Protein 2DMY (pdb70)

Secondary structure (DSSP, 8-state):
--SS----------SSS-THHHHHHHHHS-S---EEEEEES-SSS-EEEEEEEETTEEEEEEESSHHHHHHHHHHHHHHHHT---S--S----S---

Radius of gyration: 14.25 Å; Cα contacts (8 Å, |Δi|>4): 109; chains: 1; bounding box: 46×30×34 Å

Foldseek 3Di:
DPLDDDDDDDAVVDVVPQLVLVVVLCVVPPPWDKDFPDWDDDSQQIWGWIWGQDPNDIFIAIGSDVSVRSSVSSLVVCVVVPHDNDDDDPDPDDDDD

Solvent-accessible surface area: 7558 Å² total; per-residue (Å²): 130,107,116,82,93,122,67,213,198,122,140,91,79,186,48,151,113,74,42,54,5,38,76,123,0,60,132,67,113,107,83,42,150,50,141,38,103,74,72,79,52,66,143,157,47,23,60,46,32,8,14,5,93,3,103,82,58,78,27,81,12,60,7,85,27,96,140,26,0,63,15,71,0,0,20,86,1,3,99,69,82,62,115,118,33,58,125,126,104,101,169,112,43,155,86,104,125

Nearest PDB structures (foldseek):
  2dmy-assembly1_A  TM=7.663E-01  e=1.100E-16  Homo sapiens
  6vff-assembly1_B  TM=9.595E-01  e=3.795E-06  Homo sapiens
  8e0f-assembly1_B  TM=8.858E-01  e=4.873E-06  Homo sapiens
  2ljh-assembly1_A  TM=6.860E-01  e=1.311E-06  Drosophila melanogaster
  2l33-assembly1_A  TM=6.505E-01  e=1.581E-06  Homo sapiens

Sequence (97 aa):
GSSGSSGRKILDSKAIDLMNALMRLNQIRPGLQYKLLSQSGPVHAPVFTMSVDVDGTTYEASGPSKKTAKLHVAVKVLQAMGYPTGFDADISGPSSGGSSGSSGRKILDSKAIDLMNALMRLNQIRPGLQYKLLSQSGPVHAPVFTMSVDVDGTTYEASGPSKKTAKLHVAVKVLQAMGYPTGFDADISGPSSGGSSGSSGRKILDSKAIDLMNALMRLNQIRPGLQYKLLSQSGPVHAPVFTMSVDVDGTTYEASGPSKKTAKLHVAVKVLQAMGYPTGFDADISGPSSGGSSGSSGRKILDSKAIDLMNALMRLNQIRPGLQYKLLSQSGPVHAPVFTMSVDVDGTTYEASGPSKKTAKLHVAVKVLQAMGYPTGFDADISGPSSGGSSGSSGRKILDSKAIDLMNALMRLNQIRPGLQYKLLSQSGPVHAPVFTMSVDVDGTTYEASGPSKKTAKLHVAVKVLQAMGYPTGFDADISGPSSGGSSGSSGRKILDSKAIDLMNALMRLNQIRPGLQYKLLSQSGPVHAPVFTMSVDVDGTTYEASGPSKKTAKLHVAVKVLQAMGYPTGFDADISGPSSGGSSGSSGRKILDSKAIDLMNALMRLNQIRPGLQYKLLSQSGPVHAPVFTMSVDVDGTTYEASGPSKKTAKLHVAVKVLQAMGYPTGFDADISGPSSGGSSGSSGRKILDSKAIDLMNALMRLNQIRPGLQYKLLSQSGPVHAPVFTMSVDVDGTTYEASGPSKKTAKLHVAVKVLQAMGYPTGFDADISGPSSGGSSGSSGRKILDSKAIDLMNALMRLNQIRPGLQYKLLSQSGPVHAPVFTMSVDVDGTTYEASGPSKKTAKLHVAVKVLQAMGYPTGFDADISGPSSGGSSGSSGRKILDSKAIDLMNALMRLNQIRPGLQYKLLSQSGPVHAPVFTMSVDVDGTTYEASGPSKKTAKLHVAVKVLQAMGYPTGFDADISGPSSGGSSGSSGRKILDSKAIDLMNALMRLNQIRPGLQYKLLSQSGPVHAPVFTMSVDVDGTTYEASGPSKKTAKLHVAVKVLQAMGYPTGFDADISGPSSGGSSGSSGRKILDSKAIDLMNALMRLNQIRPGLQYKLLSQSGPVHAPVFTMSVDVDGTTYEASGPSKKTAKLHVAVKVLQAMGYPTGFDADISGPSSGGSSGSSGRKILDSKAIDLMNALMRLNQIRPGLQYKLLSQSGPVHAPVFTMSVDVDGTTYEASGPSKKTAKLHVAVKVLQAMGYPTGFDADISGPSSGGSSGSSGRKILDSKAIDLMNALMRLNQIRPGLQYKLLSQSGPVHAPVFTMSVDVDGTTYEASGPSKKTAKLHVAVKVLQAMGYPTGFDADISGPSSGGSSGSSGRKILDSKAIDLMNALMRLNQIRPGLQYKLLSQSGPVHAPVFTMSVDVDGTTYEASGPSKKTAKLHVAVKVLQAMGYPTGFDADISGPSSGGSSGSSGRKILDSKAIDLMNALMRLNQIRPGLQYKLLSQSGPVHAPVFTMSVDVDGTTYEASGPSKKTAKLHVAVKVLQAMGYPTGFDADISGPSSGGSSGSSGRKILDSKAIDLMNALMRLNQIRPGLQYKLLSQSGPVHAPVFTMSVDVDGTTYEASGPSKKTAKLHVAVKVLQAMGYPTGFDADISGPSSGGSSGSSGRKILDSKAIDLMNALMRLNQIRPGLQYKLLSQSGPVHAPVFTMSVDVDGTTYEASGPSKKTAKLHVAVKVLQAMGYPTGFDADISGPSSGGSSGSSGRKILDSKAIDLMNALMRLNQIRPGLQYKLLSQSGPVHAPVFTMSVDVDGTTYEASGPSKKTAKLHVAVKVLQAMGYPTGFDADISGPSSGGSSGSSGRKILDSKAIDLMNALMRLNQIRPGLQYKLLSQSGPVHAPVFTMSVDVDGTTYEASGPSKKTAKLHVAVKVLQAMGYPTGFDADISGPSSG

Organism: Homo sapiens (NCBI:txid9606)

CATH classification: 3.30.160.20

Structure (mmCIF, N/CA/C/O backbone):
data_2DMY
#
_entry.id   2DMY
#
loop_
_atom_site.group_PDB
_atom_site.id
_atom_site.type_symbol
_atom_site.label_atom_id
_atom_site.label_alt_id
_atom_site.label_comp_id
_atom_site.label_asym_id
_atom_site.label_entity_id
_atom_site.label_seq_id
_atom_site.pdbx_PDB_ins_code
_atom_site.Cartn_x
_atom_site.Cartn_y
_atom_site.Cartn_z
_atom_site.occupancy
_atom_site.B_iso_or_equiv
_atom_site.auth_seq_id
_atom_site.auth_comp_id
_atom_site.auth_asym_id
_atom_site.auth_atom_id
_atom_site.pdbx_PDB_model_num
ATOM 1 N N . GLY A 1 1 ? 16.391 6.185 3.477 1.00 0.00 1 GLY A N 1
ATOM 2 C CA . GLY A 1 1 ? 16.152 6.751 2.162 1.00 0.00 1 GLY A CA 1
ATOM 3 C C . GLY A 1 1 ? 15.637 5.725 1.174 1.00 0.00 1 GLY A C 1
ATOM 4 O O . GLY A 1 1 ? 14.908 4.805 1.546 1.00 0.00 1 GLY A O 1
ATOM 8 N N . SER A 1 2 ? 16.015 5.882 -0.091 1.00 0.00 2 SER A N 1
ATOM 9 C CA . SER A 1 2 ? 15.581 4.964 -1.138 1.00 0.00 2 SER A CA 1
ATOM 10 C C . SER A 1 2 ? 16.732 4.066 -1.584 1.00 0.00 2 SER A C 1
ATOM 11 O O . SER A 1 2 ? 16.568 2.855 -1.731 1.00 0.00 2 SER A O 1
ATOM 19 N N . SER A 1 3 ? 17.897 4.670 -1.798 1.00 0.00 3 SER A N 1
ATOM 20 C CA . SER A 1 3 ? 19.074 3.928 -2.231 1.00 0.00 3 SER A CA 1
ATOM 21 C C . SER A 1 3 ? 19.620 3.065 -1.097 1.00 0.00 3 SER A C 1
ATOM 22 O O . SER A 1 3 ? 19.737 3.517 0.041 1.00 0.00 3 SER A O 1
ATOM 30 N N . GLY A 1 4 ? 19.952 1.818 -1.417 1.00 0.00 4 GLY A N 1
ATOM 31 C CA . GLY A 1 4 ? 20.482 0.911 -0.416 1.00 0.00 4 GLY A CA 1
ATOM 32 C C . GLY A 1 4 ? 19.389 0.215 0.371 1.00 0.00 4 GLY A C 1
ATOM 33 O O . GLY A 1 4 ? 19.237 0.445 1.571 1.00 0.00 4 GLY A O 1
ATOM 37 N N . SER A 1 5 ? 18.624 -0.636 -0.305 1.00 0.00 5 SER A N 1
ATOM 38 C CA . SER A 1 5 ? 17.536 -1.363 0.338 1.00 0.00 5 SER A CA 1
ATOM 39 C C . SER A 1 5 ? 17.725 -2.869 0.187 1.00 0.00 5 SER A C 1
ATOM 40 O O . SER A 1 5 ? 18.286 -3.339 -0.802 1.00 0.00 5 SER A O 1
ATOM 48 N N . SER A 1 6 ? 17.253 -3.620 1.177 1.00 0.00 6 SER A N 1
ATOM 49 C CA . SER A 1 6 ? 17.373 -5.073 1.158 1.00 0.00 6 SER A CA 1
ATOM 50 C C . SER A 1 6 ? 16.322 -5.693 0.241 1.00 0.00 6 SER A C 1
ATOM 51 O O . SER A 1 6 ? 16.650 -6.432 -0.687 1.00 0.00 6 SER A O 1
ATOM 59 N N . GLY A 1 7 ? 15.057 -5.386 0.509 1.00 0.00 7 GLY A N 1
ATOM 60 C CA . GLY A 1 7 ? 13.977 -5.921 -0.300 1.00 0.00 7 GLY A CA 1
ATOM 61 C C . GLY A 1 7 ? 13.377 -7.181 0.293 1.00 0.00 7 GLY A C 1
ATOM 62 O O . GLY A 1 7 ? 13.900 -8.277 0.094 1.00 0.00 7 GLY A O 1
ATOM 66 N N . ARG A 1 8 ? 12.279 -7.024 1.025 1.00 0.00 8 ARG A N 1
ATOM 67 C CA . ARG A 1 8 ? 11.610 -8.158 1.651 1.00 0.00 8 ARG A CA 1
ATOM 68 C C . ARG A 1 8 ? 10.526 -8.722 0.737 1.00 0.00 8 ARG A C 1
ATOM 69 O O . ARG A 1 8 ? 9.541 -8.048 0.434 1.00 0.00 8 ARG A O 1
ATOM 90 N N . LYS A 1 9 ? 10.714 -9.962 0.300 1.00 0.00 9 LYS A N 1
ATOM 91 C CA . LYS A 1 9 ? 9.753 -10.619 -0.579 1.00 0.00 9 LYS A CA 1
ATOM 92 C C . LYS A 1 9 ? 8.921 -11.640 0.191 1.00 0.00 9 LYS A C 1
ATOM 93 O O . LYS A 1 9 ? 9.329 -12.790 0.353 1.00 0.00 9 LYS A O 1
ATOM 112 N N . ILE A 1 10 ? 7.754 -11.212 0.660 1.00 0.00 10 ILE A N 1
ATOM 113 C CA . ILE A 1 10 ? 6.865 -12.090 1.410 1.00 0.00 10 ILE A CA 1
ATOM 114 C C . ILE A 1 10 ? 5.509 -12.215 0.724 1.00 0.00 10 ILE A C 1
ATOM 115 O O . ILE A 1 10 ? 4.898 -11.215 0.344 1.00 0.00 10 ILE A O 1
ATOM 131 N N . LEU A 1 11 ? 5.042 -13.449 0.568 1.00 0.00 11 LEU A N 1
ATOM 132 C CA . LEU A 1 11 ? 3.756 -13.706 -0.071 1.00 0.00 11 LEU A CA 1
ATOM 133 C C . LEU A 1 11 ? 3.111 -14.968 0.492 1.00 0.00 11 LEU A C 1
ATOM 134 O O . LEU A 1 11 ? 3.783 -15.976 0.713 1.00 0.00 11 LEU A O 1
ATOM 150 N N . ASP A 1 12 ? 1.804 -14.906 0.721 1.00 0.00 12 ASP A N 1
ATOM 151 C CA . ASP A 1 12 ? 1.066 -16.045 1.255 1.00 0.00 12 ASP A CA 1
ATOM 152 C C . ASP A 1 12 ? -0.429 -15.898 0.989 1.00 0.00 12 ASP A C 1
ATOM 153 O O . ASP A 1 12 ? -1.021 -14.858 1.277 1.00 0.00 12 ASP A O 1
ATOM 162 N N . SER A 1 13 ? -1.032 -16.945 0.435 1.00 0.00 13 SER A N 1
ATOM 163 C CA . SER A 1 13 ? -2.457 -16.931 0.125 1.00 0.00 13 SER A CA 1
ATOM 164 C C . SER A 1 13 ? -3.236 -17.797 1.110 1.00 0.00 13 SER A C 1
ATOM 165 O O . SER A 1 13 ? -4.090 -18.592 0.716 1.00 0.00 13 SER A O 1
ATOM 173 N N . LYS A 1 14 ? -2.936 -17.638 2.394 1.00 0.00 14 LYS A N 1
ATOM 174 C CA . LYS A 1 14 ? -3.608 -18.403 3.438 1.00 0.00 14 LYS A CA 1
ATOM 175 C C . LYS A 1 14 ? -5.105 -18.110 3.450 1.00 0.00 14 LYS A C 1
ATOM 176 O O . LYS A 1 14 ? -5.914 -18.980 3.768 1.00 0.00 14 LYS A O 1
ATOM 195 N N . ALA A 1 15 ? -5.465 -16.879 3.100 1.00 0.00 15 ALA A N 1
ATOM 196 C CA . ALA A 1 15 ? -6.864 -16.473 3.068 1.00 0.00 15 ALA A CA 1
ATOM 197 C C . ALA A 1 15 ? -7.576 -17.053 1.850 1.00 0.00 15 ALA A C 1
ATOM 198 O O . ALA A 1 15 ? -6.990 -17.819 1.084 1.00 0.00 15 ALA A O 1
ATOM 205 N N . ILE A 1 16 ? -8.840 -16.683 1.677 1.00 0.00 16 ILE A N 1
ATOM 206 C CA . ILE A 1 16 ? -9.630 -17.166 0.552 1.00 0.00 16 ILE A CA 1
ATOM 207 C C . ILE A 1 16 ? -10.279 -16.009 -0.201 1.00 0.00 16 ILE A C 1
ATOM 208 O O . ILE A 1 16 ? -11.219 -15.384 0.291 1.00 0.00 16 ILE A O 1
ATOM 224 N N . ASP A 1 17 ? -9.773 -15.731 -1.397 1.00 0.00 17 ASP A N 1
ATOM 225 C CA . ASP A 1 17 ? -10.305 -14.652 -2.221 1.00 0.00 17 ASP A CA 1
ATOM 226 C C . ASP A 1 17 ? -10.216 -13.316 -1.489 1.00 0.00 17 ASP A C 1
ATOM 227 O O . ASP A 1 17 ? -11.058 -12.436 -1.676 1.00 0.00 17 ASP A O 1
ATOM 236 N N . LEU A 1 18 ? -9.192 -13.171 -0.655 1.00 0.00 18 LEU A N 1
ATOM 237 C CA . LEU A 1 18 ? -8.994 -11.943 0.106 1.00 0.00 18 LEU A CA 1
ATOM 238 C C . LEU A 1 18 ? -7.729 -11.219 -0.347 1.00 0.00 18 LEU A C 1
ATOM 239 O O . LEU A 1 18 ? -7.777 -10.056 -0.746 1.00 0.00 18 LEU A O 1
ATOM 255 N N . MET A 1 19 ? -6.600 -11.917 -0.284 1.00 0.00 19 MET A N 1
ATOM 256 C CA . MET A 1 19 ? -5.323 -11.342 -0.691 1.00 0.00 19 MET A CA 1
ATOM 257 C C . MET A 1 19 ? -5.449 -10.640 -2.040 1.00 0.00 19 MET A C 1
ATOM 258 O O . MET A 1 19 ? -4.637 -9.781 -2.381 1.00 0.00 19 MET A O 1
ATOM 272 N N . ASN A 1 20 ? -6.471 -11.013 -2.803 1.00 0.00 20 ASN A N 1
ATOM 273 C CA . ASN A 1 20 ? -6.702 -10.420 -4.115 1.00 0.00 20 ASN A CA 1
ATOM 274 C C . ASN A 1 20 ? -6.433 -8.918 -4.088 1.00 0.00 20 ASN A C 1
ATOM 275 O O . ASN A 1 20 ? -5.756 -8.383 -4.966 1.00 0.00 20 ASN A O 1
ATOM 286 N N . ALA A 1 21 ? -6.967 -8.245 -3.075 1.00 0.00 21 ALA A N 1
ATOM 287 C CA . ALA A 1 21 ? -6.783 -6.806 -2.931 1.00 0.00 21 ALA A CA 1
ATOM 288 C C . ALA A 1 21 ? -5.306 -6.453 -2.794 1.00 0.00 21 ALA A C 1
ATOM 289 O O . ALA A 1 21 ? -4.789 -5.606 -3.524 1.00 0.00 21 ALA A O 1
ATOM 296 N N . LEU A 1 22 ? -4.631 -7.106 -1.854 1.00 0.00 22 LEU A N 1
ATOM 297 C CA . LEU A 1 22 ? -3.212 -6.860 -1.621 1.00 0.00 22 LEU A CA 1
ATOM 298 C C . LEU A 1 22 ? -2.438 -6.847 -2.935 1.00 0.00 22 LEU A C 1
ATOM 299 O O . LEU A 1 22 ? -1.677 -5.920 -3.210 1.00 0.00 22 LEU A O 1
ATOM 315 N N . MET A 1 23 ? -2.640 -7.882 -3.744 1.00 0.00 23 MET A N 1
ATOM 316 C CA . MET A 1 23 ? -1.963 -7.988 -5.032 1.00 0.00 23 MET A CA 1
ATOM 317 C C . MET A 1 23 ? -2.352 -6.831 -5.947 1.00 0.00 23 MET A C 1
ATOM 318 O O . MET A 1 23 ? -1.516 -6.297 -6.677 1.00 0.00 23 MET A O 1
ATOM 332 N N . ARG A 1 24 ? -3.624 -6.449 -5.903 1.00 0.00 24 ARG A N 1
ATOM 333 C CA . ARG A 1 24 ? -4.123 -5.357 -6.730 1.00 0.00 24 ARG A CA 1
ATOM 334 C C . ARG A 1 24 ? -3.383 -4.058 -6.419 1.00 0.00 24 ARG A C 1
ATOM 335 O O . ARG A 1 24 ? -2.779 -3.449 -7.302 1.00 0.00 24 ARG A O 1
ATOM 356 N N . LEU A 1 25 ? -3.436 -3.641 -5.159 1.00 0.00 25 LEU A N 1
ATOM 357 C CA . LEU A 1 25 ? -2.772 -2.415 -4.730 1.00 0.00 25 LEU A CA 1
ATOM 358 C C . LEU A 1 25 ? -1.360 -2.332 -5.302 1.00 0.00 25 LEU A C 1
ATOM 359 O O . LEU A 1 25 ? -0.913 -1.268 -5.728 1.00 0.00 25 LEU A O 1
ATOM 375 N N . ASN A 1 26 ? -0.663 -3.464 -5.309 1.00 0.00 26 ASN A N 1
ATOM 376 C CA . ASN A 1 26 ? 0.698 -3.520 -5.829 1.00 0.00 26 ASN A CA 1
ATOM 377 C C . ASN A 1 26 ? 0.701 -3.449 -7.353 1.00 0.00 26 ASN A C 1
ATOM 378 O O . ASN A 1 26 ? 1.612 -2.880 -7.956 1.00 0.00 26 ASN A O 1
ATOM 389 N N . GLN A 1 27 ? -0.324 -4.029 -7.970 1.00 0.00 27 GLN A N 1
ATOM 390 C CA . GLN A 1 27 ? -0.439 -4.031 -9.423 1.00 0.00 27 GLN A CA 1
ATOM 391 C C . GLN A 1 27 ? -0.544 -2.608 -9.963 1.00 0.00 27 GLN A C 1
ATOM 392 O O . GLN A 1 27 ? 0.165 -2.234 -10.897 1.00 0.00 27 GLN A O 1
ATOM 406 N N . ILE A 1 28 ? -1.434 -1.820 -9.369 1.00 0.00 28 ILE A N 1
ATOM 407 C CA . ILE A 1 28 ? -1.632 -0.439 -9.790 1.00 0.00 28 ILE A CA 1
ATOM 408 C C . ILE A 1 28 ? -0.504 0.456 -9.286 1.00 0.00 28 ILE A C 1
ATOM 409 O O . ILE A 1 28 ? -0.044 1.350 -9.996 1.00 0.00 28 ILE A O 1
ATOM 425 N N . ARG A 1 29 ? -0.063 0.208 -8.057 1.00 0.00 29 ARG A N 1
ATOM 426 C CA . ARG A 1 29 ? 1.011 0.990 -7.458 1.00 0.00 29 ARG A CA 1
ATOM 427 C C . ARG A 1 29 ? 2.105 0.080 -6.908 1.00 0.00 29 ARG A C 1
ATOM 428 O O . ARG A 1 29 ? 2.096 -0.305 -5.738 1.00 0.00 29 ARG A O 1
ATOM 449 N N . PRO A 1 30 ? 3.070 -0.274 -7.769 1.00 0.00 30 PRO A N 1
ATOM 450 C CA . PRO A 1 30 ? 4.189 -1.143 -7.392 1.00 0.00 30 PRO A CA 1
ATOM 451 C C . PRO A 1 30 ? 5.158 -0.457 -6.435 1.00 0.00 30 PRO A C 1
ATOM 452 O O . PRO A 1 30 ? 5.336 0.759 -6.482 1.00 0.00 30 PRO A O 1
ATOM 463 N N . GLY A 1 31 ? 5.784 -1.247 -5.567 1.00 0.00 31 GLY A N 1
ATOM 464 C CA . GLY A 1 31 ? 6.728 -0.697 -4.612 1.00 0.00 31 GLY A CA 1
ATOM 465 C C . GLY A 1 31 ? 6.050 0.123 -3.533 1.00 0.00 31 GLY A C 1
ATOM 466 O O . GLY A 1 31 ? 6.296 1.324 -3.409 1.00 0.00 31 GLY A O 1
ATOM 470 N N . LEU A 1 32 ? 5.193 -0.524 -2.750 1.00 0.00 32 LEU A N 1
ATOM 471 C CA . LEU A 1 32 ? 4.475 0.154 -1.677 1.00 0.00 32 LEU A CA 1
ATOM 472 C C . LEU A 1 32 ? 5.112 -0.144 -0.323 1.00 0.00 32 LEU A C 1
ATOM 473 O O . LEU A 1 32 ? 5.914 -1.068 -0.194 1.00 0.00 32 LEU A O 1
ATOM 489 N N . GLN A 1 33 ? 4.747 0.644 0.683 1.00 0.00 33 GLN A N 1
ATOM 490 C CA . GLN A 1 33 ? 5.282 0.463 2.027 1.00 0.00 33 GLN A CA 1
ATOM 491 C C . GLN A 1 33 ? 4.174 0.553 3.071 1.00 0.00 33 GLN A C 1
ATOM 492 O O . GLN A 1 33 ? 3.399 1.510 3.087 1.00 0.00 33 GLN A O 1
ATOM 506 N N . TYR A 1 34 ? 4.105 -0.448 3.941 1.00 0.00 34 TYR A N 1
ATOM 507 C CA . TYR A 1 34 ? 3.089 -0.483 4.987 1.00 0.00 34 TYR A CA 1
ATOM 508 C C . TYR A 1 34 ? 3.725 -0.354 6.368 1.00 0.00 34 TYR A C 1
ATOM 509 O O . TYR A 1 34 ? 4.755 -0.966 6.650 1.00 0.00 34 TYR A O 1
ATOM 527 N N . LYS A 1 35 ? 3.101 0.447 7.225 1.00 0.00 35 LYS A N 1
ATOM 528 C CA . LYS A 1 35 ? 3.602 0.657 8.579 1.00 0.00 35 LYS A CA 1
ATOM 529 C C . LYS A 1 35 ? 2.492 0.463 9.606 1.00 0.00 35 LYS A C 1
ATOM 530 O O . LYS A 1 35 ? 1.318 0.702 9.319 1.00 0.00 35 LYS A O 1
ATOM 549 N N . LEU A 1 36 ? 2.869 0.030 10.804 1.00 0.00 36 LEU A N 1
ATOM 550 C CA . LEU A 1 36 ? 1.905 -0.195 11.875 1.00 0.00 36 LEU A CA 1
ATOM 551 C C . LEU A 1 36 ? 1.882 0.984 12.843 1.00 0.00 36 LEU A C 1
ATOM 552 O O . LEU A 1 36 ? 2.745 1.103 13.714 1.00 0.00 36 LEU A O 1
ATOM 568 N N . LEU A 1 37 ? 0.888 1.852 12.686 1.00 0.00 37 LEU A N 1
ATOM 569 C CA . LEU A 1 37 ? 0.751 3.021 13.548 1.00 0.00 37 LEU A CA 1
ATOM 570 C C . LEU A 1 37 ? 0.885 2.634 15.017 1.00 0.00 37 LEU A C 1
ATOM 571 O O . LEU A 1 37 ? 1.664 3.233 15.759 1.00 0.00 37 LEU A O 1
ATOM 587 N N . SER A 1 38 ? 0.122 1.627 15.430 1.00 0.00 38 SER A N 1
ATOM 588 C CA . SER A 1 38 ? 0.154 1.160 16.811 1.00 0.00 38 SER A CA 1
ATOM 589 C C . SER A 1 38 ? -0.703 -0.091 16.982 1.00 0.00 38 SER A C 1
ATOM 590 O O . SER A 1 38 ? -1.579 -0.371 16.165 1.00 0.00 38 SER A O 1
ATOM 598 N N . GLN A 1 39 ? -0.441 -0.838 18.049 1.00 0.00 39 GLN A N 1
ATOM 599 C CA . GLN A 1 39 ? -1.188 -2.060 18.328 1.00 0.00 39 GLN A CA 1
ATOM 600 C C . GLN A 1 39 ? -1.742 -2.047 19.748 1.00 0.00 39 GLN A C 1
ATOM 601 O O . GLN A 1 39 ? -1.021 -1.764 20.704 1.00 0.00 39 GLN A O 1
ATOM 615 N N . SER A 1 40 ? -3.029 -2.355 19.878 1.00 0.00 40 SER A N 1
ATOM 616 C CA . SER A 1 40 ? -3.682 -2.375 21.182 1.00 0.00 40 SER A CA 1
ATOM 617 C C . SER A 1 40 ? -4.561 -3.613 21.330 1.00 0.00 40 SER A C 1
ATOM 618 O O . SER A 1 40 ? -4.866 -4.293 20.351 1.00 0.00 40 SER A O 1
ATOM 626 N N . GLY A 1 41 ? -4.967 -3.899 22.564 1.00 0.00 41 GLY A N 1
ATOM 627 C CA . GLY A 1 41 ? -5.807 -5.054 22.819 1.00 0.00 41 GLY A CA 1
ATOM 628 C C . GLY A 1 41 ? -5.036 -6.209 23.429 1.00 0.00 41 GLY A C 1
ATOM 629 O O . GLY A 1 41 ? -3.853 -6.093 23.749 1.00 0.00 41 GLY A O 1
ATOM 633 N N . PRO A 1 42 ? -5.714 -7.354 23.599 1.00 0.00 42 PRO A N 1
ATOM 634 C CA . PRO A 1 42 ? -5.105 -8.555 24.177 1.00 0.00 42 PRO A CA 1
ATOM 635 C C . PRO A 1 42 ? -4.076 -9.188 23.247 1.00 0.00 42 PRO A C 1
ATOM 636 O O . PRO A 1 42 ? -3.773 -8.650 22.182 1.00 0.00 42 PRO A O 1
ATOM 647 N N . VAL A 1 43 ? -3.542 -10.335 23.655 1.00 0.00 43 VAL A N 1
ATOM 648 C CA . VAL A 1 43 ? -2.547 -11.042 22.857 1.00 0.00 43 VAL A CA 1
ATOM 649 C C . VAL A 1 43 ? -3.213 -11.956 21.834 1.00 0.00 43 VAL A C 1
ATOM 650 O O . VAL A 1 43 ? -2.643 -12.247 20.782 1.00 0.00 43 VAL A O 1
ATOM 663 N N . HIS A 1 44 ? -4.423 -12.407 22.150 1.00 0.00 44 HIS A N 1
ATOM 664 C CA . HIS A 1 44 ? -5.167 -13.287 21.257 1.00 0.00 44 HIS A CA 1
ATOM 665 C C . HIS A 1 44 ? -6.075 -12.482 20.332 1.00 0.00 44 HIS A C 1
ATOM 666 O O . HIS A 1 44 ? -6.424 -12.934 19.242 1.00 0.00 44 HIS A O 1
ATOM 681 N N . ALA A 1 45 ? -6.454 -11.288 20.775 1.00 0.00 45 ALA A N 1
ATOM 682 C CA . ALA A 1 45 ? -7.319 -10.420 19.986 1.00 0.00 45 ALA A CA 1
ATOM 683 C C . ALA A 1 45 ? -6.687 -9.046 19.790 1.00 0.00 45 ALA A C 1
ATOM 684 O O . ALA A 1 45 ? -7.307 -8.010 20.030 1.00 0.00 45 ALA A O 1
ATOM 691 N N . PRO A 1 46 ? -5.422 -9.034 19.343 1.00 0.00 46 PRO A N 1
ATOM 692 C CA . PRO A 1 46 ? -4.678 -7.794 19.105 1.00 0.00 46 PRO A CA 1
ATOM 693 C C . PRO A 1 46 ? -5.213 -7.019 17.905 1.00 0.00 46 PRO A C 1
ATOM 694 O O . PRO A 1 46 ? -5.817 -7.595 17.000 1.00 0.00 46 PRO A O 1
ATOM 705 N N . VAL A 1 47 ? -4.986 -5.709 17.904 1.00 0.00 47 VAL A N 1
ATOM 706 C CA . VAL A 1 47 ? -5.443 -4.855 16.814 1.00 0.00 47 VAL A CA 1
ATOM 707 C C . VAL A 1 47 ? -4.265 -4.247 16.061 1.00 0.00 47 VAL A C 1
ATOM 708 O O . VAL A 1 47 ? -3.645 -3.290 16.524 1.00 0.00 47 VAL A O 1
ATOM 721 N N . PHE A 1 48 ? -3.962 -4.809 14.895 1.00 0.00 48 PHE A N 1
ATOM 722 C CA . PHE A 1 48 ? -2.857 -4.323 14.077 1.00 0.00 48 PHE A CA 1
ATOM 723 C C . PHE A 1 48 ? -3.318 -3.198 13.155 1.00 0.00 48 PHE A C 1
ATOM 724 O O . PHE A 1 48 ? -3.943 -3.442 12.122 1.00 0.00 48 PHE A O 1
ATOM 741 N N . THR A 1 49 ? -3.005 -1.963 13.536 1.00 0.00 49 THR A N 1
ATOM 742 C CA . THR A 1 49 ? -3.388 -0.800 12.746 1.00 0.00 49 THR A CA 1
ATOM 743 C C . THR A 1 49 ? -2.319 -0.461 11.713 1.00 0.00 49 THR A C 1
ATOM 744 O O . THR A 1 49 ? -1.250 0.043 12.055 1.00 0.00 49 THR A O 1
ATOM 755 N N . MET A 1 50 ? -2.616 -0.741 10.448 1.00 0.00 50 MET A N 1
ATOM 756 C CA . MET A 1 50 ? -1.680 -0.463 9.364 1.00 0.00 50 MET A CA 1
ATOM 757 C C . MET A 1 50 ? -2.005 0.867 8.693 1.00 0.00 50 MET A C 1
ATOM 758 O O . MET A 1 50 ? -3.071 1.441 8.914 1.00 0.00 50 MET A O 1
ATOM 772 N N . SER A 1 51 ? -1.078 1.353 7.873 1.00 0.00 51 SER A N 1
ATOM 773 C CA . SER A 1 51 ? -1.264 2.618 7.173 1.00 0.00 51 SER A CA 1
ATOM 774 C C . SER A 1 51 ? -0.454 2.649 5.880 1.00 0.00 51 SER A C 1
ATOM 775 O O . SER A 1 51 ? 0.662 2.133 5.822 1.00 0.00 51 SER A O 1
ATOM 783 N N . VAL A 1 52 ? -1.025 3.257 4.845 1.00 0.00 52 VAL A N 1
ATOM 784 C CA . VAL A 1 52 ? -0.357 3.356 3.553 1.00 0.00 52 VAL A CA 1
ATOM 785 C C . VAL A 1 52 ? -0.676 4.681 2.870 1.00 0.00 52 VAL A C 1
ATOM 786 O O . VAL A 1 52 ? -1.731 5.272 3.101 1.00 0.00 52 VAL A O 1
ATOM 799 N N . ASP A 1 53 ? 0.242 5.142 2.027 1.00 0.00 53 ASP A N 1
ATOM 800 C CA . ASP A 1 53 ? 0.058 6.397 1.308 1.00 0.00 53 ASP A CA 1
ATOM 801 C C . ASP A 1 53 ? -0.097 6.148 -0.189 1.00 0.00 53 ASP A C 1
ATOM 802 O O . ASP A 1 53 ? 0.818 5.648 -0.844 1.00 0.00 53 ASP A O 1
ATOM 811 N N . VAL A 1 54 ? -1.262 6.498 -0.725 1.00 0.00 54 VAL A N 1
ATOM 812 C CA . VAL A 1 54 ? -1.537 6.313 -2.144 1.00 0.00 54 VAL A CA 1
ATOM 813 C C . VAL A 1 54 ? -2.258 7.523 -2.727 1.00 0.00 54 VAL A C 1
ATOM 814 O O . VAL A 1 54 ? -3.234 8.011 -2.156 1.00 0.00 54 VAL A O 1
ATOM 827 N N . ASP A 1 55 ? -1.772 8.003 -3.866 1.00 0.00 55 ASP A N 1
ATOM 828 C CA . ASP A 1 55 ? -2.372 9.155 -4.528 1.00 0.00 55 ASP A CA 1
ATOM 829 C C . ASP A 1 55 ? -2.561 10.308 -3.547 1.00 0.00 55 ASP A C 1
ATOM 830 O O . ASP A 1 55 ? -3.635 10.903 -3.473 1.00 0.00 55 ASP A O 1
ATOM 839 N N . GLY A 1 56 ? -1.510 10.616 -2.793 1.00 0.00 56 GLY A N 1
ATOM 840 C CA . GLY A 1 56 ? -1.582 11.694 -1.825 1.00 0.00 56 GLY A CA 1
ATOM 841 C C . GLY A 1 56 ? -2.656 11.464 -0.779 1.00 0.00 56 GLY A C 1
ATOM 842 O O . GLY A 1 56 ? -3.060 12.393 -0.078 1.00 0.00 56 GLY A O 1
ATOM 846 N N . THR A 1 57 ? -3.121 10.223 -0.673 1.00 0.00 57 THR A N 1
ATOM 847 C CA . THR A 1 57 ? -4.156 9.875 0.292 1.00 0.00 57 THR A CA 1
ATOM 848 C C . THR A 1 57 ? -3.688 8.760 1.220 1.00 0.00 57 THR A C 1
ATOM 849 O O . THR A 1 57 ? -3.367 7.658 0.772 1.00 0.00 57 THR A O 1
ATOM 860 N N . THR A 1 58 ? -3.653 9.051 2.517 1.00 0.00 58 THR A N 1
ATOM 861 C CA . THR A 1 58 ? -3.225 8.073 3.508 1.00 0.00 58 THR A CA 1
ATOM 862 C C . THR A 1 58 ? -4.407 7.263 4.029 1.00 0.00 58 THR A C 1
ATOM 863 O O . THR A 1 58 ? -5.389 7.823 4.516 1.00 0.00 58 THR A O 1
ATOM 874 N N . TYR A 1 59 ? -4.307 5.943 3.922 1.00 0.00 59 TYR A N 1
ATOM 875 C CA . TYR A 1 59 ? -5.369 5.056 4.380 1.00 0.00 59 TYR A CA 1
ATOM 876 C C . TYR A 1 59 ? -4.921 4.252 5.597 1.00 0.00 59 TYR A C 1
ATOM 877 O O . TYR A 1 59 ? -3.790 3.770 5.652 1.00 0.00 59 TYR A O 1
ATOM 895 N N . GLU A 1 60 ? -5.817 4.112 6.568 1.00 0.00 60 GLU A N 1
ATOM 896 C CA . GLU A 1 60 ? -5.514 3.366 7.784 1.00 0.00 60 GLU A CA 1
ATOM 897 C C . GLU A 1 60 ? -6.649 2.407 8.132 1.00 0.00 60 GLU A C 1
ATOM 898 O O . GLU A 1 60 ? -7.791 2.824 8.325 1.00 0.00 60 GLU A O 1
ATOM 910 N N . ALA A 1 61 ? -6.326 1.120 8.209 1.00 0.00 61 ALA A N 1
ATOM 911 C CA . ALA A 1 61 ? -7.317 0.102 8.534 1.00 0.00 61 ALA A CA 1
ATOM 912 C C . ALA A 1 61 ? -6.766 -0.896 9.547 1.00 0.00 61 ALA A C 1
ATOM 913 O O . ALA A 1 61 ? -5.691 -1.463 9.353 1.00 0.00 61 ALA A O 1
ATOM 920 N N . SER A 1 62 ? -7.510 -1.106 10.628 1.00 0.00 62 SER A N 1
ATOM 921 C CA . SER A 1 62 ? -7.093 -2.033 11.675 1.00 0.00 62 SER A CA 1
ATOM 922 C C . SER A 1 62 ? -7.758 -3.394 11.490 1.00 0.00 62 SER A C 1
ATOM 923 O O . SER A 1 62 ? -8.880 -3.487 10.997 1.00 0.00 62 SER A O 1
ATOM 931 N N . GLY A 1 63 ? -7.054 -4.448 11.892 1.00 0.00 63 GLY A N 1
ATOM 932 C CA . GLY A 1 63 ? -7.590 -5.791 11.763 1.00 0.00 63 GLY A CA 1
ATOM 933 C C . GLY A 1 63 ? -7.130 -6.708 12.879 1.00 0.00 63 GLY A C 1
ATOM 934 O O . GLY A 1 63 ? -6.368 -6.313 13.762 1.00 0.00 63 GLY A O 1
ATOM 938 N N . PRO A 1 64 ? -7.599 -7.964 12.849 1.00 0.00 64 PRO A N 1
ATOM 939 C CA . PRO A 1 64 ? -7.245 -8.966 13.859 1.00 0.00 64 PRO A CA 1
ATOM 940 C C . PRO A 1 64 ? -5.788 -9.403 13.755 1.00 0.00 64 PRO A C 1
ATOM 941 O O . PRO A 1 64 ? -5.229 -9.962 14.699 1.00 0.00 64 PRO A O 1
ATOM 952 N N . SER A 1 65 ? -5.178 -9.145 12.603 1.00 0.00 65 SER A N 1
ATOM 953 C CA . SER A 1 65 ? -3.786 -9.516 12.375 1.00 0.00 65 SER A CA 1
ATOM 954 C C . SER A 1 65 ? -3.153 -8.623 11.312 1.00 0.00 65 SER A C 1
ATOM 955 O O . SER A 1 65 ? -3.814 -8.206 10.361 1.00 0.00 65 SER A O 1
ATOM 963 N N . LYS A 1 66 ? -1.867 -8.333 11.481 1.00 0.00 66 LYS A N 1
ATOM 964 C CA . LYS A 1 66 ? -1.142 -7.491 10.537 1.00 0.00 66 LYS A CA 1
ATOM 965 C C . LYS A 1 66 ? -1.487 -7.864 9.099 1.00 0.00 66 LYS A C 1
ATOM 966 O O . LYS A 1 66 ? -1.729 -6.994 8.262 1.00 0.00 66 LYS A O 1
ATOM 985 N N . LYS A 1 67 ? -1.509 -9.163 8.818 1.00 0.00 67 LYS A N 1
ATOM 986 C CA . LYS A 1 67 ? -1.827 -9.652 7.482 1.00 0.00 67 LYS A CA 1
ATOM 987 C C . LYS A 1 67 ? -3.146 -9.066 6.988 1.00 0.00 67 LYS A C 1
ATOM 988 O O . LYS A 1 67 ? -3.221 -8.523 5.885 1.00 0.00 67 LYS A O 1
ATOM 1007 N N . THR A 1 68 ? -4.184 -9.178 7.811 1.00 0.00 68 THR A N 1
ATOM 1008 C CA . THR A 1 68 ? -5.499 -8.660 7.457 1.00 0.00 68 THR A CA 1
ATOM 1009 C C . THR A 1 68 ? -5.501 -7.135 7.436 1.00 0.00 68 THR A C 1
ATOM 1010 O O . THR A 1 68 ? -6.197 -6.518 6.631 1.00 0.00 68 THR A O 1
ATOM 1021 N N . ALA A 1 69 ? -4.719 -6.535 8.327 1.00 0.00 69 ALA A N 1
ATOM 1022 C CA . ALA A 1 69 ? -4.629 -5.082 8.408 1.00 0.00 69 ALA A CA 1
ATOM 1023 C C . ALA A 1 69 ? -4.248 -4.480 7.060 1.00 0.00 69 ALA A C 1
ATOM 1024 O O . ALA A 1 69 ? -4.976 -3.653 6.510 1.00 0.00 69 ALA A O 1
ATOM 1031 N N . LYS A 1 70 ? -3.103 -4.898 6.532 1.00 0.00 70 LYS A N 1
ATOM 1032 C CA . LYS A 1 70 ? -2.625 -4.401 5.248 1.00 0.00 70 LYS A CA 1
ATOM 1033 C C . LYS A 1 70 ? -3.665 -4.627 4.155 1.00 0.00 70 LYS A C 1
ATOM 1034 O O . LYS A 1 70 ? -3.872 -3.772 3.293 1.00 0.00 70 LYS A O 1
ATOM 1053 N N . LEU A 1 71 ? -4.318 -5.784 4.197 1.00 0.00 71 LEU A N 1
ATOM 1054 C CA . LEU A 1 71 ? -5.338 -6.122 3.211 1.00 0.00 71 LEU A CA 1
ATOM 1055 C C . LEU A 1 71 ? -6.512 -5.151 3.286 1.00 0.00 71 LEU A C 1
ATOM 1056 O O . LEU A 1 71 ? -6.944 -4.603 2.272 1.00 0.00 71 LEU A O 1
ATOM 1072 N N . HIS A 1 72 ? -7.023 -4.941 4.496 1.00 0.00 72 HIS A N 1
ATOM 1073 C CA . HIS A 1 72 ? -8.145 -4.034 4.704 1.00 0.00 72 HIS A CA 1
ATOM 1074 C C . HIS A 1 72 ? -7.823 -2.641 4.172 1.00 0.00 72 HIS A C 1
ATOM 1075 O O . HIS A 1 72 ? -8.655 -2.005 3.524 1.00 0.00 72 HIS A O 1
ATOM 1090 N N . VAL A 1 73 ? -6.611 -2.171 4.450 1.00 0.00 73 VAL A N 1
ATOM 1091 C CA . VAL A 1 73 ? -6.180 -0.853 3.999 1.00 0.00 73 VAL A CA 1
ATOM 1092 C C . VAL A 1 73 ? -6.317 -0.718 2.487 1.00 0.00 73 VAL A C 1
ATOM 1093 O O . VAL A 1 73 ? -6.871 0.261 1.989 1.00 0.00 73 VAL A O 1
ATOM 1106 N N . ALA A 1 74 ? -5.809 -1.709 1.761 1.00 0.00 74 ALA A N 1
ATOM 1107 C CA . ALA A 1 74 ? -5.877 -1.702 0.305 1.00 0.00 74 ALA A CA 1
ATOM 1108 C C . ALA A 1 74 ? -7.317 -1.565 -0.177 1.00 0.00 74 ALA A C 1
ATOM 1109 O O . ALA A 1 74 ? -7.635 -0.682 -0.974 1.00 0.00 74 ALA A O 1
ATOM 1116 N N . VAL A 1 75 ? -8.186 -2.444 0.312 1.00 0.00 75 VAL A N 1
ATOM 1117 C CA . VAL A 1 75 ? -9.593 -2.421 -0.069 1.00 0.00 75 VAL A CA 1
ATOM 1118 C C . VAL A 1 75 ? -10.126 -0.993 -0.117 1.00 0.00 75 VAL A C 1
ATOM 1119 O O . VAL A 1 75 ? -10.829 -0.612 -1.054 1.00 0.00 75 VAL A O 1
ATOM 1132 N N . LYS A 1 76 ? -9.786 -0.206 0.898 1.00 0.00 76 LYS A N 1
ATOM 1133 C CA . LYS A 1 76 ? -10.228 1.182 0.972 1.00 0.00 76 LYS A CA 1
ATOM 1134 C C . LYS A 1 76 ? -9.683 1.989 -0.201 1.00 0.00 76 LYS A C 1
ATOM 1135 O O . LYS A 1 76 ? -10.443 2.590 -0.960 1.00 0.00 76 LYS A O 1
ATOM 1154 N N . VAL A 1 77 ? -8.361 1.998 -0.345 1.00 0.00 77 VAL A N 1
ATOM 1155 C CA . VAL A 1 77 ? -7.715 2.730 -1.428 1.00 0.00 77 VAL A CA 1
ATOM 1156 C C . VAL A 1 77 ? -8.461 2.538 -2.744 1.00 0.00 77 VAL A C 1
ATOM 1157 O O . VAL A 1 77 ? -8.832 3.507 -3.407 1.00 0.00 77 VAL A O 1
ATOM 1170 N N . LEU A 1 78 ? -8.680 1.281 -3.115 1.00 0.00 78 LEU A N 1
ATOM 1171 C CA . LEU A 1 78 ? -9.384 0.961 -4.352 1.00 0.00 78 LEU A CA 1
ATOM 1172 C C . LEU A 1 78 ? -10.788 1.555 -4.349 1.00 0.00 78 LEU A C 1
ATOM 1173 O O . LEU A 1 78 ? -11.190 2.226 -5.300 1.00 0.00 78 LEU A O 1
ATOM 1189 N N . GLN A 1 79 ? -11.529 1.306 -3.274 1.00 0.00 79 GLN A N 1
ATOM 1190 C CA . GLN A 1 79 ? -12.888 1.819 -3.147 1.00 0.00 79 GLN A CA 1
ATOM 1191 C C . GLN A 1 79 ? -12.926 3.326 -3.382 1.00 0.00 79 GLN A C 1
ATOM 1192 O O . GLN A 1 79 ? -13.880 3.851 -3.953 1.00 0.00 79 GLN A O 1
ATOM 1206 N N . ALA A 1 80 ? -11.881 4.015 -2.935 1.00 0.00 80 ALA A N 1
ATOM 1207 C CA . ALA A 1 80 ? -11.794 5.461 -3.098 1.00 0.00 80 ALA A CA 1
ATOM 1208 C C . ALA A 1 80 ? -11.699 5.843 -4.571 1.00 0.00 80 ALA A C 1
ATOM 1209 O O . ALA A 1 80 ? -12.340 6.794 -5.018 1.00 0.00 80 ALA A O 1
ATOM 1216 N N . MET A 1 81 ? -10.894 5.097 -5.320 1.00 0.00 81 MET A N 1
ATOM 1217 C CA . MET A 1 81 ? -10.716 5.358 -6.744 1.00 0.00 81 MET A CA 1
ATOM 1218 C C . MET A 1 81 ? -11.910 4.848 -7.544 1.00 0.00 81 MET A C 1
ATOM 1219 O O . MET A 1 81 ? -12.166 5.305 -8.657 1.00 0.00 81 MET A O 1
ATOM 1233 N N . GLY A 1 82 ? -12.639 3.896 -6.969 1.00 0.00 82 GLY A N 1
ATOM 1234 C CA . GLY A 1 82 ? -13.798 3.339 -7.643 1.00 0.00 82 GLY A CA 1
ATOM 1235 C C . GLY A 1 82 ? -13.501 2.006 -8.300 1.00 0.00 82 GLY A C 1
ATOM 1236 O O . GLY A 1 82 ? -14.103 1.659 -9.316 1.00 0.00 82 GLY A O 1
ATOM 1240 N N . TYR A 1 83 ? -12.570 1.257 -7.720 1.00 0.00 83 TYR A N 1
ATOM 1241 C CA . TYR A 1 83 ? -12.191 -0.044 -8.258 1.00 0.00 83 TYR A CA 1
ATOM 1242 C C . TYR A 1 83 ? -12.880 -1.171 -7.494 1.00 0.00 83 TYR A C 1
ATOM 1243 O O . TYR A 1 83 ? -13.208 -1.046 -6.314 1.00 0.00 83 TYR A O 1
ATOM 1261 N N . PRO A 1 84 ? -13.104 -2.300 -8.182 1.00 0.00 84 PRO A N 1
ATOM 1262 C CA . PRO A 1 84 ? -13.755 -3.473 -7.590 1.00 0.00 84 PRO A CA 1
ATOM 1263 C C . PRO A 1 84 ? -12.874 -4.163 -6.554 1.00 0.00 84 PRO A C 1
ATOM 1264 O O . PRO A 1 84 ? -11.774 -4.622 -6.865 1.00 0.00 84 PRO A O 1
ATOM 1275 N N . THR A 1 85 ? -13.364 -4.234 -5.320 1.00 0.00 85 THR A N 1
ATOM 1276 C CA . THR A 1 85 ? -12.621 -4.868 -4.238 1.00 0.00 85 THR A CA 1
ATOM 1277 C C . THR A 1 85 ? -13.265 -6.188 -3.829 1.00 0.00 85 THR A C 1
ATOM 1278 O O . THR A 1 85 ? -12.575 -7.177 -3.586 1.00 0.00 85 THR A O 1
ATOM 1289 N N . GLY A 1 86 ? -14.592 -6.196 -3.755 1.00 0.00 86 GLY A N 1
ATOM 1290 C CA . GLY A 1 86 ? -15.307 -7.401 -3.375 1.00 0.00 86 GLY A CA 1
ATOM 1291 C C . GLY A 1 86 ? -16.049 -7.245 -2.063 1.00 0.00 86 GLY A C 1
ATOM 1292 O O . GLY A 1 86 ? -15.897 -8.062 -1.154 1.00 0.00 86 GLY A O 1
ATOM 1296 N N . PHE A 1 87 ? -16.854 -6.192 -1.962 1.00 0.00 87 PHE A N 1
ATOM 1297 C CA . PHE A 1 87 ? -17.621 -5.930 -0.749 1.00 0.00 87 PHE A CA 1
ATOM 1298 C C . PHE A 1 87 ? -18.681 -4.861 -0.997 1.00 0.00 87 PHE A C 1
ATOM 1299 O O . PHE A 1 87 ? -18.436 -3.879 -1.698 1.00 0.00 87 PHE A O 1
ATOM 1316 N N . ASP A 1 88 ? -19.860 -5.061 -0.418 1.00 0.00 88 ASP A N 1
ATOM 1317 C CA . ASP A 1 88 ? -20.959 -4.115 -0.575 1.00 0.00 88 ASP A CA 1
ATOM 1318 C C . ASP A 1 88 ? -22.063 -4.391 0.440 1.00 0.00 88 ASP A C 1
ATOM 1319 O O . ASP A 1 88 ? -21.999 -5.363 1.192 1.00 0.00 88 ASP A O 1
ATOM 1328 N N . ALA A 1 89 ? -23.075 -3.530 0.456 1.00 0.00 89 ALA A N 1
ATOM 1329 C CA . ALA A 1 89 ? -24.194 -3.682 1.378 1.00 0.00 89 ALA A CA 1
ATOM 1330 C C . ALA A 1 89 ? -23.707 -3.776 2.820 1.00 0.00 89 ALA A C 1
ATOM 1331 O O . ALA A 1 89 ? -24.228 -4.563 3.611 1.00 0.00 89 ALA A O 1
ATOM 1338 N N . ASP A 1 90 ? -22.706 -2.970 3.156 1.00 0.00 90 ASP A N 1
ATOM 1339 C CA . ASP A 1 90 ? -22.150 -2.962 4.504 1.00 0.00 90 ASP A CA 1
ATOM 1340 C C . ASP A 1 90 ? -22.199 -1.560 5.104 1.00 0.00 90 ASP A C 1
ATOM 1341 O O . ASP A 1 90 ? -21.208 -1.072 5.647 1.00 0.00 90 ASP A O 1
ATOM 1350 N N . ILE A 1 91 ? -23.358 -0.919 5.001 1.00 0.00 91 ILE A N 1
ATOM 1351 C CA . ILE A 1 91 ? -23.536 0.426 5.534 1.00 0.00 91 ILE A CA 1
ATOM 1352 C C . ILE A 1 91 ? -22.753 0.613 6.829 1.00 0.00 91 ILE A C 1
ATOM 1353 O O . ILE A 1 91 ? -22.668 -0.299 7.652 1.00 0.00 91 ILE A O 1
ATOM 1369 N N . SER A 1 92 ? -22.184 1.801 7.004 1.00 0.00 92 SER A N 1
ATOM 1370 C CA . SER A 1 92 ? -21.406 2.107 8.199 1.00 0.00 92 SER A CA 1
ATOM 1371 C C . SER A 1 92 ? -22.288 2.727 9.278 1.00 0.00 92 SER A C 1
ATOM 1372 O O . SER A 1 92 ? -22.093 2.489 10.469 1.00 0.00 92 SER A O 1
ATOM 1380 N N . GLY A 1 93 ? -23.262 3.526 8.851 1.00 0.00 93 GLY A N 1
ATOM 1381 C CA . GLY A 1 93 ? -24.161 4.169 9.791 1.00 0.00 93 GLY A CA 1
ATOM 1382 C C . GLY A 1 93 ? -24.430 5.618 9.438 1.00 0.00 93 GLY A C 1
ATOM 1383 O O . GLY A 1 93 ? -24.255 6.043 8.296 1.00 0.00 93 GLY A O 1
ATOM 1387 N N . PRO A 1 94 ? -24.870 6.402 10.433 1.00 0.00 94 PRO A N 1
ATOM 1388 C CA . PRO A 1 94 ? -25.175 7.823 10.245 1.00 0.00 94 PRO A CA 1
ATOM 1389 C C . PRO A 1 94 ? -23.922 8.659 10.008 1.00 0.00 94 PRO A C 1
ATOM 1390 O O . PRO A 1 94 ? -24.006 9.841 9.675 1.00 0.00 94 PRO A O 1
ATOM 1401 N N . SER A 1 95 ? -22.760 8.037 10.182 1.00 0.00 95 SER A N 1
ATOM 1402 C CA . SER A 1 95 ? -21.488 8.725 9.990 1.00 0.00 95 SER A CA 1
ATOM 1403 C C . SER A 1 95 ? -20.741 8.160 8.786 1.00 0.00 95 SER A C 1
ATOM 1404 O O . SER A 1 95 ? -20.639 6.945 8.619 1.00 0.00 95 SER A O 1
ATOM 1412 N N . SER A 1 96 ? -20.220 9.051 7.949 1.00 0.00 96 SER A N 1
ATOM 1413 C CA . SER A 1 96 ? -19.485 8.643 6.757 1.00 0.00 96 SER A CA 1
ATOM 1414 C C . SER A 1 96 ? -18.072 9.217 6.767 1.00 0.00 96 SER A C 1
ATOM 1415 O O . SER A 1 96 ? -17.782 10.170 7.490 1.00 0.00 96 SER A O 1
ATOM 1423 N N . GLY A 1 97 ? -17.195 8.629 5.959 1.00 0.00 97 GLY A N 1
ATOM 1424 C CA . GLY A 1 97 ? -15.822 9.094 5.889 1.00 0.00 97 GLY A CA 1
ATOM 1425 C C . GLY A 1 97 ? -15.715 10.507 5.349 1.00 0.00 97 GLY A C 1
ATOM 1426 O 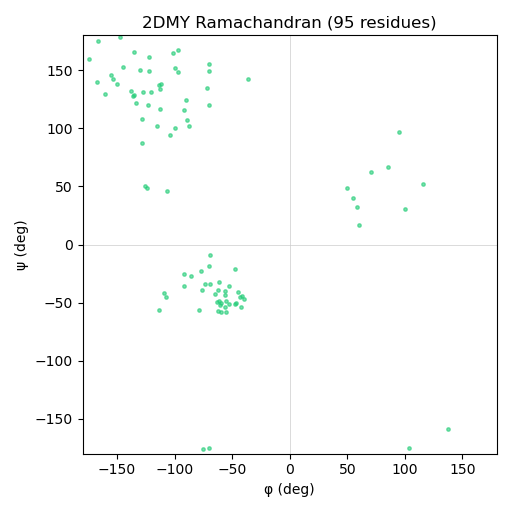O . GLY A 1 97 ? -16.584 11.342 5.602 1.00 0.00 97 GLY A O 1
ATOM 1430 N N . GLY A 1 1 ? 3.058 -5.140 20.605 1.00 0.00 1 GLY A N 2
ATOM 1431 C CA . GLY A 1 1 ? 4.368 -5.660 20.949 1.00 0.00 1 GLY A CA 2
ATOM 1432 C C . GLY A 1 1 ? 5.452 -5.174 20.007 1.00 0.00 1 GLY A C 2
ATOM 1433 O O . GLY A 1 1 ? 5.514 -5.596 18.852 1.00 0.00 1 GLY A O 2
ATOM 1437 N N . SER A 1 2 ? 6.306 -4.283 20.500 1.00 0.00 2 SER A N 2
ATOM 1438 C CA . SER A 1 2 ? 7.389 -3.735 19.692 1.00 0.00 2 SER A CA 2
ATOM 1439 C C . SER A 1 2 ? 8.184 -4.850 19.019 1.00 0.00 2 SER A C 2
ATOM 1440 O O . SER A 1 2 ? 8.511 -4.767 17.835 1.00 0.00 2 SER A O 2
ATOM 1448 N N . SER A 1 3 ? 8.491 -5.893 19.783 1.00 0.00 3 SER A N 2
ATOM 1449 C CA . SER A 1 3 ? 9.250 -7.024 19.264 1.00 0.00 3 SER A CA 2
ATOM 1450 C C . SER A 1 3 ? 8.897 -8.306 20.013 1.00 0.00 3 SER A C 2
ATOM 1451 O O . SER A 1 3 ? 8.398 -8.264 21.136 1.00 0.00 3 SER A O 2
ATOM 1459 N N . GLY A 1 4 ? 9.160 -9.445 19.380 1.00 0.00 4 GLY A N 2
ATOM 1460 C CA . GLY A 1 4 ? 8.864 -10.724 20.000 1.00 0.00 4 GLY A CA 2
ATOM 1461 C C . GLY A 1 4 ? 7.457 -11.201 19.699 1.00 0.00 4 GLY A C 2
ATOM 1462 O O . GLY A 1 4 ? 6.595 -11.208 20.579 1.00 0.00 4 GLY A O 2
ATOM 1466 N N . SER A 1 5 ? 7.223 -11.601 18.454 1.00 0.00 5 SER A N 2
ATOM 1467 C CA . SER A 1 5 ? 5.909 -12.078 18.038 1.00 0.00 5 SER A CA 2
ATOM 1468 C C . SER A 1 5 ? 6.024 -13.007 16.833 1.00 0.00 5 SER A C 2
ATOM 1469 O O . SER A 1 5 ? 6.741 -12.714 15.876 1.00 0.00 5 SER A O 2
ATOM 1477 N N . SER A 1 6 ? 5.312 -14.128 16.888 1.00 0.00 6 SER A N 2
ATOM 1478 C CA . SER A 1 6 ? 5.336 -15.103 15.804 1.00 0.00 6 SER A CA 2
ATOM 1479 C C . SER A 1 6 ? 4.137 -14.917 14.880 1.00 0.00 6 SER A C 2
ATOM 1480 O O . SER A 1 6 ? 3.074 -14.469 15.307 1.00 0.00 6 SER A O 2
ATOM 1488 N N . GLY A 1 7 ? 4.316 -15.266 13.609 1.00 0.00 7 GLY A N 2
ATOM 1489 C CA . GLY A 1 7 ? 3.241 -15.131 12.644 1.00 0.00 7 GLY A CA 2
ATOM 1490 C C . GLY A 1 7 ? 2.676 -16.471 12.214 1.00 0.00 7 GLY A C 2
ATOM 1491 O O . GLY A 1 7 ? 3.143 -17.066 11.243 1.00 0.00 7 GLY A O 2
ATOM 1495 N N . ARG A 1 8 ? 1.670 -16.947 12.940 1.00 0.00 8 ARG A N 2
ATOM 1496 C CA . ARG A 1 8 ? 1.043 -18.226 12.630 1.00 0.00 8 ARG A CA 2
ATOM 1497 C C . ARG A 1 8 ? -0.127 -18.039 11.668 1.00 0.00 8 ARG A C 2
ATOM 1498 O O . ARG A 1 8 ? -1.252 -17.766 12.086 1.00 0.00 8 ARG A O 2
ATOM 1519 N N . LYS A 1 9 ? 0.147 -18.188 10.376 1.00 0.00 9 LYS A N 2
ATOM 1520 C CA . LYS A 1 9 ? -0.881 -18.037 9.353 1.00 0.00 9 LYS A CA 2
ATOM 1521 C C . LYS A 1 9 ? -1.983 -19.076 9.531 1.00 0.00 9 LYS A C 2
ATOM 1522 O O . LYS A 1 9 ? -1.706 -20.263 9.708 1.00 0.00 9 LYS A O 2
ATOM 1541 N N . ILE A 1 10 ? -3.231 -18.623 9.482 1.00 0.00 10 ILE A N 2
ATOM 1542 C CA . ILE A 1 10 ? -4.373 -19.516 9.636 1.00 0.00 10 ILE A CA 2
ATOM 1543 C C . ILE A 1 10 ? -5.535 -19.079 8.749 1.00 0.00 10 ILE A C 2
ATOM 1544 O O . ILE A 1 10 ? -5.951 -17.920 8.779 1.00 0.00 10 ILE A O 2
ATOM 1560 N N . LEU A 1 11 ? -6.056 -20.014 7.963 1.00 0.00 11 LEU A N 2
ATOM 1561 C CA . LEU A 1 11 ? -7.172 -19.727 7.069 1.00 0.00 11 LEU A CA 2
ATOM 1562 C C . LEU A 1 11 ? -8.020 -20.974 6.838 1.00 0.00 11 LEU A C 2
ATOM 1563 O O . LEU A 1 11 ? -7.493 -22.078 6.697 1.00 0.00 11 LEU A O 2
ATOM 1579 N N . ASP A 1 12 ? -9.335 -20.790 6.800 1.00 0.00 12 ASP A N 2
ATOM 1580 C CA . ASP A 1 12 ? -10.256 -21.899 6.583 1.00 0.00 12 ASP A CA 2
ATOM 1581 C C . ASP A 1 12 ? -10.476 -22.140 5.093 1.00 0.00 12 ASP A C 2
ATOM 1582 O O . ASP A 1 12 ? -10.314 -23.258 4.604 1.00 0.00 12 ASP A O 2
ATOM 1591 N N . SER A 1 13 ? -10.847 -21.084 4.376 1.00 0.00 13 SER A N 2
ATOM 1592 C CA . SER A 1 13 ? -11.094 -21.181 2.943 1.00 0.00 13 SER A CA 2
ATOM 1593 C C . SER A 1 13 ? -10.980 -19.813 2.277 1.00 0.00 13 SER A C 2
ATOM 1594 O O . SER A 1 13 ? -11.085 -18.778 2.936 1.00 0.00 13 SER A O 2
ATOM 1602 N N . LYS A 1 14 ? -10.765 -19.816 0.966 1.00 0.00 14 LYS A N 2
ATOM 1603 C CA . LYS A 1 14 ? -10.638 -18.576 0.209 1.00 0.00 14 LYS A CA 2
ATOM 1604 C C . LYS A 1 14 ? -12.010 -17.999 -0.124 1.00 0.00 14 LYS A C 2
ATOM 1605 O O . LYS A 1 14 ? -12.716 -18.512 -0.992 1.00 0.00 14 LYS A O 2
ATOM 1624 N N . ALA A 1 15 ? -12.381 -16.928 0.571 1.00 0.00 15 ALA A N 2
ATOM 1625 C CA . ALA A 1 15 ? -13.667 -16.279 0.346 1.00 0.00 15 ALA A CA 2
ATOM 1626 C C . ALA A 1 15 ? -13.764 -15.730 -1.073 1.00 0.00 15 ALA A C 2
ATOM 1627 O O . ALA A 1 15 ? -12.863 -15.928 -1.888 1.00 0.00 15 ALA A O 2
ATOM 1634 N N . ILE A 1 16 ? -14.861 -15.039 -1.361 1.00 0.00 16 ILE A N 2
ATOM 1635 C CA . ILE A 1 16 ? -15.075 -14.461 -2.682 1.00 0.00 16 ILE A CA 2
ATOM 1636 C C . ILE A 1 16 ? -13.784 -13.868 -3.238 1.00 0.00 16 ILE A C 2
ATOM 1637 O O . ILE A 1 16 ? -13.322 -14.258 -4.310 1.00 0.00 16 ILE A O 2
ATOM 1653 N N . ASP A 1 17 ? -13.207 -12.926 -2.500 1.00 0.00 17 ASP A N 2
ATOM 1654 C CA . ASP A 1 17 ? -11.968 -12.281 -2.918 1.00 0.00 17 ASP A CA 2
ATOM 1655 C C . ASP A 1 17 ? -11.432 -11.371 -1.817 1.00 0.00 17 ASP A C 2
ATOM 1656 O O . ASP A 1 17 ? -12.047 -10.359 -1.479 1.00 0.00 17 ASP A O 2
ATOM 1665 N N . LEU A 1 18 ? -10.282 -11.737 -1.261 1.00 0.00 18 LEU A N 2
ATOM 1666 C CA . LEU A 1 18 ? -9.663 -10.954 -0.197 1.00 0.00 18 LEU A CA 2
ATOM 1667 C C . LEU A 1 18 ? -8.195 -10.680 -0.506 1.00 0.00 18 LEU A C 2
ATOM 1668 O O . LEU A 1 18 ? -7.810 -9.545 -0.785 1.00 0.00 18 LEU A O 2
ATOM 1684 N N . MET A 1 19 ? -7.380 -11.729 -0.456 1.00 0.00 19 MET A N 2
ATOM 1685 C CA . MET A 1 19 ? -5.954 -11.602 -0.734 1.00 0.00 19 MET A CA 2
ATOM 1686 C C . MET A 1 19 ? -5.713 -10.691 -1.934 1.00 0.00 19 MET A C 2
ATOM 1687 O O . MET A 1 19 ? -4.687 -10.017 -2.016 1.00 0.00 19 MET A O 2
ATOM 1701 N N . ASN A 1 20 ? -6.664 -10.677 -2.862 1.00 0.00 20 ASN A N 2
ATOM 1702 C CA . ASN A 1 20 ? -6.554 -9.849 -4.057 1.00 0.00 20 ASN A CA 2
ATOM 1703 C C . ASN A 1 20 ? -6.301 -8.391 -3.687 1.00 0.00 20 ASN A C 2
ATOM 1704 O O . ASN A 1 20 ? -5.354 -7.773 -4.172 1.00 0.00 20 ASN A O 2
ATOM 1715 N N . ALA A 1 21 ? -7.154 -7.848 -2.824 1.00 0.00 21 ALA A N 2
ATOM 1716 C CA . ALA A 1 21 ? -7.021 -6.464 -2.387 1.00 0.00 21 ALA A CA 2
ATOM 1717 C C . ALA A 1 21 ? -5.555 -6.055 -2.297 1.00 0.00 21 ALA A C 2
ATOM 1718 O O . ALA A 1 21 ? -5.200 -4.911 -2.583 1.00 0.00 21 ALA A O 2
ATOM 1725 N N . LEU A 1 22 ? -4.706 -6.996 -1.897 1.00 0.00 22 LEU A N 2
ATOM 1726 C CA . LEU A 1 22 ? -3.277 -6.733 -1.769 1.00 0.00 22 LEU A CA 2
ATOM 1727 C C . LEU A 1 22 ? -2.613 -6.651 -3.139 1.00 0.00 22 LEU A C 2
ATOM 1728 O O . LEU A 1 22 ? -2.069 -5.613 -3.515 1.00 0.00 22 LEU A O 2
ATOM 1744 N N . MET A 1 23 ? -2.664 -7.752 -3.882 1.00 0.00 23 MET A N 2
ATOM 1745 C CA . MET A 1 23 ? -2.070 -7.803 -5.213 1.00 0.00 23 MET A CA 2
ATOM 1746 C C . MET A 1 23 ? -2.481 -6.588 -6.039 1.00 0.00 23 MET A C 2
ATOM 1747 O O . MET A 1 23 ? -1.660 -5.994 -6.737 1.00 0.00 23 MET A O 2
ATOM 1761 N N . ARG A 1 24 ? -3.757 -6.226 -5.956 1.00 0.00 24 ARG A N 2
ATOM 1762 C CA . ARG A 1 24 ? -4.277 -5.083 -6.697 1.00 0.00 24 ARG A CA 2
ATOM 1763 C C . ARG A 1 24 ? -3.497 -3.816 -6.359 1.00 0.00 24 ARG A C 2
ATOM 1764 O O . ARG A 1 24 ? -2.877 -3.205 -7.231 1.00 0.00 24 ARG A O 2
ATOM 1785 N N . LEU A 1 25 ? -3.533 -3.426 -5.090 1.00 0.00 25 LEU A N 2
ATOM 1786 C CA . LEU A 1 25 ? -2.830 -2.231 -4.636 1.00 0.00 25 LEU A CA 2
ATOM 1787 C C . LEU A 1 25 ? -1.424 -2.171 -5.223 1.00 0.00 25 LEU A C 2
ATOM 1788 O O . LEU A 1 25 ? -0.916 -1.095 -5.536 1.00 0.00 25 LEU A O 2
ATOM 1804 N N . ASN A 1 26 ? -0.800 -3.335 -5.372 1.00 0.00 26 ASN A N 2
ATOM 1805 C CA . ASN A 1 26 ? 0.548 -3.415 -5.923 1.00 0.00 26 ASN A CA 2
ATOM 1806 C C . ASN A 1 26 ? 0.534 -3.179 -7.430 1.00 0.00 26 ASN A C 2
ATOM 1807 O O . ASN A 1 26 ? 1.359 -2.433 -7.958 1.00 0.00 26 ASN A O 2
ATOM 1818 N N . GLN A 1 27 ? -0.408 -3.818 -8.115 1.00 0.00 27 GLN A N 2
ATOM 1819 C CA . GLN A 1 27 ? -0.529 -3.677 -9.562 1.00 0.00 27 GLN A CA 2
ATOM 1820 C C . GLN A 1 27 ? -0.662 -2.210 -9.956 1.00 0.00 27 GLN A C 2
ATOM 1821 O O . GLN A 1 27 ? -0.007 -1.747 -10.890 1.00 0.00 27 GLN A O 2
ATOM 1835 N N . ILE A 1 28 ? -1.514 -1.485 -9.240 1.00 0.00 28 ILE A N 2
ATOM 1836 C CA . ILE A 1 28 ? -1.733 -0.070 -9.515 1.00 0.00 28 ILE A CA 2
ATOM 1837 C C . ILE A 1 28 ? -0.643 0.788 -8.881 1.00 0.00 28 ILE A C 2
ATOM 1838 O O . ILE A 1 28 ? -0.241 1.810 -9.438 1.00 0.00 28 ILE A O 2
ATOM 1854 N N . ARG A 1 29 ? -0.168 0.364 -7.715 1.00 0.00 29 ARG A N 2
ATOM 1855 C CA . ARG A 1 29 ? 0.876 1.093 -7.005 1.00 0.00 29 ARG A CA 2
ATOM 1856 C C . ARG A 1 29 ? 2.005 0.156 -6.586 1.00 0.00 29 ARG A C 2
ATOM 1857 O O . ARG A 1 29 ? 2.002 -0.410 -5.493 1.00 0.00 29 ARG A O 2
ATOM 1878 N N . PRO A 1 30 ? 2.995 -0.013 -7.475 1.00 0.00 30 PRO A N 2
ATOM 1879 C CA . PRO A 1 30 ? 4.149 -0.881 -7.220 1.00 0.00 30 PRO A CA 2
ATOM 1880 C C . PRO A 1 30 ? 5.075 -0.314 -6.150 1.00 0.00 30 PRO A C 2
ATOM 1881 O O . PRO A 1 30 ? 5.182 0.901 -5.988 1.00 0.00 30 PRO A O 2
ATOM 1892 N N . GLY A 1 31 ? 5.744 -1.203 -5.421 1.00 0.00 31 GLY A N 2
ATOM 1893 C CA . GLY A 1 31 ? 6.652 -0.772 -4.375 1.00 0.00 31 GLY A CA 2
ATOM 1894 C C . GLY A 1 31 ? 5.956 0.039 -3.300 1.00 0.00 31 GLY A C 2
ATOM 1895 O O . GLY A 1 31 ? 6.114 1.259 -3.231 1.00 0.00 31 GLY A O 2
ATOM 1899 N N . LEU A 1 32 ? 5.183 -0.638 -2.458 1.00 0.00 32 LEU A N 2
ATOM 1900 C CA . LEU A 1 32 ? 4.458 0.027 -1.381 1.00 0.00 32 LEU A CA 2
ATOM 1901 C C . LEU A 1 32 ? 5.114 -0.248 -0.032 1.00 0.00 32 LEU A C 2
ATOM 1902 O O . LEU A 1 32 ? 5.834 -1.233 0.129 1.00 0.00 32 LEU A O 2
ATOM 1918 N N . GLN A 1 33 ? 4.859 0.628 0.934 1.00 0.00 33 GLN A N 2
ATOM 1919 C CA . GLN A 1 33 ? 5.424 0.478 2.270 1.00 0.00 33 GLN A CA 2
ATOM 1920 C C . GLN A 1 33 ? 4.340 0.600 3.336 1.00 0.00 33 GLN A C 2
ATOM 1921 O O . GLN A 1 33 ? 3.864 1.697 3.630 1.00 0.00 33 GLN A O 2
ATOM 1935 N N . TYR A 1 34 ? 3.954 -0.534 3.912 1.00 0.00 34 TYR A N 2
ATOM 1936 C CA . TYR A 1 34 ? 2.924 -0.555 4.944 1.00 0.00 34 TYR A CA 2
ATOM 1937 C C . TYR A 1 34 ? 3.529 -0.309 6.322 1.00 0.00 34 TYR A C 2
ATOM 1938 O O . TYR A 1 34 ? 4.573 -0.866 6.664 1.00 0.00 34 TYR A O 2
ATOM 1956 N N . LYS A 1 35 ? 2.866 0.530 7.111 1.00 0.00 35 LYS A N 2
ATOM 1957 C CA . LYS A 1 35 ? 3.335 0.850 8.454 1.00 0.00 35 LYS A CA 2
ATOM 1958 C C . LYS A 1 35 ? 2.237 0.610 9.485 1.00 0.00 35 LYS A C 2
ATOM 1959 O O . LYS A 1 35 ? 1.059 0.851 9.220 1.00 0.00 35 LYS A O 2
ATOM 1978 N N . LEU A 1 36 ? 2.631 0.136 10.662 1.00 0.00 36 LEU A N 2
ATOM 1979 C CA . LEU A 1 36 ? 1.679 -0.136 11.735 1.00 0.00 36 LEU A CA 2
ATOM 1980 C C . LEU A 1 36 ? 1.652 1.010 12.741 1.00 0.00 36 LEU A C 2
ATOM 1981 O O . LEU A 1 36 ? 2.451 1.047 13.678 1.00 0.00 36 LEU A O 2
ATOM 1997 N N . LEU A 1 37 ? 0.727 1.943 12.543 1.00 0.00 37 LEU A N 2
ATOM 1998 C CA . LEU A 1 37 ? 0.594 3.090 13.434 1.00 0.00 37 LEU A CA 2
ATOM 1999 C C . LEU A 1 37 ? 0.758 2.669 14.891 1.00 0.00 37 LEU A C 2
ATOM 2000 O O . LEU A 1 37 ? 1.547 3.255 15.632 1.00 0.00 37 LEU A O 2
ATOM 2016 N N . SER A 1 38 ? 0.008 1.648 15.295 1.00 0.00 38 SER A N 2
ATOM 2017 C CA . SER A 1 38 ? 0.070 1.149 16.664 1.00 0.00 38 SER A CA 2
ATOM 2018 C C . SER A 1 38 ? -0.767 -0.117 16.819 1.00 0.00 38 SER A C 2
ATOM 2019 O O . SER A 1 38 ? -1.668 -0.379 16.022 1.00 0.00 38 SER A O 2
ATOM 2027 N N . GLN A 1 39 ? -0.461 -0.899 17.849 1.00 0.00 39 GLN A N 2
ATOM 2028 C CA . GLN A 1 39 ? -1.184 -2.138 18.108 1.00 0.00 39 GLN A CA 2
ATOM 2029 C C . GLN A 1 39 ? -1.720 -2.167 19.536 1.00 0.00 39 GLN A C 2
ATOM 2030 O O . GLN A 1 39 ? -0.970 -1.989 20.495 1.00 0.00 39 GLN A O 2
ATOM 2044 N N . SER A 1 40 ? -3.023 -2.393 19.668 1.00 0.00 40 SER A N 2
ATOM 2045 C CA . SER A 1 40 ? -3.661 -2.441 20.979 1.00 0.00 40 SER A CA 2
ATOM 2046 C C . SER A 1 40 ? -4.616 -3.627 21.075 1.00 0.00 40 SER A C 2
ATOM 2047 O O . SER A 1 40 ? -5.010 -4.205 20.062 1.00 0.00 40 SER A O 2
ATOM 2055 N N . GLY A 1 41 ? -4.985 -3.984 22.301 1.00 0.00 41 GLY A N 2
ATOM 2056 C CA . GLY A 1 41 ? -5.891 -5.099 22.508 1.00 0.00 41 GLY A CA 2
ATOM 2057 C C . GLY A 1 41 ? -5.193 -6.311 23.093 1.00 0.00 41 GLY A C 2
ATOM 2058 O O . GLY A 1 41 ? -4.022 -6.259 23.468 1.00 0.00 41 GLY A O 2
ATOM 2062 N N . PRO A 1 42 ? -5.922 -7.434 23.179 1.00 0.00 42 PRO A N 2
ATOM 2063 C CA . PRO A 1 42 ? -5.387 -8.685 23.723 1.00 0.00 42 PRO A CA 2
ATOM 2064 C C . PRO A 1 42 ? -4.344 -9.316 22.806 1.00 0.00 42 PRO A C 2
ATOM 2065 O O . PRO A 1 42 ? -4.054 -8.797 21.729 1.00 0.00 42 PRO A O 2
ATOM 2076 N N . VAL A 1 43 ? -3.783 -10.440 23.242 1.00 0.00 43 VAL A N 2
ATOM 2077 C CA . VAL A 1 43 ? -2.773 -11.143 22.460 1.00 0.00 43 VAL A CA 2
ATOM 2078 C C . VAL A 1 43 ? -3.417 -12.025 21.396 1.00 0.00 43 VAL A C 2
ATOM 2079 O O . VAL A 1 43 ? -2.829 -12.276 20.343 1.00 0.00 43 VAL A O 2
ATOM 2092 N N . HIS A 1 44 ? -4.628 -12.493 21.677 1.00 0.00 44 HIS A N 2
ATOM 2093 C CA . HIS A 1 44 ? -5.354 -13.347 20.744 1.00 0.00 44 HIS A CA 2
ATOM 2094 C C . HIS A 1 44 ? -6.218 -12.512 19.803 1.00 0.00 44 HIS A C 2
ATOM 2095 O O . HIS A 1 44 ? -6.443 -12.889 18.653 1.00 0.00 44 HIS A O 2
ATOM 2110 N N . ALA A 1 45 ? -6.699 -11.378 20.300 1.00 0.00 45 ALA A N 2
ATOM 2111 C CA . ALA A 1 45 ? -7.537 -10.490 19.503 1.00 0.00 45 ALA A CA 2
ATOM 2112 C C . ALA A 1 45 ? -6.934 -9.091 19.423 1.00 0.00 45 ALA A C 2
ATOM 2113 O O . ALA A 1 45 ? -7.587 -8.090 19.717 1.00 0.00 45 ALA A O 2
ATOM 2120 N N . PRO A 1 46 ? -5.658 -9.019 19.016 1.00 0.00 46 PRO A N 2
ATOM 2121 C CA . PRO A 1 46 ? -4.939 -7.748 18.887 1.00 0.00 46 PRO A CA 2
ATOM 2122 C C . PRO A 1 46 ? -5.458 -6.902 17.730 1.00 0.00 46 PRO A C 2
ATOM 2123 O O . PRO A 1 46 ? -6.112 -7.412 16.820 1.00 0.00 46 PRO A O 2
ATOM 2134 N N . VAL A 1 47 ? -5.164 -5.607 17.771 1.00 0.00 47 VAL A N 2
ATOM 2135 C CA . VAL A 1 47 ? -5.600 -4.690 16.725 1.00 0.00 47 VAL A CA 2
ATOM 2136 C C . VAL A 1 47 ? -4.409 -4.113 15.968 1.00 0.00 47 VAL A C 2
ATOM 2137 O O . VAL A 1 47 ? -3.718 -3.222 16.463 1.00 0.00 47 VAL A O 2
ATOM 2150 N N . PHE A 1 48 ? -4.175 -4.626 14.765 1.00 0.00 48 PHE A N 2
ATOM 2151 C CA . PHE A 1 48 ? -3.066 -4.162 13.939 1.00 0.00 48 PHE A CA 2
ATOM 2152 C C . PHE A 1 48 ? -3.515 -3.040 13.007 1.00 0.00 48 PHE A C 2
ATOM 2153 O O . PHE A 1 48 ? -4.191 -3.281 12.006 1.00 0.00 48 PHE A O 2
ATOM 2170 N N . THR A 1 49 ? -3.133 -1.812 13.343 1.00 0.00 49 THR A N 2
ATOM 2171 C CA . THR A 1 49 ? -3.497 -0.652 12.539 1.00 0.00 49 THR A CA 2
ATOM 2172 C C . THR A 1 49 ? -2.413 -0.330 11.516 1.00 0.00 49 THR A C 2
ATOM 2173 O O . THR A 1 49 ? -1.374 0.234 11.856 1.00 0.00 49 THR A O 2
ATOM 2184 N N . MET A 1 50 ? -2.663 -0.692 10.262 1.00 0.00 50 MET A N 2
ATOM 2185 C CA . MET A 1 50 ? -1.708 -0.440 9.190 1.00 0.00 50 MET A CA 2
ATOM 2186 C C . MET A 1 50 ? -2.022 0.874 8.481 1.00 0.00 50 MET A C 2
ATOM 2187 O O . MET A 1 50 ? -3.156 1.351 8.510 1.00 0.00 50 MET A O 2
ATOM 2201 N N . SER A 1 51 ? -1.009 1.455 7.845 1.00 0.00 51 SER A N 2
ATOM 2202 C CA . SER A 1 51 ? -1.176 2.716 7.132 1.00 0.00 51 SER A CA 2
ATOM 2203 C C . SER A 1 51 ? -0.277 2.767 5.901 1.00 0.00 51 SER A C 2
ATOM 2204 O O . SER A 1 51 ? 0.909 2.444 5.970 1.00 0.00 51 SER A O 2
ATOM 2212 N N . VAL A 1 52 ? -0.850 3.176 4.773 1.00 0.00 52 VAL A N 2
ATOM 2213 C CA . VAL A 1 52 ? -0.102 3.272 3.526 1.00 0.00 52 VAL A CA 2
ATOM 2214 C C . VAL A 1 52 ? -0.338 4.615 2.844 1.00 0.00 52 VAL A C 2
ATOM 2215 O O . VAL A 1 52 ? -1.349 5.276 3.086 1.00 0.00 52 VAL A O 2
ATOM 2228 N N . ASP A 1 53 ? 0.600 5.013 1.992 1.00 0.00 53 ASP A N 2
ATOM 2229 C CA . ASP A 1 53 ? 0.493 6.277 1.273 1.00 0.00 53 ASP A CA 2
ATOM 2230 C C . ASP A 1 53 ? 0.270 6.038 -0.217 1.00 0.00 53 ASP A C 2
ATOM 2231 O O . ASP A 1 53 ? 1.148 5.527 -0.912 1.00 0.00 53 ASP A O 2
ATOM 2240 N N . VAL A 1 54 ? -0.910 6.410 -0.701 1.00 0.00 54 VAL A N 2
ATOM 2241 C CA . VAL A 1 54 ? -1.249 6.236 -2.109 1.00 0.00 54 VAL A CA 2
ATOM 2242 C C . VAL A 1 54 ? -1.814 7.522 -2.701 1.00 0.00 54 VAL A C 2
ATOM 2243 O O . VAL A 1 54 ? -2.743 8.115 -2.152 1.00 0.00 54 VAL A O 2
ATOM 2256 N N . ASP A 1 55 ? -1.246 7.949 -3.824 1.00 0.00 55 ASP A N 2
ATOM 2257 C CA . ASP A 1 55 ? -1.694 9.165 -4.493 1.00 0.00 55 ASP A CA 2
ATOM 2258 C C . ASP A 1 55 ? -1.899 10.294 -3.488 1.00 0.00 55 ASP A C 2
ATOM 2259 O O . ASP A 1 55 ? -2.906 11.000 -3.529 1.00 0.00 55 ASP A O 2
ATOM 2268 N N . GLY A 1 56 ? -0.937 10.457 -2.584 1.00 0.00 56 GLY A N 2
ATOM 2269 C CA . GLY A 1 56 ? -1.032 11.501 -1.581 1.00 0.00 56 GLY A CA 2
ATOM 2270 C C . GLY A 1 56 ? -2.209 11.302 -0.646 1.00 0.00 56 GLY A C 2
ATOM 2271 O O . GLY A 1 56 ? -2.768 12.267 -0.124 1.00 0.00 56 GLY A O 2
ATOM 2275 N N . THR A 1 57 ? -2.589 10.045 -0.435 1.00 0.00 57 THR A N 2
ATOM 2276 C CA . THR A 1 57 ? -3.709 9.723 0.440 1.00 0.00 57 THR A CA 2
ATOM 2277 C C . THR A 1 57 ? -3.332 8.632 1.436 1.00 0.00 57 THR A C 2
ATOM 2278 O O . THR A 1 57 ? -3.223 7.459 1.076 1.00 0.00 57 THR A O 2
ATOM 2289 N N . THR A 1 58 ? -3.134 9.024 2.690 1.00 0.00 58 THR A N 2
ATOM 2290 C CA . THR A 1 58 ? -2.769 8.080 3.738 1.00 0.00 58 THR A CA 2
ATOM 2291 C C . THR A 1 58 ? -3.990 7.322 4.245 1.00 0.00 58 THR A C 2
ATOM 2292 O O . THR A 1 58 ? -4.883 7.905 4.860 1.00 0.00 58 THR A O 2
ATOM 2303 N N . TYR A 1 59 ? -4.023 6.020 3.985 1.00 0.00 59 TYR A N 2
ATOM 2304 C CA . TYR A 1 59 ? -5.136 5.182 4.415 1.00 0.00 59 TYR A CA 2
ATOM 2305 C C . TYR A 1 59 ? -4.833 4.517 5.754 1.00 0.00 59 TYR A C 2
ATOM 2306 O O . TYR A 1 59 ? -3.674 4.383 6.143 1.00 0.00 59 TYR A O 2
ATOM 2324 N N . GLU A 1 60 ? -5.885 4.102 6.453 1.00 0.00 60 GLU A N 2
ATOM 2325 C CA . GLU A 1 60 ? -5.732 3.451 7.748 1.00 0.00 60 GLU A CA 2
ATOM 2326 C C . GLU A 1 60 ? -6.811 2.392 7.956 1.00 0.00 60 GLU A C 2
ATOM 2327 O O . GLU A 1 60 ? -8.004 2.688 7.901 1.00 0.00 60 GLU A O 2
ATOM 2339 N N . ALA A 1 61 ? -6.382 1.157 8.194 1.00 0.00 61 ALA A N 2
ATOM 2340 C CA . ALA A 1 61 ? -7.310 0.055 8.411 1.00 0.00 61 ALA A CA 2
ATOM 2341 C C . ALA A 1 61 ? -6.813 -0.872 9.516 1.00 0.00 61 ALA A C 2
ATOM 2342 O O . ALA A 1 61 ? -5.695 -1.384 9.454 1.00 0.00 61 ALA A O 2
ATOM 2349 N N . SER A 1 62 ? -7.650 -1.083 10.527 1.00 0.00 62 SER A N 2
ATOM 2350 C CA . SER A 1 62 ? -7.293 -1.944 11.648 1.00 0.00 62 SER A CA 2
ATOM 2351 C C . SER A 1 62 ? -7.967 -3.307 11.521 1.00 0.00 62 SER A C 2
ATOM 2352 O O . SER A 1 62 ? -9.132 -3.403 11.137 1.00 0.00 62 SER A O 2
ATOM 2360 N N . GLY A 1 63 ? -7.224 -4.360 11.848 1.00 0.00 63 GLY A N 2
ATOM 2361 C CA . GLY A 1 63 ? -7.765 -5.704 11.764 1.00 0.00 63 GLY A CA 2
ATOM 2362 C C . GLY A 1 63 ? -7.353 -6.569 12.939 1.00 0.00 63 GLY A C 2
ATOM 2363 O O . GLY A 1 63 ? -6.685 -6.114 13.868 1.00 0.00 63 GLY A O 2
ATOM 2367 N N . PRO A 1 64 ? -7.758 -7.848 12.908 1.00 0.00 64 PRO A N 2
ATOM 2368 C CA . PRO A 1 64 ? -7.439 -8.805 13.972 1.00 0.00 64 PRO A CA 2
ATOM 2369 C C . PRO A 1 64 ? -5.959 -9.171 13.997 1.00 0.00 64 PRO A C 2
ATOM 2370 O O . PRO A 1 64 ? -5.424 -9.560 15.036 1.00 0.00 64 PRO A O 2
ATOM 2381 N N . SER A 1 65 ? -5.302 -9.044 12.849 1.00 0.00 65 SER A N 2
ATOM 2382 C CA . SER A 1 65 ? -3.884 -9.365 12.739 1.00 0.00 65 SER A CA 2
ATOM 2383 C C . SER A 1 65 ? -3.214 -8.506 11.671 1.00 0.00 65 SER A C 2
ATOM 2384 O O . SER A 1 65 ? -3.868 -8.016 10.750 1.00 0.00 65 SER A O 2
ATOM 2392 N N . LYS A 1 66 ? -1.904 -8.327 11.802 1.00 0.00 66 LYS A N 2
ATOM 2393 C CA . LYS A 1 66 ? -1.141 -7.528 10.849 1.00 0.00 66 LYS A CA 2
ATOM 2394 C C . LYS A 1 66 ? -1.486 -7.917 9.415 1.00 0.00 66 LYS A C 2
ATOM 2395 O O . LYS A 1 66 ? -1.749 -7.057 8.574 1.00 0.00 66 LYS A O 2
ATOM 2414 N N . LYS A 1 67 ? -1.485 -9.217 9.142 1.00 0.00 67 LYS A N 2
ATOM 2415 C CA . LYS A 1 67 ? -1.801 -9.720 7.811 1.00 0.00 67 LYS A CA 2
ATOM 2416 C C . LYS A 1 67 ? -3.081 -9.085 7.278 1.00 0.00 67 LYS A C 2
ATOM 2417 O O . LYS A 1 67 ? -3.060 -8.358 6.284 1.00 0.00 67 LYS A O 2
ATOM 2436 N N . THR A 1 68 ? -4.197 -9.363 7.947 1.00 0.00 68 THR A N 2
ATOM 2437 C CA . THR A 1 68 ? -5.486 -8.819 7.541 1.00 0.00 68 THR A CA 2
ATOM 2438 C C . THR A 1 68 ? -5.421 -7.303 7.389 1.00 0.00 68 THR A C 2
ATOM 2439 O O . THR A 1 68 ? -5.955 -6.742 6.433 1.00 0.00 68 THR A O 2
ATOM 2450 N N . ALA A 1 69 ? -4.761 -6.646 8.338 1.00 0.00 69 ALA A N 2
ATOM 2451 C CA . ALA A 1 69 ? -4.623 -5.196 8.307 1.00 0.00 69 ALA A CA 2
ATOM 2452 C C . ALA A 1 69 ? -4.233 -4.710 6.915 1.00 0.00 69 ALA A C 2
ATOM 2453 O O . ALA A 1 69 ? -5.010 -4.033 6.242 1.00 0.00 69 ALA A O 2
ATOM 2460 N N . LYS A 1 70 ? -3.024 -5.060 6.489 1.00 0.00 70 LYS A N 2
ATOM 2461 C CA . LYS A 1 70 ? -2.529 -4.661 5.177 1.00 0.00 70 LYS A CA 2
ATOM 2462 C C . LYS A 1 70 ? -3.583 -4.904 4.101 1.00 0.00 70 LYS A C 2
ATOM 2463 O O . LYS A 1 70 ? -3.781 -4.075 3.213 1.00 0.00 70 LYS A O 2
ATOM 2482 N N . LEU A 1 71 ? -4.257 -6.045 4.188 1.00 0.00 71 LEU A N 2
ATOM 2483 C CA . LEU A 1 71 ? -5.293 -6.397 3.223 1.00 0.00 71 LEU A CA 2
ATOM 2484 C C . LEU A 1 71 ? -6.444 -5.398 3.271 1.00 0.00 71 LEU A C 2
ATOM 2485 O O . LEU A 1 71 ? -6.936 -4.951 2.234 1.00 0.00 71 LEU A O 2
ATOM 2501 N N . HIS A 1 72 ? -6.869 -5.050 4.482 1.00 0.00 72 HIS A N 2
ATOM 2502 C CA . HIS A 1 72 ? -7.961 -4.100 4.665 1.00 0.00 72 HIS A CA 2
ATOM 2503 C C . HIS A 1 72 ? -7.615 -2.748 4.049 1.00 0.00 72 HIS A C 2
ATOM 2504 O O . HIS A 1 72 ? -8.338 -2.243 3.190 1.00 0.00 72 HIS A O 2
ATOM 2519 N N . VAL A 1 73 ? -6.505 -2.167 4.494 1.00 0.00 73 VAL A N 2
ATOM 2520 C CA . VAL A 1 73 ? -6.063 -0.874 3.986 1.00 0.00 73 VAL A CA 2
ATOM 2521 C C . VAL A 1 73 ? -6.216 -0.797 2.471 1.00 0.00 73 VAL A C 2
ATOM 2522 O O . VAL A 1 73 ? -6.785 0.158 1.942 1.00 0.00 73 VAL A O 2
ATOM 2535 N N . ALA A 1 74 ? -5.705 -1.809 1.778 1.00 0.00 74 ALA A N 2
ATOM 2536 C CA . ALA A 1 74 ? -5.787 -1.858 0.323 1.00 0.00 74 ALA A CA 2
ATOM 2537 C C . ALA A 1 74 ? -7.226 -1.688 -0.151 1.00 0.00 74 ALA A C 2
ATOM 2538 O O . ALA A 1 74 ? -7.505 -0.894 -1.049 1.00 0.00 74 ALA A O 2
ATOM 2545 N N . VAL A 1 75 ? -8.137 -2.441 0.457 1.00 0.00 75 VAL A N 2
ATOM 2546 C CA . VAL A 1 75 ? -9.549 -2.374 0.097 1.00 0.00 75 VAL A CA 2
ATOM 2547 C C . VAL A 1 75 ? -10.027 -0.929 0.015 1.00 0.00 75 VAL A C 2
ATOM 2548 O O . VAL A 1 75 ? -10.694 -0.537 -0.943 1.00 0.00 75 VAL A O 2
ATOM 2561 N N . LYS A 1 76 ? -9.681 -0.139 1.025 1.00 0.00 76 LYS A N 2
ATOM 2562 C CA . LYS A 1 76 ? -10.072 1.265 1.068 1.00 0.00 76 LYS A CA 2
ATOM 2563 C C . LYS A 1 76 ? -9.551 2.013 -0.155 1.00 0.00 76 LYS A C 2
ATOM 2564 O O . LYS A 1 76 ? -10.294 2.741 -0.813 1.00 0.00 76 LYS A O 2
ATOM 2583 N N . VAL A 1 77 ? -8.269 1.828 -0.454 1.00 0.00 77 VAL A N 2
ATOM 2584 C CA . VAL A 1 77 ? -7.649 2.483 -1.600 1.00 0.00 77 VAL A CA 2
ATOM 2585 C C . VAL A 1 77 ? -8.408 2.176 -2.885 1.00 0.00 77 VAL A C 2
ATOM 2586 O O . VAL A 1 77 ? -8.735 3.079 -3.657 1.00 0.00 77 VAL A O 2
ATOM 2599 N N . LEU A 1 78 ? -8.686 0.897 -3.110 1.00 0.00 78 LEU A N 2
ATOM 2600 C CA . LEU A 1 78 ? -9.408 0.469 -4.303 1.00 0.00 78 LEU A CA 2
ATOM 2601 C C . LEU A 1 78 ? -10.829 1.022 -4.308 1.00 0.00 78 LEU A C 2
ATOM 2602 O O . LEU A 1 78 ? -11.264 1.632 -5.284 1.00 0.00 78 LEU A O 2
ATOM 2618 N N . GLN A 1 79 ? -11.546 0.806 -3.209 1.00 0.00 79 GLN A N 2
ATOM 2619 C CA . GLN A 1 79 ? -12.918 1.285 -3.087 1.00 0.00 79 GLN A CA 2
ATOM 2620 C C . GLN A 1 79 ? -12.995 2.787 -3.340 1.00 0.00 79 GLN A C 2
ATOM 2621 O O . GLN A 1 79 ? -13.917 3.269 -3.997 1.00 0.00 79 GLN A O 2
ATOM 2635 N N . ALA A 1 80 ? -12.020 3.521 -2.814 1.00 0.00 80 ALA A N 2
ATOM 2636 C CA . ALA A 1 80 ? -11.977 4.968 -2.984 1.00 0.00 80 ALA A CA 2
ATOM 2637 C C . ALA A 1 80 ? -11.934 5.346 -4.461 1.00 0.00 80 ALA A C 2
ATOM 2638 O O . ALA A 1 80 ? -12.688 6.208 -4.913 1.00 0.00 80 ALA A O 2
ATOM 2645 N N . MET A 1 81 ? -11.047 4.697 -5.208 1.00 0.00 81 MET A N 2
ATOM 2646 C CA . MET A 1 81 ? -10.907 4.965 -6.634 1.00 0.00 81 MET A CA 2
ATOM 2647 C C . MET A 1 81 ? -12.097 4.411 -7.411 1.00 0.00 81 MET A C 2
ATOM 2648 O O . MET A 1 81 ? -12.514 4.984 -8.417 1.00 0.00 81 MET A O 2
ATOM 2662 N N . GLY A 1 82 ? -12.639 3.293 -6.937 1.00 0.00 82 GLY A N 2
ATOM 2663 C CA . GLY A 1 82 ? -13.776 2.681 -7.601 1.00 0.00 82 GLY A CA 2
ATOM 2664 C C . GLY A 1 82 ? -13.420 1.367 -8.266 1.00 0.00 82 GLY A C 2
ATOM 2665 O O . GLY A 1 82 ? -13.917 1.056 -9.348 1.00 0.00 82 GLY A O 2
ATOM 2669 N N . TYR A 1 83 ? -12.556 0.593 -7.618 1.00 0.00 83 TYR A N 2
ATOM 2670 C CA . TYR A 1 83 ? -12.130 -0.694 -8.156 1.00 0.00 83 TYR A CA 2
ATOM 2671 C C . TYR A 1 83 ? -12.823 -1.843 -7.430 1.00 0.00 83 TYR A C 2
ATOM 2672 O O . TYR A 1 83 ? -13.132 -1.764 -6.241 1.00 0.00 83 TYR A O 2
ATOM 2690 N N . PRO A 1 84 ? -13.072 -2.939 -8.162 1.00 0.00 84 PRO A N 2
ATOM 2691 C CA . PRO A 1 84 ? -13.730 -4.127 -7.610 1.00 0.00 84 PRO A CA 2
ATOM 2692 C C . PRO A 1 84 ? -12.843 -4.872 -6.618 1.00 0.00 84 PRO A C 2
ATOM 2693 O O . PRO A 1 84 ? -11.830 -5.462 -6.996 1.00 0.00 84 PRO A O 2
ATOM 2704 N N . THR A 1 85 ? -13.231 -4.843 -5.347 1.00 0.00 85 THR A N 2
ATOM 2705 C CA . THR A 1 85 ? -12.471 -5.515 -4.301 1.00 0.00 85 THR A CA 2
ATOM 2706 C C . THR A 1 85 ? -13.158 -6.804 -3.864 1.00 0.00 85 THR A C 2
ATOM 2707 O O . THR A 1 85 ? -12.516 -7.845 -3.726 1.00 0.00 85 THR A O 2
ATOM 2718 N N . GLY A 1 86 ? -14.468 -6.728 -3.648 1.00 0.00 86 GLY A N 2
ATOM 2719 C CA . GLY A 1 86 ? -15.220 -7.896 -3.229 1.00 0.00 86 GLY A CA 2
ATOM 2720 C C . GLY A 1 86 ? -15.215 -8.080 -1.725 1.00 0.00 86 GLY A C 2
ATOM 2721 O O . GLY A 1 86 ? -14.998 -9.186 -1.228 1.00 0.00 86 GLY A O 2
ATOM 2725 N N . PHE A 1 87 ? -15.453 -6.994 -0.996 1.00 0.00 87 PHE A N 2
ATOM 2726 C CA . PHE A 1 87 ? -15.472 -7.040 0.461 1.00 0.00 87 PHE A CA 2
ATOM 2727 C C . PHE A 1 87 ? -16.382 -5.954 1.028 1.00 0.00 87 PHE A C 2
ATOM 2728 O O . PHE A 1 87 ? -16.300 -4.792 0.631 1.00 0.00 87 PHE A O 2
ATOM 2745 N N . ASP A 1 88 ? -17.249 -6.342 1.957 1.00 0.00 88 ASP A N 2
ATOM 2746 C CA . ASP A 1 88 ? -18.174 -5.403 2.579 1.00 0.00 88 ASP A CA 2
ATOM 2747 C C . ASP A 1 88 ? -18.142 -5.535 4.099 1.00 0.00 88 ASP A C 2
ATOM 2748 O O . ASP A 1 88 ? -17.914 -6.620 4.632 1.00 0.00 88 ASP A O 2
ATOM 2757 N N . ALA A 1 89 ? -18.372 -4.423 4.789 1.00 0.00 89 ALA A N 2
ATOM 2758 C CA . ALA A 1 89 ? -18.371 -4.414 6.246 1.00 0.00 89 ALA A CA 2
ATOM 2759 C C . ALA A 1 89 ? -19.720 -3.959 6.794 1.00 0.00 89 ALA A C 2
ATOM 2760 O O . ALA A 1 89 ? -19.870 -2.818 7.231 1.00 0.00 89 ALA A O 2
ATOM 2767 N N . ASP A 1 90 ? -20.698 -4.857 6.766 1.00 0.00 90 ASP A N 2
ATOM 2768 C CA . ASP A 1 90 ? -22.035 -4.548 7.260 1.00 0.00 90 ASP A CA 2
ATOM 2769 C C . ASP A 1 90 ? -22.505 -5.606 8.253 1.00 0.00 90 ASP A C 2
ATOM 2770 O O . ASP A 1 90 ? -23.627 -6.105 8.158 1.00 0.00 90 ASP A O 2
ATOM 2779 N N . ILE A 1 91 ? -21.641 -5.943 9.205 1.00 0.00 91 ILE A N 2
ATOM 2780 C CA . ILE A 1 91 ? -21.969 -6.941 10.215 1.00 0.00 91 ILE A CA 2
ATOM 2781 C C . ILE A 1 91 ? -23.280 -6.603 10.917 1.00 0.00 91 ILE A C 2
ATOM 2782 O O . ILE A 1 91 ? -23.527 -5.451 11.272 1.00 0.00 91 ILE A O 2
ATOM 2798 N N . SER A 1 92 ? -24.117 -7.616 11.116 1.00 0.00 92 SER A N 2
ATOM 2799 C CA . SER A 1 92 ? -25.404 -7.427 11.775 1.00 0.00 92 SER A CA 2
ATOM 2800 C C . SER A 1 92 ? -25.225 -7.269 13.281 1.00 0.00 92 SER A C 2
ATOM 2801 O O . SER A 1 92 ? -25.872 -7.956 14.070 1.00 0.00 92 SER A O 2
ATOM 2809 N N . GLY A 1 93 ? -24.341 -6.357 13.674 1.00 0.00 93 GLY A N 2
ATOM 2810 C CA . GLY A 1 93 ? -24.092 -6.124 15.085 1.00 0.00 93 GLY A CA 2
ATOM 2811 C C . GLY A 1 93 ? -23.498 -4.755 15.350 1.00 0.00 93 GLY A C 2
ATOM 2812 O O . GLY A 1 93 ? -23.677 -3.816 14.575 1.00 0.00 93 GLY A O 2
ATOM 2816 N N . PRO A 1 94 ? -22.773 -4.627 16.472 1.00 0.00 94 PRO A N 2
ATOM 2817 C CA . PRO A 1 94 ? -22.138 -3.366 16.865 1.00 0.00 94 PRO A CA 2
ATOM 2818 C C . PRO A 1 94 ? -20.973 -2.996 15.953 1.00 0.00 94 PRO A C 2
ATOM 2819 O O . PRO A 1 94 ? -19.993 -3.734 15.851 1.00 0.00 94 PRO A O 2
ATOM 2830 N N . SER A 1 95 ? -21.086 -1.847 15.293 1.00 0.00 95 SER A N 2
ATOM 2831 C CA . SER A 1 95 ? -20.043 -1.381 14.387 1.00 0.00 95 SER A CA 2
ATOM 2832 C C . SER A 1 95 ? -18.988 -0.576 15.142 1.00 0.00 95 SER A C 2
ATOM 2833 O O . SER A 1 95 ? -19.308 0.383 15.844 1.00 0.00 95 SER A O 2
ATOM 2841 N N . SER A 1 96 ? -17.729 -0.974 14.990 1.00 0.00 96 SER A N 2
ATOM 2842 C CA . SER A 1 96 ? -16.626 -0.294 15.660 1.00 0.00 96 SER A CA 2
ATOM 2843 C C . SER A 1 96 ? -16.517 1.154 15.191 1.00 0.00 96 SER A C 2
ATOM 2844 O O . SER A 1 96 ? -16.670 1.448 14.006 1.00 0.00 96 SER A O 2
ATOM 2852 N N . GLY A 1 97 ? -16.251 2.055 16.132 1.00 0.00 97 GLY A N 2
ATOM 2853 C CA . GLY A 1 97 ? -16.125 3.462 15.797 1.00 0.00 97 GLY A CA 2
ATOM 2854 C C . GLY A 1 97 ? -15.801 4.318 17.005 1.00 0.00 97 GLY A C 2
ATOM 2855 O O . GLY A 1 97 ? -15.740 5.544 16.906 1.00 0.00 97 GLY A O 2
ATOM 2859 N N . GLY A 1 1 ? 8.055 5.534 20.898 1.00 0.00 1 GLY A N 3
ATOM 2860 C CA . GLY A 1 1 ? 7.296 4.315 20.689 1.00 0.00 1 GLY A CA 3
ATOM 2861 C C . GLY A 1 1 ? 8.186 3.103 20.495 1.00 0.00 1 GLY A C 3
ATOM 2862 O O . GLY A 1 1 ? 9.303 3.220 19.991 1.00 0.00 1 GLY A O 3
ATOM 2866 N N . SER A 1 2 ? 7.692 1.937 20.898 1.00 0.00 2 SER A N 3
ATOM 2867 C CA . SER A 1 2 ? 8.453 0.700 20.771 1.00 0.00 2 SER A CA 3
ATOM 2868 C C . SER A 1 2 ? 8.048 -0.060 19.511 1.00 0.00 2 SER A C 3
ATOM 2869 O O . SER A 1 2 ? 6.864 -0.175 19.196 1.00 0.00 2 SER A O 3
ATOM 2877 N N . SER A 1 3 ? 9.041 -0.577 18.795 1.00 0.00 3 SER A N 3
ATOM 2878 C CA . SER A 1 3 ? 8.790 -1.323 17.567 1.00 0.00 3 SER A CA 3
ATOM 2879 C C . SER A 1 3 ? 10.015 -2.138 17.166 1.00 0.00 3 SER A C 3
ATOM 2880 O O . SER A 1 3 ? 11.065 -1.584 16.842 1.00 0.00 3 SER A O 3
ATOM 2888 N N . GLY A 1 4 ? 9.873 -3.460 17.191 1.00 0.00 4 GLY A N 3
ATOM 2889 C CA . GLY A 1 4 ? 10.976 -4.332 16.829 1.00 0.00 4 GLY A CA 3
ATOM 2890 C C . GLY A 1 4 ? 10.570 -5.394 15.827 1.00 0.00 4 GLY A C 3
ATOM 2891 O O . GLY A 1 4 ? 9.613 -5.214 15.074 1.00 0.00 4 GLY A O 3
ATOM 2895 N N . SER A 1 5 ? 11.299 -6.505 15.817 1.00 0.00 5 SER A N 3
ATOM 2896 C CA . SER A 1 5 ? 11.013 -7.599 14.896 1.00 0.00 5 SER A CA 3
ATOM 2897 C C . SER A 1 5 ? 11.868 -8.821 15.222 1.00 0.00 5 SER A C 3
ATOM 2898 O O . SER A 1 5 ? 13.093 -8.781 15.114 1.00 0.00 5 SER A O 3
ATOM 2906 N N . SER A 1 6 ? 11.211 -9.905 15.620 1.00 0.00 6 SER A N 3
ATOM 2907 C CA . SER A 1 6 ? 11.910 -11.138 15.966 1.00 0.00 6 SER A CA 3
ATOM 2908 C C . SER A 1 6 ? 10.925 -12.291 16.136 1.00 0.00 6 SER A C 3
ATOM 2909 O O . SER A 1 6 ? 10.087 -12.278 17.036 1.00 0.00 6 SER A O 3
ATOM 2917 N N . GLY A 1 7 ? 11.034 -13.288 15.263 1.00 0.00 7 GLY A N 3
ATOM 2918 C CA . GLY A 1 7 ? 10.148 -14.435 15.332 1.00 0.00 7 GLY A CA 3
ATOM 2919 C C . GLY A 1 7 ? 9.503 -14.751 13.998 1.00 0.00 7 GLY A C 3
ATOM 2920 O O . GLY A 1 7 ? 9.354 -13.872 13.149 1.00 0.00 7 GLY A O 3
ATOM 2924 N N . ARG A 1 8 ? 9.120 -16.010 13.811 1.00 0.00 8 ARG A N 3
ATOM 2925 C CA . ARG A 1 8 ? 8.490 -16.440 12.568 1.00 0.00 8 ARG A CA 3
ATOM 2926 C C . ARG A 1 8 ? 7.074 -16.949 1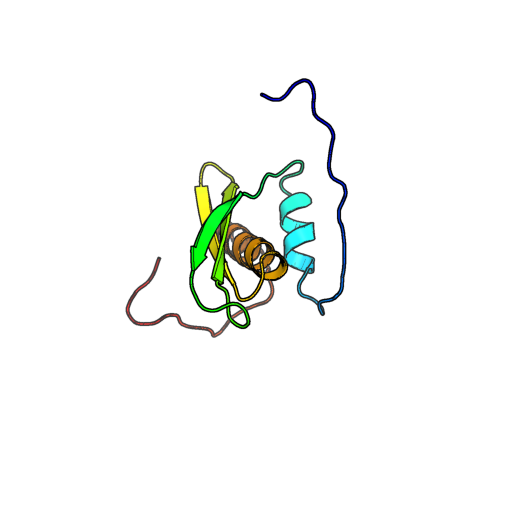2.825 1.00 0.00 8 ARG A C 3
ATOM 2927 O O . ARG A 1 8 ? 6.848 -18.152 12.950 1.00 0.00 8 ARG A O 3
ATOM 2948 N N . LYS A 1 9 ? 6.124 -16.023 12.902 1.00 0.00 9 LYS A N 3
ATOM 2949 C CA . LYS A 1 9 ? 4.729 -16.376 13.142 1.00 0.00 9 LYS A CA 3
ATOM 2950 C C . LYS A 1 9 ? 4.163 -17.181 11.977 1.00 0.00 9 LYS A C 3
ATOM 2951 O O . LYS A 1 9 ? 4.741 -17.208 10.890 1.00 0.00 9 LYS A O 3
ATOM 2970 N N . ILE A 1 10 ? 3.030 -17.833 12.210 1.00 0.00 10 ILE A N 3
ATOM 2971 C CA . ILE A 1 10 ? 2.385 -18.636 11.179 1.00 0.00 10 ILE A CA 3
ATOM 2972 C C . ILE A 1 10 ? 0.958 -18.162 10.925 1.00 0.00 10 ILE A C 3
ATOM 2973 O O . ILE A 1 10 ? 0.260 -17.738 11.846 1.00 0.00 10 ILE A O 3
ATOM 2989 N N . LEU A 1 11 ? 0.530 -18.238 9.669 1.00 0.00 11 LEU A N 3
ATOM 2990 C CA . LEU A 1 11 ? -0.815 -17.818 9.293 1.00 0.00 11 LEU A CA 3
ATOM 2991 C C . LEU A 1 11 ? -1.757 -19.016 9.212 1.00 0.00 11 LEU A C 3
ATOM 2992 O O . LEU A 1 11 ? -2.781 -19.060 9.895 1.00 0.00 11 LEU A O 3
ATOM 3008 N N . ASP A 1 12 ? -1.403 -19.985 8.376 1.00 0.00 12 ASP A N 3
ATOM 3009 C CA . ASP A 1 12 ? -2.214 -21.185 8.208 1.00 0.00 12 ASP A CA 3
ATOM 3010 C C . ASP A 1 12 ? -3.692 -20.828 8.084 1.00 0.00 12 ASP A C 3
ATOM 3011 O O . ASP A 1 12 ? -4.552 -21.490 8.666 1.00 0.00 12 ASP A O 3
ATOM 3020 N N . SER A 1 13 ? -3.980 -19.778 7.322 1.00 0.00 13 SER A N 3
ATOM 3021 C CA . SER A 1 13 ? -5.354 -19.330 7.125 1.00 0.00 13 SER A CA 3
ATOM 3022 C C . SER A 1 13 ? -5.611 -18.997 5.659 1.00 0.00 13 SER A C 3
ATOM 3023 O O . SER A 1 13 ? -4.919 -18.168 5.067 1.00 0.00 13 SER A O 3
ATOM 3031 N N . LYS A 1 14 ? -6.613 -19.649 5.078 1.00 0.00 14 LYS A N 3
ATOM 3032 C CA . LYS A 1 14 ? -6.966 -19.423 3.681 1.00 0.00 14 LYS A CA 3
ATOM 3033 C C . LYS A 1 14 ? -8.097 -18.407 3.563 1.00 0.00 14 LYS A C 3
ATOM 3034 O O . LYS A 1 14 ? -8.987 -18.353 4.411 1.00 0.00 14 LYS A O 3
ATOM 3053 N N . ALA A 1 15 ? -8.057 -17.603 2.505 1.00 0.00 15 ALA A N 3
ATOM 3054 C CA . ALA A 1 15 ? -9.081 -16.592 2.275 1.00 0.00 15 ALA A CA 3
ATOM 3055 C C . ALA A 1 15 ? -9.880 -16.897 1.013 1.00 0.00 15 ALA A C 3
ATOM 3056 O O . ALA A 1 15 ? -9.405 -17.601 0.121 1.00 0.00 15 ALA A O 3
ATOM 3063 N N . ILE A 1 16 ? -11.095 -16.364 0.944 1.00 0.00 16 ILE A N 3
ATOM 3064 C CA . ILE A 1 16 ? -11.959 -16.580 -0.210 1.00 0.00 16 ILE A CA 3
ATOM 3065 C C . ILE A 1 16 ? -12.060 -15.321 -1.065 1.00 0.00 16 ILE A C 3
ATOM 3066 O O . ILE A 1 16 ? -12.883 -14.444 -0.802 1.00 0.00 16 ILE A O 3
ATOM 3082 N N . ASP A 1 17 ? -11.218 -15.240 -2.089 1.00 0.00 17 ASP A N 3
ATOM 3083 C CA . ASP A 1 17 ? -11.213 -14.090 -2.985 1.00 0.00 17 ASP A CA 3
ATOM 3084 C C . ASP A 1 17 ? -11.092 -12.788 -2.199 1.00 0.00 17 ASP A C 3
ATOM 3085 O O . ASP A 1 17 ? -11.848 -11.842 -2.423 1.00 0.00 17 ASP A O 3
ATOM 3094 N N . LEU A 1 18 ? -10.137 -12.748 -1.276 1.00 0.00 18 LEU A N 3
ATOM 3095 C CA . LEU A 1 18 ? -9.917 -11.562 -0.455 1.00 0.00 18 LEU A CA 3
ATOM 3096 C C . LEU A 1 18 ? -8.487 -11.052 -0.607 1.00 0.00 18 LEU A C 3
ATOM 3097 O O . LEU A 1 18 ? -8.265 -9.876 -0.889 1.00 0.00 18 LEU A O 3
ATOM 3113 N N . MET A 1 19 ? -7.522 -11.947 -0.420 1.00 0.00 19 MET A N 3
ATOM 3114 C CA . MET A 1 19 ? -6.114 -11.588 -0.541 1.00 0.00 19 MET A CA 3
ATOM 3115 C C . MET A 1 19 ? -5.866 -10.780 -1.810 1.00 0.00 19 MET A C 3
ATOM 3116 O O . MET A 1 19 ? -4.900 -10.022 -1.896 1.00 0.00 19 MET A O 3
ATOM 3130 N N . ASN A 1 20 ? -6.743 -10.947 -2.794 1.00 0.00 20 ASN A N 3
ATOM 3131 C CA . ASN A 1 20 ? -6.618 -10.234 -4.060 1.00 0.00 20 ASN A CA 3
ATOM 3132 C C . ASN A 1 20 ? -6.356 -8.749 -3.824 1.00 0.00 20 ASN A C 3
ATOM 3133 O O . ASN A 1 20 ? -5.422 -8.176 -4.384 1.00 0.00 20 ASN A O 3
ATOM 3144 N N . ALA A 1 21 ? -7.188 -8.133 -2.990 1.00 0.00 21 ALA A N 3
ATOM 3145 C CA . ALA A 1 21 ? -7.045 -6.716 -2.677 1.00 0.00 21 ALA A CA 3
ATOM 3146 C C . ALA A 1 21 ? -5.576 -6.308 -2.639 1.00 0.00 21 ALA A C 3
ATOM 3147 O O . ALA A 1 21 ? -5.149 -5.418 -3.377 1.00 0.00 21 ALA A O 3
ATOM 3154 N N . LEU A 1 22 ? -4.807 -6.962 -1.776 1.00 0.00 22 LEU A N 3
ATOM 3155 C CA . LEU A 1 22 ? -3.385 -6.666 -1.641 1.00 0.00 22 LEU A CA 3
ATOM 3156 C C . LEU A 1 22 ? -2.709 -6.611 -3.007 1.00 0.00 22 LEU A C 3
ATOM 3157 O O . LEU A 1 22 ? -2.296 -5.545 -3.463 1.00 0.00 22 LEU A O 3
ATOM 3173 N N . MET A 1 23 ? -2.600 -7.766 -3.655 1.00 0.00 23 MET A N 3
ATOM 3174 C CA . MET A 1 23 ? -1.977 -7.848 -4.971 1.00 0.00 23 MET A CA 3
ATOM 3175 C C . MET A 1 23 ? -2.388 -6.665 -5.842 1.00 0.00 23 MET A C 3
ATOM 3176 O O . MET A 1 23 ? -1.540 -5.974 -6.407 1.00 0.00 23 MET A O 3
ATOM 3190 N N . ARG A 1 24 ? -3.693 -6.438 -5.946 1.00 0.00 24 ARG A N 3
ATOM 3191 C CA . ARG A 1 24 ? -4.216 -5.340 -6.750 1.00 0.00 24 ARG A CA 3
ATOM 3192 C C . ARG A 1 24 ? -3.470 -4.044 -6.450 1.00 0.00 24 ARG A C 3
ATOM 3193 O O . ARG A 1 24 ? -2.847 -3.455 -7.335 1.00 0.00 24 ARG A O 3
ATOM 3214 N N . LEU A 1 25 ? -3.536 -3.604 -5.199 1.00 0.00 25 LEU A N 3
ATOM 3215 C CA . LEU A 1 25 ? -2.867 -2.377 -4.782 1.00 0.00 25 LEU A CA 3
ATOM 3216 C C . LEU A 1 25 ? -1.460 -2.298 -5.366 1.00 0.00 25 LEU A C 3
ATOM 3217 O O . LEU A 1 25 ? -1.002 -1.229 -5.764 1.00 0.00 25 LEU A O 3
ATOM 3233 N N . ASN A 1 26 ? -0.781 -3.440 -5.416 1.00 0.00 26 ASN A N 3
ATOM 3234 C CA . ASN A 1 26 ? 0.573 -3.501 -5.954 1.00 0.00 26 ASN A CA 3
ATOM 3235 C C . ASN A 1 26 ? 0.560 -3.386 -7.475 1.00 0.00 26 ASN A C 3
ATOM 3236 O O . ASN A 1 26 ? 1.358 -2.654 -8.059 1.00 0.00 26 ASN A O 3
ATOM 3247 N N . GLN A 1 27 ? -0.352 -4.115 -8.110 1.00 0.00 27 GLN A N 3
ATOM 3248 C CA . GLN A 1 27 ? -0.469 -4.096 -9.564 1.00 0.00 27 GLN A CA 3
ATOM 3249 C C . GLN A 1 27 ? -0.519 -2.664 -10.086 1.00 0.00 27 GLN A C 3
ATOM 3250 O O . GLN A 1 27 ? 0.126 -2.333 -11.081 1.00 0.00 27 GLN A O 3
ATOM 3264 N N . ILE A 1 28 ? -1.289 -1.819 -9.409 1.00 0.00 28 ILE A N 3
ATOM 3265 C CA . ILE A 1 28 ? -1.422 -0.422 -9.805 1.00 0.00 28 ILE A CA 3
ATOM 3266 C C . ILE A 1 28 ? -0.215 0.394 -9.356 1.00 0.00 28 ILE A C 3
ATOM 3267 O O . ILE A 1 28 ? 0.314 1.208 -10.114 1.00 0.00 28 ILE A O 3
ATOM 3283 N N . ARG A 1 29 ? 0.217 0.170 -8.119 1.00 0.00 29 ARG A N 3
ATOM 3284 C CA . ARG A 1 29 ? 1.363 0.884 -7.569 1.00 0.00 29 ARG A CA 3
ATOM 3285 C C . ARG A 1 29 ? 2.344 -0.084 -6.915 1.00 0.00 29 ARG A C 3
ATOM 3286 O O . ARG A 1 29 ? 2.262 -0.379 -5.723 1.00 0.00 29 ARG A O 3
ATOM 3307 N N . PRO A 1 30 ? 3.295 -0.592 -7.713 1.00 0.00 30 PRO A N 3
ATOM 3308 C CA . PRO A 1 30 ? 4.311 -1.534 -7.233 1.00 0.00 30 PRO A CA 3
ATOM 3309 C C . PRO A 1 30 ? 5.314 -0.876 -6.292 1.00 0.00 30 PRO A C 3
ATOM 3310 O O . PRO A 1 30 ? 5.620 0.308 -6.424 1.00 0.00 30 PRO A O 3
ATOM 3321 N N . GLY A 1 31 ? 5.823 -1.652 -5.340 1.00 0.00 31 GLY A N 3
ATOM 3322 C CA . GLY A 1 31 ? 6.786 -1.127 -4.390 1.00 0.00 31 GLY A CA 3
ATOM 3323 C C . GLY A 1 31 ? 6.138 -0.271 -3.321 1.00 0.00 31 GLY A C 3
ATOM 3324 O O . GLY A 1 31 ? 6.512 0.888 -3.131 1.00 0.00 31 GLY A O 3
ATOM 3328 N N . LEU A 1 32 ? 5.163 -0.839 -2.620 1.00 0.00 32 LEU A N 3
ATOM 3329 C CA . LEU A 1 32 ? 4.460 -0.120 -1.564 1.00 0.00 32 LEU A CA 3
ATOM 3330 C C . LEU A 1 32 ? 4.997 -0.508 -0.190 1.00 0.00 32 LEU A C 3
ATOM 3331 O O . LEU A 1 32 ? 5.516 -1.608 -0.005 1.00 0.00 32 LEU A O 3
ATOM 3347 N N . GLN A 1 33 ? 4.865 0.402 0.770 1.00 0.00 33 GLN A N 3
ATOM 3348 C CA . GLN A 1 33 ? 5.336 0.154 2.127 1.00 0.00 33 GLN A CA 3
ATOM 3349 C C . GLN A 1 33 ? 4.200 0.307 3.134 1.00 0.00 33 GLN A C 3
ATOM 3350 O O . GLN A 1 33 ? 3.511 1.327 3.156 1.00 0.00 33 GLN A O 3
ATOM 3364 N N . TYR A 1 34 ? 4.010 -0.712 3.964 1.00 0.00 34 TYR A N 3
ATOM 3365 C CA . TYR A 1 34 ? 2.956 -0.691 4.971 1.00 0.00 34 TYR A CA 3
ATOM 3366 C C . TYR A 1 34 ? 3.546 -0.601 6.375 1.00 0.00 34 TYR A C 3
ATOM 3367 O O . TYR A 1 34 ? 4.439 -1.367 6.738 1.00 0.00 34 TYR A O 3
ATOM 3385 N N . LYS A 1 35 ? 3.039 0.342 7.163 1.00 0.00 35 LYS A N 3
ATOM 3386 C CA . LYS A 1 35 ? 3.512 0.534 8.529 1.00 0.00 35 LYS A CA 3
ATOM 3387 C C . LYS A 1 35 ? 2.389 0.293 9.532 1.00 0.00 35 LYS A C 3
ATOM 3388 O O . LYS A 1 35 ? 1.209 0.379 9.191 1.00 0.00 35 LYS A O 3
ATOM 3407 N N . LEU A 1 36 ? 2.764 -0.006 10.771 1.00 0.00 36 LEU A N 3
ATOM 3408 C CA . LEU A 1 36 ? 1.787 -0.258 11.826 1.00 0.00 36 LEU A CA 3
ATOM 3409 C C . LEU A 1 36 ? 1.668 0.945 12.756 1.00 0.00 36 LEU A C 3
ATOM 3410 O O . LEU A 1 36 ? 2.476 1.119 13.670 1.00 0.00 36 LEU A O 3
ATOM 3426 N N . LEU A 1 37 ? 0.656 1.771 12.519 1.00 0.00 37 LEU A N 3
ATOM 3427 C CA . LEU A 1 37 ? 0.429 2.958 13.338 1.00 0.00 37 LEU A CA 3
ATOM 3428 C C . LEU A 1 37 ? 0.644 2.649 14.816 1.00 0.00 37 LEU A C 3
ATOM 3429 O O . LEU A 1 37 ? 1.463 3.283 15.480 1.00 0.00 37 LEU A O 3
ATOM 3445 N N . SER A 1 38 ? -0.097 1.669 15.324 1.00 0.00 38 SER A N 3
ATOM 3446 C CA . SER A 1 38 ? 0.011 1.276 16.724 1.00 0.00 38 SER A CA 3
ATOM 3447 C C . SER A 1 38 ? -0.749 -0.021 16.985 1.00 0.00 38 SER A C 3
ATOM 3448 O O . SER A 1 38 ? -1.656 -0.382 16.235 1.00 0.00 38 SER A O 3
ATOM 3456 N N . GLN A 1 39 ? -0.372 -0.716 18.053 1.00 0.00 39 GLN A N 3
ATOM 3457 C CA . GLN A 1 39 ? -1.017 -1.973 18.413 1.00 0.00 39 GLN A CA 3
ATOM 3458 C C . GLN A 1 39 ? -1.663 -1.878 19.791 1.00 0.00 39 GLN A C 3
ATOM 3459 O O . GLN A 1 39 ? -0.997 -1.573 20.780 1.00 0.00 39 GLN A O 3
ATOM 3473 N N . SER A 1 40 ? -2.965 -2.140 19.848 1.00 0.00 40 SER A N 3
ATOM 3474 C CA . SER A 1 40 ? -3.703 -2.080 21.104 1.00 0.00 40 SER A CA 3
ATOM 3475 C C . SER A 1 40 ? -4.613 -3.295 21.259 1.00 0.00 40 SER A C 3
ATOM 3476 O O . SER A 1 40 ? -5.071 -3.871 20.273 1.00 0.00 40 SER A O 3
ATOM 3484 N N . GLY A 1 41 ? -4.869 -3.680 22.505 1.00 0.00 41 GLY A N 3
ATOM 3485 C CA . GLY A 1 41 ? -5.723 -4.824 22.768 1.00 0.00 41 GLY A CA 3
ATOM 3486 C C . GLY A 1 41 ? -4.988 -5.945 23.476 1.00 0.00 41 GLY A C 3
ATOM 3487 O O . GLY A 1 41 ? -3.832 -5.803 23.876 1.00 0.00 41 GLY A O 3
ATOM 3491 N N . PRO A 1 42 ? -5.666 -7.090 23.642 1.00 0.00 42 PRO A N 3
ATOM 3492 C CA . PRO A 1 42 ? -5.090 -8.261 24.309 1.00 0.00 42 PRO A CA 3
ATOM 3493 C C . PRO A 1 42 ? -3.991 -8.918 23.481 1.00 0.00 42 PRO A C 3
ATOM 3494 O O . PRO A 1 42 ? -3.601 -8.406 22.431 1.00 0.00 42 PRO A O 3
ATOM 3505 N N . VAL A 1 43 ? -3.494 -10.054 23.959 1.00 0.00 43 VAL A N 3
ATOM 3506 C CA . VAL A 1 43 ? -2.440 -10.782 23.262 1.00 0.00 43 VAL A CA 3
ATOM 3507 C C . VAL A 1 43 ? -3.026 -11.778 22.268 1.00 0.00 43 VAL A C 3
ATOM 3508 O O . VAL A 1 43 ? -2.373 -12.159 21.296 1.00 0.00 43 VAL A O 3
ATOM 3521 N N . HIS A 1 44 ? -4.262 -12.198 22.518 1.00 0.00 44 HIS A N 3
ATOM 3522 C CA . HIS A 1 44 ? -4.938 -13.151 21.644 1.00 0.00 44 HIS A CA 3
ATOM 3523 C C . HIS A 1 44 ? -5.794 -12.426 20.609 1.00 0.00 44 HIS A C 3
ATOM 3524 O O . HIS A 1 44 ? -6.064 -12.956 19.532 1.00 0.00 44 HIS A O 3
ATOM 3539 N N . ALA A 1 45 ? -6.219 -11.213 20.945 1.00 0.00 45 ALA A N 3
ATOM 3540 C CA . ALA A 1 45 ? -7.043 -10.416 20.045 1.00 0.00 45 ALA A CA 3
ATOM 3541 C C . ALA A 1 45 ? -6.452 -9.024 19.847 1.00 0.00 45 ALA A C 3
ATOM 3542 O O . ALA A 1 45 ? -7.122 -8.007 20.024 1.00 0.00 45 ALA A O 3
ATOM 3549 N N . PRO A 1 46 ? -5.165 -8.975 19.470 1.00 0.00 46 PRO A N 3
ATOM 3550 C CA . PRO A 1 46 ? -4.455 -7.714 19.240 1.00 0.00 46 PRO A CA 3
ATOM 3551 C C . PRO A 1 46 ? -4.949 -6.990 17.992 1.00 0.00 46 PRO A C 3
ATOM 3552 O O . PRO A 1 46 ? -5.277 -7.620 16.986 1.00 0.00 46 PRO A O 3
ATOM 3563 N N . VAL A 1 47 ? -5.000 -5.664 18.063 1.00 0.00 47 VAL A N 3
ATOM 3564 C CA . VAL A 1 47 ? -5.452 -4.855 16.938 1.00 0.00 47 VAL A CA 3
ATOM 3565 C C . VAL A 1 47 ? -4.274 -4.216 16.211 1.00 0.00 47 VAL A C 3
ATOM 3566 O O . VAL A 1 47 ? -3.660 -3.273 16.711 1.00 0.00 47 VAL A O 3
ATOM 3579 N N . PHE A 1 48 ? -3.963 -4.735 15.028 1.00 0.00 48 PHE A N 3
ATOM 3580 C CA . PHE A 1 48 ? -2.858 -4.216 14.232 1.00 0.00 48 PHE A CA 3
ATOM 3581 C C . PHE A 1 48 ? -3.332 -3.102 13.303 1.00 0.00 48 PHE A C 3
ATOM 3582 O O . PHE A 1 48 ? -4.012 -3.355 12.307 1.00 0.00 48 PHE A O 3
ATOM 3599 N N . THR A 1 49 ? -2.970 -1.867 13.637 1.00 0.00 49 THR A N 3
ATOM 3600 C CA . THR A 1 49 ? -3.360 -0.714 12.835 1.00 0.00 49 THR A CA 3
ATOM 3601 C C . THR A 1 49 ? -2.338 -0.436 11.739 1.00 0.00 49 THR A C 3
ATOM 3602 O O . THR A 1 49 ? -1.239 0.048 12.011 1.00 0.00 49 THR A O 3
ATOM 3613 N N . MET A 1 50 ? -2.707 -0.744 10.500 1.00 0.00 50 MET A N 3
ATOM 3614 C CA . MET A 1 50 ? -1.821 -0.525 9.363 1.00 0.00 50 MET A CA 3
ATOM 3615 C C . MET A 1 50 ? -2.132 0.803 8.680 1.00 0.00 50 MET A C 3
ATOM 3616 O O . MET A 1 50 ? -3.127 1.456 8.995 1.00 0.00 50 MET A O 3
ATOM 3630 N N . SER A 1 51 ? -1.274 1.198 7.745 1.00 0.00 51 SER A N 3
ATOM 3631 C CA . SER A 1 51 ? -1.455 2.450 7.021 1.00 0.00 51 SER A CA 3
ATOM 3632 C C . SER A 1 51 ? -0.589 2.482 5.765 1.00 0.00 51 SER A C 3
ATOM 3633 O O . SER A 1 51 ? 0.495 1.901 5.729 1.00 0.00 51 SER A O 3
ATOM 3641 N N . VAL A 1 52 ? -1.077 3.166 4.735 1.00 0.00 52 VAL A N 3
ATOM 3642 C CA . VAL A 1 52 ? -0.349 3.276 3.476 1.00 0.00 52 VAL A CA 3
ATOM 3643 C C . VAL A 1 52 ? -0.632 4.608 2.792 1.00 0.00 52 VAL A C 3
ATOM 3644 O O . VAL A 1 52 ? -1.730 5.154 2.903 1.00 0.00 52 VAL A O 3
ATOM 3657 N N . ASP A 1 53 ? 0.365 5.126 2.083 1.00 0.00 53 ASP A N 3
ATOM 3658 C CA . ASP A 1 53 ? 0.223 6.395 1.378 1.00 0.00 53 ASP A CA 3
ATOM 3659 C C . ASP A 1 53 ? 0.018 6.167 -0.116 1.00 0.00 53 ASP A C 3
ATOM 3660 O O . ASP A 1 53 ? 0.898 5.646 -0.802 1.00 0.00 53 ASP A O 3
ATOM 3669 N N . VAL A 1 54 ? -1.150 6.559 -0.615 1.00 0.00 54 VAL A N 3
ATOM 3670 C CA . VAL A 1 54 ? -1.471 6.397 -2.027 1.00 0.00 54 VAL A CA 3
ATOM 3671 C C . VAL A 1 54 ? -2.209 7.617 -2.567 1.00 0.00 54 VAL A C 3
ATOM 3672 O O . VAL A 1 54 ? -3.157 8.105 -1.950 1.00 0.00 54 VAL A O 3
ATOM 3685 N N . ASP A 1 55 ? -1.769 8.106 -3.721 1.00 0.00 55 ASP A N 3
ATOM 3686 C CA . ASP A 1 55 ? -2.388 9.269 -4.345 1.00 0.00 55 ASP A CA 3
ATOM 3687 C C . ASP A 1 55 ? -2.526 10.413 -3.345 1.00 0.00 55 ASP A C 3
ATOM 3688 O O . ASP A 1 55 ? -3.580 11.040 -3.244 1.00 0.00 55 ASP A O 3
ATOM 3697 N N . GLY A 1 56 ? -1.453 10.680 -2.607 1.00 0.00 56 GLY A N 3
ATOM 3698 C CA . GLY A 1 56 ? -1.475 11.747 -1.624 1.00 0.00 56 GLY A CA 3
ATOM 3699 C C . GLY A 1 56 ? -2.559 11.553 -0.581 1.00 0.00 56 GLY A C 3
ATOM 3700 O O . GLY A 1 56 ? -2.945 12.497 0.108 1.00 0.00 56 GLY A O 3
ATOM 3704 N N . THR A 1 57 ? -3.053 10.324 -0.465 1.00 0.00 57 THR A N 3
ATOM 3705 C CA . THR A 1 57 ? -4.100 10.009 0.498 1.00 0.00 57 THR A CA 3
ATOM 3706 C C . THR A 1 57 ? -3.686 8.853 1.402 1.00 0.00 57 THR A C 3
ATOM 3707 O O . THR A 1 57 ? -3.519 7.722 0.944 1.00 0.00 57 THR A O 3
ATOM 3718 N N . THR A 1 58 ? -3.523 9.144 2.689 1.00 0.00 58 THR A N 3
ATOM 3719 C CA . THR A 1 58 ? -3.128 8.129 3.657 1.00 0.00 58 THR A CA 3
ATOM 3720 C C . THR A 1 58 ? -4.335 7.336 4.146 1.00 0.00 58 THR A C 3
ATOM 3721 O O . THR A 1 58 ? -5.334 7.911 4.579 1.00 0.00 58 THR A O 3
ATOM 3732 N N . TYR A 1 59 ? -4.236 6.013 4.075 1.00 0.00 59 TYR A N 3
ATOM 3733 C CA . TYR A 1 59 ? -5.321 5.141 4.509 1.00 0.00 59 TYR A CA 3
ATOM 3734 C C . TYR A 1 59 ? -4.967 4.441 5.817 1.00 0.00 59 TYR A C 3
ATOM 3735 O O . TYR A 1 59 ? -3.795 4.204 6.109 1.00 0.00 59 TYR A O 3
ATOM 3753 N N . GLU A 1 60 ? -5.990 4.111 6.599 1.00 0.00 60 GLU A N 3
ATOM 3754 C CA . GLU A 1 60 ? -5.787 3.437 7.877 1.00 0.00 60 GLU A CA 3
ATOM 3755 C C . GLU A 1 60 ? -6.867 2.385 8.114 1.00 0.00 60 GLU A C 3
ATOM 3756 O O . GLU A 1 60 ? -8.060 2.682 8.061 1.00 0.00 60 GLU A O 3
ATOM 3768 N N . ALA A 1 61 ? -6.439 1.155 8.377 1.00 0.00 61 ALA A N 3
ATOM 3769 C CA . ALA A 1 61 ? -7.368 0.059 8.624 1.00 0.00 61 ALA A CA 3
ATOM 3770 C C . ALA A 1 61 ? -6.773 -0.957 9.593 1.00 0.00 61 ALA A C 3
ATOM 3771 O O . ALA A 1 61 ? -5.724 -1.543 9.327 1.00 0.00 61 ALA A O 3
ATOM 3778 N N . SER A 1 62 ? -7.449 -1.160 10.719 1.00 0.00 62 SER A N 3
ATOM 3779 C CA . SER A 1 62 ? -6.984 -2.102 11.731 1.00 0.00 62 SER A CA 3
ATOM 3780 C C . SER A 1 62 ? -7.687 -3.449 11.583 1.00 0.00 62 SER A C 3
ATOM 3781 O O . SER A 1 62 ? -8.848 -3.515 11.181 1.00 0.00 62 SER A O 3
ATOM 3789 N N . GLY A 1 63 ? -6.973 -4.521 11.911 1.00 0.00 63 GLY A N 3
ATOM 3790 C CA . GLY A 1 63 ? -7.543 -5.852 11.808 1.00 0.00 63 GLY A CA 3
ATOM 3791 C C . GLY A 1 63 ? -7.063 -6.775 12.910 1.00 0.00 63 GLY A C 3
ATOM 3792 O O . GLY A 1 63 ? -6.379 -6.358 13.845 1.00 0.00 63 GLY A O 3
ATOM 3796 N N . PRO A 1 64 ? -7.425 -8.063 12.808 1.00 0.00 64 PRO A N 3
ATOM 3797 C CA . PRO A 1 64 ? -7.038 -9.074 13.796 1.00 0.00 64 PRO A CA 3
ATOM 3798 C C . PRO A 1 64 ? -5.546 -9.388 13.750 1.00 0.00 64 PRO A C 3
ATOM 3799 O O . PRO A 1 64 ? -4.928 -9.662 14.779 1.00 0.00 64 PRO A O 3
ATOM 3810 N N . SER A 1 65 ? -4.974 -9.347 12.551 1.00 0.00 65 SER A N 3
ATOM 3811 C CA . SER A 1 65 ? -3.555 -9.631 12.371 1.00 0.00 65 SER A CA 3
ATOM 3812 C C . SER A 1 65 ? -2.945 -8.706 11.322 1.00 0.00 65 SER A C 3
ATOM 3813 O O . SER A 1 65 ? -3.648 -8.169 10.467 1.00 0.00 65 SER A O 3
ATOM 3821 N N . LYS A 1 66 ? -1.631 -8.526 11.395 1.00 0.00 66 LYS A N 3
ATOM 3822 C CA . LYS A 1 66 ? -0.923 -7.668 10.452 1.00 0.00 66 LYS A CA 3
ATOM 3823 C C . LYS A 1 66 ? -1.331 -7.983 9.016 1.00 0.00 66 LYS A C 3
ATOM 3824 O O . LYS A 1 66 ? -1.761 -7.101 8.274 1.00 0.00 66 LYS A O 3
ATOM 3843 N N . LYS A 1 67 ? -1.195 -9.248 8.632 1.00 0.00 67 LYS A N 3
ATOM 3844 C CA . LYS A 1 67 ? -1.552 -9.682 7.287 1.00 0.00 67 LYS A CA 3
ATOM 3845 C C . LYS A 1 67 ? -2.890 -9.086 6.860 1.00 0.00 67 LYS A C 3
ATOM 3846 O O . LYS A 1 67 ? -2.957 -8.289 5.924 1.00 0.00 67 LYS A O 3
ATOM 3865 N N . THR A 1 68 ? -3.955 -9.477 7.554 1.00 0.00 68 THR A N 3
ATOM 3866 C CA . THR A 1 68 ? -5.291 -8.982 7.247 1.00 0.00 68 THR A CA 3
ATOM 3867 C C . THR A 1 68 ? -5.337 -7.459 7.296 1.00 0.00 68 THR A C 3
ATOM 3868 O O . THR A 1 68 ? -6.034 -6.824 6.505 1.00 0.00 68 THR A O 3
ATOM 3879 N N . ALA A 1 69 ? -4.591 -6.879 8.229 1.00 0.00 69 ALA A N 3
ATOM 3880 C CA . ALA A 1 69 ? -4.545 -5.429 8.379 1.00 0.00 69 ALA A CA 3
ATOM 3881 C C . ALA A 1 69 ? -4.098 -4.758 7.085 1.00 0.00 69 ALA A C 3
ATOM 3882 O O . ALA A 1 69 ? -4.765 -3.854 6.581 1.00 0.00 69 ALA A O 3
ATOM 3889 N N . LYS A 1 70 ? -2.966 -5.204 6.553 1.00 0.00 70 LYS A N 3
ATOM 3890 C CA . LYS A 1 70 ? -2.429 -4.647 5.317 1.00 0.00 70 LYS A CA 3
ATOM 3891 C C . LYS A 1 70 ? -3.434 -4.782 4.177 1.00 0.00 70 LYS A C 3
ATOM 3892 O O . LYS A 1 70 ? -3.441 -3.980 3.243 1.00 0.00 70 LYS A O 3
ATOM 3911 N N . LEU A 1 71 ? -4.283 -5.800 4.262 1.00 0.00 71 LEU A N 3
ATOM 3912 C CA . LEU A 1 71 ? -5.295 -6.040 3.238 1.00 0.00 71 LEU A CA 3
ATOM 3913 C C . LEU A 1 71 ? -6.421 -5.016 3.335 1.00 0.00 71 LEU A C 3
ATOM 3914 O O . LEU A 1 71 ? -6.775 -4.371 2.347 1.00 0.00 71 LEU A O 3
ATOM 3930 N N . HIS A 1 72 ? -6.979 -4.869 4.533 1.00 0.00 72 HIS A N 3
ATOM 3931 C CA . HIS A 1 72 ? -8.064 -3.921 4.760 1.00 0.00 72 HIS A CA 3
ATOM 3932 C C . HIS A 1 72 ? -7.737 -2.564 4.143 1.00 0.00 72 HIS A C 3
ATOM 3933 O O . HIS A 1 72 ? -8.499 -2.041 3.329 1.00 0.00 72 HIS A O 3
ATOM 3948 N N . VAL A 1 73 ? -6.600 -1.999 4.536 1.00 0.00 73 VAL A N 3
ATOM 3949 C CA . VAL A 1 73 ? -6.172 -0.703 4.021 1.00 0.00 73 VAL A CA 3
ATOM 3950 C C . VAL A 1 73 ? -6.384 -0.614 2.514 1.00 0.00 73 VAL A C 3
ATOM 3951 O O . VAL A 1 73 ? -7.001 0.329 2.019 1.00 0.00 73 VAL A O 3
ATOM 3964 N N . ALA A 1 74 ? -5.868 -1.601 1.790 1.00 0.00 74 ALA A N 3
ATOM 3965 C CA . ALA A 1 74 ? -6.003 -1.635 0.339 1.00 0.00 74 ALA A CA 3
ATOM 3966 C C . ALA A 1 74 ? -7.461 -1.485 -0.081 1.00 0.00 74 ALA A C 3
ATOM 3967 O O . ALA A 1 74 ? -7.804 -0.602 -0.867 1.00 0.00 74 ALA A O 3
ATOM 3974 N N . VAL A 1 75 ? -8.317 -2.355 0.448 1.00 0.00 75 VAL A N 3
ATOM 3975 C CA . VAL A 1 75 ? -9.739 -2.318 0.128 1.00 0.00 75 VAL A CA 3
ATOM 3976 C C . VAL A 1 75 ? -10.255 -0.885 0.077 1.00 0.00 75 VAL A C 3
ATOM 3977 O O . VAL A 1 75 ? -10.985 -0.508 -0.839 1.00 0.00 75 VAL A O 3
ATOM 3990 N N . LYS A 1 76 ? -9.869 -0.088 1.068 1.00 0.00 76 LYS A N 3
ATOM 3991 C CA . LYS A 1 76 ? -10.289 1.307 1.137 1.00 0.00 76 LYS A CA 3
ATOM 3992 C C . LYS A 1 76 ? -9.730 2.103 -0.037 1.00 0.00 76 LYS A C 3
ATOM 3993 O O . LYS A 1 76 ? -10.425 2.931 -0.626 1.00 0.00 76 LYS A O 3
ATOM 4012 N N . VAL A 1 77 ? -8.470 1.845 -0.374 1.00 0.00 77 VAL A N 3
ATOM 4013 C CA . VAL A 1 77 ? -7.818 2.536 -1.481 1.00 0.00 77 VAL A CA 3
ATOM 4014 C C . VAL A 1 77 ? -8.545 2.276 -2.795 1.00 0.00 77 VAL A C 3
ATOM 4015 O O . VAL A 1 77 ? -8.836 3.205 -3.551 1.00 0.00 77 VAL A O 3
ATOM 4028 N N . LEU A 1 78 ? -8.836 1.008 -3.063 1.00 0.00 78 LEU A N 3
ATOM 4029 C CA . LEU A 1 78 ? -9.531 0.625 -4.287 1.00 0.00 78 LEU A CA 3
ATOM 4030 C C . LEU A 1 78 ? -10.891 1.308 -4.379 1.00 0.00 78 LEU A C 3
ATOM 4031 O O . LEU A 1 78 ? -11.291 1.775 -5.445 1.00 0.00 78 LEU A O 3
ATOM 4047 N N . GLN A 1 79 ? -11.596 1.365 -3.254 1.00 0.00 79 GLN A N 3
ATOM 4048 C CA . GLN A 1 79 ? -12.911 1.993 -3.207 1.00 0.00 79 GLN A CA 3
ATOM 4049 C C . GLN A 1 79 ? -12.825 3.465 -3.596 1.00 0.00 79 GLN A C 3
ATOM 4050 O O . GLN A 1 79 ? -13.711 3.993 -4.267 1.00 0.00 79 GLN A O 3
ATOM 4064 N N . ALA A 1 80 ? -11.752 4.123 -3.169 1.00 0.00 80 ALA A N 3
ATOM 4065 C CA . ALA A 1 80 ? -11.549 5.534 -3.473 1.00 0.00 80 ALA A CA 3
ATOM 4066 C C . ALA A 1 80 ? -11.446 5.761 -4.978 1.00 0.00 80 ALA A C 3
ATOM 4067 O O . ALA A 1 80 ? -12.126 6.625 -5.532 1.00 0.00 80 ALA A O 3
ATOM 4074 N N . MET A 1 81 ? -10.592 4.982 -5.632 1.00 0.00 81 MET A N 3
ATOM 4075 C CA . MET A 1 81 ? -10.401 5.099 -7.073 1.00 0.00 81 MET A CA 3
ATOM 4076 C C . MET A 1 81 ? -11.673 4.715 -7.823 1.00 0.00 81 MET A C 3
ATOM 4077 O O . MET A 1 81 ? -11.873 5.114 -8.970 1.00 0.00 81 MET A O 3
ATOM 4091 N N . GLY A 1 82 ? -12.530 3.938 -7.168 1.00 0.00 82 GLY A N 3
ATOM 4092 C CA . GLY A 1 82 ? -13.771 3.513 -7.789 1.00 0.00 82 GLY A CA 3
ATOM 4093 C C . GLY A 1 82 ? -13.690 2.104 -8.340 1.00 0.00 82 GLY A C 3
ATOM 4094 O O . GLY A 1 82 ? -14.380 1.766 -9.303 1.00 0.00 82 GLY A O 3
ATOM 4098 N N . TYR A 1 83 ? -12.846 1.279 -7.731 1.00 0.00 83 TYR A N 3
ATOM 4099 C CA . TYR A 1 83 ? -12.674 -0.101 -8.170 1.00 0.00 83 TYR A CA 3
ATOM 4100 C C . TYR A 1 83 ? -13.535 -1.047 -7.339 1.00 0.00 83 TYR A C 3
ATOM 4101 O O . TYR A 1 83 ? -13.860 -0.778 -6.182 1.00 0.00 83 TYR A O 3
ATOM 4119 N N . PRO A 1 84 ? -13.913 -2.184 -7.942 1.00 0.00 84 PRO A N 3
ATOM 4120 C CA . PRO A 1 84 ? -14.740 -3.196 -7.277 1.00 0.00 84 PRO A CA 3
ATOM 4121 C C . PRO A 1 84 ? -13.988 -3.920 -6.166 1.00 0.00 84 PRO A C 3
ATOM 4122 O O . PRO A 1 84 ? -12.877 -4.410 -6.371 1.00 0.00 84 PRO A O 3
ATOM 4133 N N . THR A 1 85 ? -14.600 -3.985 -4.987 1.00 0.00 85 THR A N 3
ATOM 4134 C CA . THR A 1 85 ? -13.988 -4.649 -3.843 1.00 0.00 85 THR A CA 3
ATOM 4135 C C . THR A 1 85 ? -14.935 -5.676 -3.232 1.00 0.00 85 THR A C 3
ATOM 4136 O O . THR A 1 85 ? -16.063 -5.844 -3.691 1.00 0.00 85 THR A O 3
ATOM 4147 N N . GLY A 1 86 ? -14.467 -6.360 -2.193 1.00 0.00 86 GLY A N 3
ATOM 4148 C CA . GLY A 1 86 ? -15.286 -7.362 -1.535 1.00 0.00 86 GLY A CA 3
ATOM 4149 C C . GLY A 1 86 ? -14.596 -7.976 -0.333 1.00 0.00 86 GLY A C 3
ATOM 4150 O O . GLY A 1 86 ? -13.851 -8.947 -0.465 1.00 0.00 86 GLY A O 3
ATOM 4154 N N . PHE A 1 87 ? -14.844 -7.409 0.843 1.00 0.00 87 PHE A N 3
ATOM 4155 C CA . PHE A 1 87 ? -14.239 -7.905 2.073 1.00 0.00 87 PHE A CA 3
ATOM 4156 C C . PHE A 1 87 ? -15.280 -8.593 2.952 1.00 0.00 87 PHE A C 3
ATOM 4157 O O . PHE A 1 87 ? -15.092 -9.733 3.379 1.00 0.00 87 PHE A O 3
ATOM 4174 N N . ASP A 1 88 ? -16.376 -7.892 3.218 1.00 0.00 88 ASP A N 3
ATOM 4175 C CA . ASP A 1 88 ? -17.448 -8.434 4.046 1.00 0.00 88 ASP A CA 3
ATOM 4176 C C . ASP A 1 88 ? -18.127 -9.611 3.352 1.00 0.00 88 ASP A C 3
ATOM 4177 O O . ASP A 1 88 ? -18.286 -9.618 2.132 1.00 0.00 88 ASP A O 3
ATOM 4186 N N . ALA A 1 89 ? -18.525 -10.606 4.139 1.00 0.00 89 ALA A N 3
ATOM 4187 C CA . ALA A 1 89 ? -19.188 -11.787 3.602 1.00 0.00 89 ALA A CA 3
ATOM 4188 C C . ALA A 1 89 ? -20.703 -11.671 3.724 1.00 0.00 89 ALA A C 3
ATOM 4189 O O . ALA A 1 89 ? -21.377 -12.616 4.134 1.00 0.00 89 ALA A O 3
ATOM 4196 N N . ASP A 1 90 ? -21.233 -10.506 3.368 1.00 0.00 90 ASP A N 3
ATOM 4197 C CA . ASP A 1 90 ? -22.670 -10.266 3.438 1.00 0.00 90 ASP A CA 3
ATOM 4198 C C . ASP A 1 90 ? -23.199 -9.744 2.105 1.00 0.00 90 ASP A C 3
ATOM 4199 O O . ASP A 1 90 ? -23.865 -8.710 2.053 1.00 0.00 90 ASP A O 3
ATOM 4208 N N . ILE A 1 91 ? -22.897 -10.466 1.031 1.00 0.00 91 ILE A N 3
ATOM 4209 C CA . ILE A 1 91 ? -23.342 -10.076 -0.301 1.00 0.00 91 ILE A CA 3
ATOM 4210 C C . ILE A 1 91 ? -24.773 -10.537 -0.559 1.00 0.00 91 ILE A C 3
ATOM 4211 O O . ILE A 1 91 ? -25.533 -9.871 -1.262 1.00 0.00 91 ILE A O 3
ATOM 4227 N N . SER A 1 92 ? -25.134 -11.679 0.017 1.00 0.00 92 SER A N 3
ATOM 4228 C CA . SER A 1 92 ? -26.473 -12.230 -0.152 1.00 0.00 92 SER A CA 3
ATOM 4229 C C . SER A 1 92 ? -27.424 -11.682 0.908 1.00 0.00 92 SER A C 3
ATOM 4230 O O . SER A 1 92 ? -27.135 -11.733 2.103 1.00 0.00 92 SER A O 3
ATOM 4238 N N . GLY A 1 93 ? -28.561 -11.159 0.461 1.00 0.00 93 GLY A N 3
ATOM 4239 C CA . GLY A 1 93 ? -29.538 -10.609 1.382 1.00 0.00 93 GLY A CA 3
ATOM 4240 C C . GLY A 1 93 ? -30.377 -11.682 2.047 1.00 0.00 93 GLY A C 3
ATOM 4241 O O . GLY A 1 93 ? -30.418 -12.830 1.605 1.00 0.00 93 GLY A O 3
ATOM 4245 N N . PRO A 1 94 ? -31.066 -11.310 3.136 1.00 0.00 94 PRO A N 3
ATOM 4246 C CA . PRO A 1 94 ? -31.920 -12.236 3.886 1.00 0.00 94 PRO A CA 3
ATOM 4247 C C . PRO A 1 94 ? -33.172 -12.630 3.109 1.00 0.00 94 PRO A C 3
ATOM 4248 O O . PRO A 1 94 ? -33.855 -11.777 2.541 1.00 0.00 94 PRO A O 3
ATOM 4259 N N . SER A 1 95 ? -33.466 -13.926 3.087 1.00 0.00 95 SER A N 3
ATOM 4260 C CA . SER A 1 95 ? -34.634 -14.432 2.376 1.00 0.00 95 SER A CA 3
ATOM 4261 C C . SER A 1 95 ? -35.835 -13.514 2.579 1.00 0.00 95 SER A C 3
ATOM 4262 O O . SER A 1 95 ? -36.022 -12.948 3.656 1.00 0.00 95 SER A O 3
ATOM 4270 N N . SER A 1 96 ? -36.645 -13.370 1.536 1.00 0.00 96 SER A N 3
ATOM 4271 C CA . SER A 1 96 ? -37.826 -12.517 1.597 1.00 0.00 96 SER A CA 3
ATOM 4272 C C . SER A 1 96 ? -39.094 -13.354 1.739 1.00 0.00 96 SER A C 3
ATOM 4273 O O . SER A 1 96 ? -39.749 -13.683 0.751 1.00 0.00 96 SER A O 3
ATOM 4281 N N . GLY A 1 97 ? -39.434 -13.696 2.979 1.00 0.00 97 GLY A N 3
ATOM 4282 C CA . GLY A 1 97 ? -40.621 -14.492 3.229 1.00 0.00 97 GLY A CA 3
ATOM 4283 C C . GLY A 1 97 ? -41.826 -13.641 3.581 1.00 0.00 97 GLY A C 3
ATOM 4284 O O . GLY A 1 97 ? -41.881 -12.460 3.239 1.00 0.00 97 GLY A O 3
ATOM 4288 N N . GLY A 1 1 ? 8.196 -15.506 23.089 1.00 0.00 1 GLY A N 4
ATOM 4289 C CA . GLY A 1 1 ? 7.787 -14.993 21.795 1.00 0.00 1 GLY A CA 4
ATOM 4290 C C . GLY A 1 1 ? 6.369 -14.458 21.805 1.00 0.00 1 GLY A C 4
ATOM 4291 O O . GLY A 1 1 ? 5.416 -15.203 21.573 1.00 0.00 1 GLY A O 4
ATOM 4295 N N . SER A 1 2 ? 6.227 -13.165 22.074 1.00 0.00 2 SER A N 4
ATOM 4296 C CA . SER A 1 2 ? 4.914 -12.532 22.119 1.00 0.00 2 SER A CA 4
ATOM 4297 C C . SER A 1 2 ? 4.773 -11.493 21.011 1.00 0.00 2 SER A C 4
ATOM 4298 O O . SER A 1 2 ? 3.750 -11.430 20.331 1.00 0.00 2 SER A O 4
ATOM 4306 N N . SER A 1 3 ? 5.810 -10.680 20.836 1.00 0.00 3 SER A N 4
ATOM 4307 C CA . SER A 1 3 ? 5.802 -9.640 19.814 1.00 0.00 3 SER A CA 4
ATOM 4308 C C . SER A 1 3 ? 6.717 -10.015 18.651 1.00 0.00 3 SER A C 4
ATOM 4309 O O . SER A 1 3 ? 7.864 -10.412 18.852 1.00 0.00 3 SER A O 4
ATOM 4317 N N . GLY A 1 4 ? 6.199 -9.884 17.433 1.00 0.00 4 GLY A N 4
ATOM 4318 C CA . GLY A 1 4 ? 6.982 -10.213 16.256 1.00 0.00 4 GLY A CA 4
ATOM 4319 C C . GLY A 1 4 ? 6.204 -11.048 15.258 1.00 0.00 4 GLY A C 4
ATOM 4320 O O . GLY A 1 4 ? 5.651 -10.519 14.294 1.00 0.00 4 GLY A O 4
ATOM 4324 N N . SER A 1 5 ? 6.164 -12.356 15.488 1.00 0.00 5 SER A N 4
ATOM 4325 C CA . SER A 1 5 ? 5.453 -13.267 14.598 1.00 0.00 5 SER A CA 4
ATOM 4326 C C . SER A 1 5 ? 4.276 -13.920 15.316 1.00 0.00 5 SER A C 4
ATOM 4327 O O . SER A 1 5 ? 4.322 -14.149 16.524 1.00 0.00 5 SER A O 4
ATOM 4335 N N . SER A 1 6 ? 3.223 -14.218 14.562 1.00 0.00 6 SER A N 4
ATOM 4336 C CA . SER A 1 6 ? 2.031 -14.841 15.126 1.00 0.00 6 SER A CA 4
ATOM 4337 C C . SER A 1 6 ? 1.925 -16.300 14.694 1.00 0.00 6 SER A C 4
ATOM 4338 O O . SER A 1 6 ? 1.839 -17.201 15.527 1.00 0.00 6 SER A O 4
ATOM 4346 N N . GLY A 1 7 ? 1.931 -16.524 13.383 1.00 0.00 7 GLY A N 4
ATOM 4347 C CA . GLY A 1 7 ? 1.835 -17.875 12.861 1.00 0.00 7 GLY A CA 4
ATOM 4348 C C . GLY A 1 7 ? 0.600 -18.080 12.007 1.00 0.00 7 GLY A C 4
ATOM 4349 O O . GLY A 1 7 ? 0.468 -17.478 10.941 1.00 0.00 7 GLY A O 4
ATOM 4353 N N . ARG A 1 8 ? -0.306 -18.933 12.473 1.00 0.00 8 ARG A N 4
ATOM 4354 C CA . ARG A 1 8 ? -1.535 -19.218 11.742 1.00 0.00 8 ARG A CA 4
ATOM 4355 C C . ARG A 1 8 ? -1.226 -19.768 10.353 1.00 0.00 8 ARG A C 4
ATOM 4356 O O . ARG A 1 8 ? -1.868 -19.397 9.370 1.00 0.00 8 ARG A O 4
ATOM 4377 N N . LYS A 1 9 ? -0.239 -20.654 10.279 1.00 0.00 9 LYS A N 4
ATOM 4378 C CA . LYS A 1 9 ? 0.156 -21.257 9.011 1.00 0.00 9 LYS A CA 4
ATOM 4379 C C . LYS A 1 9 ? -0.737 -22.446 8.673 1.00 0.00 9 LYS A C 4
ATOM 4380 O O . LYS A 1 9 ? -1.486 -22.933 9.521 1.00 0.00 9 LYS A O 4
ATOM 4399 N N . ILE A 1 10 ? -0.651 -22.911 7.431 1.00 0.00 10 ILE A N 4
ATOM 4400 C CA . ILE A 1 10 ? -1.449 -24.045 6.983 1.00 0.00 10 ILE A CA 4
ATOM 4401 C C . ILE A 1 10 ? -0.702 -24.863 5.935 1.00 0.00 10 ILE A C 4
ATOM 4402 O O . ILE A 1 10 ? 0.407 -24.510 5.531 1.00 0.00 10 ILE A O 4
ATOM 4418 N N . LEU A 1 11 ? -1.316 -25.957 5.498 1.00 0.00 11 LEU A N 4
ATOM 4419 C CA . LEU A 1 11 ? -0.711 -26.826 4.495 1.00 0.00 11 LEU A CA 4
ATOM 4420 C C . LEU A 1 11 ? -1.495 -26.777 3.188 1.00 0.00 11 LEU A C 4
ATOM 4421 O O . LEU A 1 11 ? -0.965 -26.386 2.148 1.00 0.00 11 LEU A O 4
ATOM 4437 N N . ASP A 1 12 ? -2.761 -27.175 3.248 1.00 0.00 12 ASP A N 4
ATOM 4438 C CA . ASP A 1 12 ? -3.620 -27.174 2.070 1.00 0.00 12 ASP A CA 4
ATOM 4439 C C . ASP A 1 12 ? -5.087 -27.308 2.467 1.00 0.00 12 ASP A C 4
ATOM 4440 O O . ASP A 1 12 ? -5.483 -28.289 3.097 1.00 0.00 12 ASP A O 4
ATOM 4449 N N . SER A 1 13 ? -5.889 -26.315 2.095 1.00 0.00 13 SER A N 4
ATOM 4450 C CA . SER A 1 13 ? -7.311 -26.320 2.417 1.00 0.00 13 SER A CA 4
ATOM 4451 C C . SER A 1 13 ? -8.040 -25.204 1.674 1.00 0.00 13 SER A C 4
ATOM 4452 O O . SER A 1 13 ? -7.445 -24.185 1.320 1.00 0.00 13 SER A O 4
ATOM 4460 N N . LYS A 1 14 ? -9.332 -25.404 1.439 1.00 0.00 14 LYS A N 4
ATOM 4461 C CA . LYS A 1 14 ? -10.145 -24.416 0.739 1.00 0.00 14 LYS A CA 4
ATOM 4462 C C . LYS A 1 14 ? -9.778 -23.002 1.176 1.00 0.00 14 LYS A C 4
ATOM 4463 O O . LYS A 1 14 ? -9.396 -22.776 2.324 1.00 0.00 14 LYS A O 4
ATOM 4482 N N . ALA A 1 15 ? -9.898 -22.052 0.254 1.00 0.00 15 ALA A N 4
ATOM 4483 C CA . ALA A 1 15 ? -9.583 -20.659 0.546 1.00 0.00 15 ALA A CA 4
ATOM 4484 C C . ALA A 1 15 ? -10.474 -19.715 -0.254 1.00 0.00 15 ALA A C 4
ATOM 4485 O O . ALA A 1 15 ? -11.090 -20.116 -1.242 1.00 0.00 15 ALA A O 4
ATOM 4492 N N . ILE A 1 16 ? -10.538 -18.461 0.180 1.00 0.00 16 ILE A N 4
ATOM 4493 C CA . ILE A 1 16 ? -11.355 -17.461 -0.497 1.00 0.00 16 ILE A CA 4
ATOM 4494 C C . ILE A 1 16 ? -10.484 -16.447 -1.233 1.00 0.00 16 ILE A C 4
ATOM 4495 O O . ILE A 1 16 ? -9.310 -16.271 -0.909 1.00 0.00 16 ILE A O 4
ATOM 4511 N N . ASP A 1 17 ? -11.069 -15.782 -2.223 1.00 0.00 17 ASP A N 4
ATOM 4512 C CA . ASP A 1 17 ? -10.348 -14.784 -3.004 1.00 0.00 17 ASP A CA 4
ATOM 4513 C C . ASP A 1 17 ? -10.476 -13.402 -2.369 1.00 0.00 17 ASP A C 4
ATOM 4514 O O . ASP A 1 17 ? -11.248 -12.563 -2.833 1.00 0.00 17 ASP A O 4
ATOM 4523 N N . LEU A 1 18 ? -9.714 -13.173 -1.305 1.00 0.00 18 LEU A N 4
ATOM 4524 C CA . LEU A 1 18 ? -9.742 -11.894 -0.606 1.00 0.00 18 LEU A CA 4
ATOM 4525 C C . LEU A 1 18 ? -8.370 -11.226 -0.636 1.00 0.00 18 LEU A C 4
ATOM 4526 O O . LEU A 1 18 ? -8.266 -10.001 -0.678 1.00 0.00 18 LEU A O 4
ATOM 4542 N N . MET A 1 19 ? -7.321 -12.041 -0.617 1.00 0.00 19 MET A N 4
ATOM 4543 C CA . MET A 1 19 ? -5.956 -11.530 -0.646 1.00 0.00 19 MET A CA 4
ATOM 4544 C C . MET A 1 19 ? -5.709 -10.710 -1.909 1.00 0.00 19 MET A C 4
ATOM 4545 O O . MET A 1 19 ? -4.761 -9.929 -1.977 1.00 0.00 19 MET A O 4
ATOM 4559 N N . ASN A 1 20 ? -6.568 -10.895 -2.906 1.00 0.00 20 ASN A N 4
ATOM 4560 C CA . ASN A 1 20 ? -6.442 -10.173 -4.167 1.00 0.00 20 ASN A CA 4
ATOM 4561 C C . ASN A 1 20 ? -6.234 -8.682 -3.921 1.00 0.00 20 ASN A C 4
ATOM 4562 O O . ASN A 1 20 ? -5.305 -8.078 -4.457 1.00 0.00 20 ASN A O 4
ATOM 4573 N N . ALA A 1 21 ? -7.105 -8.095 -3.108 1.00 0.00 21 ALA A N 4
ATOM 4574 C CA . ALA A 1 21 ? -7.017 -6.675 -2.789 1.00 0.00 21 ALA A CA 4
ATOM 4575 C C . ALA A 1 21 ? -5.563 -6.225 -2.688 1.00 0.00 21 ALA A C 4
ATOM 4576 O O . ALA A 1 21 ? -5.170 -5.222 -3.284 1.00 0.00 21 ALA A O 4
ATOM 4583 N N . LEU A 1 22 ? -4.769 -6.972 -1.929 1.00 0.00 22 LEU A N 4
ATOM 4584 C CA . LEU A 1 22 ? -3.358 -6.650 -1.749 1.00 0.00 22 LEU A CA 4
ATOM 4585 C C . LEU A 1 22 ? -2.627 -6.639 -3.088 1.00 0.00 22 LEU A C 4
ATOM 4586 O O . LEU A 1 22 ? -2.156 -5.596 -3.540 1.00 0.00 22 LEU A O 4
ATOM 4602 N N . MET A 1 23 ? -2.538 -7.806 -3.717 1.00 0.00 23 MET A N 4
ATOM 4603 C CA . MET A 1 23 ? -1.867 -7.929 -5.006 1.00 0.00 23 MET A CA 4
ATOM 4604 C C . MET A 1 23 ? -2.275 -6.795 -5.942 1.00 0.00 23 MET A C 4
ATOM 4605 O O . MET A 1 23 ? -1.435 -6.213 -6.629 1.00 0.00 23 MET A O 4
ATOM 4619 N N . ARG A 1 24 ? -3.567 -6.488 -5.964 1.00 0.00 24 ARG A N 4
ATOM 4620 C CA . ARG A 1 24 ? -4.085 -5.424 -6.816 1.00 0.00 24 ARG A CA 4
ATOM 4621 C C . ARG A 1 24 ? -3.338 -4.117 -6.570 1.00 0.00 24 ARG A C 4
ATOM 4622 O O . ARG A 1 24 ? -2.727 -3.557 -7.481 1.00 0.00 24 ARG A O 4
ATOM 4643 N N . LEU A 1 25 ? -3.392 -3.636 -5.333 1.00 0.00 25 LEU A N 4
ATOM 4644 C CA . LEU A 1 25 ? -2.720 -2.393 -4.966 1.00 0.00 25 LEU A CA 4
ATOM 4645 C C . LEU A 1 25 ? -1.326 -2.326 -5.580 1.00 0.00 25 LEU A C 4
ATOM 4646 O O . LEU A 1 25 ? -0.938 -1.309 -6.154 1.00 0.00 25 LEU A O 4
ATOM 4662 N N . ASN A 1 26 ? -0.578 -3.417 -5.459 1.00 0.00 26 ASN A N 4
ATOM 4663 C CA . ASN A 1 26 ? 0.774 -3.482 -6.004 1.00 0.00 26 ASN A CA 4
ATOM 4664 C C . ASN A 1 26 ? 0.752 -3.368 -7.525 1.00 0.00 26 ASN A C 4
ATOM 4665 O O . ASN A 1 26 ? 1.520 -2.605 -8.110 1.00 0.00 26 ASN A O 4
ATOM 4676 N N . GLN A 1 27 ? -0.132 -4.132 -8.158 1.00 0.00 27 GLN A N 4
ATOM 4677 C CA . GLN A 1 27 ? -0.253 -4.116 -9.611 1.00 0.00 27 GLN A CA 4
ATOM 4678 C C . GLN A 1 27 ? -0.442 -2.693 -10.126 1.00 0.00 27 GLN A C 4
ATOM 4679 O O . GLN A 1 27 ? 0.309 -2.229 -10.985 1.00 0.00 27 GLN A O 4
ATOM 4693 N N . ILE A 1 28 ? -1.448 -2.005 -9.596 1.00 0.00 28 ILE A N 4
ATOM 4694 C CA . ILE A 1 28 ? -1.734 -0.635 -10.002 1.00 0.00 28 ILE A CA 4
ATOM 4695 C C . ILE A 1 28 ? -0.601 0.304 -9.603 1.00 0.00 28 ILE A C 4
ATOM 4696 O O . ILE A 1 28 ? -0.184 1.158 -10.385 1.00 0.00 28 ILE A O 4
ATOM 4712 N N . ARG A 1 29 ? -0.106 0.140 -8.380 1.00 0.00 29 ARG A N 4
ATOM 4713 C CA . ARG A 1 29 ? 0.979 0.973 -7.876 1.00 0.00 29 ARG A CA 4
ATOM 4714 C C . ARG A 1 29 ? 2.070 0.117 -7.239 1.00 0.00 29 ARG A C 4
ATOM 4715 O O . ARG A 1 29 ? 2.056 -0.157 -6.039 1.00 0.00 29 ARG A O 4
ATOM 4736 N N . PRO A 1 30 ? 3.038 -0.315 -8.060 1.00 0.00 30 PRO A N 4
ATOM 4737 C CA . PRO A 1 30 ? 4.155 -1.146 -7.599 1.00 0.00 30 PRO A CA 4
ATOM 4738 C C . PRO A 1 30 ? 5.121 -0.375 -6.706 1.00 0.00 30 PRO A C 4
ATOM 4739 O O . PRO A 1 30 ? 5.358 0.815 -6.913 1.00 0.00 30 PRO A O 4
ATOM 4750 N N . GLY A 1 31 ? 5.678 -1.060 -5.712 1.00 0.00 31 GLY A N 4
ATOM 4751 C CA . GLY A 1 31 ? 6.612 -0.423 -4.803 1.00 0.00 31 GLY A CA 4
ATOM 4752 C C . GLY A 1 31 ? 5.914 0.344 -3.697 1.00 0.00 31 GLY A C 4
ATOM 4753 O O . GLY A 1 31 ? 6.134 1.544 -3.529 1.00 0.00 31 GLY A O 4
ATOM 4757 N N . LEU A 1 32 ? 5.070 -0.349 -2.942 1.00 0.00 32 LEU A N 4
ATOM 4758 C CA . LEU A 1 32 ? 4.335 0.274 -1.846 1.00 0.00 32 LEU A CA 4
ATOM 4759 C C . LEU A 1 32 ? 4.896 -0.163 -0.496 1.00 0.00 32 LEU A C 4
ATOM 4760 O O . LEU A 1 32 ? 5.563 -1.192 -0.395 1.00 0.00 32 LEU A O 4
ATOM 4776 N N . GLN A 1 33 ? 4.617 0.624 0.537 1.00 0.00 33 GLN A N 4
ATOM 4777 C CA . GLN A 1 33 ? 5.093 0.317 1.881 1.00 0.00 33 GLN A CA 4
ATOM 4778 C C . GLN A 1 33 ? 3.962 0.429 2.898 1.00 0.00 33 GLN A C 4
ATOM 4779 O O . GLN A 1 33 ? 3.094 1.296 2.783 1.00 0.00 33 GLN A O 4
ATOM 4793 N N . TYR A 1 34 ? 3.976 -0.452 3.891 1.00 0.00 34 TYR A N 4
ATOM 4794 C CA . TYR A 1 34 ? 2.950 -0.454 4.927 1.00 0.00 34 TYR A CA 4
ATOM 4795 C C . TYR A 1 34 ? 3.575 -0.345 6.314 1.00 0.00 34 TYR A C 4
ATOM 4796 O O . TYR A 1 34 ? 4.549 -1.031 6.625 1.00 0.00 34 TYR A O 4
ATOM 4814 N N . LYS A 1 35 ? 3.008 0.523 7.145 1.00 0.00 35 LYS A N 4
ATOM 4815 C CA . LYS A 1 35 ? 3.506 0.723 8.500 1.00 0.00 35 LYS A CA 4
ATOM 4816 C C . LYS A 1 35 ? 2.401 0.493 9.526 1.00 0.00 35 LYS A C 4
ATOM 4817 O O . LYS A 1 35 ? 1.216 0.631 9.218 1.00 0.00 35 LYS A O 4
ATOM 4836 N N . LEU A 1 36 ? 2.795 0.144 10.745 1.00 0.00 36 LEU A N 4
ATOM 4837 C CA . LEU A 1 36 ? 1.837 -0.104 11.817 1.00 0.00 36 LEU A CA 4
ATOM 4838 C C . LEU A 1 36 ? 1.746 1.097 12.754 1.00 0.00 36 LEU A C 4
ATOM 4839 O O . LEU A 1 36 ? 2.576 1.264 13.649 1.00 0.00 36 LEU A O 4
ATOM 4855 N N . LEU A 1 37 ? 0.732 1.929 12.544 1.00 0.00 37 LEU A N 4
ATOM 4856 C CA . LEU A 1 37 ? 0.530 3.114 13.371 1.00 0.00 37 LEU A CA 4
ATOM 4857 C C . LEU A 1 37 ? 0.696 2.780 14.850 1.00 0.00 37 LEU A C 4
ATOM 4858 O O . LEU A 1 37 ? 1.472 3.421 15.559 1.00 0.00 37 LEU A O 4
ATOM 4874 N N . SER A 1 38 ? -0.037 1.770 15.310 1.00 0.00 38 SER A N 4
ATOM 4875 C CA . SER A 1 38 ? 0.028 1.352 16.705 1.00 0.00 38 SER A CA 4
ATOM 4876 C C . SER A 1 38 ? -0.783 0.079 16.928 1.00 0.00 38 SER A C 4
ATOM 4877 O O . SER A 1 38 ? -1.661 -0.258 16.134 1.00 0.00 38 SER A O 4
ATOM 4885 N N . GLN A 1 39 ? -0.480 -0.625 18.015 1.00 0.00 39 GLN A N 4
ATOM 4886 C CA . GLN A 1 39 ? -1.179 -1.862 18.343 1.00 0.00 39 GLN A CA 4
ATOM 4887 C C . GLN A 1 39 ? -1.800 -1.784 19.734 1.00 0.00 39 GLN A C 4
ATOM 4888 O O . GLN A 1 39 ? -1.127 -1.440 20.706 1.00 0.00 39 GLN A O 4
ATOM 4902 N N . SER A 1 40 ? -3.087 -2.105 19.821 1.00 0.00 40 SER A N 4
ATOM 4903 C CA . SER A 1 40 ? -3.799 -2.067 21.093 1.00 0.00 40 SER A CA 4
ATOM 4904 C C . SER A 1 40 ? -4.643 -3.324 21.280 1.00 0.00 40 SER A C 4
ATOM 4905 O O . SER A 1 40 ? -4.999 -3.997 20.313 1.00 0.00 40 SER A O 4
ATOM 4913 N N . GLY A 1 41 ? -4.960 -3.635 22.533 1.00 0.00 41 GLY A N 4
ATOM 4914 C CA . GLY A 1 41 ? -5.760 -4.810 22.826 1.00 0.00 41 GLY A CA 4
ATOM 4915 C C . GLY A 1 41 ? -4.956 -5.905 23.501 1.00 0.00 41 GLY A C 4
ATOM 4916 O O . GLY A 1 41 ? -3.788 -5.724 23.846 1.00 0.00 41 GLY A O 4
ATOM 4920 N N . PRO A 1 42 ? -5.588 -7.071 23.699 1.00 0.00 42 PRO A N 4
ATOM 4921 C CA . PRO A 1 42 ? -4.943 -8.222 24.339 1.00 0.00 42 PRO A CA 4
ATOM 4922 C C . PRO A 1 42 ? -3.863 -8.844 23.461 1.00 0.00 42 PRO A C 4
ATOM 4923 O O . PRO A 1 42 ? -3.541 -8.323 22.392 1.00 0.00 42 PRO A O 4
ATOM 4934 N N . VAL A 1 43 ? -3.305 -9.961 23.917 1.00 0.00 43 VAL A N 4
ATOM 4935 C CA . VAL A 1 43 ? -2.262 -10.654 23.172 1.00 0.00 43 VAL A CA 4
ATOM 4936 C C . VAL A 1 43 ? -2.861 -11.632 22.168 1.00 0.00 43 VAL A C 4
ATOM 4937 O O . VAL A 1 43 ? -2.254 -11.934 21.140 1.00 0.00 43 VAL A O 4
ATOM 4950 N N . HIS A 1 44 ? -4.059 -12.124 22.471 1.00 0.00 44 HIS A N 4
ATOM 4951 C CA . HIS A 1 44 ? -4.742 -13.068 21.594 1.00 0.00 44 HIS A CA 4
ATOM 4952 C C . HIS A 1 44 ? -5.696 -12.340 20.651 1.00 0.00 44 HIS A C 4
ATOM 4953 O O . HIS A 1 44 ? -6.085 -12.874 19.613 1.00 0.00 44 HIS A O 4
ATOM 4968 N N . ALA A 1 45 ? -6.069 -11.119 21.021 1.00 0.00 45 ALA A N 4
ATOM 4969 C CA . ALA A 1 45 ? -6.976 -10.319 20.208 1.00 0.00 45 ALA A CA 4
ATOM 4970 C C . ALA A 1 45 ? -6.417 -8.918 19.980 1.00 0.00 45 ALA A C 4
ATOM 4971 O O . ALA A 1 45 ? -7.102 -7.912 20.171 1.00 0.00 45 ALA A O 4
ATOM 4978 N N . PRO A 1 46 ? -5.144 -8.848 19.564 1.00 0.00 46 PRO A N 4
ATOM 4979 C CA . PRO A 1 46 ? -4.466 -7.575 19.302 1.00 0.00 46 PRO A CA 4
ATOM 4980 C C . PRO A 1 46 ? -5.013 -6.870 18.065 1.00 0.00 46 PRO A C 4
ATOM 4981 O O . PRO A 1 46 ? -5.598 -7.503 17.186 1.00 0.00 46 PRO A O 4
ATOM 4992 N N . VAL A 1 47 ? -4.817 -5.557 18.003 1.00 0.00 47 VAL A N 4
ATOM 4993 C CA . VAL A 1 47 ? -5.290 -4.767 16.872 1.00 0.00 47 VAL A CA 4
ATOM 4994 C C . VAL A 1 47 ? -4.125 -4.127 16.124 1.00 0.00 47 VAL A C 4
ATOM 4995 O O . VAL A 1 47 ? -3.539 -3.148 16.586 1.00 0.00 47 VAL A O 4
ATOM 5008 N N . PHE A 1 48 ? -3.794 -4.688 14.965 1.00 0.00 48 PHE A N 4
ATOM 5009 C CA . PHE A 1 48 ? -2.699 -4.172 14.152 1.00 0.00 48 PHE A CA 4
ATOM 5010 C C . PHE A 1 48 ? -3.188 -3.074 13.213 1.00 0.00 48 PHE A C 4
ATOM 5011 O O . PHE A 1 48 ? -3.798 -3.351 12.179 1.00 0.00 48 PHE A O 4
ATOM 5028 N N . THR A 1 49 ? -2.918 -1.825 13.580 1.00 0.00 49 THR A N 4
ATOM 5029 C CA . THR A 1 49 ? -3.331 -0.685 12.772 1.00 0.00 49 TH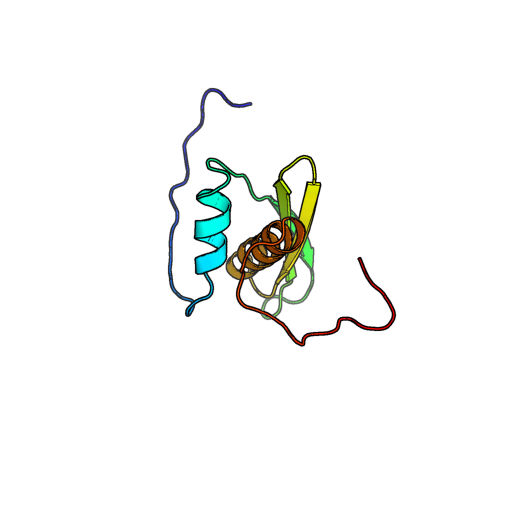R A CA 4
ATOM 5030 C C . THR A 1 49 ? -2.301 -0.373 11.693 1.00 0.00 49 THR A C 4
ATOM 5031 O O . THR A 1 49 ? -1.211 0.119 11.986 1.00 0.00 49 THR A O 4
ATOM 5042 N N . MET A 1 50 ? -2.653 -0.661 10.444 1.00 0.00 50 MET A N 4
ATOM 5043 C CA . MET A 1 50 ? -1.759 -0.409 9.321 1.00 0.00 50 MET A CA 4
ATOM 5044 C C . MET A 1 50 ? -2.091 0.919 8.648 1.00 0.00 50 MET A C 4
ATOM 5045 O O . MET A 1 50 ? -3.099 1.551 8.965 1.00 0.00 50 MET A O 4
ATOM 5059 N N . SER A 1 51 ? -1.238 1.337 7.719 1.00 0.00 51 SER A N 4
ATOM 5060 C CA . SER A 1 51 ? -1.439 2.593 7.005 1.00 0.00 51 SER A CA 4
ATOM 5061 C C . SER A 1 51 ? -0.567 2.653 5.755 1.00 0.00 51 SER A C 4
ATOM 5062 O O . SER A 1 51 ? 0.614 2.307 5.790 1.00 0.00 51 SER A O 4
ATOM 5070 N N . VAL A 1 52 ? -1.159 3.094 4.649 1.00 0.00 52 VAL A N 4
ATOM 5071 C CA . VAL A 1 52 ? -0.437 3.201 3.387 1.00 0.00 52 VAL A CA 4
ATOM 5072 C C . VAL A 1 52 ? -0.720 4.534 2.703 1.00 0.00 52 VAL A C 4
ATOM 5073 O O . VAL A 1 52 ? -1.843 5.038 2.744 1.00 0.00 52 VAL A O 4
ATOM 5086 N N . ASP A 1 53 ? 0.304 5.100 2.075 1.00 0.00 53 ASP A N 4
ATOM 5087 C CA . ASP A 1 53 ? 0.166 6.374 1.380 1.00 0.00 53 ASP A CA 4
ATOM 5088 C C . ASP A 1 53 ? -0.026 6.159 -0.118 1.00 0.00 53 ASP A C 4
ATOM 5089 O O . ASP A 1 53 ? 0.861 5.647 -0.801 1.00 0.00 53 ASP A O 4
ATOM 5098 N N . VAL A 1 54 ? -1.191 6.552 -0.623 1.00 0.00 54 VAL A N 4
ATOM 5099 C CA . VAL A 1 54 ? -1.500 6.402 -2.040 1.00 0.00 54 VAL A CA 4
ATOM 5100 C C . VAL A 1 54 ? -2.284 7.601 -2.561 1.00 0.00 54 VAL A C 4
ATOM 5101 O O . VAL A 1 54 ? -3.215 8.077 -1.912 1.00 0.00 54 VAL A O 4
ATOM 5114 N N . ASP A 1 55 ? -1.902 8.084 -3.738 1.00 0.00 55 ASP A N 4
ATOM 5115 C CA . ASP A 1 55 ? -2.570 9.228 -4.349 1.00 0.00 55 ASP A CA 4
ATOM 5116 C C . ASP A 1 55 ? -2.797 10.335 -3.324 1.00 0.00 55 ASP A C 4
ATOM 5117 O O . ASP A 1 55 ? -3.904 10.855 -3.193 1.00 0.00 55 ASP A O 4
ATOM 5126 N N . GLY A 1 56 ? -1.740 10.690 -2.599 1.00 0.00 56 GLY A N 4
ATOM 5127 C CA . GLY A 1 56 ? -1.846 11.733 -1.595 1.00 0.00 56 GLY A CA 4
ATOM 5128 C C . GLY A 1 56 ? -2.956 11.466 -0.598 1.00 0.00 56 GLY A C 4
ATOM 5129 O O . GLY A 1 56 ? -3.533 12.397 -0.035 1.00 0.00 56 GLY A O 4
ATOM 5133 N N . THR A 1 57 ? -3.258 10.190 -0.377 1.00 0.00 57 THR A N 4
ATOM 5134 C CA . THR A 1 57 ? -4.307 9.804 0.557 1.00 0.00 57 THR A CA 4
ATOM 5135 C C . THR A 1 57 ? -3.816 8.733 1.524 1.00 0.00 57 THR A C 4
ATOM 5136 O O . THR A 1 57 ? -3.642 7.574 1.148 1.00 0.00 57 THR A O 4
ATOM 5147 N N . THR A 1 58 ? -3.593 9.129 2.774 1.00 0.00 58 THR A N 4
ATOM 5148 C CA . THR A 1 58 ? -3.121 8.203 3.796 1.00 0.00 58 THR A CA 4
ATOM 5149 C C . THR A 1 58 ? -4.264 7.356 4.341 1.00 0.00 58 THR A C 4
ATOM 5150 O O . THR A 1 58 ? -5.127 7.852 5.066 1.00 0.00 58 THR A O 4
ATOM 5161 N N . TYR A 1 59 ? -4.266 6.075 3.988 1.00 0.00 59 TYR A N 4
ATOM 5162 C CA . TYR A 1 59 ? -5.306 5.159 4.441 1.00 0.00 59 TYR A CA 4
ATOM 5163 C C . TYR A 1 59 ? -4.898 4.472 5.741 1.00 0.00 59 TYR A C 4
ATOM 5164 O O . TYR A 1 59 ? -3.712 4.351 6.046 1.00 0.00 59 TYR A O 4
ATOM 5182 N N . GLU A 1 60 ? -5.891 4.024 6.503 1.00 0.00 60 GLU A N 4
ATOM 5183 C CA . GLU A 1 60 ? -5.637 3.350 7.771 1.00 0.00 60 GLU A CA 4
ATOM 5184 C C . GLU A 1 60 ? -6.719 2.315 8.063 1.00 0.00 60 GLU A C 4
ATOM 5185 O O . GLU A 1 60 ? -7.904 2.642 8.130 1.00 0.00 60 GLU A O 4
ATOM 5197 N N . ALA A 1 61 ? -6.303 1.065 8.236 1.00 0.00 61 ALA A N 4
ATOM 5198 C CA . ALA A 1 61 ? -7.236 -0.018 8.523 1.00 0.00 61 ALA A CA 4
ATOM 5199 C C . ALA A 1 61 ? -6.693 -0.935 9.614 1.00 0.00 61 ALA A C 4
ATOM 5200 O O . ALA A 1 61 ? -5.560 -1.409 9.533 1.00 0.00 61 ALA A O 4
ATOM 5207 N N . SER A 1 62 ? -7.509 -1.181 10.634 1.00 0.00 62 SER A N 4
ATOM 5208 C CA . SER A 1 62 ? -7.109 -2.039 11.743 1.00 0.00 62 SER A CA 4
ATOM 5209 C C . SER A 1 62 ? -7.731 -3.425 11.610 1.00 0.00 62 SER A C 4
ATOM 5210 O O . SER A 1 62 ? -8.876 -3.566 11.182 1.00 0.00 62 SER A O 4
ATOM 5218 N N . GLY A 1 63 ? -6.967 -4.448 11.982 1.00 0.00 63 GLY A N 4
ATOM 5219 C CA . GLY A 1 63 ? -7.459 -5.811 11.897 1.00 0.00 63 GLY A CA 4
ATOM 5220 C C . GLY A 1 63 ? -6.949 -6.683 13.026 1.00 0.00 63 GLY A C 4
ATOM 5221 O O . GLY A 1 63 ? -6.095 -6.278 13.815 1.00 0.00 63 GLY A O 4
ATOM 5225 N N . PRO A 1 64 ? -7.478 -7.912 13.116 1.00 0.00 64 PRO A N 4
ATOM 5226 C CA . PRO A 1 64 ? -7.087 -8.869 14.155 1.00 0.00 64 PRO A CA 4
ATOM 5227 C C . PRO A 1 64 ? -5.667 -9.389 13.958 1.00 0.00 64 PRO A C 4
ATOM 5228 O O . PRO A 1 64 ? -5.119 -10.070 14.825 1.00 0.00 64 PRO A O 4
ATOM 5239 N N . SER A 1 65 ? -5.076 -9.064 12.813 1.00 0.00 65 SER A N 4
ATOM 5240 C CA . SER A 1 65 ? -3.720 -9.502 12.501 1.00 0.00 65 SER A CA 4
ATOM 5241 C C . SER A 1 65 ? -3.072 -8.574 11.478 1.00 0.00 65 SER A C 4
ATOM 5242 O O . SER A 1 65 ? -3.739 -7.736 10.871 1.00 0.00 65 SER A O 4
ATOM 5250 N N . LYS A 1 66 ? -1.765 -8.730 11.292 1.00 0.00 66 LYS A N 4
ATOM 5251 C CA . LYS A 1 66 ? -1.024 -7.908 10.342 1.00 0.00 66 LYS A CA 4
ATOM 5252 C C . LYS A 1 66 ? -1.438 -8.225 8.909 1.00 0.00 66 LYS A C 4
ATOM 5253 O O . LYS A 1 66 ? -1.776 -7.328 8.137 1.00 0.00 66 LYS A O 4
ATOM 5272 N N . LYS A 1 67 ? -1.412 -9.507 8.560 1.00 0.00 67 LYS A N 4
ATOM 5273 C CA . LYS A 1 67 ? -1.788 -9.943 7.220 1.00 0.00 67 LYS A CA 4
ATOM 5274 C C . LYS A 1 67 ? -3.138 -9.359 6.816 1.00 0.00 67 LYS A C 4
ATOM 5275 O O . LYS A 1 67 ? -3.322 -8.921 5.680 1.00 0.00 67 LYS A O 4
ATOM 5294 N N . THR A 1 68 ? -4.080 -9.354 7.754 1.00 0.00 68 THR A N 4
ATOM 5295 C CA . THR A 1 68 ? -5.413 -8.823 7.496 1.00 0.00 68 THR A CA 4
ATOM 5296 C C . THR A 1 68 ? -5.382 -7.306 7.354 1.00 0.00 68 THR A C 4
ATOM 5297 O O . THR A 1 68 ? -5.739 -6.763 6.309 1.00 0.00 68 THR A O 4
ATOM 5308 N N . ALA A 1 69 ? -4.953 -6.626 8.413 1.00 0.00 69 ALA A N 4
ATOM 5309 C CA . ALA A 1 69 ? -4.873 -5.170 8.405 1.00 0.00 69 ALA A CA 4
ATOM 5310 C C . ALA A 1 69 ? -4.411 -4.653 7.046 1.00 0.00 69 ALA A C 4
ATOM 5311 O O . ALA A 1 69 ? -5.131 -3.914 6.374 1.00 0.00 69 ALA A O 4
ATOM 5318 N N . LYS A 1 70 ? -3.206 -5.046 6.648 1.00 0.00 70 LYS A N 4
ATOM 5319 C CA . LYS A 1 70 ? -2.647 -4.623 5.369 1.00 0.00 70 LYS A CA 4
ATOM 5320 C C . LYS A 1 70 ? -3.658 -4.817 4.243 1.00 0.00 70 LYS A C 4
ATOM 5321 O O . LYS A 1 70 ? -3.695 -4.040 3.288 1.00 0.00 70 LYS A O 4
ATOM 5340 N N . LEU A 1 71 ? -4.476 -5.856 4.361 1.00 0.00 71 LEU A N 4
ATOM 5341 C CA . LEU A 1 71 ? -5.489 -6.151 3.354 1.00 0.00 71 LEU A CA 4
ATOM 5342 C C . LEU A 1 71 ? -6.662 -5.183 3.461 1.00 0.00 71 LEU A C 4
ATOM 5343 O O . LEU A 1 71 ? -7.107 -4.616 2.462 1.00 0.00 71 LEU A O 4
ATOM 5359 N N . HIS A 1 72 ? -7.160 -4.996 4.679 1.00 0.00 72 HIS A N 4
ATOM 5360 C CA . HIS A 1 72 ? -8.280 -4.094 4.918 1.00 0.00 72 HIS A CA 4
ATOM 5361 C C . HIS A 1 72 ? -7.982 -2.701 4.370 1.00 0.00 72 HIS A C 4
ATOM 5362 O O . HIS A 1 72 ? -8.884 -1.994 3.921 1.00 0.00 72 HIS A O 4
ATOM 5377 N N . VAL A 1 73 ? -6.712 -2.314 4.411 1.00 0.00 73 VAL A N 4
ATOM 5378 C CA . VAL A 1 73 ? -6.295 -1.006 3.919 1.00 0.00 73 VAL A CA 4
ATOM 5379 C C . VAL A 1 73 ? -6.507 -0.893 2.414 1.00 0.00 73 VAL A C 4
ATOM 5380 O O . VAL A 1 73 ? -7.196 0.011 1.940 1.00 0.00 73 VAL A O 4
ATOM 5393 N N . ALA A 1 74 ? -5.911 -1.816 1.666 1.00 0.00 74 ALA A N 4
ATOM 5394 C CA . ALA A 1 74 ? -6.037 -1.821 0.214 1.00 0.00 74 ALA A CA 4
ATOM 5395 C C . ALA A 1 74 ? -7.490 -1.641 -0.212 1.00 0.00 74 ALA A C 4
ATOM 5396 O O . ALA A 1 74 ? -7.804 -0.776 -1.030 1.00 0.00 74 ALA A O 4
ATOM 5403 N N . VAL A 1 75 ? -8.372 -2.462 0.348 1.00 0.00 75 VAL A N 4
ATOM 5404 C CA . VAL A 1 75 ? -9.793 -2.393 0.026 1.00 0.00 75 VAL A CA 4
ATOM 5405 C C . VAL A 1 75 ? -10.295 -0.954 0.067 1.00 0.00 75 VAL A C 4
ATOM 5406 O O . VAL A 1 75 ? -11.143 -0.557 -0.733 1.00 0.00 75 VAL A O 4
ATOM 5419 N N . LYS A 1 76 ? -9.767 -0.175 1.005 1.00 0.00 76 LYS A N 4
ATOM 5420 C CA . LYS A 1 76 ? -10.160 1.222 1.151 1.00 0.00 76 LYS A CA 4
ATOM 5421 C C . LYS A 1 76 ? -9.602 2.066 0.010 1.00 0.00 76 LYS A C 4
ATOM 5422 O O . LYS A 1 76 ? -10.295 2.921 -0.540 1.00 0.00 76 LYS A O 4
ATOM 5441 N N . VAL A 1 77 ? -8.344 1.819 -0.342 1.00 0.00 77 VAL A N 4
ATOM 5442 C CA . VAL A 1 77 ? -7.693 2.555 -1.420 1.00 0.00 77 VAL A CA 4
ATOM 5443 C C . VAL A 1 77 ? -8.450 2.390 -2.733 1.00 0.00 77 VAL A C 4
ATOM 5444 O O . VAL A 1 77 ? -8.823 3.372 -3.375 1.00 0.00 77 VAL A O 4
ATOM 5457 N N . LEU A 1 78 ? -8.673 1.141 -3.127 1.00 0.00 78 LEU A N 4
ATOM 5458 C CA . LEU A 1 78 ? -9.387 0.846 -4.365 1.00 0.00 78 LEU A CA 4
ATOM 5459 C C . LEU A 1 78 ? -10.776 1.475 -4.356 1.00 0.00 78 LEU A C 4
ATOM 5460 O O . LEU A 1 78 ? -11.187 2.109 -5.328 1.00 0.00 78 LEU A O 4
ATOM 5476 N N . GLN A 1 79 ? -11.494 1.297 -3.252 1.00 0.00 79 GLN A N 4
ATOM 5477 C CA . GLN A 1 79 ? -12.837 1.849 -3.116 1.00 0.00 79 GLN A CA 4
ATOM 5478 C C . GLN A 1 79 ? -12.827 3.360 -3.317 1.00 0.00 79 GLN A C 4
ATOM 5479 O O . GLN A 1 79 ? -13.750 3.924 -3.904 1.00 0.00 79 GLN A O 4
ATOM 5493 N N . ALA A 1 80 ? -11.777 4.011 -2.826 1.00 0.00 80 ALA A N 4
ATOM 5494 C CA . ALA A 1 80 ? -11.646 5.457 -2.954 1.00 0.00 80 ALA A CA 4
ATOM 5495 C C . ALA A 1 80 ? -11.396 5.860 -4.403 1.00 0.00 80 ALA A C 4
ATOM 5496 O O . ALA A 1 80 ? -12.066 6.744 -4.935 1.00 0.00 80 ALA A O 4
ATOM 5503 N N . MET A 1 81 ? -10.426 5.206 -5.035 1.00 0.00 81 MET A N 4
ATOM 5504 C CA . MET A 1 81 ? -10.088 5.497 -6.423 1.00 0.00 81 MET A CA 4
ATOM 5505 C C . MET A 1 81 ? -11.279 5.233 -7.340 1.00 0.00 81 MET A C 4
ATOM 5506 O O . MET A 1 81 ? -11.418 5.859 -8.389 1.00 0.00 81 MET A O 4
ATOM 5520 N N . GLY A 1 82 ? -12.135 4.299 -6.935 1.00 0.00 82 GLY A N 4
ATOM 5521 C CA . GLY A 1 82 ? -13.302 3.968 -7.732 1.00 0.00 82 GLY A CA 4
ATOM 5522 C C . GLY A 1 82 ? -13.181 2.613 -8.402 1.00 0.00 82 GLY A C 4
ATOM 5523 O O . GLY A 1 82 ? -13.686 2.412 -9.507 1.00 0.00 82 GLY A O 4
ATOM 5527 N N . TYR A 1 83 ? -12.509 1.683 -7.734 1.00 0.00 83 TYR A N 4
ATOM 5528 C CA . TYR A 1 83 ? -12.319 0.342 -8.274 1.00 0.00 83 TYR A CA 4
ATOM 5529 C C . TYR A 1 83 ? -13.237 -0.660 -7.580 1.00 0.00 83 TYR A C 4
ATOM 5530 O O . TYR A 1 83 ? -13.652 -0.472 -6.436 1.00 0.00 83 TYR A O 4
ATOM 5548 N N . PRO A 1 84 ? -13.563 -1.752 -8.287 1.00 0.00 84 PRO A N 4
ATOM 5549 C CA . PRO A 1 84 ? -14.434 -2.806 -7.760 1.00 0.00 84 PRO A CA 4
ATOM 5550 C C . PRO A 1 84 ? -13.767 -3.607 -6.647 1.00 0.00 84 PRO A C 4
ATOM 5551 O O . PRO A 1 84 ? -12.703 -4.196 -6.843 1.00 0.00 84 PRO A O 4
ATOM 5562 N N . THR A 1 85 ? -14.398 -3.624 -5.477 1.00 0.00 85 THR A N 4
ATOM 5563 C CA . THR A 1 85 ? -13.865 -4.352 -4.332 1.00 0.00 85 THR A CA 4
ATOM 5564 C C . THR A 1 85 ? -14.935 -5.227 -3.690 1.00 0.00 85 THR A C 4
ATOM 5565 O O . THR A 1 85 ? -15.640 -4.794 -2.779 1.00 0.00 85 THR A O 4
ATOM 5576 N N . GLY A 1 86 ? -15.050 -6.461 -4.170 1.00 0.00 86 GLY A N 4
ATOM 5577 C CA . GLY A 1 86 ? -16.037 -7.378 -3.630 1.00 0.00 86 GLY A CA 4
ATOM 5578 C C . GLY A 1 86 ? -15.718 -7.803 -2.211 1.00 0.00 86 GLY A C 4
ATOM 5579 O O . GLY A 1 86 ? -15.276 -8.929 -1.977 1.00 0.00 86 GLY A O 4
ATOM 5583 N N . PHE A 1 87 ? -15.941 -6.902 -1.260 1.00 0.00 87 PHE A N 4
ATOM 5584 C CA . PHE A 1 87 ? -15.671 -7.189 0.144 1.00 0.00 87 PHE A CA 4
ATOM 5585 C C . PHE A 1 87 ? -16.853 -6.781 1.019 1.00 0.00 87 PHE A C 4
ATOM 5586 O O . PHE A 1 87 ? -16.674 -6.217 2.099 1.00 0.00 87 PHE A O 4
ATOM 5603 N N . ASP A 1 88 ? -18.060 -7.070 0.545 1.00 0.00 88 ASP A N 4
ATOM 5604 C CA . ASP A 1 88 ? -19.272 -6.734 1.283 1.00 0.00 88 ASP A CA 4
ATOM 5605 C C . ASP A 1 88 ? -20.246 -7.908 1.291 1.00 0.00 88 ASP A C 4
ATOM 5606 O O . ASP A 1 88 ? -20.078 -8.872 0.544 1.00 0.00 88 ASP A O 4
ATOM 5615 N N . ALA A 1 89 ? -21.264 -7.819 2.140 1.00 0.00 89 ALA A N 4
ATOM 5616 C CA . ALA A 1 89 ? -22.266 -8.873 2.244 1.00 0.00 89 ALA A CA 4
ATOM 5617 C C . ALA A 1 89 ? -23.454 -8.594 1.330 1.00 0.00 89 ALA A C 4
ATOM 5618 O O . ALA A 1 89 ? -24.604 -8.832 1.700 1.00 0.00 89 ALA A O 4
ATOM 5625 N N . ASP A 1 90 ? -23.169 -8.088 0.135 1.00 0.00 90 ASP A N 4
ATOM 5626 C CA . ASP A 1 90 ? -24.215 -7.777 -0.833 1.00 0.00 90 ASP A CA 4
ATOM 5627 C C . ASP A 1 90 ? -24.114 -8.687 -2.053 1.00 0.00 90 ASP A C 4
ATOM 5628 O O . ASP A 1 90 ? -24.195 -8.225 -3.192 1.00 0.00 90 ASP A O 4
ATOM 5637 N N . ILE A 1 91 ? -23.937 -9.980 -1.807 1.00 0.00 91 ILE A N 4
ATOM 5638 C CA . ILE A 1 91 ? -23.825 -10.954 -2.886 1.00 0.00 91 ILE A CA 4
ATOM 5639 C C . ILE A 1 91 ? -24.955 -10.787 -3.896 1.00 0.00 91 ILE A C 4
ATOM 5640 O O . ILE A 1 91 ? -25.853 -9.966 -3.709 1.00 0.00 91 ILE A O 4
ATOM 5656 N N . SER A 1 92 ? -24.905 -11.573 -4.967 1.00 0.00 92 SER A N 4
ATOM 5657 C CA . SER A 1 92 ? -25.923 -11.511 -6.009 1.00 0.00 92 SER A CA 4
ATOM 5658 C C . SER A 1 92 ? -27.316 -11.711 -5.420 1.00 0.00 92 SER A C 4
ATOM 5659 O O . SER A 1 92 ? -27.679 -12.815 -5.015 1.00 0.00 92 SER A O 4
ATOM 5667 N N . GLY A 1 93 ? -28.093 -10.633 -5.374 1.00 0.00 93 GLY A N 4
ATOM 5668 C CA . GLY A 1 93 ? -29.437 -10.710 -4.833 1.00 0.00 93 GLY A CA 4
ATOM 5669 C C . GLY A 1 93 ? -30.468 -10.077 -5.747 1.00 0.00 93 GLY A C 4
ATOM 5670 O O . GLY A 1 93 ? -30.257 -9.935 -6.952 1.00 0.00 93 GLY A O 4
ATOM 5674 N N . PRO A 1 94 ? -31.614 -9.685 -5.171 1.00 0.00 94 PRO A N 4
ATOM 5675 C CA . PRO A 1 94 ? -32.704 -9.058 -5.924 1.00 0.00 94 PRO A CA 4
ATOM 5676 C C . PRO A 1 94 ? -32.348 -7.653 -6.399 1.00 0.00 94 PRO A C 4
ATOM 5677 O O . PRO A 1 94 ? -31.213 -7.204 -6.242 1.00 0.00 94 PRO A O 4
ATOM 5688 N N . SER A 1 95 ? -33.325 -6.965 -6.980 1.00 0.00 95 SER A N 4
ATOM 5689 C CA . SER A 1 95 ? -33.113 -5.611 -7.481 1.00 0.00 95 SER A CA 4
ATOM 5690 C C . SER A 1 95 ? -32.132 -4.851 -6.593 1.00 0.00 95 SER A C 4
ATOM 5691 O O . SER A 1 95 ? -32.350 -4.706 -5.391 1.00 0.00 95 SER A O 4
ATOM 5699 N N . SER A 1 96 ? -31.051 -4.368 -7.197 1.00 0.00 96 SER A N 4
ATOM 5700 C CA . SER A 1 96 ? -30.033 -3.626 -6.462 1.00 0.00 96 SER A CA 4
ATOM 5701 C C . SER A 1 96 ? -29.695 -4.323 -5.148 1.00 0.00 96 SER A C 4
ATOM 5702 O O . SER A 1 96 ? -29.577 -3.682 -4.104 1.00 0.00 96 SER A O 4
ATOM 5710 N N . GLY A 1 97 ? -29.540 -5.642 -5.207 1.00 0.00 97 GLY A N 4
ATOM 5711 C CA . GLY A 1 97 ? -29.217 -6.406 -4.017 1.00 0.00 97 GLY A CA 4
ATOM 5712 C C . GLY A 1 97 ? -30.404 -6.558 -3.086 1.00 0.00 97 GLY A C 4
ATOM 5713 O O . GLY A 1 97 ? -30.376 -6.082 -1.951 1.00 0.00 97 GLY A O 4
ATOM 5717 N N . GLY A 1 1 ? 14.431 2.264 -5.866 1.00 0.00 1 GLY A N 5
ATOM 5718 C CA . GLY A 1 1 ? 15.233 2.782 -4.773 1.00 0.00 1 GLY A CA 5
ATOM 5719 C C . GLY A 1 1 ? 15.004 2.027 -3.478 1.00 0.00 1 GLY A C 5
ATOM 5720 O O . GLY A 1 1 ? 14.402 2.554 -2.543 1.00 0.00 1 GLY A O 5
ATOM 5724 N N . SER A 1 2 ? 15.485 0.789 -3.423 1.00 0.00 2 SER A N 5
ATOM 5725 C CA . SER A 1 2 ? 15.325 -0.041 -2.236 1.00 0.00 2 SER A CA 5
ATOM 5726 C C . SER A 1 2 ? 16.683 -0.441 -1.666 1.00 0.00 2 SER A C 5
ATOM 5727 O O . SER A 1 2 ? 17.650 -0.620 -2.405 1.00 0.00 2 SER A O 5
ATOM 5735 N N . SER A 1 3 ? 16.746 -0.579 -0.345 1.00 0.00 3 SER A N 5
ATOM 5736 C CA . SER A 1 3 ? 17.985 -0.954 0.326 1.00 0.00 3 SER A CA 5
ATOM 5737 C C . SER A 1 3 ? 18.386 -2.381 -0.032 1.00 0.00 3 SER A C 5
ATOM 5738 O O . SER A 1 3 ? 19.526 -2.640 -0.415 1.00 0.00 3 SER A O 5
ATOM 5746 N N . GLY A 1 4 ? 17.439 -3.306 0.097 1.00 0.00 4 GLY A N 5
ATOM 5747 C CA . GLY A 1 4 ? 17.713 -4.696 -0.216 1.00 0.00 4 GLY A CA 5
ATOM 5748 C C . GLY A 1 4 ? 17.371 -5.627 0.930 1.00 0.00 4 GLY A C 5
ATOM 5749 O O . GLY A 1 4 ? 18.219 -6.389 1.394 1.00 0.00 4 GLY A O 5
ATOM 5753 N N . SER A 1 5 ? 16.125 -5.564 1.390 1.00 0.00 5 SER A N 5
ATOM 5754 C CA . SER A 1 5 ? 15.675 -6.404 2.494 1.00 0.00 5 SER A CA 5
ATOM 5755 C C . SER A 1 5 ? 15.388 -7.824 2.014 1.00 0.00 5 SER A C 5
ATOM 5756 O O . SER A 1 5 ? 15.110 -8.048 0.836 1.00 0.00 5 SER A O 5
ATOM 5764 N N . SER A 1 6 ? 15.459 -8.779 2.936 1.00 0.00 6 SER A N 5
ATOM 5765 C CA . SER A 1 6 ? 15.212 -10.178 2.608 1.00 0.00 6 SER A CA 5
ATOM 5766 C C . SER A 1 6 ? 14.419 -10.863 3.716 1.00 0.00 6 SER A C 5
ATOM 5767 O O . SER A 1 6 ? 14.485 -10.467 4.879 1.00 0.00 6 SER A O 5
ATOM 5775 N N . GLY A 1 7 ? 13.667 -11.896 3.345 1.00 0.00 7 GLY A N 5
ATOM 5776 C CA . GLY A 1 7 ? 12.871 -12.621 4.318 1.00 0.00 7 GLY A CA 5
ATOM 5777 C C . GLY A 1 7 ? 11.773 -11.767 4.921 1.00 0.00 7 GLY A C 5
ATOM 5778 O O . GLY A 1 7 ? 11.785 -11.483 6.119 1.00 0.00 7 GLY A O 5
ATOM 5782 N N . ARG A 1 8 ? 10.822 -11.355 4.089 1.00 0.00 8 ARG A N 5
ATOM 5783 C CA . ARG A 1 8 ? 9.713 -10.526 4.547 1.00 0.00 8 ARG A CA 5
ATOM 5784 C C . ARG A 1 8 ? 8.889 -11.255 5.603 1.00 0.00 8 ARG A C 5
ATOM 5785 O O . ARG A 1 8 ? 8.711 -10.763 6.718 1.00 0.00 8 ARG A O 5
ATOM 5806 N N . LYS A 1 9 ? 8.385 -12.432 5.244 1.00 0.00 9 LYS A N 5
ATOM 5807 C CA . LYS A 1 9 ? 7.579 -13.231 6.160 1.00 0.00 9 LYS A CA 5
ATOM 5808 C C . LYS A 1 9 ? 7.256 -14.592 5.553 1.00 0.00 9 LYS A C 5
ATOM 5809 O O . LYS A 1 9 ? 7.058 -14.712 4.344 1.00 0.00 9 LYS A O 5
ATOM 5828 N N . ILE A 1 10 ? 7.204 -15.615 6.400 1.00 0.00 10 ILE A N 5
ATOM 5829 C CA . ILE A 1 10 ? 6.902 -16.967 5.947 1.00 0.00 10 ILE A CA 5
ATOM 5830 C C . ILE A 1 10 ? 5.552 -17.436 6.478 1.00 0.00 10 ILE A C 5
ATOM 5831 O O . ILE A 1 10 ? 5.355 -17.554 7.688 1.00 0.00 10 ILE A O 5
ATOM 5847 N N . LEU A 1 11 ? 4.625 -17.705 5.566 1.00 0.00 11 LEU A N 5
ATOM 5848 C CA . LEU A 1 11 ? 3.292 -18.164 5.941 1.00 0.00 11 LEU A CA 5
ATOM 5849 C C . LEU A 1 11 ? 2.507 -18.620 4.715 1.00 0.00 11 LEU A C 5
ATOM 5850 O O . LEU A 1 11 ? 2.774 -18.181 3.596 1.00 0.00 11 LEU A O 5
ATOM 5866 N N . ASP A 1 12 ? 1.538 -19.502 4.934 1.00 0.00 12 ASP A N 5
ATOM 5867 C CA . ASP A 1 12 ? 0.712 -20.015 3.848 1.00 0.00 12 ASP A CA 5
ATOM 5868 C C . ASP A 1 12 ? -0.384 -19.019 3.480 1.00 0.00 12 ASP A C 5
ATOM 5869 O O . ASP A 1 12 ? -0.692 -18.109 4.250 1.00 0.00 12 ASP A O 5
ATOM 5878 N N . SER A 1 13 ? -0.967 -19.197 2.299 1.00 0.00 13 SER A N 5
ATOM 5879 C CA . SER A 1 13 ? -2.024 -18.310 1.827 1.00 0.00 13 SER A CA 5
ATOM 5880 C C . SER A 1 13 ? -3.351 -19.056 1.722 1.00 0.00 13 SER A C 5
ATOM 5881 O O . SER A 1 13 ? -3.763 -19.466 0.637 1.00 0.00 13 SER A O 5
ATOM 5889 N N . LYS A 1 14 ? -4.017 -19.227 2.859 1.00 0.00 14 LYS A N 5
ATOM 5890 C CA . LYS A 1 14 ? -5.299 -19.922 2.898 1.00 0.00 14 LYS A CA 5
ATOM 5891 C C . LYS A 1 14 ? -6.457 -18.932 2.814 1.00 0.00 14 LYS A C 5
ATOM 5892 O O . LYS A 1 14 ? -7.449 -19.062 3.530 1.00 0.00 14 LYS A O 5
ATOM 5911 N N . ALA A 1 15 ? -6.323 -17.945 1.935 1.00 0.00 15 ALA A N 5
ATOM 5912 C CA . ALA A 1 15 ? -7.359 -16.936 1.756 1.00 0.00 15 ALA A CA 5
ATOM 5913 C C . ALA A 1 15 ? -8.251 -17.271 0.565 1.00 0.00 15 ALA A C 5
ATOM 5914 O O . ALA A 1 15 ? -7.771 -17.730 -0.472 1.00 0.00 15 ALA A O 5
ATOM 5921 N N . ILE A 1 16 ? -9.550 -17.038 0.720 1.00 0.00 16 ILE A N 5
ATOM 5922 C CA . ILE A 1 16 ? -10.507 -17.314 -0.344 1.00 0.00 16 ILE A CA 5
ATOM 5923 C C . ILE A 1 16 ? -10.940 -16.030 -1.041 1.00 0.00 16 ILE A C 5
ATOM 5924 O O . ILE A 1 16 ? -11.876 -15.359 -0.605 1.00 0.00 16 ILE A O 5
ATOM 5940 N N . ASP A 1 17 ? -10.254 -15.693 -2.128 1.00 0.00 17 ASP A N 5
ATOM 5941 C CA . ASP A 1 17 ? -10.569 -14.490 -2.889 1.00 0.00 17 ASP A CA 5
ATOM 5942 C C . ASP A 1 17 ? -10.508 -13.253 -1.999 1.00 0.00 17 ASP A C 5
ATOM 5943 O O . ASP A 1 17 ? -11.389 -12.393 -2.051 1.00 0.00 17 ASP A O 5
ATOM 5952 N N . LEU A 1 18 ? -9.464 -13.169 -1.183 1.00 0.00 18 LEU A N 5
ATOM 5953 C CA . LEU A 1 18 ? -9.288 -12.036 -0.280 1.00 0.00 18 LEU A CA 5
ATOM 5954 C C . LEU A 1 18 ? -7.988 -11.297 -0.580 1.00 0.00 18 LEU A C 5
ATOM 5955 O O . LEU A 1 18 ? -7.995 -10.099 -0.862 1.00 0.00 18 LEU A O 5
ATOM 5971 N N . MET A 1 19 ? -6.875 -12.021 -0.521 1.00 0.00 19 MET A N 5
ATOM 5972 C CA . MET A 1 19 ? -5.567 -11.434 -0.790 1.00 0.00 19 MET A CA 5
ATOM 5973 C C . MET A 1 19 ? -5.597 -10.604 -2.069 1.00 0.00 19 MET A C 5
ATOM 5974 O O . MET A 1 19 ? -4.819 -9.664 -2.229 1.00 0.00 19 MET A O 5
ATOM 5988 N N . ASN A 1 20 ? -6.499 -10.958 -2.979 1.00 0.00 20 ASN A N 5
ATOM 5989 C CA . ASN A 1 20 ? -6.629 -10.246 -4.245 1.00 0.00 20 ASN A CA 5
ATOM 5990 C C . ASN A 1 20 ? -6.346 -8.758 -4.063 1.00 0.00 20 ASN A C 5
ATOM 5991 O O . ASN A 1 20 ? -5.512 -8.184 -4.763 1.00 0.00 20 ASN A O 5
ATOM 6002 N N . ALA A 1 21 ? -7.047 -8.139 -3.119 1.00 0.00 21 ALA A N 5
ATOM 6003 C CA . ALA A 1 21 ? -6.870 -6.719 -2.843 1.00 0.00 21 ALA A CA 5
ATOM 6004 C C . ALA A 1 21 ? -5.393 -6.341 -2.835 1.00 0.00 21 ALA A C 5
ATOM 6005 O O . ALA A 1 21 ? -4.951 -5.506 -3.626 1.00 0.00 21 ALA A O 5
ATOM 6012 N N . LEU A 1 22 ? -4.633 -6.960 -1.938 1.00 0.00 22 LEU A N 5
ATOM 6013 C CA . LEU A 1 22 ? -3.204 -6.688 -1.827 1.00 0.00 22 LEU A CA 5
ATOM 6014 C C . LEU A 1 22 ? -2.547 -6.658 -3.204 1.00 0.00 22 LEU A C 5
ATOM 6015 O O . LEU A 1 22 ? -1.882 -5.687 -3.563 1.00 0.00 22 LEU A O 5
ATOM 6031 N N . MET A 1 23 ? -2.741 -7.727 -3.969 1.00 0.00 23 MET A N 5
ATOM 6032 C CA . MET A 1 23 ? -2.169 -7.821 -5.307 1.00 0.00 23 MET A CA 5
ATOM 6033 C C . MET A 1 23 ? -2.595 -6.634 -6.165 1.00 0.00 23 MET A C 5
ATOM 6034 O O . MET A 1 23 ? -1.792 -6.077 -6.914 1.00 0.00 23 MET A O 5
ATOM 6048 N N . ARG A 1 24 ? -3.864 -6.253 -6.052 1.00 0.00 24 ARG A N 5
ATOM 6049 C CA . ARG A 1 24 ? -4.396 -5.133 -6.819 1.00 0.00 24 ARG A CA 5
ATOM 6050 C C . ARG A 1 24 ? -3.623 -3.852 -6.518 1.00 0.00 24 ARG A C 5
ATOM 6051 O O . ARG A 1 24 ? -3.063 -3.227 -7.419 1.00 0.00 24 ARG A O 5
ATOM 6072 N N . LEU A 1 25 ? -3.599 -3.467 -5.247 1.00 0.00 25 LEU A N 5
ATOM 6073 C CA . LEU A 1 25 ? -2.895 -2.260 -4.827 1.00 0.00 25 LEU A CA 5
ATOM 6074 C C . LEU A 1 25 ? -1.519 -2.177 -5.479 1.00 0.00 25 LEU A C 5
ATOM 6075 O O . LEU A 1 25 ? -1.139 -1.139 -6.020 1.00 0.00 25 LEU A O 5
ATOM 6091 N N . ASN A 1 26 ? -0.777 -3.278 -5.425 1.00 0.00 26 ASN A N 5
ATOM 6092 C CA . ASN A 1 26 ? 0.557 -3.331 -6.013 1.00 0.00 26 ASN A CA 5
ATOM 6093 C C . ASN A 1 26 ? 0.491 -3.168 -7.528 1.00 0.00 26 ASN A C 5
ATOM 6094 O O . ASN A 1 26 ? 1.265 -2.412 -8.114 1.00 0.00 26 ASN A O 5
ATOM 6105 N N . GLN A 1 27 ? -0.439 -3.881 -8.155 1.00 0.00 27 GLN A N 5
ATOM 6106 C CA . GLN A 1 27 ? -0.605 -3.815 -9.602 1.00 0.00 27 GLN A CA 5
ATOM 6107 C C . GLN A 1 27 ? -0.627 -2.368 -10.082 1.00 0.00 27 GLN A C 5
ATOM 6108 O O . GLN A 1 27 ? 0.115 -1.994 -10.991 1.00 0.00 27 GLN A O 5
ATOM 6122 N N . ILE A 1 28 ? -1.482 -1.558 -9.466 1.00 0.00 28 ILE A N 5
ATOM 6123 C CA . ILE A 1 28 ? -1.599 -0.152 -9.831 1.00 0.00 28 ILE A CA 5
ATOM 6124 C C . ILE A 1 28 ? -0.455 0.666 -9.242 1.00 0.00 28 ILE A C 5
ATOM 6125 O O . ILE A 1 28 ? 0.066 1.577 -9.885 1.00 0.00 28 ILE A O 5
ATOM 6141 N N . ARG A 1 29 ? -0.067 0.333 -8.015 1.00 0.00 29 ARG A N 5
ATOM 6142 C CA . ARG A 1 29 ? 1.017 1.036 -7.339 1.00 0.00 29 ARG A CA 5
ATOM 6143 C C . ARG A 1 29 ? 2.098 0.060 -6.884 1.00 0.00 29 ARG A C 5
ATOM 6144 O O . ARG A 1 29 ? 2.066 -0.465 -5.771 1.00 0.00 29 ARG A O 5
ATOM 6165 N N . PRO A 1 30 ? 3.078 -0.190 -7.765 1.00 0.00 30 PRO A N 5
ATOM 6166 C CA . PRO A 1 30 ? 4.187 -1.105 -7.476 1.00 0.00 30 PRO A CA 5
ATOM 6167 C C . PRO A 1 30 ? 5.140 -0.546 -6.425 1.00 0.00 30 PRO A C 5
ATOM 6168 O O . PRO A 1 30 ? 5.350 0.664 -6.344 1.00 0.00 30 PRO A O 5
ATOM 6179 N N . GLY A 1 31 ? 5.716 -1.436 -5.623 1.00 0.00 31 GLY A N 5
ATOM 6180 C CA . GLY A 1 31 ? 6.641 -1.011 -4.588 1.00 0.00 31 GLY A CA 5
ATOM 6181 C C . GLY A 1 31 ? 5.970 -0.172 -3.519 1.00 0.00 31 GLY A C 5
ATOM 6182 O O . GLY A 1 31 ? 6.214 1.031 -3.419 1.00 0.00 31 GLY A O 5
ATOM 6186 N N . LEU A 1 32 ? 5.120 -0.806 -2.718 1.00 0.00 32 LEU A N 5
ATOM 6187 C CA . LEU A 1 32 ? 4.410 -0.109 -1.651 1.00 0.00 32 LEU A CA 5
ATOM 6188 C C . LEU A 1 32 ? 5.041 -0.402 -0.294 1.00 0.00 32 LEU A C 5
ATOM 6189 O O . LEU A 1 32 ? 5.782 -1.373 -0.141 1.00 0.00 32 LEU A O 5
ATOM 6205 N N . GLN A 1 33 ? 4.741 0.442 0.687 1.00 0.00 33 GLN A N 5
ATOM 6206 C CA . GLN A 1 33 ? 5.278 0.272 2.032 1.00 0.00 33 GLN A CA 5
ATOM 6207 C C . GLN A 1 33 ? 4.181 0.425 3.080 1.00 0.00 33 GLN A C 5
ATOM 6208 O O . GLN A 1 33 ? 3.444 1.411 3.081 1.00 0.00 33 GLN A O 5
ATOM 6222 N N . TYR A 1 34 ? 4.079 -0.555 3.970 1.00 0.00 34 TYR A N 5
ATOM 6223 C CA . TYR A 1 34 ? 3.070 -0.530 5.022 1.00 0.00 34 TYR A CA 5
ATOM 6224 C C . TYR A 1 34 ? 3.718 -0.378 6.395 1.00 0.00 34 TYR A C 5
ATOM 6225 O O . TYR A 1 34 ? 4.704 -1.046 6.708 1.00 0.00 34 TYR A O 5
ATOM 6243 N N . LYS A 1 35 ? 3.156 0.506 7.213 1.00 0.00 35 LYS A N 5
ATOM 6244 C CA . LYS A 1 35 ? 3.675 0.747 8.554 1.00 0.00 35 LYS A CA 5
ATOM 6245 C C . LYS A 1 35 ? 2.579 0.574 9.601 1.00 0.00 35 LYS A C 5
ATOM 6246 O O . LYS A 1 35 ? 1.443 1.004 9.401 1.00 0.00 35 LYS A O 5
ATOM 6265 N N . LEU A 1 36 ? 2.928 -0.057 10.716 1.00 0.00 36 LEU A N 5
ATOM 6266 C CA . LEU A 1 36 ? 1.974 -0.286 11.796 1.00 0.00 36 LEU A CA 5
ATOM 6267 C C . LEU A 1 36 ? 1.862 0.943 12.693 1.00 0.00 36 LEU A C 5
ATOM 6268 O O . LEU A 1 36 ? 2.740 1.207 13.516 1.00 0.00 36 LEU A O 5
ATOM 6284 N N . LEU A 1 37 ? 0.777 1.691 12.530 1.00 0.00 37 LEU A N 5
ATOM 6285 C CA . LEU A 1 37 ? 0.548 2.892 13.326 1.00 0.00 37 LEU A CA 5
ATOM 6286 C C . LEU A 1 37 ? 0.685 2.592 14.815 1.00 0.00 37 LEU A C 5
ATOM 6287 O O . LEU A 1 37 ? 1.441 3.255 15.525 1.00 0.00 37 LEU A O 5
ATOM 6303 N N . SER A 1 38 ? -0.048 1.586 15.282 1.00 0.00 38 SER A N 5
ATOM 6304 C CA . SER A 1 38 ? -0.010 1.199 16.687 1.00 0.00 38 SER A CA 5
ATOM 6305 C C . SER A 1 38 ? -0.844 -0.056 16.928 1.00 0.00 38 SER A C 5
ATOM 6306 O O . SER A 1 38 ? -1.656 -0.444 16.089 1.00 0.00 38 SER A O 5
ATOM 6314 N N . GLN A 1 39 ? -0.636 -0.684 18.080 1.00 0.00 39 GLN A N 5
ATOM 6315 C CA . GLN A 1 39 ? -1.369 -1.895 18.432 1.00 0.00 39 GLN A CA 5
ATOM 6316 C C . GLN A 1 39 ? -2.076 -1.733 19.773 1.00 0.00 39 GLN A C 5
ATOM 6317 O O . GLN A 1 39 ? -1.497 -1.229 20.735 1.00 0.00 39 GLN A O 5
ATOM 6331 N N . SER A 1 40 ? -3.332 -2.164 19.830 1.00 0.00 40 SER A N 5
ATOM 6332 C CA . SER A 1 40 ? -4.121 -2.063 21.052 1.00 0.00 40 SER A CA 5
ATOM 6333 C C . SER A 1 40 ? -4.864 -3.366 21.329 1.00 0.00 40 SER A C 5
ATOM 6334 O O . SER A 1 40 ? -5.199 -4.110 20.408 1.00 0.00 40 SER A O 5
ATOM 6342 N N . GLY A 1 41 ? -5.118 -3.636 22.606 1.00 0.00 41 GLY A N 5
ATOM 6343 C CA . GLY A 1 41 ? -5.819 -4.849 22.983 1.00 0.00 41 GLY A CA 5
ATOM 6344 C C . GLY A 1 41 ? -4.890 -5.904 23.551 1.00 0.00 41 GLY A C 5
ATOM 6345 O O . GLY A 1 41 ? -3.700 -5.665 23.761 1.00 0.00 41 GLY A O 5
ATOM 6349 N N . PRO A 1 42 ? -5.435 -7.101 23.810 1.00 0.00 42 PRO A N 5
ATOM 6350 C CA . PRO A 1 42 ? -4.664 -8.219 24.363 1.00 0.00 42 PRO A CA 5
ATOM 6351 C C . PRO A 1 42 ? -3.663 -8.783 23.361 1.00 0.00 42 PRO A C 5
ATOM 6352 O O . PRO A 1 42 ? -3.625 -8.365 22.203 1.00 0.00 42 PRO A O 5
ATOM 6363 N N . VAL A 1 43 ? -2.853 -9.735 23.813 1.00 0.00 43 VAL A N 5
ATOM 6364 C CA . VAL A 1 43 ? -1.852 -10.358 22.955 1.00 0.00 43 VAL A CA 5
ATOM 6365 C C . VAL A 1 43 ? -2.485 -11.396 22.035 1.00 0.00 43 VAL A C 5
ATOM 6366 O O . VAL A 1 43 ? -1.943 -11.716 20.977 1.00 0.00 43 VAL A O 5
ATOM 6379 N N . HIS A 1 44 ? -3.636 -11.919 22.446 1.00 0.00 44 HIS A N 5
ATOM 6380 C CA . HIS A 1 44 ? -4.345 -12.921 21.658 1.00 0.00 44 HIS A CA 5
ATOM 6381 C C . HIS A 1 44 ? -5.292 -12.258 20.662 1.00 0.00 44 HIS A C 5
ATOM 6382 O O . HIS A 1 44 ? -5.476 -12.745 19.547 1.00 0.00 44 HIS A O 5
ATOM 6397 N N . ALA A 1 45 ? -5.892 -11.146 21.074 1.00 0.00 45 ALA A N 5
ATOM 6398 C CA . ALA A 1 45 ? -6.819 -10.416 20.218 1.00 0.00 45 ALA A CA 5
ATOM 6399 C C . ALA A 1 45 ? -6.366 -8.973 20.022 1.00 0.00 45 ALA A C 5
ATOM 6400 O O . ALA A 1 45 ? -7.141 -8.028 20.171 1.00 0.00 45 ALA A O 5
ATOM 6407 N N . PRO A 1 46 ? -5.081 -8.797 19.680 1.00 0.00 46 PRO A N 5
ATOM 6408 C CA . PRO A 1 46 ? -4.496 -7.472 19.457 1.00 0.00 46 PRO A CA 5
ATOM 6409 C C . PRO A 1 46 ? -5.026 -6.810 18.189 1.00 0.00 46 PRO A C 5
ATOM 6410 O O . PRO A 1 46 ? -5.448 -7.489 17.253 1.00 0.00 46 PRO A O 5
ATOM 6421 N N . VAL A 1 47 ? -4.999 -5.482 18.165 1.00 0.00 47 VAL A N 5
ATOM 6422 C CA . VAL A 1 47 ? -5.476 -4.728 17.011 1.00 0.00 47 VAL A CA 5
ATOM 6423 C C . VAL A 1 47 ? -4.316 -4.094 16.252 1.00 0.00 47 VAL A C 5
ATOM 6424 O O . VAL A 1 47 ? -3.826 -3.027 16.622 1.00 0.00 47 VAL A O 5
ATOM 6437 N N . PHE A 1 48 ? -3.880 -4.759 15.186 1.00 0.00 48 PHE A N 5
ATOM 6438 C CA . PHE A 1 48 ? -2.776 -4.261 14.374 1.00 0.00 48 PHE A CA 5
ATOM 6439 C C . PHE A 1 48 ? -3.254 -3.174 13.415 1.00 0.00 48 PHE A C 5
ATOM 6440 O O . PHE A 1 48 ? -3.953 -3.453 12.440 1.00 0.00 48 PHE A O 5
ATOM 6457 N N . THR A 1 49 ? -2.872 -1.933 13.699 1.00 0.00 49 THR A N 5
ATOM 6458 C CA . THR A 1 49 ? -3.262 -0.804 12.864 1.00 0.00 49 THR A CA 5
ATOM 6459 C C . THR A 1 49 ? -2.232 -0.547 11.771 1.00 0.00 49 THR A C 5
ATOM 6460 O O . THR A 1 49 ? -1.064 -0.283 12.055 1.00 0.00 49 THR A O 5
ATOM 6471 N N . MET A 1 50 ? -2.672 -0.625 10.519 1.00 0.00 50 MET A N 5
ATOM 6472 C CA . MET A 1 50 ? -1.787 -0.398 9.382 1.00 0.00 50 MET A CA 5
ATOM 6473 C C . MET A 1 50 ? -2.066 0.955 8.737 1.00 0.00 50 MET A C 5
ATOM 6474 O O . MET A 1 50 ? -3.071 1.600 9.035 1.00 0.00 50 MET A O 5
ATOM 6488 N N . SER A 1 51 ? -1.170 1.380 7.852 1.00 0.00 51 SER A N 5
ATOM 6489 C CA . SER A 1 51 ? -1.318 2.659 7.167 1.00 0.00 51 SER A CA 5
ATOM 6490 C C . SER A 1 51 ? -0.436 2.716 5.924 1.00 0.00 51 SER A C 5
ATOM 6491 O O . SER A 1 51 ? 0.752 2.397 5.977 1.00 0.00 51 SER A O 5
ATOM 6499 N N . VAL A 1 52 ? -1.025 3.125 4.806 1.00 0.00 52 VAL A N 5
ATOM 6500 C CA . VAL A 1 52 ? -0.294 3.225 3.548 1.00 0.00 52 VAL A CA 5
ATOM 6501 C C . VAL A 1 52 ? -0.594 4.542 2.842 1.00 0.00 52 VAL A C 5
ATOM 6502 O O . VAL A 1 52 ? -1.674 5.112 3.000 1.00 0.00 52 VAL A O 5
ATOM 6515 N N . ASP A 1 53 ? 0.369 5.021 2.061 1.00 0.00 53 ASP A N 5
ATOM 6516 C CA . ASP A 1 53 ? 0.208 6.271 1.328 1.00 0.00 53 ASP A CA 5
ATOM 6517 C C . ASP A 1 53 ? 0.065 6.009 -0.168 1.00 0.00 53 ASP A C 5
ATOM 6518 O O . ASP A 1 53 ? 0.984 5.502 -0.811 1.00 0.00 53 ASP A O 5
ATOM 6527 N N . VAL A 1 54 ? -1.095 6.357 -0.716 1.00 0.00 54 VAL A N 5
ATOM 6528 C CA . VAL A 1 54 ? -1.359 6.160 -2.136 1.00 0.00 54 VAL A CA 5
ATOM 6529 C C . VAL A 1 54 ? -1.888 7.437 -2.780 1.00 0.00 54 VAL A C 5
ATOM 6530 O O . VAL A 1 54 ? -2.820 8.060 -2.271 1.00 0.00 54 VAL A O 5
ATOM 6543 N N . ASP A 1 55 ? -1.288 7.820 -3.901 1.00 0.00 55 ASP A N 5
ATOM 6544 C CA . ASP A 1 55 ? -1.699 9.023 -4.616 1.00 0.00 55 ASP A CA 5
ATOM 6545 C C . ASP A 1 55 ? -1.933 10.178 -3.647 1.00 0.00 55 ASP A C 5
ATOM 6546 O O . ASP A 1 55 ? -2.894 10.933 -3.786 1.00 0.00 55 ASP A O 5
ATOM 6555 N N . GLY A 1 56 ? -1.046 10.308 -2.664 1.00 0.00 56 GLY A N 5
ATOM 6556 C CA . GLY A 1 56 ? -1.174 11.372 -1.686 1.00 0.00 56 GLY A CA 5
ATOM 6557 C C . GLY A 1 56 ? -2.370 11.181 -0.774 1.00 0.00 56 GLY A C 5
ATOM 6558 O O . GLY A 1 56 ? -2.994 12.151 -0.343 1.00 0.00 56 GLY A O 5
ATOM 6562 N N . THR A 1 57 ? -2.693 9.925 -0.480 1.00 0.00 57 THR A N 5
ATOM 6563 C CA . THR A 1 57 ? -3.824 9.610 0.384 1.00 0.00 57 THR A CA 5
ATOM 6564 C C . THR A 1 57 ? -3.443 8.568 1.429 1.00 0.00 57 THR A C 5
ATOM 6565 O O . THR A 1 57 ? -3.335 7.379 1.127 1.00 0.00 57 THR A O 5
ATOM 6576 N N . THR A 1 58 ? -3.241 9.021 2.663 1.00 0.00 58 THR A N 5
ATOM 6577 C CA . THR A 1 58 ? -2.871 8.128 3.754 1.00 0.00 58 THR A CA 5
ATOM 6578 C C . THR A 1 58 ? -4.081 7.353 4.264 1.00 0.00 58 THR A C 5
ATOM 6579 O O . THR A 1 58 ? -4.966 7.918 4.907 1.00 0.00 58 THR A O 5
ATOM 6590 N N . TYR A 1 59 ? -4.113 6.057 3.974 1.00 0.00 59 TYR A N 5
ATOM 6591 C CA . TYR A 1 59 ? -5.216 5.205 4.402 1.00 0.00 59 TYR A CA 5
ATOM 6592 C C . TYR A 1 59 ? -4.897 4.529 5.731 1.00 0.00 59 TYR A C 5
ATOM 6593 O O . TYR A 1 59 ? -3.734 4.392 6.107 1.00 0.00 59 TYR A O 5
ATOM 6611 N N . GLU A 1 60 ? -5.941 4.107 6.439 1.00 0.00 60 GLU A N 5
ATOM 6612 C CA . GLU A 1 60 ? -5.773 3.444 7.727 1.00 0.00 60 GLU A CA 5
ATOM 6613 C C . GLU A 1 60 ? -6.835 2.367 7.927 1.00 0.00 60 GLU A C 5
ATOM 6614 O O . GLU A 1 60 ? -8.032 2.638 7.844 1.00 0.00 60 GLU A O 5
ATOM 6626 N N . ALA A 1 61 ? -6.386 1.144 8.191 1.00 0.00 61 ALA A N 5
ATOM 6627 C CA . ALA A 1 61 ? -7.297 0.026 8.405 1.00 0.00 61 ALA A CA 5
ATOM 6628 C C . ALA A 1 61 ? -6.709 -0.980 9.388 1.00 0.00 61 ALA A C 5
ATOM 6629 O O . ALA A 1 61 ? -5.665 -1.578 9.129 1.00 0.00 61 ALA A O 5
ATOM 6636 N N . SER A 1 62 ? -7.385 -1.162 10.518 1.00 0.00 62 SER A N 5
ATOM 6637 C CA . SER A 1 62 ? -6.927 -2.094 11.542 1.00 0.00 62 SER A CA 5
ATOM 6638 C C . SER A 1 62 ? -7.627 -3.442 11.403 1.00 0.00 62 SER A C 5
ATOM 6639 O O . SER A 1 62 ? -8.683 -3.544 10.780 1.00 0.00 62 SER A O 5
ATOM 6647 N N . GLY A 1 63 ? -7.031 -4.475 11.990 1.00 0.00 63 GLY A N 5
ATOM 6648 C CA . GLY A 1 63 ? -7.611 -5.803 11.921 1.00 0.00 63 GLY A CA 5
ATOM 6649 C C . GLY A 1 63 ? -7.146 -6.699 13.052 1.00 0.00 63 GLY A C 5
ATOM 6650 O O . GLY A 1 63 ? -6.416 -6.274 13.949 1.00 0.00 63 GLY A O 5
ATOM 6654 N N . PRO A 1 64 ? -7.574 -7.970 13.021 1.00 0.00 64 PRO A N 5
ATOM 6655 C CA . PRO A 1 64 ? -7.209 -8.953 14.045 1.00 0.00 64 PRO A CA 5
ATOM 6656 C C . PRO A 1 64 ? -5.737 -9.344 13.976 1.00 0.00 64 PRO A C 5
ATOM 6657 O O . PRO A 1 64 ? -5.159 -9.799 14.963 1.00 0.00 64 PRO A O 5
ATOM 6668 N N . SER A 1 65 ? -5.136 -9.163 12.804 1.00 0.00 65 SER A N 5
ATOM 6669 C CA . SER A 1 65 ? -3.731 -9.500 12.606 1.00 0.00 65 SER A CA 5
ATOM 6670 C C . SER A 1 65 ? -3.074 -8.534 11.625 1.00 0.00 65 SER A C 5
ATOM 6671 O O . SER A 1 65 ? -3.753 -7.776 10.932 1.00 0.00 65 SER A O 5
ATOM 6679 N N . LYS A 1 66 ? -1.747 -8.566 11.572 1.00 0.00 66 LYS A N 5
ATOM 6680 C CA . LYS A 1 66 ? -0.995 -7.696 10.676 1.00 0.00 66 LYS A CA 5
ATOM 6681 C C . LYS A 1 66 ? -1.445 -7.883 9.231 1.00 0.00 66 LYS A C 5
ATOM 6682 O O . LYS A 1 66 ? -1.653 -6.911 8.504 1.00 0.00 66 LYS A O 5
ATOM 6701 N N . LYS A 1 67 ? -1.596 -9.137 8.821 1.00 0.00 67 LYS A N 5
ATOM 6702 C CA . LYS A 1 67 ? -2.025 -9.452 7.463 1.00 0.00 67 LYS A CA 5
ATOM 6703 C C . LYS A 1 67 ? -3.350 -8.770 7.139 1.00 0.00 67 LYS A C 5
ATOM 6704 O O . LYS A 1 67 ? -3.426 -7.932 6.239 1.00 0.00 67 LYS A O 5
ATOM 6723 N N . THR A 1 68 ? -4.394 -9.132 7.878 1.00 0.00 68 THR A N 5
ATOM 6724 C CA . THR A 1 68 ? -5.716 -8.555 7.670 1.00 0.00 68 THR A CA 5
ATOM 6725 C C . THR A 1 68 ? -5.644 -7.035 7.579 1.00 0.00 68 THR A C 5
ATOM 6726 O O . THR A 1 68 ? -6.310 -6.421 6.747 1.00 0.00 68 THR A O 5
ATOM 6737 N N . ALA A 1 69 ? -4.830 -6.433 8.441 1.00 0.00 69 ALA A N 5
ATOM 6738 C CA . ALA A 1 69 ? -4.669 -4.985 8.456 1.00 0.00 69 ALA A CA 5
ATOM 6739 C C . ALA A 1 69 ? -4.144 -4.477 7.118 1.00 0.00 69 ALA A C 5
ATOM 6740 O O . ALA A 1 69 ? -4.690 -3.536 6.541 1.00 0.00 69 ALA A O 5
ATOM 6747 N N . LYS A 1 70 ? -3.080 -5.104 6.629 1.00 0.00 70 LYS A N 5
ATOM 6748 C CA . LYS A 1 70 ? -2.480 -4.717 5.357 1.00 0.00 70 LYS A CA 5
ATOM 6749 C C . LYS A 1 70 ? -3.460 -4.924 4.207 1.00 0.00 70 LYS A C 5
ATOM 6750 O O . LYS A 1 70 ? -3.547 -4.101 3.296 1.00 0.00 70 LYS A O 5
ATOM 6769 N N . LEU A 1 71 ? -4.198 -6.028 4.257 1.00 0.00 71 LEU A N 5
ATOM 6770 C CA . LEU A 1 71 ? -5.174 -6.343 3.219 1.00 0.00 71 LEU A CA 5
ATOM 6771 C C . LEU A 1 71 ? -6.334 -5.353 3.245 1.00 0.00 71 LEU A C 5
ATOM 6772 O O . LEU A 1 71 ? -6.789 -4.886 2.200 1.00 0.00 71 LEU A O 5
ATOM 6788 N N . HIS A 1 72 ? -6.808 -5.035 4.446 1.00 0.00 72 HIS A N 5
ATOM 6789 C CA . HIS A 1 72 ? -7.914 -4.097 4.608 1.00 0.00 72 HIS A CA 5
ATOM 6790 C C . HIS A 1 72 ? -7.574 -2.744 3.991 1.00 0.00 72 HIS A C 5
ATOM 6791 O O . HIS A 1 72 ? -8.265 -2.270 3.090 1.00 0.00 72 HIS A O 5
ATOM 6806 N N . VAL A 1 73 ? -6.504 -2.127 4.483 1.00 0.00 73 VAL A N 5
ATOM 6807 C CA . VAL A 1 73 ? -6.072 -0.828 3.980 1.00 0.00 73 VAL A CA 5
ATOM 6808 C C . VAL A 1 73 ? -6.219 -0.749 2.464 1.00 0.00 73 VAL A C 5
ATOM 6809 O O . VAL A 1 73 ? -6.906 0.128 1.942 1.00 0.00 73 VAL A O 5
ATOM 6822 N N . ALA A 1 74 ? -5.569 -1.673 1.763 1.00 0.00 74 ALA A N 5
ATOM 6823 C CA . ALA A 1 74 ? -5.630 -1.710 0.307 1.00 0.00 74 ALA A CA 5
ATOM 6824 C C . ALA A 1 74 ? -7.073 -1.668 -0.183 1.00 0.00 74 ALA A C 5
ATOM 6825 O O . ALA A 1 74 ? -7.417 -0.882 -1.066 1.00 0.00 74 ALA A O 5
ATOM 6832 N N . VAL A 1 75 ? -7.915 -2.519 0.395 1.00 0.00 75 VAL A N 5
ATOM 6833 C CA . VAL A 1 75 ? -9.322 -2.579 0.016 1.00 0.00 75 VAL A CA 5
ATOM 6834 C C . VAL A 1 75 ? -9.937 -1.185 -0.033 1.00 0.00 75 VAL A C 5
ATOM 6835 O O . VAL A 1 75 ? -10.691 -0.859 -0.951 1.00 0.00 75 VAL A O 5
ATOM 6848 N N . LYS A 1 76 ? -9.610 -0.364 0.959 1.00 0.00 76 LYS A N 5
ATOM 6849 C CA . LYS A 1 76 ? -10.129 0.997 1.030 1.00 0.00 76 LYS A CA 5
ATOM 6850 C C . LYS A 1 76 ? -9.645 1.825 -0.156 1.00 0.00 76 LYS A C 5
ATOM 6851 O O . LYS A 1 76 ? -10.437 2.480 -0.834 1.00 0.00 76 LYS A O 5
ATOM 6870 N N . VAL A 1 77 ? -8.339 1.792 -0.402 1.00 0.00 77 VAL A N 5
ATOM 6871 C CA . VAL A 1 77 ? -7.750 2.537 -1.508 1.00 0.00 77 VAL A CA 5
ATOM 6872 C C . VAL A 1 77 ? -8.526 2.309 -2.800 1.00 0.00 77 VAL A C 5
ATOM 6873 O O . VAL A 1 77 ? -8.940 3.259 -3.465 1.00 0.00 77 VAL A O 5
ATOM 6886 N N . LEU A 1 78 ? -8.720 1.042 -3.151 1.00 0.00 78 LEU A N 5
ATOM 6887 C CA . LEU A 1 78 ? -9.448 0.687 -4.365 1.00 0.00 78 LEU A CA 5
ATOM 6888 C C . LEU A 1 78 ? -10.867 1.246 -4.331 1.00 0.00 78 LEU A C 5
ATOM 6889 O O . LEU A 1 78 ? -11.341 1.819 -5.312 1.00 0.00 78 LEU A O 5
ATOM 6905 N N . GLN A 1 79 ? -11.538 1.076 -3.197 1.00 0.00 79 GLN A N 5
ATOM 6906 C CA . GLN A 1 79 ? -12.902 1.565 -3.036 1.00 0.00 79 GLN A CA 5
ATOM 6907 C C . GLN A 1 79 ? -12.979 3.064 -3.307 1.00 0.00 79 GLN A C 5
ATOM 6908 O O . GLN A 1 79 ? -13.916 3.542 -3.946 1.00 0.00 79 GLN A O 5
ATOM 6922 N N . ALA A 1 80 ? -11.988 3.800 -2.816 1.00 0.00 80 ALA A N 5
ATOM 6923 C CA . ALA A 1 80 ? -11.942 5.245 -3.006 1.00 0.00 80 ALA A CA 5
ATOM 6924 C C . ALA A 1 80 ? -11.893 5.602 -4.488 1.00 0.00 80 ALA A C 5
ATOM 6925 O O . ALA A 1 80 ? -12.664 6.435 -4.961 1.00 0.00 80 ALA A O 5
ATOM 6932 N N . MET A 1 81 ? -10.980 4.965 -5.215 1.00 0.00 81 MET A N 5
ATOM 6933 C CA . MET A 1 81 ? -10.831 5.216 -6.644 1.00 0.00 81 MET A CA 5
ATOM 6934 C C . MET A 1 81 ? -12.047 4.713 -7.414 1.00 0.00 81 MET A C 5
ATOM 6935 O O . MET A 1 81 ? -12.418 5.275 -8.444 1.00 0.00 81 MET A O 5
ATOM 6949 N N . GLY A 1 82 ? -12.665 3.650 -6.908 1.00 0.00 82 GLY A N 5
ATOM 6950 C CA . GLY A 1 82 ? -13.833 3.090 -7.562 1.00 0.00 82 GLY A CA 5
ATOM 6951 C C . GLY A 1 82 ? -13.534 1.775 -8.254 1.00 0.00 82 GLY A C 5
ATOM 6952 O O . GLY A 1 82 ? -14.024 1.519 -9.355 1.00 0.00 82 GLY A O 5
ATOM 6956 N N . TYR A 1 83 ? -12.728 0.939 -7.610 1.00 0.00 83 TYR A N 5
ATOM 6957 C CA . TYR A 1 83 ? -12.361 -0.355 -8.173 1.00 0.00 83 TYR A CA 5
ATOM 6958 C C . TYR A 1 83 ? -13.043 -1.491 -7.416 1.00 0.00 83 TYR A C 5
ATOM 6959 O O . TYR A 1 83 ? -13.343 -1.387 -6.227 1.00 0.00 83 TYR A O 5
ATOM 6977 N N . PRO A 1 84 ? -13.293 -2.604 -8.122 1.00 0.00 84 PRO A N 5
ATOM 6978 C CA . PRO A 1 84 ? -13.940 -3.783 -7.538 1.00 0.00 84 PRO A CA 5
ATOM 6979 C C . PRO A 1 84 ? -13.042 -4.502 -6.537 1.00 0.00 84 PRO A C 5
ATOM 6980 O O . PRO A 1 84 ? -12.002 -5.051 -6.902 1.00 0.00 84 PRO A O 5
ATOM 6991 N N . THR A 1 85 ? -13.450 -4.495 -5.271 1.00 0.00 85 THR A N 5
ATOM 6992 C CA . THR A 1 85 ? -12.682 -5.146 -4.217 1.00 0.00 85 THR A CA 5
ATOM 6993 C C . THR A 1 85 ? -13.239 -6.531 -3.907 1.00 0.00 85 THR A C 5
ATOM 6994 O O . THR A 1 85 ? -12.488 -7.461 -3.617 1.00 0.00 85 THR A O 5
ATOM 7005 N N . GLY A 1 86 ? -14.560 -6.660 -3.969 1.00 0.00 86 GLY A N 5
ATOM 7006 C CA . GLY A 1 86 ? -15.195 -7.936 -3.692 1.00 0.00 86 GLY A CA 5
ATOM 7007 C C . GLY A 1 86 ? -15.391 -8.176 -2.209 1.00 0.00 86 GLY A C 5
ATOM 7008 O O . GLY A 1 86 ? -16.508 -8.426 -1.755 1.00 0.00 86 GLY A O 5
ATOM 7012 N N . PHE A 1 87 ? -14.302 -8.101 -1.450 1.00 0.00 87 PHE A N 5
ATOM 7013 C CA . PHE A 1 87 ? -14.359 -8.315 -0.009 1.00 0.00 87 PHE A CA 5
ATOM 7014 C C . PHE A 1 87 ? -14.547 -6.994 0.730 1.00 0.00 87 PHE A C 5
ATOM 7015 O O . PHE A 1 87 ? -13.608 -6.211 0.873 1.00 0.00 87 PHE A O 5
ATOM 7032 N N . ASP A 1 88 ? -15.768 -6.752 1.197 1.00 0.00 88 ASP A N 5
ATOM 7033 C CA . ASP A 1 88 ? -16.081 -5.526 1.921 1.00 0.00 88 ASP A CA 5
ATOM 7034 C C . ASP A 1 88 ? -17.216 -5.756 2.914 1.00 0.00 88 ASP A C 5
ATOM 7035 O O . ASP A 1 88 ? -18.089 -6.595 2.690 1.00 0.00 88 ASP A O 5
ATOM 7044 N N . ALA A 1 89 ? -17.196 -5.008 4.012 1.00 0.00 89 ALA A N 5
ATOM 7045 C CA . ALA A 1 89 ? -18.224 -5.129 5.038 1.00 0.00 89 ALA A CA 5
ATOM 7046 C C . ALA A 1 89 ? -18.041 -4.077 6.126 1.00 0.00 89 ALA A C 5
ATOM 7047 O O . ALA A 1 89 ? -17.145 -4.186 6.963 1.00 0.00 89 ALA A O 5
ATOM 7054 N N . ASP A 1 90 ? -18.894 -3.059 6.108 1.00 0.00 90 ASP A N 5
ATOM 7055 C CA . ASP A 1 90 ? -18.826 -1.987 7.095 1.00 0.00 90 ASP A CA 5
ATOM 7056 C C . ASP A 1 90 ? -20.054 -2.002 7.999 1.00 0.00 90 ASP A C 5
ATOM 7057 O O . ASP A 1 90 ? -20.621 -0.954 8.311 1.00 0.00 90 ASP A O 5
ATOM 7066 N N . ILE A 1 91 ? -20.460 -3.196 8.417 1.00 0.00 91 ILE A N 5
ATOM 7067 C CA . ILE A 1 91 ? -21.621 -3.347 9.286 1.00 0.00 91 ILE A CA 5
ATOM 7068 C C . ILE A 1 91 ? -21.429 -2.591 10.596 1.00 0.00 91 ILE A C 5
ATOM 7069 O O . ILE A 1 91 ? -20.320 -2.515 11.124 1.00 0.00 91 ILE A O 5
ATOM 7085 N N . SER A 1 92 ? -22.518 -2.033 11.116 1.00 0.00 92 SER A N 5
ATOM 7086 C CA . SER A 1 92 ? -22.470 -1.280 12.364 1.00 0.00 92 SER A CA 5
ATOM 7087 C C . SER A 1 92 ? -21.433 -0.164 12.285 1.00 0.00 92 SER A C 5
ATOM 7088 O O . SER A 1 92 ? -20.683 0.071 13.231 1.00 0.00 92 SER A O 5
ATOM 7096 N N . GLY A 1 93 ? -21.398 0.523 11.147 1.00 0.00 93 GLY A N 5
ATOM 7097 C CA . GLY A 1 93 ? -20.450 1.607 10.964 1.00 0.00 93 GLY A CA 5
ATOM 7098 C C . GLY A 1 93 ? -21.132 2.931 10.677 1.00 0.00 93 GLY A C 5
ATOM 7099 O O . GLY A 1 93 ? -21.276 3.343 9.526 1.00 0.00 93 GLY A O 5
ATOM 7103 N N . PRO A 1 94 ? -21.566 3.619 11.743 1.00 0.00 94 PRO A N 5
ATOM 7104 C CA . PRO A 1 94 ? -22.245 4.914 11.626 1.00 0.00 94 PRO A CA 5
ATOM 7105 C C . PRO A 1 94 ? -21.302 6.023 11.171 1.00 0.00 94 PRO A C 5
ATOM 7106 O O . PRO A 1 94 ? -20.082 5.869 11.212 1.00 0.00 94 PRO A O 5
ATOM 7117 N N . SER A 1 95 ? -21.877 7.140 10.737 1.00 0.00 95 SER A N 5
ATOM 7118 C CA . SER A 1 95 ? -21.088 8.274 10.271 1.00 0.00 95 SER A CA 5
ATOM 7119 C C . SER A 1 95 ? -20.362 8.946 11.433 1.00 0.00 95 SER A C 5
ATOM 7120 O O . SER A 1 95 ? -20.633 8.657 12.598 1.00 0.00 95 SER A O 5
ATOM 7128 N N . SER A 1 96 ? -19.438 9.844 11.106 1.00 0.00 96 SER A N 5
ATOM 7129 C CA . SER A 1 96 ? -18.670 10.554 12.121 1.00 0.00 96 SER A CA 5
ATOM 7130 C C . SER A 1 96 ? -18.777 12.063 11.926 1.00 0.00 96 SER A C 5
ATOM 7131 O O . SER A 1 96 ? -19.085 12.540 10.834 1.00 0.00 96 SER A O 5
ATOM 7139 N N . GLY A 1 97 ? -18.521 12.812 12.995 1.00 0.00 97 GLY A N 5
ATOM 7140 C CA . GLY A 1 97 ? -18.594 14.259 12.922 1.00 0.00 97 GLY A CA 5
ATOM 7141 C C . GLY A 1 97 ? -18.978 14.888 14.247 1.00 0.00 97 GLY A C 5
ATOM 7142 O O . GLY A 1 97 ? -19.536 14.222 15.119 1.00 0.00 97 GLY A O 5
ATOM 7146 N N . GLY A 1 1 ? 5.505 -2.020 19.473 1.00 0.00 1 GLY A N 6
ATOM 7147 C CA . GLY A 1 1 ? 5.619 -3.398 19.031 1.00 0.00 1 GLY A CA 6
ATOM 7148 C C . GLY A 1 1 ? 6.887 -3.649 18.238 1.00 0.00 1 GLY A C 6
ATOM 7149 O O . GLY A 1 1 ? 7.831 -2.862 18.299 1.00 0.00 1 GLY A O 6
ATOM 7153 N N . SER A 1 2 ? 6.909 -4.750 17.494 1.00 0.00 2 SER A N 6
ATOM 7154 C CA . SER A 1 2 ? 8.072 -5.107 16.690 1.00 0.00 2 SER A CA 6
ATOM 7155 C C . SER A 1 2 ? 7.767 -6.303 15.793 1.00 0.00 2 SER A C 6
ATOM 7156 O O . SER A 1 2 ? 6.743 -6.967 15.953 1.00 0.00 2 SER A O 6
ATOM 7164 N N . SER A 1 3 ? 8.664 -6.571 14.850 1.00 0.00 3 SER A N 6
ATOM 7165 C CA . SER A 1 3 ? 8.490 -7.684 13.924 1.00 0.00 3 SER A CA 6
ATOM 7166 C C . SER A 1 3 ? 8.229 -8.983 14.680 1.00 0.00 3 SER A C 6
ATOM 7167 O O . SER A 1 3 ? 8.937 -9.315 15.630 1.00 0.00 3 SER A O 6
ATOM 7175 N N . GLY A 1 4 ? 7.206 -9.716 14.250 1.00 0.00 4 GLY A N 6
ATOM 7176 C CA . GLY A 1 4 ? 6.868 -10.970 14.897 1.00 0.00 4 GLY A CA 6
ATOM 7177 C C . GLY A 1 4 ? 7.133 -12.170 14.009 1.00 0.00 4 GLY A C 6
ATOM 7178 O O . GLY A 1 4 ? 8.000 -12.991 14.306 1.00 0.00 4 GLY A O 6
ATOM 7182 N N . SER A 1 5 ? 6.383 -12.273 12.916 1.00 0.00 5 SER A N 6
ATOM 7183 C CA . SER A 1 5 ? 6.538 -13.384 11.985 1.00 0.00 5 SER A CA 6
ATOM 7184 C C . SER A 1 5 ? 6.047 -12.998 10.593 1.00 0.00 5 SER A C 6
ATOM 7185 O O . SER A 1 5 ? 5.470 -11.928 10.400 1.00 0.00 5 SER A O 6
ATOM 7193 N N . SER A 1 6 ? 6.279 -13.879 9.625 1.00 0.00 6 SER A N 6
ATOM 7194 C CA . SER A 1 6 ? 5.865 -13.631 8.249 1.00 0.00 6 SER A CA 6
ATOM 7195 C C . SER A 1 6 ? 4.710 -14.547 7.856 1.00 0.00 6 SER A C 6
ATOM 7196 O O . SER A 1 6 ? 4.385 -15.496 8.568 1.00 0.00 6 SER A O 6
ATOM 7204 N N . GLY A 1 7 ? 4.092 -14.254 6.716 1.00 0.00 7 GLY A N 6
ATOM 7205 C CA . GLY A 1 7 ? 2.979 -15.059 6.247 1.00 0.00 7 GLY A CA 6
ATOM 7206 C C . GLY A 1 7 ? 3.432 -16.257 5.436 1.00 0.00 7 GLY A C 6
ATOM 7207 O O . GLY A 1 7 ? 4.534 -16.769 5.634 1.00 0.00 7 GLY A O 6
ATOM 7211 N N . ARG A 1 8 ? 2.580 -16.707 4.521 1.00 0.00 8 ARG A N 6
ATOM 7212 C CA . ARG A 1 8 ? 2.897 -17.854 3.679 1.00 0.00 8 ARG A CA 6
ATOM 7213 C C . ARG A 1 8 ? 2.413 -17.630 2.249 1.00 0.00 8 ARG A C 6
ATOM 7214 O O . ARG A 1 8 ? 1.805 -16.605 1.941 1.00 0.00 8 ARG A O 6
ATOM 7235 N N . LYS A 1 9 ? 2.689 -18.595 1.379 1.00 0.00 9 LYS A N 6
ATOM 7236 C CA . LYS A 1 9 ? 2.282 -18.505 -0.019 1.00 0.00 9 LYS A CA 6
ATOM 7237 C C . LYS A 1 9 ? 0.940 -19.195 -0.240 1.00 0.00 9 LYS A C 6
ATOM 7238 O O . LYS A 1 9 ? 0.754 -20.349 0.145 1.00 0.00 9 LYS A O 6
ATOM 7257 N N . ILE A 1 10 ? 0.008 -18.480 -0.863 1.00 0.00 10 ILE A N 6
ATOM 7258 C CA . ILE A 1 10 ? -1.315 -19.025 -1.137 1.00 0.00 10 ILE A CA 6
ATOM 7259 C C . ILE A 1 10 ? -1.565 -19.133 -2.638 1.00 0.00 10 ILE A C 6
ATOM 7260 O O . ILE A 1 10 ? -2.515 -18.551 -3.163 1.00 0.00 10 ILE A O 6
ATOM 7276 N N . LEU A 1 11 ? -0.708 -19.882 -3.322 1.00 0.00 11 LEU A N 6
ATOM 7277 C CA . LEU A 1 11 ? -0.836 -20.069 -4.763 1.00 0.00 11 LEU A CA 6
ATOM 7278 C C . LEU A 1 11 ? -2.276 -20.399 -5.144 1.00 0.00 11 LEU A C 6
ATOM 7279 O O . LEU A 1 11 ? -2.879 -19.722 -5.976 1.00 0.00 11 LEU A O 6
ATOM 7295 N N . ASP A 1 12 ? -2.821 -21.442 -4.526 1.00 0.00 12 ASP A N 6
ATOM 7296 C CA . ASP A 1 12 ? -4.191 -21.860 -4.798 1.00 0.00 12 ASP A CA 6
ATOM 7297 C C . ASP A 1 12 ? -4.658 -22.891 -3.774 1.00 0.00 12 ASP A C 6
ATOM 7298 O O . ASP A 1 12 ? -4.144 -24.008 -3.726 1.00 0.00 12 ASP A O 6
ATOM 7307 N N . SER A 1 13 ? -5.633 -22.506 -2.957 1.00 0.00 13 SER A N 6
ATOM 7308 C CA . SER A 1 13 ? -6.165 -23.395 -1.930 1.00 0.00 13 SER A CA 6
ATOM 7309 C C . SER A 1 13 ? -7.487 -22.865 -1.385 1.00 0.00 13 SER A C 6
ATOM 7310 O O . SER A 1 13 ? -7.726 -21.657 -1.368 1.00 0.00 13 SER A O 6
ATOM 7318 N N . LYS A 1 14 ? -8.344 -23.777 -0.939 1.00 0.00 14 LYS A N 6
ATOM 7319 C CA . LYS A 1 14 ? -9.643 -23.404 -0.391 1.00 0.00 14 LYS A CA 6
ATOM 7320 C C . LYS A 1 14 ? -9.520 -22.183 0.516 1.00 0.00 14 LYS A C 6
ATOM 7321 O O . LYS A 1 14 ? -9.186 -22.305 1.694 1.00 0.00 14 LYS A O 6
ATOM 7340 N N . ALA A 1 15 ? -9.795 -21.008 -0.041 1.00 0.00 15 ALA A N 6
ATOM 7341 C CA . ALA A 1 15 ? -9.719 -19.766 0.719 1.00 0.00 15 ALA A CA 6
ATOM 7342 C C . ALA A 1 15 ? -10.331 -18.607 -0.061 1.00 0.00 15 ALA A C 6
ATOM 7343 O O . ALA A 1 15 ? -9.832 -18.229 -1.121 1.00 0.00 15 ALA A O 6
ATOM 7350 N N . ILE A 1 16 ? -11.413 -18.050 0.470 1.00 0.00 16 ILE A N 6
ATOM 7351 C CA . ILE A 1 16 ? -12.092 -16.934 -0.177 1.00 0.00 16 ILE A CA 6
ATOM 7352 C C . ILE A 1 16 ? -11.090 -15.947 -0.766 1.00 0.00 16 ILE A C 6
ATOM 7353 O O . ILE A 1 16 ? -10.191 -15.471 -0.073 1.00 0.00 16 ILE A O 6
ATOM 7369 N N . ASP A 1 17 ? -11.251 -15.644 -2.049 1.00 0.00 17 ASP A N 6
ATOM 7370 C CA . ASP A 1 17 ? -10.362 -14.712 -2.732 1.00 0.00 17 ASP A CA 6
ATOM 7371 C C . ASP A 1 17 ? -10.508 -13.304 -2.161 1.00 0.00 17 ASP A C 6
ATOM 7372 O O . ASP A 1 17 ? -11.146 -12.441 -2.765 1.00 0.00 17 ASP A O 6
ATOM 7381 N N . LEU A 1 18 ? -9.913 -13.081 -0.995 1.00 0.00 18 LEU A N 6
ATOM 7382 C CA . LEU A 1 18 ? -9.977 -11.778 -0.341 1.00 0.00 18 LEU A CA 6
ATOM 7383 C C . LEU A 1 18 ? -8.600 -11.123 -0.297 1.00 0.00 18 LEU A C 6
ATOM 7384 O O . LEU A 1 18 ? -8.480 -9.902 -0.395 1.00 0.00 18 LEU A O 6
ATOM 7400 N N . MET A 1 19 ? -7.565 -11.943 -0.152 1.00 0.00 19 MET A N 6
ATOM 7401 C CA . MET A 1 19 ? -6.196 -11.442 -0.098 1.00 0.00 19 MET A CA 6
ATOM 7402 C C . MET A 1 19 ? -5.860 -10.642 -1.353 1.00 0.00 19 MET A C 6
ATOM 7403 O O . MET A 1 19 ? -4.917 -9.852 -1.363 1.00 0.00 19 MET A O 6
ATOM 7417 N N . ASN A 1 20 ? -6.639 -10.853 -2.410 1.00 0.00 20 ASN A N 6
ATOM 7418 C CA . ASN A 1 20 ? -6.423 -10.151 -3.670 1.00 0.00 20 ASN A CA 6
ATOM 7419 C C . ASN A 1 20 ? -6.181 -8.664 -3.430 1.00 0.00 20 ASN A C 6
ATOM 7420 O O . ASN A 1 20 ? -5.220 -8.091 -3.943 1.00 0.00 20 ASN A O 6
ATOM 7431 N N . ALA A 1 21 ? -7.058 -8.046 -2.647 1.00 0.00 21 ALA A N 6
ATOM 7432 C CA . ALA A 1 21 ? -6.938 -6.627 -2.337 1.00 0.00 21 ALA A CA 6
ATOM 7433 C C . ALA A 1 21 ? -5.475 -6.206 -2.245 1.00 0.00 21 ALA A C 6
ATOM 7434 O O . ALA A 1 21 ? -5.094 -5.139 -2.726 1.00 0.00 21 ALA A O 6
ATOM 7441 N N . LEU A 1 22 ? -4.660 -7.051 -1.623 1.00 0.00 22 LEU A N 6
ATOM 7442 C CA . LEU A 1 22 ? -3.238 -6.767 -1.467 1.00 0.00 22 LEU A CA 6
ATOM 7443 C C . LEU A 1 22 ? -2.550 -6.668 -2.826 1.00 0.00 22 LEU A C 6
ATOM 7444 O O . LEU A 1 22 ? -2.134 -5.588 -3.244 1.00 0.00 22 LEU A O 6
ATOM 7460 N N . MET A 1 23 ? -2.437 -7.801 -3.510 1.00 0.00 23 MET A N 6
ATOM 7461 C CA . MET A 1 23 ? -1.803 -7.841 -4.823 1.00 0.00 23 MET A CA 6
ATOM 7462 C C . MET A 1 23 ? -2.302 -6.698 -5.702 1.00 0.00 23 MET A C 6
ATOM 7463 O O . MET A 1 23 ? -1.520 -6.058 -6.406 1.00 0.00 23 MET A O 6
ATOM 7477 N N . ARG A 1 24 ? -3.606 -6.448 -5.656 1.00 0.00 24 ARG A N 6
ATOM 7478 C CA . ARG A 1 24 ? -4.208 -5.383 -6.449 1.00 0.00 24 ARG A CA 6
ATOM 7479 C C . ARG A 1 24 ? -3.474 -4.063 -6.233 1.00 0.00 24 ARG A C 6
ATOM 7480 O O . ARG A 1 24 ? -2.946 -3.472 -7.176 1.00 0.00 24 ARG A O 6
ATOM 7501 N N . LEU A 1 25 ? -3.446 -3.605 -4.987 1.00 0.00 25 LEU A N 6
ATOM 7502 C CA . LEU A 1 25 ? -2.778 -2.354 -4.646 1.00 0.00 25 LEU A CA 6
ATOM 7503 C C . LEU A 1 25 ? -1.365 -2.317 -5.220 1.00 0.00 25 LEU A C 6
ATOM 7504 O O . LEU A 1 25 ? -0.860 -1.256 -5.584 1.00 0.00 25 LEU A O 6
ATOM 7520 N N . ASN A 1 26 ? -0.734 -3.484 -5.301 1.00 0.00 26 ASN A N 6
ATOM 7521 C CA . ASN A 1 26 ? 0.620 -3.586 -5.833 1.00 0.00 26 ASN A CA 6
ATOM 7522 C C . ASN A 1 26 ? 0.616 -3.472 -7.355 1.00 0.00 26 ASN A C 6
ATOM 7523 O O . ASN A 1 26 ? 1.441 -2.766 -7.936 1.00 0.00 26 ASN A O 6
ATOM 7534 N N . GLN A 1 27 ? -0.318 -4.170 -7.993 1.00 0.00 27 GLN A N 6
ATOM 7535 C CA . GLN A 1 27 ? -0.428 -4.147 -9.447 1.00 0.00 27 GLN A CA 6
ATOM 7536 C C . GLN A 1 27 ? -0.490 -2.714 -9.965 1.00 0.00 27 GLN A C 6
ATOM 7537 O O . GLN A 1 27 ? 0.277 -2.330 -10.849 1.00 0.00 27 GLN A O 6
ATOM 7551 N N . ILE A 1 28 ? -1.406 -1.928 -9.410 1.00 0.00 28 ILE A N 6
ATOM 7552 C CA . ILE A 1 28 ? -1.566 -0.537 -9.816 1.00 0.00 28 ILE A CA 6
ATOM 7553 C C . ILE A 1 28 ? -0.412 0.321 -9.309 1.00 0.00 28 ILE A C 6
ATOM 7554 O O . ILE A 1 28 ? 0.054 1.225 -10.002 1.00 0.00 28 ILE A O 6
ATOM 7570 N N . ARG A 1 29 ? 0.046 0.029 -8.096 1.00 0.00 29 ARG A N 6
ATOM 7571 C CA . ARG A 1 29 ? 1.146 0.773 -7.495 1.00 0.00 29 ARG A CA 6
ATOM 7572 C C . ARG A 1 29 ? 2.196 -0.176 -6.924 1.00 0.00 29 ARG A C 6
ATOM 7573 O O . ARG A 1 29 ? 2.161 -0.546 -5.750 1.00 0.00 29 ARG A O 6
ATOM 7594 N N . PRO A 1 30 ? 3.153 -0.580 -7.773 1.00 0.00 30 PRO A N 6
ATOM 7595 C CA . PRO A 1 30 ? 4.231 -1.491 -7.375 1.00 0.00 30 PRO A CA 6
ATOM 7596 C C . PRO A 1 30 ? 5.220 -0.835 -6.418 1.00 0.00 30 PRO A C 6
ATOM 7597 O O . PRO A 1 30 ? 5.524 0.351 -6.540 1.00 0.00 30 PRO A O 6
ATOM 7608 N N . GLY A 1 31 ? 5.720 -1.615 -5.464 1.00 0.00 31 GLY A N 6
ATOM 7609 C CA . GLY A 1 31 ? 6.671 -1.092 -4.500 1.00 0.00 31 GLY A CA 6
ATOM 7610 C C . GLY A 1 31 ? 6.003 -0.273 -3.414 1.00 0.00 31 GLY A C 6
ATOM 7611 O O . GLY A 1 31 ? 6.236 0.931 -3.302 1.00 0.00 31 GLY A O 6
ATOM 7615 N N . LEU A 1 32 ? 5.169 -0.925 -2.611 1.00 0.00 32 LEU A N 6
ATOM 7616 C CA . LEU A 1 32 ? 4.463 -0.249 -1.528 1.00 0.00 32 LEU A CA 6
ATOM 7617 C C . LEU A 1 32 ? 5.087 -0.587 -0.177 1.00 0.00 32 LEU A C 6
ATOM 7618 O O . LEU A 1 32 ? 5.693 -1.645 -0.011 1.00 0.00 32 LEU A O 6
ATOM 7634 N N . GLN A 1 33 ? 4.932 0.319 0.783 1.00 0.00 33 GLN A N 6
ATOM 7635 C CA . GLN A 1 33 ? 5.479 0.116 2.119 1.00 0.00 33 GLN A CA 6
ATOM 7636 C C . GLN A 1 33 ? 4.417 0.365 3.186 1.00 0.00 33 GLN A C 6
ATOM 7637 O O . GLN A 1 33 ? 4.035 1.508 3.439 1.00 0.00 33 GLN A O 6
ATOM 7651 N N . TYR A 1 34 ? 3.945 -0.710 3.806 1.00 0.00 34 TYR A N 6
ATOM 7652 C CA . TYR A 1 34 ? 2.926 -0.608 4.843 1.00 0.00 34 TYR A CA 6
ATOM 7653 C C . TYR A 1 34 ? 3.562 -0.394 6.214 1.00 0.00 34 TYR A C 6
ATOM 7654 O O . TYR A 1 34 ? 4.617 -0.951 6.515 1.00 0.00 34 TYR A O 6
ATOM 7672 N N . LYS A 1 35 ? 2.911 0.417 7.041 1.00 0.00 35 LYS A N 6
ATOM 7673 C CA . LYS A 1 35 ? 3.409 0.705 8.380 1.00 0.00 35 LYS A CA 6
ATOM 7674 C C . LYS A 1 35 ? 2.310 0.517 9.421 1.00 0.00 35 LYS A C 6
ATOM 7675 O O . LYS A 1 35 ? 1.147 0.840 9.177 1.00 0.00 35 LYS A O 6
ATOM 7694 N N . LEU A 1 36 ? 2.686 -0.006 10.583 1.00 0.00 36 LEU A N 6
ATOM 7695 C CA . LEU A 1 36 ? 1.733 -0.235 11.663 1.00 0.00 36 LEU A CA 6
ATOM 7696 C C . LEU A 1 36 ? 1.732 0.931 12.646 1.00 0.00 36 LEU A C 6
ATOM 7697 O O . LEU A 1 36 ? 2.589 1.016 13.526 1.00 0.00 36 LEU A O 6
ATOM 7713 N N . LEU A 1 37 ? 0.763 1.827 12.492 1.00 0.00 37 LEU A N 6
ATOM 7714 C CA . LEU A 1 37 ? 0.649 2.989 13.367 1.00 0.00 37 LEU A CA 6
ATOM 7715 C C . LEU A 1 37 ? 0.826 2.589 14.828 1.00 0.00 37 LEU A C 6
ATOM 7716 O O . LEU A 1 37 ? 1.713 3.093 15.517 1.00 0.00 37 LEU A O 6
ATOM 7732 N N . SER A 1 38 ? -0.023 1.678 15.294 1.00 0.00 38 SER A N 6
ATOM 7733 C CA . SER A 1 38 ? 0.039 1.211 16.674 1.00 0.00 38 SER A CA 6
ATOM 7734 C C . SER A 1 38 ? -0.872 0.005 16.881 1.00 0.00 38 SER A C 6
ATOM 7735 O O . SER A 1 38 ? -1.828 -0.199 16.133 1.00 0.00 38 SER A O 6
ATOM 7743 N N . GLN A 1 39 ? -0.567 -0.791 17.901 1.00 0.00 39 GLN A N 6
ATOM 7744 C CA . GLN A 1 39 ? -1.358 -1.978 18.206 1.00 0.00 39 GLN A CA 6
ATOM 7745 C C . GLN A 1 39 ? -1.916 -1.911 19.623 1.00 0.00 39 GLN A C 6
ATOM 7746 O O . GLN A 1 39 ? -1.183 -1.653 20.578 1.00 0.00 39 GLN A O 6
ATOM 7760 N N . SER A 1 40 ? -3.218 -2.145 19.753 1.00 0.00 40 SER A N 6
ATOM 7761 C CA . SER A 1 40 ? -3.875 -2.107 21.055 1.00 0.00 40 SER A CA 6
ATOM 7762 C C . SER A 1 40 ? -4.811 -3.300 21.226 1.00 0.00 40 SER A C 6
ATOM 7763 O O . SER A 1 40 ? -5.397 -3.787 20.260 1.00 0.00 40 SER A O 6
ATOM 7771 N N . GLY A 1 41 ? -4.945 -3.766 22.464 1.00 0.00 41 GLY A N 6
ATOM 7772 C CA . GLY A 1 41 ? -5.810 -4.898 22.740 1.00 0.00 41 GLY A CA 6
ATOM 7773 C C . GLY A 1 41 ? -5.072 -6.043 23.406 1.00 0.00 41 GLY A C 6
ATOM 7774 O O . GLY A 1 41 ? -3.920 -5.909 23.821 1.00 0.00 41 GLY A O 6
ATOM 7778 N N . PRO A 1 42 ? -5.742 -7.199 23.517 1.00 0.00 42 PRO A N 6
ATOM 7779 C CA . PRO A 1 42 ? -5.162 -8.394 24.138 1.00 0.00 42 PRO A CA 6
ATOM 7780 C C . PRO A 1 42 ? -4.052 -9.006 23.292 1.00 0.00 42 PRO A C 6
ATOM 7781 O O . PRO A 1 42 ? -3.704 -8.482 22.233 1.00 0.00 42 PRO A O 6
ATOM 7792 N N . VAL A 1 43 ? -3.498 -10.118 23.764 1.00 0.00 43 VAL A N 6
ATOM 7793 C CA . VAL A 1 43 ? -2.428 -10.803 23.050 1.00 0.00 43 VAL A CA 6
ATOM 7794 C C . VAL A 1 43 ? -2.989 -11.802 22.044 1.00 0.00 43 VAL A C 6
ATOM 7795 O O . VAL A 1 43 ? -2.311 -12.188 21.092 1.00 0.00 43 VAL A O 6
ATOM 7808 N N . HIS A 1 44 ? -4.233 -12.217 22.263 1.00 0.00 44 HIS A N 6
ATOM 7809 C CA . HIS A 1 44 ? -4.887 -13.172 21.375 1.00 0.00 44 HIS A CA 6
ATOM 7810 C C . HIS A 1 44 ? -5.782 -12.453 20.369 1.00 0.00 44 HIS A C 6
ATOM 7811 O O . HIS A 1 44 ? -6.005 -12.942 19.262 1.00 0.00 44 HIS A O 6
ATOM 7826 N N . ALA A 1 45 ? -6.291 -11.290 20.763 1.00 0.00 45 ALA A N 6
ATOM 7827 C CA . ALA A 1 45 ? -7.160 -10.504 19.895 1.00 0.00 45 ALA A CA 6
ATOM 7828 C C . ALA A 1 45 ? -6.635 -9.081 19.737 1.00 0.00 45 ALA A C 6
ATOM 7829 O O . ALA A 1 45 ? -7.354 -8.103 19.942 1.00 0.00 45 ALA A O 6
ATOM 7836 N N . PRO A 1 46 ? -5.352 -8.960 19.365 1.00 0.00 46 PRO A N 6
ATOM 7837 C CA . PRO A 1 46 ? -4.703 -7.660 19.172 1.00 0.00 46 PRO A CA 6
ATOM 7838 C C . PRO A 1 46 ? -5.231 -6.926 17.944 1.00 0.00 46 PRO A C 6
ATOM 7839 O O . PRO A 1 46 ? -5.756 -7.542 17.017 1.00 0.00 46 PRO A O 6
ATOM 7850 N N . VAL A 1 47 ? -5.088 -5.604 17.944 1.00 0.00 47 VAL A N 6
ATOM 7851 C CA . VAL A 1 47 ? -5.549 -4.785 16.829 1.00 0.00 47 VAL A CA 6
ATOM 7852 C C . VAL A 1 47 ? -4.374 -4.178 16.070 1.00 0.00 47 VAL A C 6
ATOM 7853 O O . VAL A 1 47 ? -3.769 -3.204 16.518 1.00 0.00 47 VAL A O 6
ATOM 7866 N N . PHE A 1 48 ? -4.056 -4.760 14.919 1.00 0.00 48 PHE A N 6
ATOM 7867 C CA . PHE A 1 48 ? -2.953 -4.277 14.097 1.00 0.00 48 PHE A CA 6
ATOM 7868 C C . PHE A 1 48 ? -3.418 -3.165 13.162 1.00 0.00 48 PHE A C 6
ATOM 7869 O O . PHE A 1 48 ? -4.052 -3.422 12.137 1.00 0.00 48 PHE A O 6
ATOM 7886 N N . THR A 1 49 ? -3.099 -1.925 13.521 1.00 0.00 49 THR A N 6
ATOM 7887 C CA . THR A 1 49 ? -3.484 -0.773 12.717 1.00 0.00 49 THR A CA 6
ATOM 7888 C C . THR A 1 49 ? -2.425 -0.455 11.668 1.00 0.00 49 THR A C 6
ATOM 7889 O O . THR A 1 49 ? -1.347 0.043 11.991 1.00 0.00 49 THR A O 6
ATOM 7900 N N . MET A 1 50 ? -2.740 -0.747 10.410 1.00 0.00 50 MET A N 6
ATOM 7901 C CA . MET A 1 50 ? -1.814 -0.491 9.312 1.00 0.00 50 MET A CA 6
ATOM 7902 C C . MET A 1 50 ? -2.119 0.847 8.646 1.00 0.00 50 MET A C 6
ATOM 7903 O O . MET A 1 50 ? -3.177 1.435 8.867 1.00 0.00 50 MET A O 6
ATOM 7917 N N . SER A 1 51 ? -1.184 1.323 7.830 1.00 0.00 51 SER A N 6
ATOM 7918 C CA . SER A 1 51 ? -1.351 2.594 7.134 1.00 0.00 51 SER A CA 6
ATOM 7919 C C . SER A 1 51 ? -0.500 2.637 5.869 1.00 0.00 51 SER A C 6
ATOM 7920 O O . SER A 1 51 ? 0.645 2.185 5.861 1.00 0.00 51 SER A O 6
ATOM 7928 N N . VAL A 1 52 ? -1.068 3.186 4.800 1.00 0.00 52 VAL A N 6
ATOM 7929 C CA . VAL A 1 52 ? -0.362 3.290 3.528 1.00 0.00 52 VAL A CA 6
ATOM 7930 C C . VAL A 1 52 ? -0.656 4.620 2.844 1.00 0.00 52 VAL A C 6
ATOM 7931 O O . VAL A 1 52 ? -1.718 5.211 3.042 1.00 0.00 52 VAL A O 6
ATOM 7944 N N . ASP A 1 53 ? 0.292 5.086 2.038 1.00 0.00 53 ASP A N 6
ATOM 7945 C CA . ASP A 1 53 ? 0.135 6.347 1.322 1.00 0.00 53 ASP A CA 6
ATOM 7946 C C . ASP A 1 53 ? 0.039 6.110 -0.182 1.00 0.00 53 ASP A C 6
ATOM 7947 O O . ASP A 1 53 ? 1.008 5.696 -0.818 1.00 0.00 53 ASP A O 6
ATOM 7956 N N . VAL A 1 54 ? -1.136 6.374 -0.744 1.00 0.00 54 VAL A N 6
ATOM 7957 C CA . VAL A 1 54 ? -1.359 6.190 -2.173 1.00 0.00 54 VAL A CA 6
ATOM 7958 C C . VAL A 1 54 ? -2.171 7.341 -2.755 1.00 0.00 54 VAL A C 6
ATOM 7959 O O . VAL A 1 54 ? -3.093 7.849 -2.117 1.00 0.00 54 VAL A O 6
ATOM 7972 N N . ASP A 1 55 ? -1.822 7.747 -3.971 1.00 0.00 55 ASP A N 6
ATOM 7973 C CA . ASP A 1 55 ? -2.520 8.838 -4.642 1.00 0.00 55 ASP A CA 6
ATOM 7974 C C . ASP A 1 55 ? -2.670 10.039 -3.714 1.00 0.00 55 ASP A C 6
ATOM 7975 O O . ASP A 1 55 ? -3.675 10.748 -3.757 1.00 0.00 55 ASP A O 6
ATOM 7984 N N . GLY A 1 56 ? -1.664 10.261 -2.873 1.00 0.00 56 GLY A N 6
ATOM 7985 C CA . GLY A 1 56 ? -1.705 11.376 -1.945 1.00 0.00 56 GLY A CA 6
ATOM 7986 C C . GLY A 1 56 ? -2.799 11.226 -0.907 1.00 0.00 56 GLY A C 6
ATOM 7987 O O . GLY A 1 56 ? -3.320 12.218 -0.395 1.00 0.00 56 GLY A O 6
ATOM 7991 N N . THR A 1 57 ? -3.150 9.983 -0.594 1.00 0.00 57 THR A N 6
ATOM 7992 C CA . THR A 1 57 ? -4.192 9.707 0.387 1.00 0.00 57 THR A CA 6
ATOM 7993 C C . THR A 1 57 ? -3.732 8.661 1.397 1.00 0.00 57 THR A C 6
ATOM 7994 O O . THR A 1 57 ? -3.550 7.491 1.057 1.00 0.00 57 THR A O 6
ATOM 8005 N N . THR A 1 58 ? -3.546 9.089 2.642 1.00 0.00 58 THR A N 6
ATOM 8006 C CA . THR A 1 58 ? -3.107 8.189 3.701 1.00 0.00 58 THR A CA 6
ATOM 8007 C C . THR A 1 58 ? -4.268 7.357 4.232 1.00 0.00 58 THR A C 6
ATOM 8008 O O . THR A 1 58 ? -5.181 7.882 4.869 1.00 0.00 58 THR A O 6
ATOM 8019 N N . TYR A 1 59 ? -4.227 6.056 3.966 1.00 0.00 59 TYR A N 6
ATOM 8020 C CA . TYR A 1 59 ? -5.277 5.150 4.416 1.00 0.00 59 TYR A CA 6
ATOM 8021 C C . TYR A 1 59 ? -4.895 4.483 5.733 1.00 0.00 59 TYR A C 6
ATOM 8022 O O . TYR A 1 59 ? -3.714 4.293 6.025 1.00 0.00 59 TYR A O 6
ATOM 8040 N N . GLU A 1 60 ? -5.902 4.130 6.525 1.00 0.00 60 GLU A N 6
ATOM 8041 C CA . GLU A 1 60 ? -5.672 3.485 7.812 1.00 0.00 60 GLU A CA 6
ATOM 8042 C C . GLU A 1 60 ? -6.726 2.414 8.080 1.00 0.00 60 GLU A C 6
ATOM 8043 O O . GLU A 1 60 ? -7.915 2.710 8.182 1.00 0.00 60 GLU A O 6
ATOM 8055 N N . ALA A 1 61 ? -6.278 1.167 8.193 1.00 0.00 61 ALA A N 6
ATOM 8056 C CA . ALA A 1 61 ? -7.181 0.052 8.450 1.00 0.00 61 ALA A CA 6
ATOM 8057 C C . ALA A 1 61 ? -6.578 -0.922 9.456 1.00 0.00 61 ALA A C 6
ATOM 8058 O O . ALA A 1 61 ? -5.460 -1.405 9.273 1.00 0.00 61 ALA A O 6
ATOM 8065 N N . SER A 1 62 ? -7.323 -1.206 10.519 1.00 0.00 62 SER A N 6
ATOM 8066 C CA . SER A 1 62 ? -6.859 -2.119 11.557 1.00 0.00 62 SER A CA 6
ATOM 8067 C C . SER A 1 62 ? -7.596 -3.452 11.476 1.00 0.00 62 SER A C 6
ATOM 8068 O O . SER A 1 62 ? -8.808 -3.493 11.265 1.00 0.00 62 SER A O 6
ATOM 8076 N N . GLY A 1 63 ? -6.854 -4.543 11.646 1.00 0.00 63 GLY A N 6
ATOM 8077 C CA . GLY A 1 63 ? -7.453 -5.864 11.589 1.00 0.00 63 GLY A CA 6
ATOM 8078 C C . GLY A 1 63 ? -6.994 -6.758 12.724 1.00 0.00 63 GLY A C 6
ATOM 8079 O O . GLY A 1 63 ? -6.292 -6.325 13.639 1.00 0.00 63 GLY A O 6
ATOM 8083 N N . PRO A 1 64 ? -7.394 -8.037 12.673 1.00 0.00 64 PRO A N 6
ATOM 8084 C CA . PRO A 1 64 ? -7.032 -9.021 13.698 1.00 0.00 64 PRO A CA 6
ATOM 8085 C C . PRO A 1 64 ? -5.551 -9.381 13.658 1.00 0.00 64 PRO A C 6
ATOM 8086 O O . PRO A 1 64 ? -4.982 -9.823 14.656 1.00 0.00 64 PRO A O 6
ATOM 8097 N N . SER A 1 65 ? -4.931 -9.187 12.498 1.00 0.00 65 SER A N 6
ATOM 8098 C CA . SER A 1 65 ? -3.516 -9.495 12.327 1.00 0.00 65 SER A CA 6
ATOM 8099 C C . SER A 1 65 ? -2.886 -8.590 11.272 1.00 0.00 65 SER A C 6
ATOM 8100 O O . SER A 1 65 ? -3.577 -7.818 10.607 1.00 0.00 65 SER A O 6
ATOM 8108 N N . LYS A 1 66 ? -1.570 -8.691 11.125 1.00 0.00 66 LYS A N 6
ATOM 8109 C CA . LYS A 1 66 ? -0.845 -7.884 10.151 1.00 0.00 66 LYS A CA 6
ATOM 8110 C C . LYS A 1 66 ? -1.370 -8.130 8.741 1.00 0.00 66 LYS A C 6
ATOM 8111 O O . LYS A 1 66 ? -1.834 -7.208 8.070 1.00 0.00 66 LYS A O 6
ATOM 8130 N N . LYS A 1 67 ? -1.297 -9.380 8.297 1.00 0.00 67 LYS A N 6
ATOM 8131 C CA . LYS A 1 67 ? -1.768 -9.749 6.967 1.00 0.00 67 LYS A CA 6
ATOM 8132 C C . LYS A 1 67 ? -3.103 -9.080 6.658 1.00 0.00 67 LYS A C 6
ATOM 8133 O O . LYS A 1 67 ? -3.234 -8.360 5.667 1.00 0.00 67 LYS A O 6
ATOM 8152 N N . THR A 1 68 ? -4.093 -9.321 7.512 1.00 0.00 68 THR A N 6
ATOM 8153 C CA . THR A 1 68 ? -5.418 -8.742 7.330 1.00 0.00 68 THR A CA 6
ATOM 8154 C C . THR A 1 68 ? -5.346 -7.222 7.238 1.00 0.00 68 THR A C 6
ATOM 8155 O O . THR A 1 68 ? -5.726 -6.633 6.227 1.00 0.00 68 THR A O 6
ATOM 8166 N N . ALA A 1 69 ? -4.855 -6.593 8.301 1.00 0.00 69 ALA A N 6
ATOM 8167 C CA . ALA A 1 69 ? -4.730 -5.141 8.339 1.00 0.00 69 ALA A CA 6
ATOM 8168 C C . ALA A 1 69 ? -4.224 -4.599 7.007 1.00 0.00 69 ALA A C 6
ATOM 8169 O O . ALA A 1 69 ? -4.877 -3.768 6.374 1.00 0.00 69 ALA A O 6
ATOM 8176 N N . LYS A 1 70 ? -3.057 -5.072 6.585 1.00 0.00 70 LYS A N 6
ATOM 8177 C CA . LYS A 1 70 ? -2.462 -4.636 5.328 1.00 0.00 70 LYS A CA 6
ATOM 8178 C C . LYS A 1 70 ? -3.460 -4.764 4.181 1.00 0.00 70 LYS A C 6
ATOM 8179 O O . LYS A 1 70 ? -3.495 -3.925 3.279 1.00 0.00 70 LYS A O 6
ATOM 8198 N N . LEU A 1 71 ? -4.269 -5.816 4.222 1.00 0.00 71 LEU A N 6
ATOM 8199 C CA . LEU A 1 71 ? -5.270 -6.052 3.187 1.00 0.00 71 LEU A CA 6
ATOM 8200 C C . LEU A 1 71 ? -6.406 -5.039 3.285 1.00 0.00 71 LEU A C 6
ATOM 8201 O O . LEU A 1 71 ? -6.749 -4.379 2.305 1.00 0.00 71 LEU A O 6
ATOM 8217 N N . HIS A 1 72 ? -6.984 -4.921 4.476 1.00 0.00 72 HIS A N 6
ATOM 8218 C CA . HIS A 1 72 ? -8.080 -3.985 4.704 1.00 0.00 72 HIS A CA 6
ATOM 8219 C C . HIS A 1 72 ? -7.761 -2.618 4.106 1.00 0.00 72 HIS A C 6
ATOM 8220 O O . HIS A 1 72 ? -8.578 -2.035 3.394 1.00 0.00 72 HIS A O 6
ATOM 8235 N N . VAL A 1 73 ? -6.567 -2.113 4.402 1.00 0.00 73 VAL A N 6
ATOM 8236 C CA . VAL A 1 73 ? -6.140 -0.815 3.894 1.00 0.00 73 VAL A CA 6
ATOM 8237 C C . VAL A 1 73 ? -6.306 -0.735 2.380 1.00 0.00 73 VAL A C 6
ATOM 8238 O O . VAL A 1 73 ? -6.939 0.185 1.863 1.00 0.00 73 VAL A O 6
ATOM 8251 N N . ALA A 1 74 ? -5.734 -1.706 1.676 1.00 0.00 74 ALA A N 6
ATOM 8252 C CA . ALA A 1 74 ? -5.821 -1.747 0.221 1.00 0.00 74 ALA A CA 6
ATOM 8253 C C . ALA A 1 74 ? -7.263 -1.582 -0.247 1.00 0.00 74 ALA A C 6
ATOM 8254 O O . ALA A 1 74 ? -7.550 -0.773 -1.130 1.00 0.00 74 ALA A O 6
ATOM 8261 N N . VAL A 1 75 ? -8.167 -2.353 0.348 1.00 0.00 75 VAL A N 6
ATOM 8262 C CA . VAL A 1 75 ? -9.579 -2.291 -0.008 1.00 0.00 75 VAL A CA 6
ATOM 8263 C C . VAL A 1 75 ? -10.084 -0.853 -0.003 1.00 0.00 75 VAL A C 6
ATOM 8264 O O . VAL A 1 75 ? -10.745 -0.412 -0.944 1.00 0.00 75 VAL A O 6
ATOM 8277 N N . LYS A 1 76 ? -9.769 -0.124 1.062 1.00 0.00 76 LYS A N 6
ATOM 8278 C CA . LYS A 1 76 ? -10.189 1.266 1.190 1.00 0.00 76 LYS A CA 6
ATOM 8279 C C . LYS A 1 76 ? -9.673 2.100 0.022 1.00 0.00 76 LYS A C 6
ATOM 8280 O O . LYS A 1 76 ? -10.395 2.934 -0.525 1.00 0.00 76 LYS A O 6
ATOM 8299 N N . VAL A 1 77 ? -8.420 1.868 -0.358 1.00 0.00 77 VAL A N 6
ATOM 8300 C CA . VAL A 1 77 ? -7.809 2.596 -1.463 1.00 0.00 77 VAL A CA 6
ATOM 8301 C C . VAL A 1 77 ? -8.596 2.397 -2.754 1.00 0.00 77 VAL A C 6
ATOM 8302 O O . VAL A 1 77 ? -9.012 3.362 -3.396 1.00 0.00 77 VAL A O 6
ATOM 8315 N N . LEU A 1 78 ? -8.796 1.138 -3.129 1.00 0.00 78 LEU A N 6
ATOM 8316 C CA . LEU A 1 78 ? -9.534 0.811 -4.344 1.00 0.00 78 LEU A CA 6
ATOM 8317 C C . LEU A 1 78 ? -10.906 1.477 -4.345 1.00 0.00 78 LEU A C 6
ATOM 8318 O O . LEU A 1 78 ? -11.281 2.146 -5.308 1.00 0.00 78 LEU A O 6
ATOM 8334 N N . GLN A 1 79 ? -11.649 1.291 -3.259 1.00 0.00 79 GLN A N 6
ATOM 8335 C CA . GLN A 1 79 ? -12.979 1.876 -3.134 1.00 0.00 79 GLN A CA 6
ATOM 8336 C C . GLN A 1 79 ? -12.947 3.370 -3.438 1.00 0.00 79 GLN A C 6
ATOM 8337 O O . GLN A 1 79 ? -13.717 3.862 -4.262 1.00 0.00 79 GLN A O 6
ATOM 8351 N N . ALA A 1 80 ? -12.051 4.087 -2.767 1.00 0.00 80 ALA A N 6
ATOM 8352 C CA . ALA A 1 80 ? -11.918 5.524 -2.967 1.00 0.00 80 ALA A CA 6
ATOM 8353 C C . ALA A 1 80 ? -11.742 5.859 -4.444 1.00 0.00 80 ALA A C 6
ATOM 8354 O O . ALA A 1 80 ? -12.466 6.690 -4.992 1.00 0.00 80 ALA A O 6
ATOM 8361 N N . MET A 1 81 ? -10.776 5.208 -5.083 1.00 0.00 81 MET A N 6
ATOM 8362 C CA . MET A 1 81 ? -10.506 5.437 -6.498 1.00 0.00 81 MET A CA 6
ATOM 8363 C C . MET A 1 81 ? -11.729 5.102 -7.346 1.00 0.00 81 MET A C 6
ATOM 8364 O O . MET A 1 81 ? -11.943 5.691 -8.404 1.00 0.00 81 MET A O 6
ATOM 8378 N N . GLY A 1 82 ? -12.529 4.151 -6.873 1.00 0.00 82 GLY A N 6
ATOM 8379 C CA . GLY A 1 82 ? -13.720 3.754 -7.600 1.00 0.00 82 GLY A CA 6
ATOM 8380 C C . GLY A 1 82 ? -13.594 2.371 -8.209 1.00 0.00 82 GLY A C 6
ATOM 8381 O O . GLY A 1 82 ? -14.137 2.106 -9.282 1.00 0.00 82 GLY A O 6
ATOM 8385 N N . TYR A 1 83 ? -12.873 1.489 -7.526 1.00 0.00 83 TYR A N 6
ATOM 8386 C CA . TYR A 1 83 ? -12.673 0.128 -8.008 1.00 0.00 83 TYR A CA 6
ATOM 8387 C C . TYR A 1 83 ? -13.491 -0.866 -7.188 1.00 0.00 83 TYR A C 6
ATOM 8388 O O . TYR A 1 83 ? -13.734 -0.675 -5.997 1.00 0.00 83 TYR A O 6
ATOM 8406 N N . PRO A 1 84 ? -13.924 -1.954 -7.841 1.00 0.00 84 PRO A N 6
ATOM 8407 C CA . PRO A 1 84 ? -14.720 -3.001 -7.194 1.00 0.00 84 PRO A CA 6
ATOM 8408 C C . PRO A 1 84 ? -13.907 -3.809 -6.188 1.00 0.00 84 PRO A C 6
ATOM 8409 O O . PRO A 1 84 ? -12.830 -4.314 -6.507 1.00 0.00 84 PRO A O 6
ATOM 8420 N N . THR A 1 85 ? -14.428 -3.927 -4.971 1.00 0.00 85 THR A N 6
ATOM 8421 C CA . THR A 1 85 ? -13.750 -4.673 -3.918 1.00 0.00 85 THR A CA 6
ATOM 8422 C C . THR A 1 85 ? -14.696 -5.663 -3.249 1.00 0.00 85 THR A C 6
ATOM 8423 O O . THR A 1 85 ? -14.313 -6.370 -2.318 1.00 0.00 85 THR A O 6
ATOM 8434 N N . GLY A 1 86 ? -15.935 -5.709 -3.730 1.00 0.00 86 GLY A N 6
ATOM 8435 C CA . GLY A 1 86 ? -16.916 -6.618 -3.167 1.00 0.00 86 GLY A CA 6
ATOM 8436 C C . GLY A 1 86 ? -17.456 -6.134 -1.836 1.00 0.00 86 GLY A C 6
ATOM 8437 O O . GLY A 1 86 ? -18.614 -5.727 -1.738 1.00 0.00 86 GLY A O 6
ATOM 8441 N N . PHE A 1 87 ? -16.617 -6.180 -0.806 1.00 0.00 87 PHE A N 6
ATOM 8442 C CA . PHE A 1 87 ? -17.017 -5.745 0.527 1.00 0.00 87 PHE A CA 6
ATOM 8443 C C . PHE A 1 87 ? -17.100 -4.224 0.601 1.00 0.00 87 PHE A C 6
ATOM 8444 O O . PHE A 1 87 ? -16.091 -3.545 0.795 1.00 0.00 87 PHE A O 6
ATOM 8461 N N . ASP A 1 88 ? -18.309 -3.695 0.445 1.00 0.00 88 ASP A N 6
ATOM 8462 C CA . ASP A 1 88 ? -18.525 -2.253 0.494 1.00 0.00 88 ASP A CA 6
ATOM 8463 C C . ASP A 1 88 ? -19.733 -1.915 1.361 1.00 0.00 88 ASP A C 6
ATOM 8464 O O . ASP A 1 88 ? -20.546 -2.783 1.677 1.00 0.00 88 ASP A O 6
ATOM 8473 N N . ALA A 1 89 ? -19.844 -0.647 1.744 1.00 0.00 89 ALA A N 6
ATOM 8474 C CA . ALA A 1 89 ? -20.953 -0.193 2.574 1.00 0.00 89 ALA A CA 6
ATOM 8475 C C . ALA A 1 89 ? -20.917 -0.854 3.948 1.00 0.00 89 ALA A C 6
ATOM 8476 O O . ALA A 1 89 ? -21.936 -1.337 4.442 1.00 0.00 89 ALA A O 6
ATOM 8483 N N . ASP A 1 90 ? -19.738 -0.872 4.559 1.00 0.00 90 ASP A N 6
ATOM 8484 C CA . ASP A 1 90 ? -19.569 -1.473 5.877 1.00 0.00 90 ASP A CA 6
ATOM 8485 C C . ASP A 1 90 ? -18.958 -0.475 6.856 1.00 0.00 90 ASP A C 6
ATOM 8486 O O . ASP A 1 90 ? -18.040 -0.809 7.605 1.00 0.00 90 ASP A O 6
ATOM 8495 N N . ILE A 1 91 ? -19.473 0.750 6.843 1.00 0.00 91 ILE A N 6
ATOM 8496 C CA . ILE A 1 91 ? -18.978 1.795 7.729 1.00 0.00 91 ILE A CA 6
ATOM 8497 C C . ILE A 1 91 ? -18.899 1.303 9.170 1.00 0.00 91 ILE A C 6
ATOM 8498 O O . ILE A 1 91 ? -18.190 1.878 9.995 1.00 0.00 91 ILE A O 6
ATOM 8514 N N . SER A 1 92 ? -19.632 0.233 9.465 1.00 0.00 92 SER A N 6
ATOM 8515 C CA . SER A 1 92 ? -19.646 -0.336 10.807 1.00 0.00 92 SER A CA 6
ATOM 8516 C C . SER A 1 92 ? -18.678 -1.510 10.910 1.00 0.00 92 SER A C 6
ATOM 8517 O O . SER A 1 92 ? -18.339 -2.140 9.908 1.00 0.00 92 SER A O 6
ATOM 8525 N N . GLY A 1 93 ? -18.235 -1.800 12.130 1.00 0.00 93 GLY A N 6
ATOM 8526 C CA . GLY A 1 93 ? -17.309 -2.897 12.342 1.00 0.00 93 GLY A CA 6
ATOM 8527 C C . GLY A 1 93 ? -16.272 -2.584 13.403 1.00 0.00 93 GLY A C 6
ATOM 8528 O O . GLY A 1 93 ? -16.499 -2.772 14.598 1.00 0.00 93 GLY A O 6
ATOM 8532 N N . PRO A 1 94 ? -15.102 -2.095 12.965 1.00 0.00 94 PRO A N 6
ATOM 8533 C CA . PRO A 1 94 ? -14.002 -1.746 13.870 1.00 0.00 94 PRO A CA 6
ATOM 8534 C C . PRO A 1 94 ? -14.314 -0.514 14.712 1.00 0.00 94 PRO A C 6
ATOM 8535 O O . PRO A 1 94 ? -14.567 0.566 14.180 1.00 0.00 94 PRO A O 6
ATOM 8546 N N . SER A 1 95 ? -14.292 -0.684 16.031 1.00 0.00 95 SER A N 6
ATOM 8547 C CA . SER A 1 95 ? -14.576 0.414 16.947 1.00 0.00 95 SER A CA 6
ATOM 8548 C C . SER A 1 95 ? -13.870 1.691 16.500 1.00 0.00 95 SER A C 6
ATOM 8549 O O . SER A 1 95 ? -12.647 1.798 16.580 1.00 0.00 95 SER A O 6
ATOM 8557 N N . SER A 1 96 ? -14.652 2.657 16.028 1.00 0.00 96 SER A N 6
ATOM 8558 C CA . SER A 1 96 ? -14.103 3.926 15.564 1.00 0.00 96 SER A CA 6
ATOM 8559 C C . SER A 1 96 ? -13.371 4.646 16.692 1.00 0.00 96 SER A C 6
ATOM 8560 O O . SER A 1 96 ? -12.186 4.958 16.579 1.00 0.00 96 SER A O 6
ATOM 8568 N N . GLY A 1 97 ? -14.086 4.907 17.782 1.00 0.00 97 GLY A N 6
ATOM 8569 C CA . GLY A 1 97 ? -13.489 5.589 18.916 1.00 0.00 97 GLY A CA 6
ATOM 8570 C C . GLY A 1 97 ? -12.440 4.746 19.612 1.00 0.00 97 GLY A C 6
ATOM 8571 O O . GLY A 1 97 ? -11.763 3.936 18.978 1.00 0.00 97 GLY A O 6
ATOM 8575 N N . GLY A 1 1 ? 14.728 -0.538 1.768 1.00 0.00 1 GLY A N 7
ATOM 8576 C CA . GLY A 1 1 ? 15.630 -1.362 0.985 1.00 0.00 1 GLY A CA 7
ATOM 8577 C C . GLY A 1 1 ? 15.774 -2.761 1.550 1.00 0.00 1 GLY A C 7
ATOM 8578 O O . GLY A 1 1 ? 14.830 -3.309 2.119 1.00 0.00 1 GLY A O 7
ATOM 8582 N N . SER A 1 2 ? 16.959 -3.343 1.391 1.00 0.00 2 SER A N 7
ATOM 8583 C CA . SER A 1 2 ? 17.221 -4.690 1.884 1.00 0.00 2 SER A CA 7
ATOM 8584 C C . SER A 1 2 ? 16.738 -4.846 3.323 1.00 0.00 2 SER A C 7
ATOM 8585 O O . SER A 1 2 ? 16.996 -3.992 4.171 1.00 0.00 2 SER A O 7
ATOM 8593 N N . SER A 1 3 ? 16.035 -5.942 3.589 1.00 0.00 3 SER A N 7
ATOM 8594 C CA . SER A 1 3 ? 15.512 -6.209 4.924 1.00 0.00 3 SER A CA 7
ATOM 8595 C C . SER A 1 3 ? 16.179 -7.439 5.533 1.00 0.00 3 SER A C 7
ATOM 8596 O O . SER A 1 3 ? 16.436 -8.425 4.844 1.00 0.00 3 SER A O 7
ATOM 8604 N N . GLY A 1 4 ? 16.457 -7.371 6.831 1.00 0.00 4 GLY A N 7
ATOM 8605 C CA . GLY A 1 4 ? 17.092 -8.484 7.513 1.00 0.00 4 GLY A CA 7
ATOM 8606 C C . GLY A 1 4 ? 16.366 -9.795 7.283 1.00 0.00 4 GLY A C 7
ATOM 8607 O O . GLY A 1 4 ? 16.855 -10.665 6.563 1.00 0.00 4 GLY A O 7
ATOM 8611 N N . SER A 1 5 ? 15.196 -9.937 7.898 1.00 0.00 5 SER A N 7
ATOM 8612 C CA . SER A 1 5 ? 14.404 -11.154 7.761 1.00 0.00 5 SER A CA 7
ATOM 8613 C C . SER A 1 5 ? 13.125 -10.884 6.975 1.00 0.00 5 SER A C 7
ATOM 8614 O O . SER A 1 5 ? 12.552 -9.797 7.055 1.00 0.00 5 SER A O 7
ATOM 8622 N N . SER A 1 6 ? 12.683 -11.881 6.215 1.00 0.00 6 SER A N 7
ATOM 8623 C CA . SER A 1 6 ? 11.474 -11.751 5.411 1.00 0.00 6 SER A CA 7
ATOM 8624 C C . SER A 1 6 ? 10.653 -13.036 5.453 1.00 0.00 6 SER A C 7
ATOM 8625 O O . SER A 1 6 ? 11.035 -14.050 4.870 1.00 0.00 6 SER A O 7
ATOM 8633 N N . GLY A 1 7 ? 9.520 -12.985 6.148 1.00 0.00 7 GLY A N 7
ATOM 8634 C CA . GLY A 1 7 ? 8.662 -14.150 6.255 1.00 0.00 7 GLY A CA 7
ATOM 8635 C C . GLY A 1 7 ? 7.798 -14.348 5.025 1.00 0.00 7 GLY A C 7
ATOM 8636 O O . GLY A 1 7 ? 6.576 -14.462 5.128 1.00 0.00 7 GLY A O 7
ATOM 8640 N N . ARG A 1 8 ? 8.433 -14.388 3.858 1.00 0.00 8 ARG A N 7
ATOM 8641 C CA . ARG A 1 8 ? 7.713 -14.570 2.603 1.00 0.00 8 ARG A CA 7
ATOM 8642 C C . ARG A 1 8 ? 6.943 -15.887 2.604 1.00 0.00 8 ARG A C 7
ATOM 8643 O O . ARG A 1 8 ? 5.967 -16.049 1.871 1.00 0.00 8 ARG A O 7
ATOM 8664 N N . LYS A 1 9 ? 7.388 -16.826 3.432 1.00 0.00 9 LYS A N 7
ATOM 8665 C CA . LYS A 1 9 ? 6.742 -18.129 3.531 1.00 0.00 9 LYS A CA 7
ATOM 8666 C C . LYS A 1 9 ? 5.686 -18.131 4.631 1.00 0.00 9 LYS A C 7
ATOM 8667 O O . LYS A 1 9 ? 5.669 -17.249 5.490 1.00 0.00 9 LYS A O 7
ATOM 8686 N N . ILE A 1 10 ? 4.807 -19.127 4.600 1.00 0.00 10 ILE A N 7
ATOM 8687 C CA . ILE A 1 10 ? 3.750 -19.244 5.597 1.00 0.00 10 ILE A CA 7
ATOM 8688 C C . ILE A 1 10 ? 3.508 -20.702 5.973 1.00 0.00 10 ILE A C 7
ATOM 8689 O O . ILE A 1 10 ? 4.060 -21.614 5.356 1.00 0.00 10 ILE A O 7
ATOM 8705 N N . LEU A 1 11 ? 2.678 -20.915 6.988 1.00 0.00 11 LEU A N 7
ATOM 8706 C CA . LEU A 1 11 ? 2.360 -22.263 7.446 1.00 0.00 11 LEU A CA 7
ATOM 8707 C C . LEU A 1 11 ? 0.855 -22.508 7.414 1.00 0.00 11 LEU A C 7
ATOM 8708 O O . LEU A 1 11 ? 0.400 -23.595 7.057 1.00 0.00 11 LEU A O 7
ATOM 8724 N N . ASP A 1 12 ? 0.086 -21.491 7.788 1.00 0.00 12 ASP A N 7
ATOM 8725 C CA . ASP A 1 12 ? -1.368 -21.595 7.798 1.00 0.00 12 ASP A CA 7
ATOM 8726 C C . ASP A 1 12 ? -2.012 -20.227 7.592 1.00 0.00 12 ASP A C 7
ATOM 8727 O O . ASP A 1 12 ? -1.757 -19.290 8.348 1.00 0.00 12 ASP A O 7
ATOM 8736 N N . SER A 1 13 ? -2.846 -20.121 6.563 1.00 0.00 13 SER A N 7
ATOM 8737 C CA . SER A 1 13 ? -3.523 -18.866 6.254 1.00 0.00 13 SER A CA 7
ATOM 8738 C C . SER A 1 13 ? -4.820 -19.122 5.492 1.00 0.00 13 SER A C 7
ATOM 8739 O O . SER A 1 13 ? -4.931 -20.089 4.739 1.00 0.00 13 SER A O 7
ATOM 8747 N N . LYS A 1 14 ? -5.800 -18.248 5.694 1.00 0.00 14 LYS A N 7
ATOM 8748 C CA . LYS A 1 14 ? -7.090 -18.375 5.027 1.00 0.00 14 LYS A CA 7
ATOM 8749 C C . LYS A 1 14 ? -7.269 -17.284 3.976 1.00 0.00 14 LYS A C 7
ATOM 8750 O O . LYS A 1 14 ? -7.849 -16.234 4.251 1.00 0.00 14 LYS A O 7
ATOM 8769 N N . ALA A 1 15 ? -6.770 -17.541 2.772 1.00 0.00 15 ALA A N 7
ATOM 8770 C CA . ALA A 1 15 ? -6.879 -16.582 1.679 1.00 0.00 15 ALA A CA 7
ATOM 8771 C C . ALA A 1 15 ? -7.891 -17.048 0.639 1.00 0.00 15 ALA A C 7
ATOM 8772 O O . ALA A 1 15 ? -7.539 -17.741 -0.317 1.00 0.00 15 ALA A O 7
ATOM 8779 N N . ILE A 1 16 ? -9.149 -16.665 0.830 1.00 0.00 16 ILE A N 7
ATOM 8780 C CA . ILE A 1 16 ? -10.211 -17.044 -0.093 1.00 0.00 16 ILE A CA 7
ATOM 8781 C C . ILE A 1 16 ? -10.697 -15.841 -0.895 1.00 0.00 16 ILE A C 7
ATOM 8782 O O . ILE A 1 16 ? -11.517 -15.055 -0.419 1.00 0.00 16 ILE A O 7
ATOM 8798 N N . ASP A 1 17 ? -10.189 -15.706 -2.114 1.00 0.00 17 ASP A N 7
ATOM 8799 C CA . ASP A 1 17 ? -10.574 -14.601 -2.985 1.00 0.00 17 ASP A CA 7
ATOM 8800 C C . ASP A 1 17 ? -10.675 -13.299 -2.197 1.00 0.00 17 ASP A C 7
ATOM 8801 O O . ASP A 1 17 ? -11.522 -12.452 -2.483 1.00 0.00 17 ASP A O 7
ATOM 8810 N N . LEU A 1 18 ? -9.807 -13.145 -1.203 1.00 0.00 18 LEU A N 7
ATOM 8811 C CA . LEU A 1 18 ? -9.799 -11.946 -0.372 1.00 0.00 18 LEU A CA 7
ATOM 8812 C C . LEU A 1 18 ? -8.416 -11.302 -0.359 1.00 0.00 18 LEU A C 7
ATOM 8813 O O . LEU A 1 18 ? -8.290 -10.083 -0.244 1.00 0.00 18 LEU A O 7
ATOM 8829 N N . MET A 1 19 ? -7.383 -12.129 -0.481 1.00 0.00 19 MET A N 7
ATOM 8830 C CA . MET A 1 19 ? -6.009 -11.638 -0.487 1.00 0.00 19 MET A CA 7
ATOM 8831 C C . MET A 1 19 ? -5.736 -10.800 -1.732 1.00 0.00 19 MET A C 7
ATOM 8832 O O . MET A 1 19 ? -4.662 -10.218 -1.876 1.00 0.00 19 MET A O 7
ATOM 8846 N N . ASN A 1 20 ? -6.716 -10.745 -2.629 1.00 0.00 20 ASN A N 7
ATOM 8847 C CA . ASN A 1 20 ? -6.580 -9.978 -3.862 1.00 0.00 20 ASN A CA 7
ATOM 8848 C C . ASN A 1 20 ? -6.292 -8.511 -3.561 1.00 0.00 20 ASN A C 7
ATOM 8849 O O . ASN A 1 20 ? -5.320 -7.943 -4.060 1.00 0.00 20 ASN A O 7
ATOM 8860 N N . ALA A 1 21 ? -7.143 -7.902 -2.742 1.00 0.00 21 ALA A N 7
ATOM 8861 C CA . ALA A 1 21 ? -6.979 -6.502 -2.372 1.00 0.00 21 ALA A CA 7
ATOM 8862 C C . ALA A 1 21 ? -5.503 -6.129 -2.274 1.00 0.00 21 ALA A C 7
ATOM 8863 O O . ALA A 1 21 ? -5.110 -5.012 -2.614 1.00 0.00 21 ALA A O 7
ATOM 8870 N N . LEU A 1 22 ? -4.690 -7.070 -1.808 1.00 0.00 22 LEU A N 7
ATOM 8871 C CA . LEU A 1 22 ? -3.257 -6.841 -1.664 1.00 0.00 22 LEU A CA 7
ATOM 8872 C C . LEU A 1 22 ? -2.574 -6.790 -3.027 1.00 0.00 22 LEU A C 7
ATOM 8873 O O . LEU A 1 22 ? -2.080 -5.743 -3.446 1.00 0.00 22 LEU A O 7
ATOM 8889 N N . MET A 1 23 ? -2.552 -7.927 -3.715 1.00 0.00 23 MET A N 7
ATOM 8890 C CA . MET A 1 23 ? -1.933 -8.010 -5.033 1.00 0.00 23 MET A CA 7
ATOM 8891 C C . MET A 1 23 ? -2.428 -6.887 -5.938 1.00 0.00 23 MET A C 7
ATOM 8892 O O . MET A 1 23 ? -1.698 -6.410 -6.807 1.00 0.00 23 MET A O 7
ATOM 8906 N N . ARG A 1 24 ? -3.672 -6.469 -5.730 1.00 0.00 24 ARG A N 7
ATOM 8907 C CA . ARG A 1 24 ? -4.265 -5.403 -6.528 1.00 0.00 24 ARG A CA 7
ATOM 8908 C C . ARG A 1 24 ? -3.523 -4.087 -6.314 1.00 0.00 24 ARG A C 7
ATOM 8909 O O . ARG A 1 24 ? -2.995 -3.498 -7.259 1.00 0.00 24 ARG A O 7
ATOM 8930 N N . LEU A 1 25 ? -3.486 -3.631 -5.067 1.00 0.00 25 LEU A N 7
ATOM 8931 C CA . LEU A 1 25 ? -2.809 -2.384 -4.728 1.00 0.00 25 LEU A CA 7
ATOM 8932 C C . LEU A 1 25 ? -1.422 -2.328 -5.361 1.00 0.00 25 LEU A C 7
ATOM 8933 O O . LEU A 1 25 ? -0.985 -1.278 -5.829 1.00 0.00 25 LEU A O 7
ATOM 8949 N N . ASN A 1 26 ? -0.736 -3.466 -5.373 1.00 0.00 26 ASN A N 7
ATOM 8950 C CA . ASN A 1 26 ? 0.601 -3.547 -5.950 1.00 0.00 26 ASN A CA 7
ATOM 8951 C C . ASN A 1 26 ? 0.551 -3.368 -7.464 1.00 0.00 26 ASN A C 7
ATOM 8952 O O . ASN A 1 26 ? 1.410 -2.709 -8.049 1.00 0.00 26 ASN A O 7
ATOM 8963 N N . GLN A 1 27 ? -0.461 -3.959 -8.091 1.00 0.00 27 GLN A N 7
ATOM 8964 C CA . GLN A 1 27 ? -0.622 -3.864 -9.537 1.00 0.00 27 GLN A CA 7
ATOM 8965 C C . GLN A 1 27 ? -0.733 -2.409 -9.979 1.00 0.00 27 GLN A C 7
ATOM 8966 O O . GLN A 1 27 ? 0.011 -1.957 -10.850 1.00 0.00 27 GLN A O 7
ATOM 8980 N N . ILE A 1 28 ? -1.664 -1.681 -9.373 1.00 0.00 28 ILE A N 7
ATOM 8981 C CA . ILE A 1 28 ? -1.871 -0.276 -9.704 1.00 0.00 28 ILE A CA 7
ATOM 8982 C C . ILE A 1 28 ? -0.767 0.595 -9.115 1.00 0.00 28 ILE A C 7
ATOM 8983 O O . ILE A 1 28 ? -0.312 1.549 -9.746 1.00 0.00 28 ILE A O 7
ATOM 8999 N N . ARG A 1 29 ? -0.339 0.259 -7.903 1.00 0.00 29 ARG A N 7
ATOM 9000 C CA . ARG A 1 29 ? 0.713 1.011 -7.229 1.00 0.00 29 ARG A CA 7
ATOM 9001 C C . ARG A 1 29 ? 1.855 0.090 -6.809 1.00 0.00 29 ARG A C 7
ATOM 9002 O O . ARG A 1 29 ? 1.866 -0.464 -5.709 1.00 0.00 29 ARG A O 7
ATOM 9023 N N . PRO A 1 30 ? 2.840 -0.077 -7.704 1.00 0.00 30 PRO A N 7
ATOM 9024 C CA . PRO A 1 30 ? 4.005 -0.930 -7.449 1.00 0.00 30 PRO A CA 7
ATOM 9025 C C . PRO A 1 30 ? 4.933 -0.342 -6.391 1.00 0.00 30 PRO A C 7
ATOM 9026 O O . PRO A 1 30 ? 5.066 0.876 -6.275 1.00 0.00 30 PRO A O 7
ATOM 9037 N N . GLY A 1 31 ? 5.574 -1.216 -5.621 1.00 0.00 31 GLY A N 7
ATOM 9038 C CA . GLY A 1 31 ? 6.483 -0.764 -4.583 1.00 0.00 31 GLY A CA 7
ATOM 9039 C C . GLY A 1 31 ? 5.774 0.010 -3.489 1.00 0.00 31 GLY A C 7
ATOM 9040 O O . GLY A 1 31 ? 5.919 1.229 -3.387 1.00 0.00 31 GLY A O 7
ATOM 9044 N N . LEU A 1 32 ? 5.004 -0.698 -2.670 1.00 0.00 32 LEU A N 7
ATOM 9045 C CA . LEU A 1 32 ? 4.268 -0.070 -1.579 1.00 0.00 32 LEU A CA 7
ATOM 9046 C C . LEU A 1 32 ? 4.924 -0.371 -0.235 1.00 0.00 32 LEU A C 7
ATOM 9047 O O . LEU A 1 32 ? 5.666 -1.344 -0.101 1.00 0.00 32 LEU A O 7
ATOM 9063 N N . GLN A 1 33 ? 4.643 0.469 0.756 1.00 0.00 33 GLN A N 7
ATOM 9064 C CA . GLN A 1 33 ? 5.205 0.291 2.090 1.00 0.00 33 GLN A CA 7
ATOM 9065 C C . GLN A 1 33 ? 4.128 0.437 3.159 1.00 0.00 33 GLN A C 7
ATOM 9066 O O . GLN A 1 33 ? 3.567 1.517 3.345 1.00 0.00 33 GLN A O 7
ATOM 9080 N N . TYR A 1 34 ? 3.843 -0.656 3.858 1.00 0.00 34 TYR A N 7
ATOM 9081 C CA . TYR A 1 34 ? 2.830 -0.650 4.907 1.00 0.00 34 TYR A CA 7
ATOM 9082 C C . TYR A 1 34 ? 3.473 -0.529 6.285 1.00 0.00 34 TYR A C 7
ATOM 9083 O O . TYR A 1 34 ? 4.463 -1.198 6.582 1.00 0.00 34 TYR A O 7
ATOM 9101 N N . LYS A 1 35 ? 2.903 0.330 7.123 1.00 0.00 35 LYS A N 7
ATOM 9102 C CA . LYS A 1 35 ? 3.417 0.539 8.472 1.00 0.00 35 LYS A CA 7
ATOM 9103 C C . LYS A 1 35 ? 2.308 0.383 9.507 1.00 0.00 35 LYS A C 7
ATOM 9104 O O . LYS A 1 35 ? 1.141 0.659 9.228 1.00 0.00 35 LYS A O 7
ATOM 9123 N N . LEU A 1 36 ? 2.681 -0.061 10.703 1.00 0.00 36 LEU A N 7
ATOM 9124 C CA . LEU A 1 36 ? 1.717 -0.252 11.782 1.00 0.00 36 LEU A CA 7
ATOM 9125 C C . LEU A 1 36 ? 1.706 0.949 12.721 1.00 0.00 36 LEU A C 7
ATOM 9126 O O . LEU A 1 36 ? 2.561 1.073 13.599 1.00 0.00 36 LEU A O 7
ATOM 9142 N N . LEU A 1 37 ? 0.730 1.831 12.533 1.00 0.00 37 LEU A N 7
ATOM 9143 C CA . LEU A 1 37 ? 0.605 3.023 13.365 1.00 0.00 37 LEU A CA 7
ATOM 9144 C C . LEU A 1 37 ? 0.750 2.672 14.843 1.00 0.00 37 LEU A C 7
ATOM 9145 O O . LEU A 1 37 ? 1.570 3.255 15.552 1.00 0.00 37 LEU A O 7
ATOM 9161 N N . SER A 1 38 ? -0.051 1.715 15.300 1.00 0.00 38 SER A N 7
ATOM 9162 C CA . SER A 1 38 ? -0.014 1.288 16.694 1.00 0.00 38 SER A CA 7
ATOM 9163 C C . SER A 1 38 ? -0.880 0.050 16.906 1.00 0.00 38 SER A C 7
ATOM 9164 O O . SER A 1 38 ? -1.736 -0.269 16.082 1.00 0.00 38 SER A O 7
ATOM 9172 N N . GLN A 1 39 ? -0.650 -0.641 18.018 1.00 0.00 39 GLN A N 7
ATOM 9173 C CA . GLN A 1 39 ? -1.409 -1.844 18.339 1.00 0.00 39 GLN A CA 7
ATOM 9174 C C . GLN A 1 39 ? -2.026 -1.744 19.730 1.00 0.00 39 GLN A C 7
ATOM 9175 O O . GLN A 1 39 ? -1.350 -1.386 20.695 1.00 0.00 39 GLN A O 7
ATOM 9189 N N . SER A 1 40 ? -3.312 -2.063 19.826 1.00 0.00 40 SER A N 7
ATOM 9190 C CA . SER A 1 40 ? -4.021 -2.005 21.099 1.00 0.00 40 SER A CA 7
ATOM 9191 C C . SER A 1 40 ? -4.824 -3.281 21.333 1.00 0.00 40 SER A C 7
ATOM 9192 O O . SER A 1 40 ? -5.049 -4.063 20.411 1.00 0.00 40 SER A O 7
ATOM 9200 N N . GLY A 1 41 ? -5.254 -3.483 22.574 1.00 0.00 41 GLY A N 7
ATOM 9201 C CA . GLY A 1 41 ? -6.027 -4.665 22.908 1.00 0.00 41 GLY A CA 7
ATOM 9202 C C . GLY A 1 41 ? -5.193 -5.729 23.595 1.00 0.00 41 GLY A C 7
ATOM 9203 O O . GLY A 1 41 ? -4.053 -5.491 23.996 1.00 0.00 41 GLY A O 7
ATOM 9207 N N . PRO A 1 42 ? -5.765 -6.933 23.739 1.00 0.00 42 PRO A N 7
ATOM 9208 C CA . PRO A 1 42 ? -5.085 -8.061 24.383 1.00 0.00 42 PRO A CA 7
ATOM 9209 C C . PRO A 1 42 ? -3.933 -8.600 23.541 1.00 0.00 42 PRO A C 7
ATOM 9210 O O . PRO A 1 42 ? -3.589 -8.031 22.505 1.00 0.00 42 PRO A O 7
ATOM 9221 N N . VAL A 1 43 ? -3.342 -9.702 23.992 1.00 0.00 43 VAL A N 7
ATOM 9222 C CA . VAL A 1 43 ? -2.230 -10.319 23.279 1.00 0.00 43 VAL A CA 7
ATOM 9223 C C . VAL A 1 43 ? -2.726 -11.368 22.290 1.00 0.00 43 VAL A C 7
ATOM 9224 O O . VAL A 1 43 ? -2.048 -11.683 21.311 1.00 0.00 43 VAL A O 7
ATOM 9237 N N . HIS A 1 44 ? -3.913 -11.906 22.552 1.00 0.00 44 HIS A N 7
ATOM 9238 C CA . HIS A 1 44 ? -4.501 -12.919 21.683 1.00 0.00 44 HIS A CA 7
ATOM 9239 C C . HIS A 1 44 ? -5.395 -12.277 20.627 1.00 0.00 44 HIS A C 7
ATOM 9240 O O . HIS A 1 44 ? -5.530 -12.792 19.518 1.00 0.00 44 HIS A O 7
ATOM 9255 N N . ALA A 1 45 ? -6.005 -11.150 20.981 1.00 0.00 45 ALA A N 7
ATOM 9256 C CA . ALA A 1 45 ? -6.885 -10.438 20.063 1.00 0.00 45 ALA A CA 7
ATOM 9257 C C . ALA A 1 45 ? -6.435 -8.992 19.881 1.00 0.00 45 ALA A C 7
ATOM 9258 O O . ALA A 1 45 ? -7.208 -8.050 20.050 1.00 0.00 45 ALA A O 7
ATOM 9265 N N . PRO A 1 46 ? -5.153 -8.811 19.529 1.00 0.00 46 PRO A N 7
ATOM 9266 C CA . PRO A 1 46 ? -4.571 -7.483 19.316 1.00 0.00 46 PRO A CA 7
ATOM 9267 C C . PRO A 1 46 ? -5.114 -6.806 18.063 1.00 0.00 46 PRO A C 7
ATOM 9268 O O . PRO A 1 46 ? -5.587 -7.471 17.141 1.00 0.00 46 PRO A O 7
ATOM 9279 N N . VAL A 1 47 ? -5.043 -5.478 18.034 1.00 0.00 47 VAL A N 7
ATOM 9280 C CA . VAL A 1 47 ? -5.526 -4.711 16.892 1.00 0.00 47 VAL A CA 7
ATOM 9281 C C . VAL A 1 47 ? -4.367 -4.104 16.109 1.00 0.00 47 VAL A C 7
ATOM 9282 O O . VAL A 1 47 ? -3.831 -3.060 16.481 1.00 0.00 47 VAL A O 7
ATOM 9295 N N . PHE A 1 48 ? -3.986 -4.764 15.021 1.00 0.00 48 PHE A N 7
ATOM 9296 C CA . PHE A 1 48 ? -2.890 -4.290 14.183 1.00 0.00 48 PHE A CA 7
ATOM 9297 C C . PHE A 1 48 ? -3.375 -3.223 13.206 1.00 0.00 48 PHE A C 7
ATOM 9298 O O . PHE A 1 48 ? -3.975 -3.533 12.176 1.00 0.00 48 PHE A O 7
ATOM 9315 N N . THR A 1 49 ? -3.111 -1.963 13.537 1.00 0.00 49 THR A N 7
ATOM 9316 C CA . THR A 1 49 ? -3.520 -0.849 12.691 1.00 0.00 49 THR A CA 7
ATOM 9317 C C . THR A 1 49 ? -2.453 -0.525 11.652 1.00 0.00 49 THR A C 7
ATOM 9318 O O . THR A 1 49 ? -1.384 -0.014 11.986 1.00 0.00 49 THR A O 7
ATOM 9329 N N . MET A 1 50 ? -2.749 -0.826 10.392 1.00 0.00 50 MET A N 7
ATOM 9330 C CA . MET A 1 50 ? -1.814 -0.565 9.304 1.00 0.00 50 MET A CA 7
ATOM 9331 C C . MET A 1 50 ? -2.150 0.747 8.602 1.00 0.00 50 MET A C 7
ATOM 9332 O O . MET A 1 50 ? -3.269 1.250 8.708 1.00 0.00 50 MET A O 7
ATOM 9346 N N . SER A 1 51 ? -1.175 1.296 7.884 1.00 0.00 51 SER A N 7
ATOM 9347 C CA . SER A 1 51 ? -1.367 2.551 7.168 1.00 0.00 51 SER A CA 7
ATOM 9348 C C . SER A 1 51 ? -0.510 2.593 5.906 1.00 0.00 51 SER A C 7
ATOM 9349 O O . SER A 1 51 ? 0.613 2.088 5.888 1.00 0.00 51 SER A O 7
ATOM 9357 N N . VAL A 1 52 ? -1.047 3.200 4.853 1.00 0.00 52 VAL A N 7
ATOM 9358 C CA . VAL A 1 52 ? -0.333 3.309 3.587 1.00 0.00 52 VAL A CA 7
ATOM 9359 C C . VAL A 1 52 ? -0.605 4.652 2.917 1.00 0.00 52 VAL A C 7
ATOM 9360 O O . VAL A 1 52 ? -1.606 5.308 3.202 1.00 0.00 52 VAL A O 7
ATOM 9373 N N . ASP A 1 53 ? 0.293 5.054 2.024 1.00 0.00 53 ASP A N 7
ATOM 9374 C CA . ASP A 1 53 ? 0.150 6.318 1.312 1.00 0.00 53 ASP A CA 7
ATOM 9375 C C . ASP A 1 53 ? -0.027 6.081 -0.185 1.00 0.00 53 ASP A C 7
ATOM 9376 O O . ASP A 1 53 ? 0.868 5.563 -0.853 1.00 0.00 53 ASP A O 7
ATOM 9385 N N . VAL A 1 54 ? -1.189 6.462 -0.705 1.00 0.00 54 VAL A N 7
ATOM 9386 C CA . VAL A 1 54 ? -1.485 6.292 -2.123 1.00 0.00 54 VAL A CA 7
ATOM 9387 C C . VA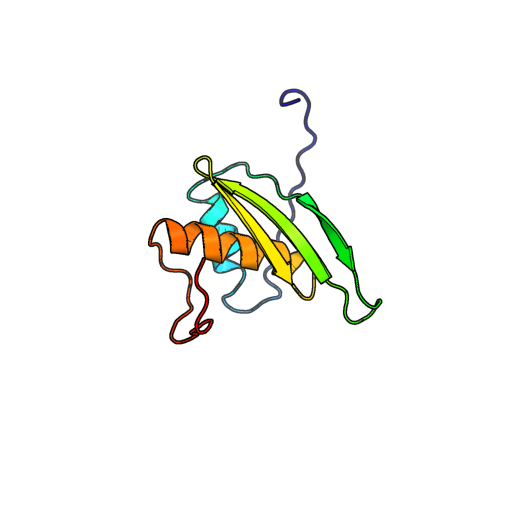L A 1 54 ? -2.156 7.534 -2.698 1.00 0.00 54 VAL A C 7
ATOM 9388 O O . VAL A 1 54 ? -3.110 8.059 -2.123 1.00 0.00 54 VAL A O 7
ATOM 9401 N N . ASP A 1 55 ? -1.652 7.999 -3.836 1.00 0.00 55 ASP A N 7
ATOM 9402 C CA . ASP A 1 55 ? -2.203 9.179 -4.490 1.00 0.00 55 ASP A CA 7
ATOM 9403 C C . ASP A 1 55 ? -2.424 10.305 -3.485 1.00 0.00 55 ASP A C 7
ATOM 9404 O O . ASP A 1 55 ? -3.518 10.860 -3.390 1.00 0.00 55 ASP A O 7
ATOM 9413 N N . GLY A 1 56 ? -1.377 10.637 -2.735 1.00 0.00 56 GLY A N 7
ATOM 9414 C CA . GLY A 1 56 ? -1.478 11.693 -1.746 1.00 0.00 56 GLY A CA 7
ATOM 9415 C C . GLY A 1 56 ? -2.586 11.443 -0.741 1.00 0.00 56 GLY A C 7
ATOM 9416 O O . GLY A 1 56 ? -3.094 12.377 -0.120 1.00 0.00 56 GLY A O 7
ATOM 9420 N N . THR A 1 57 ? -2.963 10.179 -0.581 1.00 0.00 57 THR A N 7
ATOM 9421 C CA . THR A 1 57 ? -4.019 9.809 0.353 1.00 0.00 57 THR A CA 7
ATOM 9422 C C . THR A 1 57 ? -3.540 8.741 1.330 1.00 0.00 57 THR A C 7
ATOM 9423 O O . THR A 1 57 ? -3.183 7.633 0.930 1.00 0.00 57 THR A O 7
ATOM 9434 N N . THR A 1 58 ? -3.534 9.082 2.615 1.00 0.00 58 THR A N 7
ATOM 9435 C CA . THR A 1 58 ? -3.099 8.153 3.650 1.00 0.00 58 THR A CA 7
ATOM 9436 C C . THR A 1 58 ? -4.263 7.313 4.161 1.00 0.00 58 THR A C 7
ATOM 9437 O O . THR A 1 58 ? -5.192 7.833 4.780 1.00 0.00 58 THR A O 7
ATOM 9448 N N . TYR A 1 59 ? -4.208 6.012 3.898 1.00 0.00 59 TYR A N 7
ATOM 9449 C CA . TYR A 1 59 ? -5.260 5.100 4.331 1.00 0.00 59 TYR A CA 7
ATOM 9450 C C . TYR A 1 59 ? -4.844 4.345 5.589 1.00 0.00 59 TYR A C 7
ATOM 9451 O O . TYR A 1 59 ? -3.662 4.080 5.804 1.00 0.00 59 TYR A O 7
ATOM 9469 N N . GLU A 1 60 ? -5.825 4.002 6.418 1.00 0.00 60 GLU A N 7
ATOM 9470 C CA . GLU A 1 60 ? -5.561 3.278 7.656 1.00 0.00 60 GLU A CA 7
ATOM 9471 C C . GLU A 1 60 ? -6.682 2.288 7.957 1.00 0.00 60 GLU A C 7
ATOM 9472 O O . GLU A 1 60 ? -7.856 2.655 7.994 1.00 0.00 60 GLU A O 7
ATOM 9484 N N . ALA A 1 61 ? -6.311 1.029 8.170 1.00 0.00 61 ALA A N 7
ATOM 9485 C CA . ALA A 1 61 ? -7.284 -0.014 8.469 1.00 0.00 61 ALA A CA 7
ATOM 9486 C C . ALA A 1 61 ? -6.778 -0.938 9.571 1.00 0.00 61 ALA A C 7
ATOM 9487 O O . ALA A 1 61 ? -5.649 -1.427 9.514 1.00 0.00 61 ALA A O 7
ATOM 9494 N N . SER A 1 62 ? -7.618 -1.173 10.573 1.00 0.00 62 SER A N 7
ATOM 9495 C CA . SER A 1 62 ? -7.253 -2.035 11.691 1.00 0.00 62 SER A CA 7
ATOM 9496 C C . SER A 1 62 ? -7.795 -3.446 11.488 1.00 0.00 62 SER A C 7
ATOM 9497 O O . SER A 1 62 ? -8.964 -3.633 11.153 1.00 0.00 62 SER A O 7
ATOM 9505 N N . GLY A 1 63 ? -6.934 -4.439 11.694 1.00 0.00 63 GLY A N 7
ATOM 9506 C CA . GLY A 1 63 ? -7.344 -5.822 11.528 1.00 0.00 63 GLY A CA 7
ATOM 9507 C C . GLY A 1 63 ? -6.897 -6.700 12.680 1.00 0.00 63 GLY A C 7
ATOM 9508 O O . GLY A 1 63 ? -6.140 -6.277 13.554 1.00 0.00 63 GLY A O 7
ATOM 9512 N N . PRO A 1 64 ? -7.373 -7.954 12.692 1.00 0.00 64 PRO A N 7
ATOM 9513 C CA . PRO A 1 64 ? -7.032 -8.920 13.741 1.00 0.00 64 PRO A CA 7
ATOM 9514 C C . PRO A 1 64 ? -5.577 -9.369 13.665 1.00 0.00 64 PRO A C 7
ATOM 9515 O O . PRO A 1 64 ? -5.075 -10.034 14.571 1.00 0.00 64 PRO A O 7
ATOM 9526 N N . SER A 1 65 ? -4.905 -9.000 12.580 1.00 0.00 65 SER A N 7
ATOM 9527 C CA . SER A 1 65 ? -3.507 -9.368 12.385 1.00 0.00 65 SER A CA 7
ATOM 9528 C C . SER A 1 65 ? -2.858 -8.489 11.319 1.00 0.00 65 SER A C 7
ATOM 9529 O O . SER A 1 65 ? -3.544 -7.843 10.528 1.00 0.00 65 SER A O 7
ATOM 9537 N N . LYS A 1 66 ? -1.529 -8.472 11.305 1.00 0.00 66 LYS A N 7
ATOM 9538 C CA . LYS A 1 66 ? -0.784 -7.675 10.337 1.00 0.00 66 LYS A CA 7
ATOM 9539 C C . LYS A 1 66 ? -1.129 -8.090 8.911 1.00 0.00 66 LYS A C 7
ATOM 9540 O O . LYS A 1 66 ? -1.278 -7.247 8.026 1.00 0.00 66 LYS A O 7
ATOM 9559 N N . LYS A 1 67 ? -1.255 -9.395 8.693 1.00 0.00 67 LYS A N 7
ATOM 9560 C CA . LYS A 1 67 ? -1.585 -9.923 7.375 1.00 0.00 67 LYS A CA 7
ATOM 9561 C C . LYS A 1 67 ? -2.908 -9.352 6.875 1.00 0.00 67 LYS A C 7
ATOM 9562 O O . LYS A 1 67 ? -3.024 -8.945 5.718 1.00 0.00 67 LYS A O 7
ATOM 9581 N N . THR A 1 68 ? -3.905 -9.322 7.755 1.00 0.00 68 THR A N 7
ATOM 9582 C CA . THR A 1 68 ? -5.219 -8.800 7.403 1.00 0.00 68 THR A CA 7
ATOM 9583 C C . THR A 1 68 ? -5.176 -7.289 7.206 1.00 0.00 68 THR A C 7
ATOM 9584 O O . THR A 1 68 ? -5.479 -6.786 6.124 1.00 0.00 68 THR A O 7
ATOM 9595 N N . ALA A 1 69 ? -4.798 -6.571 8.258 1.00 0.00 69 ALA A N 7
ATOM 9596 C CA . ALA A 1 69 ? -4.712 -5.117 8.199 1.00 0.00 69 ALA A CA 7
ATOM 9597 C C . ALA A 1 69 ? -4.221 -4.651 6.832 1.00 0.00 69 ALA A C 7
ATOM 9598 O O . ALA A 1 69 ? -4.947 -3.983 6.095 1.00 0.00 69 ALA A O 7
ATOM 9605 N N . LYS A 1 70 ? -2.985 -5.006 6.500 1.00 0.00 70 LYS A N 7
ATOM 9606 C CA . LYS A 1 70 ? -2.396 -4.625 5.222 1.00 0.00 70 LYS A CA 7
ATOM 9607 C C . LYS A 1 70 ? -3.396 -4.810 4.085 1.00 0.00 70 LYS A C 7
ATOM 9608 O O . LYS A 1 70 ? -3.471 -3.989 3.171 1.00 0.00 70 LYS A O 7
ATOM 9627 N N . LEU A 1 71 ? -4.163 -5.893 4.149 1.00 0.00 71 LEU A N 7
ATOM 9628 C CA . LEU A 1 71 ? -5.161 -6.185 3.125 1.00 0.00 71 LEU A CA 7
ATOM 9629 C C . LEU A 1 71 ? -6.352 -5.239 3.240 1.00 0.00 71 LEU A C 7
ATOM 9630 O O . LEU A 1 71 ? -6.823 -4.694 2.241 1.00 0.00 71 LEU A O 7
ATOM 9646 N N . HIS A 1 72 ? -6.833 -5.047 4.464 1.00 0.00 72 HIS A N 7
ATOM 9647 C CA . HIS A 1 72 ? -7.968 -4.165 4.710 1.00 0.00 72 HIS A CA 7
ATOM 9648 C C . HIS A 1 72 ? -7.700 -2.769 4.155 1.00 0.00 72 HIS A C 7
ATOM 9649 O O . HIS A 1 72 ? -8.558 -2.174 3.501 1.00 0.00 72 HIS A O 7
ATOM 9664 N N . VAL A 1 73 ? -6.505 -2.251 4.420 1.00 0.00 73 VAL A N 7
ATOM 9665 C CA . VAL A 1 73 ? -6.125 -0.925 3.947 1.00 0.00 73 VAL A CA 7
ATOM 9666 C C . VAL A 1 73 ? -6.297 -0.810 2.436 1.00 0.00 73 VAL A C 7
ATOM 9667 O O . VAL A 1 73 ? -6.950 0.109 1.944 1.00 0.00 73 VAL A O 7
ATOM 9680 N N . ALA A 1 74 ? -5.707 -1.751 1.706 1.00 0.00 74 ALA A N 7
ATOM 9681 C CA . ALA A 1 74 ? -5.797 -1.757 0.251 1.00 0.00 74 ALA A CA 7
ATOM 9682 C C . ALA A 1 74 ? -7.246 -1.642 -0.210 1.00 0.00 74 ALA A C 7
ATOM 9683 O O . ALA A 1 74 ? -7.552 -0.916 -1.156 1.00 0.00 74 ALA A O 7
ATOM 9690 N N . VAL A 1 75 ? -8.136 -2.363 0.465 1.00 0.00 75 VAL A N 7
ATOM 9691 C CA . VAL A 1 75 ? -9.553 -2.342 0.125 1.00 0.00 75 VAL A CA 7
ATOM 9692 C C . VAL A 1 75 ? -10.096 -0.917 0.120 1.00 0.00 75 VAL A C 7
ATOM 9693 O O . VAL A 1 75 ? -10.867 -0.537 -0.761 1.00 0.00 75 VAL A O 7
ATOM 9706 N N . LYS A 1 76 ? -9.687 -0.132 1.111 1.00 0.00 76 LYS A N 7
ATOM 9707 C CA . LYS A 1 76 ? -10.130 1.253 1.222 1.00 0.00 76 LYS A CA 7
ATOM 9708 C C . LYS A 1 76 ? -9.582 2.094 0.074 1.00 0.00 76 LYS A C 7
ATOM 9709 O O . LYS A 1 76 ? -10.283 2.942 -0.478 1.00 0.00 76 LYS A O 7
ATOM 9728 N N . VAL A 1 77 ? -8.324 1.851 -0.283 1.00 0.00 77 VAL A N 7
ATOM 9729 C CA . VAL A 1 77 ? -7.682 2.584 -1.368 1.00 0.00 77 VAL A CA 7
ATOM 9730 C C . VAL A 1 77 ? -8.432 2.391 -2.681 1.00 0.00 77 VAL A C 7
ATOM 9731 O O . VAL A 1 77 ? -8.727 3.355 -3.388 1.00 0.00 77 VAL A O 7
ATOM 9744 N N . LEU A 1 78 ? -8.740 1.139 -3.001 1.00 0.00 78 LEU A N 7
ATOM 9745 C CA . LEU A 1 78 ? -9.457 0.817 -4.230 1.00 0.00 78 LEU A CA 7
ATOM 9746 C C . LEU A 1 78 ? -10.853 1.433 -4.223 1.00 0.00 78 LEU A C 7
ATOM 9747 O O . LEU A 1 78 ? -11.329 1.925 -5.246 1.00 0.00 78 LEU A O 7
ATOM 9763 N N . GLN A 1 79 ? -11.501 1.404 -3.063 1.00 0.00 79 GLN A N 7
ATOM 9764 C CA . GLN A 1 79 ? -12.841 1.960 -2.923 1.00 0.00 79 GLN A CA 7
ATOM 9765 C C . GLN A 1 79 ? -12.856 3.442 -3.286 1.00 0.00 79 GLN A C 7
ATOM 9766 O O . GLN A 1 79 ? -13.809 3.933 -3.889 1.00 0.00 79 GLN A O 7
ATOM 9780 N N . ALA A 1 80 ? -11.793 4.148 -2.913 1.00 0.00 80 ALA A N 7
ATOM 9781 C CA . ALA A 1 80 ? -11.684 5.572 -3.201 1.00 0.00 80 ALA A CA 7
ATOM 9782 C C . ALA A 1 80 ? -11.605 5.825 -4.703 1.00 0.00 80 ALA A C 7
ATOM 9783 O O . ALA A 1 80 ? -12.309 6.683 -5.235 1.00 0.00 80 ALA A O 7
ATOM 9790 N N . MET A 1 81 ? -10.745 5.072 -5.381 1.00 0.00 81 MET A N 7
ATOM 9791 C CA . MET A 1 81 ? -10.575 5.215 -6.822 1.00 0.00 81 MET A CA 7
ATOM 9792 C C . MET A 1 81 ? -11.842 4.798 -7.562 1.00 0.00 81 MET A C 7
ATOM 9793 O O . MET A 1 81 ? -12.119 5.280 -8.659 1.00 0.00 81 MET A O 7
ATOM 9807 N N . GLY A 1 82 ? -12.608 3.897 -6.954 1.00 0.00 82 GLY A N 7
ATOM 9808 C CA . GLY A 1 82 ? -13.836 3.430 -7.571 1.00 0.00 82 GLY A CA 7
ATOM 9809 C C . GLY A 1 82 ? -13.690 2.052 -8.183 1.00 0.00 82 GLY A C 7
ATOM 9810 O O . GLY A 1 82 ? -14.295 1.755 -9.214 1.00 0.00 82 GLY A O 7
ATOM 9814 N N . TYR A 1 83 ? -12.883 1.207 -7.550 1.00 0.00 83 TYR A N 7
ATOM 9815 C CA . TYR A 1 83 ? -12.656 -0.146 -8.041 1.00 0.00 83 TYR A CA 7
ATOM 9816 C C . TYR A 1 83 ? -13.415 -1.167 -7.198 1.00 0.00 83 TYR A C 7
ATOM 9817 O O . TYR A 1 83 ? -13.748 -0.927 -6.037 1.00 0.00 83 TYR A O 7
ATOM 9835 N N . PRO A 1 84 ? -13.695 -2.335 -7.795 1.00 0.00 84 PRO A N 7
ATOM 9836 C CA . PRO A 1 84 ? -14.417 -3.416 -7.119 1.00 0.00 84 PRO A CA 7
ATOM 9837 C C . PRO A 1 84 ? -13.587 -4.067 -6.018 1.00 0.00 84 PRO A C 7
ATOM 9838 O O . PRO A 1 84 ? -12.465 -4.515 -6.254 1.00 0.00 84 PRO A O 7
ATOM 9849 N N . THR A 1 85 ? -14.146 -4.116 -4.812 1.00 0.00 85 THR A N 7
ATOM 9850 C CA . THR A 1 85 ? -13.457 -4.712 -3.674 1.00 0.00 85 THR A CA 7
ATOM 9851 C C . THR A 1 85 ? -14.308 -5.795 -3.022 1.00 0.00 85 THR A C 7
ATOM 9852 O O . THR A 1 85 ? -15.369 -5.515 -2.466 1.00 0.00 85 THR A O 7
ATOM 9863 N N . GLY A 1 86 ? -13.835 -7.036 -3.094 1.00 0.00 86 GLY A N 7
ATOM 9864 C CA . GLY A 1 86 ? -14.565 -8.144 -2.505 1.00 0.00 86 GLY A CA 7
ATOM 9865 C C . GLY A 1 86 ? -13.749 -8.891 -1.469 1.00 0.00 86 GLY A C 7
ATOM 9866 O O . GLY A 1 86 ? -12.915 -9.729 -1.812 1.00 0.00 86 GLY A O 7
ATOM 9870 N N . PHE A 1 87 ? -13.988 -8.586 -0.198 1.00 0.00 87 PHE A N 7
ATOM 9871 C CA . PHE A 1 87 ? -13.267 -9.233 0.892 1.00 0.00 87 PHE A CA 7
ATOM 9872 C C . PHE A 1 87 ? -14.227 -9.990 1.805 1.00 0.00 87 PHE A C 7
ATOM 9873 O O . PHE A 1 87 ? -13.872 -11.019 2.381 1.00 0.00 87 PHE A O 7
ATOM 9890 N N . ASP A 1 88 ? -15.444 -9.472 1.933 1.00 0.00 88 ASP A N 7
ATOM 9891 C CA . ASP A 1 88 ? -16.456 -10.098 2.776 1.00 0.00 88 ASP A CA 7
ATOM 9892 C C . ASP A 1 88 ? -17.678 -10.496 1.954 1.00 0.00 88 ASP A C 7
ATOM 9893 O O . ASP A 1 88 ? -17.939 -9.923 0.896 1.00 0.00 88 ASP A O 7
ATOM 9902 N N . ALA A 1 89 ? -18.422 -11.480 2.447 1.00 0.00 89 ALA A N 7
ATOM 9903 C CA . ALA A 1 89 ? -19.616 -11.953 1.759 1.00 0.00 89 ALA A CA 7
ATOM 9904 C C . ALA A 1 89 ? -20.857 -11.776 2.627 1.00 0.00 89 ALA A C 7
ATOM 9905 O O . ALA A 1 89 ? -21.689 -12.678 2.730 1.00 0.00 89 ALA A O 7
ATOM 9912 N N . ASP A 1 90 ? -20.975 -10.610 3.252 1.00 0.00 90 ASP A N 7
ATOM 9913 C CA . ASP A 1 90 ? -22.115 -10.314 4.112 1.00 0.00 90 ASP A CA 7
ATOM 9914 C C . ASP A 1 90 ? -22.153 -8.833 4.475 1.00 0.00 90 ASP A C 7
ATOM 9915 O O . ASP A 1 90 ? -21.319 -8.351 5.242 1.00 0.00 90 ASP A O 7
ATOM 9924 N N . ILE A 1 91 ? -23.123 -8.117 3.918 1.00 0.00 91 ILE A N 7
ATOM 9925 C CA . ILE A 1 91 ? -23.269 -6.692 4.183 1.00 0.00 91 ILE A CA 7
ATOM 9926 C C . ILE A 1 91 ? -23.596 -6.436 5.651 1.00 0.00 91 ILE A C 7
ATOM 9927 O O . ILE A 1 91 ? -24.641 -6.856 6.147 1.00 0.00 91 ILE A O 7
ATOM 9943 N N . SER A 1 92 ? -22.695 -5.743 6.340 1.00 0.00 92 SER A N 7
ATOM 9944 C CA . SER A 1 92 ? -22.886 -5.433 7.752 1.00 0.00 92 SER A CA 7
ATOM 9945 C C . SER A 1 92 ? -21.825 -4.451 8.240 1.00 0.00 92 SER A C 7
ATOM 9946 O O . SER A 1 92 ? -20.628 -4.680 8.076 1.00 0.00 92 SER A O 7
ATOM 9954 N N . GLY A 1 93 ? -22.276 -3.354 8.843 1.00 0.00 93 GLY A N 7
ATOM 9955 C CA . GLY A 1 93 ? -21.354 -2.353 9.346 1.00 0.00 93 GLY A CA 7
ATOM 9956 C C . GLY A 1 93 ? -21.225 -2.391 10.856 1.00 0.00 93 GLY A C 7
ATOM 9957 O O . GLY A 1 93 ? -21.553 -3.385 11.504 1.00 0.00 93 GLY A O 7
ATOM 9961 N N . PRO A 1 94 ? -20.735 -1.287 11.440 1.00 0.00 94 PRO A N 7
ATOM 9962 C CA . PRO A 1 94 ? -20.551 -1.173 12.890 1.00 0.00 94 PRO A CA 7
ATOM 9963 C C . PRO A 1 94 ? -21.877 -1.099 13.638 1.00 0.00 94 PRO A C 7
ATOM 9964 O O . PRO A 1 94 ? -22.516 -0.048 13.686 1.00 0.00 94 PRO A O 7
ATOM 9975 N N . SER A 1 95 ? -22.285 -2.222 14.222 1.00 0.00 95 SER A N 7
ATOM 9976 C CA . SER A 1 95 ? -23.538 -2.285 14.966 1.00 0.00 95 SER A CA 7
ATOM 9977 C C . SER A 1 95 ? -23.468 -1.420 16.221 1.00 0.00 95 SER A C 7
ATOM 9978 O O . SER A 1 95 ? -24.393 -0.664 16.520 1.00 0.00 95 SER A O 7
ATOM 9986 N N . SER A 1 96 ? -22.364 -1.536 16.952 1.00 0.00 96 SER A N 7
ATOM 9987 C CA . SER A 1 96 ? -22.174 -0.769 18.177 1.00 0.00 96 SER A CA 7
ATOM 9988 C C . SER A 1 96 ? -22.533 0.698 17.961 1.00 0.00 96 SER A C 7
ATOM 9989 O O . SER A 1 96 ? -23.215 1.310 18.782 1.00 0.00 96 SER A O 7
ATOM 9997 N N . GLY A 1 97 ? -22.069 1.257 16.847 1.00 0.00 97 GLY A N 7
ATOM 9998 C CA . GLY A 1 97 ? -22.351 2.647 16.541 1.00 0.00 97 GLY A CA 7
ATOM 9999 C C . GLY A 1 97 ? -23.213 2.805 15.305 1.00 0.00 97 GLY A C 7
ATOM 10000 O O . GLY A 1 97 ? -22.803 3.438 14.331 1.00 0.00 97 GLY A O 7
ATOM 10004 N N . GLY A 1 1 ? 13.540 -4.719 18.306 1.00 0.00 1 GLY A N 8
ATOM 10005 C CA . GLY A 1 1 ? 14.745 -5.207 17.661 1.00 0.00 1 GLY A CA 8
ATOM 10006 C C . GLY A 1 1 ? 14.828 -4.796 16.204 1.00 0.00 1 GLY A C 8
ATOM 10007 O O . GLY A 1 1 ? 15.439 -3.780 15.872 1.00 0.00 1 GLY A O 8
ATOM 10011 N N . SER A 1 2 ? 14.215 -5.589 15.331 1.00 0.00 2 SER A N 8
ATOM 10012 C CA . SER A 1 2 ? 14.227 -5.306 13.901 1.00 0.00 2 SER A CA 8
ATOM 10013 C C . SER A 1 2 ? 12.807 -5.227 13.350 1.00 0.00 2 SER A C 8
ATOM 10014 O O . SER A 1 2 ? 12.505 -4.392 12.497 1.00 0.00 2 SER A O 8
ATOM 10022 N N . SER A 1 3 ? 11.937 -6.102 13.845 1.00 0.00 3 SER A N 8
ATOM 10023 C CA . SER A 1 3 ? 10.549 -6.136 13.400 1.00 0.00 3 SER A CA 8
ATOM 10024 C C . SER A 1 3 ? 10.466 -6.133 11.877 1.00 0.00 3 SER A C 8
ATOM 10025 O O . SER A 1 3 ? 9.801 -5.287 11.281 1.00 0.00 3 SER A O 8
ATOM 10033 N N . GLY A 1 4 ? 11.147 -7.089 11.252 1.00 0.00 4 GLY A N 8
ATOM 10034 C CA . GLY A 1 4 ? 11.138 -7.180 9.803 1.00 0.00 4 GLY A CA 8
ATOM 10035 C C . GLY A 1 4 ? 11.095 -8.614 9.313 1.00 0.00 4 GLY A C 8
ATOM 10036 O O . GLY A 1 4 ? 12.081 -9.125 8.781 1.00 0.00 4 GLY A O 8
ATOM 10040 N N . SER A 1 5 ? 9.951 -9.266 9.493 1.00 0.00 5 SER A N 8
ATOM 10041 C CA . SER A 1 5 ? 9.786 -10.652 9.070 1.00 0.00 5 SER A CA 8
ATOM 10042 C C . SER A 1 5 ? 8.370 -10.898 8.560 1.00 0.00 5 SER A C 8
ATOM 10043 O O . SER A 1 5 ? 7.397 -10.754 9.300 1.00 0.00 5 SER A O 8
ATOM 10051 N N . SER A 1 6 ? 8.262 -11.272 7.288 1.00 0.00 6 SER A N 8
ATOM 10052 C CA . SER A 1 6 ? 6.965 -11.536 6.676 1.00 0.00 6 SER A CA 8
ATOM 10053 C C . SER A 1 6 ? 7.030 -12.765 5.774 1.00 0.00 6 SER A C 8
ATOM 10054 O O . SER A 1 6 ? 7.812 -12.811 4.825 1.00 0.00 6 SER A O 8
ATOM 10062 N N . GLY A 1 7 ? 6.202 -13.759 6.079 1.00 0.00 7 GLY A N 8
ATOM 10063 C CA . GLY A 1 7 ? 6.181 -14.975 5.287 1.00 0.00 7 GLY A CA 8
ATOM 10064 C C . GLY A 1 7 ? 5.103 -14.955 4.222 1.00 0.00 7 GLY A C 8
ATOM 10065 O O . GLY A 1 7 ? 4.521 -13.907 3.938 1.00 0.00 7 GLY A O 8
ATOM 10069 N N . ARG A 1 8 ? 4.836 -16.114 3.629 1.00 0.00 8 ARG A N 8
ATOM 10070 C CA . ARG A 1 8 ? 3.823 -16.224 2.587 1.00 0.00 8 ARG A CA 8
ATOM 10071 C C . ARG A 1 8 ? 3.284 -17.649 2.501 1.00 0.00 8 ARG A C 8
ATOM 10072 O O . ARG A 1 8 ? 4.011 -18.615 2.732 1.00 0.00 8 ARG A O 8
ATOM 10093 N N . LYS A 1 9 ? 2.003 -17.772 2.168 1.00 0.00 9 LYS A N 8
ATOM 10094 C CA . LYS A 1 9 ? 1.365 -19.078 2.050 1.00 0.00 9 LYS A CA 8
ATOM 10095 C C . LYS A 1 9 ? 0.017 -18.964 1.346 1.00 0.00 9 LYS A C 8
ATOM 10096 O O . LYS A 1 9 ? -0.685 -17.963 1.489 1.00 0.00 9 LYS A O 8
ATOM 10115 N N . ILE A 1 10 ? -0.337 -19.994 0.586 1.00 0.00 10 ILE A N 8
ATOM 10116 C CA . ILE A 1 10 ? -1.602 -20.010 -0.138 1.00 0.00 10 ILE A CA 8
ATOM 10117 C C . ILE A 1 10 ? -2.363 -21.307 0.111 1.00 0.00 10 ILE A C 8
ATOM 10118 O O . ILE A 1 10 ? -1.914 -22.388 -0.273 1.00 0.00 10 ILE A O 8
ATOM 10134 N N . LEU A 1 11 ? -3.519 -21.194 0.756 1.00 0.00 11 LEU A N 8
ATOM 10135 C CA . LEU A 1 11 ? -4.345 -22.358 1.057 1.00 0.00 11 LEU A CA 8
ATOM 10136 C C . LEU A 1 11 ? -5.378 -22.591 -0.042 1.00 0.00 11 LEU A C 8
ATOM 10137 O O . LEU A 1 11 ? -5.765 -21.661 -0.750 1.00 0.00 11 LEU A O 8
ATOM 10153 N N . ASP A 1 12 ? -5.821 -23.836 -0.175 1.00 0.00 12 ASP A N 8
ATOM 10154 C CA . ASP A 1 12 ? -6.812 -24.190 -1.185 1.00 0.00 12 ASP A CA 8
ATOM 10155 C C . ASP A 1 12 ? -8.125 -24.614 -0.533 1.00 0.00 12 ASP A C 8
ATOM 10156 O O . ASP A 1 12 ? -8.350 -25.798 -0.281 1.00 0.00 12 ASP A O 8
ATOM 10165 N N . SER A 1 13 ? -8.987 -23.640 -0.261 1.00 0.00 13 SER A N 8
ATOM 10166 C CA . SER A 1 13 ? -10.275 -23.911 0.366 1.00 0.00 13 SER A CA 8
ATOM 10167 C C . SER A 1 13 ? -11.209 -22.713 0.230 1.00 0.00 13 SER A C 8
ATOM 10168 O O . SER A 1 13 ? -10.762 -21.577 0.066 1.00 0.00 13 SER A O 8
ATOM 10176 N N . LYS A 1 14 ? -12.510 -22.974 0.299 1.00 0.00 14 LYS A N 8
ATOM 10177 C CA . LYS A 1 14 ? -13.509 -21.918 0.186 1.00 0.00 14 LYS A CA 8
ATOM 10178 C C . LYS A 1 14 ? -13.137 -20.720 1.053 1.00 0.00 14 LYS A C 8
ATOM 10179 O O . LYS A 1 14 ? -13.006 -20.841 2.271 1.00 0.00 14 LYS A O 8
ATOM 10198 N N . ALA A 1 15 ? -12.969 -19.565 0.418 1.00 0.00 15 ALA A N 8
ATOM 10199 C CA . ALA A 1 15 ? -12.616 -18.345 1.133 1.00 0.00 15 ALA A CA 8
ATOM 10200 C C . ALA A 1 15 ? -12.646 -17.136 0.204 1.00 0.00 15 ALA A C 8
ATOM 10201 O O . ALA A 1 15 ? -11.836 -17.029 -0.717 1.00 0.00 15 ALA A O 8
ATOM 10208 N N . ILE A 1 16 ? -13.585 -16.229 0.451 1.00 0.00 16 ILE A N 8
ATOM 10209 C CA . ILE A 1 16 ? -13.720 -15.028 -0.363 1.00 0.00 16 ILE A CA 8
ATOM 10210 C C . ILE A 1 16 ? -12.355 -14.493 -0.784 1.00 0.00 16 ILE A C 8
ATOM 10211 O O . ILE A 1 16 ? -11.527 -14.146 0.058 1.00 0.00 16 ILE A O 8
ATOM 10227 N N . ASP A 1 17 ? -12.129 -14.427 -2.091 1.00 0.00 17 ASP A N 8
ATOM 10228 C CA . ASP A 1 17 ? -10.865 -13.931 -2.624 1.00 0.00 17 ASP A CA 8
ATOM 10229 C C . ASP A 1 17 ? -10.612 -12.495 -2.175 1.00 0.00 17 ASP A C 8
ATOM 10230 O O . ASP A 1 17 ? -10.783 -11.552 -2.949 1.00 0.00 17 ASP A O 8
ATOM 10239 N N . LEU A 1 18 ? -10.205 -12.336 -0.920 1.00 0.00 18 LEU A N 8
ATOM 10240 C CA . LEU A 1 18 ? -9.929 -11.015 -0.367 1.00 0.00 18 LEU A CA 8
ATOM 10241 C C . LEU A 1 18 ? -8.493 -10.592 -0.658 1.00 0.00 18 LEU A C 8
ATOM 10242 O O . LEU A 1 18 ? -8.245 -9.480 -1.123 1.00 0.00 18 LEU A O 8
ATOM 10258 N N . MET A 1 19 ? -7.550 -11.488 -0.383 1.00 0.00 19 MET A N 8
ATOM 10259 C CA . MET A 1 19 ? -6.139 -11.208 -0.619 1.00 0.00 19 MET A CA 8
ATOM 10260 C C . MET A 1 19 ? -5.940 -10.505 -1.958 1.00 0.00 19 MET A C 8
ATOM 10261 O O . MET A 1 19 ? -4.996 -9.735 -2.131 1.00 0.00 19 MET A O 8
ATOM 10275 N N . ASN A 1 20 ? -6.835 -10.776 -2.902 1.00 0.00 20 ASN A N 8
ATOM 10276 C CA . ASN A 1 20 ? -6.757 -10.170 -4.226 1.00 0.00 20 ASN A CA 8
ATOM 10277 C C . ASN A 1 20 ? -6.420 -8.686 -4.126 1.00 0.00 20 ASN A C 8
ATOM 10278 O O . ASN A 1 20 ? -5.586 -8.176 -4.874 1.00 0.00 20 ASN A O 8
ATOM 10289 N N . ALA A 1 21 ? -7.074 -7.997 -3.196 1.00 0.00 21 ALA A N 8
ATOM 10290 C CA . ALA A 1 21 ? -6.842 -6.572 -2.995 1.00 0.00 21 ALA A CA 8
ATOM 10291 C C . ALA A 1 21 ? -5.351 -6.269 -2.889 1.00 0.00 21 ALA A C 8
ATOM 10292 O O . ALA A 1 21 ? -4.816 -5.460 -3.649 1.00 0.00 21 ALA A O 8
ATOM 10299 N N . LEU A 1 22 ? -4.685 -6.920 -1.942 1.00 0.00 22 LEU A N 8
ATOM 10300 C CA . LEU A 1 22 ? -3.255 -6.719 -1.736 1.00 0.00 22 LEU A CA 8
ATOM 10301 C C . LEU A 1 22 ? -2.513 -6.683 -3.068 1.00 0.00 22 LEU A C 8
ATOM 10302 O O . LEU A 1 22 ? -1.794 -5.729 -3.364 1.00 0.00 22 LEU A O 8
ATOM 10318 N N . MET A 1 23 ? -2.693 -7.729 -3.869 1.00 0.00 23 MET A N 8
ATOM 10319 C CA . MET A 1 23 ? -2.043 -7.815 -5.171 1.00 0.00 23 MET A CA 8
ATOM 10320 C C . MET A 1 23 ? -2.431 -6.631 -6.052 1.00 0.00 23 MET A C 8
ATOM 10321 O O . MET A 1 23 ? -1.593 -6.070 -6.757 1.00 0.00 23 MET A O 8
ATOM 10335 N N . ARG A 1 24 ? -3.706 -6.258 -6.006 1.00 0.00 24 ARG A N 8
ATOM 10336 C CA . ARG A 1 24 ? -4.204 -5.142 -6.801 1.00 0.00 24 ARG A CA 8
ATOM 10337 C C . ARG A 1 24 ? -3.472 -3.852 -6.445 1.00 0.00 24 ARG A C 8
ATOM 10338 O O . ARG A 1 24 ? -2.940 -3.166 -7.319 1.00 0.00 24 ARG A O 8
ATOM 10359 N N . LEU A 1 25 ? -3.449 -3.526 -5.157 1.00 0.00 25 LEU A N 8
ATOM 10360 C CA . LEU A 1 25 ? -2.783 -2.318 -4.685 1.00 0.00 25 LEU A CA 8
ATOM 10361 C C . LEU A 1 25 ? -1.390 -2.191 -5.294 1.00 0.00 25 LEU A C 8
ATOM 10362 O O . LEU A 1 25 ? -0.982 -1.109 -5.715 1.00 0.00 25 LEU A O 8
ATOM 10378 N N . ASN A 1 26 ? -0.665 -3.304 -5.339 1.00 0.00 26 ASN A N 8
ATOM 10379 C CA . ASN A 1 26 ? 0.682 -3.317 -5.898 1.00 0.00 26 ASN A CA 8
ATOM 10380 C C . ASN A 1 26 ? 0.642 -3.169 -7.416 1.00 0.00 26 ASN A C 8
ATOM 10381 O O . ASN A 1 26 ? 1.488 -2.496 -8.005 1.00 0.00 26 ASN A O 8
ATOM 10392 N N . GLN A 1 27 ? -0.345 -3.801 -8.041 1.00 0.00 27 GLN A N 8
ATOM 10393 C CA . GLN A 1 27 ? -0.495 -3.739 -9.490 1.00 0.00 27 GLN A CA 8
ATOM 10394 C C . GLN A 1 27 ? -0.587 -2.293 -9.966 1.00 0.00 27 GLN A C 8
ATOM 10395 O O . GLN A 1 27 ? 0.220 -1.844 -10.780 1.00 0.00 27 GLN A O 8
ATOM 10409 N N . ILE A 1 28 ? -1.577 -1.569 -9.454 1.00 0.00 28 ILE A N 8
ATOM 10410 C CA . ILE A 1 28 ? -1.774 -0.174 -9.827 1.00 0.00 28 ILE A CA 8
ATOM 10411 C C . ILE A 1 28 ? -0.654 0.705 -9.280 1.00 0.00 28 ILE A C 8
ATOM 10412 O O . ILE A 1 28 ? -0.206 1.641 -9.942 1.00 0.00 28 ILE A O 8
ATOM 10428 N N . ARG A 1 29 ? -0.204 0.396 -8.068 1.00 0.00 29 ARG A N 8
ATOM 10429 C CA . ARG A 1 29 ? 0.864 1.157 -7.433 1.00 0.00 29 ARG A CA 8
ATOM 10430 C C . ARG A 1 29 ? 1.975 0.231 -6.944 1.00 0.00 29 ARG A C 8
ATOM 10431 O O . ARG A 1 29 ? 1.982 -0.219 -5.798 1.00 0.00 29 ARG A O 8
ATOM 10452 N N . PRO A 1 30 ? 2.935 -0.062 -7.833 1.00 0.00 30 PRO A N 8
ATOM 10453 C CA . PRO A 1 30 ? 4.068 -0.937 -7.515 1.00 0.00 30 PRO A CA 8
ATOM 10454 C C . PRO A 1 30 ? 5.039 -0.293 -6.531 1.00 0.00 30 PRO A C 8
ATOM 10455 O O . PRO A 1 30 ? 5.242 0.920 -6.547 1.00 0.00 30 PRO A O 8
ATOM 10466 N N . GLY A 1 31 ? 5.637 -1.115 -5.674 1.00 0.00 31 GLY A N 8
ATOM 10467 C CA . GLY A 1 31 ? 6.580 -0.607 -4.694 1.00 0.00 31 GLY A CA 8
ATOM 10468 C C . GLY A 1 31 ? 5.913 0.251 -3.638 1.00 0.00 31 GLY A C 8
ATOM 10469 O O . GLY A 1 31 ? 6.109 1.466 -3.599 1.00 0.00 31 GLY A O 8
ATOM 10473 N N . LEU A 1 32 ? 5.121 -0.381 -2.778 1.00 0.00 32 LEU A N 8
ATOM 10474 C CA . LEU A 1 32 ? 4.420 0.333 -1.716 1.00 0.00 32 LEU A CA 8
ATOM 10475 C C . LEU A 1 32 ? 5.106 0.117 -0.371 1.00 0.00 32 LEU A C 8
ATOM 10476 O O . LEU A 1 32 ? 5.966 -0.753 -0.235 1.00 0.00 32 LEU A O 8
ATOM 10492 N N . GLN A 1 33 ? 4.717 0.913 0.620 1.00 0.00 33 GLN A N 8
ATOM 10493 C CA . GLN A 1 33 ? 5.294 0.808 1.955 1.00 0.00 33 GLN A CA 8
ATOM 10494 C C . GLN A 1 33 ? 4.210 0.896 3.024 1.00 0.00 33 GLN A C 8
ATOM 10495 O O . GLN A 1 33 ? 3.523 1.910 3.144 1.00 0.00 33 GLN A O 8
ATOM 10509 N N . TYR A 1 34 ? 4.063 -0.173 3.799 1.00 0.00 34 TYR A N 8
ATOM 10510 C CA . TYR A 1 34 ? 3.061 -0.217 4.858 1.00 0.00 34 TYR A CA 8
ATOM 10511 C C . TYR A 1 34 ? 3.710 -0.058 6.229 1.00 0.00 34 TYR A C 8
ATOM 10512 O O . TYR A 1 34 ? 4.840 -0.493 6.450 1.00 0.00 34 TYR A O 8
ATOM 10530 N N . LYS A 1 35 ? 2.985 0.570 7.149 1.00 0.00 35 LYS A N 8
ATOM 10531 C CA . LYS A 1 35 ? 3.486 0.788 8.501 1.00 0.00 35 LYS A CA 8
ATOM 10532 C C . LYS A 1 35 ? 2.374 0.607 9.529 1.00 0.00 35 LYS A C 8
ATOM 10533 O O . LYS A 1 35 ? 1.214 0.929 9.268 1.00 0.00 35 LYS A O 8
ATOM 10552 N N . LEU A 1 36 ? 2.734 0.091 10.699 1.00 0.00 36 LEU A N 8
ATOM 10553 C CA . LEU A 1 36 ? 1.767 -0.131 11.768 1.00 0.00 36 LEU A CA 8
ATOM 10554 C C . LEU A 1 36 ? 1.733 1.055 12.727 1.00 0.00 36 LEU A C 8
ATOM 10555 O O . LEU A 1 36 ? 2.547 1.146 13.647 1.00 0.00 36 LEU A O 8
ATOM 10571 N N . LEU A 1 37 ? 0.785 1.959 12.508 1.00 0.00 37 LEU A N 8
ATOM 10572 C CA . LEU A 1 37 ? 0.643 3.139 13.354 1.00 0.00 37 LEU A CA 8
ATOM 10573 C C . LEU A 1 37 ? 0.787 2.773 14.827 1.00 0.00 37 LEU A C 8
ATOM 10574 O O . LEU A 1 37 ? 1.600 3.355 15.545 1.00 0.00 37 LEU A O 8
ATOM 10590 N N . SER A 1 38 ? -0.005 1.802 15.271 1.00 0.00 38 SER A N 8
ATOM 10591 C CA . SER A 1 38 ? 0.033 1.359 16.660 1.00 0.00 38 SER A CA 8
ATOM 10592 C C . SER A 1 38 ? -0.865 0.143 16.867 1.00 0.00 38 SER A C 8
ATOM 10593 O O . SER A 1 38 ? -1.797 -0.090 16.098 1.00 0.00 38 SER A O 8
ATOM 10601 N N . GLN A 1 39 ? -0.576 -0.627 17.911 1.00 0.00 39 GLN A N 8
ATOM 10602 C CA . GLN A 1 39 ? -1.357 -1.820 18.219 1.00 0.00 39 GLN A CA 8
ATOM 10603 C C . GLN A 1 39 ? -1.962 -1.728 19.616 1.00 0.00 39 GLN A C 8
ATOM 10604 O O . GLN A 1 39 ? -1.277 -1.380 20.578 1.00 0.00 39 GLN A O 8
ATOM 10618 N N . SER A 1 40 ? -3.249 -2.043 19.719 1.00 0.00 40 SER A N 8
ATOM 10619 C CA . SER A 1 40 ? -3.948 -1.992 20.998 1.00 0.00 40 SER A CA 8
ATOM 10620 C C . SER A 1 40 ? -4.825 -3.226 21.188 1.00 0.00 40 SER A C 8
ATOM 10621 O O . SER A 1 40 ? -5.043 -3.996 20.253 1.00 0.00 40 SER A O 8
ATOM 10629 N N . GLY A 1 41 ? -5.326 -3.407 22.406 1.00 0.00 41 GLY A N 8
ATOM 10630 C CA . GLY A 1 41 ? -6.173 -4.549 22.697 1.00 0.00 41 GLY A CA 8
ATOM 10631 C C . GLY A 1 41 ? -5.444 -5.630 23.469 1.00 0.00 41 GLY A C 8
ATOM 10632 O O . GLY A 1 41 ? -4.316 -5.444 23.926 1.00 0.00 41 GLY A O 8
ATOM 10636 N N . PRO A 1 42 ? -6.095 -6.793 23.625 1.00 0.00 42 PRO A N 8
ATOM 10637 C CA . PRO A 1 42 ? -5.520 -7.931 24.348 1.00 0.00 42 PRO A CA 8
ATOM 10638 C C . PRO A 1 42 ? -4.359 -8.570 23.595 1.00 0.00 42 PRO A C 8
ATOM 10639 O O . PRO A 1 42 ? -3.926 -8.066 22.558 1.00 0.00 42 PRO A O 8
ATOM 10650 N N . VAL A 1 43 ? -3.858 -9.683 24.122 1.00 0.00 43 VAL A N 8
ATOM 10651 C CA . VAL A 1 43 ? -2.747 -10.392 23.497 1.00 0.00 43 VAL A CA 8
ATOM 10652 C C . VAL A 1 43 ? -3.249 -11.443 22.515 1.00 0.00 43 VAL A C 8
ATOM 10653 O O . VAL A 1 43 ? -2.536 -11.836 21.591 1.00 0.00 43 VAL A O 8
ATOM 10666 N N . HIS A 1 44 ? -4.483 -11.896 22.719 1.00 0.00 44 HIS A N 8
ATOM 10667 C CA . HIS A 1 44 ? -5.082 -12.902 21.850 1.00 0.00 44 HIS A CA 8
ATOM 10668 C C . HIS A 1 44 ? -5.928 -12.246 20.763 1.00 0.00 44 HIS A C 8
ATOM 10669 O O . HIS A 1 44 ? -6.039 -12.764 19.652 1.00 0.00 44 HIS A O 8
ATOM 10684 N N . ALA A 1 45 ? -6.524 -11.105 21.092 1.00 0.00 45 ALA A N 8
ATOM 10685 C CA . ALA A 1 45 ? -7.359 -10.378 20.144 1.00 0.00 45 ALA A CA 8
ATOM 10686 C C . ALA A 1 45 ? -6.865 -8.947 19.961 1.00 0.00 45 ALA A C 8
ATOM 10687 O O . ALA A 1 45 ? -7.618 -7.983 20.097 1.00 0.00 45 ALA A O 8
ATOM 10694 N N . PRO A 1 46 ? -5.570 -8.803 19.645 1.00 0.00 46 PRO A N 8
ATOM 10695 C CA . PRO A 1 46 ? -4.946 -7.493 19.438 1.00 0.00 46 PRO A CA 8
ATOM 10696 C C . PRO A 1 46 ? -5.433 -6.815 18.161 1.00 0.00 46 PRO A C 8
ATOM 10697 O O . PRO A 1 46 ? -6.047 -7.451 17.304 1.00 0.00 46 PRO A O 8
ATOM 10708 N N . VAL A 1 47 ? -5.155 -5.521 18.041 1.00 0.00 47 VAL A N 8
ATOM 10709 C CA . VAL A 1 47 ? -5.563 -4.757 16.868 1.00 0.00 47 VAL A CA 8
ATOM 10710 C C . VAL A 1 47 ? -4.355 -4.180 16.140 1.00 0.00 47 VAL A C 8
ATOM 10711 O O . VAL A 1 47 ? -3.616 -3.363 16.691 1.00 0.00 47 VAL A O 8
ATOM 10724 N N . PHE A 1 48 ? -4.159 -4.609 14.898 1.00 0.00 48 PHE A N 8
ATOM 10725 C CA . PHE A 1 48 ? -3.039 -4.135 14.093 1.00 0.00 48 PHE A CA 8
ATOM 10726 C C . PHE A 1 48 ? -3.488 -3.046 13.123 1.00 0.00 48 PHE A C 8
ATOM 10727 O O . PHE A 1 48 ? -4.106 -3.328 12.096 1.00 0.00 48 PHE A O 8
ATOM 10744 N N . THR A 1 49 ? -3.175 -1.798 13.458 1.00 0.00 49 THR A N 8
ATOM 10745 C CA . THR A 1 49 ? -3.547 -0.665 12.619 1.00 0.00 49 THR A CA 8
ATOM 10746 C C . THR A 1 49 ? -2.474 -0.378 11.575 1.00 0.00 49 THR A C 8
ATOM 10747 O O . THR A 1 49 ? -1.390 0.102 11.902 1.00 0.00 49 THR A O 8
ATOM 10758 N N . MET A 1 50 ? -2.785 -0.675 10.318 1.00 0.00 50 MET A N 8
ATOM 10759 C CA . MET A 1 50 ? -1.847 -0.447 9.225 1.00 0.00 50 MET A CA 8
ATOM 10760 C C . MET A 1 50 ? -2.147 0.871 8.517 1.00 0.00 50 MET A C 8
ATOM 10761 O O . MET A 1 50 ? -3.193 1.481 8.739 1.00 0.00 50 MET A O 8
ATOM 10775 N N . SER A 1 51 ? -1.222 1.304 7.666 1.00 0.00 51 SER A N 8
ATOM 10776 C CA . SER A 1 51 ? -1.387 2.552 6.930 1.00 0.00 51 SER A CA 8
ATOM 10777 C C . SER A 1 51 ? -0.456 2.597 5.722 1.00 0.00 51 SER A C 8
ATOM 10778 O O . SER A 1 51 ? 0.663 2.085 5.767 1.00 0.00 51 SER A O 8
ATOM 10786 N N . VAL A 1 52 ? -0.926 3.212 4.642 1.00 0.00 52 VAL A N 8
ATOM 10787 C CA . VAL A 1 52 ? -0.137 3.325 3.421 1.00 0.00 52 VAL A CA 8
ATOM 10788 C C . VAL A 1 52 ? -0.359 4.674 2.746 1.00 0.00 52 VAL A C 8
ATOM 10789 O O . VAL A 1 52 ? -1.393 5.313 2.939 1.00 0.00 52 VAL A O 8
ATOM 10802 N N . ASP A 1 53 ? 0.618 5.100 1.953 1.00 0.00 53 ASP A N 8
ATOM 10803 C CA . ASP A 1 53 ? 0.529 6.373 1.247 1.00 0.00 53 ASP A CA 8
ATOM 10804 C C . ASP A 1 53 ? 0.364 6.152 -0.253 1.00 0.00 53 ASP A C 8
ATOM 10805 O O . ASP A 1 53 ? 1.302 5.739 -0.937 1.00 0.00 53 ASP A O 8
ATOM 10814 N N . VAL A 1 54 ? -0.833 6.428 -0.759 1.00 0.00 54 VAL A N 8
ATOM 10815 C CA . VAL A 1 54 ? -1.121 6.260 -2.179 1.00 0.00 54 VAL A CA 8
ATOM 10816 C C . VAL A 1 54 ? -1.774 7.509 -2.760 1.00 0.00 54 VAL A C 8
ATOM 10817 O O . VAL A 1 54 ? -2.735 8.036 -2.200 1.00 0.00 54 VAL A O 8
ATOM 10830 N N . ASP A 1 55 ? -1.246 7.977 -3.885 1.00 0.00 55 ASP A N 8
ATOM 10831 C CA . ASP A 1 55 ? -1.779 9.164 -4.544 1.00 0.00 55 ASP A CA 8
ATOM 10832 C C . ASP A 1 55 ? -2.035 10.277 -3.533 1.00 0.00 55 ASP A C 8
ATOM 10833 O O . ASP A 1 55 ? -3.080 10.925 -3.559 1.00 0.00 55 ASP A O 8
ATOM 10842 N N . GLY A 1 56 ? -1.072 10.494 -2.642 1.00 0.00 56 GLY A N 8
ATOM 10843 C CA . GLY A 1 56 ? -1.213 11.528 -1.634 1.00 0.00 56 GLY A CA 8
ATOM 10844 C C . GLY A 1 56 ? -2.377 11.272 -0.698 1.00 0.00 56 GLY A C 8
ATOM 10845 O O . GLY A 1 56 ? -2.959 12.206 -0.146 1.00 0.00 56 GLY A O 8
ATOM 10849 N N . THR A 1 57 ? -2.722 10.000 -0.519 1.00 0.00 57 THR A N 8
ATOM 10850 C CA . THR A 1 57 ? -3.826 9.623 0.354 1.00 0.00 57 THR A CA 8
ATOM 10851 C C . THR A 1 57 ? -3.392 8.569 1.366 1.00 0.00 57 THR A C 8
ATOM 10852 O O . THR A 1 57 ? -3.178 7.408 1.016 1.00 0.00 57 THR A O 8
ATOM 10863 N N . THR A 1 58 ? -3.264 8.980 2.624 1.00 0.00 58 THR A N 8
ATOM 10864 C CA . THR A 1 58 ? -2.854 8.072 3.687 1.00 0.00 58 THR A CA 8
ATOM 10865 C C . THR A 1 58 ? -4.045 7.289 4.230 1.00 0.00 58 THR A C 8
ATOM 10866 O O . THR A 1 58 ? -4.929 7.853 4.875 1.00 0.00 58 THR A O 8
ATOM 10877 N N . TYR A 1 59 ? -4.061 5.987 3.965 1.00 0.00 59 TYR A N 8
ATOM 10878 C CA . TYR A 1 59 ? -5.144 5.127 4.426 1.00 0.00 59 TYR A CA 8
ATOM 10879 C C . TYR A 1 59 ? -4.786 4.463 5.752 1.00 0.00 59 TYR A C 8
ATOM 10880 O O . TYR A 1 59 ? -3.616 4.390 6.125 1.00 0.00 59 TYR A O 8
ATOM 10898 N N . GLU A 1 60 ? -5.804 3.980 6.459 1.00 0.00 60 GLU A N 8
ATOM 10899 C CA . GLU A 1 60 ? -5.597 3.322 7.743 1.00 0.00 60 GLU A CA 8
ATOM 10900 C C . GLU A 1 60 ? -6.683 2.283 8.003 1.00 0.00 60 GLU A C 8
ATOM 10901 O O . GLU A 1 60 ? -7.870 2.606 8.042 1.00 0.00 60 GLU A O 8
ATOM 10913 N N . ALA A 1 61 ? -6.267 1.033 8.180 1.00 0.00 61 ALA A N 8
ATOM 10914 C CA . ALA A 1 61 ? -7.204 -0.054 8.438 1.00 0.00 61 ALA A CA 8
ATOM 10915 C C . ALA A 1 61 ? -6.731 -0.922 9.599 1.00 0.00 61 ALA A C 8
ATOM 10916 O O . ALA A 1 61 ? -5.596 -1.399 9.608 1.00 0.00 61 ALA A O 8
ATOM 10923 N N . SER A 1 62 ? -7.608 -1.123 10.577 1.00 0.00 62 SER A N 8
ATOM 10924 C CA . SER A 1 62 ? -7.279 -1.930 11.746 1.00 0.00 62 SER A CA 8
ATOM 10925 C C . SER A 1 62 ? -7.988 -3.279 11.692 1.00 0.00 62 SER A C 8
ATOM 10926 O O . SER A 1 62 ? -9.198 -3.349 11.478 1.00 0.00 62 SER A O 8
ATOM 10934 N N . GLY A 1 63 ? -7.226 -4.351 11.888 1.00 0.00 63 GLY A N 8
ATOM 10935 C CA . GLY A 1 63 ? -7.797 -5.684 11.858 1.00 0.00 63 GLY A CA 8
ATOM 10936 C C . GLY A 1 63 ? -7.358 -6.530 13.037 1.00 0.00 63 GLY A C 8
ATOM 10937 O O . GLY A 1 63 ? -6.647 -6.068 13.929 1.00 0.00 63 GLY A O 8
ATOM 10941 N N . PRO A 1 64 ? -7.788 -7.800 13.051 1.00 0.00 64 PRO A N 8
ATOM 10942 C CA . PRO A 1 64 ? -7.448 -8.739 14.125 1.00 0.00 64 PRO A CA 8
ATOM 10943 C C . PRO A 1 64 ? -5.976 -9.135 14.104 1.00 0.00 64 PRO A C 8
ATOM 10944 O O . PRO A 1 64 ? -5.433 -9.599 15.106 1.00 0.00 64 PRO A O 8
ATOM 10955 N N . SER A 1 65 ? -5.334 -8.948 12.955 1.00 0.00 65 SER A N 8
ATOM 10956 C CA . SER A 1 65 ? -3.924 -9.289 12.802 1.00 0.00 65 SER A CA 8
ATOM 10957 C C . SER A 1 65 ? -3.253 -8.379 11.778 1.00 0.00 65 SER A C 8
ATOM 10958 O O . SER A 1 65 ? -3.905 -7.547 11.147 1.00 0.00 65 SER A O 8
ATOM 10966 N N . LYS A 1 66 ? -1.944 -8.543 11.618 1.00 0.00 66 LYS A N 8
ATOM 10967 C CA . LYS A 1 66 ? -1.182 -7.739 10.670 1.00 0.00 66 LYS A CA 8
ATOM 10968 C C . LYS A 1 66 ? -1.464 -8.176 9.236 1.00 0.00 66 LYS A C 8
ATOM 10969 O O . LYS A 1 66 ? -1.815 -7.359 8.385 1.00 0.00 66 LYS A O 8
ATOM 10988 N N . LYS A 1 67 ? -1.309 -9.469 8.975 1.00 0.00 67 LYS A N 8
ATOM 10989 C CA . LYS A 1 67 ? -1.549 -10.016 7.645 1.00 0.00 67 LYS A CA 8
ATOM 10990 C C . LYS A 1 67 ? -2.868 -9.501 7.075 1.00 0.00 67 LYS A C 8
ATOM 10991 O O . LYS A 1 67 ? -2.962 -9.185 5.889 1.00 0.00 67 LYS A O 8
ATOM 11010 N N . THR A 1 68 ? -3.884 -9.418 7.928 1.00 0.00 68 THR A N 8
ATOM 11011 C CA . THR A 1 68 ? -5.196 -8.942 7.510 1.00 0.00 68 THR A CA 8
ATOM 11012 C C . THR A 1 68 ? -5.230 -7.419 7.435 1.00 0.00 68 THR A C 8
ATOM 11013 O O . THR A 1 68 ? -5.768 -6.847 6.488 1.00 0.00 68 THR A O 8
ATOM 11024 N N . ALA A 1 69 ? -4.651 -6.769 8.439 1.00 0.00 69 ALA A N 8
ATOM 11025 C CA . ALA A 1 69 ? -4.613 -5.313 8.486 1.00 0.00 69 ALA A CA 8
ATOM 11026 C C . ALA A 1 69 ? -4.215 -4.731 7.133 1.00 0.00 69 ALA A C 8
ATOM 11027 O O . ALA A 1 69 ? -4.952 -3.938 6.546 1.00 0.00 69 ALA A O 8
ATOM 11034 N N . LYS A 1 70 ? -3.046 -5.130 6.643 1.00 0.00 70 LYS A N 8
ATOM 11035 C CA . LYS A 1 70 ? -2.550 -4.649 5.359 1.00 0.00 70 LYS A CA 8
ATOM 11036 C C . LYS A 1 70 ? -3.603 -4.823 4.270 1.00 0.00 70 LYS A C 8
ATOM 11037 O O . LYS A 1 70 ? -3.816 -3.928 3.449 1.00 0.00 70 LYS A O 8
ATOM 11056 N N . LEU A 1 71 ? -4.260 -5.977 4.267 1.00 0.00 71 LEU A N 8
ATOM 11057 C CA . LEU A 1 71 ? -5.293 -6.267 3.278 1.00 0.00 71 LEU A CA 8
ATOM 11058 C C . LEU A 1 71 ? -6.432 -5.257 3.368 1.00 0.00 71 LEU A C 8
ATOM 11059 O O . LEU A 1 71 ? -6.808 -4.639 2.371 1.00 0.00 71 LEU A O 8
ATOM 11075 N N . HIS A 1 72 ? -6.976 -5.092 4.569 1.00 0.00 72 HIS A N 8
ATOM 11076 C CA . HIS A 1 72 ? -8.071 -4.153 4.790 1.00 0.00 72 HIS A CA 8
ATOM 11077 C C . HIS A 1 72 ? -7.729 -2.777 4.227 1.00 0.00 72 HIS A C 8
ATOM 11078 O O . HIS A 1 72 ? -8.576 -2.111 3.632 1.00 0.00 72 HIS A O 8
ATOM 11093 N N . VAL A 1 73 ? -6.483 -2.358 4.419 1.00 0.00 73 VAL A N 8
ATOM 11094 C CA . VAL A 1 73 ? -6.028 -1.061 3.930 1.00 0.00 73 VAL A CA 8
ATOM 11095 C C . VAL A 1 73 ? -6.206 -0.950 2.420 1.00 0.00 73 VAL A C 8
ATOM 11096 O O . VAL A 1 73 ? -6.811 0.000 1.925 1.00 0.00 73 VAL A O 8
ATOM 11109 N N . ALA A 1 74 ? -5.675 -1.928 1.694 1.00 0.00 74 ALA A N 8
ATOM 11110 C CA . ALA A 1 74 ? -5.778 -1.942 0.240 1.00 0.00 74 ALA A CA 8
ATOM 11111 C C . ALA A 1 74 ? -7.224 -1.765 -0.210 1.00 0.00 74 ALA A C 8
ATOM 11112 O O . ALA A 1 74 ? -7.527 -0.903 -1.035 1.00 0.00 74 ALA A O 8
ATOM 11119 N N . VAL A 1 75 ? -8.114 -2.588 0.336 1.00 0.00 75 VAL A N 8
ATOM 11120 C CA . VAL A 1 75 ? -9.528 -2.522 -0.009 1.00 0.00 75 VAL A CA 8
ATOM 11121 C C . VAL A 1 75 ? -10.024 -1.081 -0.023 1.00 0.00 75 VAL A C 8
ATOM 11122 O O . VAL A 1 75 ? -10.660 -0.640 -0.981 1.00 0.00 75 VAL A O 8
ATOM 11135 N N . LYS A 1 76 ? -9.730 -0.349 1.046 1.00 0.00 76 LYS A N 8
ATOM 11136 C CA . LYS A 1 76 ? -10.143 1.045 1.158 1.00 0.00 76 LYS A CA 8
ATOM 11137 C C . LYS A 1 76 ? -9.682 1.848 -0.054 1.00 0.00 76 LYS A C 8
ATOM 11138 O O . LYS A 1 76 ? -10.484 2.505 -0.718 1.00 0.00 76 LYS A O 8
ATOM 11157 N N . VAL A 1 77 ? -8.385 1.790 -0.338 1.00 0.00 77 VAL A N 8
ATOM 11158 C CA . VAL A 1 77 ? -7.817 2.510 -1.472 1.00 0.00 77 VAL A CA 8
ATOM 11159 C C . VAL A 1 77 ? -8.653 2.300 -2.730 1.00 0.00 77 VAL A C 8
ATOM 11160 O O . VAL A 1 77 ? -9.161 3.255 -3.318 1.00 0.00 77 VAL A O 8
ATOM 11173 N N . LEU A 1 78 ? -8.792 1.043 -3.138 1.00 0.00 78 LEU A N 8
ATOM 11174 C CA . LEU A 1 78 ? -9.566 0.706 -4.327 1.00 0.00 78 LEU A CA 8
ATOM 11175 C C . LEU A 1 78 ? -10.952 1.341 -4.272 1.00 0.00 78 LEU A C 8
ATOM 11176 O O . LEU A 1 78 ? -11.364 2.037 -5.200 1.00 0.00 78 LEU A O 8
ATOM 11192 N N . GLN A 1 79 ? -11.666 1.097 -3.178 1.00 0.00 79 GLN A N 8
ATOM 11193 C CA . GLN A 1 79 ? -13.005 1.646 -3.001 1.00 0.00 79 GLN A CA 8
ATOM 11194 C C . GLN A 1 79 ? -13.007 3.156 -3.217 1.00 0.00 79 GLN A C 8
ATOM 11195 O O . GLN A 1 79 ? -13.835 3.685 -3.957 1.00 0.00 79 GLN A O 8
ATOM 11209 N N . ALA A 1 80 ? -12.075 3.843 -2.564 1.00 0.00 80 ALA A N 8
ATOM 11210 C CA . ALA A 1 80 ? -11.969 5.291 -2.686 1.00 0.00 80 ALA A CA 8
ATOM 11211 C C . ALA A 1 80 ? -11.867 5.713 -4.148 1.00 0.00 80 ALA A C 8
ATOM 11212 O O . ALA A 1 80 ? -12.609 6.582 -4.605 1.00 0.00 80 ALA A O 8
ATOM 11219 N N . MET A 1 81 ? -10.944 5.093 -4.875 1.00 0.00 81 MET A N 8
ATOM 11220 C CA . MET A 1 81 ? -10.746 5.406 -6.286 1.00 0.00 81 MET A CA 8
ATOM 11221 C C . MET A 1 81 ? -11.995 5.073 -7.096 1.00 0.00 81 MET A C 8
ATOM 11222 O O . MET A 1 81 ? -12.286 5.722 -8.099 1.00 0.00 81 MET A O 8
ATOM 11236 N N . GLY A 1 82 ? -12.729 4.057 -6.654 1.00 0.00 82 GLY A N 8
ATOM 11237 C CA . GLY A 1 82 ? -13.937 3.656 -7.350 1.00 0.00 82 GLY A CA 8
ATOM 11238 C C . GLY A 1 82 ? -13.794 2.310 -8.034 1.00 0.00 82 GLY A C 8
ATOM 11239 O O . GLY A 1 82 ? -14.337 2.095 -9.118 1.00 0.00 82 GLY A O 8
ATOM 11243 N N . TYR A 1 83 ? -13.059 1.403 -7.400 1.00 0.00 83 TYR A N 8
ATOM 11244 C CA . TYR A 1 83 ? -12.842 0.072 -7.956 1.00 0.00 83 TYR A CA 8
ATOM 11245 C C . TYR A 1 83 ? -13.676 -0.970 -7.216 1.00 0.00 83 TYR A C 8
ATOM 11246 O O . TYR A 1 83 ? -13.951 -0.849 -6.022 1.00 0.00 83 TYR A O 8
ATOM 11264 N N . PRO A 1 84 ? -14.089 -2.019 -7.942 1.00 0.00 84 PRO A N 8
ATOM 11265 C CA . PRO A 1 84 ? -14.896 -3.104 -7.377 1.00 0.00 84 PRO A CA 8
ATOM 11266 C C . PRO A 1 84 ? -14.105 -3.967 -6.399 1.00 0.00 84 PRO A C 8
ATOM 11267 O O . PRO A 1 84 ? -13.243 -4.749 -6.801 1.00 0.00 84 PRO A O 8
ATOM 11278 N N . THR A 1 85 ? -14.403 -3.820 -5.112 1.00 0.00 85 THR A N 8
ATOM 11279 C CA . THR A 1 85 ? -13.720 -4.585 -4.076 1.00 0.00 85 THR A CA 8
ATOM 11280 C C . THR A 1 85 ? -14.620 -5.681 -3.518 1.00 0.00 85 THR A C 8
ATOM 11281 O O . THR A 1 85 ? -14.601 -5.963 -2.321 1.00 0.00 85 THR A O 8
ATOM 11292 N N . GLY A 1 86 ? -15.407 -6.298 -4.394 1.00 0.00 86 GLY A N 8
ATOM 11293 C CA . GLY A 1 86 ? -16.303 -7.357 -3.969 1.00 0.00 86 GLY A CA 8
ATOM 11294 C C . GLY A 1 86 ? -16.933 -7.077 -2.619 1.00 0.00 86 GLY A C 8
ATOM 11295 O O . GLY A 1 86 ? -17.196 -7.998 -1.845 1.00 0.00 86 GLY A O 8
ATOM 11299 N N . PHE A 1 87 ? -17.175 -5.802 -2.334 1.00 0.00 87 PHE A N 8
ATOM 11300 C CA . PHE A 1 87 ? -17.776 -5.402 -1.067 1.00 0.00 87 PHE A CA 8
ATOM 11301 C C . PHE A 1 87 ? -18.426 -4.026 -1.183 1.00 0.00 87 PHE A C 8
ATOM 11302 O O . PHE A 1 87 ? -17.835 -3.092 -1.725 1.00 0.00 87 PHE A O 8
ATOM 11319 N N . ASP A 1 88 ? -19.646 -3.910 -0.670 1.00 0.00 88 ASP A N 8
ATOM 11320 C CA . ASP A 1 88 ? -20.377 -2.649 -0.715 1.00 0.00 88 ASP A CA 8
ATOM 11321 C C . ASP A 1 88 ? -20.819 -2.227 0.683 1.00 0.00 88 ASP A C 8
ATOM 11322 O O . ASP A 1 88 ? -20.782 -3.021 1.622 1.00 0.00 88 ASP A O 8
ATOM 11331 N N . ALA A 1 89 ? -21.235 -0.972 0.812 1.00 0.00 89 ALA A N 8
ATOM 11332 C CA . ALA A 1 89 ? -21.684 -0.444 2.095 1.00 0.00 89 ALA A CA 8
ATOM 11333 C C . ALA A 1 89 ? -23.156 -0.050 2.041 1.00 0.00 89 ALA A C 8
ATOM 11334 O O . ALA A 1 89 ? -23.495 1.131 2.128 1.00 0.00 89 ALA A O 8
ATOM 11341 N N . ASP A 1 90 ? -24.025 -1.044 1.897 1.00 0.00 90 ASP A N 8
ATOM 11342 C CA . ASP A 1 90 ? -25.461 -0.800 1.832 1.00 0.00 90 ASP A CA 8
ATOM 11343 C C . ASP A 1 90 ? -26.212 -1.714 2.795 1.00 0.00 90 ASP A C 8
ATOM 11344 O O . ASP A 1 90 ? -27.342 -2.122 2.526 1.00 0.00 90 ASP A O 8
ATOM 11353 N N . ILE A 1 91 ? -25.575 -2.032 3.918 1.00 0.00 91 ILE A N 8
ATOM 11354 C CA . ILE A 1 91 ? -26.183 -2.897 4.921 1.00 0.00 91 ILE A CA 8
ATOM 11355 C C . ILE A 1 91 ? -27.685 -2.652 5.021 1.00 0.00 91 ILE A C 8
ATOM 11356 O O . ILE A 1 91 ? -28.152 -1.524 4.869 1.00 0.00 91 ILE A O 8
ATOM 11372 N N . SER A 1 92 ? -28.436 -3.718 5.280 1.00 0.00 92 SER A N 8
ATOM 11373 C CA . SER A 1 92 ? -29.886 -3.620 5.398 1.00 0.00 92 SER A CA 8
ATOM 11374 C C . SER A 1 92 ? -30.281 -2.994 6.733 1.00 0.00 92 SER A C 8
ATOM 11375 O O . SER A 1 92 ? -30.456 -3.691 7.731 1.00 0.00 92 SER A O 8
ATOM 11383 N N . GLY A 1 93 ? -30.419 -1.671 6.741 1.00 0.00 93 GLY A N 8
ATOM 11384 C CA . GLY A 1 93 ? -30.792 -0.972 7.957 1.00 0.00 93 GLY A CA 8
ATOM 11385 C C . GLY A 1 93 ? -29.637 -0.194 8.556 1.00 0.00 93 GLY A C 8
ATOM 11386 O O . GLY A 1 93 ? -28.947 -0.664 9.461 1.00 0.00 93 GLY A O 8
ATOM 11390 N N . PRO A 1 94 ? -29.411 1.025 8.044 1.00 0.00 94 PRO A N 8
ATOM 11391 C CA . PRO A 1 94 ? -28.331 1.895 8.519 1.00 0.00 94 PRO A CA 8
ATOM 11392 C C . PRO A 1 94 ? -28.589 2.425 9.925 1.00 0.00 94 PRO A C 8
ATOM 11393 O O . PRO A 1 94 ? -29.727 2.722 10.287 1.00 0.00 94 PRO A O 8
ATOM 11404 N N . SER A 1 95 ? -27.525 2.542 10.712 1.00 0.00 95 SER A N 8
ATOM 11405 C CA . SER A 1 95 ? -27.637 3.034 12.081 1.00 0.00 95 SER A CA 8
ATOM 11406 C C . SER A 1 95 ? -26.364 3.762 12.503 1.00 0.00 95 SER A C 8
ATOM 11407 O O . SER A 1 95 ? -25.389 3.815 11.754 1.00 0.00 95 SER A O 8
ATOM 11415 N N . SER A 1 96 ? -26.382 4.322 13.708 1.00 0.00 96 SER A N 8
ATOM 11416 C CA . SER A 1 96 ? -25.232 5.050 14.230 1.00 0.00 96 SER A CA 8
ATOM 11417 C C . SER A 1 96 ? -23.997 4.155 14.274 1.00 0.00 96 SER A C 8
ATOM 11418 O O . SER A 1 96 ? -22.941 4.508 13.749 1.00 0.00 96 SER A O 8
ATOM 11426 N N . GLY A 1 97 ? -24.138 2.993 14.905 1.00 0.00 97 GLY A N 8
ATOM 11427 C CA . GLY A 1 97 ? -23.027 2.065 15.007 1.00 0.00 97 GLY A CA 8
ATOM 11428 C C . GLY A 1 97 ? -21.717 2.761 15.321 1.00 0.00 97 GLY A C 8
ATOM 11429 O O . GLY A 1 97 ? -21.446 3.097 16.474 1.00 0.00 97 GLY A O 8
ATOM 11433 N N . GLY A 1 1 ? 4.077 -12.946 15.515 1.00 0.00 1 GLY A N 9
ATOM 11434 C CA . GLY A 1 1 ? 5.459 -12.820 15.090 1.00 0.00 1 GLY A CA 9
ATOM 11435 C C . GLY A 1 1 ? 5.645 -13.143 13.621 1.00 0.00 1 GLY A C 9
ATOM 11436 O O . GLY A 1 1 ? 4.682 -13.445 12.918 1.00 0.00 1 GLY A O 9
ATOM 11440 N N . SER A 1 2 ? 6.889 -13.078 13.156 1.00 0.00 2 SER A N 9
ATOM 11441 C CA . SER A 1 2 ? 7.198 -13.361 11.759 1.00 0.00 2 SER A CA 9
ATOM 11442 C C . SER A 1 2 ? 8.296 -14.415 11.649 1.00 0.00 2 SER A C 9
ATOM 11443 O O . SER A 1 2 ? 8.153 -15.402 10.927 1.00 0.00 2 SER A O 9
ATOM 11451 N N . SER A 1 3 ? 9.391 -14.197 12.369 1.00 0.00 3 SER A N 9
ATOM 11452 C CA . SER A 1 3 ? 10.516 -15.125 12.350 1.00 0.00 3 SER A CA 9
ATOM 11453 C C . SER A 1 3 ? 11.099 -15.243 10.945 1.00 0.00 3 SER A C 9
ATOM 11454 O O . SER A 1 3 ? 11.415 -16.338 10.481 1.00 0.00 3 SER A O 9
ATOM 11462 N N . GLY A 1 4 ? 11.238 -14.105 10.271 1.00 0.00 4 GLY A N 9
ATOM 11463 C CA . GLY A 1 4 ? 11.783 -14.101 8.926 1.00 0.00 4 GLY A CA 9
ATOM 11464 C C . GLY A 1 4 ? 10.942 -14.909 7.958 1.00 0.00 4 GLY A C 9
ATOM 11465 O O . GLY A 1 4 ? 11.382 -15.944 7.458 1.00 0.00 4 GLY A O 9
ATOM 11469 N N . SER A 1 5 ? 9.728 -14.437 7.694 1.00 0.00 5 SER A N 9
ATOM 11470 C CA . SER A 1 5 ? 8.821 -15.126 6.783 1.00 0.00 5 SER A CA 9
ATOM 11471 C C . SER A 1 5 ? 8.819 -14.459 5.411 1.00 0.00 5 SER A C 9
ATOM 11472 O O . SER A 1 5 ? 9.374 -13.374 5.235 1.00 0.00 5 SER A O 9
ATOM 11480 N N . SER A 1 6 ? 8.191 -15.116 4.441 1.00 0.00 6 SER A N 9
ATOM 11481 C CA . SER A 1 6 ? 8.119 -14.591 3.083 1.00 0.00 6 SER A CA 9
ATOM 11482 C C . SER A 1 6 ? 6.693 -14.173 2.737 1.00 0.00 6 SER A C 9
ATOM 11483 O O . SER A 1 6 ? 6.465 -13.096 2.188 1.00 0.00 6 SER A O 9
ATOM 11491 N N . GLY A 1 7 ? 5.735 -15.036 3.062 1.00 0.00 7 GLY A N 9
ATOM 11492 C CA . GLY A 1 7 ? 4.343 -14.740 2.779 1.00 0.00 7 GLY A CA 9
ATOM 11493 C C . GLY A 1 7 ? 3.862 -15.389 1.496 1.00 0.00 7 GLY A C 9
ATOM 11494 O O . GLY A 1 7 ? 3.002 -16.269 1.523 1.00 0.00 7 GLY A O 9
ATOM 11498 N N . ARG A 1 8 ? 4.417 -14.954 0.370 1.00 0.00 8 ARG A N 9
ATOM 11499 C CA . ARG A 1 8 ? 4.037 -15.496 -0.929 1.00 0.00 8 ARG A CA 9
ATOM 11500 C C . ARG A 1 8 ? 3.958 -17.019 -0.879 1.00 0.00 8 ARG A C 9
ATOM 11501 O O . ARG A 1 8 ? 4.969 -17.699 -0.704 1.00 0.00 8 ARG A O 9
ATOM 11522 N N . LYS A 1 9 ? 2.749 -17.549 -1.036 1.00 0.00 9 LYS A N 9
ATOM 11523 C CA . LYS A 1 9 ? 2.536 -18.991 -1.010 1.00 0.00 9 LYS A CA 9
ATOM 11524 C C . LYS A 1 9 ? 1.158 -19.347 -1.557 1.00 0.00 9 LYS A C 9
ATOM 11525 O O . LYS A 1 9 ? 0.161 -18.707 -1.220 1.00 0.00 9 LYS A O 9
ATOM 11544 N N . ILE A 1 10 ? 1.108 -20.372 -2.402 1.00 0.00 10 ILE A N 9
ATOM 11545 C CA . ILE A 1 10 ? -0.149 -20.813 -2.993 1.00 0.00 10 ILE A CA 9
ATOM 11546 C C . ILE A 1 10 ? -0.361 -22.309 -2.781 1.00 0.00 10 ILE A C 9
ATOM 11547 O O . ILE A 1 10 ? 0.574 -23.102 -2.897 1.00 0.00 10 ILE A O 9
ATOM 11563 N N . LEU A 1 11 ? -1.596 -22.687 -2.470 1.00 0.00 11 LEU A N 9
ATOM 11564 C CA . LEU A 1 11 ? -1.932 -24.089 -2.244 1.00 0.00 11 LEU A CA 9
ATOM 11565 C C . LEU A 1 11 ? -3.296 -24.425 -2.838 1.00 0.00 11 LEU A C 9
ATOM 11566 O O . LEU A 1 11 ? -4.257 -23.672 -2.676 1.00 0.00 11 LEU A O 9
ATOM 11582 N N . ASP A 1 12 ? -3.373 -25.559 -3.524 1.00 0.00 12 ASP A N 9
ATOM 11583 C CA . ASP A 1 12 ? -4.621 -25.997 -4.140 1.00 0.00 12 ASP A CA 9
ATOM 11584 C C . ASP A 1 12 ? -5.692 -26.242 -3.082 1.00 0.00 12 ASP A C 9
ATOM 11585 O O . ASP A 1 12 ? -5.745 -27.310 -2.473 1.00 0.00 12 ASP A O 9
ATOM 11594 N N . SER A 1 13 ? -6.544 -25.244 -2.868 1.00 0.00 13 SER A N 9
ATOM 11595 C CA . SER A 1 13 ? -7.612 -25.349 -1.880 1.00 0.00 13 SER A CA 9
ATOM 11596 C C . SER A 1 13 ? -8.577 -24.173 -1.997 1.00 0.00 13 SER A C 9
ATOM 11597 O O . SER A 1 13 ? -8.202 -23.087 -2.438 1.00 0.00 13 SER A O 9
ATOM 11605 N N . LYS A 1 14 ? -9.825 -24.399 -1.598 1.00 0.00 14 LYS A N 9
ATOM 11606 C CA . LYS A 1 14 ? -10.846 -23.360 -1.655 1.00 0.00 14 LYS A CA 9
ATOM 11607 C C . LYS A 1 14 ? -10.561 -22.260 -0.638 1.00 0.00 14 LYS A C 9
ATOM 11608 O O . LYS A 1 14 ? -10.373 -22.531 0.548 1.00 0.00 14 LYS A O 9
ATOM 11627 N N . ALA A 1 15 ? -10.532 -21.017 -1.109 1.00 0.00 15 ALA A N 9
ATOM 11628 C CA . ALA A 1 15 ? -10.273 -19.876 -0.240 1.00 0.00 15 ALA A CA 9
ATOM 11629 C C . ALA A 1 15 ? -10.824 -18.589 -0.844 1.00 0.00 15 ALA A C 9
ATOM 11630 O O . ALA A 1 15 ? -10.355 -18.132 -1.887 1.00 0.00 15 ALA A O 9
ATOM 11637 N N . ILE A 1 16 ? -11.822 -18.011 -0.184 1.00 0.00 16 ILE A N 9
ATOM 11638 C CA . ILE A 1 16 ? -12.436 -16.777 -0.657 1.00 0.00 16 ILE A CA 9
ATOM 11639 C C . ILE A 1 16 ? -11.394 -15.839 -1.258 1.00 0.00 16 ILE A C 9
ATOM 11640 O O . ILE A 1 16 ? -10.472 -15.398 -0.571 1.00 0.00 16 ILE A O 9
ATOM 11656 N N . ASP A 1 17 ? -11.548 -15.537 -2.542 1.00 0.00 17 ASP A N 9
ATOM 11657 C CA . ASP A 1 17 ? -10.622 -14.649 -3.235 1.00 0.00 17 ASP A CA 9
ATOM 11658 C C . ASP A 1 17 ? -10.590 -13.275 -2.574 1.00 0.00 17 ASP A C 9
ATOM 11659 O O . ASP A 1 17 ? -11.176 -12.317 -3.081 1.00 0.00 17 ASP A O 9
ATOM 11668 N N . LEU A 1 18 ? -9.903 -13.185 -1.441 1.00 0.00 18 LEU A N 9
ATOM 11669 C CA . LEU A 1 18 ? -9.795 -11.927 -0.709 1.00 0.00 18 LEU A CA 9
ATOM 11670 C C . LEU A 1 18 ? -8.381 -11.362 -0.803 1.00 0.00 18 LEU A C 9
ATOM 11671 O O . LEU A 1 18 ? -8.193 -10.174 -1.063 1.00 0.00 18 LEU A O 9
ATOM 11687 N N . MET A 1 19 ? -7.391 -12.223 -0.592 1.00 0.00 19 MET A N 9
ATOM 11688 C CA . MET A 1 19 ? -5.994 -11.809 -0.656 1.00 0.00 19 MET A CA 9
ATOM 11689 C C . MET A 1 19 ? -5.718 -11.023 -1.934 1.00 0.00 19 MET A C 9
ATOM 11690 O O . MET A 1 19 ? -4.736 -10.287 -2.021 1.00 0.00 19 MET A O 9
ATOM 11704 N N . ASN A 1 20 ? -6.590 -11.185 -2.924 1.00 0.00 20 ASN A N 9
ATOM 11705 C CA . ASN A 1 20 ? -6.439 -10.491 -4.197 1.00 0.00 20 ASN A CA 9
ATOM 11706 C C . ASN A 1 20 ? -6.250 -8.993 -3.981 1.00 0.00 20 ASN A C 9
ATOM 11707 O O . ASN A 1 20 ? -5.314 -8.392 -4.507 1.00 0.00 20 ASN A O 9
ATOM 11718 N N . ALA A 1 21 ? -7.147 -8.395 -3.202 1.00 0.00 21 ALA A N 9
ATOM 11719 C CA . ALA A 1 21 ? -7.077 -6.968 -2.914 1.00 0.00 21 ALA A CA 9
ATOM 11720 C C . ALA A 1 21 ? -5.631 -6.508 -2.762 1.00 0.00 21 ALA A C 9
ATOM 11721 O O . ALA A 1 21 ? -5.227 -5.496 -3.336 1.00 0.00 21 ALA A O 9
ATOM 11728 N N . LEU A 1 22 ? -4.856 -7.256 -1.985 1.00 0.00 22 LEU A N 9
ATOM 11729 C CA . LEU A 1 22 ? -3.454 -6.925 -1.756 1.00 0.00 22 LEU A CA 9
ATOM 11730 C C . LEU A 1 22 ? -2.697 -6.821 -3.077 1.00 0.00 22 LEU A C 9
ATOM 11731 O O . LEU A 1 22 ? -2.045 -5.814 -3.352 1.00 0.00 22 LEU A O 9
ATOM 11747 N N . MET A 1 23 ? -2.790 -7.868 -3.890 1.00 0.00 23 MET A N 9
ATOM 11748 C CA . MET A 1 23 ? -2.116 -7.893 -5.183 1.00 0.00 23 MET A CA 9
ATOM 11749 C C . MET A 1 23 ? -2.474 -6.659 -6.006 1.00 0.00 23 MET A C 9
ATOM 11750 O O . MET A 1 23 ? -1.612 -6.061 -6.652 1.00 0.00 23 MET A O 9
ATOM 11764 N N . ARG A 1 24 ? -3.748 -6.283 -5.978 1.00 0.00 24 ARG A N 9
ATOM 11765 C CA . ARG A 1 24 ? -4.219 -5.121 -6.723 1.00 0.00 24 ARG A CA 9
ATOM 11766 C C . ARG A 1 24 ? -3.395 -3.884 -6.377 1.00 0.00 24 ARG A C 9
ATOM 11767 O O . ARG A 1 24 ? -2.723 -3.312 -7.237 1.00 0.00 24 ARG A O 9
ATOM 11788 N N . LEU A 1 25 ? -3.452 -3.476 -5.114 1.00 0.00 25 LEU A N 9
ATOM 11789 C CA . LEU A 1 25 ? -2.712 -2.306 -4.654 1.00 0.00 25 LEU A CA 9
ATOM 11790 C C . LEU A 1 25 ? -1.310 -2.278 -5.255 1.00 0.00 25 LEU A C 9
ATOM 11791 O O . LEU A 1 25 ? -0.843 -1.238 -5.718 1.00 0.00 25 LEU A O 9
ATOM 11807 N N . ASN A 1 26 ? -0.644 -3.428 -5.246 1.00 0.00 26 ASN A N 9
ATOM 11808 C CA . ASN A 1 26 ? 0.704 -3.536 -5.791 1.00 0.00 26 ASN A CA 9
ATOM 11809 C C . ASN A 1 26 ? 0.686 -3.423 -7.313 1.00 0.00 26 ASN A C 9
ATOM 11810 O O . ASN A 1 26 ? 1.546 -2.774 -7.906 1.00 0.00 26 ASN A O 9
ATOM 11821 N N . GLN A 1 27 ? -0.301 -4.058 -7.936 1.00 0.00 27 GLN A N 9
ATOM 11822 C CA . GLN A 1 27 ? -0.431 -4.029 -9.388 1.00 0.00 27 GLN A CA 9
ATOM 11823 C C . GLN A 1 27 ? -0.576 -2.597 -9.893 1.00 0.00 27 GLN A C 9
ATOM 11824 O O . GLN A 1 27 ? 0.133 -2.177 -10.808 1.00 0.00 27 GLN A O 9
ATOM 11838 N N . ILE A 1 28 ? -1.498 -1.853 -9.291 1.00 0.00 28 ILE A N 9
ATOM 11839 C CA . ILE A 1 28 ? -1.734 -0.468 -9.680 1.00 0.00 28 ILE A CA 9
ATOM 11840 C C . ILE A 1 28 ? -0.699 0.462 -9.056 1.00 0.00 28 ILE A C 9
ATOM 11841 O O . ILE A 1 28 ? -0.307 1.462 -9.657 1.00 0.00 28 ILE A O 9
ATOM 11857 N N . ARG A 1 29 ? -0.261 0.125 -7.848 1.00 0.00 29 ARG A N 9
ATOM 11858 C CA . ARG A 1 29 ? 0.730 0.930 -7.143 1.00 0.00 29 ARG A CA 9
ATOM 11859 C C . ARG A 1 29 ? 1.900 0.067 -6.678 1.00 0.00 29 ARG A C 9
ATOM 11860 O O . ARG A 1 29 ? 1.900 -0.479 -5.575 1.00 0.00 29 ARG A O 9
ATOM 11881 N N . PRO A 1 30 ? 2.921 -0.058 -7.538 1.00 0.00 30 PRO A N 9
ATOM 11882 C CA . PRO A 1 30 ? 4.116 -0.853 -7.238 1.00 0.00 30 PRO A CA 9
ATOM 11883 C C . PRO A 1 30 ? 4.979 -0.214 -6.155 1.00 0.00 30 PRO A C 9
ATOM 11884 O O . PRO A 1 30 ? 4.821 0.963 -5.835 1.00 0.00 30 PRO A O 9
ATOM 11895 N N . GLY A 1 31 ? 5.893 -1.000 -5.593 1.00 0.00 31 GLY A N 9
ATOM 11896 C CA . GLY A 1 31 ? 6.768 -0.493 -4.552 1.00 0.00 31 GLY A CA 9
ATOM 11897 C C . GLY A 1 31 ? 6.021 0.312 -3.508 1.00 0.00 31 GLY A C 9
ATOM 11898 O O . GLY A 1 31 ? 6.114 1.540 -3.476 1.00 0.00 31 GLY A O 9
ATOM 11902 N N . LEU A 1 32 ? 5.276 -0.379 -2.652 1.00 0.00 32 LEU A N 9
ATOM 11903 C CA . LEU A 1 32 ? 4.507 0.280 -1.602 1.00 0.00 32 LEU A CA 9
ATOM 11904 C C . LEU A 1 32 ? 5.204 0.146 -0.252 1.00 0.00 32 LEU A C 9
ATOM 11905 O O . LEU A 1 32 ? 6.140 -0.638 -0.101 1.00 0.00 32 LEU A O 9
ATOM 11921 N N . GLN A 1 33 ? 4.739 0.916 0.727 1.00 0.00 33 GLN A N 9
ATOM 11922 C CA . GLN A 1 33 ? 5.317 0.882 2.065 1.00 0.00 33 GLN A CA 9
ATOM 11923 C C . GLN A 1 33 ? 4.225 0.884 3.130 1.00 0.00 33 GLN A C 9
ATOM 11924 O O . GLN A 1 33 ? 3.500 1.867 3.288 1.00 0.00 33 GLN A O 9
ATOM 11938 N N . TYR A 1 34 ? 4.114 -0.221 3.859 1.00 0.00 34 TYR A N 9
ATOM 11939 C CA . TYR A 1 34 ? 3.109 -0.347 4.907 1.00 0.00 34 TYR A CA 9
ATOM 11940 C C . TYR A 1 34 ? 3.745 -0.231 6.289 1.00 0.00 34 TYR A C 9
ATOM 11941 O O . TYR A 1 34 ? 4.807 -0.797 6.547 1.00 0.00 34 TYR A O 9
ATOM 11959 N N . LYS A 1 35 ? 3.087 0.509 7.176 1.00 0.00 35 LYS A N 9
ATOM 11960 C CA . LYS A 1 35 ? 3.585 0.700 8.533 1.00 0.00 35 LYS A CA 9
ATOM 11961 C C . LYS A 1 35 ? 2.468 0.509 9.554 1.00 0.00 35 LYS A C 9
ATOM 11962 O O . LYS A 1 35 ? 1.303 0.802 9.278 1.00 0.00 35 LYS A O 9
ATOM 11981 N N . LEU A 1 36 ? 2.829 0.018 10.734 1.00 0.00 36 LEU A N 9
ATOM 11982 C CA . LEU A 1 36 ? 1.857 -0.211 11.798 1.00 0.00 36 LEU A CA 9
ATOM 11983 C C . LEU A 1 36 ? 1.798 0.982 12.747 1.00 0.00 36 LEU A C 9
ATOM 11984 O O . LEU A 1 36 ? 2.629 1.114 13.647 1.00 0.00 36 LEU A O 9
ATOM 12000 N N . LEU A 1 37 ? 0.811 1.846 12.542 1.00 0.00 37 LEU A N 9
ATOM 12001 C CA . LEU A 1 37 ? 0.642 3.028 13.381 1.00 0.00 37 LEU A CA 9
ATOM 12002 C C . LEU A 1 37 ? 0.797 2.674 14.856 1.00 0.00 37 LEU A C 9
ATOM 12003 O O . LEU A 1 37 ? 1.568 3.305 15.578 1.00 0.00 37 LEU A O 9
ATOM 12019 N N . SER A 1 38 ? 0.060 1.660 15.297 1.00 0.00 38 SER A N 9
ATOM 12020 C CA . SER A 1 38 ? 0.114 1.223 16.687 1.00 0.00 38 SER A CA 9
ATOM 12021 C C . SER A 1 38 ? -0.718 -0.040 16.893 1.00 0.00 38 SER A C 9
ATOM 12022 O O . SER A 1 38 ? -1.594 -0.355 16.089 1.00 0.00 38 SER A O 9
ATOM 12030 N N . GLN A 1 39 ? -0.435 -0.757 17.976 1.00 0.00 39 GLN A N 9
ATOM 12031 C CA . GLN A 1 39 ? -1.156 -1.986 18.287 1.00 0.00 39 GLN A CA 9
ATOM 12032 C C . GLN A 1 39 ? -1.925 -1.848 19.597 1.00 0.00 39 GLN A C 9
ATOM 12033 O O . GLN A 1 39 ? -1.347 -1.531 20.637 1.00 0.00 39 GLN A O 9
ATOM 12047 N N . SER A 1 40 ? -3.231 -2.090 19.540 1.00 0.00 40 SER A N 9
ATOM 12048 C CA . SER A 1 40 ? -4.079 -1.989 20.721 1.00 0.00 40 SER A CA 9
ATOM 12049 C C . SER A 1 40 ? -4.927 -3.246 20.890 1.00 0.00 40 SER A C 9
ATOM 12050 O O . SER A 1 40 ? -5.274 -3.910 19.914 1.00 0.00 40 SER A O 9
ATOM 12058 N N . GLY A 1 41 ? -5.257 -3.567 22.137 1.00 0.00 41 GLY A N 9
ATOM 12059 C CA . GLY A 1 41 ? -6.061 -4.743 22.413 1.00 0.00 41 GLY A CA 9
ATOM 12060 C C . GLY A 1 41 ? -5.278 -5.827 23.126 1.00 0.00 41 GLY A C 9
ATOM 12061 O O . GLY A 1 41 ? -4.088 -5.680 23.407 1.00 0.00 41 GLY A O 9
ATOM 12065 N N . PRO A 1 42 ? -5.952 -6.945 23.433 1.00 0.00 42 PRO A N 9
ATOM 12066 C CA . PRO A 1 42 ? -5.331 -8.079 24.123 1.00 0.00 42 PRO A CA 9
ATOM 12067 C C . PRO A 1 42 ? -4.322 -8.811 23.245 1.00 0.00 42 PRO A C 9
ATOM 12068 O O . PRO A 1 42 ? -4.008 -8.367 22.140 1.00 0.00 42 PRO A O 9
ATOM 12079 N N . VAL A 1 43 ? -3.816 -9.936 23.742 1.00 0.00 43 VAL A N 9
ATOM 12080 C CA . VAL A 1 43 ? -2.844 -10.730 23.001 1.00 0.00 43 VAL A CA 9
ATOM 12081 C C . VAL A 1 43 ? -3.536 -11.708 22.059 1.00 0.00 43 VAL A C 9
ATOM 12082 O O . VAL A 1 43 ? -2.969 -12.117 21.045 1.00 0.00 43 VAL A O 9
ATOM 12095 N N . HIS A 1 44 ? -4.767 -12.079 22.399 1.00 0.00 44 HIS A N 9
ATOM 12096 C CA . HIS A 1 44 ? -5.538 -13.008 21.582 1.00 0.00 44 HIS A CA 9
ATOM 12097 C C . HIS A 1 44 ? -6.410 -12.257 20.580 1.00 0.00 44 HIS A C 9
ATOM 12098 O O . HIS A 1 44 ? -6.824 -12.813 19.564 1.00 0.00 44 HIS A O 9
ATOM 12113 N N . ALA A 1 45 ? -6.684 -10.990 20.875 1.00 0.00 45 ALA A N 9
ATOM 12114 C CA . ALA A 1 45 ? -7.505 -10.163 20.000 1.00 0.00 45 ALA A CA 9
ATOM 12115 C C . ALA A 1 45 ? -6.839 -8.817 19.734 1.00 0.00 45 ALA A C 9
ATOM 12116 O O . ALA A 1 45 ? -7.452 -7.757 19.867 1.00 0.00 45 ALA A O 9
ATOM 12123 N N . PRO A 1 46 ? -5.555 -8.857 19.349 1.00 0.00 46 PRO A N 9
ATOM 12124 C CA . PRO A 1 46 ? -4.778 -7.649 19.055 1.00 0.00 46 PRO A CA 9
ATOM 12125 C C . PRO A 1 46 ? -5.242 -6.958 17.778 1.00 0.00 46 PRO A C 9
ATOM 12126 O O . PRO A 1 46 ? -5.636 -7.613 16.813 1.00 0.00 46 PRO A O 9
ATOM 12137 N N . VAL A 1 47 ? -5.191 -5.630 17.777 1.00 0.00 47 VAL A N 9
ATOM 12138 C CA . VAL A 1 47 ? -5.604 -4.849 16.617 1.00 0.00 47 VAL A CA 9
ATOM 12139 C C . VAL A 1 47 ? -4.408 -4.178 15.952 1.00 0.00 47 VAL A C 9
ATOM 12140 O O . VAL A 1 47 ? -3.907 -3.161 16.431 1.00 0.00 47 VAL A O 9
ATOM 12153 N N . PHE A 1 48 ? -3.954 -4.755 14.844 1.00 0.00 48 PHE A N 9
ATOM 12154 C CA . PHE A 1 48 ? -2.815 -4.213 14.112 1.00 0.00 48 PHE A CA 9
ATOM 12155 C C . PHE A 1 48 ? -3.258 -3.109 13.157 1.00 0.00 48 PHE A C 9
ATOM 12156 O O . PHE A 1 48 ? -3.814 -3.378 12.092 1.00 0.00 48 PHE A O 9
ATOM 12173 N N . THR A 1 49 ? -3.007 -1.862 13.546 1.00 0.00 49 THR A N 9
ATOM 12174 C CA . THR A 1 49 ? -3.380 -0.716 12.728 1.00 0.00 49 THR A CA 9
ATOM 12175 C C . THR A 1 49 ? -2.329 -0.437 11.660 1.00 0.00 49 THR A C 9
ATOM 12176 O O . THR A 1 49 ? -1.201 -0.057 11.971 1.00 0.00 49 THR A O 9
ATOM 12187 N N . MET A 1 50 ? -2.706 -0.627 10.400 1.00 0.00 50 MET A N 9
ATOM 12188 C CA . MET A 1 50 ? -1.795 -0.394 9.286 1.00 0.00 50 MET A CA 9
ATOM 12189 C C . MET A 1 50 ? -2.083 0.948 8.620 1.00 0.00 50 MET A C 9
ATOM 12190 O O . MET A 1 50 ? -3.119 1.565 8.867 1.00 0.00 50 MET A O 9
ATOM 12204 N N . SER A 1 51 ? -1.160 1.395 7.774 1.00 0.00 51 SER A N 9
ATOM 12205 C CA . SER A 1 51 ? -1.314 2.665 7.076 1.00 0.00 51 SER A CA 9
ATOM 12206 C C . SER A 1 51 ? -0.418 2.719 5.842 1.00 0.00 51 SER A C 9
ATOM 12207 O O . SER A 1 51 ? 0.724 2.259 5.869 1.00 0.00 51 SER A O 9
ATOM 12215 N N . VAL A 1 52 ? -0.945 3.284 4.760 1.00 0.00 52 VAL A N 9
ATOM 12216 C CA . VAL A 1 52 ? -0.195 3.399 3.515 1.00 0.00 52 VAL A CA 9
ATOM 12217 C C . VAL A 1 52 ? -0.429 4.754 2.856 1.00 0.00 52 VAL A C 9
ATOM 12218 O O . VAL A 1 52 ? -1.419 5.429 3.136 1.00 0.00 52 VAL A O 9
ATOM 12231 N N . ASP A 1 53 ? 0.488 5.145 1.978 1.00 0.00 53 ASP A N 9
ATOM 12232 C CA . ASP A 1 53 ? 0.381 6.418 1.276 1.00 0.00 53 ASP A CA 9
ATOM 12233 C C . ASP A 1 53 ? 0.142 6.199 -0.214 1.00 0.00 53 ASP A C 9
ATOM 12234 O O . ASP A 1 53 ? 1.010 5.694 -0.925 1.00 0.00 53 ASP A O 9
ATOM 12243 N N . VAL A 1 54 ? -1.042 6.583 -0.681 1.00 0.00 54 VAL A N 9
ATOM 12244 C CA . VAL A 1 54 ? -1.396 6.428 -2.087 1.00 0.00 54 VAL A CA 9
ATOM 12245 C C . VAL A 1 54 ? -2.069 7.686 -2.626 1.00 0.00 54 VAL A C 9
ATOM 12246 O O . VAL A 1 54 ? -3.026 8.191 -2.037 1.00 0.00 54 VAL A O 9
ATOM 12259 N N . ASP A 1 55 ? -1.564 8.186 -3.748 1.00 0.00 55 ASP A N 9
ATOM 12260 C CA . ASP A 1 55 ? -2.117 9.385 -4.367 1.00 0.00 55 ASP A CA 9
ATOM 12261 C C . ASP A 1 55 ? -2.344 10.478 -3.329 1.00 0.00 55 ASP A C 9
ATOM 12262 O O . ASP A 1 55 ? -3.405 11.100 -3.289 1.00 0.00 55 ASP A O 9
ATOM 12271 N N . GLY A 1 56 ? -1.340 10.707 -2.488 1.00 0.00 56 GLY A N 9
ATOM 12272 C CA . GLY A 1 56 ? -1.451 11.725 -1.459 1.00 0.00 56 GLY A CA 9
ATOM 12273 C C . GLY A 1 56 ? -2.603 11.465 -0.508 1.00 0.00 56 GLY A C 9
ATOM 12274 O O . GLY A 1 56 ? -3.148 12.395 0.088 1.00 0.00 56 GLY A O 9
ATOM 12278 N N . THR A 1 57 ? -2.977 10.197 -0.366 1.00 0.00 57 THR A N 9
ATOM 12279 C CA . THR A 1 57 ? -4.073 9.818 0.516 1.00 0.00 57 THR A CA 9
ATOM 12280 C C . THR A 1 57 ? -3.641 8.732 1.494 1.00 0.00 57 THR A C 9
ATOM 12281 O O . THR A 1 57 ? -3.518 7.563 1.126 1.00 0.00 57 THR A O 9
ATOM 12292 N N . THR A 1 58 ? -3.412 9.123 2.744 1.00 0.00 58 THR A N 9
ATOM 12293 C CA . THR A 1 58 ? -2.993 8.182 3.775 1.00 0.00 58 THR A CA 9
ATOM 12294 C C . THR A 1 58 ? -4.181 7.395 4.317 1.00 0.00 58 THR A C 9
ATOM 12295 O O . THR A 1 58 ? -5.045 7.948 4.997 1.00 0.00 58 THR A O 9
ATOM 12306 N N . TYR A 1 59 ? -4.217 6.103 4.011 1.00 0.00 59 TYR A N 9
ATOM 12307 C CA . TYR A 1 59 ? -5.301 5.241 4.466 1.00 0.00 59 TYR A CA 9
ATOM 12308 C C . TYR A 1 59 ? -4.942 4.565 5.786 1.00 0.00 59 TYR A C 9
ATOM 12309 O O . TYR A 1 59 ? -3.767 4.423 6.123 1.00 0.00 59 TYR A O 9
ATOM 12327 N N . GLU A 1 60 ? -5.963 4.150 6.528 1.00 0.00 60 GLU A N 9
ATOM 12328 C CA . GLU A 1 60 ? -5.756 3.489 7.811 1.00 0.00 60 GLU A CA 9
ATOM 12329 C C . GLU A 1 60 ? -6.795 2.394 8.034 1.00 0.00 60 GLU A C 9
ATOM 12330 O O . GLU A 1 60 ? -7.998 2.639 7.949 1.00 0.00 60 GLU A O 9
ATOM 12342 N N . ALA A 1 61 ? -6.321 1.185 8.318 1.00 0.00 61 ALA A N 9
ATOM 12343 C CA . ALA A 1 61 ? -7.208 0.053 8.554 1.00 0.00 61 ALA A CA 9
ATOM 12344 C C . ALA A 1 61 ? -6.549 -0.981 9.461 1.00 0.00 61 ALA A C 9
ATOM 12345 O O . ALA A 1 61 ? -5.462 -1.477 9.166 1.00 0.00 61 ALA A O 9
ATOM 12352 N N . SER A 1 62 ? -7.214 -1.300 10.567 1.00 0.00 62 SER A N 9
ATOM 12353 C CA . SER A 1 62 ? -6.691 -2.272 11.520 1.00 0.00 62 SER A CA 9
ATOM 12354 C C . SER A 1 62 ? -7.520 -3.552 11.502 1.00 0.00 62 SER A C 9
ATOM 12355 O O . SER A 1 62 ? -8.729 -3.519 11.274 1.00 0.00 62 SER A O 9
ATOM 12363 N N . GLY A 1 63 ? -6.860 -4.681 11.745 1.00 0.00 63 GLY A N 9
ATOM 12364 C CA . GLY A 1 63 ? -7.551 -5.957 11.752 1.00 0.00 63 GLY A CA 9
ATOM 12365 C C . GLY A 1 63 ? -7.097 -6.856 12.884 1.00 0.00 63 GLY A C 9
ATOM 12366 O O . GLY A 1 63 ? -6.317 -6.455 13.749 1.00 0.00 63 GLY A O 9
ATOM 12370 N N . PRO A 1 64 ? -7.591 -8.103 12.890 1.00 0.00 64 PRO A N 9
ATOM 12371 C CA . PRO A 1 64 ? -7.246 -9.086 13.920 1.00 0.00 64 PRO A CA 9
ATOM 12372 C C . PRO A 1 64 ? -5.799 -9.556 13.812 1.00 0.00 64 PRO A C 9
ATOM 12373 O O . PRO A 1 64 ? -5.261 -10.160 14.739 1.00 0.00 64 PRO A O 9
ATOM 12384 N N . SER A 1 65 ? -5.174 -9.273 12.674 1.00 0.00 65 SER A N 9
ATOM 12385 C CA . SER A 1 65 ? -3.789 -9.669 12.443 1.00 0.00 65 SER A CA 9
ATOM 12386 C C . SER A 1 65 ? -3.108 -8.717 11.465 1.00 0.00 65 SER A C 9
ATOM 12387 O O . SER A 1 65 ? -3.724 -8.241 10.511 1.00 0.00 65 SER A O 9
ATOM 12395 N N . LYS A 1 66 ? -1.830 -8.443 11.709 1.00 0.00 66 LYS A N 9
ATOM 12396 C CA . LYS A 1 66 ? -1.062 -7.549 10.852 1.00 0.00 66 LYS A CA 9
ATOM 12397 C C . LYS A 1 66 ? -1.346 -7.829 9.379 1.00 0.00 66 LYS A C 9
ATOM 12398 O O . LYS A 1 66 ? -1.476 -6.907 8.575 1.00 0.00 66 LYS A O 9
ATOM 12417 N N . LYS A 1 67 ? -1.443 -9.108 9.033 1.00 0.00 67 LYS A N 9
ATOM 12418 C CA . LYS A 1 67 ? -1.715 -9.511 7.659 1.00 0.00 67 LYS A CA 9
ATOM 12419 C C . LYS A 1 67 ? -3.035 -8.923 7.170 1.00 0.00 67 LYS A C 9
ATOM 12420 O O . LYS A 1 67 ? -3.062 -8.116 6.241 1.00 0.00 67 LYS A O 9
ATOM 12439 N N . THR A 1 68 ? -4.130 -9.331 7.804 1.00 0.00 68 THR A N 9
ATOM 12440 C CA . THR A 1 68 ? -5.453 -8.845 7.435 1.00 0.00 68 THR A CA 9
ATOM 12441 C C . THR A 1 68 ? -5.469 -7.324 7.326 1.00 0.00 68 THR A C 9
ATOM 12442 O O . THR A 1 68 ? -6.070 -6.765 6.409 1.00 0.00 68 THR A O 9
ATOM 12453 N N . ALA A 1 69 ? -4.805 -6.661 8.266 1.00 0.00 69 ALA A N 9
ATOM 12454 C CA . ALA A 1 69 ? -4.740 -5.205 8.274 1.00 0.00 69 ALA A CA 9
ATOM 12455 C C . ALA A 1 69 ? -4.343 -4.666 6.903 1.00 0.00 69 ALA A C 9
ATOM 12456 O O . ALA A 1 69 ? -5.097 -3.923 6.275 1.00 0.00 69 ALA A O 9
ATOM 12463 N N . LYS A 1 70 ? -3.155 -5.045 6.446 1.00 0.00 70 LYS A N 9
ATOM 12464 C CA . LYS A 1 70 ? -2.656 -4.600 5.150 1.00 0.00 70 LYS A CA 9
ATOM 12465 C C . LYS A 1 70 ? -3.710 -4.798 4.065 1.00 0.00 70 LYS A C 9
ATOM 12466 O O . LYS A 1 70 ? -3.861 -3.963 3.172 1.00 0.00 70 LYS A O 9
ATOM 12485 N N . LEU A 1 71 ? -4.438 -5.906 4.148 1.00 0.00 71 LEU A N 9
ATOM 12486 C CA . LEU A 1 71 ? -5.479 -6.213 3.174 1.00 0.00 71 LEU A CA 9
ATOM 12487 C C . LEU A 1 71 ? -6.610 -5.191 3.246 1.00 0.00 71 LEU A C 9
ATOM 12488 O O . LEU A 1 71 ? -7.019 -4.630 2.229 1.00 0.00 71 LEU A O 9
ATOM 12504 N N . HIS A 1 72 ? -7.110 -4.953 4.454 1.00 0.00 72 HIS A N 9
ATOM 12505 C CA . HIS A 1 72 ? -8.191 -3.997 4.659 1.00 0.00 72 HIS A CA 9
ATOM 12506 C C . HIS A 1 72 ? -7.816 -2.625 4.106 1.00 0.00 72 HIS A C 9
ATOM 12507 O O . HIS A 1 72 ? -8.589 -2.008 3.373 1.00 0.00 72 HIS A O 9
ATOM 12522 N N . VAL A 1 73 ? -6.625 -2.155 4.461 1.00 0.00 73 VAL A N 9
ATOM 12523 C CA . VAL A 1 73 ? -6.147 -0.857 4.000 1.00 0.00 73 VAL A CA 9
ATOM 12524 C C . VAL A 1 73 ? -6.254 -0.739 2.483 1.00 0.00 73 VAL A C 9
ATOM 12525 O O . VAL A 1 73 ? -6.756 0.256 1.962 1.00 0.00 73 VAL A O 9
ATOM 12538 N N . ALA A 1 74 ? -5.780 -1.763 1.781 1.00 0.00 74 ALA A N 9
ATOM 12539 C CA . ALA A 1 74 ? -5.825 -1.775 0.324 1.00 0.00 74 ALA A CA 9
ATOM 12540 C C . ALA A 1 74 ? -7.255 -1.625 -0.183 1.00 0.00 74 ALA A C 9
ATOM 12541 O O . ALA A 1 74 ? -7.528 -0.814 -1.068 1.00 0.00 74 ALA A O 9
ATOM 12548 N N . VAL A 1 75 ? -8.165 -2.411 0.384 1.00 0.00 75 VAL A N 9
ATOM 12549 C CA . VAL A 1 75 ? -9.568 -2.364 -0.010 1.00 0.00 75 VAL A CA 9
ATOM 12550 C C . VAL A 1 75 ? -10.098 -0.935 0.015 1.00 0.00 75 VAL A C 9
ATOM 12551 O O . VAL A 1 75 ? -10.866 -0.531 -0.858 1.00 0.00 75 VAL A O 9
ATOM 12564 N N . LYS A 1 76 ? -9.684 -0.174 1.022 1.00 0.00 76 LYS A N 9
ATOM 12565 C CA . LYS A 1 76 ? -10.115 1.212 1.161 1.00 0.00 76 LYS A CA 9
ATOM 12566 C C . LYS A 1 76 ? -9.608 2.060 -0.001 1.00 0.00 76 LYS A C 9
ATOM 12567 O O . LYS A 1 76 ? -10.355 2.849 -0.579 1.00 0.00 76 LYS A O 9
ATOM 12586 N N . VAL A 1 77 ? -8.333 1.890 -0.340 1.00 0.00 77 VAL A N 9
ATOM 12587 C CA . VAL A 1 77 ? -7.727 2.637 -1.435 1.00 0.00 77 VAL A CA 9
ATOM 12588 C C . VAL A 1 77 ? -8.469 2.393 -2.744 1.00 0.00 77 VAL A C 9
ATOM 12589 O O . VAL A 1 77 ? -8.847 3.335 -3.442 1.00 0.00 77 VAL A O 9
ATOM 12602 N N . LEU A 1 78 ? -8.677 1.122 -3.072 1.00 0.00 78 LEU A N 9
ATOM 12603 C CA . LEU A 1 78 ? -9.375 0.753 -4.298 1.00 0.00 78 LEU A CA 9
ATOM 12604 C C . LEU A 1 78 ? -10.792 1.318 -4.309 1.00 0.00 78 LEU A C 9
ATOM 12605 O O . LEU A 1 78 ? -11.227 1.908 -5.297 1.00 0.00 78 LEU A O 9
ATOM 12621 N N . GLN A 1 79 ? -11.505 1.134 -3.203 1.00 0.00 79 GLN A N 9
ATOM 12622 C CA . GLN A 1 79 ? -12.873 1.627 -3.085 1.00 0.00 79 GLN A CA 9
ATOM 12623 C C . GLN A 1 79 ? -12.926 3.137 -3.291 1.00 0.00 79 GLN A C 9
ATOM 12624 O O . GLN A 1 79 ? -13.865 3.659 -3.892 1.00 0.00 79 GLN A O 9
ATOM 12638 N N . ALA A 1 80 ? -11.913 3.834 -2.787 1.00 0.00 80 ALA A N 9
ATOM 12639 C CA . ALA A 1 80 ? -11.844 5.285 -2.917 1.00 0.00 80 ALA A CA 9
ATOM 12640 C C . ALA A 1 80 ? -11.798 5.703 -4.383 1.00 0.00 80 ALA A C 9
ATOM 12641 O O . ALA A 1 80 ? -12.590 6.534 -4.826 1.00 0.00 80 ALA A O 9
ATOM 12648 N N . MET A 1 81 ? -10.864 5.123 -5.130 1.00 0.00 81 MET A N 9
ATOM 12649 C CA . MET A 1 81 ? -10.716 5.436 -6.547 1.00 0.00 81 MET A CA 9
ATOM 12650 C C . MET A 1 81 ? -11.949 5.001 -7.332 1.00 0.00 81 MET A C 9
ATOM 12651 O O . MET A 1 81 ? -12.328 5.638 -8.314 1.00 0.00 81 MET A O 9
ATOM 12665 N N . GLY A 1 82 ? -12.571 3.911 -6.892 1.00 0.00 82 GLY A N 9
ATOM 12666 C CA . GLY A 1 82 ? -13.755 3.410 -7.566 1.00 0.00 82 GLY A CA 9
ATOM 12667 C C . GLY A 1 82 ? -13.516 2.074 -8.240 1.00 0.00 82 GLY A C 9
ATOM 12668 O O . GLY A 1 82 ? -14.094 1.788 -9.289 1.00 0.00 82 GLY A O 9
ATOM 12672 N N . TYR A 1 83 ? -12.661 1.254 -7.639 1.00 0.00 83 TYR A N 9
ATOM 12673 C CA . TYR A 1 83 ? -12.344 -0.058 -8.191 1.00 0.00 83 TYR A CA 9
ATOM 12674 C C . TYR A 1 83 ? -13.123 -1.155 -7.471 1.00 0.00 83 TYR A C 9
ATOM 12675 O O . TYR A 1 83 ? -13.512 -1.016 -6.311 1.00 0.00 83 TYR A O 9
ATOM 12693 N N . PRO A 1 84 ? -13.356 -2.273 -8.175 1.00 0.00 84 PRO A N 9
ATOM 12694 C CA . PRO A 1 84 ? -14.089 -3.416 -7.624 1.00 0.00 84 PRO A CA 9
ATOM 12695 C C . PRO A 1 84 ? -13.299 -4.145 -6.542 1.00 0.00 84 PRO A C 9
ATOM 12696 O O . PRO A 1 84 ? -12.180 -4.602 -6.777 1.00 0.00 84 PRO A O 9
ATOM 12707 N N . THR A 1 85 ? -13.888 -4.250 -5.355 1.00 0.00 85 THR A N 9
ATOM 12708 C CA . THR A 1 85 ? -13.239 -4.923 -4.237 1.00 0.00 85 THR A CA 9
ATOM 12709 C C . THR A 1 85 ? -14.144 -5.995 -3.640 1.00 0.00 85 THR A C 9
ATOM 12710 O O . THR A 1 85 ? -15.305 -6.126 -4.025 1.00 0.00 85 THR A O 9
ATOM 12721 N N . GLY A 1 86 ? -13.603 -6.761 -2.696 1.00 0.00 86 GLY A N 9
ATOM 12722 C CA . GLY A 1 86 ? -14.377 -7.812 -2.061 1.00 0.00 86 GLY A CA 9
ATOM 12723 C C . GLY A 1 86 ? -14.730 -7.484 -0.624 1.00 0.00 86 GLY A C 9
ATOM 12724 O O . GLY A 1 86 ? -14.524 -6.359 -0.168 1.00 0.00 86 GLY A O 9
ATOM 12728 N N . PHE A 1 87 ? -15.265 -8.467 0.091 1.00 0.00 87 PHE A N 9
ATOM 12729 C CA . PHE A 1 87 ? -15.651 -8.277 1.485 1.00 0.00 87 PHE A CA 9
ATOM 12730 C C . PHE A 1 87 ? -16.774 -7.251 1.603 1.00 0.00 87 PHE A C 9
ATOM 12731 O O . PHE A 1 87 ? -16.724 -6.354 2.445 1.00 0.00 87 PHE A O 9
ATOM 12748 N N . ASP A 1 88 ? -17.786 -7.389 0.753 1.00 0.00 88 ASP A N 9
ATOM 12749 C CA . ASP A 1 88 ? -18.922 -6.475 0.761 1.00 0.00 88 ASP A CA 9
ATOM 12750 C C . ASP A 1 88 ? -20.202 -7.204 1.158 1.00 0.00 88 ASP A C 9
ATOM 12751 O O . ASP A 1 88 ? -20.369 -8.388 0.869 1.00 0.00 88 ASP A O 9
ATOM 12760 N N . ALA A 1 89 ? -21.102 -6.487 1.823 1.00 0.00 89 ALA A N 9
ATOM 12761 C CA . ALA A 1 89 ? -22.368 -7.065 2.259 1.00 0.00 89 ALA A CA 9
ATOM 12762 C C . ALA A 1 89 ? -23.548 -6.379 1.579 1.00 0.00 89 ALA A C 9
ATOM 12763 O O . ALA A 1 89 ? -24.487 -5.937 2.241 1.00 0.00 89 ALA A O 9
ATOM 12770 N N . ASP A 1 90 ? -23.493 -6.294 0.255 1.00 0.00 90 ASP A N 9
ATOM 12771 C CA . ASP A 1 90 ? -24.558 -5.662 -0.516 1.00 0.00 90 ASP A CA 9
ATOM 12772 C C . ASP A 1 90 ? -24.401 -5.959 -2.004 1.00 0.00 90 ASP A C 9
ATOM 12773 O O . ASP A 1 90 ? -23.515 -5.416 -2.665 1.00 0.00 90 ASP A O 9
ATOM 12782 N N . ILE A 1 91 ? -25.266 -6.823 -2.524 1.00 0.00 91 ILE A N 9
ATOM 12783 C CA . ILE A 1 91 ? -25.224 -7.192 -3.933 1.00 0.00 91 ILE A CA 9
ATOM 12784 C C . ILE A 1 91 ? -25.346 -5.962 -4.827 1.00 0.00 91 ILE A C 9
ATOM 12785 O O . ILE A 1 91 ? -26.365 -5.271 -4.814 1.00 0.00 91 ILE A O 9
ATOM 12801 N N . SER A 1 92 ? -24.300 -5.695 -5.603 1.00 0.00 92 SER A N 9
ATOM 12802 C CA . SER A 1 92 ? -24.289 -4.547 -6.503 1.00 0.00 92 SER A CA 9
ATOM 12803 C C . SER A 1 92 ? -23.087 -4.604 -7.440 1.00 0.00 92 SER A C 9
ATOM 12804 O O . SER A 1 92 ? -22.200 -5.441 -7.281 1.00 0.00 92 SER A O 9
ATOM 12812 N N . GLY A 1 93 ? -23.066 -3.705 -8.420 1.00 0.00 93 GLY A N 9
ATOM 12813 C CA . GLY A 1 93 ? -21.969 -3.668 -9.370 1.00 0.00 93 GLY A CA 9
ATOM 12814 C C . GLY A 1 93 ? -21.989 -2.421 -10.231 1.00 0.00 93 GLY A C 9
ATOM 12815 O O . GLY A 1 93 ? -21.120 -1.555 -10.126 1.00 0.00 93 GLY A O 9
ATOM 12819 N N . PRO A 1 94 ? -23.000 -2.318 -11.107 1.00 0.00 94 PRO A N 9
ATOM 12820 C CA . PRO A 1 94 ? -23.153 -1.171 -12.007 1.00 0.00 94 PRO A CA 9
ATOM 12821 C C . PRO A 1 94 ? -23.538 0.103 -11.263 1.00 0.00 94 PRO A C 9
ATOM 12822 O O . PRO A 1 94 ? -23.110 1.198 -11.626 1.00 0.00 94 PRO A O 9
ATOM 12833 N N . SER A 1 95 ? -24.349 -0.048 -10.221 1.00 0.00 95 SER A N 9
ATOM 12834 C CA . SER A 1 95 ? -24.795 1.091 -9.428 1.00 0.00 95 SER A CA 9
ATOM 12835 C C . SER A 1 95 ? -23.859 1.331 -8.248 1.00 0.00 95 SER A C 9
ATOM 12836 O O . SER A 1 95 ? -24.131 0.901 -7.127 1.00 0.00 95 SER A O 9
ATOM 12844 N N . SER A 1 96 ? -22.753 2.022 -8.508 1.00 0.00 96 SER A N 9
ATOM 12845 C CA . SER A 1 96 ? -21.774 2.317 -7.469 1.00 0.00 96 SER A CA 9
ATOM 12846 C C . SER A 1 96 ? -22.374 3.220 -6.397 1.00 0.00 96 SER A C 9
ATOM 12847 O O . SER A 1 96 ? -22.208 4.439 -6.431 1.00 0.00 96 SER A O 9
ATOM 12855 N N . GLY A 1 97 ? -23.075 2.612 -5.444 1.00 0.00 97 GLY A N 9
ATOM 12856 C CA . GLY A 1 97 ? -23.690 3.375 -4.374 1.00 0.00 97 GLY A CA 9
ATOM 12857 C C . GLY A 1 97 ? -22.668 4.053 -3.483 1.00 0.00 97 GLY A C 9
ATOM 12858 O O . GLY A 1 97 ? -22.874 4.181 -2.276 1.00 0.00 97 GLY A O 9
ATOM 12862 N N . GLY A 1 1 ? 3.552 -3.422 22.142 1.00 0.00 1 GLY A N 10
ATOM 12863 C CA . GLY A 1 1 ? 4.227 -4.575 21.576 1.00 0.00 1 GLY A CA 10
ATOM 12864 C C . GLY A 1 1 ? 4.609 -4.369 20.123 1.00 0.00 1 GLY A C 10
ATOM 12865 O O . GLY A 1 1 ? 3.756 -4.424 19.237 1.00 0.00 1 GLY A O 10
ATOM 12869 N N . SER A 1 2 ? 5.893 -4.129 19.878 1.00 0.00 2 SER A N 10
ATOM 12870 C CA . SER A 1 2 ? 6.384 -3.908 18.523 1.00 0.00 2 SER A CA 10
ATOM 12871 C C . SER A 1 2 ? 6.454 -5.221 17.750 1.00 0.00 2 SER A C 10
ATOM 12872 O O . SER A 1 2 ? 6.064 -5.290 16.584 1.00 0.00 2 SER A O 10
ATOM 12880 N N . SER A 1 3 ? 6.953 -6.262 18.408 1.00 0.00 3 SER A N 10
ATOM 12881 C CA . SER A 1 3 ? 7.078 -7.574 17.783 1.00 0.00 3 SER A CA 10
ATOM 12882 C C . SER A 1 3 ? 5.964 -8.506 18.248 1.00 0.00 3 SER A C 10
ATOM 12883 O O . SER A 1 3 ? 5.199 -8.175 19.153 1.00 0.00 3 SER A O 10
ATOM 12891 N N . GLY A 1 4 ? 5.878 -9.675 17.620 1.00 0.00 4 GLY A N 10
ATOM 12892 C CA . GLY A 1 4 ? 4.855 -10.638 17.983 1.00 0.00 4 GLY A CA 10
ATOM 12893 C C . GLY A 1 4 ? 5.087 -11.996 17.350 1.00 0.00 4 GLY A C 10
ATOM 12894 O O . GLY A 1 4 ? 6.006 -12.167 16.549 1.00 0.00 4 GLY A O 10
ATOM 12898 N N . SER A 1 5 ? 4.253 -12.966 17.712 1.00 0.00 5 SER A N 10
ATOM 12899 C CA . SER A 1 5 ? 4.375 -14.318 17.178 1.00 0.00 5 SER A CA 10
ATOM 12900 C C . SER A 1 5 ? 3.000 -14.931 16.933 1.00 0.00 5 SER A C 10
ATOM 12901 O O . SER A 1 5 ? 2.304 -15.318 17.872 1.00 0.00 5 SER A O 10
ATOM 12909 N N . SER A 1 6 ? 2.615 -15.017 15.663 1.00 0.00 6 SER A N 10
ATOM 12910 C CA . SER A 1 6 ? 1.322 -15.579 15.293 1.00 0.00 6 SER A CA 10
ATOM 12911 C C . SER A 1 6 ? 1.436 -16.412 14.020 1.00 0.00 6 SER A C 10
ATOM 12912 O O . SER A 1 6 ? 2.241 -16.113 13.139 1.00 0.00 6 SER A O 10
ATOM 12920 N N . GLY A 1 7 ? 0.623 -17.461 13.931 1.00 0.00 7 GLY A N 10
ATOM 12921 C CA . GLY A 1 7 ? 0.648 -18.322 12.763 1.00 0.00 7 GLY A CA 10
ATOM 12922 C C . GLY A 1 7 ? -0.660 -19.061 12.560 1.00 0.00 7 GLY A C 10
ATOM 12923 O O . GLY A 1 7 ? -0.737 -20.271 12.774 1.00 0.00 7 GLY A O 10
ATOM 12927 N N . ARG A 1 8 ? -1.691 -18.332 12.147 1.00 0.00 8 ARG A N 10
ATOM 12928 C CA . ARG A 1 8 ? -3.003 -18.925 11.917 1.00 0.00 8 ARG A CA 10
ATOM 12929 C C . ARG A 1 8 ? -3.478 -18.659 10.491 1.00 0.00 8 ARG A C 10
ATOM 12930 O O . ARG A 1 8 ? -3.293 -17.565 9.957 1.00 0.00 8 ARG A O 10
ATOM 12951 N N . LYS A 1 9 ? -4.090 -19.667 9.880 1.00 0.00 9 LYS A N 10
ATOM 12952 C CA . LYS A 1 9 ? -4.593 -19.544 8.517 1.00 0.00 9 LYS A CA 10
ATOM 12953 C C . LYS A 1 9 ? -6.044 -20.006 8.428 1.00 0.00 9 LYS A C 10
ATOM 12954 O O . LYS A 1 9 ? -6.317 -21.163 8.106 1.00 0.00 9 LYS A O 10
ATOM 12973 N N . ILE A 1 10 ? -6.969 -19.096 8.712 1.00 0.00 10 ILE A N 10
ATOM 12974 C CA . ILE A 1 10 ? -8.391 -19.411 8.662 1.00 0.00 10 ILE A CA 10
ATOM 12975 C C . ILE A 1 10 ? -9.098 -18.588 7.590 1.00 0.00 10 ILE A C 10
ATOM 12976 O O . ILE A 1 10 ? -8.821 -17.400 7.420 1.00 0.00 10 ILE A O 10
ATOM 12992 N N . LEU A 1 11 ? -10.014 -19.226 6.871 1.00 0.00 11 LEU A N 10
ATOM 12993 C CA . LEU A 1 11 ? -10.765 -18.553 5.816 1.00 0.00 11 LEU A CA 10
ATOM 12994 C C . LEU A 1 11 ? -12.254 -18.521 6.143 1.00 0.00 11 LEU A C 10
ATOM 12995 O O . LEU A 1 11 ? -12.945 -17.548 5.840 1.00 0.00 11 LEU A O 10
ATOM 13011 N N . ASP A 1 12 ? -12.741 -19.588 6.765 1.00 0.00 12 ASP A N 10
ATOM 13012 C CA . ASP A 1 12 ? -14.148 -19.681 7.137 1.00 0.00 12 ASP A CA 10
ATOM 13013 C C . ASP A 1 12 ? -15.031 -18.993 6.100 1.00 0.00 12 ASP A C 10
ATOM 13014 O O . ASP A 1 12 ? -15.885 -18.175 6.443 1.00 0.00 12 ASP A O 10
ATOM 13023 N N . SER A 1 13 ? -14.817 -19.328 4.832 1.00 0.00 13 SER A N 10
ATOM 13024 C CA . SER A 1 13 ? -15.589 -18.738 3.745 1.00 0.00 13 SER A CA 10
ATOM 13025 C C . SER A 1 13 ? -15.425 -19.546 2.461 1.00 0.00 13 SER A C 10
ATOM 13026 O O . SER A 1 13 ? -14.315 -19.931 2.093 1.00 0.00 13 SER A O 10
ATOM 13034 N N . LYS A 1 14 ? -16.539 -19.801 1.784 1.00 0.00 14 LYS A N 10
ATOM 13035 C CA . LYS A 1 14 ? -16.522 -20.562 0.540 1.00 0.00 14 LYS A CA 10
ATOM 13036 C C . LYS A 1 14 ? -16.127 -19.674 -0.636 1.00 0.00 14 LYS A C 10
ATOM 13037 O O . LYS A 1 14 ? -16.753 -19.716 -1.695 1.00 0.00 14 LYS A O 10
ATOM 13056 N N . ALA A 1 15 ? -15.084 -18.874 -0.443 1.00 0.00 15 ALA A N 10
ATOM 13057 C CA . ALA A 1 15 ? -14.603 -17.980 -1.489 1.00 0.00 15 ALA A CA 10
ATOM 13058 C C . ALA A 1 15 ? -13.206 -17.460 -1.168 1.00 0.00 15 ALA A C 10
ATOM 13059 O O . ALA A 1 15 ? -13.028 -16.656 -0.253 1.00 0.00 15 ALA A O 10
ATOM 13066 N N . ILE A 1 16 ? -12.218 -17.926 -1.925 1.00 0.00 16 ILE A N 10
ATOM 13067 C CA . ILE A 1 16 ? -10.837 -17.508 -1.720 1.00 0.00 16 ILE A CA 10
ATOM 13068 C C . ILE A 1 16 ? -10.473 -16.346 -2.639 1.00 0.00 16 ILE A C 10
ATOM 13069 O O . ILE A 1 16 ? -9.576 -16.460 -3.475 1.00 0.00 16 ILE A O 10
ATOM 13085 N N . ASP A 1 17 ? -11.173 -15.229 -2.476 1.00 0.00 17 ASP A N 10
ATOM 13086 C CA . ASP A 1 17 ? -10.921 -14.045 -3.289 1.00 0.00 17 ASP A CA 10
ATOM 13087 C C . ASP A 1 17 ? -10.775 -12.805 -2.412 1.00 0.00 17 ASP A C 10
ATOM 13088 O O . ASP A 1 17 ? -11.342 -11.752 -2.707 1.00 0.00 17 ASP A O 10
ATOM 13097 N N . LEU A 1 18 ? -10.013 -12.937 -1.332 1.00 0.00 18 LEU A N 10
ATOM 13098 C CA . LEU A 1 18 ? -9.793 -11.828 -0.410 1.00 0.00 18 LEU A CA 10
ATOM 13099 C C . LEU A 1 18 ? -8.416 -11.208 -0.623 1.00 0.00 18 LEU A C 10
ATOM 13100 O O . LEU A 1 18 ? -8.297 -10.012 -0.887 1.00 0.00 18 LEU A O 10
ATOM 13116 N N . MET A 1 19 ? -7.378 -12.031 -0.510 1.00 0.00 19 MET A N 10
ATOM 13117 C CA . MET A 1 19 ? -6.009 -11.563 -0.694 1.00 0.00 19 MET A CA 10
ATOM 13118 C C . MET A 1 19 ? -5.891 -10.707 -1.951 1.00 0.00 19 MET A C 10
ATOM 13119 O O . MET A 1 19 ? -5.064 -9.799 -2.019 1.00 0.00 19 MET A O 10
ATOM 13133 N N . ASN A 1 20 ? -6.723 -11.004 -2.944 1.00 0.00 20 ASN A N 10
ATOM 13134 C CA . ASN A 1 20 ? -6.711 -10.261 -4.199 1.00 0.00 20 ASN A CA 10
ATOM 13135 C C . ASN A 1 20 ? -6.453 -8.778 -3.951 1.00 0.00 20 ASN A C 10
ATOM 13136 O O . ASN A 1 20 ? -5.571 -8.180 -4.566 1.00 0.00 20 ASN A O 10
ATOM 13147 N N . ALA A 1 21 ? -7.230 -8.191 -3.046 1.00 0.00 21 ALA A N 10
ATOM 13148 C CA . ALA A 1 21 ? -7.084 -6.779 -2.715 1.00 0.00 21 ALA A CA 10
ATOM 13149 C C . ALA A 1 21 ? -5.614 -6.378 -2.657 1.00 0.00 21 ALA A C 10
ATOM 13150 O O . ALA A 1 21 ? -5.189 -5.440 -3.333 1.00 0.00 21 ALA A O 10
ATOM 13157 N N . LEU A 1 22 ? -4.843 -7.092 -1.846 1.00 0.00 22 LEU A N 10
ATOM 13158 C CA . LEU A 1 22 ? -3.419 -6.810 -1.698 1.00 0.00 22 LEU A CA 10
ATOM 13159 C C . LEU A 1 22 ? -2.731 -6.754 -3.059 1.00 0.00 22 LEU A C 10
ATOM 13160 O O . LEU A 1 22 ? -2.069 -5.772 -3.391 1.00 0.00 22 LEU A O 10
ATOM 13176 N N . MET A 1 23 ? -2.895 -7.815 -3.843 1.00 0.00 23 MET A N 10
ATOM 13177 C CA . MET A 1 23 ? -2.293 -7.885 -5.169 1.00 0.00 23 MET A CA 10
ATOM 13178 C C . MET A 1 23 ? -2.641 -6.647 -5.990 1.00 0.00 23 MET A C 10
ATOM 13179 O O . MET A 1 23 ? -1.765 -6.015 -6.580 1.00 0.00 23 MET A O 10
ATOM 13193 N N . ARG A 1 24 ? -3.926 -6.307 -6.024 1.00 0.00 24 ARG A N 10
ATOM 13194 C CA . ARG A 1 24 ? -4.389 -5.146 -6.775 1.00 0.00 24 ARG A CA 10
ATOM 13195 C C . ARG A 1 24 ? -3.553 -3.914 -6.441 1.00 0.00 24 ARG A C 10
ATOM 13196 O O . ARG A 1 24 ? -2.876 -3.356 -7.306 1.00 0.00 24 ARG A O 10
ATOM 13217 N N . LEU A 1 25 ? -3.604 -3.494 -5.182 1.00 0.00 25 LEU A N 10
ATOM 13218 C CA . LEU A 1 25 ? -2.852 -2.327 -4.733 1.00 0.00 25 LEU A CA 10
ATOM 13219 C C . LEU A 1 25 ? -1.435 -2.344 -5.296 1.00 0.00 25 LEU A C 10
ATOM 13220 O O . LEU A 1 25 ? -0.940 -1.330 -5.787 1.00 0.00 25 LEU A O 10
ATOM 13236 N N . ASN A 1 26 ? -0.788 -3.502 -5.224 1.00 0.00 26 ASN A N 10
ATOM 13237 C CA . ASN A 1 26 ? 0.572 -3.651 -5.728 1.00 0.00 26 ASN A CA 10
ATOM 13238 C C . ASN A 1 26 ? 0.612 -3.483 -7.244 1.00 0.00 26 ASN A C 10
ATOM 13239 O O . ASN A 1 26 ? 1.490 -2.809 -7.781 1.00 0.00 26 ASN A O 10
ATOM 13250 N N . GLN A 1 27 ? -0.346 -4.102 -7.928 1.00 0.00 27 GLN A N 10
ATOM 13251 C CA . GLN A 1 27 ? -0.421 -4.020 -9.382 1.00 0.00 27 GLN A CA 10
ATOM 13252 C C . GLN A 1 27 ? -0.346 -2.571 -9.850 1.00 0.00 27 GLN A C 10
ATOM 13253 O O . GLN A 1 27 ? 0.493 -2.220 -10.681 1.00 0.00 27 GLN A O 10
ATOM 13267 N N . ILE A 1 28 ? -1.228 -1.735 -9.314 1.00 0.00 28 ILE A N 10
ATOM 13268 C CA . ILE A 1 28 ? -1.261 -0.323 -9.677 1.00 0.00 28 ILE A CA 10
ATOM 13269 C C . ILE A 1 28 ? -0.088 0.431 -9.060 1.00 0.00 28 ILE A C 10
ATOM 13270 O O . ILE A 1 28 ? 0.509 1.299 -9.697 1.00 0.00 28 ILE A O 10
ATOM 13286 N N . ARG A 1 29 ? 0.238 0.092 -7.817 1.00 0.00 29 ARG A N 10
ATOM 13287 C CA . ARG A 1 29 ? 1.341 0.736 -7.114 1.00 0.00 29 ARG A CA 10
ATOM 13288 C C . ARG A 1 29 ? 2.356 -0.296 -6.631 1.00 0.00 29 ARG A C 10
ATOM 13289 O O . ARG A 1 29 ? 2.231 -0.865 -5.546 1.00 0.00 29 ARG A O 10
ATOM 13310 N N . PRO A 1 30 ? 3.384 -0.545 -7.455 1.00 0.00 30 PRO A N 10
ATOM 13311 C CA . PRO A 1 30 ? 4.440 -1.510 -7.134 1.00 0.00 30 PRO A CA 10
ATOM 13312 C C . PRO A 1 30 ? 5.339 -1.030 -5.999 1.00 0.00 30 PRO A C 10
ATOM 13313 O O . PRO A 1 30 ? 5.453 0.170 -5.751 1.00 0.00 30 PRO A O 10
ATOM 13324 N N . GLY A 1 31 ? 5.975 -1.975 -5.314 1.00 0.00 31 GLY A N 10
ATOM 13325 C CA . GLY A 1 31 ? 6.855 -1.628 -4.214 1.00 0.00 31 GLY A CA 10
ATOM 13326 C C . GLY A 1 31 ? 6.197 -0.695 -3.216 1.00 0.00 31 GLY A C 10
ATOM 13327 O O . GLY A 1 31 ? 6.509 0.496 -3.168 1.00 0.00 31 GLY A O 10
ATOM 13331 N N . LEU A 1 32 ? 5.281 -1.235 -2.419 1.00 0.00 32 LEU A N 10
ATOM 13332 C CA . LEU A 1 32 ? 4.575 -0.442 -1.418 1.00 0.00 32 LEU A CA 10
ATOM 13333 C C . LEU A 1 32 ? 5.139 -0.698 -0.024 1.00 0.00 32 LEU A C 10
ATOM 13334 O O . LEU A 1 32 ? 5.594 -1.801 0.278 1.00 0.00 32 LEU A O 10
ATOM 13350 N N . GLN A 1 33 ? 5.102 0.327 0.820 1.00 0.00 33 GLN A N 10
ATOM 13351 C CA . GLN A 1 33 ? 5.608 0.212 2.183 1.00 0.00 33 GLN A CA 10
ATOM 13352 C C . GLN A 1 33 ? 4.504 0.489 3.199 1.00 0.00 33 GLN A C 10
ATOM 13353 O O . GLN A 1 33 ? 3.986 1.604 3.279 1.00 0.00 33 GLN A O 10
ATOM 13367 N N . TYR A 1 34 ? 4.149 -0.531 3.972 1.00 0.00 34 TYR A N 10
ATOM 13368 C CA . TYR A 1 34 ? 3.105 -0.398 4.981 1.00 0.00 34 TYR A CA 10
ATOM 13369 C C . TYR A 1 34 ? 3.709 -0.198 6.367 1.00 0.00 34 TYR A C 10
ATOM 13370 O O . TYR A 1 34 ? 4.787 -0.712 6.669 1.00 0.00 34 TYR A O 10
ATOM 13388 N N . LYS A 1 35 ? 3.007 0.553 7.209 1.00 0.00 35 LYS A N 10
ATOM 13389 C CA . LYS A 1 35 ? 3.470 0.821 8.565 1.00 0.00 35 LYS A CA 10
ATOM 13390 C C . LYS A 1 35 ? 2.355 0.583 9.578 1.00 0.00 35 LYS A C 10
ATOM 13391 O O . LYS A 1 35 ? 1.179 0.801 9.285 1.00 0.00 35 LYS A O 10
ATOM 13410 N N . LEU A 1 36 ? 2.731 0.135 10.771 1.00 0.00 36 LEU A N 10
ATOM 13411 C CA . LEU A 1 36 ? 1.763 -0.131 11.829 1.00 0.00 36 LEU A CA 10
ATOM 13412 C C . LEU A 1 36 ? 1.711 1.024 12.823 1.00 0.00 36 LEU A C 10
ATOM 13413 O O . LEU A 1 36 ? 2.547 1.121 13.723 1.00 0.00 36 LEU A O 10
ATOM 13429 N N . LEU A 1 37 ? 0.723 1.897 12.657 1.00 0.00 37 LEU A N 10
ATOM 13430 C CA . LEU A 1 37 ? 0.560 3.045 13.542 1.00 0.00 37 LEU A CA 10
ATOM 13431 C C . LEU A 1 37 ? 0.739 2.638 15.001 1.00 0.00 37 LEU A C 10
ATOM 13432 O O . LEU A 1 37 ? 1.482 3.276 15.747 1.00 0.00 37 LEU A O 10
ATOM 13448 N N . SER A 1 38 ? 0.056 1.571 15.401 1.00 0.00 38 SER A N 10
ATOM 13449 C CA . SER A 1 38 ? 0.138 1.079 16.771 1.00 0.00 38 SER A CA 10
ATOM 13450 C C . SER A 1 38 ? -0.599 -0.248 16.918 1.00 0.00 38 SER A C 10
ATOM 13451 O O . SER A 1 38 ? -1.372 -0.640 16.044 1.00 0.00 38 SER A O 10
ATOM 13459 N N . GLN A 1 39 ? -0.353 -0.935 18.029 1.00 0.00 39 GLN A N 10
ATOM 13460 C CA . GLN A 1 39 ? -0.992 -2.219 18.290 1.00 0.00 39 GLN A CA 10
ATOM 13461 C C . GLN A 1 39 ? -1.542 -2.274 19.712 1.00 0.00 39 GLN A C 10
ATOM 13462 O O . GLN A 1 39 ? -0.800 -2.115 20.681 1.00 0.00 39 GLN A O 10
ATOM 13476 N N . SER A 1 40 ? -2.847 -2.500 19.828 1.00 0.00 40 SER A N 10
ATOM 13477 C CA . SER A 1 40 ? -3.497 -2.572 21.132 1.00 0.00 40 SER A CA 10
ATOM 13478 C C . SER A 1 40 ? -4.457 -3.756 21.195 1.00 0.00 40 SER A C 10
ATOM 13479 O O . SER A 1 40 ? -4.865 -4.295 20.167 1.00 0.00 40 SER A O 10
ATOM 13487 N N . GLY A 1 41 ? -4.815 -4.156 22.412 1.00 0.00 41 GLY A N 10
ATOM 13488 C CA . GLY A 1 41 ? -5.724 -5.273 22.588 1.00 0.00 41 GLY A CA 10
ATOM 13489 C C . GLY A 1 41 ? -5.030 -6.505 23.134 1.00 0.00 41 GLY A C 10
ATOM 13490 O O . GLY A 1 41 ? -3.854 -6.471 23.497 1.00 0.00 41 GLY A O 10
ATOM 13494 N N . PRO A 1 42 ? -5.767 -7.624 23.200 1.00 0.00 42 PRO A N 10
ATOM 13495 C CA . PRO A 1 42 ? -5.236 -8.893 23.706 1.00 0.00 42 PRO A CA 10
ATOM 13496 C C . PRO A 1 42 ? -4.208 -9.508 22.762 1.00 0.00 42 PRO A C 10
ATOM 13497 O O . PRO A 1 42 ? -3.983 -9.006 21.661 1.00 0.00 42 PRO A O 10
ATOM 13508 N N . VAL A 1 43 ? -3.588 -10.599 23.201 1.00 0.00 43 VAL A N 10
ATOM 13509 C CA . VAL A 1 43 ? -2.585 -11.284 22.394 1.00 0.00 43 VAL A CA 10
ATOM 13510 C C . VAL A 1 43 ? -3.239 -12.147 21.321 1.00 0.00 43 VAL A C 10
ATOM 13511 O O . VAL A 1 43 ? -2.671 -12.360 20.249 1.00 0.00 43 VAL A O 10
ATOM 13524 N N . HIS A 1 44 ? -4.436 -12.643 21.616 1.00 0.00 44 HIS A N 10
ATOM 13525 C CA . HIS A 1 44 ? -5.169 -13.483 20.675 1.00 0.00 44 HIS A CA 10
ATOM 13526 C C . HIS A 1 44 ? -6.023 -12.633 19.739 1.00 0.00 44 HIS A C 10
ATOM 13527 O O . HIS A 1 44 ? -6.224 -12.984 18.577 1.00 0.00 44 HIS A O 10
ATOM 13542 N N . ALA A 1 45 ? -6.523 -11.514 20.254 1.00 0.00 45 ALA A N 10
ATOM 13543 C CA . ALA A 1 45 ? -7.354 -10.614 19.464 1.00 0.00 45 ALA A CA 10
ATOM 13544 C C . ALA A 1 45 ? -6.760 -9.210 19.427 1.00 0.00 45 ALA A C 10
ATOM 13545 O O . ALA A 1 45 ? -7.419 -8.223 19.755 1.00 0.00 45 ALA A O 10
ATOM 13552 N N . PRO A 1 46 ? -5.486 -9.116 19.019 1.00 0.00 46 PRO A N 10
ATOM 13553 C CA . PRO A 1 46 ? -4.776 -7.836 18.930 1.00 0.00 46 PRO A CA 10
ATOM 13554 C C . PRO A 1 46 ? -5.304 -6.957 17.802 1.00 0.00 46 PRO A C 10
ATOM 13555 O O . PRO A 1 46 ? -5.936 -7.446 16.864 1.00 0.00 46 PRO A O 10
ATOM 13566 N N . VAL A 1 47 ? -5.042 -5.658 17.898 1.00 0.00 47 VAL A N 10
ATOM 13567 C CA . VAL A 1 47 ? -5.490 -4.710 16.884 1.00 0.00 47 VAL A CA 10
ATOM 13568 C C . VAL A 1 47 ? -4.308 -4.100 16.141 1.00 0.00 47 VAL A C 10
ATOM 13569 O O . VAL A 1 47 ? -3.682 -3.153 16.618 1.00 0.00 47 VAL A O 10
ATOM 13582 N N . PHE A 1 48 ? -4.005 -4.649 14.969 1.00 0.00 48 PHE A N 10
ATOM 13583 C CA . PHE A 1 48 ? -2.896 -4.159 14.159 1.00 0.00 48 PHE A CA 10
ATOM 13584 C C . PHE A 1 48 ? -3.360 -3.058 13.210 1.00 0.00 48 PHE A C 10
ATOM 13585 O O . PHE A 1 48 ? -3.966 -3.330 12.173 1.00 0.00 48 PHE A O 10
ATOM 13602 N N . THR A 1 49 ? -3.073 -1.812 13.573 1.00 0.00 49 THR A N 10
ATOM 13603 C CA . THR A 1 49 ? -3.462 -0.669 12.757 1.00 0.00 49 THR A CA 10
ATOM 13604 C C . THR A 1 49 ? -2.413 -0.373 11.691 1.00 0.00 49 THR A C 10
ATOM 13605 O O . THR A 1 49 ? -1.296 0.040 12.004 1.00 0.00 49 THR A O 10
ATOM 13616 N N . MET A 1 50 ? -2.780 -0.585 10.432 1.00 0.00 50 MET A N 10
ATOM 13617 C CA . MET A 1 50 ? -1.870 -0.338 9.319 1.00 0.00 50 MET A CA 10
ATOM 13618 C C . MET A 1 50 ? -2.192 0.988 8.637 1.00 0.00 50 MET A C 10
ATOM 13619 O O . MET A 1 50 ? -3.244 1.581 8.878 1.00 0.00 50 MET A O 10
ATOM 13633 N N . SER A 1 51 ? -1.281 1.447 7.785 1.00 0.00 51 SER A N 10
ATOM 13634 C CA . SER A 1 51 ? -1.467 2.705 7.071 1.00 0.00 51 SER A CA 10
ATOM 13635 C C . SER A 1 51 ? -0.580 2.763 5.832 1.00 0.00 51 SER A C 10
ATOM 13636 O O . SER A 1 51 ? 0.608 2.442 5.888 1.00 0.00 51 SER A O 10
ATOM 13644 N N . VAL A 1 52 ? -1.165 3.174 4.711 1.00 0.00 52 VAL A N 10
ATOM 13645 C CA . VAL A 1 52 ? -0.428 3.276 3.457 1.00 0.00 52 VAL A CA 10
ATOM 13646 C C . VAL A 1 52 ? -0.688 4.614 2.774 1.00 0.00 52 VAL A C 10
ATOM 13647 O O . VAL A 1 52 ? -1.785 5.166 2.865 1.00 0.00 52 VAL A O 10
ATOM 13660 N N . ASP A 1 53 ? 0.327 5.129 2.089 1.00 0.00 53 ASP A N 10
ATOM 13661 C CA . ASP A 1 53 ? 0.208 6.402 1.389 1.00 0.00 53 ASP A CA 10
ATOM 13662 C C . ASP A 1 53 ? 0.102 6.186 -0.118 1.00 0.00 53 ASP A C 10
ATOM 13663 O O . ASP A 1 53 ? 1.111 6.026 -0.805 1.00 0.00 53 ASP A O 10
ATOM 13672 N N . VAL A 1 54 ? -1.127 6.181 -0.625 1.00 0.00 54 VAL A N 10
ATOM 13673 C CA . VAL A 1 54 ? -1.365 5.984 -2.049 1.00 0.00 54 VAL A CA 10
ATOM 13674 C C . VAL A 1 54 ? -2.160 7.143 -2.639 1.00 0.00 54 VAL A C 10
ATOM 13675 O O . VAL A 1 54 ? -3.060 7.683 -1.996 1.00 0.00 54 VAL A O 10
ATOM 13688 N N . ASP A 1 55 ? -1.822 7.521 -3.867 1.00 0.00 55 ASP A N 10
ATOM 13689 C CA . ASP A 1 55 ? -2.505 8.617 -4.545 1.00 0.00 55 ASP A CA 10
ATOM 13690 C C . ASP A 1 55 ? -2.645 9.824 -3.623 1.00 0.00 55 ASP A C 10
ATOM 13691 O O . ASP A 1 55 ? -3.701 10.452 -3.563 1.00 0.00 55 ASP A O 10
ATOM 13700 N N . GLY A 1 56 ? -1.572 10.142 -2.905 1.00 0.00 56 GLY A N 10
ATOM 13701 C CA . GLY A 1 56 ? -1.596 11.272 -1.995 1.00 0.00 56 GLY A CA 10
ATOM 13702 C C . GLY A 1 56 ? -2.696 11.157 -0.958 1.00 0.00 56 GLY A C 10
ATOM 13703 O O . GLY A 1 56 ? -3.206 12.165 -0.468 1.00 0.00 56 GLY A O 10
ATOM 13707 N N . THR A 1 57 ? -3.065 9.925 -0.623 1.00 0.00 57 THR A N 10
ATOM 13708 C CA . THR A 1 57 ? -4.113 9.682 0.360 1.00 0.00 57 THR A CA 10
ATOM 13709 C C . THR A 1 57 ? -3.673 8.647 1.389 1.00 0.00 57 THR A C 10
ATOM 13710 O O . THR A 1 57 ? -3.487 7.474 1.066 1.00 0.00 57 THR A O 10
ATOM 13721 N N . THR A 1 58 ? -3.507 9.089 2.632 1.00 0.00 58 THR A N 10
ATOM 13722 C CA . THR A 1 58 ? -3.088 8.201 3.709 1.00 0.00 58 THR A CA 10
ATOM 13723 C C . THR A 1 58 ? -4.259 7.376 4.229 1.00 0.00 58 THR A C 10
ATOM 13724 O O . THR A 1 58 ? -5.143 7.895 4.911 1.00 0.00 58 THR A O 10
ATOM 13735 N N . TYR A 1 59 ? -4.259 6.088 3.903 1.00 0.00 59 TYR A N 10
ATOM 13736 C CA . TYR A 1 59 ? -5.324 5.190 4.336 1.00 0.00 59 TYR A CA 10
ATOM 13737 C C . TYR A 1 59 ? -4.974 4.533 5.667 1.00 0.00 59 TYR A C 10
ATOM 13738 O O . TYR A 1 59 ? -3.801 4.381 6.008 1.00 0.00 59 TYR A O 10
ATOM 13756 N N . GLU A 1 60 ? -6.002 4.144 6.416 1.00 0.00 60 GLU A N 10
ATOM 13757 C CA . GLU A 1 60 ? -5.804 3.502 7.710 1.00 0.00 60 GLU A CA 10
ATOM 13758 C C . GLU A 1 60 ? -6.864 2.433 7.955 1.00 0.00 60 GLU A C 10
ATOM 13759 O O . GLU A 1 60 ? -8.060 2.721 7.971 1.00 0.00 60 GLU A O 10
ATOM 13771 N N . ALA A 1 61 ? -6.415 1.196 8.146 1.00 0.00 61 ALA A N 10
ATOM 13772 C CA . ALA A 1 61 ? -7.324 0.083 8.391 1.00 0.00 61 ALA A CA 10
ATOM 13773 C C . ALA A 1 61 ? -6.699 -0.938 9.335 1.00 0.00 61 ALA A C 10
ATOM 13774 O O . ALA A 1 61 ? -5.635 -1.489 9.051 1.00 0.00 61 ALA A O 10
ATOM 13781 N N . SER A 1 62 ? -7.365 -1.186 10.458 1.00 0.00 62 SER A N 10
ATOM 13782 C CA . SER A 1 62 ? -6.872 -2.138 11.446 1.00 0.00 62 SER A CA 10
ATOM 13783 C C . SER A 1 62 ? -7.664 -3.441 11.388 1.00 0.00 62 SER A C 10
ATOM 13784 O O . SER A 1 62 ? -8.845 -3.447 11.041 1.00 0.00 62 SER A O 10
ATOM 13792 N N . GLY A 1 63 ? -7.005 -4.543 11.731 1.00 0.00 63 GLY A N 10
ATOM 13793 C CA . GLY A 1 63 ? -7.662 -5.837 11.711 1.00 0.00 63 GLY A CA 10
ATOM 13794 C C . GLY A 1 63 ? -7.222 -6.728 12.856 1.00 0.00 63 GLY A C 10
ATOM 13795 O O . GLY A 1 63 ? -6.390 -6.350 13.680 1.00 0.00 63 GLY A O 10
ATOM 13799 N N . PRO A 1 64 ? -7.790 -7.941 12.918 1.00 0.00 64 PRO A N 10
ATOM 13800 C CA . PRO A 1 64 ? -7.468 -8.913 13.967 1.00 0.00 64 PRO A CA 10
ATOM 13801 C C . PRO A 1 64 ? -6.057 -9.473 13.825 1.00 0.00 64 PRO A C 10
ATOM 13802 O O . PRO A 1 64 ? -5.580 -10.207 14.691 1.00 0.00 64 PRO A O 10
ATOM 13813 N N . SER A 1 65 ? -5.393 -9.121 12.729 1.00 0.00 65 SER A N 10
ATOM 13814 C CA . SER A 1 65 ? -4.037 -9.592 12.472 1.00 0.00 65 SER A CA 10
ATOM 13815 C C . SER A 1 65 ? -3.316 -8.664 11.499 1.00 0.00 65 SER A C 10
ATOM 13816 O O . SER A 1 65 ? -3.892 -8.212 10.510 1.00 0.00 65 SER A O 10
ATOM 13824 N N . LYS A 1 66 ? -2.049 -8.385 11.787 1.00 0.00 66 LYS A N 10
ATOM 13825 C CA . LYS A 1 66 ? -1.245 -7.513 10.939 1.00 0.00 66 LYS A CA 10
ATOM 13826 C C . LYS A 1 66 ? -1.403 -7.887 9.469 1.00 0.00 66 LYS A C 10
ATOM 13827 O O . LYS A 1 66 ? -1.682 -7.034 8.626 1.00 0.00 66 LYS A O 10
ATOM 13846 N N . LYS A 1 67 ? -1.225 -9.169 9.167 1.00 0.00 67 LYS A N 10
ATOM 13847 C CA . LYS A 1 67 ? -1.350 -9.658 7.799 1.00 0.00 67 LYS A CA 10
ATOM 13848 C C . LYS A 1 67 ? -2.642 -9.159 7.159 1.00 0.00 67 LYS A C 10
ATOM 13849 O O . LYS A 1 67 ? -2.640 -8.675 6.027 1.00 0.00 67 LYS A O 10
ATOM 13868 N N . THR A 1 68 ? -3.745 -9.279 7.892 1.00 0.00 68 THR A N 10
ATOM 13869 C CA . THR A 1 68 ? -5.043 -8.840 7.396 1.00 0.00 68 THR A CA 10
ATOM 13870 C C . THR A 1 68 ? -5.114 -7.320 7.310 1.00 0.00 68 THR A C 10
ATOM 13871 O O . THR A 1 68 ? -5.603 -6.767 6.326 1.00 0.00 68 THR A O 10
ATOM 13882 N N . ALA A 1 69 ? -4.621 -6.650 8.347 1.00 0.00 69 ALA A N 10
ATOM 13883 C CA . ALA A 1 69 ? -4.626 -5.193 8.386 1.00 0.00 69 ALA A CA 10
ATOM 13884 C C . ALA A 1 69 ? -4.218 -4.605 7.040 1.00 0.00 69 ALA A C 10
ATOM 13885 O O . ALA A 1 69 ? -4.954 -3.818 6.445 1.00 0.00 69 ALA A O 10
ATOM 13892 N N . LYS A 1 70 ? -3.039 -4.993 6.563 1.00 0.00 70 LYS A N 10
ATOM 13893 C CA . LYS A 1 70 ? -2.532 -4.506 5.286 1.00 0.00 70 LYS A CA 10
ATOM 13894 C C . LYS A 1 70 ? -3.561 -4.709 4.179 1.00 0.00 70 LYS A C 10
ATOM 13895 O O . LYS A 1 70 ? -3.791 -3.818 3.360 1.00 0.00 70 LYS A O 10
ATOM 13914 N N . LEU A 1 71 ? -4.179 -5.885 4.160 1.00 0.00 71 LEU A N 10
ATOM 13915 C CA . LEU A 1 71 ? -5.185 -6.205 3.154 1.00 0.00 71 LEU A CA 10
ATOM 13916 C C . LEU A 1 71 ? -6.343 -5.213 3.207 1.00 0.00 71 LEU A C 10
ATOM 13917 O O . LEU A 1 71 ? -6.731 -4.640 2.188 1.00 0.00 71 LEU A O 10
ATOM 13933 N N . HIS A 1 72 ? -6.889 -5.012 4.402 1.00 0.00 72 HIS A N 10
ATOM 13934 C CA . HIS A 1 72 ? -8.001 -4.087 4.589 1.00 0.00 72 HIS A CA 10
ATOM 13935 C C . HIS A 1 72 ? -7.688 -2.729 3.968 1.00 0.00 72 HIS A C 10
ATOM 13936 O O . HIS A 1 72 ? -8.398 -2.265 3.076 1.00 0.00 72 HIS A O 10
ATOM 13951 N N . VAL A 1 73 ? -6.620 -2.097 4.445 1.00 0.00 73 VAL A N 10
ATOM 13952 C CA . VAL A 1 73 ? -6.213 -0.792 3.936 1.00 0.00 73 VAL A CA 10
ATOM 13953 C C . VAL A 1 73 ? -6.387 -0.714 2.423 1.00 0.00 73 VAL A C 10
ATOM 13954 O O . VAL A 1 73 ? -7.058 0.181 1.911 1.00 0.00 73 VAL A O 10
ATOM 13967 N N . ALA A 1 74 ? -5.778 -1.659 1.714 1.00 0.00 74 ALA A N 10
ATOM 13968 C CA . ALA A 1 74 ? -5.868 -1.698 0.259 1.00 0.00 74 ALA A CA 10
ATOM 13969 C C . ALA A 1 74 ? -7.315 -1.576 -0.205 1.00 0.00 74 ALA A C 10
ATOM 13970 O O . ALA A 1 74 ? -7.631 -0.773 -1.083 1.00 0.00 74 ALA A O 10
ATOM 13977 N N . VAL A 1 75 ? -8.192 -2.380 0.389 1.00 0.00 75 VAL A N 10
ATOM 13978 C CA . VAL A 1 75 ? -9.607 -2.361 0.036 1.00 0.00 75 VAL A CA 10
ATOM 13979 C C . VAL A 1 75 ? -10.141 -0.934 -0.019 1.00 0.00 75 VAL A C 10
ATOM 13980 O O . VAL A 1 75 ? -10.899 -0.577 -0.921 1.00 0.00 75 VAL A O 10
ATOM 13993 N N . LYS A 1 76 ? -9.740 -0.121 0.953 1.00 0.00 76 LYS A N 10
ATOM 13994 C CA . LYS A 1 76 ? -10.177 1.269 1.016 1.00 0.00 76 LYS A CA 10
ATOM 13995 C C . LYS A 1 76 ? -9.624 2.067 -0.161 1.00 0.00 76 LYS A C 10
ATOM 13996 O O . LYS A 1 76 ? -10.329 2.879 -0.760 1.00 0.00 76 LYS A O 10
ATOM 14015 N N . VAL A 1 77 ? -8.357 1.829 -0.488 1.00 0.00 77 VAL A N 10
ATOM 14016 C CA . VAL A 1 77 ? -7.711 2.524 -1.595 1.00 0.00 77 VAL A CA 10
ATOM 14017 C C . VAL A 1 77 ? -8.472 2.309 -2.898 1.00 0.00 77 VAL A C 10
ATOM 14018 O O . VAL A 1 77 ? -8.697 3.250 -3.661 1.00 0.00 77 VAL A O 10
ATOM 14031 N N . LEU A 1 78 ? -8.869 1.066 -3.148 1.00 0.00 78 LEU A N 10
ATOM 14032 C CA . LEU A 1 78 ? -9.607 0.727 -4.360 1.00 0.00 78 LEU A CA 10
ATOM 14033 C C . LEU A 1 78 ? -10.970 1.410 -4.376 1.00 0.00 78 LEU A C 10
ATOM 14034 O O . LEU A 1 78 ? -11.358 2.018 -5.373 1.00 0.00 78 LEU A O 10
ATOM 14050 N N . GLN A 1 79 ? -11.692 1.306 -3.264 1.00 0.00 79 GLN A N 10
ATOM 14051 C CA . GLN A 1 79 ? -13.011 1.916 -3.151 1.00 0.00 79 GLN A CA 10
ATOM 14052 C C . GLN A 1 79 ? -12.953 3.405 -3.475 1.00 0.00 79 GLN A C 10
ATOM 14053 O O . GLN A 1 79 ? -13.823 3.934 -4.165 1.00 0.00 79 GLN A O 10
ATOM 14067 N N . ALA A 1 80 ? -11.922 4.075 -2.971 1.00 0.00 80 ALA A N 10
ATOM 14068 C CA . ALA A 1 80 ? -11.750 5.503 -3.208 1.00 0.00 80 ALA A CA 10
ATOM 14069 C C . ALA A 1 80 ? -11.583 5.796 -4.695 1.00 0.00 80 ALA A C 10
ATOM 14070 O O . ALA A 1 80 ? -12.280 6.643 -5.252 1.00 0.00 80 ALA A O 10
ATOM 14077 N N . MET A 1 81 ? -10.653 5.091 -5.332 1.00 0.00 81 MET A N 10
ATOM 14078 C CA . MET A 1 81 ? -10.396 5.276 -6.755 1.00 0.00 81 MET A CA 10
ATOM 14079 C C . MET A 1 81 ? -11.616 4.887 -7.583 1.00 0.00 81 MET A C 10
ATOM 14080 O O . MET A 1 81 ? -11.867 5.459 -8.643 1.00 0.00 81 MET A O 10
ATOM 14094 N N . GLY A 1 82 ? -12.371 3.909 -7.093 1.00 0.00 82 GLY A N 10
ATOM 14095 C CA . GLY A 1 82 ? -13.556 3.459 -7.801 1.00 0.00 82 GLY A CA 10
ATOM 14096 C C . GLY A 1 82 ? -13.357 2.112 -8.467 1.00 0.00 82 GLY A C 10
ATOM 14097 O O . GLY A 1 82 ? -13.839 1.884 -9.577 1.00 0.00 82 GLY A O 10
ATOM 14101 N N . TYR A 1 83 ? -12.643 1.220 -7.791 1.00 0.00 83 TYR A N 10
ATOM 14102 C CA . TYR A 1 83 ? -12.377 -0.110 -8.326 1.00 0.00 83 TYR A CA 10
ATOM 14103 C C . TYR A 1 83 ? -13.261 -1.156 -7.651 1.00 0.00 83 TYR A C 10
ATOM 14104 O O . TYR A 1 83 ? -13.610 -1.046 -6.476 1.00 0.00 83 TYR A O 10
ATOM 14122 N N . PRO A 1 84 ? -13.632 -2.196 -8.413 1.00 0.00 84 PRO A N 10
ATOM 14123 C CA . PRO A 1 84 ? -14.478 -3.282 -7.910 1.00 0.00 84 PRO A CA 10
ATOM 14124 C C . PRO A 1 84 ? -13.754 -4.158 -6.894 1.00 0.00 84 PRO A C 10
ATOM 14125 O O . PRO A 1 84 ? -12.948 -5.015 -7.259 1.00 0.00 84 PRO A O 10
ATOM 14136 N N . THR A 1 85 ? -14.046 -3.939 -5.616 1.00 0.00 85 THR A N 10
ATOM 14137 C CA . THR A 1 85 ? -13.422 -4.708 -4.546 1.00 0.00 85 THR A CA 10
ATOM 14138 C C . THR A 1 85 ? -14.248 -5.942 -4.203 1.00 0.00 85 THR A C 10
ATOM 14139 O O . THR A 1 85 ? -13.714 -7.043 -4.078 1.00 0.00 85 THR A O 10
ATOM 14150 N N . GLY A 1 86 ? -15.556 -5.751 -4.052 1.00 0.00 86 GLY A N 10
ATOM 14151 C CA . GLY A 1 86 ? -16.434 -6.858 -3.724 1.00 0.00 86 GLY A CA 10
ATOM 14152 C C . GLY A 1 86 ? -16.245 -7.348 -2.303 1.00 0.00 86 GLY A C 10
ATOM 14153 O O . GLY A 1 86 ? -15.769 -8.462 -2.080 1.00 0.00 86 GLY A O 10
ATOM 14157 N N . PHE A 1 87 ? -16.616 -6.515 -1.337 1.00 0.00 87 PHE A N 10
ATOM 14158 C CA . PHE A 1 87 ? -16.482 -6.868 0.072 1.00 0.00 87 PHE A CA 10
ATOM 14159 C C . PHE A 1 87 ? -17.845 -7.164 0.690 1.00 0.00 87 PHE A C 10
ATOM 14160 O O . PHE A 1 87 ? -18.009 -8.144 1.417 1.00 0.00 87 PHE A O 10
ATOM 14177 N N . ASP A 1 88 ? -18.819 -6.310 0.397 1.00 0.00 88 ASP A N 10
ATOM 14178 C CA . ASP A 1 88 ? -20.168 -6.479 0.924 1.00 0.00 88 ASP A CA 10
ATOM 14179 C C . ASP A 1 88 ? -21.211 -6.123 -0.131 1.00 0.00 88 ASP A C 10
ATOM 14180 O O . ASP A 1 88 ? -20.949 -5.332 -1.036 1.00 0.00 88 ASP A O 10
ATOM 14189 N N . ALA A 1 89 ? -22.395 -6.714 -0.008 1.00 0.00 89 ALA A N 10
ATOM 14190 C CA . ALA A 1 89 ? -23.478 -6.459 -0.950 1.00 0.00 89 ALA A CA 10
ATOM 14191 C C . ALA A 1 89 ? -24.408 -5.365 -0.435 1.00 0.00 89 ALA A C 10
ATOM 14192 O O . ALA A 1 89 ? -25.629 -5.468 -0.554 1.00 0.00 89 ALA A O 10
ATOM 14199 N N . ASP A 1 90 ? -23.822 -4.320 0.139 1.00 0.00 90 ASP A N 10
ATOM 14200 C CA . ASP A 1 90 ? -24.598 -3.206 0.672 1.00 0.00 90 ASP A CA 10
ATOM 14201 C C . ASP A 1 90 ? -23.719 -1.975 0.867 1.00 0.00 90 ASP A C 10
ATOM 14202 O O . ASP A 1 90 ? -22.901 -1.924 1.786 1.00 0.00 90 ASP A O 10
ATOM 14211 N N . ILE A 1 91 ? -23.893 -0.986 -0.004 1.00 0.00 91 ILE A N 10
ATOM 14212 C CA . ILE A 1 91 ? -23.115 0.244 0.073 1.00 0.00 91 ILE A CA 10
ATOM 14213 C C . ILE A 1 91 ? -23.592 1.125 1.223 1.00 0.00 91 ILE A C 10
ATOM 14214 O O . ILE A 1 91 ? -24.560 1.873 1.085 1.00 0.00 91 ILE A O 10
ATOM 14230 N N . SER A 1 92 ? -22.904 1.032 2.357 1.00 0.00 92 SER A N 10
ATOM 14231 C CA . SER A 1 92 ? -23.258 1.819 3.532 1.00 0.00 92 SER A CA 10
ATOM 14232 C C . SER A 1 92 ? -23.129 3.312 3.245 1.00 0.00 92 SER A C 10
ATOM 14233 O O . SER A 1 92 ? -24.085 4.071 3.401 1.00 0.00 92 SER A O 10
ATOM 14241 N N . GLY A 1 93 ? -21.938 3.727 2.824 1.00 0.00 93 GLY A N 10
ATOM 14242 C CA . GLY A 1 93 ? -21.704 5.127 2.522 1.00 0.00 93 GLY A CA 10
ATOM 14243 C C . GLY A 1 93 ? -20.229 5.476 2.497 1.00 0.00 93 GLY A C 10
ATOM 14244 O O . GLY A 1 93 ? -19.423 4.914 3.239 1.00 0.00 93 GLY A O 10
ATOM 14248 N N . PRO A 1 94 ? -19.856 6.423 1.624 1.00 0.00 94 PRO A N 10
ATOM 14249 C CA . PRO A 1 94 ? -18.466 6.866 1.483 1.00 0.00 94 PRO A CA 10
ATOM 14250 C C . PRO A 1 94 ? -17.983 7.655 2.695 1.00 0.00 94 PRO A C 10
ATOM 14251 O O . PRO A 1 94 ? -16.846 8.126 2.729 1.00 0.00 94 PRO A O 10
ATOM 14262 N N . SER A 1 95 ? -18.854 7.795 3.689 1.00 0.00 95 SER A N 10
ATOM 14263 C CA . SER A 1 95 ? -18.518 8.530 4.903 1.00 0.00 95 SER A CA 10
ATOM 14264 C C . SER A 1 95 ? -17.826 7.621 5.914 1.00 0.00 95 SER A C 10
ATOM 14265 O O . SER A 1 95 ? -16.686 7.867 6.308 1.00 0.00 95 SER A O 10
ATOM 14273 N N . SER A 1 96 ? -18.525 6.570 6.330 1.00 0.00 96 SER A N 10
ATOM 14274 C CA . SER A 1 96 ? -17.981 5.626 7.299 1.00 0.00 96 SER A CA 10
ATOM 14275 C C . SER A 1 96 ? -18.105 4.193 6.790 1.00 0.00 96 SER A C 10
ATOM 14276 O O . SER A 1 96 ? -19.164 3.780 6.318 1.00 0.00 96 SER A O 10
ATOM 14284 N N . GLY A 1 97 ? -17.014 3.439 6.889 1.00 0.00 97 GLY A N 10
ATOM 14285 C CA . GLY A 1 97 ? -17.021 2.061 6.434 1.00 0.00 97 GLY A CA 10
ATOM 14286 C C . GLY A 1 97 ? -17.134 1.074 7.579 1.00 0.00 97 GLY A C 10
ATOM 14287 O O . GLY A 1 97 ? -16.801 1.395 8.719 1.00 0.00 97 GLY A O 10
ATOM 14291 N N . GLY A 1 1 ? 12.667 -7.416 13.289 1.00 0.00 1 GLY A N 11
ATOM 14292 C CA . GLY A 1 1 ? 12.041 -7.385 11.979 1.00 0.00 1 GLY A CA 11
ATOM 14293 C C . GLY A 1 1 ? 10.904 -8.379 11.857 1.00 0.00 1 GLY A C 11
ATOM 14294 O O . GLY A 1 1 ? 10.999 -9.352 11.108 1.00 0.00 1 GLY A O 11
ATOM 14298 N N . SER A 1 2 ? 9.825 -8.136 12.594 1.00 0.00 2 SER A N 11
ATOM 14299 C CA . SER A 1 2 ? 8.666 -9.021 12.569 1.00 0.00 2 SER A CA 11
ATOM 14300 C C . SER A 1 2 ? 8.299 -9.394 11.136 1.00 0.00 2 SER A C 11
ATOM 14301 O O . SER A 1 2 ? 8.178 -10.572 10.801 1.00 0.00 2 SER A O 11
ATOM 14309 N N . SER A 1 3 ? 8.123 -8.381 10.294 1.00 0.00 3 SER A N 11
ATOM 14310 C CA . SER A 1 3 ? 7.766 -8.601 8.897 1.00 0.00 3 SER A CA 11
ATOM 14311 C C . SER A 1 3 ? 8.639 -9.687 8.278 1.00 0.00 3 SER A C 11
ATOM 14312 O O . SER A 1 3 ? 9.696 -10.027 8.808 1.00 0.00 3 SER A O 11
ATOM 14320 N N . GLY A 1 4 ? 8.189 -10.229 7.150 1.00 0.00 4 GLY A N 11
ATOM 14321 C CA . GLY A 1 4 ? 8.940 -11.271 6.476 1.00 0.00 4 GLY A CA 11
ATOM 14322 C C . GLY A 1 4 ? 8.341 -11.642 5.134 1.00 0.00 4 GLY A C 11
ATOM 14323 O O . GLY A 1 4 ? 8.026 -10.770 4.324 1.00 0.00 4 GLY A O 11
ATOM 14327 N N . SER A 1 5 ? 8.184 -12.941 4.896 1.00 0.00 5 SER A N 11
ATOM 14328 C CA . SER A 1 5 ? 7.624 -13.426 3.640 1.00 0.00 5 SER A CA 11
ATOM 14329 C C . SER A 1 5 ? 6.991 -14.802 3.824 1.00 0.00 5 SER A C 11
ATOM 14330 O O . SER A 1 5 ? 7.477 -15.623 4.602 1.00 0.00 5 SER A O 11
ATOM 14338 N N . SER A 1 6 ? 5.902 -15.046 3.101 1.00 0.00 6 SER A N 11
ATOM 14339 C CA . SER A 1 6 ? 5.199 -16.321 3.186 1.00 0.00 6 SER A CA 11
ATOM 14340 C C . SER A 1 6 ? 4.092 -16.401 2.139 1.00 0.00 6 SER A C 11
ATOM 14341 O O . SER A 1 6 ? 3.786 -15.418 1.466 1.00 0.00 6 SER A O 11
ATOM 14349 N N . GLY A 1 7 ? 3.494 -17.581 2.008 1.00 0.00 7 GLY A N 11
ATOM 14350 C CA . GLY A 1 7 ? 2.427 -17.770 1.042 1.00 0.00 7 GLY A CA 11
ATOM 14351 C C . GLY A 1 7 ? 2.098 -19.232 0.820 1.00 0.00 7 GLY A C 11
ATOM 14352 O O . GLY A 1 7 ? 2.855 -19.955 0.171 1.00 0.00 7 GLY A O 11
ATOM 14356 N N . ARG A 1 8 ? 0.966 -19.671 1.361 1.00 0.00 8 ARG A N 11
ATOM 14357 C CA . ARG A 1 8 ? 0.539 -21.058 1.221 1.00 0.00 8 ARG A CA 11
ATOM 14358 C C . ARG A 1 8 ? -0.548 -21.188 0.158 1.00 0.00 8 ARG A C 11
ATOM 14359 O O . ARG A 1 8 ? -0.319 -21.747 -0.915 1.00 0.00 8 ARG A O 11
ATOM 14380 N N . LYS A 1 9 ? -1.732 -20.669 0.463 1.00 0.00 9 LYS A N 11
ATOM 14381 C CA . LYS A 1 9 ? -2.855 -20.725 -0.465 1.00 0.00 9 LYS A CA 11
ATOM 14382 C C . LYS A 1 9 ? -3.060 -22.144 -0.985 1.00 0.00 9 LYS A C 11
ATOM 14383 O O . LYS A 1 9 ? -3.429 -22.343 -2.143 1.00 0.00 9 LYS A O 11
ATOM 14402 N N . ILE A 1 10 ? -2.820 -23.126 -0.124 1.00 0.00 10 ILE A N 11
ATOM 14403 C CA . ILE A 1 10 ? -2.980 -24.526 -0.497 1.00 0.00 10 ILE A CA 11
ATOM 14404 C C . ILE A 1 10 ? -4.306 -25.082 0.012 1.00 0.00 10 ILE A C 11
ATOM 14405 O O . ILE A 1 10 ? -4.344 -26.126 0.665 1.00 0.00 10 ILE A O 11
ATOM 14421 N N . LEU A 1 11 ? -5.391 -24.379 -0.291 1.00 0.00 11 LEU A N 11
ATOM 14422 C CA . LEU A 1 11 ? -6.721 -24.803 0.134 1.00 0.00 11 LEU A CA 11
ATOM 14423 C C . LEU A 1 11 ? -7.799 -24.173 -0.742 1.00 0.00 11 LEU A C 11
ATOM 14424 O O . LEU A 1 11 ? -7.569 -23.152 -1.389 1.00 0.00 11 LEU A O 11
ATOM 14440 N N . ASP A 1 12 ? -8.976 -24.789 -0.757 1.00 0.00 12 ASP A N 11
ATOM 14441 C CA . ASP A 1 12 ? -10.092 -24.287 -1.551 1.00 0.00 12 ASP A CA 11
ATOM 14442 C C . ASP A 1 12 ? -11.425 -24.646 -0.902 1.00 0.00 12 ASP A C 11
ATOM 14443 O O . ASP A 1 12 ? -11.719 -25.819 -0.671 1.00 0.00 12 ASP A O 11
ATOM 14452 N N . SER A 1 13 ? -12.229 -23.628 -0.610 1.00 0.00 13 SER A N 11
ATOM 14453 C CA . SER A 1 13 ? -13.529 -23.835 0.017 1.00 0.00 13 SER A CA 11
ATOM 14454 C C . SER A 1 13 ? -14.381 -22.573 -0.068 1.00 0.00 13 SER A C 11
ATOM 14455 O O . SER A 1 13 ? -13.886 -21.497 -0.409 1.00 0.00 13 SER A O 11
ATOM 14463 N N . LYS A 1 14 ? -15.665 -22.710 0.244 1.00 0.00 14 LYS A N 11
ATOM 14464 C CA . LYS A 1 14 ? -16.588 -21.582 0.205 1.00 0.00 14 LYS A CA 11
ATOM 14465 C C . LYS A 1 14 ? -15.939 -20.328 0.782 1.00 0.00 14 LYS A C 11
ATOM 14466 O O . LYS A 1 14 ? -15.785 -20.200 1.996 1.00 0.00 14 LYS A O 11
ATOM 14485 N N . ALA A 1 15 ? -15.561 -19.405 -0.096 1.00 0.00 15 ALA A N 11
ATOM 14486 C CA . ALA A 1 15 ? -14.933 -18.160 0.327 1.00 0.00 15 ALA A CA 11
ATOM 14487 C C . ALA A 1 15 ? -14.728 -17.219 -0.856 1.00 0.00 15 ALA A C 11
ATOM 14488 O O . ALA A 1 15 ? -14.903 -17.611 -2.010 1.00 0.00 15 ALA A O 11
ATOM 14495 N N . ILE A 1 16 ? -14.356 -15.978 -0.561 1.00 0.00 16 ILE A N 11
ATOM 14496 C CA . ILE A 1 16 ? -14.127 -14.982 -1.600 1.00 0.00 16 ILE A CA 11
ATOM 14497 C C . ILE A 1 16 ? -12.653 -14.599 -1.680 1.00 0.00 16 ILE A C 11
ATOM 14498 O O . ILE A 1 16 ? -11.979 -14.470 -0.657 1.00 0.00 16 ILE A O 11
ATOM 14514 N N . ASP A 1 17 ? -12.160 -14.417 -2.899 1.00 0.00 17 ASP A N 11
ATOM 14515 C CA . ASP A 1 17 ? -10.766 -14.045 -3.113 1.00 0.00 17 ASP A CA 11
ATOM 14516 C C . ASP A 1 17 ? -10.507 -12.615 -2.648 1.00 0.00 17 ASP A C 11
ATOM 14517 O O . ASP A 1 17 ? -10.348 -11.706 -3.463 1.00 0.00 17 ASP A O 11
ATOM 14526 N N . LEU A 1 18 ? -10.469 -12.424 -1.334 1.00 0.00 18 LEU A N 11
ATOM 14527 C CA . LEU A 1 18 ? -10.231 -11.104 -0.760 1.00 0.00 18 LEU A CA 11
ATOM 14528 C C . LEU A 1 18 ? -8.736 -10.822 -0.645 1.00 0.00 18 LEU A C 11
ATOM 14529 O O . LEU A 1 18 ? -8.301 -9.676 -0.754 1.00 0.00 18 LEU A O 11
ATOM 14545 N N . MET A 1 19 ? -7.956 -11.875 -0.425 1.00 0.00 19 MET A N 11
ATOM 14546 C CA . MET A 1 19 ? -6.509 -11.740 -0.298 1.00 0.00 19 MET A CA 11
ATOM 14547 C C . MET A 1 19 ? -5.926 -10.989 -1.491 1.00 0.00 19 MET A C 11
ATOM 14548 O O . MET A 1 19 ? -4.983 -10.213 -1.347 1.00 0.00 19 MET A O 11
ATOM 14562 N N . ASN A 1 20 ? -6.495 -11.225 -2.669 1.00 0.00 20 ASN A N 11
ATOM 14563 C CA . ASN A 1 20 ? -6.031 -10.572 -3.887 1.00 0.00 20 ASN A CA 11
ATOM 14564 C C . ASN A 1 20 ? -5.962 -9.059 -3.700 1.00 0.00 20 ASN A C 11
ATOM 14565 O O . ASN A 1 20 ? -5.055 -8.401 -4.209 1.00 0.00 20 ASN A O 11
ATOM 14576 N N . ALA A 1 21 ? -6.927 -8.515 -2.966 1.00 0.00 21 ALA A N 11
ATOM 14577 C CA . ALA A 1 21 ? -6.975 -7.080 -2.710 1.00 0.00 21 ALA A CA 11
ATOM 14578 C C . ALA A 1 21 ? -5.572 -6.496 -2.596 1.00 0.00 21 ALA A C 11
ATOM 14579 O O . ALA A 1 21 ? -5.308 -5.390 -3.071 1.00 0.00 21 ALA A O 11
ATOM 14586 N N . LEU A 1 22 ? -4.674 -7.244 -1.964 1.00 0.00 22 LEU A N 11
ATOM 14587 C CA . LEU A 1 22 ? -3.296 -6.799 -1.787 1.00 0.00 22 LEU A CA 11
ATOM 14588 C C . LEU A 1 22 ? -2.590 -6.664 -3.132 1.00 0.00 22 LEU A C 11
ATOM 14589 O O . LEU A 1 22 ? -2.184 -5.570 -3.524 1.00 0.00 22 LEU A O 11
ATOM 14605 N N . MET A 1 23 ? -2.451 -7.782 -3.836 1.00 0.00 23 MET A N 11
ATOM 14606 C CA . MET A 1 23 ? -1.797 -7.788 -5.140 1.00 0.00 23 MET A CA 11
ATOM 14607 C C . MET A 1 23 ? -2.268 -6.611 -5.989 1.00 0.00 23 MET A C 11
ATOM 14608 O O . MET A 1 23 ? -1.461 -5.922 -6.613 1.00 0.00 23 MET A O 11
ATOM 14622 N N . ARG A 1 24 ? -3.578 -6.387 -6.007 1.00 0.00 24 ARG A N 11
ATOM 14623 C CA . ARG A 1 24 ? -4.156 -5.295 -6.781 1.00 0.00 24 ARG A CA 11
ATOM 14624 C C . ARG A 1 24 ? -3.447 -3.978 -6.476 1.00 0.00 24 ARG A C 11
ATOM 14625 O O . ARG A 1 24 ? -2.853 -3.361 -7.361 1.00 0.00 24 ARG A O 11
ATOM 14646 N N . LEU A 1 25 ? -3.513 -3.554 -5.219 1.00 0.00 25 LEU A N 11
ATOM 14647 C CA . LEU A 1 25 ? -2.878 -2.310 -4.797 1.00 0.00 25 LEU A CA 11
ATOM 14648 C C . LEU A 1 25 ? -1.485 -2.177 -5.403 1.00 0.00 25 LEU A C 11
ATOM 14649 O O . LEU A 1 25 ? -1.086 -1.096 -5.834 1.00 0.00 25 LEU A O 11
ATOM 14665 N N . ASN A 1 26 ? -0.751 -3.284 -5.434 1.00 0.00 26 ASN A N 11
ATOM 14666 C CA . ASN A 1 26 ? 0.598 -3.291 -5.990 1.00 0.00 26 ASN A CA 11
ATOM 14667 C C . ASN A 1 26 ? 0.561 -3.157 -7.509 1.00 0.00 26 ASN A C 11
ATOM 14668 O O . ASN A 1 26 ? 1.317 -2.380 -8.091 1.00 0.00 26 ASN A O 11
ATOM 14679 N N . GLN A 1 27 ? -0.324 -3.919 -8.144 1.00 0.00 27 GLN A N 11
ATOM 14680 C CA . GLN A 1 27 ? -0.459 -3.885 -9.595 1.00 0.00 27 GLN A CA 11
ATOM 14681 C C . GLN A 1 27 ? -0.641 -2.454 -10.092 1.00 0.00 27 GLN A C 11
ATOM 14682 O O . GLN A 1 27 ? 0.069 -2.005 -10.992 1.00 0.00 27 GLN A O 11
ATOM 14696 N N . ILE A 1 28 ? -1.595 -1.744 -9.499 1.00 0.00 28 ILE A N 11
ATOM 14697 C CA . ILE A 1 28 ? -1.868 -0.365 -9.881 1.00 0.00 28 ILE A CA 11
ATOM 14698 C C . ILE A 1 28 ? -0.801 0.579 -9.336 1.00 0.00 28 ILE A C 11
ATOM 14699 O O . ILE A 1 28 ? -0.382 1.517 -10.014 1.00 0.00 28 ILE A O 11
ATOM 14715 N N . ARG A 1 29 ? -0.364 0.322 -8.107 1.00 0.00 29 ARG A N 11
ATOM 14716 C CA . ARG A 1 29 ? 0.655 1.148 -7.471 1.00 0.00 29 ARG A CA 11
ATOM 14717 C C . ARG A 1 29 ? 1.829 0.295 -6.999 1.00 0.00 29 ARG A C 11
ATOM 14718 O O . ARG A 1 29 ? 1.867 -0.178 -5.863 1.00 0.00 29 ARG A O 11
ATOM 14739 N N . PRO A 1 30 ? 2.811 0.093 -7.890 1.00 0.00 30 PRO A N 11
ATOM 14740 C CA . PRO A 1 30 ? 4.003 -0.703 -7.588 1.00 0.00 30 PRO A CA 11
ATOM 14741 C C . PRO A 1 30 ? 4.922 -0.013 -6.586 1.00 0.00 30 PRO A C 11
ATOM 14742 O O . PRO A 1 30 ? 5.022 1.213 -6.562 1.00 0.00 30 PRO A O 11
ATOM 14753 N N . GLY A 1 31 ? 5.593 -0.809 -5.759 1.00 0.00 31 GLY A N 11
ATOM 14754 C CA . GLY A 1 31 ? 6.496 -0.256 -4.766 1.00 0.00 31 GLY A CA 11
ATOM 14755 C C . GLY A 1 31 ? 5.761 0.441 -3.638 1.00 0.00 31 GLY A C 11
ATOM 14756 O O . GLY A 1 31 ? 5.835 1.663 -3.500 1.00 0.00 31 GLY A O 11
ATOM 14760 N N . LEU A 1 32 ? 5.047 -0.335 -2.830 1.00 0.00 32 LEU A N 11
ATOM 14761 C CA . LEU A 1 32 ? 4.293 0.215 -1.709 1.00 0.00 32 LEU A CA 11
ATOM 14762 C C . LEU A 1 32 ? 4.963 -0.127 -0.382 1.00 0.00 32 LEU A C 11
ATOM 14763 O O . LEU A 1 32 ? 5.688 -1.116 -0.280 1.00 0.00 32 LEU A O 11
ATOM 14779 N N . GLN A 1 33 ? 4.713 0.696 0.631 1.00 0.00 33 GLN A N 11
ATOM 14780 C CA . GLN A 1 33 ? 5.291 0.479 1.952 1.00 0.00 33 GLN A CA 11
ATOM 14781 C C . GLN A 1 33 ? 4.228 0.605 3.038 1.00 0.00 33 GLN A C 11
ATOM 14782 O O . GLN A 1 33 ? 3.690 1.687 3.272 1.00 0.00 33 GLN A O 11
ATOM 14796 N N . TYR A 1 34 ? 3.930 -0.508 3.699 1.00 0.00 34 TYR A N 11
ATOM 14797 C CA . TYR A 1 34 ? 2.929 -0.523 4.759 1.00 0.00 34 TYR A CA 11
ATOM 14798 C C . TYR A 1 34 ? 3.580 -0.331 6.125 1.00 0.00 34 TYR A C 11
ATOM 14799 O O . TYR A 1 34 ? 4.680 -0.824 6.378 1.00 0.00 34 TYR A O 11
ATOM 14817 N N . LYS A 1 35 ? 2.892 0.388 7.005 1.00 0.00 35 LYS A N 11
ATOM 14818 C CA . LYS A 1 35 ? 3.399 0.645 8.348 1.00 0.00 35 LYS A CA 11
ATOM 14819 C C . LYS A 1 35 ? 2.308 0.434 9.392 1.00 0.00 35 LYS A C 11
ATOM 14820 O O . LYS A 1 35 ? 1.122 0.615 9.111 1.00 0.00 35 LYS A O 11
ATOM 14839 N N . LEU A 1 36 ? 2.714 0.052 10.597 1.00 0.00 36 LEU A N 11
ATOM 14840 C CA . LEU A 1 36 ? 1.770 -0.182 11.685 1.00 0.00 36 LEU A CA 11
ATOM 14841 C C . LEU A 1 36 ? 1.718 1.016 12.628 1.00 0.00 36 LEU A C 11
ATOM 14842 O O . LEU A 1 36 ? 2.594 1.191 13.476 1.00 0.00 36 LEU A O 11
ATOM 14858 N N . LEU A 1 37 ? 0.685 1.837 12.476 1.00 0.00 37 LEU A N 11
ATOM 14859 C CA . LEU A 1 37 ? 0.516 3.018 13.316 1.00 0.00 37 LEU A CA 11
ATOM 14860 C C . LEU A 1 37 ? 0.777 2.685 14.782 1.00 0.00 37 LEU A C 11
ATOM 14861 O O . LEU A 1 37 ? 1.602 3.322 15.436 1.00 0.00 37 LEU A O 11
ATOM 14877 N N . SER A 1 38 ? 0.069 1.682 15.290 1.00 0.00 38 SER A N 11
ATOM 14878 C CA . SER A 1 38 ? 0.222 1.265 16.679 1.00 0.00 38 SER A CA 11
ATOM 14879 C C . SER A 1 38 ? -0.601 0.012 16.965 1.00 0.00 38 SER A C 11
ATOM 14880 O O . SER A 1 38 ? -1.491 -0.347 16.194 1.00 0.00 38 SER A O 11
ATOM 14888 N N . GLN A 1 39 ? -0.295 -0.648 18.077 1.00 0.00 39 GLN A N 11
ATOM 14889 C CA . GLN A 1 39 ? -1.006 -1.861 18.464 1.00 0.00 39 GLN A CA 11
ATOM 14890 C C . GLN A 1 39 ? -1.701 -1.679 19.809 1.00 0.00 39 GLN A C 11
ATOM 14891 O O . GLN A 1 39 ? -1.103 -1.190 20.767 1.00 0.00 39 GLN A O 11
ATOM 14905 N N . SER A 1 40 ? -2.968 -2.076 19.873 1.00 0.00 40 SER A N 11
ATOM 14906 C CA . SER A 1 40 ? -3.746 -1.952 21.100 1.00 0.00 40 SER A CA 11
ATOM 14907 C C . SER A 1 40 ? -4.461 -3.261 21.424 1.00 0.00 40 SER A C 11
ATOM 14908 O O . SER A 1 40 ? -4.511 -4.174 20.602 1.00 0.00 40 SER A O 11
ATOM 14916 N N . GLY A 1 41 ? -5.013 -3.343 22.631 1.00 0.00 41 GLY A N 11
ATOM 14917 C CA . GLY A 1 41 ? -5.717 -4.543 23.044 1.00 0.00 41 GLY A CA 11
ATOM 14918 C C . GLY A 1 41 ? -4.797 -5.564 23.684 1.00 0.00 41 GLY A C 11
ATOM 14919 O O . GLY A 1 41 ? -3.629 -5.291 23.962 1.00 0.00 41 GLY A O 11
ATOM 14923 N N . PRO A 1 42 ? -5.327 -6.772 23.928 1.00 0.00 42 PRO A N 11
ATOM 14924 C CA . PRO A 1 42 ? -4.562 -7.861 24.543 1.00 0.00 42 PRO A CA 11
ATOM 14925 C C . PRO A 1 42 ? -3.487 -8.413 23.613 1.00 0.00 42 PRO A C 11
ATOM 14926 O O . PRO A 1 42 ? -3.232 -7.857 22.544 1.00 0.00 42 PRO A O 11
ATOM 14937 N N . VAL A 1 43 ? -2.860 -9.510 24.025 1.00 0.00 43 VAL A N 11
ATOM 14938 C CA . VAL A 1 43 ? -1.814 -10.138 23.227 1.00 0.00 43 VAL A CA 11
ATOM 14939 C C . VAL A 1 43 ? -2.393 -11.196 22.295 1.00 0.00 43 VAL A C 11
ATOM 14940 O O . VAL A 1 43 ? -1.786 -11.547 21.283 1.00 0.00 43 VAL A O 11
ATOM 14953 N N . HIS A 1 44 ? -3.573 -11.700 22.642 1.00 0.00 44 HIS A N 11
ATOM 14954 C CA . HIS A 1 44 ? -4.237 -12.719 21.835 1.00 0.00 44 HIS A CA 11
ATOM 14955 C C . HIS A 1 44 ? -5.143 -12.077 20.789 1.00 0.00 44 HIS A C 11
ATOM 14956 O O . HIS A 1 44 ? -5.324 -12.616 19.697 1.00 0.00 44 HIS A O 11
ATOM 14971 N N . ALA A 1 45 ? -5.710 -10.925 21.131 1.00 0.00 45 ALA A N 11
ATOM 14972 C CA . ALA A 1 45 ? -6.596 -10.210 20.220 1.00 0.00 45 ALA A CA 11
ATOM 14973 C C . ALA A 1 45 ? -6.111 -8.784 19.989 1.00 0.00 45 ALA A C 11
ATOM 14974 O O . ALA A 1 45 ? -6.862 -7.817 20.121 1.00 0.00 45 ALA A O 11
ATOM 14981 N N . PRO A 1 46 ? -4.824 -8.645 19.636 1.00 0.00 46 PRO A N 11
ATOM 14982 C CA . PRO A 1 46 ? -4.210 -7.340 19.379 1.00 0.00 46 PRO A CA 11
ATOM 14983 C C . PRO A 1 46 ? -4.732 -6.695 18.099 1.00 0.00 46 PRO A C 11
ATOM 14984 O O . PRO A 1 46 ? -4.980 -7.377 17.105 1.00 0.00 46 PRO A O 11
ATOM 14995 N N . VAL A 1 47 ? -4.897 -5.376 18.131 1.00 0.00 47 VAL A N 11
ATOM 14996 C CA . VAL A 1 47 ? -5.388 -4.639 16.973 1.00 0.00 47 VAL A CA 11
ATOM 14997 C C . VAL A 1 47 ? -4.239 -4.006 16.196 1.00 0.00 47 VAL A C 11
ATOM 14998 O O . VAL A 1 47 ? -3.687 -2.984 16.606 1.00 0.00 47 VAL A O 11
ATOM 15011 N N . PHE A 1 48 ? -3.882 -4.619 15.073 1.00 0.00 48 PHE A N 11
ATOM 15012 C CA . PHE A 1 48 ? -2.798 -4.116 14.238 1.00 0.00 48 PHE A CA 11
ATOM 15013 C C . PHE A 1 48 ? -3.303 -3.040 13.281 1.00 0.00 48 PHE A C 11
ATOM 15014 O O . PHE A 1 48 ? -3.949 -3.339 12.276 1.00 0.00 48 PHE A O 11
ATOM 15031 N N . THR A 1 49 ? -3.003 -1.784 13.600 1.00 0.00 49 THR A N 11
ATOM 15032 C CA . THR A 1 49 ? -3.427 -0.663 12.770 1.00 0.00 49 THR A CA 11
ATOM 15033 C C . THR A 1 49 ? -2.404 -0.368 11.679 1.00 0.00 49 THR A C 11
ATOM 15034 O O . THR A 1 49 ? -1.344 0.197 11.946 1.00 0.00 49 THR A O 11
ATOM 15045 N N . MET A 1 50 ? -2.729 -0.755 10.450 1.00 0.00 50 MET A N 11
ATOM 15046 C CA . MET A 1 50 ? -1.838 -0.530 9.318 1.00 0.00 50 MET A CA 11
ATOM 15047 C C . MET A 1 50 ? -2.157 0.793 8.629 1.00 0.00 50 MET A C 11
ATOM 15048 O O . MET A 1 50 ? -3.158 1.439 8.940 1.00 0.00 50 MET A O 11
ATOM 15062 N N . SER A 1 51 ? -1.301 1.190 7.693 1.00 0.00 51 SER A N 11
ATOM 15063 C CA . SER A 1 51 ? -1.491 2.438 6.964 1.00 0.00 51 SER A CA 11
ATOM 15064 C C . SER A 1 51 ? -0.568 2.504 5.751 1.00 0.0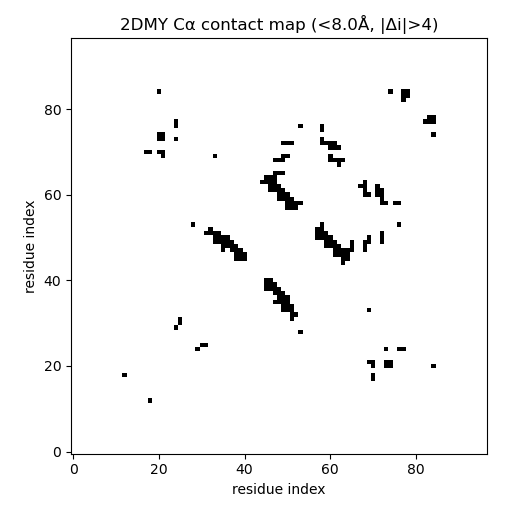0 51 SER A C 11
ATOM 15065 O O . SER A 1 51 ? 0.550 1.989 5.778 1.00 0.00 51 SER A O 11
ATOM 15073 N N . VAL A 1 52 ? -1.044 3.142 4.686 1.00 0.00 52 VAL A N 11
ATOM 15074 C CA . VAL A 1 52 ? -0.263 3.277 3.463 1.00 0.00 52 VAL A CA 11
ATOM 15075 C C . VAL A 1 52 ? -0.476 4.644 2.823 1.00 0.00 52 VAL A C 11
ATOM 15076 O O . VAL A 1 52 ? -1.516 5.275 3.012 1.00 0.00 52 VAL A O 11
ATOM 15089 N N . ASP A 1 53 ? 0.516 5.097 2.064 1.00 0.00 53 ASP A N 11
ATOM 15090 C CA . ASP A 1 53 ? 0.437 6.390 1.394 1.00 0.00 53 ASP A CA 11
ATOM 15091 C C . ASP A 1 53 ? 0.248 6.212 -0.110 1.00 0.00 53 ASP A C 11
ATOM 15092 O O . ASP A 1 53 ? 1.101 5.643 -0.791 1.00 0.00 53 ASP A O 11
ATOM 15101 N N . VAL A 1 54 ? -0.878 6.701 -0.621 1.00 0.00 54 VAL A N 11
ATOM 15102 C CA . VAL A 1 54 ? -1.180 6.597 -2.043 1.00 0.00 54 VAL A CA 11
ATOM 15103 C C . VAL A 1 54 ? -1.829 7.875 -2.563 1.00 0.00 54 VAL A C 11
ATOM 15104 O O . VAL A 1 54 ? -2.782 8.384 -1.972 1.00 0.00 54 VAL A O 11
ATOM 15117 N N . ASP A 1 55 ? -1.308 8.388 -3.672 1.00 0.00 55 ASP A N 11
ATOM 15118 C CA . ASP A 1 55 ? -1.838 9.606 -4.273 1.00 0.00 55 ASP A CA 11
ATOM 15119 C C . ASP A 1 55 ? -2.100 10.668 -3.209 1.00 0.00 55 ASP A C 11
ATOM 15120 O O . ASP A 1 55 ? -3.128 11.343 -3.231 1.00 0.00 55 ASP A O 11
ATOM 15129 N N . GLY A 1 56 ? -1.163 10.807 -2.276 1.00 0.00 56 GLY A N 11
ATOM 15130 C CA . GLY A 1 56 ? -1.312 11.787 -1.215 1.00 0.00 56 GLY A CA 11
ATOM 15131 C C . GLY A 1 56 ? -2.492 11.488 -0.312 1.00 0.00 56 GLY A C 11
ATOM 15132 O O . GLY A 1 56 ? -3.096 12.399 0.255 1.00 0.00 56 GLY A O 11
ATOM 15136 N N . THR A 1 57 ? -2.824 10.208 -0.178 1.00 0.00 57 THR A N 11
ATOM 15137 C CA . THR A 1 57 ? -3.941 9.792 0.661 1.00 0.00 57 THR A CA 11
ATOM 15138 C C . THR A 1 57 ? -3.514 8.712 1.649 1.00 0.00 57 THR A C 11
ATOM 15139 O O . THR A 1 57 ? -3.347 7.549 1.281 1.00 0.00 57 THR A O 11
ATOM 15150 N N . THR A 1 58 ? -3.340 9.104 2.907 1.00 0.00 58 THR A N 11
ATOM 15151 C CA . THR A 1 58 ? -2.933 8.170 3.949 1.00 0.00 58 THR A CA 11
ATOM 15152 C C . THR A 1 58 ? -4.116 7.344 4.441 1.00 0.00 58 THR A C 11
ATOM 15153 O O . THR A 1 58 ? -5.012 7.861 5.108 1.00 0.00 58 THR A O 11
ATOM 15164 N N . TYR A 1 59 ? -4.112 6.058 4.107 1.00 0.00 59 TYR A N 11
ATOM 15165 C CA . TYR A 1 59 ? -5.187 5.160 4.514 1.00 0.00 59 TYR A CA 11
ATOM 15166 C C . TYR A 1 59 ? -4.848 4.463 5.828 1.00 0.00 59 TYR A C 11
ATOM 15167 O O . TYR A 1 59 ? -3.680 4.360 6.204 1.00 0.00 59 TYR A O 11
ATOM 15185 N N . GLU A 1 60 ? -5.877 3.987 6.521 1.00 0.00 60 GLU A N 11
ATOM 15186 C CA . GLU A 1 60 ? -5.688 3.300 7.793 1.00 0.00 60 GLU A CA 11
ATOM 15187 C C . GLU A 1 60 ? -6.770 2.245 8.007 1.00 0.00 60 GLU A C 11
ATOM 15188 O O . GLU A 1 60 ? -7.959 2.561 8.056 1.00 0.00 60 GLU A O 11
ATOM 15200 N N . ALA A 1 61 ? -6.349 0.991 8.135 1.00 0.00 61 ALA A N 11
ATOM 15201 C CA . ALA A 1 61 ? -7.280 -0.110 8.346 1.00 0.00 61 ALA A CA 11
ATOM 15202 C C . ALA A 1 61 ? -6.837 -0.988 9.511 1.00 0.00 61 ALA A C 11
ATOM 15203 O O . ALA A 1 61 ? -5.729 -1.523 9.511 1.00 0.00 61 ALA A O 11
ATOM 15210 N N . SER A 1 62 ? -7.711 -1.132 10.503 1.00 0.00 62 SER A N 11
ATOM 15211 C CA . SER A 1 62 ? -7.407 -1.943 11.677 1.00 0.00 62 SER A CA 11
ATOM 15212 C C . SER A 1 62 ? -7.991 -3.345 11.535 1.00 0.00 62 SER A C 11
ATOM 15213 O O . SER A 1 62 ? -9.140 -3.513 11.126 1.00 0.00 62 SER A O 11
ATOM 15221 N N . GLY A 1 63 ? -7.191 -4.350 11.876 1.00 0.00 63 GLY A N 11
ATOM 15222 C CA . GLY A 1 63 ? -7.645 -5.725 11.780 1.00 0.00 63 GLY A CA 11
ATOM 15223 C C . GLY A 1 63 ? -7.164 -6.577 12.938 1.00 0.00 63 GLY A C 11
ATOM 15224 O O . GLY A 1 63 ? -6.348 -6.149 13.755 1.00 0.00 63 GLY A O 11
ATOM 15228 N N . PRO A 1 64 ? -7.677 -7.813 13.022 1.00 0.00 64 PRO A N 11
ATOM 15229 C CA . PRO A 1 64 ? -7.310 -8.753 14.086 1.00 0.00 64 PRO A CA 11
ATOM 15230 C C . PRO A 1 64 ? -5.875 -9.251 13.950 1.00 0.00 64 PRO A C 11
ATOM 15231 O O . PRO A 1 64 ? -5.312 -9.813 14.888 1.00 0.00 64 PRO A O 11
ATOM 15242 N N . SER A 1 65 ? -5.290 -9.041 12.775 1.00 0.00 65 SER A N 11
ATOM 15243 C CA . SER A 1 65 ? -3.921 -9.472 12.515 1.00 0.00 65 SER A CA 11
ATOM 15244 C C . SER A 1 65 ? -3.240 -8.544 11.514 1.00 0.00 65 SER A C 11
ATOM 15245 O O . SER A 1 65 ? -3.902 -7.833 10.758 1.00 0.00 65 SER A O 11
ATOM 15253 N N . LYS A 1 66 ? -1.911 -8.556 11.515 1.00 0.00 66 LYS A N 11
ATOM 15254 C CA . LYS A 1 66 ? -1.137 -7.717 10.608 1.00 0.00 66 LYS A CA 11
ATOM 15255 C C . LYS A 1 66 ? -1.544 -7.964 9.159 1.00 0.00 66 LYS A C 11
ATOM 15256 O O . LYS A 1 66 ? -1.725 -7.024 8.385 1.00 0.00 66 LYS A O 11
ATOM 15275 N N . LYS A 1 67 ? -1.689 -9.235 8.798 1.00 0.00 67 LYS A N 11
ATOM 15276 C CA . LYS A 1 67 ? -2.077 -9.606 7.442 1.00 0.00 67 LYS A CA 11
ATOM 15277 C C . LYS A 1 67 ? -3.404 -8.957 7.059 1.00 0.00 67 LYS A C 11
ATOM 15278 O O . LYS A 1 67 ? -3.483 -8.208 6.085 1.00 0.00 67 LYS A O 11
ATOM 15297 N N . THR A 1 68 ? -4.445 -9.248 7.834 1.00 0.00 68 THR A N 11
ATOM 15298 C CA . THR A 1 68 ? -5.767 -8.692 7.576 1.00 0.00 68 THR A CA 11
ATOM 15299 C C . THR A 1 68 ? -5.727 -7.169 7.544 1.00 0.00 68 THR A C 11
ATOM 15300 O O . THR A 1 68 ? -6.496 -6.534 6.822 1.00 0.00 68 THR A O 11
ATOM 15311 N N . ALA A 1 69 ? -4.826 -6.588 8.330 1.00 0.00 69 ALA A N 11
ATOM 15312 C CA . ALA A 1 69 ? -4.685 -5.139 8.388 1.00 0.00 69 ALA A CA 11
ATOM 15313 C C . ALA A 1 69 ? -4.150 -4.586 7.072 1.00 0.00 69 ALA A C 11
ATOM 15314 O O . ALA A 1 69 ? -4.687 -3.621 6.528 1.00 0.00 69 ALA A O 11
ATOM 15321 N N . LYS A 1 70 ? -3.088 -5.202 6.565 1.00 0.00 70 LYS A N 11
ATOM 15322 C CA . LYS A 1 70 ? -2.479 -4.773 5.311 1.00 0.00 70 LYS A CA 11
ATOM 15323 C C . LYS A 1 70 ? -3.446 -4.955 4.146 1.00 0.00 70 LYS A C 11
ATOM 15324 O O . LYS A 1 70 ? -3.459 -4.160 3.206 1.00 0.00 70 LYS A O 11
ATOM 15343 N N . LEU A 1 71 ? -4.256 -6.006 4.215 1.00 0.00 71 LEU A N 11
ATOM 15344 C CA . LEU A 1 71 ? -5.229 -6.292 3.166 1.00 0.00 71 LEU A CA 11
ATOM 15345 C C . LEU A 1 71 ? -6.376 -5.287 3.198 1.00 0.00 71 LEU A C 11
ATOM 15346 O O . LEU A 1 71 ? -6.680 -4.643 2.192 1.00 0.00 71 LEU A O 11
ATOM 15362 N N . HIS A 1 72 ? -7.008 -5.155 4.360 1.00 0.00 72 HIS A N 11
ATOM 15363 C CA . HIS A 1 72 ? -8.120 -4.225 4.523 1.00 0.00 72 HIS A CA 11
ATOM 15364 C C . HIS A 1 72 ? -7.782 -2.863 3.924 1.00 0.00 72 HIS A C 11
ATOM 15365 O O . HIS A 1 72 ? -8.570 -2.293 3.169 1.00 0.00 72 HIS A O 11
ATOM 15380 N N . VAL A 1 73 ? -6.606 -2.346 4.267 1.00 0.00 73 VAL A N 11
ATOM 15381 C CA . VAL A 1 73 ? -6.165 -1.052 3.762 1.00 0.00 73 VAL A CA 11
ATOM 15382 C C . VAL A 1 73 ? -6.362 -0.953 2.254 1.00 0.00 73 VAL A C 11
ATOM 15383 O O . VAL A 1 73 ? -7.087 -0.085 1.768 1.00 0.00 73 VAL A O 11
ATOM 15396 N N . ALA A 1 74 ? -5.713 -1.849 1.518 1.00 0.00 74 ALA A N 11
ATOM 15397 C CA . ALA A 1 74 ? -5.819 -1.865 0.064 1.00 0.00 74 ALA A CA 11
ATOM 15398 C C . ALA A 1 74 ? -7.264 -1.672 -0.383 1.00 0.00 74 ALA A C 11
ATOM 15399 O O . ALA A 1 74 ? -7.563 -0.790 -1.189 1.00 0.00 74 ALA A O 11
ATOM 15406 N N . VAL A 1 75 ? -8.158 -2.502 0.144 1.00 0.00 75 VAL A N 11
ATOM 15407 C CA . VAL A 1 75 ? -9.572 -2.423 -0.200 1.00 0.00 75 VAL A CA 11
ATOM 15408 C C . VAL A 1 75 ? -10.074 -0.985 -0.133 1.00 0.00 75 VAL A C 11
ATOM 15409 O O . VAL A 1 75 ? -10.712 -0.493 -1.065 1.00 0.00 75 VAL A O 11
ATOM 15422 N N . LYS A 1 76 ? -9.781 -0.313 0.975 1.00 0.00 76 LYS A N 11
ATOM 15423 C CA . LYS A 1 76 ? -10.201 1.071 1.165 1.00 0.00 76 LYS A CA 11
ATOM 15424 C C . LYS A 1 76 ? -9.702 1.952 0.024 1.00 0.00 76 LYS A C 11
ATOM 15425 O O . LYS A 1 76 ? -10.445 2.778 -0.506 1.00 0.00 76 LYS A O 11
ATOM 15444 N N . VAL A 1 77 ? -8.439 1.770 -0.349 1.00 0.00 77 VAL A N 11
ATOM 15445 C CA . VAL A 1 77 ? -7.842 2.547 -1.429 1.00 0.00 77 VAL A CA 11
ATOM 15446 C C . VAL A 1 77 ? -8.603 2.348 -2.735 1.00 0.00 77 VAL A C 11
ATOM 15447 O O . VAL A 1 77 ? -9.014 3.313 -3.381 1.00 0.00 77 VAL A O 11
ATOM 15460 N N . LEU A 1 78 ? -8.788 1.089 -3.119 1.00 0.00 78 LEU A N 11
ATOM 15461 C CA . LEU A 1 78 ? -9.501 0.762 -4.349 1.00 0.00 78 LEU A CA 11
ATOM 15462 C C . LEU A 1 78 ? -10.901 1.367 -4.344 1.00 0.00 78 LEU A C 11
ATOM 15463 O O . LEU A 1 78 ? -11.370 1.879 -5.361 1.00 0.00 78 LEU A O 11
ATOM 15479 N N . GLN A 1 79 ? -11.563 1.304 -3.193 1.00 0.00 79 GLN A N 11
ATOM 15480 C CA . GLN A 1 79 ? -12.910 1.847 -3.057 1.00 0.00 79 GLN A CA 11
ATOM 15481 C C . GLN A 1 79 ? -12.911 3.359 -3.260 1.00 0.00 79 GLN A C 11
ATOM 15482 O O . GLN A 1 79 ? -13.818 3.910 -3.882 1.00 0.00 79 GLN A O 11
ATOM 15496 N N . ALA A 1 80 ? -11.888 4.022 -2.731 1.00 0.00 80 ALA A N 11
ATOM 15497 C CA . ALA A 1 80 ? -11.770 5.470 -2.856 1.00 0.00 80 ALA A CA 11
ATOM 15498 C C . ALA A 1 80 ? -11.691 5.890 -4.320 1.00 0.00 80 ALA A C 11
ATOM 15499 O O . ALA A 1 80 ? -12.372 6.822 -4.746 1.00 0.00 80 ALA A O 11
ATOM 15506 N N . MET A 1 81 ? -10.854 5.196 -5.085 1.00 0.00 81 MET A N 11
ATOM 15507 C CA . MET A 1 81 ? -10.687 5.498 -6.502 1.00 0.00 81 MET A CA 11
ATOM 15508 C C . MET A 1 81 ? -11.949 5.149 -7.285 1.00 0.00 81 MET A C 11
ATOM 15509 O O . MET A 1 81 ? -12.252 5.772 -8.302 1.00 0.00 81 MET A O 11
ATOM 15523 N N . GLY A 1 82 ? -12.681 4.148 -6.804 1.00 0.00 82 GLY A N 11
ATOM 15524 C CA . GLY A 1 82 ? -13.901 3.734 -7.472 1.00 0.00 82 GLY A CA 11
ATOM 15525 C C . GLY A 1 82 ? -13.753 2.399 -8.175 1.00 0.00 82 GLY A C 11
ATOM 15526 O O . GLY A 1 82 ? -14.329 2.184 -9.242 1.00 0.00 82 GLY A O 11
ATOM 15530 N N . TYR A 1 83 ? -12.979 1.501 -7.577 1.00 0.00 83 TYR A N 11
ATOM 15531 C CA . TYR A 1 83 ? -12.753 0.181 -8.154 1.00 0.00 83 TYR A CA 11
ATOM 15532 C C . TYR A 1 83 ? -13.637 -0.866 -7.482 1.00 0.00 83 TYR A C 11
ATOM 15533 O O . TYR A 1 83 ? -14.051 -0.720 -6.332 1.00 0.00 83 TYR A O 11
ATOM 15551 N N . PRO A 1 84 ? -13.933 -1.948 -8.217 1.00 0.00 84 PRO A N 11
ATOM 15552 C CA . PRO A 1 84 ? -14.769 -3.042 -7.714 1.00 0.00 84 PRO A CA 11
ATOM 15553 C C . PRO A 1 84 ? -14.072 -3.851 -6.625 1.00 0.00 84 PRO A C 11
ATOM 15554 O O . PRO A 1 84 ? -13.121 -4.586 -6.895 1.00 0.00 84 PRO A O 11
ATOM 15565 N N . THR A 1 85 ? -14.550 -3.711 -5.392 1.00 0.00 85 THR A N 11
ATOM 15566 C CA . THR A 1 85 ? -13.972 -4.428 -4.263 1.00 0.00 85 THR A CA 11
ATOM 15567 C C . THR A 1 85 ? -14.999 -5.346 -3.610 1.00 0.00 85 THR A C 11
ATOM 15568 O O . THR A 1 85 ? -14.676 -6.454 -3.187 1.00 0.00 85 THR A O 11
ATOM 15579 N N . GLY A 1 86 ? -16.241 -4.876 -3.532 1.00 0.00 86 GLY A N 11
ATOM 15580 C CA . GLY A 1 86 ? -17.297 -5.668 -2.930 1.00 0.00 86 GLY A CA 11
ATOM 15581 C C . GLY A 1 86 ? -17.054 -5.935 -1.458 1.00 0.00 86 GLY A C 11
ATOM 15582 O O . GLY A 1 86 ? -17.290 -7.042 -0.973 1.00 0.00 86 GLY A O 11
ATOM 15586 N N . PHE A 1 87 ? -16.580 -4.919 -0.744 1.00 0.00 87 PHE A N 11
ATOM 15587 C CA . PHE A 1 87 ? -16.302 -5.050 0.682 1.00 0.00 87 PHE A CA 11
ATOM 15588 C C . PHE A 1 87 ? -17.060 -3.995 1.482 1.00 0.00 87 PHE A C 11
ATOM 15589 O O . PHE A 1 87 ? -16.544 -2.908 1.743 1.00 0.00 87 PHE A O 11
ATOM 15606 N N . ASP A 1 88 ? -18.288 -4.323 1.869 1.00 0.00 88 ASP A N 11
ATOM 15607 C CA . ASP A 1 88 ? -19.118 -3.406 2.640 1.00 0.00 88 ASP A CA 11
ATOM 15608 C C . ASP A 1 88 ? -19.075 -3.751 4.125 1.00 0.00 88 ASP A C 11
ATOM 15609 O O . ASP A 1 88 ? -18.784 -4.887 4.500 1.00 0.00 88 ASP A O 11
ATOM 15618 N N . ALA A 1 89 ? -19.364 -2.763 4.966 1.00 0.00 89 ALA A N 11
ATOM 15619 C CA . ALA A 1 89 ? -19.358 -2.963 6.410 1.00 0.00 89 ALA A CA 11
ATOM 15620 C C . ALA A 1 89 ? -20.760 -2.807 6.991 1.00 0.00 89 ALA A C 11
ATOM 15621 O O . ALA A 1 89 ? -21.026 -1.877 7.752 1.00 0.00 89 ALA A O 11
ATOM 15628 N N . ASP A 1 90 ? -21.651 -3.722 6.627 1.00 0.00 90 ASP A N 11
ATOM 15629 C CA . ASP A 1 90 ? -23.026 -3.687 7.113 1.00 0.00 90 ASP A CA 11
ATOM 15630 C C . ASP A 1 90 ? -23.415 -5.021 7.741 1.00 0.00 90 ASP A C 11
ATOM 15631 O O . ASP A 1 90 ? -24.429 -5.617 7.377 1.00 0.00 90 ASP A O 11
ATOM 15640 N N . ILE A 1 91 ? -22.603 -5.483 8.686 1.00 0.00 91 ILE A N 11
ATOM 15641 C CA . ILE A 1 91 ? -22.862 -6.747 9.365 1.00 0.00 91 ILE A CA 11
ATOM 15642 C C . ILE A 1 91 ? -24.090 -6.645 10.264 1.00 0.00 91 ILE A C 11
ATOM 15643 O O . ILE A 1 91 ? -24.968 -7.507 10.232 1.00 0.00 91 ILE A O 11
ATOM 15659 N N . SER A 1 92 ? -24.144 -5.586 11.065 1.00 0.00 92 SER A N 11
ATOM 15660 C CA . SER A 1 92 ? -25.263 -5.372 11.975 1.00 0.00 92 SER A CA 11
ATOM 15661 C C . SER A 1 92 ? -25.453 -3.886 12.262 1.00 0.00 92 SER A C 11
ATOM 15662 O O . SER A 1 92 ? -24.593 -3.066 11.946 1.00 0.00 92 SER A O 11
ATOM 15670 N N . GLY A 1 93 ? -26.589 -3.547 12.865 1.00 0.00 93 GLY A N 11
ATOM 15671 C CA . GLY A 1 93 ? -26.873 -2.160 13.186 1.00 0.00 93 GLY A CA 11
ATOM 15672 C C . GLY A 1 93 ? -25.648 -1.416 13.679 1.00 0.00 93 GLY A C 11
ATOM 15673 O O . GLY A 1 93 ? -24.779 -1.980 14.344 1.00 0.00 93 GLY A O 11
ATOM 15677 N N . PRO A 1 94 ? -25.566 -0.119 13.350 1.00 0.00 94 PRO A N 11
ATOM 15678 C CA . PRO A 1 94 ? -24.442 0.731 13.752 1.00 0.00 94 PRO A CA 11
ATOM 15679 C C . PRO A 1 94 ? -24.434 1.011 15.252 1.00 0.00 94 PRO A C 11
ATOM 15680 O O . PRO A 1 94 ? -25.437 0.806 15.936 1.00 0.00 94 PRO A O 11
ATOM 15691 N N . SER A 1 95 ? -23.297 1.479 15.756 1.00 0.00 95 SER A N 11
ATOM 15692 C CA . SER A 1 95 ? -23.159 1.783 17.175 1.00 0.00 95 SER A CA 11
ATOM 15693 C C . SER A 1 95 ? -23.244 3.287 17.419 1.00 0.00 95 SER A C 11
ATOM 15694 O O . SER A 1 95 ? -22.291 4.023 17.164 1.00 0.00 95 SER A O 11
ATOM 15702 N N . SER A 1 96 ? -24.392 3.736 17.915 1.00 0.00 96 SER A N 11
ATOM 15703 C CA . SER A 1 96 ? -24.605 5.152 18.190 1.00 0.00 96 SER A CA 11
ATOM 15704 C C . SER A 1 96 ? -24.458 5.443 19.681 1.00 0.00 96 SER A C 11
ATOM 15705 O O . SER A 1 96 ? -23.669 6.296 20.083 1.00 0.00 96 SER A O 11
ATOM 15713 N N . GLY A 1 97 ? -25.226 4.727 20.496 1.00 0.00 97 GLY A N 11
ATOM 15714 C CA . GLY A 1 97 ? -25.168 4.922 21.933 1.00 0.00 97 GLY A CA 11
ATOM 15715 C C . GLY A 1 97 ? -25.557 3.677 22.704 1.00 0.00 97 GLY A C 11
ATOM 15716 O O . GLY A 1 97 ? -26.154 3.764 23.776 1.00 0.00 97 GLY A O 11
ATOM 15720 N N . GLY A 1 1 ? -28.028 -20.288 -12.794 1.00 0.00 1 GLY A N 12
ATOM 15721 C CA . GLY A 1 1 ? -28.889 -21.330 -12.264 1.00 0.00 1 GLY A CA 12
ATOM 15722 C C . GLY A 1 1 ? -29.659 -20.878 -11.039 1.00 0.00 1 GLY A C 12
ATOM 15723 O O . GLY A 1 1 ? -29.613 -19.706 -10.666 1.00 0.00 1 GLY A O 12
ATOM 15727 N N . SER A 1 2 ? -30.371 -21.810 -10.413 1.00 0.00 2 SER A N 12
ATOM 15728 C CA . SER A 1 2 ? -31.160 -21.500 -9.226 1.00 0.00 2 SER A CA 12
ATOM 15729 C C . SER A 1 2 ? -30.959 -22.561 -8.149 1.00 0.00 2 SER A C 12
ATOM 15730 O O . SER A 1 2 ? -30.694 -23.725 -8.450 1.00 0.00 2 SER A O 12
ATOM 15738 N N . SER A 1 3 ? -31.088 -22.151 -6.891 1.00 0.00 3 SER A N 12
ATOM 15739 C CA . SER A 1 3 ? -30.917 -23.064 -5.767 1.00 0.00 3 SER A CA 12
ATOM 15740 C C . SER A 1 3 ? -29.774 -24.040 -6.029 1.00 0.00 3 SER A C 12
ATOM 15741 O O . SER A 1 3 ? -29.929 -25.250 -5.876 1.00 0.00 3 SER A O 12
ATOM 15749 N N . GLY A 1 4 ? -28.624 -23.502 -6.426 1.00 0.00 4 GLY A N 12
ATOM 15750 C CA . GLY A 1 4 ? -27.471 -24.338 -6.703 1.00 0.00 4 GLY A CA 12
ATOM 15751 C C . GLY A 1 4 ? -26.931 -25.013 -5.458 1.00 0.00 4 GLY A C 12
ATOM 15752 O O . GLY A 1 4 ? -27.371 -26.103 -5.093 1.00 0.00 4 GLY A O 12
ATOM 15756 N N . SER A 1 5 ? -25.972 -24.364 -4.804 1.00 0.00 5 SER A N 12
ATOM 15757 C CA . SER A 1 5 ? -25.367 -24.911 -3.595 1.00 0.00 5 SER A CA 12
ATOM 15758 C C . SER A 1 5 ? -25.574 -23.970 -2.411 1.00 0.00 5 SER A C 12
ATOM 15759 O O . SER A 1 5 ? -24.982 -22.892 -2.350 1.00 0.00 5 SER A O 12
ATOM 15767 N N . SER A 1 6 ? -26.417 -24.387 -1.473 1.00 0.00 6 SER A N 12
ATOM 15768 C CA . SER A 1 6 ? -26.706 -23.582 -0.292 1.00 0.00 6 SER A CA 12
ATOM 15769 C C . SER A 1 6 ? -27.568 -24.359 0.698 1.00 0.00 6 SER A C 12
ATOM 15770 O O . SER A 1 6 ? -28.486 -25.078 0.308 1.00 0.00 6 SER A O 12
ATOM 15778 N N . GLY A 1 7 ? -27.264 -24.207 1.984 1.00 0.00 7 GLY A N 12
ATOM 15779 C CA . GLY A 1 7 ? -28.020 -24.900 3.011 1.00 0.00 7 GLY A CA 12
ATOM 15780 C C . GLY A 1 7 ? -27.161 -25.293 4.197 1.00 0.00 7 GLY A C 12
ATOM 15781 O O . GLY A 1 7 ? -27.359 -26.353 4.791 1.00 0.00 7 GLY A O 12
ATOM 15785 N N . ARG A 1 8 ? -26.203 -24.439 4.540 1.00 0.00 8 ARG A N 12
ATOM 15786 C CA . ARG A 1 8 ? -25.308 -24.704 5.661 1.00 0.00 8 ARG A CA 12
ATOM 15787 C C . ARG A 1 8 ? -24.649 -26.073 5.518 1.00 0.00 8 ARG A C 12
ATOM 15788 O O . ARG A 1 8 ? -24.540 -26.826 6.486 1.00 0.00 8 ARG A O 12
ATOM 15809 N N . LYS A 1 9 ? -24.211 -26.389 4.304 1.00 0.00 9 LYS A N 12
ATOM 15810 C CA . LYS A 1 9 ? -23.562 -27.666 4.033 1.00 0.00 9 LYS A CA 12
ATOM 15811 C C . LYS A 1 9 ? -22.230 -27.459 3.319 1.00 0.00 9 LYS A C 12
ATOM 15812 O O . LYS A 1 9 ? -21.973 -26.390 2.763 1.00 0.00 9 LYS A O 12
ATOM 15831 N N . ILE A 1 10 ? -21.388 -28.486 3.336 1.00 0.00 10 ILE A N 12
ATOM 15832 C CA . ILE A 1 10 ? -20.085 -28.417 2.688 1.00 0.00 10 ILE A CA 12
ATOM 15833 C C . ILE A 1 10 ? -20.145 -28.977 1.271 1.00 0.00 10 ILE A C 12
ATOM 15834 O O . ILE A 1 10 ? -20.508 -30.136 1.064 1.00 0.00 10 ILE A O 12
ATOM 15850 N N . LEU A 1 11 ? -19.785 -28.148 0.297 1.00 0.00 11 LEU A N 12
ATOM 15851 C CA . LEU A 1 11 ? -19.795 -28.561 -1.102 1.00 0.00 11 LEU A CA 12
ATOM 15852 C C . LEU A 1 11 ? -18.674 -27.878 -1.880 1.00 0.00 11 LEU A C 12
ATOM 15853 O O . LEU A 1 11 ? -17.952 -27.040 -1.340 1.00 0.00 11 LEU A O 12
ATOM 15869 N N . ASP A 1 12 ? -18.536 -28.242 -3.150 1.00 0.00 12 ASP A N 12
ATOM 15870 C CA . ASP A 1 12 ? -17.506 -27.663 -4.003 1.00 0.00 12 ASP A CA 12
ATOM 15871 C C . ASP A 1 12 ? -17.728 -26.164 -4.184 1.00 0.00 12 ASP A C 12
ATOM 15872 O O . ASP A 1 12 ? -18.669 -25.743 -4.857 1.00 0.00 12 ASP A O 12
ATOM 15881 N N . SER A 1 13 ? -16.857 -25.364 -3.577 1.00 0.00 13 SER A N 12
ATOM 15882 C CA . SER A 1 13 ? -16.961 -23.913 -3.666 1.00 0.00 13 SER A CA 12
ATOM 15883 C C . SER A 1 13 ? -15.581 -23.275 -3.789 1.00 0.00 13 SER A C 12
ATOM 15884 O O . SER A 1 13 ? -14.559 -23.936 -3.597 1.00 0.00 13 SER A O 12
ATOM 15892 N N . LYS A 1 14 ? -15.557 -21.987 -4.112 1.00 0.00 14 LYS A N 12
ATOM 15893 C CA . LYS A 1 14 ? -14.304 -21.257 -4.260 1.00 0.00 14 LYS A CA 12
ATOM 15894 C C . LYS A 1 14 ? -14.104 -20.279 -3.107 1.00 0.00 14 LYS A C 12
ATOM 15895 O O . LYS A 1 14 ? -15.068 -19.739 -2.564 1.00 0.00 14 LYS A O 12
ATOM 15914 N N . ALA A 1 15 ? -12.847 -20.054 -2.739 1.00 0.00 15 ALA A N 12
ATOM 15915 C CA . ALA A 1 15 ? -12.521 -19.138 -1.653 1.00 0.00 15 ALA A CA 12
ATOM 15916 C C . ALA A 1 15 ? -12.564 -17.689 -2.125 1.00 0.00 15 ALA A C 12
ATOM 15917 O O . ALA A 1 15 ? -11.753 -17.272 -2.953 1.00 0.00 15 ALA A O 12
ATOM 15924 N N . ILE A 1 16 ? -13.515 -16.927 -1.595 1.00 0.00 16 ILE A N 12
ATOM 15925 C CA . ILE A 1 16 ? -13.662 -15.524 -1.963 1.00 0.00 16 ILE A CA 12
ATOM 15926 C C . ILE A 1 16 ? -12.304 -14.870 -2.192 1.00 0.00 16 ILE A C 12
ATOM 15927 O O . ILE A 1 16 ? -11.452 -14.857 -1.304 1.00 0.00 16 ILE A O 12
ATOM 15943 N N . ASP A 1 17 ? -12.109 -14.327 -3.389 1.00 0.00 17 ASP A N 12
ATOM 15944 C CA . ASP A 1 17 ? -10.855 -13.668 -3.735 1.00 0.00 17 ASP A CA 12
ATOM 15945 C C . ASP A 1 17 ? -10.613 -12.457 -2.840 1.00 0.00 17 ASP A C 12
ATOM 15946 O O . ASP A 1 17 ? -10.771 -11.313 -3.269 1.00 0.00 17 ASP A O 12
ATOM 15955 N N . LEU A 1 18 ? -10.230 -12.715 -1.594 1.00 0.00 18 LEU A N 12
ATOM 15956 C CA . LEU A 1 18 ? -9.967 -11.646 -0.637 1.00 0.00 18 LEU A CA 12
ATOM 15957 C C . LEU A 1 18 ? -8.532 -11.144 -0.763 1.00 0.00 18 LEU A C 12
ATOM 15958 O O . LEU A 1 18 ? -8.298 -9.983 -1.098 1.00 0.00 18 LEU A O 12
ATOM 15974 N N . MET A 1 19 ? -7.576 -12.027 -0.495 1.00 0.00 19 MET A N 12
ATOM 15975 C CA . MET A 1 19 ? -6.163 -11.673 -0.582 1.00 0.00 19 MET A CA 12
ATOM 15976 C C . MET A 1 19 ? -5.877 -10.887 -1.857 1.00 0.00 19 MET A C 12
ATOM 15977 O O . MET A 1 19 ? -4.906 -10.136 -1.929 1.00 0.00 19 MET A O 12
ATOM 15991 N N . ASN A 1 20 ? -6.730 -11.065 -2.861 1.00 0.00 20 ASN A N 12
ATOM 15992 C CA . ASN A 1 20 ? -6.567 -10.372 -4.134 1.00 0.00 20 ASN A CA 12
ATOM 15993 C C . ASN A 1 20 ? -6.344 -8.879 -3.915 1.00 0.00 20 ASN A C 12
ATOM 15994 O O . ASN A 1 20 ? -5.379 -8.305 -4.419 1.00 0.00 20 ASN A O 12
ATOM 16005 N N . ALA A 1 21 ? -7.244 -8.256 -3.161 1.00 0.00 21 ALA A N 12
ATOM 16006 C CA . ALA A 1 21 ? -7.144 -6.830 -2.874 1.00 0.00 21 ALA A CA 12
ATOM 16007 C C . ALA A 1 21 ? -5.689 -6.401 -2.726 1.00 0.00 21 ALA A C 12
ATOM 16008 O O . ALA A 1 21 ? -5.257 -5.416 -3.328 1.00 0.00 21 ALA A O 12
ATOM 16015 N N . LEU A 1 22 ? -4.936 -7.143 -1.922 1.00 0.00 22 LEU A N 12
ATOM 16016 C CA . LEU A 1 22 ? -3.528 -6.838 -1.695 1.00 0.00 22 LEU A CA 12
ATOM 16017 C C . LEU A 1 22 ? -2.764 -6.775 -3.014 1.00 0.00 22 LEU A C 12
ATOM 16018 O O . LEU A 1 22 ? -2.259 -5.721 -3.400 1.00 0.00 22 LEU A O 12
ATOM 16034 N N . MET A 1 23 ? -2.687 -7.909 -3.702 1.00 0.00 23 MET A N 12
ATOM 16035 C CA . MET A 1 23 ? -1.988 -7.981 -4.981 1.00 0.00 23 MET A CA 12
ATOM 16036 C C . MET A 1 23 ? -2.343 -6.787 -5.861 1.00 0.00 23 MET A C 12
ATOM 16037 O O . MET A 1 23 ? -1.467 -6.170 -6.469 1.00 0.00 23 MET A O 12
ATOM 16051 N N . ARG A 1 24 ? -3.631 -6.466 -5.926 1.00 0.00 24 ARG A N 12
ATOM 16052 C CA . ARG A 1 24 ? -4.100 -5.347 -6.734 1.00 0.00 24 ARG A CA 12
ATOM 16053 C C . ARG A 1 24 ? -3.337 -4.071 -6.390 1.00 0.00 24 ARG A C 12
ATOM 16054 O O . ARG A 1 24 ? -2.654 -3.495 -7.238 1.00 0.00 24 ARG A O 12
ATOM 16075 N N . LEU A 1 25 ? -3.459 -3.633 -5.141 1.00 0.00 25 LEU A N 12
ATOM 16076 C CA . LEU A 1 25 ? -2.782 -2.425 -4.684 1.00 0.00 25 LEU A CA 12
ATOM 16077 C C . LEU A 1 25 ? -1.346 -2.379 -5.196 1.00 0.00 25 LEU A C 12
ATOM 16078 O O . LEU A 1 25 ? -0.850 -1.324 -5.590 1.00 0.00 25 LEU A O 12
ATOM 16094 N N . ASN A 1 26 ? -0.683 -3.531 -5.187 1.00 0.00 26 ASN A N 12
ATOM 16095 C CA . ASN A 1 26 ? 0.697 -3.623 -5.651 1.00 0.00 26 ASN A CA 12
ATOM 16096 C C . ASN A 1 26 ? 0.771 -3.472 -7.168 1.00 0.00 26 ASN A C 12
ATOM 16097 O O . ASN A 1 26 ? 1.702 -2.863 -7.695 1.00 0.00 26 ASN A O 12
ATOM 16108 N N . GLN A 1 27 ? -0.216 -4.029 -7.862 1.00 0.00 27 GLN A N 12
ATOM 16109 C CA . GLN A 1 27 ? -0.262 -3.956 -9.317 1.00 0.00 27 GLN A CA 12
ATOM 16110 C C . GLN A 1 27 ? -0.444 -2.516 -9.785 1.00 0.00 27 GLN A C 12
ATOM 16111 O O . GLN A 1 27 ? 0.380 -1.986 -10.531 1.00 0.00 27 GLN A O 12
ATOM 16125 N N . ILE A 1 28 ? -1.527 -1.887 -9.341 1.00 0.00 28 ILE A N 12
ATOM 16126 C CA . ILE A 1 28 ? -1.816 -0.508 -9.713 1.00 0.00 28 ILE A CA 12
ATOM 16127 C C . ILE A 1 28 ? -0.794 0.450 -9.110 1.00 0.00 28 ILE A C 12
ATOM 16128 O O . ILE A 1 28 ? -0.350 1.393 -9.765 1.00 0.00 28 ILE A O 12
ATOM 16144 N N . ARG A 1 29 ? -0.425 0.201 -7.858 1.00 0.00 29 ARG A N 12
ATOM 16145 C CA . ARG A 1 29 ? 0.546 1.041 -7.166 1.00 0.00 29 ARG A CA 12
ATOM 16146 C C . ARG A 1 29 ? 1.737 0.215 -6.689 1.00 0.00 29 ARG A C 12
ATOM 16147 O O . ARG A 1 29 ? 1.761 -0.293 -5.568 1.00 0.00 29 ARG A O 12
ATOM 16168 N N . PRO A 1 30 ? 2.748 0.077 -7.559 1.00 0.00 30 PRO A N 12
ATOM 16169 C CA . PRO A 1 30 ? 3.961 -0.686 -7.248 1.00 0.00 30 PRO A CA 12
ATOM 16170 C C . PRO A 1 30 ? 4.827 0.004 -6.200 1.00 0.00 30 PRO A C 12
ATOM 16171 O O . PRO A 1 30 ? 4.755 1.219 -6.022 1.00 0.00 30 PRO A O 12
ATOM 16182 N N . GLY A 1 31 ? 5.648 -0.781 -5.507 1.00 0.00 31 GLY A N 12
ATOM 16183 C CA . GLY A 1 31 ? 6.516 -0.227 -4.485 1.00 0.00 31 GLY A CA 12
ATOM 16184 C C . GLY A 1 31 ? 5.743 0.447 -3.369 1.00 0.00 31 GLY A C 12
ATOM 16185 O O . GLY A 1 31 ? 5.782 1.670 -3.228 1.00 0.00 31 GLY A O 12
ATOM 16189 N N . LEU A 1 32 ? 5.036 -0.350 -2.576 1.00 0.00 32 LEU A N 12
ATOM 16190 C CA . LEU A 1 32 ? 4.247 0.177 -1.467 1.00 0.00 32 LEU A CA 12
ATOM 16191 C C . LEU A 1 32 ? 4.981 -0.005 -0.142 1.00 0.00 32 LEU A C 12
ATOM 16192 O O . LEU A 1 32 ? 5.833 -0.883 -0.011 1.00 0.00 32 LEU A O 12
ATOM 16208 N N . GLN A 1 33 ? 4.641 0.828 0.836 1.00 0.00 33 GLN A N 12
ATOM 16209 C CA . GLN A 1 33 ? 5.266 0.756 2.151 1.00 0.00 33 GLN A CA 12
ATOM 16210 C C . GLN A 1 33 ? 4.214 0.760 3.255 1.00 0.00 33 GLN A C 12
ATOM 16211 O O . GLN A 1 33 ? 3.669 1.808 3.603 1.00 0.00 33 GLN A O 12
ATOM 16225 N N . TYR A 1 34 ? 3.933 -0.417 3.802 1.00 0.00 34 TYR A N 12
ATOM 16226 C CA . TYR A 1 34 ? 2.944 -0.550 4.865 1.00 0.00 34 TYR A CA 12
ATOM 16227 C C . TYR A 1 34 ? 3.600 -0.434 6.237 1.00 0.00 34 TYR A C 12
ATOM 16228 O O . TYR A 1 34 ? 4.641 -1.039 6.494 1.00 0.00 34 TYR A O 12
ATOM 16246 N N . LYS A 1 35 ? 2.983 0.347 7.117 1.00 0.00 35 LYS A N 12
ATOM 16247 C CA . LYS A 1 35 ? 3.503 0.542 8.465 1.00 0.00 35 LYS A CA 12
ATOM 16248 C C . LYS A 1 35 ? 2.400 0.370 9.504 1.00 0.00 35 LYS A C 12
ATOM 16249 O O . LYS A 1 35 ? 1.219 0.560 9.209 1.00 0.00 35 LYS A O 12
ATOM 16268 N N . LEU A 1 36 ? 2.791 0.012 10.722 1.00 0.00 36 LEU A N 12
ATOM 16269 C CA . LEU A 1 36 ? 1.835 -0.184 11.806 1.00 0.00 36 LEU A CA 12
ATOM 16270 C C . LEU A 1 36 ? 1.810 1.026 12.735 1.00 0.00 36 LEU A C 12
ATOM 16271 O O . LEU A 1 36 ? 2.692 1.193 13.578 1.00 0.00 36 LEU A O 12
ATOM 16287 N N . LEU A 1 37 ? 0.793 1.865 12.576 1.00 0.00 37 LEU A N 12
ATOM 16288 C CA . LEU A 1 37 ? 0.650 3.059 13.402 1.00 0.00 37 LEU A CA 12
ATOM 16289 C C . LEU A 1 37 ? 0.778 2.716 14.883 1.00 0.00 37 LEU A C 12
ATOM 16290 O O . LEU A 1 37 ? 1.515 3.368 15.621 1.00 0.00 37 LEU A O 12
ATOM 16306 N N . SER A 1 38 ? 0.055 1.685 15.310 1.00 0.00 38 SER A N 12
ATOM 16307 C CA . SER A 1 38 ? 0.086 1.255 16.703 1.00 0.00 38 SER A CA 12
ATOM 16308 C C . SER A 1 38 ? -0.722 -0.025 16.895 1.00 0.00 38 SER A C 12
ATOM 16309 O O . SER A 1 38 ? -1.565 -0.368 16.066 1.00 0.00 38 SER A O 12
ATOM 16317 N N . GLN A 1 39 ? -0.457 -0.726 17.992 1.00 0.00 39 GLN A N 12
ATOM 16318 C CA . GLN A 1 39 ? -1.159 -1.968 18.293 1.00 0.00 39 GLN A CA 12
ATOM 16319 C C . GLN A 1 39 ? -1.790 -1.916 19.680 1.00 0.00 39 GLN A C 12
ATOM 16320 O O . GLN A 1 39 ? -1.122 -1.597 20.664 1.00 0.00 39 GLN A O 12
ATOM 16334 N N . SER A 1 40 ? -3.079 -2.230 19.751 1.00 0.00 40 SER A N 12
ATOM 16335 C CA . SER A 1 40 ? -3.801 -2.214 21.018 1.00 0.00 40 SER A CA 12
ATOM 16336 C C . SER A 1 40 ? -4.656 -3.469 21.172 1.00 0.00 40 SER A C 12
ATOM 16337 O O . SER A 1 40 ? -4.942 -4.162 20.196 1.00 0.00 40 SER A O 12
ATOM 16345 N N . GLY A 1 41 ? -5.060 -3.754 22.406 1.00 0.00 41 GLY A N 12
ATOM 16346 C CA . GLY A 1 41 ? -5.877 -4.925 22.666 1.00 0.00 41 GLY A CA 12
ATOM 16347 C C . GLY A 1 41 ? -5.110 -6.020 23.382 1.00 0.00 41 GLY A C 12
ATOM 16348 O O . GLY A 1 41 ? -3.967 -5.834 23.801 1.00 0.00 41 GLY A O 12
ATOM 16352 N N . PRO A 1 42 ? -5.746 -7.191 23.531 1.00 0.00 42 PRO A N 12
ATOM 16353 C CA . PRO A 1 42 ? -5.135 -8.343 24.202 1.00 0.00 42 PRO A CA 12
ATOM 16354 C C . PRO A 1 42 ? -3.998 -8.951 23.389 1.00 0.00 42 PRO A C 12
ATOM 16355 O O . PRO A 1 42 ? -3.593 -8.404 22.363 1.00 0.00 42 PRO A O 12
ATOM 16366 N N . VAL A 1 43 ? -3.486 -10.087 23.853 1.00 0.00 43 VAL A N 12
ATOM 16367 C CA . VAL A 1 43 ? -2.396 -10.771 23.167 1.00 0.00 43 VAL A CA 12
ATOM 16368 C C . VAL A 1 43 ? -2.930 -11.749 22.126 1.00 0.00 43 VAL A C 12
ATOM 16369 O O . VAL A 1 43 ? -2.292 -11.990 21.101 1.00 0.00 43 VAL A O 12
ATOM 16382 N N . HIS A 1 44 ? -4.105 -12.309 22.395 1.00 0.00 44 HIS A N 12
ATOM 16383 C CA . HIS A 1 44 ? -4.726 -13.261 21.481 1.00 0.00 44 HIS A CA 12
ATOM 16384 C C . HIS A 1 44 ? -5.563 -12.538 20.431 1.00 0.00 44 HIS A C 12
ATOM 16385 O O . HIS A 1 44 ? -5.666 -12.985 19.289 1.00 0.00 44 HIS A O 12
ATOM 16400 N N . ALA A 1 45 ? -6.160 -11.418 20.825 1.00 0.00 45 ALA A N 12
ATOM 16401 C CA . ALA A 1 45 ? -6.987 -10.632 19.918 1.00 0.00 45 ALA A CA 12
ATOM 16402 C C . ALA A 1 45 ? -6.449 -9.213 19.775 1.00 0.00 45 ALA A C 12
ATOM 16403 O O . ALA A 1 45 ? -7.162 -8.229 19.978 1.00 0.00 45 ALA A O 12
ATOM 16410 N N . PRO A 1 46 ? -5.162 -9.100 19.417 1.00 0.00 46 PRO A N 12
ATOM 16411 C CA . PRO A 1 46 ? -4.500 -7.804 19.238 1.00 0.00 46 PRO A CA 12
ATOM 16412 C C . PRO A 1 46 ? -5.008 -7.058 18.010 1.00 0.00 46 PRO A C 12
ATOM 16413 O O . PRO A 1 46 ? -5.469 -7.670 17.046 1.00 0.00 46 PRO A O 12
ATOM 16424 N N . VAL A 1 47 ? -4.921 -5.732 18.050 1.00 0.00 47 VAL A N 12
ATOM 16425 C CA . VAL A 1 47 ? -5.371 -4.902 16.939 1.00 0.00 47 VAL A CA 12
ATOM 16426 C C . VAL A 1 47 ? -4.189 -4.295 16.193 1.00 0.00 47 VAL A C 12
ATOM 16427 O O . VAL A 1 47 ? -3.491 -3.425 16.715 1.00 0.00 47 VAL A O 12
ATOM 16440 N N . PHE A 1 48 ? -3.969 -4.759 14.967 1.00 0.00 48 PHE A N 12
ATOM 16441 C CA . PHE A 1 48 ? -2.870 -4.262 14.148 1.00 0.00 48 PHE A CA 12
ATOM 16442 C C . PHE A 1 48 ? -3.343 -3.146 13.221 1.00 0.00 48 PHE A C 12
ATOM 16443 O O . PHE A 1 48 ? -3.961 -3.402 12.186 1.00 0.00 48 PHE A O 12
ATOM 16460 N N . THR A 1 49 ? -3.051 -1.906 13.599 1.00 0.00 49 THR A N 12
ATOM 16461 C CA . THR A 1 49 ? -3.447 -0.750 12.805 1.00 0.00 49 THR A CA 12
ATOM 16462 C C . THR A 1 49 ? -2.403 -0.430 11.741 1.00 0.00 49 THR A C 12
ATOM 16463 O O . THR A 1 49 ? -1.345 0.120 12.043 1.00 0.00 49 THR A O 12
ATOM 16474 N N . MET A 1 50 ? -2.709 -0.776 10.495 1.00 0.00 50 MET A N 12
ATOM 16475 C CA . MET A 1 50 ? -1.797 -0.523 9.386 1.00 0.00 50 MET A CA 12
ATOM 16476 C C . MET A 1 50 ? -2.137 0.792 8.692 1.00 0.00 50 MET A C 12
ATOM 16477 O O . MET A 1 50 ? -3.205 1.362 8.910 1.00 0.00 50 MET A O 12
ATOM 16491 N N . SER A 1 51 ? -1.221 1.268 7.855 1.00 0.00 51 SER A N 12
ATOM 16492 C CA . SER A 1 51 ? -1.422 2.518 7.131 1.00 0.00 51 SER A CA 12
ATOM 16493 C C . SER A 1 51 ? -0.595 2.544 5.850 1.00 0.00 51 SER A C 12
ATOM 16494 O O . SER A 1 51 ? 0.513 2.011 5.801 1.00 0.00 51 SER A O 12
ATOM 16502 N N . VAL A 1 52 ? -1.143 3.168 4.812 1.00 0.00 52 VAL A N 12
ATOM 16503 C CA . VAL A 1 52 ? -0.457 3.265 3.529 1.00 0.00 52 VAL A CA 12
ATOM 16504 C C . VAL A 1 52 ? -0.760 4.592 2.843 1.00 0.00 52 VAL A C 12
ATOM 16505 O O . VAL A 1 52 ? -1.831 5.169 3.029 1.00 0.00 52 VAL A O 12
ATOM 16518 N N . ASP A 1 53 ? 0.191 5.071 2.048 1.00 0.00 53 ASP A N 12
ATOM 16519 C CA . ASP A 1 53 ? 0.026 6.331 1.332 1.00 0.00 53 ASP A CA 12
ATOM 16520 C C . ASP A 1 53 ? -0.122 6.088 -0.167 1.00 0.00 53 ASP A C 12
ATOM 16521 O O . ASP A 1 53 ? 0.815 5.642 -0.830 1.00 0.00 53 ASP A O 12
ATOM 16530 N N . VAL A 1 54 ? -1.305 6.385 -0.696 1.00 0.00 54 VAL A N 12
ATOM 16531 C CA . VAL A 1 54 ? -1.576 6.199 -2.116 1.00 0.00 54 VAL A CA 12
ATOM 16532 C C . VAL A 1 54 ? -2.202 7.449 -2.724 1.00 0.00 54 VAL A C 12
ATOM 16533 O O . VAL A 1 54 ? -3.111 8.045 -2.146 1.00 0.00 54 VAL A O 12
ATOM 16546 N N . ASP A 1 55 ? -1.709 7.841 -3.894 1.00 0.00 55 ASP A N 12
ATOM 16547 C CA . ASP A 1 55 ? -2.221 9.020 -4.582 1.00 0.00 55 ASP A CA 12
ATOM 16548 C C . ASP A 1 55 ? -2.394 10.184 -3.611 1.00 0.00 55 ASP A C 12
ATOM 16549 O O . ASP A 1 55 ? -3.409 10.880 -3.635 1.00 0.00 55 ASP A O 12
ATOM 16558 N N . GLY A 1 56 ? -1.396 10.389 -2.757 1.00 0.00 56 GLY A N 12
ATOM 16559 C CA . GLY A 1 56 ? -1.458 11.469 -1.789 1.00 0.00 56 GLY A CA 12
ATOM 16560 C C . GLY A 1 56 ? -2.572 11.278 -0.779 1.00 0.00 56 GLY A C 12
ATOM 16561 O O . GLY A 1 56 ? -3.135 12.249 -0.273 1.00 0.00 56 GLY A O 12
ATOM 16565 N N . THR A 1 57 ? -2.893 10.022 -0.484 1.00 0.00 57 THR A N 12
ATOM 16566 C CA . THR A 1 57 ? -3.949 9.707 0.470 1.00 0.00 57 THR A CA 12
ATOM 16567 C C . THR A 1 57 ? -3.477 8.678 1.492 1.00 0.00 57 THR A C 12
ATOM 16568 O O . THR A 1 57 ? -3.130 7.550 1.139 1.00 0.00 57 THR A O 12
ATOM 16579 N N . THR A 1 58 ? -3.467 9.073 2.761 1.00 0.00 58 THR A N 12
ATOM 16580 C CA . THR A 1 58 ? -3.038 8.185 3.834 1.00 0.00 58 THR A CA 12
ATOM 16581 C C . THR A 1 58 ? -4.210 7.381 4.385 1.00 0.00 58 THR A C 12
ATOM 16582 O O . THR A 1 58 ? -5.066 7.916 5.090 1.00 0.00 58 THR A O 12
ATOM 16593 N N . TYR A 1 59 ? -4.243 6.094 4.059 1.00 0.00 59 TYR A N 12
ATOM 16594 C CA . TYR A 1 59 ? -5.312 5.216 4.520 1.00 0.00 59 TYR A CA 12
ATOM 16595 C C . TYR A 1 59 ? -4.920 4.513 5.816 1.00 0.00 59 TYR A C 12
ATOM 16596 O O . TYR A 1 59 ? -3.736 4.365 6.120 1.00 0.00 59 TYR A O 12
ATOM 16614 N N . GLU A 1 60 ? -5.922 4.082 6.575 1.00 0.00 60 GLU A N 12
ATOM 16615 C CA . GLU A 1 60 ? -5.682 3.395 7.839 1.00 0.00 60 GLU A CA 12
ATOM 16616 C C . GLU A 1 60 ? -6.713 2.292 8.063 1.00 0.00 60 GLU A C 12
ATOM 16617 O O . GLU A 1 60 ? -7.915 2.551 8.109 1.00 0.00 60 GLU A O 12
ATOM 16629 N N . ALA A 1 61 ? -6.233 1.061 8.201 1.00 0.00 61 ALA A N 12
ATOM 16630 C CA . ALA A 1 61 ? -7.111 -0.082 8.422 1.00 0.00 61 ALA A CA 12
ATOM 16631 C C . ALA A 1 61 ? -6.507 -1.052 9.432 1.00 0.00 61 ALA A C 12
ATOM 16632 O O . ALA A 1 61 ? -5.353 -1.460 9.301 1.00 0.00 61 ALA A O 12
ATOM 16639 N N . SER A 1 62 ? -7.294 -1.416 10.439 1.00 0.00 62 SER A N 12
ATOM 16640 C CA . SER A 1 62 ? -6.835 -2.335 11.474 1.00 0.00 62 SER A CA 12
ATOM 16641 C C . SER A 1 62 ? -7.509 -3.696 11.330 1.00 0.00 62 SER A C 12
ATOM 16642 O O . SER A 1 62 ? -8.430 -3.864 10.532 1.00 0.00 62 SER A O 12
ATOM 16650 N N . GLY A 1 63 ? -7.040 -4.667 12.109 1.00 0.00 63 GLY A N 12
ATOM 16651 C CA . GLY A 1 63 ? -7.608 -6.001 12.053 1.00 0.00 63 GLY A CA 12
ATOM 16652 C C . GLY A 1 63 ? -7.070 -6.906 13.144 1.00 0.00 63 GLY A C 12
ATOM 16653 O O . GLY A 1 63 ? -6.246 -6.502 13.965 1.00 0.00 63 GLY A O 12
ATOM 16657 N N . PRO A 1 64 ? -7.542 -8.161 13.163 1.00 0.00 64 PRO A N 12
ATOM 16658 C CA . PRO A 1 64 ? -7.118 -9.151 14.157 1.00 0.00 64 PRO A CA 12
ATOM 16659 C C . PRO A 1 64 ? -5.672 -9.594 13.955 1.00 0.00 64 PRO A C 12
ATOM 16660 O O . PRO A 1 64 ? -5.069 -10.200 14.840 1.00 0.00 64 PRO A O 12
ATOM 16671 N N . SER A 1 65 ? -5.123 -9.286 12.784 1.00 0.00 65 SER A N 12
ATOM 16672 C CA . SER A 1 65 ? -3.749 -9.655 12.464 1.00 0.00 65 SER A CA 12
ATOM 16673 C C . SER A 1 65 ? -3.121 -8.639 11.515 1.00 0.00 65 SER A C 12
ATOM 16674 O O . SER A 1 65 ? -3.809 -8.021 10.704 1.00 0.00 65 SER A O 12
ATOM 16682 N N . LYS A 1 66 ? -1.807 -8.472 11.623 1.00 0.00 66 LYS A N 12
ATOM 16683 C CA . LYS A 1 66 ? -1.082 -7.533 10.776 1.00 0.00 66 LYS A CA 12
ATOM 16684 C C . LYS A 1 66 ? -1.281 -7.866 9.301 1.00 0.00 66 LYS A C 12
ATOM 16685 O O . LYS A 1 66 ? -1.575 -6.989 8.489 1.00 0.00 66 LYS A O 12
ATOM 16704 N N . LYS A 1 67 ? -1.119 -9.140 8.960 1.00 0.00 67 LYS A N 12
ATOM 16705 C CA . LYS A 1 67 ? -1.284 -9.592 7.583 1.00 0.00 67 LYS A CA 12
ATOM 16706 C C . LYS A 1 67 ? -2.608 -9.104 7.005 1.00 0.00 67 LYS A C 12
ATOM 16707 O O . LYS A 1 67 ? -2.686 -8.727 5.835 1.00 0.00 67 LYS A O 12
ATOM 16726 N N . THR A 1 68 ? -3.649 -9.113 7.833 1.00 0.00 68 THR A N 12
ATOM 16727 C CA . THR A 1 68 ? -4.970 -8.671 7.4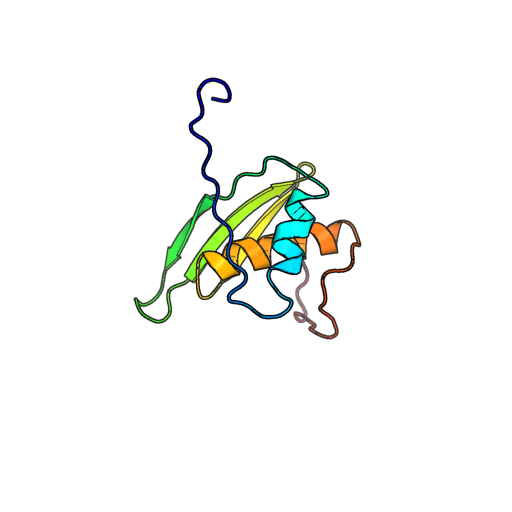04 1.00 0.00 68 THR A CA 12
ATOM 16728 C C . THR A 1 68 ? -5.038 -7.151 7.308 1.00 0.00 68 THR A C 12
ATOM 16729 O O . THR A 1 68 ? -5.431 -6.602 6.280 1.00 0.00 68 THR A O 12
ATOM 16740 N N . ALA A 1 69 ? -4.651 -6.477 8.386 1.00 0.00 69 ALA A N 12
ATOM 16741 C CA . ALA A 1 69 ? -4.665 -5.020 8.422 1.00 0.00 69 ALA A CA 12
ATOM 16742 C C . ALA A 1 69 ? -4.310 -4.434 7.060 1.00 0.00 69 ALA A C 12
ATOM 16743 O O . ALA A 1 69 ? -5.026 -3.581 6.534 1.00 0.00 69 ALA A O 12
ATOM 16750 N N . LYS A 1 70 ? -3.201 -4.896 6.493 1.00 0.00 70 LYS A N 12
ATOM 16751 C CA . LYS A 1 70 ? -2.751 -4.419 5.191 1.00 0.00 70 LYS A CA 12
ATOM 16752 C C . LYS A 1 70 ? -3.818 -4.652 4.126 1.00 0.00 70 LYS A C 12
ATOM 16753 O O . LYS A 1 70 ? -4.105 -3.770 3.316 1.00 0.00 70 LYS A O 12
ATOM 16772 N N . LEU A 1 71 ? -4.405 -5.844 4.135 1.00 0.00 71 LEU A N 12
ATOM 16773 C CA . LEU A 1 71 ? -5.442 -6.193 3.170 1.00 0.00 71 LEU A CA 12
ATOM 16774 C C . LEU A 1 71 ? -6.581 -5.179 3.205 1.00 0.00 71 LEU A C 12
ATOM 16775 O O . LEU A 1 71 ? -7.001 -4.666 2.168 1.00 0.00 71 LEU A O 12
ATOM 16791 N N . HIS A 1 72 ? -7.075 -4.892 4.405 1.00 0.00 72 HIS A N 12
ATOM 16792 C CA . HIS A 1 72 ? -8.164 -3.937 4.576 1.00 0.00 72 HIS A CA 12
ATOM 16793 C C . HIS A 1 72 ? -7.806 -2.590 3.955 1.00 0.00 72 HIS A C 12
ATOM 16794 O O . HIS A 1 72 ? -8.563 -2.045 3.151 1.00 0.00 72 HIS A O 12
ATOM 16809 N N . VAL A 1 73 ? -6.649 -2.057 4.335 1.00 0.00 73 VAL A N 12
ATOM 16810 C CA . VAL A 1 73 ? -6.191 -0.774 3.815 1.00 0.00 73 VAL A CA 12
ATOM 16811 C C . VAL A 1 73 ? -6.397 -0.687 2.307 1.00 0.00 73 VAL A C 12
ATOM 16812 O O . VAL A 1 73 ? -7.083 0.208 1.815 1.00 0.00 73 VAL A O 12
ATOM 16825 N N . ALA A 1 74 ? -5.797 -1.623 1.578 1.00 0.00 74 ALA A N 12
ATOM 16826 C CA . ALA A 1 74 ? -5.916 -1.653 0.126 1.00 0.00 74 ALA A CA 12
ATOM 16827 C C . ALA A 1 74 ? -7.360 -1.433 -0.311 1.00 0.00 74 ALA A C 12
ATOM 16828 O O . ALA A 1 74 ? -7.659 -0.498 -1.054 1.00 0.00 74 ALA A O 12
ATOM 16835 N N . VAL A 1 75 ? -8.253 -2.301 0.154 1.00 0.00 75 VAL A N 12
ATOM 16836 C CA . VAL A 1 75 ? -9.667 -2.201 -0.189 1.00 0.00 75 VAL A CA 12
ATOM 16837 C C . VAL A 1 75 ? -10.130 -0.748 -0.194 1.00 0.00 75 VAL A C 12
ATOM 16838 O O . VAL A 1 75 ? -10.716 -0.275 -1.168 1.00 0.00 75 VAL A O 12
ATOM 16851 N N . LYS A 1 76 ? -9.862 -0.044 0.900 1.00 0.00 76 LYS A N 12
ATOM 16852 C CA . LYS A 1 76 ? -10.248 1.357 1.023 1.00 0.00 76 LYS A CA 12
ATOM 16853 C C . LYS A 1 76 ? -9.673 2.182 -0.124 1.00 0.00 76 LYS A C 12
ATOM 16854 O O . LYS A 1 76 ? -10.354 3.040 -0.687 1.00 0.00 76 LYS A O 12
ATOM 16873 N N . VAL A 1 77 ? -8.417 1.916 -0.467 1.00 0.00 77 VAL A N 12
ATOM 16874 C CA . VAL A 1 77 ? -7.751 2.633 -1.548 1.00 0.00 77 VAL A CA 12
ATOM 16875 C C . VAL A 1 77 ? -8.467 2.411 -2.876 1.00 0.00 77 VAL A C 12
ATOM 16876 O O . VAL A 1 77 ? -8.703 3.354 -3.632 1.00 0.00 77 VAL A O 12
ATOM 16889 N N . LEU A 1 78 ? -8.809 1.158 -3.155 1.00 0.00 78 LEU A N 12
ATOM 16890 C CA . LEU A 1 78 ? -9.499 0.811 -4.393 1.00 0.00 78 LEU A CA 12
ATOM 16891 C C . LEU A 1 78 ? -10.880 1.455 -4.446 1.00 0.00 78 LEU A C 12
ATOM 16892 O O . LEU A 1 78 ? -11.277 2.010 -5.470 1.00 0.00 78 LEU A O 12
ATOM 16908 N N . GLN A 1 79 ? -11.606 1.380 -3.335 1.00 0.00 79 GLN A N 12
ATOM 16909 C CA . GLN A 1 79 ? -12.942 1.958 -3.255 1.00 0.00 79 GLN A CA 12
ATOM 16910 C C . GLN A 1 79 ? -12.903 3.459 -3.522 1.00 0.00 79 GLN A C 12
ATOM 16911 O O . GLN A 1 79 ? -13.772 4.001 -4.204 1.00 0.00 79 GLN A O 12
ATOM 16925 N N . ALA A 1 80 ? -11.889 4.125 -2.980 1.00 0.00 80 ALA A N 12
ATOM 16926 C CA . ALA A 1 80 ? -11.735 5.564 -3.161 1.00 0.00 80 ALA A CA 12
ATOM 16927 C C . ALA A 1 80 ? -11.626 5.922 -4.640 1.00 0.00 80 ALA A C 12
ATOM 16928 O O . ALA A 1 80 ? -12.312 6.822 -5.122 1.00 0.00 80 ALA A O 12
ATOM 16935 N N . MET A 1 81 ? -10.758 5.212 -5.353 1.00 0.00 81 MET A N 12
ATOM 16936 C CA . MET A 1 81 ? -10.559 5.456 -6.777 1.00 0.00 81 MET A CA 12
ATOM 16937 C C . MET A 1 81 ? -11.798 5.060 -7.574 1.00 0.00 81 MET A C 12
ATOM 16938 O O . MET A 1 81 ? -12.118 5.676 -8.590 1.00 0.00 81 MET A O 12
ATOM 16952 N N . GLY A 1 82 ? -12.493 4.027 -7.106 1.00 0.00 82 GLY A N 12
ATOM 16953 C CA . GLY A 1 82 ? -13.689 3.567 -7.788 1.00 0.00 82 GLY A CA 12
ATOM 16954 C C . GLY A 1 82 ? -13.500 2.211 -8.438 1.00 0.00 82 GLY A C 12
ATOM 16955 O O . GLY A 1 82 ? -14.057 1.942 -9.503 1.00 0.00 82 GLY A O 12
ATOM 16959 N N . TYR A 1 83 ? -12.711 1.355 -7.799 1.00 0.00 83 TYR A N 12
ATOM 16960 C CA . TYR A 1 83 ? -12.446 0.020 -8.323 1.00 0.00 83 TYR A CA 12
ATOM 16961 C C . TYR A 1 83 ? -13.402 -1.003 -7.717 1.00 0.00 83 TYR A C 12
ATOM 16962 O O . TYR A 1 83 ? -13.936 -0.819 -6.623 1.00 0.00 83 TYR A O 12
ATOM 16980 N N . PRO A 1 84 ? -13.623 -2.108 -8.444 1.00 0.00 84 PRO A N 12
ATOM 16981 C CA . PRO A 1 84 ? -14.514 -3.184 -7.999 1.00 0.00 84 PRO A CA 12
ATOM 16982 C C . PRO A 1 84 ? -13.941 -3.958 -6.816 1.00 0.00 84 PRO A C 12
ATOM 16983 O O . PRO A 1 84 ? -13.034 -4.776 -6.976 1.00 0.00 84 PRO A O 12
ATOM 16994 N N . THR A 1 85 ? -14.476 -3.695 -5.628 1.00 0.00 85 THR A N 12
ATOM 16995 C CA . THR A 1 85 ? -14.018 -4.367 -4.418 1.00 0.00 85 THR A CA 12
ATOM 16996 C C . THR A 1 85 ? -15.101 -5.278 -3.852 1.00 0.00 85 THR A C 12
ATOM 16997 O O . THR A 1 85 ? -16.288 -5.080 -4.105 1.00 0.00 85 THR A O 12
ATOM 17008 N N . GLY A 1 86 ? -14.682 -6.280 -3.083 1.00 0.00 86 GLY A N 12
ATOM 17009 C CA . GLY A 1 86 ? -15.630 -7.207 -2.493 1.00 0.00 86 GLY A CA 12
ATOM 17010 C C . GLY A 1 86 ? -15.587 -7.193 -0.977 1.00 0.00 86 GLY A C 12
ATOM 17011 O O . GLY A 1 86 ? -15.508 -8.245 -0.342 1.00 0.00 86 GLY A O 12
ATOM 17015 N N . PHE A 1 87 ? -15.637 -5.999 -0.397 1.00 0.00 87 PHE A N 12
ATOM 17016 C CA . PHE A 1 87 ? -15.600 -5.852 1.054 1.00 0.00 87 PHE A CA 12
ATOM 17017 C C . PHE A 1 87 ? -16.784 -5.025 1.547 1.00 0.00 87 PHE A C 12
ATOM 17018 O O . PHE A 1 87 ? -16.676 -3.812 1.725 1.00 0.00 87 PHE A O 12
ATOM 17035 N N . ASP A 1 88 ? -17.913 -5.690 1.764 1.00 0.00 88 ASP A N 12
ATOM 17036 C CA . ASP A 1 88 ? -19.118 -5.018 2.236 1.00 0.00 88 ASP A CA 12
ATOM 17037 C C . ASP A 1 88 ? -19.530 -5.543 3.608 1.00 0.00 88 ASP A C 12
ATOM 17038 O O . ASP A 1 88 ? -20.555 -5.138 4.156 1.00 0.00 88 ASP A O 12
ATOM 17047 N N . ALA A 1 89 ? -18.725 -6.447 4.157 1.00 0.00 89 ALA A N 12
ATOM 17048 C CA . ALA A 1 89 ? -19.006 -7.025 5.465 1.00 0.00 89 ALA A CA 12
ATOM 17049 C C . ALA A 1 89 ? -20.310 -7.815 5.447 1.00 0.00 89 ALA A C 12
ATOM 17050 O O . ALA A 1 89 ? -21.063 -7.809 6.421 1.00 0.00 89 ALA A O 12
ATOM 17057 N N . ASP A 1 90 ? -20.571 -8.493 4.335 1.00 0.00 90 ASP A N 12
ATOM 17058 C CA . ASP A 1 90 ? -21.785 -9.288 4.191 1.00 0.00 90 ASP A CA 12
ATOM 17059 C C . ASP A 1 90 ? -21.615 -10.347 3.106 1.00 0.00 90 ASP A C 12
ATOM 17060 O O . ASP A 1 90 ? -21.592 -10.032 1.916 1.00 0.00 90 ASP A O 12
ATOM 17069 N N . ILE A 1 91 ? -21.495 -11.603 3.525 1.00 0.00 91 ILE A N 12
ATOM 17070 C CA . ILE A 1 91 ? -21.328 -12.707 2.589 1.00 0.00 91 ILE A CA 12
ATOM 17071 C C . ILE A 1 91 ? -22.671 -13.161 2.028 1.00 0.00 91 ILE A C 12
ATOM 17072 O O . ILE A 1 91 ? -22.919 -14.357 1.872 1.00 0.00 91 ILE A O 12
ATOM 17088 N N . SER A 1 92 ? -23.535 -12.197 1.724 1.00 0.00 92 SER A N 12
ATOM 17089 C CA . SER A 1 92 ? -24.855 -12.498 1.182 1.00 0.00 92 SER A CA 12
ATOM 17090 C C . SER A 1 92 ? -24.767 -12.844 -0.301 1.00 0.00 92 SER A C 12
ATOM 17091 O O . SER A 1 92 ? -23.852 -12.408 -0.999 1.00 0.00 92 SER A O 12
ATOM 17099 N N . GLY A 1 93 ? -25.727 -13.631 -0.777 1.00 0.00 93 GLY A N 12
ATOM 17100 C CA . GLY A 1 93 ? -25.741 -14.023 -2.174 1.00 0.00 93 GLY A CA 12
ATOM 17101 C C . GLY A 1 93 ? -27.143 -14.077 -2.748 1.00 0.00 93 GLY A C 12
ATOM 17102 O O . GLY A 1 93 ? -28.072 -13.456 -2.232 1.00 0.00 93 GLY A O 12
ATOM 17106 N N . PRO A 1 94 ? -27.310 -14.834 -3.843 1.00 0.00 94 PRO A N 12
ATOM 17107 C CA . PRO A 1 94 ? -28.605 -14.984 -4.511 1.00 0.00 94 PRO A CA 12
ATOM 17108 C C . PRO A 1 94 ? -29.596 -15.794 -3.681 1.00 0.00 94 PRO A C 12
ATOM 17109 O O . PRO A 1 94 ? -29.227 -16.403 -2.677 1.00 0.00 94 PRO A O 12
ATOM 17120 N N . SER A 1 95 ? -30.855 -15.796 -4.107 1.00 0.00 95 SER A N 12
ATOM 17121 C CA . SER A 1 95 ? -31.900 -16.528 -3.400 1.00 0.00 95 SER A CA 12
ATOM 17122 C C . SER A 1 95 ? -32.936 -17.074 -4.377 1.00 0.00 95 SER A C 12
ATOM 17123 O O . SER A 1 95 ? -32.886 -16.793 -5.575 1.00 0.00 95 SER A O 12
ATOM 17131 N N . SER A 1 96 ? -33.876 -17.858 -3.857 1.00 0.00 96 SER A N 12
ATOM 17132 C CA . SER A 1 96 ? -34.923 -18.447 -4.683 1.00 0.00 96 SER A CA 12
ATOM 17133 C C . SER A 1 96 ? -35.824 -17.366 -5.272 1.00 0.00 96 SER A C 12
ATOM 17134 O O . SER A 1 96 ? -36.302 -16.485 -4.560 1.00 0.00 96 SER A O 12
ATOM 17142 N N . GLY A 1 97 ? -36.051 -17.442 -6.580 1.00 0.00 97 GLY A N 12
ATOM 17143 C CA . GLY A 1 97 ? -36.893 -16.464 -7.245 1.00 0.00 97 GLY A CA 12
ATOM 17144 C C . GLY A 1 97 ? -36.204 -15.125 -7.413 1.00 0.00 97 GLY A C 12
ATOM 17145 O O . GLY A 1 97 ? -35.019 -14.987 -7.113 1.00 0.00 97 GLY A O 12
ATOM 17149 N N . GLY A 1 1 ? 14.548 -12.452 14.105 1.00 0.00 1 GLY A N 13
ATOM 17150 C CA . GLY A 1 1 ? 13.951 -13.356 13.139 1.00 0.00 1 GLY A CA 13
ATOM 17151 C C . GLY A 1 1 ? 12.874 -14.229 13.751 1.00 0.00 1 GLY A C 13
ATOM 17152 O O . GLY A 1 1 ? 11.707 -14.147 13.369 1.00 0.00 1 GLY A O 13
ATOM 17156 N N . SER A 1 2 ? 13.266 -15.071 14.702 1.00 0.00 2 SER A N 13
ATOM 17157 C CA . SER A 1 2 ? 12.326 -15.968 15.364 1.00 0.00 2 SER A CA 13
ATOM 17158 C C . SER A 1 2 ? 11.884 -15.396 16.708 1.00 0.00 2 SER A C 13
ATOM 17159 O O . SER A 1 2 ? 12.696 -15.214 17.615 1.00 0.00 2 SER A O 13
ATOM 17167 N N . SER A 1 3 ? 10.590 -15.114 16.827 1.00 0.00 3 SER A N 13
ATOM 17168 C CA . SER A 1 3 ? 10.039 -14.559 18.058 1.00 0.00 3 SER A CA 13
ATOM 17169 C C . SER A 1 3 ? 8.514 -14.584 18.029 1.00 0.00 3 SER A C 13
ATOM 17170 O O . SER A 1 3 ? 7.906 -14.913 17.012 1.00 0.00 3 SER A O 13
ATOM 17178 N N . GLY A 1 4 ? 7.901 -14.234 19.156 1.00 0.00 4 GLY A N 13
ATOM 17179 C CA . GLY A 1 4 ? 6.453 -14.222 19.241 1.00 0.00 4 GLY A CA 13
ATOM 17180 C C . GLY A 1 4 ? 5.840 -15.556 18.864 1.00 0.00 4 GLY A C 13
ATOM 17181 O O . GLY A 1 4 ? 6.192 -16.591 19.429 1.00 0.00 4 GLY A O 13
ATOM 17185 N N . SER A 1 5 ? 4.918 -15.533 17.906 1.00 0.00 5 SER A N 13
ATOM 17186 C CA . SER A 1 5 ? 4.250 -16.749 17.458 1.00 0.00 5 SER A CA 13
ATOM 17187 C C . SER A 1 5 ? 4.609 -17.063 16.009 1.00 0.00 5 SER A C 13
ATOM 17188 O O . SER A 1 5 ? 4.776 -16.160 15.189 1.00 0.00 5 SER A O 13
ATOM 17196 N N . SER A 1 6 ? 4.726 -18.351 15.700 1.00 0.00 6 SER A N 13
ATOM 17197 C CA . SER A 1 6 ? 5.068 -18.786 14.352 1.00 0.00 6 SER A CA 13
ATOM 17198 C C . SER A 1 6 ? 4.084 -19.840 13.854 1.00 0.00 6 SER A C 13
ATOM 17199 O O . SER A 1 6 ? 4.162 -21.008 14.233 1.00 0.00 6 SER A O 13
ATOM 17207 N N . GLY A 1 7 ? 3.155 -19.417 13.001 1.00 0.00 7 GLY A N 13
ATOM 17208 C CA . GLY A 1 7 ? 2.168 -20.335 12.465 1.00 0.00 7 GLY A CA 13
ATOM 17209 C C . GLY A 1 7 ? 1.647 -19.900 11.109 1.00 0.00 7 GLY A C 13
ATOM 17210 O O . GLY A 1 7 ? 0.651 -19.183 11.020 1.00 0.00 7 GLY A O 13
ATOM 17214 N N . ARG A 1 8 ? 2.324 -20.334 10.050 1.00 0.00 8 ARG A N 13
ATOM 17215 C CA . ARG A 1 8 ? 1.926 -19.982 8.693 1.00 0.00 8 ARG A CA 13
ATOM 17216 C C . ARG A 1 8 ? 1.374 -21.199 7.955 1.00 0.00 8 ARG A C 13
ATOM 17217 O O . ARG A 1 8 ? 2.128 -21.982 7.376 1.00 0.00 8 ARG A O 13
ATOM 17238 N N . LYS A 1 9 ? 0.055 -21.353 7.981 1.00 0.00 9 LYS A N 13
ATOM 17239 C CA . LYS A 1 9 ? -0.599 -22.473 7.315 1.00 0.00 9 LYS A CA 13
ATOM 17240 C C . LYS A 1 9 ? -1.446 -21.990 6.143 1.00 0.00 9 LYS A C 13
ATOM 17241 O O . LYS A 1 9 ? -2.449 -21.300 6.332 1.00 0.00 9 LYS A O 13
ATOM 17260 N N . ILE A 1 10 ? -1.038 -22.357 4.933 1.00 0.00 10 ILE A N 13
ATOM 17261 C CA . ILE A 1 10 ? -1.762 -21.962 3.731 1.00 0.00 10 ILE A CA 13
ATOM 17262 C C . ILE A 1 10 ? -1.830 -23.110 2.729 1.00 0.00 10 ILE A C 13
ATOM 17263 O O . ILE A 1 10 ? -0.824 -23.761 2.444 1.00 0.00 10 ILE A O 13
ATOM 17279 N N . LEU A 1 11 ? -3.023 -23.352 2.195 1.00 0.00 11 LEU A N 13
ATOM 17280 C CA . LEU A 1 11 ? -3.223 -24.420 1.222 1.00 0.00 11 LEU A CA 13
ATOM 17281 C C . LEU A 1 11 ? -4.110 -23.951 0.073 1.00 0.00 11 LEU A C 13
ATOM 17282 O O . LEU A 1 11 ? -5.008 -23.131 0.264 1.00 0.00 11 LEU A O 13
ATOM 17298 N N . ASP A 1 12 ? -3.852 -24.478 -1.119 1.00 0.00 12 ASP A N 13
ATOM 17299 C CA . ASP A 1 12 ? -4.629 -24.116 -2.299 1.00 0.00 12 ASP A CA 13
ATOM 17300 C C . ASP A 1 12 ? -5.910 -24.940 -2.380 1.00 0.00 12 ASP A C 13
ATOM 17301 O O . ASP A 1 12 ? -5.878 -26.124 -2.715 1.00 0.00 12 ASP A O 13
ATOM 17310 N N . SER A 1 13 ? -7.037 -24.306 -2.069 1.00 0.00 13 SER A N 13
ATOM 17311 C CA . SER A 1 13 ? -8.328 -24.982 -2.102 1.00 0.00 13 SER A CA 13
ATOM 17312 C C . SER A 1 13 ? -9.464 -23.976 -2.259 1.00 0.00 13 SER A C 13
ATOM 17313 O O . SER A 1 13 ? -9.239 -22.765 -2.277 1.00 0.00 13 SER A O 13
ATOM 17321 N N . LYS A 1 14 ? -10.686 -24.485 -2.372 1.00 0.00 14 LYS A N 13
ATOM 17322 C CA . LYS A 1 14 ? -11.859 -23.634 -2.526 1.00 0.00 14 LYS A CA 13
ATOM 17323 C C . LYS A 1 14 ? -11.766 -22.409 -1.621 1.00 0.00 14 LYS A C 13
ATOM 17324 O O . LYS A 1 14 ? -12.003 -22.497 -0.417 1.00 0.00 14 LYS A O 13
ATOM 17343 N N . ALA A 1 15 ? -11.420 -21.269 -2.210 1.00 0.00 15 ALA A N 13
ATOM 17344 C CA . ALA A 1 15 ? -11.299 -20.027 -1.457 1.00 0.00 15 ALA A CA 13
ATOM 17345 C C . ALA A 1 15 ? -11.934 -18.864 -2.211 1.00 0.00 15 ALA A C 13
ATOM 17346 O O . ALA A 1 15 ? -12.410 -19.027 -3.335 1.00 0.00 15 ALA A O 13
ATOM 17353 N N . ILE A 1 16 ? -11.939 -17.691 -1.586 1.00 0.00 16 ILE A N 13
ATOM 17354 C CA . ILE A 1 16 ? -12.516 -16.501 -2.199 1.00 0.00 16 ILE A CA 13
ATOM 17355 C C . ILE A 1 16 ? -11.452 -15.436 -2.439 1.00 0.00 16 ILE A C 13
ATOM 17356 O O . ILE A 1 16 ? -10.540 -15.261 -1.631 1.00 0.00 16 ILE A O 13
ATOM 17372 N N . ASP A 1 17 ? -11.575 -14.726 -3.555 1.00 0.00 17 ASP A N 13
ATOM 17373 C CA . ASP A 1 17 ? -10.626 -13.675 -3.902 1.00 0.00 17 ASP A CA 13
ATOM 17374 C C . ASP A 1 17 ? -10.655 -12.553 -2.868 1.00 0.00 17 ASP A C 13
ATOM 17375 O O . ASP A 1 17 ? -11.195 -11.475 -3.121 1.00 0.00 17 ASP A O 13
ATOM 17384 N N . LEU A 1 18 ? -10.074 -12.815 -1.703 1.00 0.00 18 LEU A N 13
ATOM 17385 C CA . LEU A 1 18 ? -10.034 -11.828 -0.629 1.00 0.00 18 LEU A CA 13
ATOM 17386 C C . LEU A 1 18 ? -8.615 -11.310 -0.418 1.00 0.00 18 LEU A C 13
ATOM 17387 O O . LEU A 1 18 ? -8.362 -10.109 -0.508 1.00 0.00 18 LEU A O 13
ATOM 17403 N N . MET A 1 19 ? -7.692 -12.224 -0.138 1.00 0.00 19 MET A N 13
ATOM 17404 C CA . MET A 1 19 ? -6.298 -11.860 0.082 1.00 0.00 19 MET A CA 13
ATOM 17405 C C . MET A 1 19 ? -5.701 -11.214 -1.164 1.00 0.00 19 MET A C 13
ATOM 17406 O O . MET A 1 19 ? -4.607 -10.653 -1.121 1.00 0.00 19 MET A O 13
ATOM 17420 N N . ASN A 1 20 ? -6.426 -11.299 -2.274 1.00 0.00 20 ASN A N 13
ATOM 17421 C CA . ASN A 1 20 ? -5.967 -10.724 -3.534 1.00 0.00 20 ASN A CA 13
ATOM 17422 C C . ASN A 1 20 ? -5.915 -9.202 -3.449 1.00 0.00 20 ASN A C 13
ATOM 17423 O O . ASN A 1 20 ? -4.984 -8.574 -3.952 1.00 0.00 20 ASN A O 13
ATOM 17434 N N . ALA A 1 21 ? -6.921 -8.615 -2.809 1.00 0.00 21 ALA A N 13
ATOM 17435 C CA . ALA A 1 21 ? -6.988 -7.167 -2.656 1.00 0.00 21 ALA A CA 13
ATOM 17436 C C . ALA A 1 21 ? -5.596 -6.566 -2.502 1.00 0.00 21 ALA A C 13
ATOM 17437 O O . ALA A 1 21 ? -5.316 -5.481 -3.014 1.00 0.00 21 ALA A O 13
ATOM 17444 N N . LEU A 1 22 ? -4.725 -7.276 -1.793 1.00 0.00 22 LEU A N 13
ATOM 17445 C CA . LEU A 1 22 ? -3.360 -6.813 -1.570 1.00 0.00 22 LEU A CA 13
ATOM 17446 C C . LEU A 1 22 ? -2.618 -6.648 -2.892 1.00 0.00 22 LEU A C 13
ATOM 17447 O O . LEU A 1 22 ? -2.360 -5.529 -3.336 1.00 0.00 22 LEU A O 13
ATOM 17463 N N . MET A 1 23 ? -2.280 -7.770 -3.519 1.00 0.00 23 MET A N 13
ATOM 17464 C CA . MET A 1 23 ? -1.571 -7.750 -4.793 1.00 0.00 23 MET A CA 13
ATOM 17465 C C . MET A 1 23 ? -2.108 -6.645 -5.697 1.00 0.00 23 MET A C 13
ATOM 17466 O O . MET A 1 23 ? -1.340 -5.887 -6.289 1.00 0.00 23 MET A O 13
ATOM 17480 N N . ARG A 1 24 ? -3.430 -6.559 -5.797 1.00 0.00 24 ARG A N 13
ATOM 17481 C CA . ARG A 1 24 ? -4.069 -5.547 -6.630 1.00 0.00 24 ARG A CA 13
ATOM 17482 C C . ARG A 1 24 ? -3.453 -4.173 -6.384 1.00 0.00 24 ARG A C 13
ATOM 17483 O O . ARG A 1 24 ? -2.940 -3.537 -7.306 1.00 0.00 24 ARG A O 13
ATOM 17504 N N . LEU A 1 25 ? -3.508 -3.720 -5.136 1.00 0.00 25 LEU A N 13
ATOM 17505 C CA . LEU A 1 25 ? -2.956 -2.421 -4.769 1.00 0.00 25 LEU A CA 13
ATOM 17506 C C . LEU A 1 25 ? -1.580 -2.217 -5.394 1.00 0.00 25 LEU A C 13
ATOM 17507 O O . LEU A 1 25 ? -1.273 -1.142 -5.906 1.00 0.00 25 LEU A O 13
ATOM 17523 N N . ASN A 1 26 ? -0.755 -3.259 -5.349 1.00 0.00 26 ASN A N 13
ATOM 17524 C CA . ASN A 1 26 ? 0.588 -3.195 -5.912 1.00 0.00 26 ASN A CA 13
ATOM 17525 C C . ASN A 1 26 ? 0.535 -3.036 -7.429 1.00 0.00 26 ASN A C 13
ATOM 17526 O O . ASN A 1 26 ? 1.221 -2.187 -7.997 1.00 0.00 26 ASN A O 13
ATOM 17537 N N . GLN A 1 27 ? -0.284 -3.858 -8.076 1.00 0.00 27 GLN A N 13
ATOM 17538 C CA . GLN A 1 27 ? -0.426 -3.808 -9.527 1.00 0.00 27 GLN A CA 13
ATOM 17539 C C . GLN A 1 27 ? -0.638 -2.375 -10.004 1.00 0.00 27 GLN A C 13
ATOM 17540 O O . GLN A 1 27 ? 0.134 -1.860 -10.813 1.00 0.00 27 GLN A O 13
ATOM 17554 N N . ILE A 1 28 ? -1.688 -1.737 -9.498 1.00 0.00 28 ILE A N 13
ATOM 17555 C CA . ILE A 1 28 ? -2.000 -0.364 -9.872 1.00 0.00 28 ILE A CA 13
ATOM 17556 C C . ILE A 1 28 ? -0.982 0.610 -9.288 1.00 0.00 28 ILE A C 13
ATOM 17557 O O . ILE A 1 28 ? -0.627 1.605 -9.919 1.00 0.00 28 ILE A O 13
ATOM 17573 N N . ARG A 1 29 ? -0.515 0.315 -8.079 1.00 0.00 29 ARG A N 13
ATOM 17574 C CA . ARG A 1 29 ? 0.462 1.164 -7.409 1.00 0.00 29 ARG A CA 13
ATOM 17575 C C . ARG A 1 29 ? 1.585 0.327 -6.804 1.00 0.00 29 ARG A C 13
ATOM 17576 O O . ARG A 1 29 ? 1.532 -0.081 -5.644 1.00 0.00 29 ARG A O 13
ATOM 17597 N N . PRO A 1 30 ? 2.627 0.064 -7.607 1.00 0.00 30 PRO A N 13
ATOM 17598 C CA . PRO A 1 30 ? 3.782 -0.726 -7.173 1.00 0.00 30 PRO A CA 13
ATOM 17599 C C . PRO A 1 30 ? 4.635 0.010 -6.145 1.00 0.00 30 PRO A C 13
ATOM 17600 O O . PRO A 1 30 ? 4.418 1.191 -5.876 1.00 0.00 30 PRO A O 13
ATOM 17611 N N . GLY A 1 31 ? 5.607 -0.695 -5.574 1.00 0.00 31 GLY A N 13
ATOM 17612 C CA . GLY A 1 31 ? 6.478 -0.091 -4.583 1.00 0.00 31 GLY A CA 13
ATOM 17613 C C . GLY A 1 31 ? 5.706 0.561 -3.453 1.00 0.00 31 GLY A C 13
ATOM 17614 O O . GLY A 1 31 ? 5.752 1.780 -3.282 1.00 0.00 31 GLY A O 13
ATOM 17618 N N . LEU A 1 32 ? 4.993 -0.251 -2.680 1.00 0.00 32 LEU A N 13
ATOM 17619 C CA . LEU A 1 32 ? 4.205 0.254 -1.561 1.00 0.00 32 LEU A CA 13
ATOM 17620 C C . LEU A 1 32 ? 4.894 -0.042 -0.233 1.00 0.00 32 LEU A C 13
ATOM 17621 O O . LEU A 1 32 ? 5.584 -1.051 -0.093 1.00 0.00 32 LEU A O 13
ATOM 17637 N N . GLN A 1 33 ? 4.700 0.844 0.739 1.00 0.00 33 GLN A N 13
ATOM 17638 C CA . GLN A 1 33 ? 5.302 0.676 2.057 1.00 0.00 33 GLN A CA 13
ATOM 17639 C C . GLN A 1 33 ? 4.236 0.687 3.147 1.00 0.00 33 GLN A C 13
ATOM 17640 O O . GLN A 1 33 ? 3.625 1.720 3.422 1.00 0.00 33 GLN A O 13
ATOM 17654 N N . TYR A 1 34 ? 4.018 -0.468 3.766 1.00 0.00 34 TYR A N 13
ATOM 17655 C CA . TYR A 1 34 ? 3.024 -0.592 4.825 1.00 0.00 34 TYR A CA 13
ATOM 17656 C C . TYR A 1 34 ? 3.671 -0.447 6.199 1.00 0.00 34 TYR A C 13
ATOM 17657 O O . TYR A 1 34 ? 4.731 -1.015 6.463 1.00 0.00 34 TYR A O 13
ATOM 17675 N N . LYS A 1 35 ? 3.024 0.317 7.073 1.00 0.00 35 LYS A N 13
ATOM 17676 C CA . LYS A 1 35 ? 3.533 0.537 8.421 1.00 0.00 35 LYS A CA 13
ATOM 17677 C C . LYS A 1 35 ? 2.423 0.371 9.455 1.00 0.00 35 LYS A C 13
ATOM 17678 O O . LYS A 1 35 ? 1.275 0.745 9.214 1.00 0.00 35 LYS A O 13
ATOM 17697 N N . LEU A 1 36 ? 2.773 -0.190 10.607 1.00 0.00 36 LEU A N 13
ATOM 17698 C CA . LEU A 1 36 ? 1.807 -0.404 11.679 1.00 0.00 36 LEU A CA 13
ATOM 17699 C C . LEU A 1 36 ? 1.833 0.751 12.674 1.00 0.00 36 LEU A C 13
ATOM 17700 O O . LEU A 1 36 ? 2.719 0.832 13.525 1.00 0.00 36 LEU A O 13
ATOM 17716 N N . LEU A 1 37 ? 0.854 1.642 12.563 1.00 0.00 37 LEU A N 13
ATOM 17717 C CA . LEU A 1 37 ? 0.762 2.793 13.455 1.00 0.00 37 LEU A CA 13
ATOM 17718 C C . LEU A 1 37 ? 0.973 2.376 14.906 1.00 0.00 37 LEU A C 13
ATOM 17719 O O . LEU A 1 37 ? 1.864 2.885 15.586 1.00 0.00 37 LEU A O 13
ATOM 17735 N N . SER A 1 38 ? 0.149 1.444 15.375 1.00 0.00 38 SER A N 13
ATOM 17736 C CA . SER A 1 38 ? 0.244 0.958 16.746 1.00 0.00 38 SER A CA 13
ATOM 17737 C C . SER A 1 38 ? -0.726 -0.195 16.983 1.00 0.00 38 SER A C 13
ATOM 17738 O O . SER A 1 38 ? -1.731 -0.326 16.286 1.00 0.00 38 SER A O 13
ATOM 17746 N N . GLN A 1 39 ? -0.415 -1.027 17.972 1.00 0.00 39 GLN A N 13
ATOM 17747 C CA . GLN A 1 39 ? -1.259 -2.170 18.300 1.00 0.00 39 GLN A CA 13
ATOM 17748 C C . GLN A 1 39 ? -1.832 -2.037 19.707 1.00 0.00 39 GLN A C 13
ATOM 17749 O O . GLN A 1 39 ? -1.130 -1.646 20.640 1.00 0.00 39 GLN A O 13
ATOM 17763 N N . SER A 1 40 ? -3.112 -2.365 19.853 1.00 0.00 40 SER A N 13
ATOM 17764 C CA . SER A 1 40 ? -3.781 -2.277 21.146 1.00 0.00 40 SER A CA 13
ATOM 17765 C C . SER A 1 40 ? -4.604 -3.533 21.418 1.00 0.00 40 SER A C 13
ATOM 17766 O O . SER A 1 40 ? -4.819 -4.353 20.526 1.00 0.00 40 SER A O 13
ATOM 17774 N N . GLY A 1 41 ? -5.062 -3.676 22.658 1.00 0.00 41 GLY A N 13
ATOM 17775 C CA . GLY A 1 41 ? -5.855 -4.834 23.027 1.00 0.00 41 GLY A CA 13
ATOM 17776 C C . GLY A 1 41 ? -5.010 -5.962 23.585 1.00 0.00 41 GLY A C 13
ATOM 17777 O O . GLY A 1 41 ? -3.825 -5.795 23.873 1.00 0.00 41 GLY A O 13
ATOM 17781 N N . PRO A 1 42 ? -5.625 -7.143 23.746 1.00 0.00 42 PRO A N 13
ATOM 17782 C CA . PRO A 1 42 ? -4.940 -8.326 24.276 1.00 0.00 42 PRO A CA 13
ATOM 17783 C C . PRO A 1 42 ? -3.910 -8.885 23.301 1.00 0.00 42 PRO A C 13
ATOM 17784 O O . PRO A 1 42 ? -3.681 -8.319 22.232 1.00 0.00 42 PRO A O 13
ATOM 17795 N N . VAL A 1 43 ? -3.291 -10.000 23.675 1.00 0.00 43 VAL A N 13
ATOM 17796 C CA . VAL A 1 43 ? -2.286 -10.637 22.833 1.00 0.00 43 VAL A CA 13
ATOM 17797 C C . VAL A 1 43 ? -2.929 -11.602 21.844 1.00 0.00 43 VAL A C 13
ATOM 17798 O O . VAL A 1 43 ? -2.335 -11.951 20.824 1.00 0.00 43 VAL A O 13
ATOM 17811 N N . HIS A 1 44 ? -4.149 -12.032 22.153 1.00 0.00 44 HIS A N 13
ATOM 17812 C CA . HIS A 1 44 ? -4.875 -12.957 21.290 1.00 0.00 44 HIS A CA 13
ATOM 17813 C C . HIS A 1 44 ? -5.905 -12.217 20.444 1.00 0.00 44 HIS A C 13
ATOM 17814 O O . HIS A 1 44 ? -6.365 -12.726 19.422 1.00 0.00 44 HIS A O 13
ATOM 17829 N N . ALA A 1 45 ? -6.264 -11.012 20.877 1.00 0.00 45 ALA A N 13
ATOM 17830 C CA . ALA A 1 45 ? -7.239 -10.202 20.159 1.00 0.00 45 ALA A CA 13
ATOM 17831 C C . ALA A 1 45 ? -6.748 -8.767 19.997 1.00 0.00 45 ALA A C 13
ATOM 17832 O O . ALA A 1 45 ? -7.486 -7.805 20.210 1.00 0.00 45 ALA A O 13
ATOM 17839 N N . PRO A 1 46 ? -5.472 -8.617 19.613 1.00 0.00 46 PRO A N 13
ATOM 17840 C CA . PRO A 1 46 ? -4.854 -7.303 19.415 1.00 0.00 46 PRO A CA 13
ATOM 17841 C C . PRO A 1 46 ? -5.409 -6.579 18.193 1.00 0.00 46 PRO A C 13
ATOM 17842 O O . PRO A 1 46 ? -6.070 -7.184 17.348 1.00 0.00 46 PRO A O 13
ATOM 17853 N N . VAL A 1 47 ? -5.137 -5.281 18.105 1.00 0.00 47 VAL A N 13
ATOM 17854 C CA . VAL A 1 47 ? -5.609 -4.475 16.985 1.00 0.00 47 VAL A CA 13
ATOM 17855 C C . VAL A 1 47 ? -4.441 -3.926 16.173 1.00 0.00 47 VAL A C 13
ATOM 17856 O O . VAL A 1 47 ? -3.860 -2.897 16.518 1.00 0.00 47 VAL A O 13
ATOM 17869 N N . PHE A 1 48 ? -4.101 -4.620 15.092 1.00 0.00 48 PHE A N 13
ATOM 17870 C CA . PHE A 1 48 ? -3.002 -4.203 14.230 1.00 0.00 48 PHE A CA 13
ATOM 17871 C C . PHE A 1 48 ? -3.439 -3.077 13.297 1.00 0.00 48 PHE A C 13
ATOM 17872 O O . PHE A 1 48 ? -4.111 -3.313 12.292 1.00 0.00 48 PHE A O 13
ATOM 17889 N N . THR A 1 49 ? -3.055 -1.851 13.637 1.00 0.00 49 THR A N 13
ATOM 17890 C CA . THR A 1 49 ? -3.407 -0.689 12.833 1.00 0.00 49 THR A CA 13
ATOM 17891 C C . THR A 1 49 ? -2.377 -0.446 11.735 1.00 0.00 49 THR A C 13
ATOM 17892 O O . THR A 1 49 ? -1.211 -0.172 12.016 1.00 0.00 49 THR A O 13
ATOM 17903 N N . MET A 1 50 ? -2.816 -0.548 10.485 1.00 0.00 50 MET A N 13
ATOM 17904 C CA . MET A 1 50 ? -1.931 -0.337 9.345 1.00 0.00 50 MET A CA 13
ATOM 17905 C C . MET A 1 50 ? -2.175 1.030 8.713 1.00 0.00 50 MET A C 13
ATOM 17906 O O . MET A 1 50 ? -3.145 1.713 9.043 1.00 0.00 50 MET A O 13
ATOM 17920 N N . SER A 1 51 ? -1.288 1.423 7.805 1.00 0.00 51 SER A N 13
ATOM 17921 C CA . SER A 1 51 ? -1.405 2.711 7.130 1.00 0.00 51 SER A CA 13
ATOM 17922 C C . SER A 1 51 ? -0.546 2.743 5.869 1.00 0.00 51 SER A C 13
ATOM 17923 O O . SER A 1 51 ? 0.598 2.288 5.871 1.00 0.00 51 SER A O 13
ATOM 17931 N N . VAL A 1 52 ? -1.107 3.285 4.792 1.00 0.00 52 VAL A N 13
ATOM 17932 C CA . VAL A 1 52 ? -0.395 3.378 3.524 1.00 0.00 52 VAL A CA 13
ATOM 17933 C C . VAL A 1 52 ? -0.684 4.703 2.828 1.00 0.00 52 VAL A C 13
ATOM 17934 O O . VAL A 1 52 ? -1.777 5.256 2.951 1.00 0.00 52 VAL A O 13
ATOM 17947 N N . ASP A 1 53 ? 0.303 5.208 2.095 1.00 0.00 53 ASP A N 13
ATOM 17948 C CA . ASP A 1 53 ? 0.155 6.468 1.377 1.00 0.00 53 ASP A CA 13
ATOM 17949 C C . ASP A 1 53 ? -0.012 6.224 -0.119 1.00 0.00 53 ASP A C 13
ATOM 17950 O O . ASP A 1 53 ? 0.915 5.776 -0.794 1.00 0.00 53 ASP A O 13
ATOM 17959 N N . VAL A 1 54 ? -1.202 6.521 -0.633 1.00 0.00 54 VAL A N 13
ATOM 17960 C CA . VAL A 1 54 ? -1.491 6.335 -2.050 1.00 0.00 54 VAL A CA 13
ATOM 17961 C C . VAL A 1 54 ? -2.101 7.593 -2.657 1.00 0.00 54 VAL A C 13
ATOM 17962 O O . VAL A 1 54 ? -3.076 8.137 -2.137 1.00 0.00 54 VAL A O 13
ATOM 17975 N N . ASP A 1 55 ? -1.520 8.052 -3.760 1.00 0.00 55 ASP A N 13
ATOM 17976 C CA . ASP A 1 55 ? -2.006 9.247 -4.440 1.00 0.00 55 ASP A CA 13
ATOM 17977 C C . ASP A 1 55 ? -2.262 10.373 -3.443 1.00 0.00 55 ASP A C 13
ATOM 17978 O O . ASP A 1 55 ? -3.341 10.963 -3.421 1.00 0.00 55 ASP A O 13
ATOM 17987 N N . GLY A 1 56 ? -1.261 10.666 -2.619 1.00 0.00 56 GLY A N 13
ATOM 17988 C CA . GLY A 1 56 ? -1.397 11.720 -1.630 1.00 0.00 56 GLY A CA 13
ATOM 17989 C C . GLY A 1 56 ? -2.569 11.490 -0.696 1.00 0.00 56 GLY A C 13
ATOM 17990 O O . GLY A 1 56 ? -3.145 12.440 -0.164 1.00 0.00 56 GLY A O 13
ATOM 17994 N N . THR A 1 57 ? -2.926 10.225 -0.497 1.00 0.00 57 THR A N 13
ATOM 17995 C CA . THR A 1 57 ? -4.039 9.873 0.376 1.00 0.00 57 THR A CA 13
ATOM 17996 C C . THR A 1 57 ? -3.632 8.800 1.379 1.00 0.00 57 THR A C 13
ATOM 17997 O O . THR A 1 57 ? -3.542 7.619 1.040 1.00 0.00 57 THR A O 13
ATOM 18008 N N . THR A 1 58 ? -3.387 9.216 2.618 1.00 0.00 58 THR A N 13
ATOM 18009 C CA . THR A 1 58 ? -2.989 8.291 3.671 1.00 0.00 58 THR A CA 13
ATOM 18010 C C . THR A 1 58 ? -4.186 7.502 4.190 1.00 0.00 58 THR A C 13
ATOM 18011 O O . THR A 1 58 ? -5.102 8.067 4.788 1.00 0.00 58 THR A O 13
ATOM 18022 N N . TYR A 1 59 ? -4.171 6.194 3.960 1.00 0.00 59 TYR A N 13
ATOM 18023 C CA . TYR A 1 59 ? -5.257 5.327 4.404 1.00 0.00 59 TYR A CA 13
ATOM 18024 C C . TYR A 1 59 ? -4.920 4.672 5.740 1.00 0.00 59 TYR A C 13
ATOM 18025 O O . TYR A 1 59 ? -3.754 4.589 6.125 1.00 0.00 59 TYR A O 13
ATOM 18043 N N . GLU A 1 60 ? -5.950 4.209 6.441 1.00 0.00 60 GLU A N 13
ATOM 18044 C CA . GLU A 1 60 ? -5.764 3.562 7.734 1.00 0.00 60 GLU A CA 13
ATOM 18045 C C . GLU A 1 60 ? -6.792 2.453 7.940 1.00 0.00 60 GLU A C 13
ATOM 18046 O O . GLU A 1 60 ? -7.997 2.700 7.929 1.00 0.00 60 GLU A O 13
ATOM 18058 N N . ALA A 1 61 ? -6.305 1.231 8.128 1.00 0.00 61 ALA A N 13
ATOM 18059 C CA . ALA A 1 61 ? -7.180 0.084 8.339 1.00 0.00 61 ALA A CA 13
ATOM 18060 C C . ALA A 1 61 ? -6.619 -0.846 9.409 1.00 0.00 61 ALA A C 13
ATOM 18061 O O . ALA A 1 61 ? -5.444 -1.211 9.373 1.00 0.00 61 ALA A O 13
ATOM 18068 N N . SER A 1 62 ? -7.466 -1.226 10.360 1.00 0.00 62 SER A N 13
ATOM 18069 C CA . SER A 1 62 ? -7.052 -2.110 11.443 1.00 0.00 62 SER A CA 13
ATOM 18070 C C . SER A 1 62 ? -7.572 -3.526 11.217 1.00 0.00 62 SER A C 13
ATOM 18071 O O . SER A 1 62 ? -8.550 -3.734 10.499 1.00 0.00 62 SER A O 13
ATOM 18079 N N . GLY A 1 63 ? -6.909 -4.499 11.835 1.00 0.00 63 GLY A N 13
ATOM 18080 C CA . GLY A 1 63 ? -7.317 -5.884 11.689 1.00 0.00 63 GLY A CA 13
ATOM 18081 C C . GLY A 1 63 ? -6.821 -6.758 12.823 1.00 0.00 63 GLY A C 13
ATOM 18082 O O . GLY A 1 63 ? -6.002 -6.342 13.643 1.00 0.00 63 GLY A O 13
ATOM 18086 N N . PRO A 1 64 ? -7.323 -8.000 12.882 1.00 0.00 64 PRO A N 13
ATOM 18087 C CA . PRO A 1 64 ? -6.940 -8.961 13.921 1.00 0.00 64 PRO A CA 13
ATOM 18088 C C . PRO A 1 64 ? -5.502 -9.444 13.762 1.00 0.00 64 PRO A C 13
ATOM 18089 O O . PRO A 1 64 ? -4.954 -10.095 14.652 1.00 0.00 64 PRO A O 13
ATOM 18100 N N . SER A 1 65 ? -4.896 -9.121 12.624 1.00 0.00 65 SER A N 13
ATOM 18101 C CA . SER A 1 65 ? -3.523 -9.525 12.348 1.00 0.00 65 SER A CA 13
ATOM 18102 C C . SER A 1 65 ? -2.866 -8.574 11.351 1.00 0.00 65 SER A C 13
ATOM 18103 O O . SER A 1 65 ? -3.495 -7.633 10.866 1.00 0.00 65 SER A O 13
ATOM 18111 N N . LYS A 1 66 ? -1.597 -8.826 11.051 1.00 0.00 66 LYS A N 13
ATOM 18112 C CA . LYS A 1 66 ? -0.853 -7.995 10.112 1.00 0.00 66 LYS A CA 13
ATOM 18113 C C . LYS A 1 66 ? -1.370 -8.185 8.689 1.00 0.00 66 LYS A C 13
ATOM 18114 O O . LYS A 1 66 ? -1.576 -7.216 7.957 1.00 0.00 66 LYS A O 13
ATOM 18133 N N . LYS A 1 67 ? -1.580 -9.439 8.303 1.00 0.00 67 LYS A N 13
ATOM 18134 C CA . LYS A 1 67 ? -2.076 -9.757 6.970 1.00 0.00 67 LYS A CA 13
ATOM 18135 C C . LYS A 1 67 ? -3.439 -9.116 6.729 1.00 0.00 67 LYS A C 13
ATOM 18136 O O . LYS A 1 67 ? -3.731 -8.647 5.628 1.00 0.00 67 LYS A O 13
ATOM 18155 N N . THR A 1 68 ? -4.271 -9.098 7.766 1.00 0.00 68 THR A N 13
ATOM 18156 C CA . THR A 1 68 ? -5.603 -8.514 7.667 1.00 0.00 68 THR A CA 13
ATOM 18157 C C . THR A 1 68 ? -5.531 -6.995 7.560 1.00 0.00 68 THR A C 13
ATOM 18158 O O . THR A 1 68 ? -6.140 -6.397 6.674 1.00 0.00 68 THR A O 13
ATOM 18169 N N . ALA A 1 69 ? -4.782 -6.377 8.467 1.00 0.00 69 ALA A N 13
ATOM 18170 C CA . ALA A 1 69 ? -4.629 -4.928 8.472 1.00 0.00 69 ALA A CA 13
ATOM 18171 C C . ALA A 1 69 ? -4.208 -4.416 7.099 1.00 0.00 69 ALA A C 13
ATOM 18172 O O . ALA A 1 69 ? -4.848 -3.530 6.532 1.00 0.00 69 ALA A O 13
ATOM 18179 N N . LYS A 1 70 ? -3.127 -4.978 6.569 1.00 0.00 70 LYS A N 13
ATOM 18180 C CA . LYS A 1 70 ? -2.620 -4.579 5.261 1.00 0.00 70 LYS A CA 13
ATOM 18181 C C . LYS A 1 70 ? -3.681 -4.775 4.183 1.00 0.00 70 LYS A C 13
ATOM 18182 O O . LYS A 1 70 ? -3.860 -3.923 3.312 1.00 0.00 70 LYS A O 13
ATOM 18201 N N . LEU A 1 71 ? -4.383 -5.900 4.249 1.00 0.00 71 LEU A N 13
ATOM 18202 C CA . LEU A 1 71 ? -5.429 -6.207 3.279 1.00 0.00 71 LEU A CA 13
ATOM 18203 C C . LEU A 1 71 ? -6.539 -5.162 3.326 1.00 0.00 71 LEU A C 13
ATOM 18204 O O . LEU A 1 71 ? -6.889 -4.566 2.306 1.00 0.00 71 LEU A O 13
ATOM 18220 N N . HIS A 1 72 ? -7.088 -4.943 4.516 1.00 0.00 72 HIS A N 13
ATOM 18221 C CA . HIS A 1 72 ? -8.157 -3.967 4.697 1.00 0.00 72 HIS A CA 13
ATOM 18222 C C . HIS A 1 72 ? -7.782 -2.627 4.070 1.00 0.00 72 HIS A C 13
ATOM 18223 O O . HIS A 1 72 ? -8.546 -2.058 3.291 1.00 0.00 72 HIS A O 13
ATOM 18238 N N . VAL A 1 73 ? -6.599 -2.128 4.416 1.00 0.00 73 VAL A N 13
ATOM 18239 C CA . VAL A 1 73 ? -6.122 -0.856 3.888 1.00 0.00 73 VAL A CA 13
ATOM 18240 C C . VAL A 1 73 ? -6.325 -0.777 2.379 1.00 0.00 73 VAL A C 13
ATOM 18241 O O . VAL A 1 73 ? -6.982 0.135 1.878 1.00 0.00 73 VAL A O 13
ATOM 18254 N N . ALA A 1 74 ? -5.757 -1.739 1.660 1.00 0.00 74 ALA A N 13
ATOM 18255 C CA . ALA A 1 74 ? -5.878 -1.780 0.208 1.00 0.00 74 ALA A CA 13
ATOM 18256 C C . ALA A 1 74 ? -7.325 -1.582 -0.229 1.00 0.00 74 ALA A C 13
ATOM 18257 O O . ALA A 1 74 ? -7.625 -0.710 -1.045 1.00 0.00 74 ALA A O 13
ATOM 18264 N N . VAL A 1 75 ? -8.221 -2.398 0.319 1.00 0.00 75 VAL A N 13
ATOM 18265 C CA . VAL A 1 75 ? -9.638 -2.312 -0.013 1.00 0.00 75 VAL A CA 13
ATOM 18266 C C . VAL A 1 75 ? -10.128 -0.870 0.040 1.00 0.00 75 VAL A C 13
ATOM 18267 O O . VAL A 1 75 ? -10.876 -0.424 -0.831 1.00 0.00 75 VAL A O 13
ATOM 18280 N N . LYS A 1 76 ? -9.701 -0.143 1.067 1.00 0.00 76 LYS A N 13
ATOM 18281 C CA . LYS A 1 76 ? -10.095 1.251 1.234 1.00 0.00 76 LYS A CA 13
ATOM 18282 C C . LYS A 1 76 ? -9.627 2.094 0.052 1.00 0.00 76 LYS A C 13
ATOM 18283 O O . LYS A 1 76 ? -10.374 2.926 -0.465 1.00 0.00 76 LYS A O 13
ATOM 18302 N N . VAL A 1 77 ? -8.387 1.873 -0.373 1.00 0.00 77 VAL A N 13
ATOM 18303 C CA . VAL A 1 77 ? -7.821 2.610 -1.496 1.00 0.00 77 VAL A CA 13
ATOM 18304 C C . VAL A 1 77 ? -8.615 2.362 -2.773 1.00 0.00 77 VAL A C 13
ATOM 18305 O O . VAL A 1 77 ? -9.054 3.302 -3.438 1.00 0.00 77 VAL A O 13
ATOM 18318 N N . LEU A 1 78 ? -8.798 1.090 -3.112 1.00 0.00 78 LEU A N 13
ATOM 18319 C CA . LEU A 1 78 ? -9.541 0.717 -4.310 1.00 0.00 78 LEU A CA 13
ATOM 18320 C C . LEU A 1 78 ? -10.918 1.371 -4.323 1.00 0.00 78 LEU A C 13
ATOM 18321 O O . LEU A 1 78 ? -11.351 1.908 -5.343 1.00 0.00 78 LEU A O 13
ATOM 18337 N N . GLN A 1 79 ? -11.601 1.325 -3.183 1.00 0.00 79 GLN A N 13
ATOM 18338 C CA . GLN A 1 79 ? -12.929 1.915 -3.064 1.00 0.00 79 GLN A CA 13
ATOM 18339 C C . GLN A 1 79 ? -12.897 3.401 -3.406 1.00 0.00 79 GLN A C 13
ATOM 18340 O O . GLN A 1 79 ? -13.793 3.913 -4.076 1.00 0.00 79 GLN A O 13
ATOM 18354 N N . ALA A 1 80 ? -11.858 4.088 -2.941 1.00 0.00 80 ALA A N 13
ATOM 18355 C CA . ALA A 1 80 ? -11.709 5.515 -3.200 1.00 0.00 80 ALA A CA 13
ATOM 18356 C C . ALA A 1 80 ? -11.594 5.793 -4.695 1.00 0.00 80 ALA A C 13
ATOM 18357 O O . ALA A 1 80 ? -12.320 6.625 -5.238 1.00 0.00 80 ALA A O 13
ATOM 18364 N N . MET A 1 81 ? -10.677 5.092 -5.353 1.00 0.00 81 MET A N 13
ATOM 18365 C CA . MET A 1 81 ? -10.468 5.264 -6.786 1.00 0.00 81 MET A CA 13
ATOM 18366 C C . MET A 1 81 ? -11.707 4.843 -7.571 1.00 0.00 81 MET A C 13
ATOM 18367 O O . MET A 1 81 ? -11.944 5.322 -8.679 1.00 0.00 81 MET A O 13
ATOM 18381 N N . GLY A 1 82 ? -12.494 3.943 -6.988 1.00 0.00 82 GLY A N 13
ATOM 18382 C CA . GLY A 1 82 ? -13.698 3.473 -7.648 1.00 0.00 82 GLY A CA 13
ATOM 18383 C C . GLY A 1 82 ? -13.501 2.134 -8.329 1.00 0.00 82 GLY A C 13
ATOM 18384 O O . GLY A 1 82 ? -14.066 1.882 -9.393 1.00 0.00 82 GLY A O 13
ATOM 18388 N N . TYR A 1 83 ? -12.696 1.273 -7.716 1.00 0.00 83 TYR A N 13
ATOM 18389 C CA . TYR A 1 83 ? -12.422 -0.046 -8.273 1.00 0.00 83 TYR A CA 13
ATOM 18390 C C . TYR A 1 83 ? -13.196 -1.126 -7.522 1.00 0.00 83 TYR A C 13
ATOM 18391 O O . TYR A 1 83 ? -13.437 -1.030 -6.319 1.00 0.00 83 TYR A O 13
ATOM 18409 N N . PRO A 1 84 ? -13.594 -2.180 -8.249 1.00 0.00 84 PRO A N 13
ATOM 18410 C CA . PRO A 1 84 ? -14.346 -3.299 -7.674 1.00 0.00 84 PRO A CA 13
ATOM 18411 C C . PRO A 1 84 ? -13.496 -4.146 -6.733 1.00 0.00 84 PRO A C 13
ATOM 18412 O O . PRO A 1 84 ? -12.541 -4.797 -7.158 1.00 0.00 84 PRO A O 13
ATOM 18423 N N . THR A 1 85 ? -13.849 -4.133 -5.451 1.00 0.00 85 THR A N 13
ATOM 18424 C CA . THR A 1 85 ? -13.117 -4.899 -4.450 1.00 0.00 85 THR A CA 13
ATOM 18425 C C . THR A 1 85 ? -13.810 -6.225 -4.158 1.00 0.00 85 THR A C 13
ATOM 18426 O O . THR A 1 85 ? -14.883 -6.507 -4.690 1.00 0.00 85 THR A O 13
ATOM 18437 N N . GLY A 1 86 ? -13.190 -7.038 -3.307 1.00 0.00 86 GLY A N 13
ATOM 18438 C CA . GLY A 1 86 ? -13.762 -8.325 -2.959 1.00 0.00 86 GLY A CA 13
ATOM 18439 C C . GLY A 1 86 ? -14.521 -8.286 -1.647 1.00 0.00 86 GLY A C 13
ATOM 18440 O O . GLY A 1 86 ? -15.701 -8.632 -1.594 1.00 0.00 86 GLY A O 13
ATOM 18444 N N . PHE A 1 87 ? -13.842 -7.866 -0.585 1.00 0.00 87 PHE A N 13
ATOM 18445 C CA . PHE A 1 87 ? -14.458 -7.786 0.734 1.00 0.00 87 PHE A CA 13
ATOM 18446 C C . PHE A 1 87 ? -14.242 -6.408 1.353 1.00 0.00 87 PHE A C 13
ATOM 18447 O O . PHE A 1 87 ? -13.106 -5.977 1.552 1.00 0.00 87 PHE A O 13
ATOM 18464 N N . ASP A 1 88 ? -15.339 -5.723 1.654 1.00 0.00 88 ASP A N 13
ATOM 18465 C CA . ASP A 1 88 ? -15.271 -4.394 2.250 1.00 0.00 88 ASP A CA 13
ATOM 18466 C C . ASP A 1 88 ? -16.049 -4.346 3.562 1.00 0.00 88 ASP A C 13
ATOM 18467 O O . ASP A 1 88 ? -16.743 -5.298 3.918 1.00 0.00 88 ASP A O 13
ATOM 18476 N N . ALA A 1 89 ? -15.927 -3.233 4.277 1.00 0.00 89 ALA A N 13
ATOM 18477 C CA . ALA A 1 89 ? -16.619 -3.061 5.548 1.00 0.00 89 ALA A CA 13
ATOM 18478 C C . ALA A 1 89 ? -17.544 -1.849 5.510 1.00 0.00 89 ALA A C 13
ATOM 18479 O O . ALA A 1 89 ? -17.215 -0.789 6.043 1.00 0.00 89 ALA A O 13
ATOM 18486 N N . ASP A 1 90 ? -18.700 -2.013 4.877 1.00 0.00 90 ASP A N 13
ATOM 18487 C CA . ASP A 1 90 ? -19.673 -0.932 4.770 1.00 0.00 90 ASP A CA 13
ATOM 18488 C C . ASP A 1 90 ? -20.960 -1.423 4.114 1.00 0.00 90 ASP A C 13
ATOM 18489 O O . ASP A 1 90 ? -20.974 -1.760 2.929 1.00 0.00 90 ASP A O 13
ATOM 18498 N N . ILE A 1 91 ? -22.037 -1.460 4.890 1.00 0.00 91 ILE A N 13
ATOM 18499 C CA . ILE A 1 91 ? -23.328 -1.909 4.383 1.00 0.00 91 ILE A CA 13
ATOM 18500 C C . ILE A 1 91 ? -24.148 -0.737 3.853 1.00 0.00 91 ILE A C 13
ATOM 18501 O O . ILE A 1 91 ? -25.096 -0.925 3.091 1.00 0.00 91 ILE A O 13
ATOM 18517 N N . SER A 1 92 ? -23.776 0.472 4.262 1.00 0.00 92 SER A N 13
ATOM 18518 C CA . SER A 1 92 ? -24.478 1.674 3.829 1.00 0.00 92 SER A CA 13
ATOM 18519 C C . SER A 1 92 ? -23.903 2.197 2.517 1.00 0.00 92 SER A C 13
ATOM 18520 O O . SER A 1 92 ? -24.642 2.530 1.591 1.00 0.00 92 SER A O 13
ATOM 18528 N N . GLY A 1 93 ? -22.577 2.266 2.445 1.00 0.00 93 GLY A N 13
ATOM 18529 C CA . GLY A 1 93 ? -21.923 2.749 1.242 1.00 0.00 93 GLY A CA 13
ATOM 18530 C C . GLY A 1 93 ? -21.227 4.079 1.455 1.00 0.00 93 GLY A C 13
ATOM 18531 O O . GLY A 1 93 ? -20.090 4.141 1.923 1.00 0.00 93 GLY A O 13
ATOM 18535 N N . PRO A 1 94 ? -21.917 5.175 1.105 1.00 0.00 94 PRO A N 13
ATOM 18536 C CA . PRO A 1 94 ? -21.376 6.530 1.250 1.00 0.00 94 PRO A CA 13
ATOM 18537 C C . PRO A 1 94 ? -21.256 6.953 2.710 1.00 0.00 94 PRO A C 13
ATOM 18538 O O . PRO A 1 94 ? -21.941 6.415 3.581 1.00 0.00 94 PRO A O 13
ATOM 18549 N N . SER A 1 95 ? -20.382 7.919 2.972 1.00 0.00 95 SER A N 13
ATOM 18550 C CA . SER A 1 95 ? -20.169 8.412 4.327 1.00 0.00 95 SER A CA 13
ATOM 18551 C C . SER A 1 95 ? -19.790 9.889 4.315 1.00 0.00 95 SER A C 13
ATOM 18552 O O . SER A 1 95 ? -18.726 10.265 3.823 1.00 0.00 95 SER A O 13
ATOM 18560 N N . SER A 1 96 ? -20.669 10.724 4.861 1.00 0.00 96 SER A N 13
ATOM 18561 C CA . SER A 1 96 ? -20.430 12.161 4.910 1.00 0.00 96 SER A CA 13
ATOM 18562 C C . SER A 1 96 ? -19.001 12.459 5.355 1.00 0.00 96 SER A C 13
ATOM 18563 O O . SER A 1 96 ? -18.431 11.740 6.173 1.00 0.00 96 SER A O 13
ATOM 18571 N N . GLY A 1 97 ? -18.428 13.527 4.807 1.00 0.00 97 GLY A N 13
ATOM 18572 C CA . GLY A 1 97 ? -17.071 13.903 5.158 1.00 0.00 97 GLY A CA 13
ATOM 18573 C C . GLY A 1 97 ? -16.081 13.600 4.051 1.00 0.00 97 GLY A C 13
ATOM 18574 O O . GLY A 1 97 ? -15.363 14.488 3.592 1.00 0.00 97 GLY A O 13
ATOM 18578 N N . GLY A 1 1 ? -15.998 -8.377 32.349 1.00 0.00 1 GLY A N 14
ATOM 18579 C CA . GLY A 1 1 ? -14.886 -8.347 31.416 1.00 0.00 1 GLY A CA 14
ATOM 18580 C C . GLY A 1 1 ? -14.058 -9.616 31.461 1.00 0.00 1 GLY A C 14
ATOM 18581 O O . GLY A 1 1 ? -14.599 -10.721 31.430 1.00 0.00 1 GLY A O 14
ATOM 18585 N N . SER A 1 2 ? -12.740 -9.457 31.533 1.00 0.00 2 SER A N 14
ATOM 18586 C CA . SER A 1 2 ? -11.834 -10.599 31.577 1.00 0.00 2 SER A CA 14
ATOM 18587 C C . SER A 1 2 ? -11.984 -11.460 30.326 1.00 0.00 2 SER A C 14
ATOM 18588 O O . SER A 1 2 ? -11.961 -12.689 30.398 1.00 0.00 2 SER A O 14
ATOM 18596 N N . SER A 1 3 ? -12.139 -10.806 29.180 1.00 0.00 3 SER A N 14
ATOM 18597 C CA . SER A 1 3 ? -12.297 -11.510 27.913 1.00 0.00 3 SER A CA 14
ATOM 18598 C C . SER A 1 3 ? -11.115 -12.439 27.656 1.00 0.00 3 SER A C 14
ATOM 18599 O O . SER A 1 3 ? -10.039 -12.265 28.228 1.00 0.00 3 SER A O 14
ATOM 18607 N N . GLY A 1 4 ? -11.323 -13.427 26.792 1.00 0.00 4 GLY A N 14
ATOM 18608 C CA . GLY A 1 4 ? -10.267 -14.370 26.474 1.00 0.00 4 GLY A CA 14
ATOM 18609 C C . GLY A 1 4 ? -10.784 -15.783 26.298 1.00 0.00 4 GLY A C 14
ATOM 18610 O O . GLY A 1 4 ? -11.222 -16.415 27.259 1.00 0.00 4 GLY A O 14
ATOM 18614 N N . SER A 1 5 ? -10.736 -16.281 25.066 1.00 0.00 5 SER A N 14
ATOM 18615 C CA . SER A 1 5 ? -11.210 -17.627 24.767 1.00 0.00 5 SER A CA 14
ATOM 18616 C C . SER A 1 5 ? -10.081 -18.488 24.208 1.00 0.00 5 SER A C 14
ATOM 18617 O O . SER A 1 5 ? -9.785 -18.445 23.014 1.00 0.00 5 SER A O 14
ATOM 18625 N N . SER A 1 6 ? -9.453 -19.270 25.081 1.00 0.00 6 SER A N 14
ATOM 18626 C CA . SER A 1 6 ? -8.354 -20.139 24.677 1.00 0.00 6 SER A CA 14
ATOM 18627 C C . SER A 1 6 ? -8.827 -21.582 24.533 1.00 0.00 6 SER A C 14
ATOM 18628 O O . SER A 1 6 ? -8.773 -22.363 25.482 1.00 0.00 6 SER A O 14
ATOM 18636 N N . GLY A 1 7 ? -9.292 -21.929 23.337 1.00 0.00 7 GLY A N 14
ATOM 18637 C CA . GLY A 1 7 ? -9.768 -23.278 23.089 1.00 0.00 7 GLY A CA 14
ATOM 18638 C C . GLY A 1 7 ? -9.427 -23.766 21.695 1.00 0.00 7 GLY A C 14
ATOM 18639 O O . GLY A 1 7 ? -8.605 -23.165 21.003 1.00 0.00 7 GLY A O 14
ATOM 18643 N N . ARG A 1 8 ? -10.058 -24.860 21.282 1.00 0.00 8 ARG A N 14
ATOM 18644 C CA . ARG A 1 8 ? -9.814 -25.431 19.962 1.00 0.00 8 ARG A CA 14
ATOM 18645 C C . ARG A 1 8 ? -9.688 -24.333 18.910 1.00 0.00 8 ARG A C 14
ATOM 18646 O O . ARG A 1 8 ? -10.469 -23.381 18.893 1.00 0.00 8 ARG A O 14
ATOM 18667 N N . LYS A 1 9 ? -8.698 -24.471 18.035 1.00 0.00 9 LYS A N 14
ATOM 18668 C CA . LYS A 1 9 ? -8.468 -23.493 16.978 1.00 0.00 9 LYS A CA 14
ATOM 18669 C C . LYS A 1 9 ? -7.527 -24.051 15.915 1.00 0.00 9 LYS A C 14
ATOM 18670 O O . LYS A 1 9 ? -6.755 -24.973 16.179 1.00 0.00 9 LYS A O 14
ATOM 18689 N N . ILE A 1 10 ? -7.596 -23.485 14.715 1.00 0.00 10 ILE A N 14
ATOM 18690 C CA . ILE A 1 10 ? -6.748 -23.924 13.614 1.00 0.00 10 ILE A CA 14
ATOM 18691 C C . ILE A 1 10 ? -6.219 -22.736 12.819 1.00 0.00 10 ILE A C 14
ATOM 18692 O O . ILE A 1 10 ? -6.659 -21.601 13.010 1.00 0.00 10 ILE A O 14
ATOM 18708 N N . LEU A 1 11 ? -5.274 -23.003 11.924 1.00 0.00 11 LEU A N 14
ATOM 18709 C CA . LEU A 1 11 ? -4.685 -21.956 11.097 1.00 0.00 11 LEU A CA 14
ATOM 18710 C C . LEU A 1 11 ? -4.908 -22.242 9.616 1.00 0.00 11 LEU A C 14
ATOM 18711 O O . LEU A 1 11 ? -4.344 -23.187 9.064 1.00 0.00 11 LEU A O 14
ATOM 18727 N N . ASP A 1 12 ? -5.732 -21.419 8.977 1.00 0.00 12 ASP A N 14
ATOM 18728 C CA . ASP A 1 12 ? -6.027 -21.581 7.558 1.00 0.00 12 ASP A CA 14
ATOM 18729 C C . ASP A 1 12 ? -6.002 -20.235 6.840 1.00 0.00 12 ASP A C 14
ATOM 18730 O O . ASP A 1 12 ? -6.702 -19.300 7.229 1.00 0.00 12 ASP A O 14
ATOM 18739 N N . SER A 1 13 ? -5.191 -20.144 5.792 1.00 0.00 13 SER A N 14
ATOM 18740 C CA . SER A 1 13 ? -5.071 -18.912 5.022 1.00 0.00 13 SER A CA 14
ATOM 18741 C C . SER A 1 13 ? -6.434 -18.249 4.843 1.00 0.00 13 SER A C 14
ATOM 18742 O O . SER A 1 13 ? -6.532 -17.027 4.723 1.00 0.00 13 SER A O 14
ATOM 18750 N N . LYS A 1 14 ? -7.483 -19.063 4.826 1.00 0.00 14 LYS A N 14
ATOM 18751 C CA . LYS A 1 14 ? -8.841 -18.559 4.662 1.00 0.00 14 LYS A CA 14
ATOM 18752 C C . LYS A 1 14 ? -8.873 -17.389 3.684 1.00 0.00 14 LYS A C 14
ATOM 18753 O O . LYS A 1 14 ? -9.507 -16.367 3.945 1.00 0.00 14 LYS A O 14
ATOM 18772 N N . ALA A 1 15 ? -8.187 -17.547 2.557 1.00 0.00 15 ALA A N 14
ATOM 18773 C CA . ALA A 1 15 ? -8.140 -16.505 1.538 1.00 0.00 15 ALA A CA 14
ATOM 18774 C C . ALA A 1 15 ? -9.128 -16.792 0.414 1.00 0.00 15 ALA A C 14
ATOM 18775 O O . ALA A 1 15 ? -8.790 -17.452 -0.569 1.00 0.00 15 ALA A O 14
ATOM 18782 N N . ILE A 1 16 ? -10.351 -16.294 0.565 1.00 0.00 16 ILE A N 14
ATOM 18783 C CA . ILE A 1 16 ? -11.388 -16.497 -0.439 1.00 0.00 16 ILE A CA 14
ATOM 18784 C C . ILE A 1 16 ? -11.625 -15.227 -1.249 1.00 0.00 16 ILE A C 14
ATOM 18785 O O . ILE A 1 16 ? -12.240 -14.276 -0.765 1.00 0.00 16 ILE A O 14
ATOM 18801 N N . ASP A 1 17 ? -11.136 -15.220 -2.484 1.00 0.00 17 ASP A N 14
ATOM 18802 C CA . ASP A 1 17 ? -11.297 -14.067 -3.363 1.00 0.00 17 ASP A CA 14
ATOM 18803 C C . ASP A 1 17 ? -11.183 -12.764 -2.578 1.00 0.00 17 ASP A C 14
ATOM 18804 O O . ASP A 1 17 ? -11.971 -11.838 -2.773 1.00 0.00 17 ASP A O 14
ATOM 18813 N N . LEU A 1 18 ? -10.198 -12.700 -1.689 1.00 0.00 18 LEU A N 14
ATOM 18814 C CA . LEU A 1 18 ? -9.980 -11.510 -0.873 1.00 0.00 18 LEU A CA 14
ATOM 18815 C C . LEU A 1 18 ? -8.528 -11.052 -0.955 1.00 0.00 18 LEU A C 14
ATOM 18816 O O . LEU A 1 18 ? -8.249 -9.890 -1.250 1.00 0.00 18 LEU A O 14
ATOM 18832 N N . MET A 1 19 ? -7.606 -11.973 -0.693 1.00 0.00 19 MET A N 14
ATOM 18833 C CA . MET A 1 19 ? -6.182 -11.664 -0.740 1.00 0.00 19 MET A CA 14
ATOM 18834 C C . MET A 1 19 ? -5.855 -10.792 -1.949 1.00 0.00 19 MET A C 14
ATOM 18835 O O . MET A 1 19 ? -4.934 -9.977 -1.907 1.00 0.00 19 MET A O 14
ATOM 18849 N N . ASN A 1 20 ? -6.616 -10.969 -3.024 1.00 0.00 20 ASN A N 14
ATOM 18850 C CA . ASN A 1 20 ? -6.406 -10.198 -4.244 1.00 0.00 20 ASN A CA 14
ATOM 18851 C C . ASN A 1 20 ? -6.146 -8.730 -3.922 1.00 0.00 20 ASN A C 14
ATOM 18852 O O . ASN A 1 20 ? -5.208 -8.126 -4.442 1.00 0.00 20 ASN A O 14
ATOM 18863 N N . ALA A 1 21 ? -6.983 -8.162 -3.061 1.00 0.00 21 ALA A N 14
ATOM 18864 C CA . ALA A 1 21 ? -6.843 -6.765 -2.667 1.00 0.00 21 ALA A CA 14
ATOM 18865 C C . ALA A 1 21 ? -5.375 -6.357 -2.604 1.00 0.00 21 ALA A C 14
ATOM 18866 O O . ALA A 1 21 ? -4.911 -5.545 -3.404 1.00 0.00 21 ALA A O 14
ATOM 18873 N N . LEU A 1 22 ? -4.649 -6.926 -1.647 1.00 0.00 22 LEU A N 14
ATOM 18874 C CA . LEU A 1 22 ? -3.232 -6.621 -1.479 1.00 0.00 22 LEU A CA 14
ATOM 18875 C C . LEU A 1 22 ? -2.536 -6.502 -2.831 1.00 0.00 22 LEU A C 14
ATOM 18876 O O . LEU A 1 22 ? -2.050 -5.433 -3.198 1.00 0.00 22 LEU A O 14
ATOM 18892 N N . MET A 1 23 ? -2.494 -7.607 -3.568 1.00 0.00 23 MET A N 14
ATOM 18893 C CA . MET A 1 23 ? -1.861 -7.626 -4.882 1.00 0.00 23 MET A CA 14
ATOM 18894 C C . MET A 1 23 ? -2.318 -6.438 -5.723 1.00 0.00 23 MET A C 14
ATOM 18895 O O . MET A 1 23 ? -1.503 -5.625 -6.159 1.00 0.00 23 MET A O 14
ATOM 18909 N N . ARG A 1 24 ? -3.625 -6.345 -5.946 1.00 0.00 24 ARG A N 14
ATOM 18910 C CA . ARG A 1 24 ? -4.189 -5.257 -6.736 1.00 0.00 24 ARG A CA 14
ATOM 18911 C C . ARG A 1 24 ? -3.472 -3.943 -6.442 1.00 0.00 24 ARG A C 14
ATOM 18912 O O . ARG A 1 24 ? -2.957 -3.288 -7.349 1.00 0.00 24 ARG A O 14
ATOM 18933 N N . LEU A 1 25 ? -3.443 -3.562 -5.169 1.00 0.00 25 LEU A N 14
ATOM 18934 C CA . LEU A 1 25 ? -2.790 -2.326 -4.755 1.00 0.00 25 LEU A CA 14
ATOM 18935 C C . LEU A 1 25 ? -1.378 -2.238 -5.327 1.00 0.00 25 LEU A C 14
ATOM 18936 O O . LEU A 1 25 ? -0.995 -1.222 -5.905 1.00 0.00 25 LEU A O 14
ATOM 18952 N N . ASN A 1 26 ? -0.611 -3.310 -5.162 1.00 0.00 26 ASN A N 14
ATOM 18953 C CA . ASN A 1 26 ? 0.758 -3.354 -5.663 1.00 0.00 26 ASN A CA 14
ATOM 18954 C C . ASN A 1 26 ? 0.790 -3.161 -7.176 1.00 0.00 26 ASN A C 14
ATOM 18955 O O . ASN A 1 26 ? 1.595 -2.388 -7.695 1.00 0.00 26 ASN A O 14
ATOM 18966 N N . GLN A 1 27 ? -0.092 -3.866 -7.876 1.00 0.00 27 GLN A N 14
ATOM 18967 C CA . GLN A 1 27 ? -0.165 -3.772 -9.330 1.00 0.00 27 GLN A CA 14
ATOM 18968 C C . GLN A 1 27 ? -0.283 -2.318 -9.775 1.00 0.00 27 GLN A C 14
ATOM 18969 O O . GLN A 1 27 ? 0.519 -1.837 -10.577 1.00 0.00 27 GLN A O 14
ATOM 18983 N N . ILE A 1 28 ? -1.287 -1.623 -9.251 1.00 0.00 28 ILE A N 14
ATOM 18984 C CA . ILE A 1 28 ? -1.509 -0.224 -9.594 1.00 0.00 28 ILE A CA 14
ATOM 18985 C C . ILE A 1 28 ? -0.374 0.655 -9.080 1.00 0.00 28 ILE A C 14
ATOM 18986 O O . ILE A 1 28 ? 0.107 1.542 -9.785 1.00 0.00 28 ILE A O 14
ATOM 19002 N N . ARG A 1 29 ? 0.051 0.402 -7.846 1.00 0.00 29 ARG A N 14
ATOM 19003 C CA . ARG A 1 29 ? 1.130 1.170 -7.237 1.00 0.00 29 ARG A CA 14
ATOM 19004 C C . ARG A 1 29 ? 2.265 0.253 -6.791 1.00 0.00 29 ARG A C 14
ATOM 19005 O O . ARG A 1 29 ? 2.282 -0.255 -5.669 1.00 0.00 29 ARG A O 14
ATOM 19026 N N . PRO A 1 30 ? 3.237 0.034 -7.689 1.00 0.00 30 PRO A N 14
ATOM 19027 C CA . PRO A 1 30 ? 4.394 -0.822 -7.411 1.00 0.00 30 PRO A CA 14
ATOM 19028 C C . PRO A 1 30 ? 5.342 -0.202 -6.390 1.00 0.00 30 PRO A C 14
ATOM 19029 O O . PRO A 1 30 ? 5.513 1.015 -6.347 1.00 0.00 30 PRO A O 14
ATOM 19040 N N . GLY A 1 31 ? 5.956 -1.049 -5.569 1.00 0.00 31 GLY A N 14
ATOM 19041 C CA . GLY A 1 31 ? 6.880 -0.565 -4.560 1.00 0.00 31 GLY A CA 14
ATOM 19042 C C . GLY A 1 31 ? 6.176 0.156 -3.428 1.00 0.00 31 GLY A C 14
ATOM 19043 O O . GLY A 1 31 ? 6.322 1.368 -3.268 1.00 0.00 31 GLY A O 14
ATOM 19047 N N . LEU A 1 32 ? 5.408 -0.590 -2.641 1.00 0.00 32 LEU A N 14
ATOM 19048 C CA . LEU A 1 32 ? 4.676 -0.014 -1.518 1.00 0.00 32 LEU A CA 14
ATOM 19049 C C . LEU A 1 32 ? 5.293 -0.442 -0.190 1.00 0.00 32 LEU A C 14
ATOM 19050 O O . LEU A 1 32 ? 5.944 -1.482 -0.104 1.00 0.00 32 LEU A O 14
ATOM 19066 N N . GLN A 1 33 ? 5.080 0.367 0.843 1.00 0.00 33 GLN A N 14
ATOM 19067 C CA . GLN A 1 33 ? 5.613 0.070 2.168 1.00 0.00 33 GLN A CA 14
ATOM 19068 C C . GLN A 1 33 ? 4.555 0.293 3.243 1.00 0.00 33 GLN A C 14
ATOM 19069 O O . GLN A 1 33 ? 4.181 1.430 3.534 1.00 0.00 33 GLN A O 14
ATOM 19083 N N . TYR A 1 34 ? 4.077 -0.798 3.831 1.00 0.00 34 TYR A N 14
ATOM 19084 C CA . TYR A 1 34 ? 3.060 -0.721 4.873 1.00 0.00 34 TYR A CA 14
ATOM 19085 C C . TYR A 1 34 ? 3.700 -0.576 6.250 1.00 0.00 34 TYR A C 14
ATOM 19086 O O . TYR A 1 34 ? 4.707 -1.218 6.551 1.00 0.00 34 TYR A O 14
ATOM 19104 N N . LYS A 1 35 ? 3.108 0.273 7.083 1.00 0.00 35 LYS A N 14
ATOM 19105 C CA . LYS A 1 35 ? 3.617 0.504 8.430 1.00 0.00 35 LYS A CA 14
ATOM 19106 C C . LYS A 1 35 ? 2.503 0.372 9.463 1.00 0.00 35 LYS A C 14
ATOM 19107 O O . LYS A 1 35 ? 1.356 0.738 9.204 1.00 0.00 35 LYS A O 14
ATOM 19126 N N . LEU A 1 36 ? 2.847 -0.152 10.634 1.00 0.00 36 LEU A N 14
ATOM 19127 C CA . LEU A 1 36 ? 1.875 -0.331 11.707 1.00 0.00 36 LEU A CA 14
ATOM 19128 C C . LEU A 1 36 ? 1.875 0.871 12.647 1.00 0.00 36 LEU A C 14
ATOM 19129 O O . LEU A 1 36 ? 2.691 0.955 13.565 1.00 0.00 36 LEU A O 14
ATOM 19145 N N . LEU A 1 37 ? 0.952 1.797 12.413 1.00 0.00 37 LEU A N 14
ATOM 19146 C CA . LEU A 1 37 ? 0.843 2.994 13.240 1.00 0.00 37 LEU A CA 14
ATOM 19147 C C . LEU A 1 37 ? 0.992 2.650 14.718 1.00 0.00 37 LEU A C 14
ATOM 19148 O O . LEU A 1 37 ? 1.876 3.168 15.400 1.00 0.00 37 LEU A O 14
ATOM 19164 N N . SER A 1 38 ? 0.122 1.772 15.206 1.00 0.00 38 SER A N 14
ATOM 19165 C CA . SER A 1 38 ? 0.156 1.359 16.605 1.00 0.00 38 SER A CA 14
ATOM 19166 C C . SER A 1 38 ? -0.630 0.067 16.809 1.00 0.00 38 SER A C 14
ATOM 19167 O O . SER A 1 38 ? -1.461 -0.303 15.980 1.00 0.00 38 SER A O 14
ATOM 19175 N N . GLN A 1 39 ? -0.360 -0.613 17.918 1.00 0.00 39 GLN A N 14
ATOM 19176 C CA . GLN A 1 39 ? -1.041 -1.864 18.232 1.00 0.00 39 GLN A CA 14
ATOM 19177 C C . GLN A 1 39 ? -1.614 -1.832 19.645 1.00 0.00 39 GLN A C 14
ATOM 19178 O O . GLN A 1 39 ? -0.904 -1.540 20.607 1.00 0.00 39 GLN A O 14
ATOM 19192 N N . SER A 1 40 ? -2.903 -2.135 19.763 1.00 0.00 40 SER A N 14
ATOM 19193 C CA . SER A 1 40 ? -3.572 -2.138 21.058 1.00 0.00 40 SER A CA 14
ATOM 19194 C C . SER A 1 40 ? -4.460 -3.370 21.208 1.00 0.00 40 SER A C 14
ATOM 19195 O O . SER A 1 40 ? -4.869 -3.978 20.221 1.00 0.00 40 SER A O 14
ATOM 19203 N N . GLY A 1 41 ? -4.754 -3.731 22.454 1.00 0.00 41 GLY A N 14
ATOM 19204 C CA . GLY A 1 41 ? -5.591 -4.888 22.712 1.00 0.00 41 GLY A CA 14
ATOM 19205 C C . GLY A 1 41 ? -4.820 -6.033 23.339 1.00 0.00 41 GLY A C 14
ATOM 19206 O O . GLY A 1 41 ? -3.627 -5.924 23.623 1.00 0.00 41 GLY A O 14
ATOM 19210 N N . PRO A 1 42 ? -5.509 -7.161 23.566 1.00 0.00 42 PRO A N 14
ATOM 19211 C CA . PRO A 1 42 ? -4.902 -8.352 24.167 1.00 0.00 42 PRO A CA 14
ATOM 19212 C C . PRO A 1 42 ? -3.908 -9.031 23.231 1.00 0.00 42 PRO A C 14
ATOM 19213 O O . PRO A 1 42 ? -3.705 -8.591 22.099 1.00 0.00 42 PRO A O 14
ATOM 19224 N N . VAL A 1 43 ? -3.290 -10.106 23.710 1.00 0.00 43 VAL A N 14
ATOM 19225 C CA . VAL A 1 43 ? -2.318 -10.847 22.915 1.00 0.00 43 VAL A CA 14
ATOM 19226 C C . VAL A 1 43 ? -3.011 -11.789 21.938 1.00 0.00 43 VAL A C 14
ATOM 19227 O O . VAL A 1 43 ? -2.480 -12.094 20.869 1.00 0.00 43 VAL A O 14
ATOM 19240 N N . HIS A 1 44 ? -4.202 -12.248 22.310 1.00 0.00 44 HIS A N 14
ATOM 19241 C CA . HIS A 1 44 ? -4.969 -13.156 21.465 1.00 0.00 44 HIS A CA 14
ATOM 19242 C C . HIS A 1 44 ? -5.876 -12.379 20.516 1.00 0.00 44 HIS A C 14
ATOM 19243 O O . HIS A 1 44 ? -6.233 -12.867 19.444 1.00 0.00 44 HIS A O 14
ATOM 19258 N N . ALA A 1 45 ? -6.245 -11.167 20.917 1.00 0.00 45 ALA A N 14
ATOM 19259 C CA . ALA A 1 45 ? -7.109 -10.322 20.102 1.00 0.00 45 ALA A CA 14
ATOM 19260 C C . ALA A 1 45 ? -6.494 -8.941 19.901 1.00 0.00 45 ALA A C 14
ATOM 19261 O O . ALA A 1 45 ? -7.133 -7.912 20.123 1.00 0.00 45 ALA A O 14
ATOM 19268 N N . PRO A 1 46 ? -5.224 -8.915 19.470 1.00 0.00 46 PRO A N 14
ATOM 19269 C CA . PRO A 1 46 ? -4.495 -7.666 19.230 1.00 0.00 46 PRO A CA 14
ATOM 19270 C C . PRO A 1 46 ? -5.025 -6.910 18.016 1.00 0.00 46 PRO A C 14
ATOM 19271 O O . PRO A 1 46 ? -5.520 -7.514 17.064 1.00 0.00 46 PRO A O 14
ATOM 19282 N N . VAL A 1 47 ? -4.918 -5.586 18.056 1.00 0.00 47 VAL A N 14
ATOM 19283 C CA . VAL A 1 47 ? -5.385 -4.748 16.958 1.00 0.00 47 VAL A CA 14
ATOM 19284 C C . VAL A 1 47 ? -4.214 -4.188 16.158 1.00 0.00 47 VAL A C 14
ATOM 19285 O O . VAL A 1 47 ? -3.498 -3.301 16.622 1.00 0.00 47 VAL A O 14
ATOM 19298 N N . PHE A 1 48 ? -4.025 -4.713 14.951 1.00 0.00 48 PHE A N 14
ATOM 19299 C CA . PHE A 1 48 ? -2.940 -4.266 14.085 1.00 0.00 48 PHE A CA 14
ATOM 19300 C C . PHE A 1 48 ? -3.399 -3.123 13.185 1.00 0.00 48 PHE A C 14
ATOM 19301 O O . PHE A 1 48 ? -4.096 -3.338 12.193 1.00 0.00 48 PHE A O 14
ATOM 19318 N N . THR A 1 49 ? -3.003 -1.904 13.538 1.00 0.00 49 THR A N 14
ATOM 19319 C CA . THR A 1 49 ? -3.374 -0.725 12.765 1.00 0.00 49 THR A CA 14
ATOM 19320 C C . THR A 1 49 ? -2.343 -0.433 11.681 1.00 0.00 49 THR A C 14
ATOM 19321 O O . THR A 1 49 ? -1.250 0.055 11.966 1.00 0.00 49 THR A O 14
ATOM 19332 N N . MET A 1 50 ? -2.699 -0.733 10.436 1.00 0.00 50 MET A N 14
ATOM 19333 C CA . MET A 1 50 ? -1.805 -0.499 9.308 1.00 0.00 50 MET A CA 14
ATOM 19334 C C . MET A 1 50 ? -2.090 0.851 8.658 1.00 0.00 50 MET A C 14
ATOM 19335 O O . MET A 1 50 ? -3.132 1.459 8.901 1.00 0.00 50 MET A O 14
ATOM 19349 N N . SER A 1 51 ? -1.158 1.314 7.832 1.00 0.00 51 SER A N 14
ATOM 19350 C CA . SER A 1 51 ? -1.308 2.594 7.150 1.00 0.00 51 SER A CA 14
ATOM 19351 C C . SER A 1 51 ? -0.483 2.626 5.867 1.00 0.00 51 SER A C 14
ATOM 19352 O O . SER A 1 51 ? 0.671 2.198 5.846 1.00 0.00 51 SER A O 14
ATOM 19360 N N . VAL A 1 52 ? -1.085 3.137 4.797 1.00 0.00 52 VAL A N 14
ATOM 19361 C CA . VAL A 1 52 ? -0.408 3.227 3.509 1.00 0.00 52 VAL A CA 14
ATOM 19362 C C . VAL A 1 52 ? -0.708 4.554 2.822 1.00 0.00 52 VAL A C 14
ATOM 19363 O O . VAL A 1 52 ? -1.804 5.099 2.952 1.00 0.00 52 VAL A O 14
ATOM 19376 N N . ASP A 1 53 ? 0.273 5.070 2.090 1.00 0.00 53 ASP A N 14
ATOM 19377 C CA . ASP A 1 53 ? 0.114 6.334 1.380 1.00 0.00 53 ASP A CA 14
ATOM 19378 C C . ASP A 1 53 ? 0.008 6.102 -0.125 1.00 0.00 53 ASP A C 14
ATOM 19379 O O . ASP A 1 53 ? 1.016 5.923 -0.808 1.00 0.00 53 ASP A O 14
ATOM 19388 N N . VAL A 1 54 ? -1.220 6.106 -0.634 1.00 0.00 54 VAL A N 14
ATOM 19389 C CA . VAL A 1 54 ? -1.458 5.897 -2.057 1.00 0.00 54 VAL A CA 14
ATOM 19390 C C . VAL A 1 54 ? -2.240 7.058 -2.660 1.00 0.00 54 VAL A C 14
ATOM 19391 O O . VAL A 1 54 ? -3.124 7.625 -2.017 1.00 0.00 54 VAL A O 14
ATOM 19404 N N . ASP A 1 55 ? -1.909 7.407 -3.898 1.00 0.00 55 ASP A N 14
ATOM 19405 C CA . ASP A 1 55 ? -2.582 8.500 -4.590 1.00 0.00 55 ASP A CA 14
ATOM 19406 C C . ASP A 1 55 ? -2.703 9.723 -3.685 1.00 0.00 55 ASP A C 14
ATOM 19407 O O . ASP A 1 55 ? -3.760 10.348 -3.608 1.00 0.00 55 ASP A O 14
ATOM 19416 N N . GLY A 1 56 ? -1.613 10.057 -3.001 1.00 0.00 56 GLY A N 14
ATOM 19417 C CA . GLY A 1 56 ? -1.619 11.202 -2.110 1.00 0.00 56 GLY A CA 14
ATOM 19418 C C . GLY A 1 56 ? -2.713 11.118 -1.064 1.00 0.00 56 GLY A C 14
ATOM 19419 O O . GLY A 1 56 ? -3.212 12.140 -0.592 1.00 0.00 56 GLY A O 14
ATOM 19423 N N . THR A 1 57 ? -3.089 9.895 -0.702 1.00 0.00 57 THR A N 14
ATOM 19424 C CA . THR A 1 57 ? -4.133 9.681 0.292 1.00 0.00 57 THR A CA 14
ATOM 19425 C C . THR A 1 57 ? -3.703 8.648 1.328 1.00 0.00 57 THR A C 14
ATOM 19426 O O . THR A 1 57 ? -3.480 7.482 1.002 1.00 0.00 57 THR A O 14
ATOM 19437 N N . THR A 1 58 ? -3.589 9.083 2.579 1.00 0.00 58 THR A N 14
ATOM 19438 C CA . THR A 1 58 ? -3.185 8.196 3.663 1.00 0.00 58 THR A CA 14
ATOM 19439 C C . THR A 1 58 ? -4.358 7.355 4.151 1.00 0.00 58 THR A C 14
ATOM 19440 O O . THR A 1 58 ? -5.332 7.883 4.689 1.00 0.00 58 THR A O 14
ATOM 19451 N N . TYR A 1 59 ? -4.259 6.044 3.962 1.00 0.00 59 TYR A N 14
ATOM 19452 C CA . TYR A 1 59 ? -5.314 5.129 4.382 1.00 0.00 59 TYR A CA 14
ATOM 19453 C C . TYR A 1 59 ? -4.934 4.418 5.677 1.00 0.00 59 TYR A C 14
ATOM 19454 O O . TYR A 1 59 ? -3.780 4.041 5.875 1.00 0.00 59 TYR A O 14
ATOM 19472 N N . GLU A 1 60 ? -5.916 4.240 6.556 1.00 0.00 60 GLU A N 14
ATOM 19473 C CA . GLU A 1 60 ? -5.685 3.575 7.833 1.00 0.00 60 GLU A CA 14
ATOM 19474 C C . GLU A 1 60 ? -6.753 2.517 8.096 1.00 0.00 60 GLU A C 14
ATOM 19475 O O . GLU A 1 60 ? -7.943 2.823 8.160 1.00 0.00 60 GLU A O 14
ATOM 19487 N N . ALA A 1 61 ? -6.318 1.270 8.247 1.00 0.00 61 ALA A N 14
ATOM 19488 C CA . ALA A 1 61 ? -7.235 0.167 8.504 1.00 0.00 61 ALA A CA 14
ATOM 19489 C C . ALA A 1 61 ? -6.695 -0.752 9.595 1.00 0.00 61 ALA A C 14
ATOM 19490 O O . ALA A 1 61 ? -5.551 -1.200 9.532 1.00 0.00 61 ALA A O 14
ATOM 19497 N N . SER A 1 62 ? -7.527 -1.028 10.594 1.00 0.00 62 SER A N 14
ATOM 19498 C CA . SER A 1 62 ? -7.132 -1.890 11.702 1.00 0.00 62 SER A CA 14
ATOM 19499 C C . SER A 1 62 ? -7.793 -3.260 11.586 1.00 0.00 62 SER A C 14
ATOM 19500 O O . SER A 1 62 ? -8.983 -3.366 11.293 1.00 0.00 62 SER A O 14
ATOM 19508 N N . GLY A 1 63 ? -7.010 -4.310 11.819 1.00 0.00 63 GLY A N 14
ATOM 19509 C CA . GLY A 1 63 ? -7.535 -5.660 11.736 1.00 0.00 63 GLY A CA 14
ATOM 19510 C C . GLY A 1 63 ? -7.077 -6.532 12.888 1.00 0.00 63 GLY A C 14
ATOM 19511 O O . GLY A 1 63 ? -6.324 -6.099 13.762 1.00 0.00 63 GLY A O 14
ATOM 19515 N N . PRO A 1 64 ? -7.536 -7.792 12.901 1.00 0.00 64 PRO A N 14
ATOM 19516 C CA . PRO A 1 64 ? -7.182 -8.753 13.950 1.00 0.00 64 PRO A CA 14
ATOM 19517 C C . PRO A 1 64 ? -5.721 -9.183 13.874 1.00 0.00 64 PRO A C 14
ATOM 19518 O O . PRO A 1 64 ? -5.113 -9.530 14.886 1.00 0.00 64 PRO A O 14
ATOM 19529 N N . SER A 1 65 ? -5.163 -9.156 12.668 1.00 0.00 65 SER A N 14
ATOM 19530 C CA . SER A 1 65 ? -3.774 -9.546 12.459 1.00 0.00 65 SER A CA 14
ATOM 19531 C C . SER A 1 65 ? -3.089 -8.608 11.470 1.00 0.00 65 SER A C 14
ATOM 19532 O O . SER A 1 65 ? -3.732 -7.755 10.857 1.00 0.00 65 SER A O 14
ATOM 19540 N N . LYS A 1 66 ? -1.779 -8.771 11.320 1.00 0.00 66 LYS A N 14
ATOM 19541 C CA . LYS A 1 66 ? -1.004 -7.941 10.405 1.00 0.00 66 LYS A CA 14
ATOM 19542 C C . LYS A 1 66 ? -1.456 -8.152 8.963 1.00 0.00 66 LYS A C 14
ATOM 19543 O O . LYS A 1 66 ? -1.614 -7.195 8.205 1.00 0.00 66 LYS A O 14
ATOM 19562 N N . LYS A 1 67 ? -1.664 -9.411 8.592 1.00 0.00 67 LYS A N 14
ATOM 19563 C CA . LYS A 1 67 ? -2.100 -9.748 7.242 1.00 0.00 67 LYS A CA 14
ATOM 19564 C C . LYS A 1 67 ? -3.429 -9.073 6.915 1.00 0.00 67 LYS A C 14
ATOM 19565 O O . LYS A 1 67 ? -3.540 -8.339 5.933 1.00 0.00 67 LYS A O 14
ATOM 19584 N N . THR A 1 68 ? -4.435 -9.325 7.746 1.00 0.00 68 THR A N 14
ATOM 19585 C CA . THR A 1 68 ? -5.756 -8.743 7.546 1.00 0.00 68 THR A CA 14
ATOM 19586 C C . THR A 1 68 ? -5.675 -7.225 7.432 1.00 0.00 68 THR A C 14
ATOM 19587 O O . THR A 1 68 ? -6.267 -6.628 6.532 1.00 0.00 68 THR A O 14
ATOM 19598 N N . ALA A 1 69 ? -4.939 -6.605 8.349 1.00 0.00 69 ALA A N 14
ATOM 19599 C CA . ALA A 1 69 ? -4.779 -5.156 8.348 1.00 0.00 69 ALA A CA 14
ATOM 19600 C C . ALA A 1 69 ? -4.331 -4.653 6.980 1.00 0.00 69 ALA A C 14
ATOM 19601 O O . ALA A 1 69 ? -4.991 -3.813 6.369 1.00 0.00 69 ALA A O 14
ATOM 19608 N N . LYS A 1 70 ? -3.205 -5.173 6.504 1.00 0.00 70 LYS A N 14
ATOM 19609 C CA . LYS A 1 70 ? -2.668 -4.778 5.207 1.00 0.00 70 LYS A CA 14
ATOM 19610 C C . LYS A 1 70 ? -3.702 -4.985 4.104 1.00 0.00 70 LYS A C 14
ATOM 19611 O O . LYS A 1 70 ? -3.798 -4.186 3.171 1.00 0.00 70 LYS A O 14
ATOM 19630 N N . LEU A 1 71 ? -4.474 -6.059 4.218 1.00 0.00 71 LEU A N 14
ATOM 19631 C CA . LEU A 1 71 ? -5.503 -6.370 3.231 1.00 0.00 71 LEU A CA 14
ATOM 19632 C C . LEU A 1 71 ? -6.625 -5.337 3.270 1.00 0.00 71 LEU A C 14
ATOM 19633 O O . LEU A 1 71 ? -7.089 -4.870 2.230 1.00 0.00 71 LEU A O 14
ATOM 19649 N N . HIS A 1 72 ? -7.055 -4.983 4.477 1.00 0.00 72 HIS A N 14
ATOM 19650 C CA . HIS A 1 72 ? -8.120 -4.003 4.652 1.00 0.00 72 HIS A CA 14
ATOM 19651 C C . HIS A 1 72 ? -7.743 -2.670 4.014 1.00 0.00 72 HIS A C 14
ATOM 19652 O O . HIS A 1 72 ? -8.419 -2.193 3.102 1.00 0.00 72 HIS A O 14
ATOM 19667 N N . VAL A 1 73 ? -6.659 -2.073 4.499 1.00 0.00 73 VAL A N 14
ATOM 19668 C CA . VAL A 1 73 ? -6.191 -0.795 3.976 1.00 0.00 73 VAL A CA 14
ATOM 19669 C C . VAL A 1 73 ? -6.363 -0.724 2.463 1.00 0.00 73 VAL A C 14
ATOM 19670 O O . VAL A 1 73 ? -6.942 0.226 1.937 1.00 0.00 73 VAL A O 14
ATOM 19683 N N . ALA A 1 74 ? -5.857 -1.737 1.767 1.00 0.00 74 ALA A N 14
ATOM 19684 C CA . ALA A 1 74 ? -5.957 -1.792 0.314 1.00 0.00 74 ALA A CA 14
ATOM 19685 C C . ALA A 1 74 ? -7.403 -1.635 -0.143 1.00 0.00 74 ALA A C 14
ATOM 19686 O O . ALA A 1 74 ? -7.721 -0.753 -0.941 1.00 0.00 74 ALA A O 14
ATOM 19693 N N . VAL A 1 75 ? -8.277 -2.497 0.368 1.00 0.00 75 VAL A N 14
ATOM 19694 C CA . VAL A 1 75 ? -9.690 -2.454 0.012 1.00 0.00 75 VAL A CA 14
ATOM 19695 C C . VAL A 1 75 ? -10.198 -1.018 -0.050 1.00 0.00 75 VAL A C 14
ATOM 19696 O O . VAL A 1 75 ? -10.914 -0.640 -0.978 1.00 0.00 75 VAL A O 14
ATOM 19709 N N . LYS A 1 76 ? -9.821 -0.219 0.943 1.00 0.00 76 LYS A N 14
ATOM 19710 C CA . LYS A 1 76 ? -10.236 1.177 1.001 1.00 0.00 76 LYS A CA 14
ATOM 19711 C C . LYS A 1 76 ? -9.684 1.959 -0.187 1.00 0.00 76 LYS A C 14
ATOM 19712 O O . LYS A 1 76 ? -10.430 2.626 -0.904 1.00 0.00 76 LYS A O 14
ATOM 19731 N N . VAL A 1 77 ? -8.373 1.871 -0.390 1.00 0.00 77 VAL A N 14
ATOM 19732 C CA . VAL A 1 77 ? -7.722 2.568 -1.492 1.00 0.00 77 VAL A CA 14
ATOM 19733 C C . VAL A 1 77 ? -8.486 2.369 -2.796 1.00 0.00 77 VAL A C 14
ATOM 19734 O O . VAL A 1 77 ? -8.879 3.334 -3.453 1.00 0.00 77 VAL A O 14
ATOM 19747 N N . LEU A 1 78 ? -8.695 1.110 -3.166 1.00 0.00 78 LEU A N 14
ATOM 19748 C CA . LEU A 1 78 ? -9.414 0.783 -4.393 1.00 0.00 78 LEU A CA 14
ATOM 19749 C C . LEU A 1 78 ? -10.813 1.390 -4.383 1.00 0.00 78 LEU A C 14
ATOM 19750 O O . LEU A 1 78 ? -11.191 2.117 -5.302 1.00 0.00 78 LEU A O 14
ATOM 19766 N N . GLN A 1 79 ? -11.576 1.089 -3.337 1.00 0.00 79 GLN A N 14
ATOM 19767 C CA . GLN A 1 79 ? -12.933 1.607 -3.208 1.00 0.00 79 GLN A CA 14
ATOM 19768 C C . GLN A 1 79 ? -12.963 3.116 -3.428 1.00 0.00 79 GLN A C 14
ATOM 19769 O O . GLN A 1 79 ? -13.850 3.637 -4.102 1.00 0.00 79 GLN A O 14
ATOM 19783 N N . ALA A 1 80 ? -11.987 3.812 -2.853 1.00 0.00 80 ALA A N 14
ATOM 19784 C CA . ALA A 1 80 ? -11.901 5.261 -2.988 1.00 0.00 80 ALA A CA 14
ATOM 19785 C C . ALA A 1 80 ? -11.762 5.669 -4.451 1.00 0.00 80 ALA A C 14
ATOM 19786 O O . ALA A 1 80 ? -12.497 6.527 -4.938 1.00 0.00 80 ALA A O 14
ATOM 19793 N N . MET A 1 81 ? -10.814 5.048 -5.146 1.00 0.00 81 MET A N 14
ATOM 19794 C CA . MET A 1 81 ? -10.580 5.347 -6.553 1.00 0.00 81 MET A CA 14
ATOM 19795 C C . MET A 1 81 ? -11.762 4.902 -7.408 1.00 0.00 81 MET A C 14
ATOM 19796 O O . MET A 1 81 ? -11.961 5.398 -8.516 1.00 0.00 81 MET A O 14
ATOM 19810 N N . GLY A 1 82 ? -12.544 3.962 -6.885 1.00 0.00 82 GLY A N 14
ATOM 19811 C CA . GLY A 1 82 ? -13.696 3.465 -7.615 1.00 0.00 82 GLY A CA 14
ATOM 19812 C C . GLY A 1 82 ? -13.395 2.190 -8.376 1.00 0.00 82 GLY A C 14
ATOM 19813 O O . GLY A 1 82 ? -13.890 1.988 -9.484 1.00 0.00 82 GLY A O 14
ATOM 19817 N N . TYR A 1 83 ? -12.579 1.327 -7.781 1.00 0.00 83 TYR A N 14
ATOM 19818 C CA . TYR A 1 83 ? -12.208 0.065 -8.412 1.00 0.00 83 TYR A CA 14
ATOM 19819 C C . TYR A 1 83 ? -12.921 -1.107 -7.745 1.00 0.00 83 TYR A C 14
ATOM 19820 O O . TYR A 1 83 ? -13.149 -1.122 -6.535 1.00 0.00 83 TYR A O 14
ATOM 19838 N N . PRO A 1 84 ? -13.281 -2.116 -8.552 1.00 0.00 84 PRO A N 14
ATOM 19839 C CA . PRO A 1 84 ? -13.972 -3.313 -8.063 1.00 0.00 84 PRO A CA 14
ATOM 19840 C C . PRO A 1 84 ? -13.070 -4.193 -7.204 1.00 0.00 84 PRO A C 14
ATOM 19841 O O . PRO A 1 84 ? -12.191 -4.887 -7.717 1.00 0.00 84 PRO A O 14
ATOM 19852 N N . THR A 1 85 ? -13.294 -4.161 -5.894 1.00 0.00 85 THR A N 14
ATOM 19853 C CA . THR A 1 85 ? -12.501 -4.954 -4.964 1.00 0.00 85 THR A CA 14
ATOM 19854 C C . THR A 1 85 ? -13.062 -6.365 -4.829 1.00 0.00 85 THR A C 14
ATOM 19855 O O . THR A 1 85 ? -12.341 -7.349 -4.993 1.00 0.00 85 THR A O 14
ATOM 19866 N N . GLY A 1 86 ? -14.354 -6.457 -4.528 1.00 0.00 86 GLY A N 14
ATOM 19867 C CA . GLY A 1 86 ? -14.990 -7.753 -4.377 1.00 0.00 86 GLY A CA 14
ATOM 19868 C C . GLY A 1 86 ? -14.937 -8.261 -2.950 1.00 0.00 86 GLY A C 14
ATOM 19869 O O . GLY A 1 86 ? -14.349 -9.308 -2.677 1.00 0.00 86 GLY A O 14
ATOM 19873 N N . PHE A 1 87 ? -15.553 -7.518 -2.036 1.00 0.00 87 PHE A N 14
ATOM 19874 C CA . PHE A 1 87 ? -15.571 -7.898 -0.628 1.00 0.00 87 PHE A CA 14
ATOM 19875 C C . PHE A 1 87 ? -16.994 -7.877 -0.078 1.00 0.00 87 PHE A C 14
ATOM 19876 O O . PHE A 1 87 ? -17.414 -8.798 0.623 1.00 0.00 87 PHE A O 14
ATOM 19893 N N . ASP A 1 88 ? -17.731 -6.820 -0.400 1.00 0.00 88 ASP A N 14
ATOM 19894 C CA . ASP A 1 88 ? -19.108 -6.678 0.061 1.00 0.00 88 ASP A CA 14
ATOM 19895 C C . ASP A 1 88 ? -19.910 -5.792 -0.888 1.00 0.00 88 ASP A C 14
ATOM 19896 O O . ASP A 1 88 ? -19.347 -5.134 -1.762 1.00 0.00 88 ASP A O 14
ATOM 19905 N N . ALA A 1 89 ? -21.226 -5.782 -0.709 1.00 0.00 89 ALA A N 14
ATOM 19906 C CA . ALA A 1 89 ? -22.105 -4.978 -1.548 1.00 0.00 89 ALA A CA 14
ATOM 19907 C C . ALA A 1 89 ? -22.401 -3.629 -0.899 1.00 0.00 89 ALA A C 14
ATOM 19908 O O . ALA A 1 89 ? -23.512 -3.110 -1.003 1.00 0.00 89 ALA A O 14
ATOM 19915 N N . ASP A 1 90 ? -21.399 -3.068 -0.231 1.00 0.00 90 ASP A N 14
ATOM 19916 C CA . ASP A 1 90 ? -21.552 -1.780 0.435 1.00 0.00 90 ASP A CA 14
ATOM 19917 C C . ASP A 1 90 ? -20.787 -0.690 -0.310 1.00 0.00 90 ASP A C 14
ATOM 19918 O O . ASP A 1 90 ? -20.342 0.289 0.290 1.00 0.00 90 ASP A O 14
ATOM 19927 N N . ILE A 1 91 ? -20.638 -0.867 -1.618 1.00 0.00 91 ILE A N 14
ATOM 19928 C CA . ILE A 1 91 ? -19.927 0.101 -2.444 1.00 0.00 91 ILE A CA 14
ATOM 19929 C C . ILE A 1 91 ? -20.308 1.529 -2.067 1.00 0.00 91 ILE A C 14
ATOM 19930 O O . ILE A 1 91 ? -21.486 1.886 -2.054 1.00 0.00 91 ILE A O 14
ATOM 19946 N N . SER A 1 92 ? -19.302 2.343 -1.762 1.00 0.00 92 SER A N 14
ATOM 19947 C CA . SER A 1 92 ? -19.531 3.732 -1.383 1.00 0.00 92 SER A CA 14
ATOM 19948 C C . SER A 1 92 ? -18.232 4.531 -1.437 1.00 0.00 92 SER A C 14
ATOM 19949 O O . SER A 1 92 ? -17.140 3.966 -1.394 1.00 0.00 92 SER A O 14
ATOM 19957 N N . GLY A 1 93 ? -18.360 5.851 -1.533 1.00 0.00 93 GLY A N 14
ATOM 19958 C CA . GLY A 1 93 ? -17.190 6.707 -1.593 1.00 0.00 93 GLY A CA 14
ATOM 19959 C C . GLY A 1 93 ? -16.310 6.573 -0.366 1.00 0.00 93 GLY A C 14
ATOM 19960 O O . GLY A 1 93 ? -16.391 5.595 0.379 1.00 0.00 93 GLY A O 14
ATOM 19964 N N . PRO A 1 94 ? -15.444 7.572 -0.141 1.00 0.00 94 PRO A N 14
ATOM 19965 C CA . PRO A 1 94 ? -14.527 7.583 1.003 1.00 0.00 94 PRO A CA 14
ATOM 19966 C C . PRO A 1 94 ? -15.256 7.786 2.327 1.00 0.00 94 PRO A C 14
ATOM 19967 O O . PRO A 1 94 ? -15.873 8.827 2.554 1.00 0.00 94 PRO A O 14
ATOM 19978 N N . SER A 1 95 ? -15.179 6.786 3.199 1.00 0.00 95 SER A N 14
ATOM 19979 C CA . SER A 1 95 ? -15.835 6.854 4.500 1.00 0.00 95 SER A CA 14
ATOM 19980 C C . SER A 1 95 ? -14.849 6.542 5.622 1.00 0.00 95 SER A C 14
ATOM 19981 O O . SER A 1 95 ? -14.230 5.478 5.642 1.00 0.00 95 SER A O 14
ATOM 19989 N N . SER A 1 96 ? -14.707 7.479 6.554 1.00 0.00 96 SER A N 14
ATOM 19990 C CA . SER A 1 96 ? -13.794 7.308 7.678 1.00 0.00 96 SER A CA 14
ATOM 19991 C C . SER A 1 96 ? -14.006 8.400 8.721 1.00 0.00 96 SER A C 14
ATOM 19992 O O . SER A 1 96 ? -14.009 9.588 8.402 1.00 0.00 96 SER A O 14
ATOM 20000 N N . GLY A 1 97 ? -14.184 7.988 9.973 1.00 0.00 97 GLY A N 14
ATOM 20001 C CA . GLY A 1 97 ? -14.395 8.942 11.046 1.00 0.00 97 GLY A CA 14
ATOM 20002 C C . GLY A 1 97 ? -13.964 8.403 12.395 1.00 0.00 97 GLY A C 14
ATOM 20003 O O . GLY A 1 97 ? -12.808 8.552 12.790 1.00 0.00 97 GLY A O 14
ATOM 20007 N N . GLY A 1 1 ? 8.966 4.134 13.148 1.00 0.00 1 GLY A N 15
ATOM 20008 C CA . GLY A 1 1 ? 7.706 3.416 13.179 1.00 0.00 1 GLY A CA 15
ATOM 20009 C C . GLY A 1 1 ? 7.824 2.066 13.859 1.00 0.00 1 GLY A C 15
ATOM 20010 O O . GLY A 1 1 ? 7.248 1.847 14.924 1.00 0.00 1 GLY A O 15
ATOM 20014 N N . SER A 1 2 ? 8.573 1.158 13.242 1.00 0.00 2 SER A N 15
ATOM 20015 C CA . SER A 1 2 ? 8.761 -0.179 13.791 1.00 0.00 2 SER A CA 15
ATOM 20016 C C . SER A 1 2 ? 10.245 -0.517 13.903 1.00 0.00 2 SER A C 15
ATOM 20017 O O . SER A 1 2 ? 10.824 -1.124 13.002 1.00 0.00 2 SER A O 15
ATOM 20025 N N . SER A 1 3 ? 10.853 -0.120 15.016 1.00 0.00 3 SER A N 15
ATOM 20026 C CA . SER A 1 3 ? 12.271 -0.377 15.245 1.00 0.00 3 SER A CA 15
ATOM 20027 C C . SER A 1 3 ? 12.517 -1.857 15.521 1.00 0.00 3 SER A C 15
ATOM 20028 O O . SER A 1 3 ? 11.612 -2.582 15.932 1.00 0.00 3 SER A O 15
ATOM 20036 N N . GLY A 1 4 ? 13.750 -2.298 15.292 1.00 0.00 4 GLY A N 15
ATOM 20037 C CA . GLY A 1 4 ? 14.095 -3.689 15.521 1.00 0.00 4 GLY A CA 15
ATOM 20038 C C . GLY A 1 4 ? 13.931 -4.539 14.277 1.00 0.00 4 GLY A C 15
ATOM 20039 O O . GLY A 1 4 ? 14.016 -4.036 13.157 1.00 0.00 4 GLY A O 15
ATOM 20043 N N . SER A 1 5 ? 13.698 -5.833 14.473 1.00 0.00 5 SER A N 15
ATOM 20044 C CA . SER A 1 5 ? 13.527 -6.757 13.358 1.00 0.00 5 SER A CA 15
ATOM 20045 C C . SER A 1 5 ? 12.533 -7.859 13.712 1.00 0.00 5 SER A C 15
ATOM 20046 O O . SER A 1 5 ? 12.135 -8.002 14.867 1.00 0.00 5 SER A O 15
ATOM 20054 N N . SER A 1 6 ? 12.137 -8.634 12.708 1.00 0.00 6 SER A N 15
ATOM 20055 C CA . SER A 1 6 ? 11.187 -9.722 12.911 1.00 0.00 6 SER A CA 15
ATOM 20056 C C . SER A 1 6 ? 11.020 -10.543 11.636 1.00 0.00 6 SER A C 15
ATOM 20057 O O . SER A 1 6 ? 10.536 -10.043 10.621 1.00 0.00 6 SER A O 15
ATOM 20065 N N . GLY A 1 7 ? 11.424 -11.808 11.696 1.00 0.00 7 GLY A N 15
ATOM 20066 C CA . GLY A 1 7 ? 11.312 -12.679 10.541 1.00 0.00 7 GLY A CA 15
ATOM 20067 C C . GLY A 1 7 ? 10.501 -13.925 10.832 1.00 0.00 7 GLY A C 15
ATOM 20068 O O . GLY A 1 7 ? 10.881 -14.740 11.673 1.00 0.00 7 GLY A O 15
ATOM 20072 N N . ARG A 1 8 ? 9.378 -14.075 10.135 1.00 0.00 8 ARG A N 15
ATOM 20073 C CA . ARG A 1 8 ? 8.509 -15.230 10.325 1.00 0.00 8 ARG A CA 15
ATOM 20074 C C . ARG A 1 8 ? 7.494 -15.338 9.192 1.00 0.00 8 ARG A C 15
ATOM 20075 O O . ARG A 1 8 ? 6.626 -14.479 9.036 1.00 0.00 8 ARG A O 15
ATOM 20096 N N . LYS A 1 9 ? 7.608 -16.400 8.401 1.00 0.00 9 LYS A N 15
ATOM 20097 C CA . LYS A 1 9 ? 6.701 -16.623 7.282 1.00 0.00 9 LYS A CA 15
ATOM 20098 C C . LYS A 1 9 ? 6.178 -18.056 7.282 1.00 0.00 9 LYS A C 15
ATOM 20099 O O . LYS A 1 9 ? 6.744 -18.932 7.936 1.00 0.00 9 LYS A O 15
ATOM 20118 N N . ILE A 1 10 ? 5.097 -18.286 6.544 1.00 0.00 10 ILE A N 15
ATOM 20119 C CA . ILE A 1 10 ? 4.501 -19.614 6.458 1.00 0.00 10 ILE A CA 15
ATOM 20120 C C . ILE A 1 10 ? 4.108 -19.947 5.023 1.00 0.00 10 ILE A C 15
ATOM 20121 O O . ILE A 1 10 ? 3.619 -19.090 4.286 1.00 0.00 10 ILE A O 15
ATOM 20137 N N . LEU A 1 11 ? 4.322 -21.199 4.633 1.00 0.00 11 LEU A N 15
ATOM 20138 C CA . LEU A 1 11 ? 3.988 -21.648 3.285 1.00 0.00 11 LEU A CA 15
ATOM 20139 C C . LEU A 1 11 ? 2.478 -21.650 3.070 1.00 0.00 11 LEU A C 15
ATOM 20140 O O . LEU A 1 11 ? 1.967 -20.965 2.184 1.00 0.00 11 LEU A O 15
ATOM 20156 N N . ASP A 1 12 ? 1.771 -22.421 3.888 1.00 0.00 12 ASP A N 15
ATOM 20157 C CA . ASP A 1 12 ? 0.318 -22.509 3.790 1.00 0.00 12 ASP A CA 15
ATOM 20158 C C . ASP A 1 12 ? -0.336 -21.197 4.212 1.00 0.00 12 ASP A C 15
ATOM 20159 O O . ASP A 1 12 ? 0.072 -20.576 5.193 1.00 0.00 12 ASP A O 15
ATOM 20168 N N . SER A 1 13 ? -1.351 -20.780 3.462 1.00 0.00 13 SER A N 15
ATOM 20169 C CA . SER A 1 13 ? -2.058 -19.539 3.755 1.00 0.00 13 SER A CA 15
ATOM 20170 C C . SER A 1 13 ? -3.568 -19.759 3.747 1.00 0.00 13 SER A C 15
ATOM 20171 O O . SER A 1 13 ? -4.067 -20.705 3.136 1.00 0.00 13 SER A O 15
ATOM 20179 N N . LYS A 1 14 ? -4.292 -18.878 4.429 1.00 0.00 14 LYS A N 15
ATOM 20180 C CA . LYS A 1 14 ? -5.745 -18.973 4.501 1.00 0.00 14 LYS A CA 15
ATOM 20181 C C . LYS A 1 14 ? -6.404 -17.841 3.719 1.00 0.00 14 LYS A C 15
ATOM 20182 O O . LYS A 1 14 ? -7.395 -17.262 4.162 1.00 0.00 14 LYS A O 15
ATOM 20201 N N . ALA A 1 15 ? -5.847 -17.532 2.552 1.00 0.00 15 ALA A N 15
ATOM 20202 C CA . ALA A 1 15 ? -6.382 -16.473 1.707 1.00 0.00 15 ALA A CA 15
ATOM 20203 C C . ALA A 1 15 ? -7.350 -17.033 0.671 1.00 0.00 15 ALA A C 15
ATOM 20204 O O . ALA A 1 15 ? -6.937 -17.676 -0.294 1.00 0.00 15 ALA A O 15
ATOM 20211 N N . ILE A 1 16 ? -8.639 -16.786 0.878 1.00 0.00 16 ILE A N 15
ATOM 20212 C CA . ILE A 1 16 ? -9.666 -17.267 -0.039 1.00 0.00 16 ILE A CA 15
ATOM 20213 C C . ILE A 1 16 ? -10.481 -16.110 -0.607 1.00 0.00 16 ILE A C 15
ATOM 20214 O O . ILE A 1 16 ? -11.501 -15.718 -0.039 1.00 0.00 16 ILE A O 15
ATOM 20230 N N . ASP A 1 17 ? -10.025 -15.568 -1.731 1.00 0.00 17 ASP A N 15
ATOM 20231 C CA . ASP A 1 17 ? -10.713 -14.457 -2.378 1.00 0.00 17 ASP A CA 15
ATOM 20232 C C . ASP A 1 17 ? -10.638 -13.198 -1.520 1.00 0.00 17 ASP A C 15
ATOM 20233 O O . ASP A 1 17 ? -11.592 -12.421 -1.455 1.00 0.00 17 ASP A O 15
ATOM 20242 N N . LEU A 1 18 ? -9.500 -13.002 -0.864 1.00 0.00 18 LEU A N 15
ATOM 20243 C CA . LEU A 1 18 ? -9.301 -11.837 -0.008 1.00 0.00 18 LEU A CA 15
ATOM 20244 C C . LEU A 1 18 ? -7.983 -11.141 -0.334 1.00 0.00 18 LEU A C 15
ATOM 20245 O O . LEU A 1 18 ? -7.938 -9.923 -0.501 1.00 0.00 18 LEU A O 15
ATOM 20261 N N . MET A 1 19 ? -6.913 -11.925 -0.424 1.00 0.00 19 MET A N 15
ATOM 20262 C CA . MET A 1 19 ? -5.595 -11.384 -0.734 1.00 0.00 19 MET A CA 15
ATOM 20263 C C . MET A 1 19 ? -5.636 -10.547 -2.008 1.00 0.00 19 MET A C 15
ATOM 20264 O O . MET A 1 19 ? -4.857 -9.609 -2.171 1.00 0.00 19 MET A O 15
ATOM 20278 N N . ASN A 1 20 ? -6.550 -10.893 -2.909 1.00 0.00 20 ASN A N 15
ATOM 20279 C CA . ASN A 1 20 ? -6.691 -10.173 -4.170 1.00 0.00 20 ASN A CA 15
ATOM 20280 C C . ASN A 1 20 ? -6.444 -8.680 -3.975 1.00 0.00 20 ASN A C 15
ATOM 20281 O O . ASN A 1 20 ? -5.709 -8.057 -4.740 1.00 0.00 20 ASN A O 15
ATOM 20292 N N . ALA A 1 21 ? -7.064 -8.113 -2.945 1.00 0.00 21 ALA A N 15
ATOM 20293 C CA . ALA A 1 21 ? -6.909 -6.695 -2.647 1.00 0.00 21 ALA A CA 15
ATOM 20294 C C . ALA A 1 21 ? -5.437 -6.308 -2.568 1.00 0.00 21 ALA A C 15
ATOM 20295 O O . ALA A 1 21 ? -4.976 -5.427 -3.296 1.00 0.00 21 ALA A O 15
ATOM 20302 N N . LEU A 1 22 ? -4.702 -6.970 -1.681 1.00 0.00 22 LEU A N 15
ATOM 20303 C CA . LEU A 1 22 ? -3.280 -6.694 -1.507 1.00 0.00 22 LEU A CA 15
ATOM 20304 C C . LEU A 1 22 ? -2.570 -6.623 -2.855 1.00 0.00 22 LEU A C 15
ATOM 20305 O O . LEU A 1 22 ? -2.101 -5.562 -3.265 1.00 0.00 22 LEU A O 15
ATOM 20321 N N . MET A 1 23 ? -2.497 -7.760 -3.540 1.00 0.00 23 MET A N 15
ATOM 20322 C CA . MET A 1 23 ? -1.847 -7.825 -4.844 1.00 0.00 23 MET A CA 15
ATOM 20323 C C . MET A 1 23 ? -2.374 -6.732 -5.769 1.00 0.00 23 MET A C 15
ATOM 20324 O O . MET A 1 23 ? -1.603 -6.070 -6.464 1.00 0.00 23 MET A O 15
ATOM 20338 N N . ARG A 1 24 ? -3.690 -6.550 -5.773 1.00 0.00 24 ARG A N 15
ATOM 20339 C CA . ARG A 1 24 ? -4.319 -5.538 -6.614 1.00 0.00 24 ARG A CA 15
ATOM 20340 C C . ARG A 1 24 ? -3.681 -4.171 -6.389 1.00 0.00 24 ARG A C 15
ATOM 20341 O O . ARG A 1 24 ? -3.304 -3.485 -7.340 1.00 0.00 24 ARG A O 15
ATOM 20362 N N . LEU A 1 25 ? -3.563 -3.779 -5.125 1.00 0.00 25 LEU A N 15
ATOM 20363 C CA . LEU A 1 25 ? -2.971 -2.493 -4.774 1.00 0.00 25 LEU A CA 15
ATOM 20364 C C . LEU A 1 25 ? -1.608 -2.322 -5.436 1.00 0.00 25 LEU A C 15
ATOM 20365 O O . LEU A 1 25 ? -1.350 -1.317 -6.098 1.00 0.00 25 LEU A O 15
ATOM 20381 N N . ASN A 1 26 ? -0.740 -3.312 -5.256 1.00 0.00 26 ASN A N 15
ATOM 20382 C CA . ASN A 1 26 ? 0.597 -3.272 -5.838 1.00 0.00 26 ASN A CA 15
ATOM 20383 C C . ASN A 1 26 ? 0.526 -3.230 -7.362 1.00 0.00 26 ASN A C 15
ATOM 20384 O O . ASN A 1 26 ? 1.166 -2.394 -7.999 1.00 0.00 26 ASN A O 15
ATOM 20395 N N . GLN A 1 27 ? -0.257 -4.136 -7.937 1.00 0.00 27 GLN A N 15
ATOM 20396 C CA . GLN A 1 27 ? -0.412 -4.202 -9.386 1.00 0.00 27 GLN A CA 15
ATOM 20397 C C . GLN A 1 27 ? -0.575 -2.807 -9.980 1.00 0.00 27 GLN A C 15
ATOM 20398 O O . GLN A 1 27 ? 0.171 -2.413 -10.876 1.00 0.00 27 GLN A O 15
ATOM 20412 N N . ILE A 1 28 ? -1.556 -2.066 -9.475 1.00 0.00 28 ILE A N 15
ATOM 20413 C CA . ILE A 1 28 ? -1.816 -0.715 -9.956 1.00 0.00 28 ILE A CA 15
ATOM 20414 C C . ILE A 1 28 ? -0.683 0.232 -9.574 1.00 0.00 28 ILE A C 15
ATOM 20415 O O . ILE A 1 28 ? -0.291 1.095 -10.360 1.00 0.00 28 ILE A O 15
ATOM 20431 N N . ARG A 1 29 ? -0.161 0.064 -8.364 1.00 0.00 29 ARG A N 15
ATOM 20432 C CA . ARG A 1 29 ? 0.927 0.903 -7.878 1.00 0.00 29 ARG A CA 15
ATOM 20433 C C . ARG A 1 29 ? 2.006 0.059 -7.205 1.00 0.00 29 ARG A C 15
ATOM 20434 O O . ARG A 1 29 ? 1.946 -0.234 -6.011 1.00 0.00 29 ARG A O 15
ATOM 20455 N N . PRO A 1 30 ? 3.018 -0.343 -7.989 1.00 0.00 30 PRO A N 15
ATOM 20456 C CA . PRO A 1 30 ? 4.129 -1.159 -7.491 1.00 0.00 30 PRO A CA 15
ATOM 20457 C C . PRO A 1 30 ? 5.040 -0.382 -6.546 1.00 0.00 30 PRO A C 15
ATOM 20458 O O . PRO A 1 30 ? 5.178 0.835 -6.661 1.00 0.00 30 PRO A O 15
ATOM 20469 N N . GLY A 1 31 ? 5.662 -1.095 -5.612 1.00 0.00 31 GLY A N 15
ATOM 20470 C CA . GLY A 1 31 ? 6.552 -0.456 -4.661 1.00 0.00 31 GLY A CA 15
ATOM 20471 C C . GLY A 1 31 ? 5.802 0.275 -3.565 1.00 0.00 31 GLY A C 15
ATOM 20472 O O . GLY A 1 31 ? 5.953 1.486 -3.401 1.00 0.00 31 GLY A O 15
ATOM 20476 N N . LEU A 1 32 ? 4.990 -0.461 -2.814 1.00 0.00 32 LEU A N 15
ATOM 20477 C CA . LEU A 1 32 ? 4.211 0.125 -1.728 1.00 0.00 32 LEU A CA 15
ATOM 20478 C C . LEU A 1 32 ? 4.743 -0.325 -0.372 1.00 0.00 32 LEU A C 15
ATOM 20479 O O . LEU A 1 32 ? 5.257 -1.435 -0.234 1.00 0.00 32 LEU A O 15
ATOM 20495 N N . GLN A 1 33 ? 4.615 0.543 0.627 1.00 0.00 33 GLN A N 15
ATOM 20496 C CA . GLN A 1 33 ? 5.082 0.233 1.973 1.00 0.00 33 GLN A CA 15
ATOM 20497 C C . GLN A 1 33 ? 3.958 0.400 2.990 1.00 0.00 33 GLN A C 15
ATOM 20498 O O . GLN A 1 33 ? 3.187 1.358 2.927 1.00 0.00 33 GLN A O 15
ATOM 20512 N N . TYR A 1 34 ? 3.872 -0.537 3.928 1.00 0.00 34 TYR A N 15
ATOM 20513 C CA . TYR A 1 34 ? 2.840 -0.495 4.958 1.00 0.00 34 TYR A CA 15
ATOM 20514 C C . TYR A 1 34 ? 3.460 -0.324 6.342 1.00 0.00 34 TYR A C 15
ATOM 20515 O O . TYR A 1 34 ? 4.425 -1.004 6.691 1.00 0.00 34 TYR A O 15
ATOM 20533 N N . LYS A 1 35 ? 2.896 0.588 7.127 1.00 0.00 35 LYS A N 15
ATOM 20534 C CA . LYS A 1 35 ? 3.389 0.848 8.474 1.00 0.00 35 LYS A CA 15
ATOM 20535 C C . LYS A 1 35 ? 2.286 0.637 9.507 1.00 0.00 35 LYS A C 15
ATOM 20536 O O . LYS A 1 35 ? 1.113 0.902 9.241 1.00 0.00 35 LYS A O 15
ATOM 20555 N N . LEU A 1 36 ? 2.670 0.160 10.686 1.00 0.00 36 LEU A N 15
ATOM 20556 C CA . LEU A 1 36 ? 1.714 -0.085 11.760 1.00 0.00 36 LEU A CA 15
ATOM 20557 C C . LEU A 1 36 ? 1.636 1.112 12.703 1.00 0.00 36 LEU A C 15
ATOM 20558 O O . LEU A 1 36 ? 2.460 1.257 13.608 1.00 0.00 36 LEU A O 15
ATOM 20574 N N . LEU A 1 37 ? 0.641 1.964 12.488 1.00 0.00 37 LEU A N 15
ATOM 20575 C CA . LEU A 1 37 ? 0.453 3.148 13.320 1.00 0.00 37 LEU A CA 15
ATOM 20576 C C . LEU A 1 37 ? 0.651 2.813 14.795 1.00 0.00 37 LEU A C 15
ATOM 20577 O O . LEU A 1 37 ? 1.433 3.461 15.490 1.00 0.00 37 LEU A O 15
ATOM 20593 N N . SER A 1 38 ? -0.063 1.795 15.266 1.00 0.00 38 SER A N 15
ATOM 20594 C CA . SER A 1 38 ? 0.033 1.374 16.659 1.00 0.00 38 SER A CA 15
ATOM 20595 C C . SER A 1 38 ? -0.788 0.111 16.903 1.00 0.00 38 SER A C 15
ATOM 20596 O O . SER A 1 38 ? -1.723 -0.186 16.160 1.00 0.00 38 SER A O 15
ATOM 20604 N N . GLN A 1 39 ? -0.430 -0.627 17.948 1.00 0.00 39 GLN A N 15
ATOM 20605 C CA . GLN A 1 39 ? -1.132 -1.858 18.290 1.00 0.00 39 GLN A CA 15
ATOM 20606 C C . GLN A 1 39 ? -1.827 -1.731 19.642 1.00 0.00 39 GLN A C 15
ATOM 20607 O O . GLN A 1 39 ? -1.217 -1.320 20.628 1.00 0.00 39 GLN A O 15
ATOM 20621 N N . SER A 1 40 ? -3.108 -2.086 19.678 1.00 0.00 40 SER A N 15
ATOM 20622 C CA . SER A 1 40 ? -3.887 -2.008 20.908 1.00 0.00 40 SER A CA 15
ATOM 20623 C C . SER A 1 40 ? -4.733 -3.264 21.096 1.00 0.00 40 SER A C 15
ATOM 20624 O O . SER A 1 40 ? -5.058 -3.957 20.133 1.00 0.00 40 SER A O 15
ATOM 20632 N N . GLY A 1 41 ? -5.087 -3.550 22.345 1.00 0.00 41 GLY A N 15
ATOM 20633 C CA . GLY A 1 41 ? -5.891 -4.722 22.638 1.00 0.00 41 GLY A CA 15
ATOM 20634 C C . GLY A 1 41 ? -5.114 -5.788 23.385 1.00 0.00 41 GLY A C 15
ATOM 20635 O O . GLY A 1 41 ? -3.955 -5.596 23.755 1.00 0.00 41 GLY A O 15
ATOM 20639 N N . PRO A 1 42 ? -5.757 -6.941 23.618 1.00 0.00 42 PRO A N 15
ATOM 20640 C CA . PRO A 1 42 ? -5.137 -8.064 24.328 1.00 0.00 42 PRO A CA 15
ATOM 20641 C C . PRO A 1 42 ? -4.036 -8.730 23.510 1.00 0.00 42 PRO A C 15
ATOM 20642 O O . PRO A 1 42 ? -3.667 -8.249 22.439 1.00 0.00 42 PRO A O 15
ATOM 20653 N N . VAL A 1 43 ? -3.514 -9.840 24.022 1.00 0.00 43 VAL A N 15
ATOM 20654 C CA . VAL A 1 43 ? -2.455 -10.573 23.339 1.00 0.00 43 VAL A CA 15
ATOM 20655 C C . VAL A 1 43 ? -3.034 -11.590 22.362 1.00 0.00 43 VAL A C 15
ATOM 20656 O O . VAL A 1 43 ? -2.412 -11.920 21.351 1.00 0.00 43 VAL A O 15
ATOM 20669 N N . HIS A 1 44 ? -4.229 -12.085 22.669 1.00 0.00 44 HIS A N 15
ATOM 20670 C CA . HIS A 1 44 ? -4.893 -13.065 21.817 1.00 0.00 44 HIS A CA 15
ATOM 20671 C C . HIS A 1 44 ? -5.648 -12.377 20.684 1.00 0.00 44 HIS A C 15
ATOM 20672 O O . HIS A 1 44 ? -5.733 -12.901 19.574 1.00 0.00 44 HIS A O 15
ATOM 20687 N N . ALA A 1 45 ? -6.194 -11.200 20.972 1.00 0.00 45 ALA A N 15
ATOM 20688 C CA . ALA A 1 45 ? -6.940 -10.440 19.977 1.00 0.00 45 ALA A CA 15
ATOM 20689 C C . ALA A 1 45 ? -6.327 -9.060 19.767 1.00 0.00 45 ALA A C 15
ATOM 20690 O O . ALA A 1 45 ? -6.995 -8.033 19.883 1.00 0.00 45 ALA A O 15
ATOM 20697 N N . PRO A 1 46 ? -5.023 -9.032 19.452 1.00 0.00 46 PRO A N 15
ATOM 20698 C CA . PRO A 1 46 ? -4.291 -7.783 19.220 1.00 0.00 46 PRO A CA 15
ATOM 20699 C C . PRO A 1 46 ? -4.718 -7.092 17.930 1.00 0.00 46 PRO A C 15
ATOM 20700 O O . PRO A 1 46 ? -4.798 -7.721 16.874 1.00 0.00 46 PRO A O 15
ATOM 20711 N N . VAL A 1 47 ? -4.992 -5.795 18.021 1.00 0.00 47 VAL A N 15
ATOM 20712 C CA . VAL A 1 47 ? -5.409 -5.018 16.860 1.00 0.00 47 VAL A CA 15
ATOM 20713 C C . VAL A 1 47 ? -4.212 -4.369 16.174 1.00 0.00 47 VAL A C 15
ATOM 20714 O O . VAL A 1 47 ? -3.514 -3.546 16.766 1.00 0.00 47 VAL A O 15
ATOM 20727 N N . PHE A 1 48 ? -3.980 -4.746 14.921 1.00 0.00 48 PHE A N 15
ATOM 20728 C CA . PHE A 1 48 ? -2.867 -4.202 14.152 1.00 0.00 48 PHE A CA 15
ATOM 20729 C C . PHE A 1 48 ? -3.348 -3.120 13.189 1.00 0.00 48 PHE A C 15
ATOM 20730 O O . PHE A 1 48 ? -3.941 -3.416 12.151 1.00 0.00 48 PHE A O 15
ATOM 20747 N N . THR A 1 49 ? -3.089 -1.865 13.541 1.00 0.00 49 THR A N 15
ATOM 20748 C CA . THR A 1 49 ? -3.496 -0.739 12.711 1.00 0.00 49 THR A CA 15
ATOM 20749 C C . THR A 1 49 ? -2.451 -0.436 11.643 1.00 0.00 49 THR A C 15
ATOM 20750 O O . THR A 1 49 ? -1.349 0.016 11.951 1.00 0.00 49 THR A O 15
ATOM 20761 N N . MET A 1 50 ? -2.805 -0.689 10.387 1.00 0.00 50 MET A N 15
ATOM 20762 C CA . MET A 1 50 ? -1.897 -0.441 9.273 1.00 0.00 50 MET A CA 15
ATOM 20763 C C . MET A 1 50 ? -2.239 0.870 8.574 1.00 0.00 50 MET A C 15
ATOM 20764 O O . MET A 1 50 ? -3.285 1.466 8.829 1.00 0.00 50 MET A O 15
ATOM 20778 N N . SER A 1 51 ? -1.351 1.314 7.690 1.00 0.00 51 SER A N 15
ATOM 20779 C CA . SER A 1 51 ? -1.557 2.557 6.957 1.00 0.00 51 SER A CA 15
ATOM 20780 C C . SER A 1 51 ? -0.628 2.637 5.750 1.00 0.00 51 SER A C 15
ATOM 20781 O O . SER A 1 51 ? 0.529 2.221 5.814 1.00 0.00 51 SER A O 15
ATOM 20789 N N . VAL A 1 52 ? -1.143 3.174 4.648 1.00 0.00 52 VAL A N 15
ATOM 20790 C CA . VAL A 1 52 ? -0.361 3.310 3.426 1.00 0.00 52 VAL A CA 15
ATOM 20791 C C . VAL A 1 52 ? -0.547 4.690 2.805 1.00 0.00 52 VAL A C 15
ATOM 20792 O O . VAL A 1 52 ? -1.588 5.324 2.977 1.00 0.00 52 VAL A O 15
ATOM 20805 N N . ASP A 1 53 ? 0.469 5.149 2.082 1.00 0.00 53 ASP A N 15
ATOM 20806 C CA . ASP A 1 53 ? 0.417 6.454 1.433 1.00 0.00 53 ASP A CA 15
ATOM 20807 C C . ASP A 1 53 ? 0.244 6.304 -0.076 1.00 0.00 53 ASP A C 15
ATOM 20808 O O . ASP A 1 53 ? 1.208 6.054 -0.800 1.00 0.00 53 ASP A O 15
ATOM 20817 N N . VAL A 1 54 ? -0.991 6.458 -0.543 1.00 0.00 54 VAL A N 15
ATOM 20818 C CA . VAL A 1 54 ? -1.291 6.340 -1.965 1.00 0.00 54 VAL A CA 15
ATOM 20819 C C . VAL A 1 54 ? -2.026 7.574 -2.475 1.00 0.00 54 VAL A C 15
ATOM 20820 O O . VAL A 1 54 ? -2.883 8.128 -1.787 1.00 0.00 54 VAL A O 15
ATOM 20833 N N . ASP A 1 55 ? -1.686 7.999 -3.687 1.00 0.00 55 ASP A N 15
ATOM 20834 C CA . ASP A 1 55 ? -2.316 9.167 -4.292 1.00 0.00 55 ASP A CA 15
ATOM 20835 C C . ASP A 1 55 ? -2.432 10.305 -3.283 1.00 0.00 55 ASP A C 15
ATOM 20836 O O . ASP A 1 55 ? -3.466 10.966 -3.194 1.00 0.00 55 ASP A O 15
ATOM 20845 N N . GLY A 1 56 ? -1.363 10.528 -2.524 1.00 0.00 56 GLY A N 15
ATOM 20846 C CA . GLY A 1 56 ? -1.366 11.586 -1.531 1.00 0.00 56 GLY A CA 15
ATOM 20847 C C . GLY A 1 56 ? -2.484 11.428 -0.520 1.00 0.00 56 GLY A C 15
ATOM 20848 O O . GLY A 1 56 ? -3.019 12.416 -0.014 1.00 0.00 56 GLY A O 15
ATOM 20852 N N . THR A 1 57 ? -2.842 10.182 -0.224 1.00 0.00 57 THR A N 15
ATOM 20853 C CA . THR A 1 57 ? -3.905 9.899 0.731 1.00 0.00 57 THR A CA 15
ATOM 20854 C C . THR A 1 57 ? -3.488 8.808 1.711 1.00 0.00 57 THR A C 15
ATOM 20855 O O . THR A 1 57 ? -3.366 7.640 1.342 1.00 0.00 57 THR A O 15
ATOM 20866 N N . THR A 1 58 ? -3.270 9.196 2.964 1.00 0.00 58 THR A N 15
ATOM 20867 C CA . THR A 1 58 ? -2.866 8.252 3.997 1.00 0.00 58 THR A CA 15
ATOM 20868 C C . THR A 1 58 ? -4.054 7.432 4.488 1.00 0.00 58 THR A C 15
ATOM 20869 O O . THR A 1 58 ? -4.930 7.946 5.184 1.00 0.00 58 THR A O 15
ATOM 20880 N N . TYR A 1 59 ? -4.077 6.155 4.122 1.00 0.00 59 TYR A N 15
ATOM 20881 C CA . TYR A 1 59 ? -5.159 5.264 4.524 1.00 0.00 59 TYR A CA 15
ATOM 20882 C C . TYR A 1 59 ? -4.832 4.569 5.842 1.00 0.00 59 TYR A C 15
ATOM 20883 O O . TYR A 1 59 ? -3.666 4.445 6.217 1.00 0.00 59 TYR A O 15
ATOM 20901 N N . GLU A 1 60 ? -5.869 4.118 6.539 1.00 0.00 60 GLU A N 15
ATOM 20902 C CA . GLU A 1 60 ? -5.692 3.435 7.816 1.00 0.00 60 GLU A CA 15
ATOM 20903 C C . GLU A 1 60 ? -6.751 2.353 8.005 1.00 0.00 60 GLU A C 15
ATOM 20904 O O . GLU A 1 60 ? -7.950 2.623 7.937 1.00 0.00 60 GLU A O 15
ATOM 20916 N N . ALA A 1 61 ? -6.298 1.126 8.242 1.00 0.00 61 ALA A N 15
ATOM 20917 C CA . ALA A 1 61 ? -7.205 0.002 8.442 1.00 0.00 61 ALA A CA 15
ATOM 20918 C C . ALA A 1 61 ? -6.637 -0.988 9.453 1.00 0.00 61 ALA A C 15
ATOM 20919 O O . ALA A 1 61 ? -5.512 -1.465 9.304 1.00 0.00 61 ALA A O 15
ATOM 20926 N N . SER A 1 62 ? -7.422 -1.292 10.482 1.00 0.00 62 SER A N 15
ATOM 20927 C CA . SER A 1 62 ? -6.994 -2.223 11.520 1.00 0.00 62 SER A CA 15
ATOM 20928 C C . SER A 1 62 ? -7.646 -3.589 11.327 1.00 0.00 62 SER A C 15
ATOM 20929 O O . SER A 1 62 ? -8.778 -3.688 10.856 1.00 0.00 62 SER A O 15
ATOM 20937 N N . GLY A 1 63 ? -6.921 -4.641 11.696 1.00 0.00 63 GLY A N 15
ATOM 20938 C CA . GLY A 1 63 ? -7.444 -5.987 11.556 1.00 0.00 63 GLY A CA 15
ATOM 20939 C C . GLY A 1 63 ? -7.010 -6.898 12.687 1.00 0.00 63 GLY A C 15
ATOM 20940 O O . GLY A 1 63 ? -6.255 -6.503 13.576 1.00 0.00 63 GLY A O 15
ATOM 20944 N N . PRO A 1 64 ? -7.495 -8.148 12.664 1.00 0.00 64 PRO A N 15
ATOM 20945 C CA . PRO A 1 64 ? -7.167 -9.143 13.690 1.00 0.00 64 PRO A CA 15
ATOM 20946 C C . PRO A 1 64 ? -5.715 -9.600 13.611 1.00 0.00 64 PRO A C 15
ATOM 20947 O O . PRO A 1 64 ? -5.204 -10.241 14.530 1.00 0.00 64 PRO A O 15
ATOM 20958 N N . SER A 1 65 ? -5.053 -9.266 12.507 1.00 0.00 65 SER A N 15
ATOM 20959 C CA . SER A 1 65 ? -3.660 -9.646 12.307 1.00 0.00 65 SER A CA 15
ATOM 20960 C C . SER A 1 65 ? -2.984 -8.721 11.299 1.00 0.00 65 SER A C 15
ATOM 20961 O O . SER A 1 65 ? -3.651 -8.003 10.554 1.00 0.00 65 SER A O 15
ATOM 20969 N N . LYS A 1 66 ? -1.656 -8.744 11.282 1.00 0.00 66 LYS A N 15
ATOM 20970 C CA . LYS A 1 66 ? -0.887 -7.909 10.366 1.00 0.00 66 LYS A CA 15
ATOM 20971 C C . LYS A 1 66 ? -1.257 -8.209 8.917 1.00 0.00 66 LYS A C 15
ATOM 20972 O O . LYS A 1 66 ? -1.375 -7.301 8.095 1.00 0.00 66 LYS A O 15
ATOM 20991 N N . LYS A 1 67 ? -1.440 -9.489 8.611 1.00 0.00 67 LYS A N 15
ATOM 20992 C CA . LYS A 1 67 ? -1.799 -9.910 7.262 1.00 0.00 67 LYS A CA 15
ATOM 20993 C C . LYS A 1 67 ? -3.109 -9.264 6.821 1.00 0.00 67 LYS A C 15
ATOM 20994 O O . LYS A 1 67 ? -3.192 -8.679 5.740 1.00 0.00 67 LYS A O 15
ATOM 21013 N N . THR A 1 68 ? -4.130 -9.373 7.665 1.00 0.00 68 THR A N 15
ATOM 21014 C CA . THR A 1 68 ? -5.436 -8.799 7.363 1.00 0.00 68 THR A CA 15
ATOM 21015 C C . THR A 1 68 ? -5.372 -7.277 7.325 1.00 0.00 68 THR A C 15
ATOM 21016 O O . THR A 1 68 ? -5.863 -6.649 6.387 1.00 0.00 68 THR A O 15
ATOM 21027 N N . ALA A 1 69 ? -4.763 -6.689 8.349 1.00 0.00 69 ALA A N 15
ATOM 21028 C CA . ALA A 1 69 ? -4.633 -5.239 8.431 1.00 0.00 69 ALA A CA 15
ATOM 21029 C C . ALA A 1 69 ? -4.239 -4.647 7.082 1.00 0.00 69 ALA A C 15
ATOM 21030 O O . ALA A 1 69 ? -4.978 -3.853 6.501 1.00 0.00 69 ALA A O 15
ATOM 21037 N N . LYS A 1 70 ? -3.068 -5.036 6.590 1.00 0.00 70 LYS A N 15
ATOM 21038 C CA . LYS A 1 70 ? -2.574 -4.545 5.309 1.00 0.00 70 LYS A CA 15
ATOM 21039 C C . LYS A 1 70 ? -3.630 -4.706 4.221 1.00 0.00 70 LYS A C 15
ATOM 21040 O O . LYS A 1 70 ? -3.838 -3.806 3.406 1.00 0.00 70 LYS A O 15
ATOM 21059 N N . LEU A 1 71 ? -4.295 -5.856 4.213 1.00 0.00 71 LEU A N 15
ATOM 21060 C CA . LEU A 1 71 ? -5.331 -6.134 3.225 1.00 0.00 71 LEU A CA 15
ATOM 21061 C C . LEU A 1 71 ? -6.461 -5.114 3.319 1.00 0.00 71 LEU A C 15
ATOM 21062 O O . LEU A 1 71 ? -6.856 -4.516 2.318 1.00 0.00 71 LEU A O 15
ATOM 21078 N N . HIS A 1 72 ? -6.976 -4.918 4.529 1.00 0.00 72 HIS A N 15
ATOM 21079 C CA . HIS A 1 72 ? -8.058 -3.967 4.754 1.00 0.00 72 HIS A CA 15
ATOM 21080 C C . HIS A 1 72 ? -7.744 -2.622 4.106 1.00 0.00 72 HIS A C 15
ATOM 21081 O O . HIS A 1 72 ? -8.528 -2.106 3.309 1.00 0.00 72 HIS A O 15
ATOM 21096 N N . VAL A 1 73 ? -6.592 -2.057 4.454 1.00 0.00 73 VAL A N 15
ATOM 21097 C CA . VAL A 1 73 ? -6.173 -0.773 3.906 1.00 0.00 73 VAL A CA 15
ATOM 21098 C C . VAL A 1 73 ? -6.340 -0.741 2.391 1.00 0.00 73 VAL A C 15
ATOM 21099 O O . VAL A 1 73 ? -7.052 0.106 1.853 1.00 0.00 73 VAL A O 15
ATOM 21112 N N . ALA A 1 74 ? -5.677 -1.669 1.709 1.00 0.00 74 ALA A N 15
ATOM 21113 C CA . ALA A 1 74 ? -5.754 -1.749 0.256 1.00 0.00 74 ALA A CA 15
ATOM 21114 C C . ALA A 1 74 ? -7.196 -1.632 -0.225 1.00 0.00 74 ALA A C 15
ATOM 21115 O O . ALA A 1 74 ? -7.494 -0.873 -1.148 1.00 0.00 74 ALA A O 15
ATOM 21122 N N . VAL A 1 75 ? -8.089 -2.389 0.405 1.00 0.00 75 VA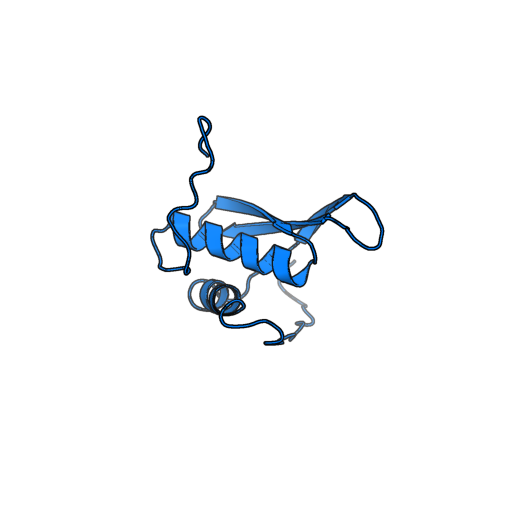L A N 15
ATOM 21123 C CA . VAL A 1 75 ? -9.501 -2.370 0.041 1.00 0.00 75 VAL A CA 15
ATOM 21124 C C . VAL A 1 75 ? -10.027 -0.942 -0.042 1.00 0.00 75 VAL A C 15
ATOM 21125 O O . VAL A 1 75 ? -10.702 -0.571 -1.003 1.00 0.00 75 VAL A O 15
ATOM 21138 N N . LYS A 1 76 ? -9.715 -0.142 0.973 1.00 0.00 76 LYS A N 15
ATOM 21139 C CA . LYS A 1 76 ? -10.154 1.248 1.015 1.00 0.00 76 LYS A CA 15
ATOM 21140 C C . LYS A 1 76 ? -9.658 2.013 -0.207 1.00 0.00 76 LYS A C 15
ATOM 21141 O O . LYS A 1 76 ? -10.445 2.616 -0.937 1.00 0.00 76 LYS A O 15
ATOM 21160 N N . VAL A 1 77 ? -8.347 1.984 -0.426 1.00 0.00 77 VAL A N 15
ATOM 21161 C CA . VAL A 1 77 ? -7.746 2.673 -1.561 1.00 0.00 77 VAL A CA 15
ATOM 21162 C C . VAL A 1 77 ? -8.513 2.386 -2.847 1.00 0.00 77 VAL A C 15
ATOM 21163 O O . VAL A 1 77 ? -8.864 3.302 -3.592 1.00 0.00 77 VAL A O 15
ATOM 21176 N N . LEU A 1 78 ? -8.771 1.108 -3.103 1.00 0.00 78 LEU A N 15
ATOM 21177 C CA . LEU A 1 78 ? -9.498 0.698 -4.299 1.00 0.00 78 LEU A CA 15
ATOM 21178 C C . LEU A 1 78 ? -10.882 1.339 -4.342 1.00 0.00 78 LEU A C 15
ATOM 21179 O O . LEU A 1 78 ? -11.262 1.951 -5.339 1.00 0.00 78 LEU A O 15
ATOM 21195 N N . GLN A 1 79 ? -11.628 1.194 -3.252 1.00 0.00 79 GLN A N 15
ATOM 21196 C CA . GLN A 1 79 ? -12.969 1.761 -3.165 1.00 0.00 79 GLN A CA 15
ATOM 21197 C C . GLN A 1 79 ? -12.942 3.265 -3.411 1.00 0.00 79 GLN A C 15
ATOM 21198 O O . GLN A 1 79 ? -13.801 3.806 -4.106 1.00 0.00 79 GLN A O 15
ATOM 21212 N N . ALA A 1 80 ? -11.949 3.936 -2.835 1.00 0.00 80 ALA A N 15
ATOM 21213 C CA . ALA A 1 80 ? -11.809 5.378 -2.994 1.00 0.00 80 ALA A CA 15
ATOM 21214 C C . ALA A 1 80 ? -11.653 5.757 -4.463 1.00 0.00 80 ALA A C 15
ATOM 21215 O O . ALA A 1 80 ? -12.287 6.696 -4.942 1.00 0.00 80 ALA A O 15
ATOM 21222 N N . MET A 1 81 ? -10.804 5.019 -5.172 1.00 0.00 81 MET A N 15
ATOM 21223 C CA . MET A 1 81 ? -10.565 5.278 -6.587 1.00 0.00 81 MET A CA 15
ATOM 21224 C C . MET A 1 81 ? -11.780 4.890 -7.423 1.00 0.00 81 MET A C 15
ATOM 21225 O O . MET A 1 81 ? -12.072 5.518 -8.440 1.00 0.00 81 MET A O 15
ATOM 21239 N N . GLY A 1 82 ? -12.486 3.851 -6.987 1.00 0.00 82 GLY A N 15
ATOM 21240 C CA . GLY A 1 82 ? -13.662 3.398 -7.708 1.00 0.00 82 GLY A CA 15
ATOM 21241 C C . GLY A 1 82 ? -13.452 2.050 -8.369 1.00 0.00 82 GLY A C 15
ATOM 21242 O O . GLY A 1 82 ? -13.918 1.819 -9.485 1.00 0.00 82 GLY A O 15
ATOM 21246 N N . TYR A 1 83 ? -12.748 1.159 -7.680 1.00 0.00 83 TYR A N 15
ATOM 21247 C CA . TYR A 1 83 ? -12.475 -0.172 -8.209 1.00 0.00 83 TYR A CA 15
ATOM 21248 C C . TYR A 1 83 ? -13.317 -1.226 -7.496 1.00 0.00 83 TYR A C 15
ATOM 21249 O O . TYR A 1 83 ? -13.762 -1.039 -6.363 1.00 0.00 83 TYR A O 15
ATOM 21267 N N . PRO A 1 84 ? -13.542 -2.360 -8.175 1.00 0.00 84 PRO A N 15
ATOM 21268 C CA . PRO A 1 84 ? -14.331 -3.468 -7.626 1.00 0.00 84 PRO A CA 15
ATOM 21269 C C . PRO A 1 84 ? -13.616 -4.178 -6.482 1.00 0.00 84 PRO A C 15
ATOM 21270 O O . PRO A 1 84 ? -12.643 -4.901 -6.697 1.00 0.00 84 PRO A O 15
ATOM 21281 N N . THR A 1 85 ? -14.105 -3.969 -5.264 1.00 0.00 85 THR A N 15
ATOM 21282 C CA . THR A 1 85 ? -13.513 -4.588 -4.085 1.00 0.00 85 THR A CA 15
ATOM 21283 C C . THR A 1 85 ? -14.389 -5.720 -3.560 1.00 0.00 85 THR A C 15
ATOM 21284 O O . THR A 1 85 ? -15.615 -5.636 -3.595 1.00 0.00 85 THR A O 15
ATOM 21295 N N . GLY A 1 86 ? -13.750 -6.779 -3.072 1.00 0.00 86 GLY A N 15
ATOM 21296 C CA . GLY A 1 86 ? -14.488 -7.912 -2.545 1.00 0.00 86 GLY A CA 15
ATOM 21297 C C . GLY A 1 86 ? -15.619 -7.492 -1.628 1.00 0.00 86 GLY A C 15
ATOM 21298 O O . GLY A 1 86 ? -16.711 -8.057 -1.678 1.00 0.00 86 GLY A O 15
ATOM 21302 N N . PHE A 1 87 ? -15.357 -6.499 -0.785 1.00 0.00 87 PHE A N 15
ATOM 21303 C CA . PHE A 1 87 ? -16.361 -6.005 0.150 1.00 0.00 87 PHE A CA 15
ATOM 21304 C C . PHE A 1 87 ? -17.258 -4.964 -0.514 1.00 0.00 87 PHE A C 15
ATOM 21305 O O . PHE A 1 87 ? -16.882 -3.799 -0.648 1.00 0.00 87 PHE A O 15
ATOM 21322 N N . ASP A 1 88 ? -18.445 -5.394 -0.929 1.00 0.00 88 ASP A N 15
ATOM 21323 C CA . ASP A 1 88 ? -19.396 -4.500 -1.580 1.00 0.00 88 ASP A CA 15
ATOM 21324 C C . ASP A 1 88 ? -20.784 -4.643 -0.963 1.00 0.00 88 ASP A C 15
ATOM 21325 O O . ASP A 1 88 ? -21.142 -5.705 -0.455 1.00 0.00 88 ASP A O 15
ATOM 21334 N N . ALA A 1 89 ? -21.562 -3.567 -1.012 1.00 0.00 89 ALA A N 15
ATOM 21335 C CA . ALA A 1 89 ? -22.911 -3.573 -0.460 1.00 0.00 89 ALA A CA 15
ATOM 21336 C C . ALA A 1 89 ? -23.630 -2.260 -0.753 1.00 0.00 89 ALA A C 15
ATOM 21337 O O . ALA A 1 89 ? -23.344 -1.234 -0.136 1.00 0.00 89 ALA A O 15
ATOM 21344 N N . ASP A 1 90 ? -24.563 -2.301 -1.698 1.00 0.00 90 ASP A N 15
ATOM 21345 C CA . ASP A 1 90 ? -25.323 -1.114 -2.072 1.00 0.00 90 ASP A CA 15
ATOM 21346 C C . ASP A 1 90 ? -26.822 -1.363 -1.932 1.00 0.00 90 ASP A C 15
ATOM 21347 O O . ASP A 1 90 ? -27.610 -0.969 -2.793 1.00 0.00 90 ASP A O 15
ATOM 21356 N N . ILE A 1 91 ? -27.208 -2.019 -0.843 1.00 0.00 91 ILE A N 15
ATOM 21357 C CA . ILE A 1 91 ? -28.612 -2.319 -0.590 1.00 0.00 91 ILE A CA 15
ATOM 21358 C C . ILE A 1 91 ? -29.458 -1.050 -0.609 1.00 0.00 91 ILE A C 15
ATOM 21359 O O . ILE A 1 91 ? -29.554 -0.341 0.393 1.00 0.00 91 ILE A O 15
ATOM 21375 N N . SER A 1 92 ? -30.072 -0.772 -1.754 1.00 0.00 92 SER A N 15
ATOM 21376 C CA . SER A 1 92 ? -30.909 0.413 -1.905 1.00 0.00 92 SER A CA 15
ATOM 21377 C C . SER A 1 92 ? -32.081 0.376 -0.930 1.00 0.00 92 SER A C 15
ATOM 21378 O O . SER A 1 92 ? -32.848 -0.585 -0.898 1.00 0.00 92 SER A O 15
ATOM 21386 N N . GLY A 1 93 ? -32.214 1.433 -0.134 1.00 0.00 93 GLY A N 15
ATOM 21387 C CA . GLY A 1 93 ? -33.295 1.503 0.832 1.00 0.00 93 GLY A CA 15
ATOM 21388 C C . GLY A 1 93 ? -32.817 1.923 2.208 1.00 0.00 93 GLY A C 15
ATOM 21389 O O . GLY A 1 93 ? -31.767 1.490 2.683 1.00 0.00 93 GLY A O 15
ATOM 21393 N N . PRO A 1 94 ? -33.598 2.788 2.872 1.00 0.00 94 PRO A N 15
ATOM 21394 C CA . PRO A 1 94 ? -33.267 3.286 4.210 1.00 0.00 94 PRO A CA 15
ATOM 21395 C C . PRO A 1 94 ? -33.391 2.205 5.278 1.00 0.00 94 PRO A C 15
ATOM 21396 O O . PRO A 1 94 ? -34.428 2.076 5.928 1.00 0.00 94 PRO A O 15
ATOM 21407 N N . SER A 1 95 ? -32.325 1.430 5.454 1.00 0.00 95 SER A N 15
ATOM 21408 C CA . SER A 1 95 ? -32.315 0.357 6.442 1.00 0.00 95 SER A CA 15
ATOM 21409 C C . SER A 1 95 ? -31.647 0.814 7.735 1.00 0.00 95 SER A C 15
ATOM 21410 O O . SER A 1 95 ? -30.424 0.932 7.806 1.00 0.00 95 SER A O 15
ATOM 21418 N N . SER A 1 96 ? -32.460 1.070 8.755 1.00 0.00 96 SER A N 15
ATOM 21419 C CA . SER A 1 96 ? -31.949 1.519 10.045 1.00 0.00 96 SER A CA 15
ATOM 21420 C C . SER A 1 96 ? -32.006 0.393 11.073 1.00 0.00 96 SER A C 15
ATOM 21421 O O . SER A 1 96 ? -31.052 0.166 11.816 1.00 0.00 96 SER A O 15
ATOM 21429 N N . GLY A 1 97 ? -33.134 -0.310 11.109 1.00 0.00 97 GLY A N 15
ATOM 21430 C CA . GLY A 1 97 ? -33.297 -1.404 12.049 1.00 0.00 97 GLY A CA 15
ATOM 21431 C C . GLY A 1 97 ? -34.690 -2.001 12.009 1.00 0.00 97 GLY A C 15
ATOM 21432 O O . GLY A 1 97 ? -35.407 -1.986 13.009 1.00 0.00 97 GLY A O 15
ATOM 21436 N N . GLY A 1 1 ? 21.463 3.652 -13.561 1.00 0.00 1 GLY A N 16
ATOM 21437 C CA . GLY A 1 1 ? 20.691 2.435 -13.737 1.00 0.00 1 GLY A CA 16
ATOM 21438 C C . GLY A 1 1 ? 19.212 2.708 -13.919 1.00 0.00 1 GLY A C 16
ATOM 21439 O O . GLY A 1 1 ? 18.774 3.857 -13.863 1.00 0.00 1 GLY A O 16
ATOM 21443 N N . SER A 1 2 ? 18.439 1.649 -14.138 1.00 0.00 2 SER A N 16
ATOM 21444 C CA . SER A 1 2 ? 17.000 1.780 -14.335 1.00 0.00 2 SER A CA 16
ATOM 21445 C C . SER A 1 2 ? 16.267 1.787 -12.996 1.00 0.00 2 SER A C 16
ATOM 21446 O O . SER A 1 2 ? 16.823 1.396 -11.970 1.00 0.00 2 SER A O 16
ATOM 21454 N N . SER A 1 3 ? 15.016 2.234 -13.016 1.00 0.00 3 SER A N 16
ATOM 21455 C CA . SER A 1 3 ? 14.207 2.295 -11.804 1.00 0.00 3 SER A CA 16
ATOM 21456 C C . SER A 1 3 ? 12.764 1.889 -12.093 1.00 0.00 3 SER A C 16
ATOM 21457 O O . SER A 1 3 ? 12.395 1.643 -13.240 1.00 0.00 3 SER A O 16
ATOM 21465 N N . GLY A 1 4 ? 11.953 1.822 -11.041 1.00 0.00 4 GLY A N 16
ATOM 21466 C CA . GLY A 1 4 ? 10.561 1.446 -11.201 1.00 0.00 4 GLY A CA 16
ATOM 21467 C C . GLY A 1 4 ? 10.393 -0.020 -11.547 1.00 0.00 4 GLY A C 16
ATOM 21468 O O . GLY A 1 4 ? 9.625 -0.370 -12.443 1.00 0.00 4 GLY A O 16
ATOM 21472 N N . SER A 1 5 ? 11.114 -0.881 -10.836 1.00 0.00 5 SER A N 16
ATOM 21473 C CA . SER A 1 5 ? 11.045 -2.318 -11.076 1.00 0.00 5 SER A CA 16
ATOM 21474 C C . SER A 1 5 ? 10.000 -2.969 -10.176 1.00 0.00 5 SER A C 16
ATOM 21475 O O . SER A 1 5 ? 9.552 -2.376 -9.195 1.00 0.00 5 SER A O 16
ATOM 21483 N N . SER A 1 6 ? 9.615 -4.195 -10.518 1.00 0.00 6 SER A N 16
ATOM 21484 C CA . SER A 1 6 ? 8.619 -4.928 -9.744 1.00 0.00 6 SER A CA 16
ATOM 21485 C C . SER A 1 6 ? 9.118 -6.329 -9.406 1.00 0.00 6 SER A C 16
ATOM 21486 O O . SER A 1 6 ? 9.161 -6.720 -8.240 1.00 0.00 6 SER A O 16
ATOM 21494 N N . GLY A 1 7 ? 9.493 -7.082 -10.436 1.00 0.00 7 GLY A N 16
ATOM 21495 C CA . GLY A 1 7 ? 9.984 -8.432 -10.228 1.00 0.00 7 GLY A CA 16
ATOM 21496 C C . GLY A 1 7 ? 8.871 -9.461 -10.240 1.00 0.00 7 GLY A C 16
ATOM 21497 O O . GLY A 1 7 ? 7.780 -9.199 -10.746 1.00 0.00 7 GLY A O 16
ATOM 21501 N N . ARG A 1 8 ? 9.147 -10.635 -9.682 1.00 0.00 8 ARG A N 16
ATOM 21502 C CA . ARG A 1 8 ? 8.162 -11.709 -9.634 1.00 0.00 8 ARG A CA 16
ATOM 21503 C C . ARG A 1 8 ? 7.486 -11.765 -8.267 1.00 0.00 8 ARG A C 16
ATOM 21504 O O . ARG A 1 8 ? 8.103 -12.146 -7.272 1.00 0.00 8 ARG A O 16
ATOM 21525 N N . LYS A 1 9 ? 6.214 -11.381 -8.226 1.00 0.00 9 LYS A N 16
ATOM 21526 C CA . LYS A 1 9 ? 5.453 -11.387 -6.982 1.00 0.00 9 LYS A CA 16
ATOM 21527 C C . LYS A 1 9 ? 4.719 -12.712 -6.801 1.00 0.00 9 LYS A C 16
ATOM 21528 O O . LYS A 1 9 ? 3.592 -12.877 -7.270 1.00 0.00 9 LYS A O 16
ATOM 21547 N N . ILE A 1 10 ? 5.363 -13.651 -6.117 1.00 0.00 10 ILE A N 16
ATOM 21548 C CA . ILE A 1 10 ? 4.769 -14.960 -5.872 1.00 0.00 10 ILE A CA 16
ATOM 21549 C C . ILE A 1 10 ? 4.852 -15.333 -4.396 1.00 0.00 10 ILE A C 16
ATOM 21550 O O . ILE A 1 10 ? 5.939 -15.551 -3.859 1.00 0.00 10 ILE A O 16
ATOM 21566 N N . LEU A 1 11 ? 3.697 -15.407 -3.744 1.00 0.00 11 LEU A N 16
ATOM 21567 C CA . LEU A 1 11 ? 3.638 -15.757 -2.329 1.00 0.00 11 LEU A CA 16
ATOM 21568 C C . LEU A 1 11 ? 2.430 -16.642 -2.037 1.00 0.00 11 LEU A C 16
ATOM 21569 O O . LEU A 1 11 ? 1.601 -16.887 -2.913 1.00 0.00 11 LEU A O 16
ATOM 21585 N N . ASP A 1 12 ? 2.336 -17.115 -0.799 1.00 0.00 12 ASP A N 16
ATOM 21586 C CA . ASP A 1 12 ? 1.228 -17.970 -0.390 1.00 0.00 12 ASP A CA 16
ATOM 21587 C C . ASP A 1 12 ? 0.212 -17.186 0.435 1.00 0.00 12 ASP A C 16
ATOM 21588 O O . ASP A 1 12 ? 0.251 -17.203 1.665 1.00 0.00 12 ASP A O 16
ATOM 21597 N N . SER A 1 13 ? -0.695 -16.498 -0.252 1.00 0.00 13 SER A N 16
ATOM 21598 C CA . SER A 1 13 ? -1.718 -15.703 0.417 1.00 0.00 13 SER A CA 16
ATOM 21599 C C . SER A 1 13 ? -3.045 -16.454 0.466 1.00 0.00 13 SER A C 16
ATOM 21600 O O . SER A 1 13 ? -4.081 -15.937 0.047 1.00 0.00 13 SER A O 16
ATOM 21608 N N . LYS A 1 14 ? -3.006 -17.679 0.979 1.00 0.00 14 LYS A N 16
ATOM 21609 C CA . LYS A 1 14 ? -4.203 -18.504 1.085 1.00 0.00 14 LYS A CA 16
ATOM 21610 C C . LYS A 1 14 ? -5.404 -17.667 1.514 1.00 0.00 14 LYS A C 16
ATOM 21611 O O . LYS A 1 14 ? -5.447 -17.154 2.632 1.00 0.00 14 LYS A O 16
ATOM 21630 N N . ALA A 1 15 ? -6.378 -17.535 0.620 1.00 0.00 15 ALA A N 16
ATOM 21631 C CA . ALA A 1 15 ? -7.581 -16.764 0.908 1.00 0.00 15 ALA A CA 16
ATOM 21632 C C . ALA A 1 15 ? -8.626 -16.946 -0.188 1.00 0.00 15 ALA A C 16
ATOM 21633 O O . ALA A 1 15 ? -8.295 -17.289 -1.323 1.00 0.00 15 ALA A O 16
ATOM 21640 N N . ILE A 1 16 ? -9.887 -16.716 0.160 1.00 0.00 16 ILE A N 16
ATOM 21641 C CA . ILE A 1 16 ? -10.980 -16.854 -0.795 1.00 0.00 16 ILE A CA 16
ATOM 21642 C C . ILE A 1 16 ? -11.531 -15.492 -1.201 1.00 0.00 16 ILE A C 16
ATOM 21643 O O . ILE A 1 16 ? -12.376 -14.921 -0.511 1.00 0.00 16 ILE A O 16
ATOM 21659 N N . ASP A 1 17 ? -11.048 -14.976 -2.327 1.00 0.00 17 ASP A N 16
ATOM 21660 C CA . ASP A 1 17 ? -11.495 -13.681 -2.827 1.00 0.00 17 ASP A CA 16
ATOM 21661 C C . ASP A 1 17 ? -11.197 -12.576 -1.819 1.00 0.00 17 ASP A C 16
ATOM 21662 O O . ASP A 1 17 ? -12.040 -11.717 -1.556 1.00 0.00 17 ASP A O 16
ATOM 21671 N N . LEU A 1 18 ? -9.995 -12.605 -1.255 1.00 0.00 18 LEU A N 16
ATOM 21672 C CA . LEU A 1 18 ? -9.586 -11.607 -0.273 1.00 0.00 18 LEU A CA 16
ATOM 21673 C C . LEU A 1 18 ? -8.244 -10.987 -0.653 1.00 0.00 18 LEU A C 16
ATOM 21674 O O . LEU A 1 18 ? -8.167 -9.804 -0.982 1.00 0.00 18 LEU A O 16
ATOM 21690 N N . MET A 1 19 ? -7.191 -11.796 -0.606 1.00 0.00 19 MET A N 16
ATOM 21691 C CA . MET A 1 19 ? -5.853 -11.328 -0.949 1.00 0.00 19 MET A CA 16
ATOM 21692 C C . MET A 1 19 ? -5.882 -10.477 -2.215 1.00 0.00 19 MET A C 16
ATOM 21693 O O . MET A 1 19 ? -5.031 -9.610 -2.411 1.00 0.00 19 MET A O 16
ATOM 21707 N N . ASN A 1 20 ? -6.867 -10.730 -3.070 1.00 0.00 20 ASN A N 16
ATOM 21708 C CA . ASN A 1 20 ? -7.006 -9.987 -4.317 1.00 0.00 20 ASN A CA 16
ATOM 21709 C C . ASN A 1 20 ? -6.649 -8.517 -4.118 1.00 0.00 20 ASN A C 16
ATOM 21710 O O . ASN A 1 20 ? -5.935 -7.926 -4.928 1.00 0.00 20 ASN A O 16
ATOM 21721 N N . ALA A 1 21 ? -7.151 -7.934 -3.034 1.00 0.00 21 ALA A N 16
ATOM 21722 C CA . ALA A 1 21 ? -6.882 -6.535 -2.727 1.00 0.00 21 ALA A CA 16
ATOM 21723 C C . ALA A 1 21 ? -5.384 -6.252 -2.718 1.00 0.00 21 ALA A C 16
ATOM 21724 O O . ALA A 1 21 ? -4.895 -5.412 -3.475 1.00 0.00 21 ALA A O 16
ATOM 21731 N N . LEU A 1 22 ? -4.659 -6.957 -1.856 1.00 0.00 22 LEU A N 16
ATOM 21732 C CA . LEU A 1 22 ? -3.215 -6.782 -1.748 1.00 0.00 22 LEU A CA 16
ATOM 21733 C C . LEU A 1 22 ? -2.561 -6.789 -3.126 1.00 0.00 22 LEU A C 16
ATOM 21734 O O . LEU A 1 22 ? -1.735 -5.931 -3.437 1.00 0.00 22 LEU A O 16
ATOM 21750 N N . MET A 1 23 ? -2.937 -7.762 -3.949 1.00 0.00 23 MET A N 16
ATOM 21751 C CA . MET A 1 23 ? -2.389 -7.879 -5.296 1.00 0.00 23 MET A CA 16
ATOM 21752 C C . MET A 1 23 ? -2.779 -6.675 -6.147 1.00 0.00 23 MET A C 16
ATOM 21753 O O . MET A 1 23 ? -1.987 -6.194 -6.958 1.00 0.00 23 MET A O 16
ATOM 21767 N N . ARG A 1 24 ? -4.003 -6.192 -5.957 1.00 0.00 24 ARG A N 16
ATOM 21768 C CA . ARG A 1 24 ? -4.497 -5.045 -6.709 1.00 0.00 24 ARG A CA 16
ATOM 21769 C C . ARG A 1 24 ? -3.672 -3.798 -6.403 1.00 0.00 24 ARG A C 16
ATOM 21770 O O . ARG A 1 24 ? -3.095 -3.187 -7.303 1.00 0.00 24 ARG A O 16
ATOM 21791 N N . LEU A 1 25 ? -3.622 -3.426 -5.129 1.00 0.00 25 LEU A N 16
ATOM 21792 C CA . LEU A 1 25 ? -2.869 -2.252 -4.704 1.00 0.00 25 LEU A CA 16
ATOM 21793 C C . LEU A 1 25 ? -1.422 -2.332 -5.179 1.00 0.00 25 LEU A C 16
ATOM 21794 O O . LEU A 1 25 ? -0.797 -1.313 -5.472 1.00 0.00 25 LEU A O 16
ATOM 21810 N N . ASN A 1 26 ? -0.896 -3.550 -5.255 1.00 0.00 26 ASN A N 16
ATOM 21811 C CA . ASN A 1 26 ? 0.478 -3.763 -5.697 1.00 0.00 26 ASN A CA 16
ATOM 21812 C C . ASN A 1 26 ? 0.579 -3.682 -7.217 1.00 0.00 26 ASN A C 16
ATOM 21813 O O . ASN A 1 26 ? 1.599 -3.255 -7.758 1.00 0.00 26 ASN A O 16
ATOM 21824 N N . GLN A 1 27 ? -0.485 -4.092 -7.898 1.00 0.00 27 GLN A N 16
ATOM 21825 C CA . GLN A 1 27 ? -0.515 -4.066 -9.356 1.00 0.00 27 GLN A CA 16
ATOM 21826 C C . GLN A 1 27 ? -0.352 -2.642 -9.878 1.00 0.00 27 GLN A C 16
ATOM 21827 O O . GLN A 1 27 ? 0.471 -2.383 -10.757 1.00 0.00 27 GLN A O 16
ATOM 21841 N N . ILE A 1 28 ? -1.140 -1.723 -9.331 1.00 0.00 28 ILE A N 16
ATOM 21842 C CA . ILE A 1 28 ? -1.082 -0.325 -9.741 1.00 0.00 28 ILE A CA 16
ATOM 21843 C C . ILE A 1 28 ? 0.072 0.400 -9.059 1.00 0.00 28 ILE A C 16
ATOM 21844 O O . ILE A 1 28 ? 0.726 1.252 -9.661 1.00 0.00 28 ILE A O 16
ATOM 21860 N N . ARG A 1 29 ? 0.319 0.056 -7.799 1.00 0.00 29 ARG A N 16
ATOM 21861 C CA . ARG A 1 29 ? 1.395 0.674 -7.034 1.00 0.00 29 ARG A CA 16
ATOM 21862 C C . ARG A 1 29 ? 2.417 -0.370 -6.593 1.00 0.00 29 ARG A C 16
ATOM 21863 O O . ARG A 1 29 ? 2.279 -1.008 -5.550 1.00 0.00 29 ARG A O 16
ATOM 21884 N N . PRO A 1 30 ? 3.469 -0.550 -7.407 1.00 0.00 30 PRO A N 16
ATOM 21885 C CA . PRO A 1 30 ? 4.535 -1.515 -7.122 1.00 0.00 30 PRO A CA 16
ATOM 21886 C C . PRO A 1 30 ? 5.398 -1.092 -5.938 1.00 0.00 30 PRO A C 16
ATOM 21887 O O . PRO A 1 30 ? 5.558 0.098 -5.667 1.00 0.00 30 PRO A O 16
ATOM 21898 N N . GLY A 1 31 ? 5.954 -2.075 -5.235 1.00 0.00 31 GLY A N 16
ATOM 21899 C CA . GLY A 1 31 ? 6.794 -1.783 -4.089 1.00 0.00 31 GLY A CA 16
ATOM 21900 C C . GLY A 1 31 ? 6.134 -0.831 -3.112 1.00 0.00 31 GLY A C 16
ATOM 21901 O O . GLY A 1 31 ? 6.456 0.358 -3.079 1.00 0.00 31 GLY A O 16
ATOM 21905 N N . LEU A 1 32 ? 5.206 -1.351 -2.316 1.00 0.00 32 LEU A N 16
ATOM 21906 C CA . LEU A 1 32 ? 4.496 -0.538 -1.335 1.00 0.00 32 LEU A CA 16
ATOM 21907 C C . LEU A 1 32 ? 5.069 -0.749 0.063 1.00 0.00 32 LEU A C 16
ATOM 21908 O O . LEU A 1 32 ? 5.787 -1.717 0.310 1.00 0.00 32 LEU A O 16
ATOM 21924 N N . GLN A 1 33 ? 4.743 0.162 0.974 1.00 0.00 33 GLN A N 16
ATOM 21925 C CA . GLN A 1 33 ? 5.224 0.074 2.348 1.00 0.00 33 GLN A CA 16
ATOM 21926 C C . GLN A 1 33 ? 4.088 0.309 3.338 1.00 0.00 33 GLN A C 16
ATOM 21927 O O . GLN A 1 33 ? 3.552 1.414 3.433 1.00 0.00 33 GLN A O 16
ATOM 21941 N N . TYR A 1 34 ? 3.725 -0.736 4.073 1.00 0.00 34 TYR A N 16
ATOM 21942 C CA . TYR A 1 34 ? 2.651 -0.644 5.055 1.00 0.00 34 TYR A CA 16
ATOM 21943 C C . TYR A 1 34 ? 3.212 -0.544 6.470 1.00 0.00 34 TYR A C 16
ATOM 21944 O O . TYR A 1 34 ? 3.845 -1.476 6.967 1.00 0.00 34 TYR A O 16
ATOM 21962 N N . LYS A 1 35 ? 2.976 0.593 7.114 1.00 0.00 35 LYS A N 16
ATOM 21963 C CA . LYS A 1 35 ? 3.455 0.817 8.473 1.00 0.00 35 LYS A CA 16
ATOM 21964 C C . LYS A 1 35 ? 2.362 0.512 9.492 1.00 0.00 35 LYS A C 16
ATOM 21965 O O . LYS A 1 35 ? 1.173 0.542 9.171 1.00 0.00 35 LYS A O 16
ATOM 21984 N N . LEU A 1 36 ? 2.772 0.219 10.722 1.00 0.00 36 LEU A N 16
ATOM 21985 C CA . LEU A 1 36 ? 1.827 -0.091 11.789 1.00 0.00 36 LEU A CA 16
ATOM 21986 C C . LEU A 1 36 ? 1.717 1.071 12.772 1.00 0.00 36 LEU A C 16
ATOM 21987 O O . LEU A 1 36 ? 2.438 1.125 13.769 1.00 0.00 36 LEU A O 16
ATOM 22003 N N . LEU A 1 37 ? 0.808 1.996 12.486 1.00 0.00 37 LEU A N 16
ATOM 22004 C CA . LEU A 1 37 ? 0.601 3.156 13.346 1.00 0.00 37 LEU A CA 16
ATOM 22005 C C . LEU A 1 37 ? 0.737 2.775 14.817 1.00 0.00 37 LEU A C 16
ATOM 22006 O O . LEU A 1 37 ? 1.536 3.360 15.548 1.00 0.00 37 LEU A O 16
ATOM 22022 N N . SER A 1 38 ? -0.047 1.790 15.243 1.00 0.00 38 SER A N 16
ATOM 22023 C CA . SER A 1 38 ? -0.015 1.332 16.627 1.00 0.00 38 SER A CA 16
ATOM 22024 C C . SER A 1 38 ? -0.920 0.118 16.818 1.00 0.00 38 SER A C 16
ATOM 22025 O O . SER A 1 38 ? -1.893 -0.064 16.087 1.00 0.00 38 SER A O 16
ATOM 22033 N N . GLN A 1 39 ? -0.591 -0.707 17.806 1.00 0.00 39 GLN A N 16
ATOM 22034 C CA . GLN A 1 39 ? -1.374 -1.904 18.094 1.00 0.00 39 GLN A CA 16
ATOM 22035 C C . GLN A 1 39 ? -2.195 -1.724 19.367 1.00 0.00 39 GLN A C 16
ATOM 22036 O O . GLN A 1 39 ? -1.713 -1.169 20.355 1.00 0.00 39 GLN A O 16
ATOM 22050 N N . SER A 1 40 ? -3.436 -2.197 19.336 1.00 0.00 40 SER A N 16
ATOM 22051 C CA . SER A 1 40 ? -4.326 -2.085 20.486 1.00 0.00 40 SER A CA 16
ATOM 22052 C C . SER A 1 40 ? -5.058 -3.400 20.737 1.00 0.00 40 SER A C 16
ATOM 22053 O O . SER A 1 40 ? -5.516 -4.057 19.802 1.00 0.00 40 SER A O 16
ATOM 22061 N N . GLY A 1 41 ? -5.164 -3.779 22.007 1.00 0.00 41 GLY A N 16
ATOM 22062 C CA . GLY A 1 41 ? -5.840 -5.013 22.359 1.00 0.00 41 GLY A CA 16
ATOM 22063 C C . GLY A 1 41 ? -4.931 -5.986 23.083 1.00 0.00 41 GLY A C 16
ATOM 22064 O O . GLY A 1 41 ? -3.781 -5.678 23.398 1.00 0.00 41 GLY A O 16
ATOM 22068 N N . PRO A 1 42 ? -5.449 -7.192 23.359 1.00 0.00 42 PRO A N 16
ATOM 22069 C CA . PRO A 1 42 ? -4.693 -8.238 24.055 1.00 0.00 42 PRO A CA 16
ATOM 22070 C C . PRO A 1 42 ? -3.569 -8.809 23.197 1.00 0.00 42 PRO A C 16
ATOM 22071 O O . PRO A 1 42 ? -3.303 -8.320 22.099 1.00 0.00 42 PRO A O 16
ATOM 22082 N N . VAL A 1 43 ? -2.913 -9.848 23.704 1.00 0.00 43 VAL A N 16
ATOM 22083 C CA . VAL A 1 43 ? -1.818 -10.486 22.983 1.00 0.00 43 VAL A CA 16
ATOM 22084 C C . VAL A 1 43 ? -2.341 -11.539 22.012 1.00 0.00 43 VAL A C 16
ATOM 22085 O O . VAL A 1 43 ? -1.749 -11.775 20.958 1.00 0.00 43 VAL A O 16
ATOM 22098 N N . HIS A 1 44 ? -3.453 -12.170 22.373 1.00 0.00 44 HIS A N 16
ATOM 22099 C CA . HIS A 1 44 ? -4.057 -13.198 21.533 1.00 0.00 44 HIS A CA 16
ATOM 22100 C C . HIS A 1 44 ? -4.992 -12.575 20.500 1.00 0.00 44 HIS A C 16
ATOM 22101 O O . HIS A 1 44 ? -5.123 -13.077 19.384 1.00 0.00 44 HIS A O 16
ATOM 22116 N N . ALA A 1 45 ? -5.641 -11.480 20.881 1.00 0.00 45 ALA A N 16
ATOM 22117 C CA . ALA A 1 45 ? -6.563 -10.788 19.988 1.00 0.00 45 ALA A CA 16
ATOM 22118 C C . ALA A 1 45 ? -6.166 -9.326 19.815 1.00 0.00 45 ALA A C 16
ATOM 22119 O O . ALA A 1 45 ? -6.982 -8.415 19.958 1.00 0.00 45 ALA A O 16
ATOM 22126 N N . PRO A 1 46 ? -4.883 -9.094 19.500 1.00 0.00 46 PRO A N 16
ATOM 22127 C CA . PRO A 1 46 ? -4.349 -7.743 19.300 1.00 0.00 46 PRO A CA 16
ATOM 22128 C C . PRO A 1 46 ? -4.882 -7.091 18.028 1.00 0.00 46 PRO A C 16
ATOM 22129 O O . PRO A 1 46 ? -5.241 -7.777 17.071 1.00 0.00 46 PRO A O 16
ATOM 22140 N N . VAL A 1 47 ? -4.930 -5.763 18.025 1.00 0.00 47 VAL A N 16
ATOM 22141 C CA . VAL A 1 47 ? -5.417 -5.018 16.870 1.00 0.00 47 VAL A CA 16
ATOM 22142 C C . VAL A 1 47 ? -4.270 -4.340 16.130 1.00 0.00 47 VAL A C 16
ATOM 22143 O O . VAL A 1 47 ? -3.697 -3.363 16.612 1.00 0.00 47 VAL A O 16
ATOM 22156 N N . PHE A 1 48 ? -3.939 -4.865 14.954 1.00 0.00 48 PHE A N 16
ATOM 22157 C CA . PHE A 1 48 ? -2.860 -4.311 14.146 1.00 0.00 48 PHE A CA 16
ATOM 22158 C C . PHE A 1 48 ? -3.388 -3.244 13.191 1.00 0.00 48 PHE A C 16
ATOM 22159 O O . PHE A 1 48 ? -4.084 -3.550 12.223 1.00 0.00 48 PHE A O 16
ATOM 22176 N N . THR A 1 49 ? -3.051 -1.988 13.471 1.00 0.00 49 THR A N 16
ATOM 22177 C CA . THR A 1 49 ? -3.492 -0.875 12.640 1.00 0.00 49 THR A CA 16
ATOM 22178 C C . THR A 1 49 ? -2.425 -0.496 11.619 1.00 0.00 49 THR A C 16
ATOM 22179 O O . THR A 1 49 ? -1.399 0.086 11.967 1.00 0.00 49 THR A O 16
ATOM 22190 N N . MET A 1 50 ? -2.676 -0.830 10.357 1.00 0.00 50 MET A N 16
ATOM 22191 C CA . MET A 1 50 ? -1.737 -0.522 9.285 1.00 0.00 50 MET A CA 16
ATOM 22192 C C . MET A 1 50 ? -2.117 0.779 8.586 1.00 0.00 50 MET A C 16
ATOM 22193 O O . MET A 1 50 ? -3.270 1.208 8.637 1.00 0.00 50 MET A O 16
ATOM 22207 N N . SER A 1 51 ? -1.141 1.403 7.934 1.00 0.00 51 SER A N 16
ATOM 22208 C CA . SER A 1 51 ? -1.374 2.658 7.228 1.00 0.00 51 SER A CA 16
ATOM 22209 C C . SER A 1 51 ? -0.487 2.757 5.990 1.00 0.00 51 SER A C 16
ATOM 22210 O O . SER A 1 51 ? 0.720 2.528 6.057 1.00 0.00 51 SER A O 16
ATOM 22218 N N . VAL A 1 52 ? -1.096 3.101 4.860 1.00 0.00 52 VAL A N 16
ATOM 22219 C CA . VAL A 1 52 ? -0.364 3.232 3.606 1.00 0.00 52 VAL A CA 16
ATOM 22220 C C . VAL A 1 52 ? -0.621 4.589 2.959 1.00 0.00 52 VAL A C 16
ATOM 22221 O O . VAL A 1 52 ? -1.618 5.249 3.252 1.00 0.00 52 VAL A O 16
ATOM 22234 N N . ASP A 1 53 ? 0.284 4.998 2.077 1.00 0.00 53 ASP A N 16
ATOM 22235 C CA . ASP A 1 53 ? 0.155 6.276 1.386 1.00 0.00 53 ASP A CA 16
ATOM 22236 C C . ASP A 1 53 ? 0.039 6.069 -0.121 1.00 0.00 53 ASP A C 16
ATOM 22237 O O . ASP A 1 53 ? 0.971 5.591 -0.766 1.00 0.00 53 ASP A O 16
ATOM 22246 N N . VAL A 1 54 ? -1.113 6.433 -0.675 1.00 0.00 54 VAL A N 16
ATOM 22247 C CA . VAL A 1 54 ? -1.352 6.288 -2.106 1.00 0.00 54 VAL A CA 16
ATOM 22248 C C . VAL A 1 54 ? -2.032 7.526 -2.678 1.00 0.00 54 VAL A C 16
ATOM 22249 O O . VAL A 1 54 ? -3.060 7.974 -2.169 1.00 0.00 54 VAL A O 16
ATOM 22262 N N . ASP A 1 55 ? -1.453 8.075 -3.741 1.00 0.00 55 ASP A N 16
ATOM 22263 C CA . ASP A 1 55 ? -2.004 9.262 -4.384 1.00 0.00 55 ASP A CA 16
ATOM 22264 C C . ASP A 1 55 ? -2.243 10.371 -3.365 1.00 0.00 55 ASP A C 16
ATOM 22265 O O . ASP A 1 55 ? -3.341 10.919 -3.274 1.00 0.00 55 ASP A O 16
ATOM 22274 N N . GLY A 1 56 ? -1.207 10.698 -2.599 1.00 0.00 56 GLY A N 16
ATOM 22275 C CA . GLY A 1 56 ? -1.325 11.739 -1.595 1.00 0.00 56 GLY A CA 16
ATOM 22276 C C . GLY A 1 56 ? -2.439 11.466 -0.605 1.00 0.00 56 GLY A C 16
ATOM 22277 O O . GLY A 1 56 ? -2.855 12.358 0.136 1.00 0.00 56 GLY A O 16
ATOM 22281 N N . THR A 1 57 ? -2.927 10.230 -0.591 1.00 0.00 57 THR A N 16
ATOM 22282 C CA . THR A 1 57 ? -4.002 9.842 0.314 1.00 0.00 57 THR A CA 16
ATOM 22283 C C . THR A 1 57 ? -3.550 8.741 1.266 1.00 0.00 57 THR A C 16
ATOM 22284 O O . THR A 1 57 ? -3.313 7.606 0.852 1.00 0.00 57 THR A O 16
ATOM 22295 N N . THR A 1 58 ? -3.431 9.084 2.545 1.00 0.00 58 THR A N 16
ATOM 22296 C CA . THR A 1 58 ? -3.006 8.125 3.557 1.00 0.00 58 THR A CA 16
ATOM 22297 C C . THR A 1 58 ? -4.189 7.318 4.081 1.00 0.00 58 THR A C 16
ATOM 22298 O O . THR A 1 58 ? -5.117 7.872 4.672 1.00 0.00 58 THR A O 16
ATOM 22309 N N . TYR A 1 59 ? -4.149 6.009 3.863 1.00 0.00 59 TYR A N 16
ATOM 22310 C CA . TYR A 1 59 ? -5.219 5.126 4.313 1.00 0.00 59 TYR A CA 16
ATOM 22311 C C . TYR A 1 59 ? -4.837 4.425 5.613 1.00 0.00 59 TYR A C 16
ATOM 22312 O O . TYR A 1 59 ? -3.657 4.230 5.901 1.00 0.00 59 TYR A O 16
ATOM 22330 N N . GLU A 1 60 ? -5.845 4.048 6.393 1.00 0.00 60 GLU A N 16
ATOM 22331 C CA . GLU A 1 60 ? -5.615 3.369 7.663 1.00 0.00 60 GLU A CA 16
ATOM 22332 C C . GLU A 1 60 ? -6.687 2.312 7.916 1.00 0.00 60 GLU A C 16
ATOM 22333 O O . GLU A 1 60 ? -7.882 2.601 7.867 1.00 0.00 60 GLU A O 16
ATOM 22345 N N . ALA A 1 61 ? -6.249 1.087 8.186 1.00 0.00 61 ALA A N 16
ATOM 22346 C CA . ALA A 1 61 ? -7.169 -0.012 8.449 1.00 0.00 61 ALA A CA 16
ATOM 22347 C C . ALA A 1 61 ? -6.632 -0.928 9.544 1.00 0.00 61 ALA A C 16
ATOM 22348 O O . ALA A 1 61 ? -5.468 -1.327 9.517 1.00 0.00 61 ALA A O 16
ATOM 22355 N N . SER A 1 62 ? -7.488 -1.257 10.506 1.00 0.00 62 SER A N 16
ATOM 22356 C CA . SER A 1 62 ? -7.098 -2.123 11.613 1.00 0.00 62 SER A CA 16
ATOM 22357 C C . SER A 1 62 ? -7.748 -3.497 11.483 1.00 0.00 62 SER A C 16
ATOM 22358 O O . SER A 1 62 ? -8.881 -3.619 11.020 1.00 0.00 62 SER A O 16
ATOM 22366 N N . GLY A 1 63 ? -7.020 -4.530 11.896 1.00 0.00 63 GLY A N 16
ATOM 22367 C CA . GLY A 1 63 ? -7.541 -5.883 11.818 1.00 0.00 63 GLY A CA 16
ATOM 22368 C C . GLY A 1 63 ? -7.088 -6.746 12.979 1.00 0.00 63 GLY A C 16
ATOM 22369 O O . GLY A 1 63 ? -6.344 -6.305 13.855 1.00 0.00 63 GLY A O 16
ATOM 22373 N N . PRO A 1 64 ? -7.542 -8.008 12.995 1.00 0.00 64 PRO A N 16
ATOM 22374 C CA . PRO A 1 64 ? -7.192 -8.962 14.052 1.00 0.00 64 PRO A CA 16
ATOM 22375 C C . PRO A 1 64 ? -5.728 -9.385 13.990 1.00 0.00 64 PRO A C 16
ATOM 22376 O O . PRO A 1 64 ? -5.158 -9.829 14.986 1.00 0.00 64 PRO A O 16
ATOM 22387 N N . SER A 1 65 ? -5.126 -9.245 12.813 1.00 0.00 65 SER A N 16
ATOM 22388 C CA . SER A 1 65 ? -3.729 -9.617 12.620 1.00 0.00 65 SER A CA 16
ATOM 22389 C C . SER A 1 65 ? -3.074 -8.737 11.560 1.00 0.00 65 SER A C 16
ATOM 22390 O O . SER A 1 65 ? -3.721 -8.313 10.602 1.00 0.00 65 SER A O 16
ATOM 22398 N N . LYS A 1 66 ? -1.786 -8.466 11.738 1.00 0.00 66 LYS A N 16
ATOM 22399 C CA . LYS A 1 66 ? -1.040 -7.638 10.797 1.00 0.00 66 LYS A CA 16
ATOM 22400 C C . LYS A 1 66 ? -1.364 -8.024 9.358 1.00 0.00 66 LYS A C 16
ATOM 22401 O O . LYS A 1 66 ? -1.796 -7.190 8.562 1.00 0.00 66 LYS A O 16
ATOM 22420 N N . LYS A 1 67 ? -1.154 -9.294 9.029 1.00 0.00 67 LYS A N 16
ATOM 22421 C CA . LYS A 1 67 ? -1.425 -9.793 7.686 1.00 0.00 67 LYS A CA 16
ATOM 22422 C C . LYS A 1 67 ? -2.724 -9.207 7.140 1.00 0.00 67 LYS A C 16
ATOM 22423 O O . LYS A 1 67 ? -2.789 -8.782 5.986 1.00 0.00 67 LYS A O 16
ATOM 22442 N N . THR A 1 68 ? -3.756 -9.186 7.978 1.00 0.00 68 THR A N 16
ATOM 22443 C CA . THR A 1 68 ? -5.052 -8.652 7.580 1.00 0.00 68 THR A CA 16
ATOM 22444 C C . THR A 1 68 ? -4.993 -7.139 7.405 1.00 0.00 68 THR A C 16
ATOM 22445 O O . THR A 1 68 ? -5.325 -6.614 6.343 1.00 0.00 68 THR A O 16
ATOM 22456 N N . ALA A 1 69 ? -4.569 -6.442 8.454 1.00 0.00 69 ALA A N 16
ATOM 22457 C CA . ALA A 1 69 ? -4.464 -4.989 8.415 1.00 0.00 69 ALA A CA 16
ATOM 22458 C C . ALA A 1 69 ? -4.035 -4.507 7.033 1.00 0.00 69 ALA A C 16
ATOM 22459 O O . ALA A 1 69 ? -4.682 -3.646 6.436 1.00 0.00 69 ALA A O 16
ATOM 22466 N N . LYS A 1 70 ? -2.941 -5.066 6.530 1.00 0.00 70 LYS A N 16
ATOM 22467 C CA . LYS A 1 70 ? -2.425 -4.694 5.217 1.00 0.00 70 LYS A CA 16
ATOM 22468 C C . LYS A 1 70 ? -3.468 -4.944 4.132 1.00 0.00 70 LYS A C 16
ATOM 22469 O O . LYS A 1 70 ? -3.639 -4.131 3.223 1.00 0.00 70 LYS A O 16
ATOM 22488 N N . LEU A 1 71 ? -4.162 -6.072 4.234 1.00 0.00 71 LEU A N 16
ATOM 22489 C CA . LEU A 1 71 ? -5.190 -6.428 3.262 1.00 0.00 71 LEU A CA 16
ATOM 22490 C C . LEU A 1 71 ? -6.340 -5.427 3.294 1.00 0.00 71 LEU A C 16
ATOM 22491 O O . LEU A 1 71 ? -6.847 -5.014 2.251 1.00 0.00 71 LEU A O 16
ATOM 22507 N N . HIS A 1 72 ? -6.747 -5.039 4.499 1.00 0.00 72 HIS A N 16
ATOM 22508 C CA . HIS A 1 72 ? -7.836 -4.083 4.667 1.00 0.00 72 HIS A CA 16
ATOM 22509 C C . HIS A 1 72 ? -7.489 -2.745 4.021 1.00 0.00 72 HIS A C 16
ATOM 22510 O O . HIS A 1 72 ? -8.159 -2.302 3.088 1.00 0.00 72 HIS A O 16
ATOM 22525 N N . VAL A 1 73 ? -6.439 -2.105 4.525 1.00 0.00 73 VAL A N 16
ATOM 22526 C CA . VAL A 1 73 ? -6.002 -0.817 3.998 1.00 0.00 73 VAL A CA 16
ATOM 22527 C C . VAL A 1 73 ? -6.230 -0.735 2.493 1.00 0.00 73 VAL A C 16
ATOM 22528 O O . VAL A 1 73 ? -6.855 0.204 2.000 1.00 0.00 73 VAL A O 16
ATOM 22541 N N . ALA A 1 74 ? -5.719 -1.724 1.767 1.00 0.00 74 ALA A N 16
ATOM 22542 C CA . ALA A 1 74 ? -5.868 -1.764 0.318 1.00 0.00 74 ALA A CA 16
ATOM 22543 C C . ALA A 1 74 ? -7.332 -1.627 -0.087 1.00 0.00 74 ALA A C 16
ATOM 22544 O O . ALA A 1 74 ? -7.693 -0.736 -0.856 1.00 0.00 74 ALA A O 16
ATOM 22551 N N . VAL A 1 75 ? -8.172 -2.515 0.435 1.00 0.00 75 VAL A N 16
ATOM 22552 C CA . VAL A 1 75 ? -9.597 -2.492 0.128 1.00 0.00 75 VAL A CA 16
ATOM 22553 C C . VAL A 1 75 ? -10.136 -1.066 0.125 1.00 0.00 75 VAL A C 16
ATOM 22554 O O . VAL A 1 75 ? -10.857 -0.664 -0.788 1.00 0.00 75 VAL A O 16
ATOM 22567 N N . LYS A 1 76 ? -9.780 -0.303 1.154 1.00 0.00 76 LYS A N 16
ATOM 22568 C CA . LYS A 1 76 ? -10.225 1.081 1.271 1.00 0.00 76 LYS A CA 16
ATOM 22569 C C . LYS A 1 76 ? -9.765 1.904 0.072 1.00 0.00 76 LYS A C 16
ATOM 22570 O O . LYS A 1 76 ? -10.561 2.599 -0.559 1.00 0.00 76 LYS A O 16
ATOM 22589 N N . VAL A 1 77 ? -8.475 1.820 -0.237 1.00 0.00 77 VAL A N 16
ATOM 22590 C CA . VAL A 1 77 ? -7.909 2.555 -1.362 1.00 0.00 77 VAL A CA 16
ATOM 22591 C C . VAL A 1 77 ? -8.727 2.336 -2.629 1.00 0.00 77 VAL A C 16
ATOM 22592 O O . VAL A 1 77 ? -9.313 3.273 -3.173 1.00 0.00 77 VAL A O 16
ATOM 22605 N N . LEU A 1 78 ? -8.764 1.092 -3.095 1.00 0.00 78 LEU A N 16
ATOM 22606 C CA . LEU A 1 78 ? -9.512 0.748 -4.300 1.00 0.00 78 LEU A CA 16
ATOM 22607 C C . LEU A 1 78 ? -10.901 1.378 -4.277 1.00 0.00 78 LEU A C 16
ATOM 22608 O O . LEU A 1 78 ? -11.350 1.949 -5.270 1.00 0.00 78 LEU A O 16
ATOM 22624 N N . GLN A 1 79 ? -11.575 1.271 -3.136 1.00 0.00 79 GLN A N 16
ATOM 22625 C CA . GLN A 1 79 ? -12.912 1.832 -2.984 1.00 0.00 79 GLN A CA 16
ATOM 22626 C C . GLN A 1 79 ? -12.905 3.335 -3.244 1.00 0.00 79 GLN A C 16
ATOM 22627 O O . GLN A 1 79 ? -13.831 3.874 -3.849 1.00 0.00 79 GLN A O 16
ATOM 22641 N N . ALA A 1 80 ? -11.854 4.005 -2.781 1.00 0.00 80 ALA A N 16
ATOM 22642 C CA . ALA A 1 80 ? -11.726 5.446 -2.965 1.00 0.00 80 ALA A CA 16
ATOM 22643 C C . ALA A 1 80 ? -11.615 5.803 -4.443 1.00 0.00 80 ALA A C 16
ATOM 22644 O O . ALA A 1 80 ? -12.249 6.747 -4.913 1.00 0.00 80 ALA A O 16
ATOM 22651 N N . MET A 1 81 ? -10.804 5.042 -5.171 1.00 0.00 81 MET A N 16
ATOM 22652 C CA . MET A 1 81 ? -10.610 5.279 -6.597 1.00 0.00 81 MET A CA 16
ATOM 22653 C C . MET A 1 81 ? -11.831 4.832 -7.394 1.00 0.00 81 MET A C 16
ATOM 22654 O O . MET A 1 81 ? -12.079 5.321 -8.495 1.00 0.00 81 MET A O 16
ATOM 22668 N N . GLY A 1 82 ? -12.592 3.899 -6.829 1.00 0.00 82 GLY A N 16
ATOM 22669 C CA . GLY A 1 82 ? -13.778 3.401 -7.501 1.00 0.00 82 GLY A CA 16
ATOM 22670 C C . GLY A 1 82 ? -13.525 2.100 -8.236 1.00 0.00 82 GLY A C 16
ATOM 22671 O O . GLY A 1 82 ? -14.066 1.875 -9.319 1.00 0.00 82 GLY A O 16
ATOM 22675 N N . TYR A 1 83 ? -12.701 1.240 -7.647 1.00 0.00 83 TYR A N 16
ATOM 22676 C CA . TYR A 1 83 ? -12.374 -0.044 -8.254 1.00 0.00 83 TYR A CA 16
ATOM 22677 C C . TYR A 1 83 ? -13.109 -1.182 -7.552 1.00 0.00 83 TYR A C 16
ATOM 22678 O O . TYR A 1 83 ? -13.503 -1.077 -6.390 1.00 0.00 83 TYR A O 16
ATOM 22696 N N . PRO A 1 84 ? -13.299 -2.297 -8.273 1.00 0.00 84 PRO A N 16
ATOM 22697 C CA . PRO A 1 84 ? -13.986 -3.477 -7.741 1.00 0.00 84 PRO A CA 16
ATOM 22698 C C . PRO A 1 84 ? -13.167 -4.191 -6.670 1.00 0.00 84 PRO A C 16
ATOM 22699 O O . PRO A 1 84 ? -12.090 -4.721 -6.947 1.00 0.00 84 PRO A O 16
ATOM 22710 N N . THR A 1 85 ? -13.684 -4.201 -5.445 1.00 0.00 85 THR A N 16
ATOM 22711 C CA . THR A 1 85 ? -13.001 -4.850 -4.333 1.00 0.00 85 THR A CA 16
ATOM 22712 C C . THR A 1 85 ? -13.697 -6.148 -3.942 1.00 0.00 85 THR A C 16
ATOM 22713 O O . THR A 1 85 ? -13.048 -7.173 -3.735 1.00 0.00 85 THR A O 16
ATOM 22724 N N . GLY A 1 86 ? -15.022 -6.098 -3.842 1.00 0.00 86 GLY A N 16
ATOM 22725 C CA . GLY A 1 86 ? -15.783 -7.277 -3.476 1.00 0.00 86 GLY A CA 16
ATOM 22726 C C . GLY A 1 86 ? -15.461 -7.765 -2.078 1.00 0.00 86 GLY A C 16
ATOM 22727 O O . GLY A 1 86 ? -14.710 -8.724 -1.905 1.00 0.00 86 GLY A O 16
ATOM 22731 N N . PHE A 1 87 ? -16.029 -7.101 -1.076 1.00 0.00 87 PHE A N 16
ATOM 22732 C CA . PHE A 1 87 ? -15.796 -7.471 0.315 1.00 0.00 87 PHE A CA 16
ATOM 22733 C C . PHE A 1 87 ? -17.013 -7.143 1.176 1.00 0.00 87 PHE A C 16
ATOM 22734 O O . PHE A 1 87 ? -17.491 -6.009 1.189 1.00 0.00 87 PHE A O 16
ATOM 22751 N N . ASP A 1 88 ? -17.509 -8.145 1.893 1.00 0.00 88 ASP A N 16
ATOM 22752 C CA . ASP A 1 88 ? -18.670 -7.965 2.758 1.00 0.00 88 ASP A CA 16
ATOM 22753 C C . ASP A 1 88 ? -18.689 -9.012 3.867 1.00 0.00 88 ASP A C 16
ATOM 22754 O O . ASP A 1 88 ? -17.961 -10.003 3.811 1.00 0.00 88 ASP A O 16
ATOM 22763 N N . ALA A 1 89 ? -19.526 -8.785 4.874 1.00 0.00 89 ALA A N 16
ATOM 22764 C CA . ALA A 1 89 ? -19.641 -9.709 5.995 1.00 0.00 89 ALA A CA 16
ATOM 22765 C C . ALA A 1 89 ? -20.828 -10.648 5.814 1.00 0.00 89 ALA A C 16
ATOM 22766 O O . ALA A 1 89 ? -21.564 -10.924 6.762 1.00 0.00 89 ALA A O 16
ATOM 22773 N N . ASP A 1 90 ? -21.010 -11.135 4.591 1.00 0.00 90 ASP A N 16
ATOM 22774 C CA . ASP A 1 90 ? -22.109 -12.044 4.286 1.00 0.00 90 ASP A CA 16
ATOM 22775 C C . ASP A 1 90 ? -21.584 -13.434 3.942 1.00 0.00 90 ASP A C 16
ATOM 22776 O O . ASP A 1 90 ? -21.985 -14.030 2.941 1.00 0.00 90 ASP A O 16
ATOM 22785 N N . ILE A 1 91 ? -20.685 -13.945 4.776 1.00 0.00 91 ILE A N 16
ATOM 22786 C CA . ILE A 1 91 ? -20.105 -15.265 4.560 1.00 0.00 91 ILE A CA 16
ATOM 22787 C C . ILE A 1 91 ? -21.185 -16.293 4.237 1.00 0.00 91 ILE A C 16
ATOM 22788 O O . ILE A 1 91 ? -22.331 -16.160 4.667 1.00 0.00 91 ILE A O 16
ATOM 22804 N N . SER A 1 92 ? -20.810 -17.318 3.479 1.00 0.00 92 SER A N 16
ATOM 22805 C CA . SER A 1 92 ? -21.747 -18.368 3.097 1.00 0.00 92 SER A CA 16
ATOM 22806 C C . SER A 1 92 ? -22.418 -18.971 4.327 1.00 0.00 92 SER A C 16
ATOM 22807 O O . SER A 1 92 ? -21.833 -19.016 5.409 1.00 0.00 92 SER A O 16
ATOM 22815 N N . GLY A 1 93 ? -23.652 -19.435 4.153 1.00 0.00 93 GLY A N 16
ATOM 22816 C CA . GLY A 1 93 ? -24.384 -20.029 5.256 1.00 0.00 93 GLY A CA 16
ATOM 22817 C C . GLY A 1 93 ? -25.673 -19.292 5.560 1.00 0.00 93 GLY A C 16
ATOM 22818 O O . GLY A 1 93 ? -26.078 -18.381 4.838 1.00 0.00 93 GLY A O 16
ATOM 22822 N N . PRO A 1 94 ? -26.343 -19.689 6.653 1.00 0.00 94 PRO A N 16
ATOM 22823 C CA . PRO A 1 94 ? -27.604 -19.073 7.075 1.00 0.00 94 PRO A CA 16
ATOM 22824 C C . PRO A 1 94 ? -27.412 -17.651 7.590 1.00 0.00 94 PRO A C 16
ATOM 22825 O O . PRO A 1 94 ? -26.287 -17.219 7.842 1.00 0.00 94 PRO A O 16
ATOM 22836 N N . SER A 1 95 ? -28.516 -16.927 7.744 1.00 0.00 95 SER A N 16
ATOM 22837 C CA . SER A 1 95 ? -28.468 -15.552 8.225 1.00 0.00 95 SER A CA 16
ATOM 22838 C C . SER A 1 95 ? -29.268 -15.399 9.515 1.00 0.00 95 SER A C 16
ATOM 22839 O O . SER A 1 95 ? -30.488 -15.559 9.524 1.00 0.00 95 SER A O 16
ATOM 22847 N N . SER A 1 96 ? -28.570 -15.089 10.603 1.00 0.00 96 SER A N 16
ATOM 22848 C CA . SER A 1 96 ? -29.213 -14.918 11.901 1.00 0.00 96 SER A CA 16
ATOM 22849 C C . SER A 1 96 ? -29.910 -13.564 11.988 1.00 0.00 96 SER A C 16
ATOM 22850 O O . SER A 1 96 ? -30.504 -13.224 13.010 1.00 0.00 96 SER A O 16
ATOM 22858 N N . GLY A 1 97 ? -29.831 -12.794 10.907 1.00 0.00 97 GLY A N 16
ATOM 22859 C CA . GLY A 1 97 ? -30.458 -11.485 10.881 1.00 0.00 97 GLY A CA 16
ATOM 22860 C C . GLY A 1 97 ? -31.629 -11.422 9.920 1.00 0.00 97 GLY A C 16
ATOM 22861 O O . GLY A 1 97 ? -31.730 -12.234 9.000 1.00 0.00 97 GLY A O 16
ATOM 22865 N N . GLY A 1 1 ? 10.284 2.432 15.292 1.00 0.00 1 GLY A N 17
ATOM 22866 C CA . GLY A 1 1 ? 11.664 2.830 15.496 1.00 0.00 1 GLY A CA 17
ATOM 22867 C C . GLY A 1 1 ? 12.639 1.701 15.227 1.00 0.00 1 GLY A C 17
ATOM 22868 O O . GLY A 1 1 ? 13.112 1.045 16.155 1.00 0.00 1 GLY A O 17
ATOM 22872 N N . SER A 1 2 ? 12.939 1.471 13.952 1.00 0.00 2 SER A N 17
ATOM 22873 C CA . SER A 1 2 ? 13.859 0.410 13.563 1.00 0.00 2 SER A CA 17
ATOM 22874 C C . SER A 1 2 ? 13.568 -0.873 14.337 1.00 0.00 2 SER A C 17
ATOM 22875 O O . SER A 1 2 ? 14.484 -1.555 14.796 1.00 0.00 2 SER A O 17
ATOM 22883 N N . SER A 1 3 ? 12.286 -1.194 14.477 1.00 0.00 3 SER A N 17
ATOM 22884 C CA . SER A 1 3 ? 11.872 -2.392 15.198 1.00 0.00 3 SER A CA 17
ATOM 22885 C C . SER A 1 3 ? 10.666 -3.041 14.527 1.00 0.00 3 SER A C 17
ATOM 22886 O O . SER A 1 3 ? 9.780 -2.354 14.018 1.00 0.00 3 SER A O 17
ATOM 22894 N N . GLY A 1 4 ? 10.638 -4.370 14.530 1.00 0.00 4 GLY A N 17
ATOM 22895 C CA . GLY A 1 4 ? 9.537 -5.091 13.919 1.00 0.00 4 GLY A CA 17
ATOM 22896 C C . GLY A 1 4 ? 9.847 -6.561 13.718 1.00 0.00 4 GLY A C 17
ATOM 22897 O O . GLY A 1 4 ? 10.415 -6.948 12.697 1.00 0.00 4 GLY A O 17
ATOM 22901 N N . SER A 1 5 ? 9.474 -7.382 14.695 1.00 0.00 5 SER A N 17
ATOM 22902 C CA . SER A 1 5 ? 9.721 -8.817 14.623 1.00 0.00 5 SER A CA 17
ATOM 22903 C C . SER A 1 5 ? 8.420 -9.581 14.395 1.00 0.00 5 SER A C 17
ATOM 22904 O O . SER A 1 5 ? 7.501 -9.520 15.212 1.00 0.00 5 SER A O 17
ATOM 22912 N N . SER A 1 6 ? 8.350 -10.300 13.280 1.00 0.00 6 SER A N 17
ATOM 22913 C CA . SER A 1 6 ? 7.161 -11.073 12.942 1.00 0.00 6 SER A CA 17
ATOM 22914 C C . SER A 1 6 ? 7.281 -12.505 13.454 1.00 0.00 6 SER A C 17
ATOM 22915 O O . SER A 1 6 ? 8.292 -13.172 13.237 1.00 0.00 6 SER A O 17
ATOM 22923 N N . GLY A 1 7 ? 6.239 -12.972 14.137 1.00 0.00 7 GLY A N 17
ATOM 22924 C CA . GLY A 1 7 ? 6.247 -14.321 14.671 1.00 0.00 7 GLY A CA 17
ATOM 22925 C C . GLY A 1 7 ? 5.145 -14.548 15.687 1.00 0.00 7 GLY A C 17
ATOM 22926 O O . GLY A 1 7 ? 4.230 -13.734 15.814 1.00 0.00 7 GLY A O 17
ATOM 22930 N N . ARG A 1 8 ? 5.231 -15.659 16.412 1.00 0.00 8 ARG A N 17
ATOM 22931 C CA . ARG A 1 8 ? 4.232 -15.992 17.421 1.00 0.00 8 ARG A CA 17
ATOM 22932 C C . ARG A 1 8 ? 2.843 -16.096 16.796 1.00 0.00 8 ARG A C 17
ATOM 22933 O O . ARG A 1 8 ? 1.871 -15.558 17.326 1.00 0.00 8 ARG A O 17
ATOM 22954 N N . LYS A 1 9 ? 2.758 -16.791 15.667 1.00 0.00 9 LYS A N 17
ATOM 22955 C CA . LYS A 1 9 ? 1.490 -16.967 14.970 1.00 0.00 9 LYS A CA 17
ATOM 22956 C C . LYS A 1 9 ? 1.156 -18.447 14.812 1.00 0.00 9 LYS A C 17
ATOM 22957 O O . LYS A 1 9 ? 1.997 -19.240 14.386 1.00 0.00 9 LYS A O 17
ATOM 22976 N N . ILE A 1 10 ? -0.074 -18.811 15.156 1.00 0.00 10 ILE A N 17
ATOM 22977 C CA . ILE A 1 10 ? -0.518 -20.195 15.049 1.00 0.00 10 ILE A CA 17
ATOM 22978 C C . ILE A 1 10 ? -1.650 -20.333 14.036 1.00 0.00 10 ILE A C 17
ATOM 22979 O O . ILE A 1 10 ? -2.699 -19.702 14.171 1.00 0.00 10 ILE A O 17
ATOM 22995 N N . LEU A 1 11 ? -1.430 -21.164 13.023 1.00 0.00 11 LEU A N 17
ATOM 22996 C CA . LEU A 1 11 ? -2.432 -21.387 11.986 1.00 0.00 11 LEU A CA 17
ATOM 22997 C C . LEU A 1 11 ? -3.148 -20.087 11.631 1.00 0.00 11 LEU A C 17
ATOM 22998 O O . LEU A 1 11 ? -4.377 -20.019 11.649 1.00 0.00 11 LEU A O 17
ATOM 23014 N N . ASP A 1 12 ? -2.370 -19.060 11.307 1.00 0.00 12 ASP A N 17
ATOM 23015 C CA . ASP A 1 12 ? -2.930 -17.763 10.944 1.00 0.00 12 ASP A CA 17
ATOM 23016 C C . ASP A 1 12 ? -2.789 -17.510 9.446 1.00 0.00 12 ASP A C 17
ATOM 23017 O O . ASP A 1 12 ? -2.402 -16.421 9.024 1.00 0.00 12 ASP A O 17
ATOM 23026 N N . SER A 1 13 ? -3.104 -18.525 8.648 1.00 0.00 13 SER A N 17
ATOM 23027 C CA . SER A 1 13 ? -3.008 -18.415 7.197 1.00 0.00 13 SER A CA 17
ATOM 23028 C C . SER A 1 13 ? -4.348 -18.728 6.538 1.00 0.00 13 SER A C 17
ATOM 23029 O O . SER A 1 13 ? -4.705 -19.891 6.351 1.00 0.00 13 SER A O 17
ATOM 23037 N N . LYS A 1 14 ? -5.088 -17.680 6.190 1.00 0.00 14 LYS A N 17
ATOM 23038 C CA . LYS A 1 14 ? -6.389 -17.840 5.551 1.00 0.00 14 LYS A CA 17
ATOM 23039 C C . LYS A 1 14 ? -6.664 -16.693 4.583 1.00 0.00 14 LYS A C 17
ATOM 23040 O O . LYS A 1 14 ? -6.209 -15.569 4.793 1.00 0.00 14 LYS A O 17
ATOM 23059 N N . ALA A 1 15 ? -7.412 -16.986 3.524 1.00 0.00 15 ALA A N 17
ATOM 23060 C CA . ALA A 1 15 ? -7.751 -15.978 2.526 1.00 0.00 15 ALA A CA 17
ATOM 23061 C C . ALA A 1 15 ? -8.773 -16.514 1.530 1.00 0.00 15 ALA A C 17
ATOM 23062 O O . ALA A 1 15 ? -8.476 -17.417 0.747 1.00 0.00 15 ALA A O 17
ATOM 23069 N N . ILE A 1 16 ? -9.977 -15.954 1.566 1.00 0.00 16 ILE A N 17
ATOM 23070 C CA . ILE A 1 16 ? -11.043 -16.376 0.665 1.00 0.00 16 ILE A CA 17
ATOM 23071 C C . ILE A 1 16 ? -11.367 -15.287 -0.351 1.00 0.00 16 ILE A C 17
ATOM 23072 O O . ILE A 1 16 ? -11.963 -14.264 -0.012 1.00 0.00 16 ILE A O 17
ATOM 23088 N N . ASP A 1 17 ? -10.972 -15.514 -1.599 1.00 0.00 17 ASP A N 17
ATOM 23089 C CA . ASP A 1 17 ? -11.223 -14.553 -2.667 1.00 0.00 17 ASP A CA 17
ATOM 23090 C C . ASP A 1 17 ? -11.151 -13.123 -2.140 1.00 0.00 17 ASP A C 17
ATOM 23091 O O . ASP A 1 17 ? -11.971 -12.276 -2.498 1.00 0.00 17 ASP A O 17
ATOM 23100 N N . LEU A 1 18 ? -10.166 -12.861 -1.288 1.00 0.00 18 LEU A N 17
ATOM 23101 C CA . LEU A 1 18 ? -9.987 -11.534 -0.710 1.00 0.00 18 LEU A CA 17
ATOM 23102 C C . LEU A 1 18 ? -8.544 -11.064 -0.861 1.00 0.00 18 LEU A C 17
ATOM 23103 O O . LEU A 1 18 ? -8.286 -9.879 -1.069 1.00 0.00 18 LEU A O 17
ATOM 23119 N N . MET A 1 19 ? -7.608 -12.002 -0.758 1.00 0.00 19 MET A N 17
ATOM 23120 C CA . MET A 1 19 ? -6.191 -11.684 -0.888 1.00 0.00 19 MET A CA 17
ATOM 23121 C C . MET A 1 19 ? -5.937 -10.825 -2.123 1.00 0.00 19 MET A C 17
ATOM 23122 O O . MET A 1 19 ? -4.987 -10.045 -2.163 1.00 0.00 19 MET A O 17
ATOM 23136 N N . ASN A 1 20 ? -6.793 -10.975 -3.128 1.00 0.00 20 ASN A N 17
ATOM 23137 C CA . ASN A 1 20 ? -6.660 -10.214 -4.365 1.00 0.00 20 ASN A CA 17
ATOM 23138 C C . ASN A 1 20 ? -6.330 -8.753 -4.072 1.00 0.00 20 ASN A C 17
ATOM 23139 O O . ASN A 1 20 ? -5.361 -8.208 -4.599 1.00 0.00 20 ASN A O 17
ATOM 23150 N N . ALA A 1 21 ? -7.142 -8.127 -3.227 1.00 0.00 21 ALA A N 17
ATOM 23151 C CA . ALA A 1 21 ? -6.935 -6.731 -2.861 1.00 0.00 21 ALA A CA 17
ATOM 23152 C C . ALA A 1 21 ? -5.449 -6.397 -2.791 1.00 0.00 21 ALA A C 17
ATOM 23153 O O . ALA A 1 21 ? -4.957 -5.545 -3.533 1.00 0.00 21 ALA A O 17
ATOM 23160 N N . LEU A 1 22 ? -4.738 -7.071 -1.894 1.00 0.00 22 LEU A N 17
ATOM 23161 C CA . LEU A 1 22 ? -3.306 -6.845 -1.725 1.00 0.00 22 LEU A CA 17
ATOM 23162 C C . LEU A 1 22 ? -2.605 -6.764 -3.077 1.00 0.00 22 LEU A C 17
ATOM 23163 O O . LEU A 1 22 ? -1.932 -5.779 -3.380 1.00 0.00 22 LEU A O 17
ATOM 23179 N N . MET A 1 23 ? -2.770 -7.804 -3.887 1.00 0.00 23 MET A N 17
ATOM 23180 C CA . MET A 1 23 ? -2.156 -7.848 -5.209 1.00 0.00 23 MET A CA 17
ATOM 23181 C C . MET A 1 23 ? -2.570 -6.640 -6.042 1.00 0.00 23 MET A C 17
ATOM 23182 O O . MET A 1 23 ? -1.743 -6.025 -6.716 1.00 0.00 23 MET A O 17
ATOM 23196 N N . ARG A 1 24 ? -3.855 -6.304 -5.991 1.00 0.00 24 ARG A N 17
ATOM 23197 C CA . ARG A 1 24 ? -4.379 -5.170 -6.742 1.00 0.00 24 ARG A CA 17
ATOM 23198 C C . ARG A 1 24 ? -3.605 -3.896 -6.413 1.00 0.00 24 ARG A C 17
ATOM 23199 O O . ARG A 1 24 ? -3.007 -3.275 -7.293 1.00 0.00 24 ARG A O 17
ATOM 23220 N N . LEU A 1 25 ? -3.622 -3.512 -5.142 1.00 0.00 25 LEU A N 17
ATOM 23221 C CA . LEU A 1 25 ? -2.923 -2.311 -4.696 1.00 0.00 25 LEU A CA 17
ATOM 23222 C C . LEU A 1 25 ? -1.498 -2.277 -5.240 1.00 0.00 25 LEU A C 17
ATOM 23223 O O . LEU A 1 25 ? -1.028 -1.242 -5.711 1.00 0.00 25 LEU A O 17
ATOM 23239 N N . ASN A 1 26 ? -0.818 -3.417 -5.175 1.00 0.00 26 ASN A N 17
ATOM 23240 C CA . ASN A 1 26 ? 0.553 -3.518 -5.663 1.00 0.00 26 ASN A CA 17
ATOM 23241 C C . ASN A 1 26 ? 0.603 -3.359 -7.179 1.00 0.00 26 ASN A C 17
ATOM 23242 O O . ASN A 1 26 ? 1.504 -2.714 -7.715 1.00 0.00 26 ASN A O 17
ATOM 23253 N N . GLN A 1 27 ? -0.370 -3.951 -7.863 1.00 0.00 27 GLN A N 17
ATOM 23254 C CA . GLN A 1 27 ? -0.436 -3.875 -9.318 1.00 0.00 27 GLN A CA 17
ATOM 23255 C C . GLN A 1 27 ? -0.508 -2.425 -9.785 1.00 0.00 27 GLN A C 17
ATOM 23256 O O . GLN A 1 27 ? 0.325 -1.974 -10.572 1.00 0.00 27 GLN A O 17
ATOM 23270 N N . ILE A 1 28 ? -1.507 -1.699 -9.294 1.00 0.00 28 ILE A N 17
ATOM 23271 C CA . ILE A 1 28 ? -1.686 -0.300 -9.661 1.00 0.00 28 ILE A CA 17
ATOM 23272 C C . ILE A 1 28 ? -0.625 0.580 -9.008 1.00 0.00 28 ILE A C 17
ATOM 23273 O O . ILE A 1 28 ? -0.180 1.569 -9.590 1.00 0.00 28 ILE A O 17
ATOM 23289 N N . ARG A 1 29 ? -0.223 0.211 -7.796 1.00 0.00 29 ARG A N 17
ATOM 23290 C CA . ARG A 1 29 ? 0.787 0.966 -7.064 1.00 0.00 29 ARG A CA 17
ATOM 23291 C C . ARG A 1 29 ? 1.934 0.059 -6.628 1.00 0.00 29 ARG A C 17
ATOM 23292 O O . ARG A 1 29 ? 1.934 -0.499 -5.531 1.00 0.00 29 ARG A O 17
ATOM 23313 N N . PRO A 1 30 ? 2.936 -0.092 -7.507 1.00 0.00 30 PRO A N 17
ATOM 23314 C CA . PRO A 1 30 ? 4.108 -0.929 -7.236 1.00 0.00 30 PRO A CA 17
ATOM 23315 C C . PRO A 1 30 ? 5.010 -0.333 -6.161 1.00 0.00 30 PRO A C 17
ATOM 23316 O O . PRO A 1 30 ? 5.152 0.885 -6.061 1.00 0.00 30 PRO A O 17
ATOM 23327 N N . GLY A 1 31 ? 5.619 -1.201 -5.358 1.00 0.00 31 GLY A N 17
ATOM 23328 C CA . GLY A 1 31 ? 6.500 -0.741 -4.301 1.00 0.00 31 GLY A CA 17
ATOM 23329 C C . GLY A 1 31 ? 5.761 0.026 -3.222 1.00 0.00 31 GLY A C 17
ATOM 23330 O O . GLY A 1 31 ? 5.891 1.246 -3.117 1.00 0.00 31 GLY A O 17
ATOM 23334 N N . LEU A 1 32 ? 4.982 -0.690 -2.419 1.00 0.00 32 LEU A N 17
ATOM 23335 C CA . LEU A 1 32 ? 4.217 -0.070 -1.343 1.00 0.00 32 LEU A CA 17
ATOM 23336 C C . LEU A 1 32 ? 4.864 -0.340 0.012 1.00 0.00 32 LEU A C 17
ATOM 23337 O O . LEU A 1 32 ? 5.572 -1.332 0.184 1.00 0.00 32 LEU A O 17
ATOM 23353 N N . GLN A 1 33 ? 4.614 0.547 0.969 1.00 0.00 33 GLN A N 17
ATOM 23354 C CA . GLN A 1 33 ? 5.172 0.402 2.308 1.00 0.00 33 GLN A CA 17
ATOM 23355 C C . GLN A 1 33 ? 4.076 0.478 3.366 1.00 0.00 33 GLN A C 17
ATOM 23356 O O . GLN A 1 33 ? 3.468 1.530 3.570 1.00 0.00 33 GLN A O 17
ATOM 23370 N N . TYR A 1 34 ? 3.828 -0.642 4.035 1.00 0.00 34 TYR A N 17
ATOM 23371 C CA . TYR A 1 34 ? 2.802 -0.703 5.070 1.00 0.00 34 TYR A CA 17
ATOM 23372 C C . TYR A 1 34 ? 3.422 -0.580 6.458 1.00 0.00 34 TYR A C 17
ATOM 23373 O O . TYR A 1 34 ? 4.283 -1.373 6.840 1.00 0.00 34 TYR A O 17
ATOM 23391 N N . LYS A 1 35 ? 2.976 0.420 7.211 1.00 0.00 35 LYS A N 17
ATOM 23392 C CA . LYS A 1 35 ? 3.483 0.648 8.559 1.00 0.00 35 LYS A CA 17
ATOM 23393 C C . LYS A 1 35 ? 2.377 0.468 9.594 1.00 0.00 35 LYS A C 17
ATOM 23394 O O . LYS A 1 35 ? 1.224 0.832 9.356 1.00 0.00 35 LYS A O 17
ATOM 23413 N N . LEU A 1 36 ? 2.734 -0.092 10.744 1.00 0.00 36 LEU A N 17
ATOM 23414 C CA . LEU A 1 36 ? 1.772 -0.318 11.817 1.00 0.00 36 LEU A CA 17
ATOM 23415 C C . LEU A 1 36 ? 1.790 0.833 12.817 1.00 0.00 36 LEU A C 17
ATOM 23416 O O . LEU A 1 36 ? 2.625 0.870 13.722 1.00 0.00 36 LEU A O 17
ATOM 23432 N N . LEU A 1 37 ? 0.864 1.770 12.649 1.00 0.00 37 LEU A N 17
ATOM 23433 C CA . LEU A 1 37 ? 0.772 2.923 13.539 1.00 0.00 37 LEU A CA 17
ATOM 23434 C C . LEU A 1 37 ? 0.967 2.506 14.993 1.00 0.00 37 LEU A C 17
ATOM 23435 O O . LEU A 1 37 ? 1.836 3.031 15.689 1.00 0.00 37 LEU A O 17
ATOM 23451 N N . SER A 1 38 ? 0.154 1.557 15.445 1.00 0.00 38 SER A N 17
ATOM 23452 C CA . SER A 1 38 ? 0.235 1.069 16.817 1.00 0.00 38 SER A CA 17
ATOM 23453 C C . SER A 1 38 ? -0.723 -0.097 17.037 1.00 0.00 38 SER A C 17
ATOM 23454 O O . SER A 1 38 ? -1.728 -0.228 16.339 1.00 0.00 38 SER A O 17
ATOM 23462 N N . GLN A 1 39 ? -0.403 -0.941 18.012 1.00 0.00 39 GLN A N 17
ATOM 23463 C CA . GLN A 1 39 ? -1.235 -2.097 18.325 1.00 0.00 39 GLN A CA 17
ATOM 23464 C C . GLN A 1 39 ? -1.894 -1.941 19.692 1.00 0.00 39 GLN A C 17
ATOM 23465 O O . GLN A 1 39 ? -1.263 -1.488 20.647 1.00 0.00 39 GLN A O 17
ATOM 23479 N N . SER A 1 40 ? -3.165 -2.318 19.777 1.00 0.00 40 SER A N 17
ATOM 23480 C CA . SER A 1 40 ? -3.911 -2.216 21.026 1.00 0.00 40 SER A CA 17
ATOM 23481 C C . SER A 1 40 ? -4.701 -3.493 21.293 1.00 0.00 40 SER A C 17
ATOM 23482 O O . SER A 1 40 ? -5.142 -4.169 20.365 1.00 0.00 40 SER A O 17
ATOM 23490 N N . GLY A 1 41 ? -4.877 -3.817 22.571 1.00 0.00 41 GLY A N 17
ATOM 23491 C CA . GLY A 1 41 ? -5.615 -5.012 22.939 1.00 0.00 41 GLY A CA 17
ATOM 23492 C C . GLY A 1 41 ? -4.711 -6.115 23.452 1.00 0.00 41 GLY A C 17
ATOM 23493 O O . GLY A 1 41 ? -3.517 -5.916 23.674 1.00 0.00 41 GLY A O 17
ATOM 23497 N N . PRO A 1 42 ? -5.285 -7.311 23.651 1.00 0.00 42 PRO A N 17
ATOM 23498 C CA . PRO A 1 42 ? -4.542 -8.473 24.146 1.00 0.00 42 PRO A CA 17
ATOM 23499 C C . PRO A 1 42 ? -3.553 -9.010 23.116 1.00 0.00 42 PRO A C 17
ATOM 23500 O O . PRO A 1 42 ? -3.311 -8.380 22.087 1.00 0.00 42 PRO A O 17
ATOM 23511 N N . VAL A 1 43 ? -2.985 -10.178 23.401 1.00 0.00 43 VAL A N 17
ATOM 23512 C CA . VAL A 1 43 ? -2.023 -10.800 22.499 1.00 0.00 43 VAL A CA 17
ATOM 23513 C C . VAL A 1 43 ? -2.716 -11.747 21.525 1.00 0.00 43 VAL A C 17
ATOM 23514 O O . VAL A 1 43 ? -2.209 -12.014 20.435 1.00 0.00 43 VAL A O 17
ATOM 23527 N N . HIS A 1 44 ? -3.879 -12.251 21.925 1.00 0.00 44 HIS A N 17
ATOM 23528 C CA . HIS A 1 44 ? -4.643 -13.168 21.087 1.00 0.00 44 HIS A CA 17
ATOM 23529 C C . HIS A 1 44 ? -5.615 -12.405 20.192 1.00 0.00 44 HIS A C 17
ATOM 23530 O O . HIS A 1 44 ? -5.937 -12.848 19.090 1.00 0.00 44 HIS A O 17
ATOM 23545 N N . ALA A 1 45 ? -6.078 -11.256 20.674 1.00 0.00 45 ALA A N 17
ATOM 23546 C CA . ALA A 1 45 ? -7.011 -10.431 19.917 1.00 0.00 45 ALA A CA 17
ATOM 23547 C C . ALA A 1 45 ? -6.500 -9.001 19.788 1.00 0.00 45 ALA A C 17
ATOM 23548 O O . ALA A 1 45 ? -7.225 -8.033 20.018 1.00 0.00 45 ALA A O 17
ATOM 23555 N N . PRO A 1 46 ? -5.220 -8.861 19.411 1.00 0.00 46 PRO A N 17
ATOM 23556 C CA . PRO A 1 46 ? -4.583 -7.552 19.243 1.00 0.00 46 PRO A CA 17
ATOM 23557 C C . PRO A 1 46 ? -5.123 -6.795 18.035 1.00 0.00 46 PRO A C 17
ATOM 23558 O O . PRO A 1 46 ? -5.609 -7.398 17.078 1.00 0.00 46 PRO A O 17
ATOM 23569 N N . VAL A 1 47 ? -5.036 -5.469 18.085 1.00 0.00 47 VAL A N 17
ATOM 23570 C CA . VAL A 1 47 ? -5.515 -4.629 16.993 1.00 0.00 47 VAL A CA 17
ATOM 23571 C C . VAL A 1 47 ? -4.353 -4.041 16.202 1.00 0.00 47 VAL A C 17
ATOM 23572 O O . VAL A 1 47 ? -3.775 -3.025 16.589 1.00 0.00 47 VAL A O 17
ATOM 23585 N N . PHE A 1 48 ? -4.014 -4.686 15.090 1.00 0.00 48 PHE A N 17
ATOM 23586 C CA . PHE A 1 48 ? -2.920 -4.226 14.243 1.00 0.00 48 PHE A CA 17
ATOM 23587 C C . PHE A 1 48 ? -3.384 -3.109 13.313 1.00 0.00 48 PHE A C 17
ATOM 23588 O O . PHE A 1 48 ? -4.047 -3.359 12.305 1.00 0.00 48 PHE A O 17
ATOM 23605 N N . THR A 1 49 ? -3.031 -1.875 13.658 1.00 0.00 49 THR A N 17
ATOM 23606 C CA . THR A 1 49 ? -3.412 -0.719 12.857 1.00 0.00 49 THR A CA 17
ATOM 23607 C C . THR A 1 49 ? -2.362 -0.417 11.794 1.00 0.00 49 THR A C 17
ATOM 23608 O O . THR A 1 49 ? -1.249 0.002 12.109 1.00 0.00 49 THR A O 17
ATOM 23619 N N . MET A 1 50 ? -2.724 -0.632 10.533 1.00 0.00 50 MET A N 17
ATOM 23620 C CA . MET A 1 50 ? -1.813 -0.381 9.423 1.00 0.00 50 MET A CA 17
ATOM 23621 C C . MET A 1 50 ? -2.104 0.969 8.776 1.00 0.00 50 MET A C 17
ATOM 23622 O O . MET A 1 50 ? -3.098 1.620 9.096 1.00 0.00 50 MET A O 17
ATOM 23636 N N . SER A 1 51 ? -1.231 1.384 7.863 1.00 0.00 51 SER A N 17
ATOM 23637 C CA . SER A 1 51 ? -1.393 2.658 7.173 1.00 0.00 51 SER A CA 17
ATOM 23638 C C . SER A 1 51 ? -0.492 2.729 5.944 1.00 0.00 51 SER A C 17
ATOM 23639 O O . SER A 1 51 ? 0.698 2.423 6.014 1.00 0.00 51 SER A O 17
ATOM 23647 N N . VAL A 1 52 ? -1.069 3.136 4.818 1.00 0.00 52 VAL A N 17
ATOM 23648 C CA . VAL A 1 52 ? -0.319 3.249 3.573 1.00 0.00 52 VAL A CA 17
ATOM 23649 C C . VAL A 1 52 ? -0.657 4.545 2.844 1.00 0.00 52 VAL A C 17
ATOM 23650 O O . VAL A 1 52 ? -1.800 5.003 2.868 1.00 0.00 52 VAL A O 17
ATOM 23663 N N . ASP A 1 53 ? 0.344 5.131 2.196 1.00 0.00 53 ASP A N 17
ATOM 23664 C CA . ASP A 1 53 ? 0.153 6.374 1.457 1.00 0.00 53 ASP A CA 17
ATOM 23665 C C . ASP A 1 53 ? 0.063 6.107 -0.042 1.00 0.00 53 ASP A C 17
ATOM 23666 O O . ASP A 1 53 ? 1.002 5.592 -0.649 1.00 0.00 53 ASP A O 17
ATOM 23675 N N . VAL A 1 54 ? -1.074 6.460 -0.633 1.00 0.00 54 VAL A N 17
ATOM 23676 C CA . VAL A 1 54 ? -1.287 6.259 -2.062 1.00 0.00 54 VAL A CA 17
ATOM 23677 C C . VAL A 1 54 ? -1.871 7.509 -2.711 1.00 0.00 54 VAL A C 17
ATOM 23678 O O . VAL A 1 54 ? -2.852 8.072 -2.226 1.00 0.00 54 VAL A O 17
ATOM 23691 N N . ASP A 1 55 ? -1.262 7.936 -3.812 1.00 0.00 55 ASP A N 17
ATOM 23692 C CA . ASP A 1 55 ? -1.723 9.119 -4.530 1.00 0.00 55 ASP A CA 17
ATOM 23693 C C . ASP A 1 55 ? -1.990 10.270 -3.566 1.00 0.00 55 ASP A C 17
ATOM 23694 O O . ASP A 1 55 ? -3.035 10.916 -3.629 1.00 0.00 55 ASP A O 17
ATOM 23703 N N . GLY A 1 56 ? -1.038 10.521 -2.673 1.00 0.00 56 GLY A N 17
ATOM 23704 C CA . GLY A 1 56 ? -1.190 11.593 -1.707 1.00 0.00 56 GLY A CA 17
ATOM 23705 C C . GLY A 1 56 ? -2.375 11.380 -0.786 1.00 0.00 56 GLY A C 17
ATOM 23706 O O . GLY A 1 56 ? -2.994 12.340 -0.325 1.00 0.00 56 GLY A O 17
ATOM 23710 N N . THR A 1 57 ? -2.694 10.118 -0.517 1.00 0.00 57 THR A N 17
ATOM 23711 C CA . THR A 1 57 ? -3.814 9.782 0.352 1.00 0.00 57 THR A CA 17
ATOM 23712 C C . THR A 1 57 ? -3.418 8.723 1.375 1.00 0.00 57 THR A C 17
ATOM 23713 O O . THR A 1 57 ? -3.210 7.559 1.031 1.00 0.00 57 THR A O 17
ATOM 23724 N N . THR A 1 58 ? -3.315 9.134 2.635 1.00 0.00 58 THR A N 17
ATOM 23725 C CA . THR A 1 58 ? -2.943 8.221 3.709 1.00 0.00 58 THR A CA 17
ATOM 23726 C C . THR A 1 58 ? -4.150 7.432 4.203 1.00 0.00 58 THR A C 17
ATOM 23727 O O . THR A 1 58 ? -5.057 7.989 4.821 1.00 0.00 58 THR A O 17
ATOM 23738 N N . TYR A 1 59 ? -4.154 6.132 3.928 1.00 0.00 59 TYR A N 17
ATOM 23739 C CA . TYR A 1 59 ? -5.252 5.267 4.343 1.00 0.00 59 TYR A CA 17
ATOM 23740 C C . TYR A 1 59 ? -4.943 4.599 5.680 1.00 0.00 59 TYR A C 17
ATOM 23741 O O . TYR A 1 59 ? -3.782 4.459 6.062 1.00 0.00 59 TYR A O 17
ATOM 23759 N N . GLU A 1 60 ? -5.992 4.189 6.385 1.00 0.00 60 GLU A N 17
ATOM 23760 C CA . GLU A 1 60 ? -5.834 3.535 7.679 1.00 0.00 60 GLU A CA 17
ATOM 23761 C C . GLU A 1 60 ? -6.859 2.419 7.854 1.00 0.00 60 GLU A C 17
ATOM 23762 O O . GLU A 1 60 ? -8.064 2.647 7.757 1.00 0.00 60 GLU A O 17
ATOM 23774 N N . ALA A 1 61 ? -6.370 1.210 8.113 1.00 0.00 61 ALA A N 17
ATOM 23775 C CA . ALA A 1 61 ? -7.243 0.058 8.303 1.00 0.00 61 ALA A CA 17
ATOM 23776 C C . ALA A 1 61 ? -6.626 -0.944 9.273 1.00 0.00 61 ALA A C 17
ATOM 23777 O O . ALA A 1 61 ? -5.567 -1.511 9.004 1.00 0.00 61 ALA A O 17
ATOM 23784 N N . SER A 1 62 ? -7.294 -1.156 10.402 1.00 0.00 62 SER A N 17
ATOM 23785 C CA . SER A 1 62 ? -6.809 -2.086 11.414 1.00 0.00 62 SER A CA 17
ATOM 23786 C C . SER A 1 62 ? -7.528 -3.427 11.309 1.00 0.00 62 SER A C 17
ATOM 23787 O O . SER A 1 62 ? -8.598 -3.525 10.711 1.00 0.00 62 SER A O 17
ATOM 23795 N N . GLY A 1 63 ? -6.930 -4.460 11.896 1.00 0.00 63 GLY A N 17
ATOM 23796 C CA . GLY A 1 63 ? -7.527 -5.782 11.858 1.00 0.00 63 GLY A CA 17
ATOM 23797 C C . GLY A 1 63 ? -7.059 -6.663 12.999 1.00 0.00 63 GLY A C 17
ATOM 23798 O O . GLY A 1 63 ? -6.310 -6.233 13.877 1.00 0.00 63 GLY A O 17
ATOM 23802 N N . PRO A 1 64 ? -7.506 -7.928 12.997 1.00 0.00 64 PRO A N 17
ATOM 23803 C CA . PRO A 1 64 ? -7.142 -8.898 14.035 1.00 0.00 64 PRO A CA 17
ATOM 23804 C C . PRO A 1 64 ? -5.676 -9.312 13.952 1.00 0.00 64 PRO A C 17
ATOM 23805 O O . PRO A 1 64 ? -5.116 -9.842 14.911 1.00 0.00 64 PRO A O 17
ATOM 23816 N N . SER A 1 65 ? -5.061 -9.067 12.800 1.00 0.00 65 SER A N 17
ATOM 23817 C CA . SER A 1 65 ? -3.661 -9.418 12.591 1.00 0.00 65 SER A CA 17
ATOM 23818 C C . SER A 1 65 ? -3.000 -8.455 11.609 1.00 0.00 65 SER A C 17
ATOM 23819 O O . SER A 1 65 ? -3.678 -7.729 10.882 1.00 0.00 65 SER A O 17
ATOM 23827 N N . LYS A 1 66 ? -1.672 -8.455 11.594 1.00 0.00 66 LYS A N 17
ATOM 23828 C CA . LYS A 1 66 ? -0.916 -7.584 10.702 1.00 0.00 66 LYS A CA 17
ATOM 23829 C C . LYS A 1 66 ? -1.335 -7.796 9.250 1.00 0.00 66 LYS A C 17
ATOM 23830 O O . LYS A 1 66 ? -1.622 -6.839 8.530 1.00 0.00 66 LYS A O 17
ATOM 23849 N N . LYS A 1 67 ? -1.370 -9.055 8.827 1.00 0.00 67 LYS A N 17
ATOM 23850 C CA . LYS A 1 67 ? -1.757 -9.394 7.463 1.00 0.00 67 LYS A CA 17
ATOM 23851 C C . LYS A 1 67 ? -3.111 -8.783 7.114 1.00 0.00 67 LYS A C 17
ATOM 23852 O O . LYS A 1 67 ? -3.220 -7.976 6.190 1.00 0.00 67 LYS A O 17
ATOM 23871 N N . THR A 1 68 ? -4.141 -9.172 7.859 1.00 0.00 68 THR A N 17
ATOM 23872 C CA . THR A 1 68 ? -5.486 -8.663 7.629 1.00 0.00 68 THR A CA 17
ATOM 23873 C C . THR A 1 68 ? -5.485 -7.145 7.494 1.00 0.00 68 THR A C 17
ATOM 23874 O O . THR A 1 68 ? -6.155 -6.589 6.624 1.00 0.00 68 THR A O 17
ATOM 23885 N N . ALA A 1 69 ? -4.726 -6.479 8.359 1.00 0.00 69 ALA A N 17
ATOM 23886 C CA . ALA A 1 69 ? -4.635 -5.025 8.334 1.00 0.00 69 ALA A CA 17
ATOM 23887 C C . ALA A 1 69 ? -4.103 -4.531 6.993 1.00 0.00 69 ALA A C 17
ATOM 23888 O O . ALA A 1 69 ? -4.676 -3.630 6.379 1.00 0.00 69 ALA A O 17
ATOM 23895 N N . LYS A 1 70 ? -3.004 -5.126 6.542 1.00 0.00 70 LYS A N 17
ATOM 23896 C CA . LYS A 1 70 ? -2.394 -4.748 5.273 1.00 0.00 70 LYS A CA 17
ATOM 23897 C C . LYS A 1 70 ? -3.369 -4.952 4.118 1.00 0.00 70 LYS A C 17
ATOM 23898 O O . LYS A 1 70 ? -3.392 -4.170 3.166 1.00 0.00 70 LYS A O 17
ATOM 23917 N N . LEU A 1 71 ? -4.174 -6.004 4.209 1.00 0.00 71 LEU A N 17
ATOM 23918 C CA . LEU A 1 71 ? -5.154 -6.310 3.172 1.00 0.00 71 LEU A CA 17
ATOM 23919 C C . LEU A 1 71 ? -6.327 -5.336 3.228 1.00 0.00 71 LEU A C 17
ATOM 23920 O O . LEU A 1 71 ? -6.796 -4.854 2.196 1.00 0.00 71 LEU A O 17
ATOM 23936 N N . HIS A 1 72 ? -6.796 -5.051 4.438 1.00 0.00 72 HIS A N 17
ATOM 23937 C CA . HIS A 1 72 ? -7.913 -4.132 4.628 1.00 0.00 72 HIS A CA 17
ATOM 23938 C C . HIS A 1 72 ? -7.620 -2.780 3.985 1.00 0.00 72 HIS A C 17
ATOM 23939 O O . HIS A 1 72 ? -8.347 -2.332 3.099 1.00 0.00 72 HIS A O 17
ATOM 23954 N N . VAL A 1 73 ? -6.550 -2.133 4.439 1.00 0.00 73 VAL A N 17
ATOM 23955 C CA . VAL A 1 73 ? -6.161 -0.833 3.908 1.00 0.00 73 VAL A CA 17
ATOM 23956 C C . VAL A 1 73 ? -6.340 -0.781 2.395 1.00 0.00 73 VAL A C 17
ATOM 23957 O O . VAL A 1 73 ? -7.054 0.074 1.873 1.00 0.00 73 VAL A O 17
ATOM 23970 N N . ALA A 1 74 ? -5.685 -1.702 1.696 1.00 0.00 74 ALA A N 17
ATOM 23971 C CA . ALA A 1 74 ? -5.774 -1.764 0.242 1.00 0.00 74 ALA A CA 17
ATOM 23972 C C . ALA A 1 74 ? -7.220 -1.634 -0.226 1.00 0.00 74 ALA A C 17
ATOM 23973 O O . ALA A 1 74 ? -7.543 -0.773 -1.044 1.00 0.00 74 ALA A O 17
ATOM 23980 N N . VAL A 1 75 ? -8.086 -2.496 0.297 1.00 0.00 75 VAL A N 17
ATOM 23981 C CA . VAL A 1 75 ? -9.497 -2.478 -0.067 1.00 0.00 75 VAL A CA 17
ATOM 23982 C C . VAL A 1 75 ? -10.037 -1.053 -0.104 1.00 0.00 75 VAL A C 17
ATOM 23983 O O . VAL A 1 75 ? -10.688 -0.648 -1.068 1.00 0.00 75 VAL A O 17
ATOM 23996 N N . LYS A 1 76 ? -9.761 -0.294 0.951 1.00 0.00 76 LYS A N 17
ATOM 23997 C CA . LYS A 1 76 ? -10.217 1.088 1.040 1.00 0.00 76 LYS A CA 17
ATOM 23998 C C . LYS A 1 76 ? -9.742 1.896 -0.163 1.00 0.00 76 LYS A C 17
ATOM 23999 O O . LYS A 1 76 ? -10.533 2.570 -0.823 1.00 0.00 76 LYS A O 17
ATOM 24018 N N . VAL A 1 77 ? -8.445 1.823 -0.445 1.00 0.00 77 VAL A N 17
ATOM 24019 C CA . VAL A 1 77 ? -7.865 2.545 -1.571 1.00 0.00 77 VAL A CA 17
ATOM 24020 C C . VAL A 1 77 ? -8.650 2.287 -2.852 1.00 0.00 77 VAL A C 17
ATOM 24021 O O . VAL A 1 77 ? -9.102 3.222 -3.516 1.00 0.00 77 VAL A O 17
ATOM 24034 N N . LEU A 1 78 ? -8.810 1.014 -3.195 1.00 0.00 78 LEU A N 17
ATOM 24035 C CA . LEU A 1 78 ? -9.541 0.631 -4.398 1.00 0.00 78 LEU A CA 17
ATOM 24036 C C . LEU A 1 78 ? -10.940 1.240 -4.401 1.00 0.00 78 LEU A C 17
ATOM 24037 O O . LEU A 1 78 ? -11.388 1.783 -5.410 1.00 0.00 78 LEU A O 17
ATOM 24053 N N . GLN A 1 79 ? -11.623 1.146 -3.265 1.00 0.00 79 GLN A N 17
ATOM 24054 C CA . GLN A 1 79 ? -12.970 1.689 -3.137 1.00 0.00 79 GLN A CA 17
ATOM 24055 C C . GLN A 1 79 ? -12.981 3.189 -3.411 1.00 0.00 79 GLN A C 17
ATOM 24056 O O . GLN A 1 79 ? -13.907 3.709 -4.033 1.00 0.00 79 GLN A O 17
ATOM 24070 N N . ALA A 1 80 ? -11.946 3.879 -2.942 1.00 0.00 80 ALA A N 17
ATOM 24071 C CA . ALA A 1 80 ? -11.836 5.319 -3.139 1.00 0.00 80 ALA A CA 17
ATOM 24072 C C . ALA A 1 80 ? -11.815 5.670 -4.622 1.00 0.00 80 ALA A C 17
ATOM 24073 O O . ALA A 1 80 ? -12.564 6.536 -5.075 1.00 0.00 80 ALA A O 17
ATOM 24080 N N . MET A 1 81 ? -10.953 4.994 -5.374 1.00 0.00 81 MET A N 17
ATOM 24081 C CA . MET A 1 81 ? -10.836 5.236 -6.807 1.00 0.00 81 MET A CA 17
ATOM 24082 C C . MET A 1 81 ? -12.092 4.776 -7.541 1.00 0.00 81 MET A C 17
ATOM 24083 O O . MET A 1 81 ? -12.454 5.329 -8.578 1.00 0.00 81 MET A O 17
ATOM 24097 N N . GLY A 1 82 ? -12.752 3.759 -6.994 1.00 0.00 82 GLY A N 17
ATOM 24098 C CA . GLY A 1 82 ? -13.960 3.242 -7.611 1.00 0.00 82 GLY A CA 17
ATOM 24099 C C . GLY A 1 82 ? -13.746 1.889 -8.260 1.00 0.00 82 GLY A C 17
ATOM 24100 O O . GLY A 1 82 ? -14.333 1.593 -9.300 1.00 0.00 82 GLY A O 17
ATOM 24104 N N . TYR A 1 83 ? -12.903 1.067 -7.646 1.00 0.00 83 TYR A N 17
ATOM 24105 C CA . TYR A 1 83 ? -12.609 -0.260 -8.173 1.00 0.00 83 TYR A CA 17
ATOM 24106 C C . TYR A 1 83 ? -13.407 -1.329 -7.432 1.00 0.00 83 TYR A C 17
ATOM 24107 O O . TYR A 1 83 ? -13.827 -1.146 -6.289 1.00 0.00 83 TYR A O 17
ATOM 24125 N N . PRO A 1 84 ? -13.622 -2.473 -8.098 1.00 0.00 84 PRO A N 17
ATOM 24126 C CA . PRO A 1 84 ? -14.369 -3.595 -7.523 1.00 0.00 84 PRO A CA 17
ATOM 24127 C C . PRO A 1 84 ? -13.608 -4.281 -6.393 1.00 0.00 84 PRO A C 17
ATOM 24128 O O . PRO A 1 84 ? -12.526 -4.831 -6.603 1.00 0.00 84 PRO A O 17
ATOM 24139 N N . THR A 1 85 ? -14.180 -4.246 -5.194 1.00 0.00 85 THR A N 17
ATOM 24140 C CA . THR A 1 85 ? -13.555 -4.863 -4.031 1.00 0.00 85 THR A CA 17
ATOM 24141 C C . THR A 1 85 ? -14.411 -6.001 -3.486 1.00 0.00 85 THR A C 17
ATOM 24142 O O . THR A 1 85 ? -15.626 -6.022 -3.675 1.00 0.00 85 THR A O 17
ATOM 24153 N N . GLY A 1 86 ? -13.767 -6.947 -2.808 1.00 0.00 86 GLY A N 17
ATOM 24154 C CA . GLY A 1 86 ? -14.486 -8.075 -2.246 1.00 0.00 86 GLY A CA 17
ATOM 24155 C C . GLY A 1 86 ? -14.486 -8.066 -0.730 1.00 0.00 86 GLY A C 17
ATOM 24156 O O . GLY A 1 86 ? -13.966 -7.139 -0.108 1.00 0.00 86 GLY A O 17
ATOM 24160 N N . PHE A 1 87 ? -15.071 -9.099 -0.133 1.00 0.00 87 PHE A N 17
ATOM 24161 C CA . PHE A 1 87 ? -15.139 -9.204 1.320 1.00 0.00 87 PHE A CA 17
ATOM 24162 C C . PHE A 1 87 ? -15.935 -8.046 1.913 1.00 0.00 87 PHE A C 17
ATOM 24163 O O . PHE A 1 87 ? -15.514 -7.425 2.889 1.00 0.00 87 PHE A O 17
ATOM 24180 N N . ASP A 1 88 ? -17.087 -7.761 1.316 1.00 0.00 88 ASP A N 17
ATOM 24181 C CA . ASP A 1 88 ? -17.944 -6.678 1.784 1.00 0.00 88 ASP A CA 17
ATOM 24182 C C . ASP A 1 88 ? -18.490 -6.979 3.176 1.00 0.00 88 ASP A C 17
ATOM 24183 O O . ASP A 1 88 ? -18.342 -8.091 3.684 1.00 0.00 88 ASP A O 17
ATOM 24192 N N . ALA A 1 89 ? -19.120 -5.982 3.789 1.00 0.00 89 ALA A N 17
ATOM 24193 C CA . ALA A 1 89 ? -19.688 -6.141 5.121 1.00 0.00 89 ALA A CA 17
ATOM 24194 C C . ALA A 1 89 ? -21.192 -5.890 5.110 1.00 0.00 89 ALA A C 17
ATOM 24195 O O . ALA A 1 89 ? -21.740 -5.306 6.045 1.00 0.00 89 ALA A O 17
ATOM 24202 N N . ASP A 1 90 ? -21.854 -6.334 4.047 1.00 0.00 90 ASP A N 17
ATOM 24203 C CA . ASP A 1 90 ? -23.295 -6.157 3.915 1.00 0.00 90 ASP A CA 17
ATOM 24204 C C . ASP A 1 90 ? -24.010 -7.505 3.908 1.00 0.00 90 ASP A C 17
ATOM 24205 O O . ASP A 1 90 ? -24.897 -7.744 3.089 1.00 0.00 90 ASP A O 17
ATOM 24214 N N . ILE A 1 91 ? -23.616 -8.382 4.826 1.00 0.00 91 ILE A N 17
ATOM 24215 C CA . ILE A 1 91 ? -24.219 -9.705 4.926 1.00 0.00 91 ILE A CA 17
ATOM 24216 C C . ILE A 1 91 ? -25.739 -9.612 5.007 1.00 0.00 91 ILE A C 17
ATOM 24217 O O . ILE A 1 91 ? -26.448 -10.559 4.668 1.00 0.00 91 ILE A O 17
ATOM 24233 N N . SER A 1 92 ? -26.233 -8.463 5.457 1.00 0.00 92 SER A N 17
ATOM 24234 C CA . SER A 1 92 ? -27.669 -8.246 5.585 1.00 0.00 92 SER A CA 17
ATOM 24235 C C . SER A 1 92 ? -27.989 -6.756 5.656 1.00 0.00 92 SER A C 17
ATOM 24236 O O . SER A 1 92 ? -27.112 -5.933 5.912 1.00 0.00 92 SER A O 17
ATOM 24244 N N . GLY A 1 93 ? -29.255 -6.417 5.428 1.00 0.00 93 GLY A N 17
ATOM 24245 C CA . GLY A 1 93 ? -29.670 -5.027 5.471 1.00 0.00 93 GLY A CA 17
ATOM 24246 C C . GLY A 1 93 ? -29.406 -4.385 6.818 1.00 0.00 93 GLY A C 17
ATOM 24247 O O . GLY A 1 93 ? -28.502 -3.563 6.972 1.00 0.00 93 GLY A O 17
ATOM 24251 N N . PRO A 1 94 ? -30.209 -4.760 7.825 1.00 0.00 94 PRO A N 17
ATOM 24252 C CA . PRO A 1 94 ? -30.078 -4.225 9.184 1.00 0.00 94 PRO A CA 17
ATOM 24253 C C . PRO A 1 94 ? -28.814 -4.717 9.880 1.00 0.00 94 PRO A C 17
ATOM 24254 O O . PRO A 1 94 ? -28.762 -5.845 10.371 1.00 0.00 94 PRO A O 17
ATOM 24265 N N . SER A 1 95 ? -27.796 -3.863 9.920 1.00 0.00 95 SER A N 17
ATOM 24266 C CA . SER A 1 95 ? -26.530 -4.212 10.554 1.00 0.00 95 SER A CA 17
ATOM 24267 C C . SER A 1 95 ? -25.858 -2.975 11.143 1.00 0.00 95 SER A C 17
ATOM 24268 O O . SER A 1 95 ? -26.009 -1.868 10.626 1.00 0.00 95 SER A O 17
ATOM 24276 N N . SER A 1 96 ? -25.115 -3.172 12.227 1.00 0.00 96 SER A N 17
ATOM 24277 C CA . SER A 1 96 ? -24.422 -2.073 12.889 1.00 0.00 96 SER A CA 17
ATOM 24278 C C . SER A 1 96 ? -22.910 -2.247 12.791 1.00 0.00 96 SER A C 17
ATOM 24279 O O . SER A 1 96 ? -22.327 -3.102 13.456 1.00 0.00 96 SER A O 17
ATOM 24287 N N . GLY A 1 97 ? -22.280 -1.427 11.955 1.00 0.00 97 GLY A N 17
ATOM 24288 C CA . GLY A 1 97 ? -20.841 -1.505 11.783 1.00 0.00 97 GLY A CA 17
ATOM 24289 C C . GLY A 1 97 ? -20.218 -0.155 11.487 1.00 0.00 97 GLY A C 17
ATOM 24290 O O . GLY A 1 97 ? -20.924 0.812 11.203 1.00 0.00 97 GLY A O 17
ATOM 24294 N N . GLY A 1 1 ? -0.960 -25.782 -3.803 1.00 0.00 1 GLY A N 18
ATOM 24295 C CA . GLY A 1 1 ? -0.177 -24.625 -3.411 1.00 0.00 1 GLY A CA 18
ATOM 24296 C C . GLY A 1 1 ? 0.976 -24.987 -2.496 1.00 0.00 1 GLY A C 18
ATOM 24297 O O . GLY A 1 1 ? 2.138 -24.751 -2.826 1.00 0.00 1 GLY A O 18
ATOM 24301 N N . SER A 1 2 ? 0.654 -25.562 -1.341 1.00 0.00 2 SER A N 18
ATOM 24302 C CA . SER A 1 2 ? 1.671 -25.953 -0.372 1.00 0.00 2 SER A CA 18
ATOM 24303 C C . SER A 1 2 ? 1.931 -27.455 -0.434 1.00 0.00 2 SER A C 18
ATOM 24304 O O . SER A 1 2 ? 3.064 -27.892 -0.635 1.00 0.00 2 SER A O 18
ATOM 24312 N N . SER A 1 3 ? 0.873 -28.240 -0.260 1.00 0.00 3 SER A N 18
ATOM 24313 C CA . SER A 1 3 ? 0.986 -29.694 -0.292 1.00 0.00 3 SER A CA 18
ATOM 24314 C C . SER A 1 3 ? 0.130 -30.281 -1.410 1.00 0.00 3 SER A C 18
ATOM 24315 O O . SER A 1 3 ? 0.572 -31.158 -2.151 1.00 0.00 3 SER A O 18
ATOM 24323 N N . GLY A 1 4 ? -1.100 -29.789 -1.526 1.00 0.00 4 GLY A N 18
ATOM 24324 C CA . GLY A 1 4 ? -2.000 -30.275 -2.556 1.00 0.00 4 GLY A CA 18
ATOM 24325 C C . GLY A 1 4 ? -3.295 -30.816 -1.985 1.00 0.00 4 GLY A C 18
ATOM 24326 O O . GLY A 1 4 ? -3.386 -31.995 -1.642 1.00 0.00 4 GLY A O 18
ATOM 24330 N N . SER A 1 5 ? -4.300 -29.953 -1.880 1.00 0.00 5 SER A N 18
ATOM 24331 C CA . SER A 1 5 ? -5.596 -30.349 -1.342 1.00 0.00 5 SER A CA 18
ATOM 24332 C C . SER A 1 5 ? -6.243 -31.420 -2.215 1.00 0.00 5 SER A C 18
ATOM 24333 O O . SER A 1 5 ? -6.371 -31.254 -3.427 1.00 0.00 5 SER A O 18
ATOM 24341 N N . SER A 1 6 ? -6.648 -32.520 -1.588 1.00 0.00 6 SER A N 18
ATOM 24342 C CA . SER A 1 6 ? -7.278 -33.621 -2.307 1.00 0.00 6 SER A CA 18
ATOM 24343 C C . SER A 1 6 ? -8.117 -34.477 -1.362 1.00 0.00 6 SER A C 18
ATOM 24344 O O . SER A 1 6 ? -7.923 -34.453 -0.147 1.00 0.00 6 SER A O 18
ATOM 24352 N N . GLY A 1 7 ? -9.050 -35.235 -1.931 1.00 0.00 7 GLY A N 18
ATOM 24353 C CA . GLY A 1 7 ? -9.905 -36.088 -1.127 1.00 0.00 7 GLY A CA 18
ATOM 24354 C C . GLY A 1 7 ? -11.374 -35.746 -1.279 1.00 0.00 7 GLY A C 18
ATOM 24355 O O . GLY A 1 7 ? -12.088 -36.381 -2.055 1.00 0.00 7 GLY A O 18
ATOM 24359 N N . ARG A 1 8 ? -11.826 -34.741 -0.536 1.00 0.00 8 ARG A N 18
ATOM 24360 C CA . ARG A 1 8 ? -13.220 -34.319 -0.590 1.00 0.00 8 ARG A CA 18
ATOM 24361 C C . ARG A 1 8 ? -13.347 -32.945 -1.242 1.00 0.00 8 ARG A C 18
ATOM 24362 O O . ARG A 1 8 ? -12.654 -32.000 -0.864 1.00 0.00 8 ARG A O 18
ATOM 24383 N N . LYS A 1 9 ? -14.236 -32.841 -2.224 1.00 0.00 9 LYS A N 18
ATOM 24384 C CA . LYS A 1 9 ? -14.455 -31.584 -2.929 1.00 0.00 9 LYS A CA 18
ATOM 24385 C C . LYS A 1 9 ? -15.607 -30.804 -2.305 1.00 0.00 9 LYS A C 18
ATOM 24386 O O . LYS A 1 9 ? -16.564 -31.391 -1.798 1.00 0.00 9 LYS A O 18
ATOM 24405 N N . ILE A 1 10 ? -15.510 -29.479 -2.345 1.00 0.00 10 ILE A N 18
ATOM 24406 C CA . ILE A 1 10 ? -16.545 -28.620 -1.786 1.00 0.00 10 ILE A CA 18
ATOM 24407 C C . ILE A 1 10 ? -17.014 -27.588 -2.806 1.00 0.00 10 ILE A C 18
ATOM 24408 O O . ILE A 1 10 ? -16.383 -27.396 -3.846 1.00 0.00 10 ILE A O 18
ATOM 24424 N N . LEU A 1 11 ? -18.124 -26.925 -2.501 1.00 0.00 11 LEU A N 18
ATOM 24425 C CA . LEU A 1 11 ? -18.677 -25.910 -3.391 1.00 0.00 11 LEU A CA 18
ATOM 24426 C C . LEU A 1 11 ? -18.307 -24.509 -2.915 1.00 0.00 11 LEU A C 18
ATOM 24427 O O . LEU A 1 11 ? -17.800 -23.694 -3.687 1.00 0.00 11 LEU A O 18
ATOM 24443 N N . ASP A 1 12 ? -18.562 -24.236 -1.641 1.00 0.00 12 ASP A N 18
ATOM 24444 C CA . ASP A 1 12 ? -18.253 -22.934 -1.061 1.00 0.00 12 ASP A CA 18
ATOM 24445 C C . ASP A 1 12 ? -16.883 -22.950 -0.390 1.00 0.00 12 ASP A C 18
ATOM 24446 O O . ASP A 1 12 ? -16.639 -23.732 0.528 1.00 0.00 12 ASP A O 18
ATOM 24455 N N . SER A 1 13 ? -15.991 -22.080 -0.856 1.00 0.00 13 SER A N 18
ATOM 24456 C CA . SER A 1 13 ? -14.644 -21.998 -0.305 1.00 0.00 13 SER A CA 18
ATOM 24457 C C . SER A 1 13 ? -14.427 -20.663 0.402 1.00 0.00 13 SER A C 18
ATOM 24458 O O . SER A 1 13 ? -15.091 -19.671 0.099 1.00 0.00 13 SER A O 18
ATOM 24466 N N . LYS A 1 14 ? -13.492 -20.645 1.346 1.00 0.00 14 LYS A N 18
ATOM 24467 C CA . LYS A 1 14 ? -13.184 -19.434 2.096 1.00 0.00 14 LYS A CA 18
ATOM 24468 C C . LYS A 1 14 ? -11.812 -18.890 1.712 1.00 0.00 14 LYS A C 18
ATOM 24469 O O . LYS A 1 14 ? -11.008 -19.587 1.094 1.00 0.00 14 LYS A O 18
ATOM 24488 N N . ALA A 1 15 ? -11.550 -17.641 2.084 1.00 0.00 15 ALA A N 18
ATOM 24489 C CA . ALA A 1 15 ? -10.274 -17.005 1.781 1.00 0.00 15 ALA A CA 18
ATOM 24490 C C . ALA A 1 15 ? -10.115 -16.778 0.282 1.00 0.00 15 ALA A C 18
ATOM 24491 O O . ALA A 1 15 ? -9.000 -16.771 -0.240 1.00 0.00 15 ALA A O 18
ATOM 24498 N N . ILE A 1 16 ? -11.237 -16.595 -0.406 1.00 0.00 16 ILE A N 18
ATOM 24499 C CA . ILE A 1 16 ? -11.221 -16.368 -1.846 1.00 0.00 16 ILE A CA 18
ATOM 24500 C C . ILE A 1 16 ? -11.692 -14.957 -2.185 1.00 0.00 16 ILE A C 18
ATOM 24501 O O . ILE A 1 16 ? -12.602 -14.426 -1.549 1.00 0.00 16 ILE A O 18
ATOM 24517 N N . ASP A 1 17 ? -11.066 -14.357 -3.191 1.00 0.00 17 ASP A N 18
ATOM 24518 C CA . ASP A 1 17 ? -11.422 -13.008 -3.617 1.00 0.00 17 ASP A CA 18
ATOM 24519 C C . ASP A 1 17 ? -11.177 -12.002 -2.497 1.00 0.00 17 ASP A C 18
ATOM 24520 O O . ASP A 1 17 ? -11.832 -10.961 -2.430 1.00 0.00 17 ASP A O 18
ATOM 24529 N N . LEU A 1 18 ? -10.232 -12.320 -1.620 1.00 0.00 18 LEU A N 18
ATOM 24530 C CA . LEU A 1 18 ? -9.901 -11.444 -0.501 1.00 0.00 18 LEU A CA 18
ATOM 24531 C C . LEU A 1 18 ? -8.428 -11.051 -0.534 1.00 0.00 18 LEU A C 18
ATOM 24532 O O . LEU A 1 18 ? -8.087 -9.903 -0.817 1.00 0.00 18 LEU A O 18
ATOM 24548 N N . MET A 1 19 ? -7.558 -12.014 -0.245 1.00 0.00 19 MET A N 18
ATOM 24549 C CA . MET A 1 19 ? -6.120 -11.769 -0.246 1.00 0.00 19 MET A CA 18
ATOM 24550 C C . MET A 1 19 ? -5.693 -11.036 -1.513 1.00 0.00 19 MET A C 18
ATOM 24551 O O . MET A 1 19 ? -4.625 -10.429 -1.560 1.00 0.00 19 MET A O 18
ATOM 24565 N N . ASN A 1 20 ? -6.536 -11.099 -2.540 1.00 0.00 20 ASN A N 18
ATOM 24566 C CA . ASN A 1 20 ? -6.245 -10.442 -3.809 1.00 0.00 20 ASN A CA 18
ATOM 24567 C C . ASN A 1 20 ? -6.063 -8.939 -3.614 1.00 0.00 20 ASN A C 18
ATOM 24568 O O . ASN A 1 20 ? -5.096 -8.353 -4.099 1.00 0.00 20 ASN A O 18
ATOM 24579 N N . ALA A 1 21 ? -7.000 -8.323 -2.900 1.00 0.00 21 ALA A N 18
ATOM 24580 C CA . ALA A 1 21 ? -6.942 -6.890 -2.639 1.00 0.00 21 ALA A CA 18
ATOM 24581 C C . ALA A 1 21 ? -5.500 -6.417 -2.491 1.00 0.00 21 ALA A C 18
ATOM 24582 O O . ALA A 1 21 ? -5.115 -5.384 -3.040 1.00 0.00 21 ALA A O 18
ATOM 24589 N N . LEU A 1 22 ? -4.706 -7.178 -1.745 1.00 0.00 22 LEU A N 18
ATOM 24590 C CA . LEU A 1 22 ? -3.305 -6.836 -1.524 1.00 0.00 22 LEU A CA 18
ATOM 24591 C C . LEU A 1 22 ? -2.560 -6.710 -2.849 1.00 0.00 22 LEU A C 18
ATOM 24592 O O . LEU A 1 22 ? -2.083 -5.633 -3.205 1.00 0.00 22 LEU A O 18
ATOM 24608 N N . MET A 1 23 ? -2.465 -7.819 -3.576 1.00 0.00 23 MET A N 18
ATOM 24609 C CA . MET A 1 23 ? -1.780 -7.831 -4.864 1.00 0.00 23 MET A CA 18
ATOM 24610 C C . MET A 1 23 ? -2.253 -6.678 -5.742 1.00 0.00 23 MET A C 18
ATOM 24611 O O . MET A 1 23 ? -1.448 -6.008 -6.390 1.00 0.00 23 MET A O 18
ATOM 24625 N N . ARG A 1 24 ? -3.563 -6.451 -5.760 1.00 0.00 24 ARG A N 18
ATOM 24626 C CA . ARG A 1 24 ? -4.142 -5.379 -6.560 1.00 0.00 24 ARG A CA 18
ATOM 24627 C C . ARG A 1 24 ? -3.434 -4.055 -6.289 1.00 0.00 24 ARG A C 18
ATOM 24628 O O . ARG A 1 24 ? -2.845 -3.457 -7.190 1.00 0.00 24 ARG A O 18
ATOM 24649 N N . LEU A 1 25 ? -3.496 -3.601 -5.042 1.00 0.00 25 LEU A N 18
ATOM 24650 C CA . LEU A 1 25 ? -2.862 -2.347 -4.651 1.00 0.00 25 LEU A CA 18
ATOM 24651 C C . LEU A 1 25 ? -1.451 -2.249 -5.222 1.00 0.00 25 LEU A C 18
ATOM 24652 O O . LEU A 1 25 ? -1.062 -1.219 -5.770 1.00 0.00 25 LEU A O 18
ATOM 24668 N N . ASN A 1 26 ? -0.689 -3.331 -5.092 1.00 0.00 26 ASN A N 18
ATOM 24669 C CA . ASN A 1 26 ? 0.679 -3.368 -5.597 1.00 0.00 26 ASN A CA 18
ATOM 24670 C C . ASN A 1 26 ? 0.698 -3.296 -7.120 1.00 0.00 26 ASN A C 18
ATOM 24671 O O . ASN A 1 26 ? 1.539 -2.615 -7.708 1.00 0.00 26 ASN A O 18
ATOM 24682 N N . GLN A 1 27 ? -0.234 -4.001 -7.753 1.00 0.00 27 GLN A N 18
ATOM 24683 C CA . GLN A 1 27 ? -0.323 -4.017 -9.208 1.00 0.00 27 GLN A CA 18
ATOM 24684 C C . GLN A 1 27 ? -0.496 -2.605 -9.758 1.00 0.00 27 GLN A C 18
ATOM 24685 O O . GLN A 1 27 ? 0.307 -2.141 -10.568 1.00 0.00 27 GLN A O 18
ATOM 24699 N N . ILE A 1 28 ? -1.548 -1.926 -9.313 1.00 0.00 28 ILE A N 18
ATOM 24700 C CA . ILE A 1 28 ? -1.825 -0.567 -9.760 1.00 0.00 28 ILE A CA 18
ATOM 24701 C C . ILE A 1 28 ? -0.784 0.410 -9.226 1.00 0.00 28 ILE A C 18
ATOM 24702 O O . ILE A 1 28 ? -0.381 1.344 -9.920 1.00 0.00 28 ILE A O 18
ATOM 24718 N N . ARG A 1 29 ? -0.352 0.188 -7.989 1.00 0.00 29 ARG A N 18
ATOM 24719 C CA . ARG A 1 29 ? 0.644 1.049 -7.361 1.00 0.00 29 ARG A CA 18
ATOM 24720 C C . ARG A 1 29 ? 1.831 0.232 -6.861 1.00 0.00 29 ARG A C 18
ATOM 24721 O O . ARG A 1 29 ? 1.874 -0.208 -5.713 1.00 0.00 29 ARG A O 18
ATOM 24742 N N . PRO A 1 30 ? 2.820 0.023 -7.744 1.00 0.00 30 PRO A N 18
ATOM 24743 C CA . PRO A 1 30 ? 4.026 -0.742 -7.415 1.00 0.00 30 PRO A CA 18
ATOM 24744 C C . PRO A 1 30 ? 4.928 -0.006 -6.430 1.00 0.00 30 PRO A C 18
ATOM 24745 O O . PRO A 1 30 ? 5.018 1.221 -6.452 1.00 0.00 30 PRO A O 18
ATOM 24756 N N . GLY A 1 31 ? 5.597 -0.765 -5.566 1.00 0.00 31 GLY A N 18
ATOM 24757 C CA . GLY A 1 31 ? 6.484 -0.167 -4.586 1.00 0.00 31 GLY A CA 18
ATOM 24758 C C . GLY A 1 31 ? 5.730 0.517 -3.463 1.00 0.00 31 GLY A C 18
ATOM 24759 O O . GLY A 1 31 ? 5.885 1.719 -3.242 1.00 0.00 31 GLY A O 18
ATOM 24763 N N . LEU A 1 32 ? 4.909 -0.248 -2.751 1.00 0.00 32 LEU A N 18
ATOM 24764 C CA . LEU A 1 32 ? 4.126 0.292 -1.645 1.00 0.00 32 LEU A CA 18
ATOM 24765 C C . LEU A 1 32 ? 4.841 0.077 -0.315 1.00 0.00 32 LEU A C 18
ATOM 24766 O O . LEU A 1 32 ? 5.689 -0.806 -0.192 1.00 0.00 32 LEU A O 18
ATOM 24782 N N . GLN A 1 33 ? 4.492 0.889 0.677 1.00 0.00 33 GLN A N 18
ATOM 24783 C CA . GLN A 1 33 ? 5.099 0.785 1.998 1.00 0.00 33 GLN A CA 18
ATOM 24784 C C . GLN A 1 33 ? 4.037 0.831 3.092 1.00 0.00 33 GLN A C 18
ATOM 24785 O O . GLN A 1 33 ? 3.336 1.831 3.248 1.00 0.00 33 GLN A O 18
ATOM 24799 N N . TYR A 1 34 ? 3.923 -0.257 3.845 1.00 0.00 34 TYR A N 18
ATOM 24800 C CA . TYR A 1 34 ? 2.944 -0.342 4.922 1.00 0.00 34 TYR A CA 18
ATOM 24801 C C . TYR A 1 34 ? 3.623 -0.241 6.285 1.00 0.00 34 TYR A C 18
ATOM 24802 O O . TYR A 1 34 ? 4.640 -0.889 6.535 1.00 0.00 34 TYR A O 18
ATOM 24820 N N . LYS A 1 35 ? 3.053 0.577 7.163 1.00 0.00 35 LYS A N 18
ATOM 24821 C CA . LYS A 1 35 ? 3.599 0.764 8.502 1.00 0.00 35 LYS A CA 18
ATOM 24822 C C . LYS A 1 35 ? 2.513 0.602 9.560 1.00 0.00 35 LYS A C 18
ATOM 24823 O O . LYS A 1 35 ? 1.355 0.958 9.335 1.00 0.00 35 LYS A O 18
ATOM 24842 N N . LEU A 1 36 ? 2.893 0.065 10.714 1.00 0.00 36 LEU A N 18
ATOM 24843 C CA . LEU A 1 36 ? 1.951 -0.142 11.809 1.00 0.00 36 LEU A CA 18
ATOM 24844 C C . LEU A 1 36 ? 1.933 1.061 12.747 1.00 0.00 36 LEU A C 18
ATOM 24845 O O . LEU A 1 36 ? 2.791 1.192 13.622 1.00 0.00 36 LEU A O 18
ATOM 24861 N N . LEU A 1 37 ? 0.950 1.935 12.561 1.00 0.00 37 LEU A N 18
ATOM 24862 C CA . LEU A 1 37 ? 0.819 3.127 13.392 1.00 0.00 37 LEU A CA 18
ATOM 24863 C C . LEU A 1 37 ? 0.913 2.771 14.873 1.00 0.00 37 LEU A C 18
ATOM 24864 O O . LEU A 1 37 ? 1.655 3.401 15.627 1.00 0.00 37 LEU A O 18
ATOM 24880 N N . SER A 1 38 ? 0.158 1.757 15.281 1.00 0.00 38 SER A N 18
ATOM 24881 C CA . SER A 1 38 ? 0.155 1.318 16.672 1.00 0.00 38 SER A CA 18
ATOM 24882 C C . SER A 1 38 ? -0.695 0.063 16.844 1.00 0.00 38 SER A C 18
ATOM 24883 O O . SER A 1 38 ? -1.579 -0.216 16.034 1.00 0.00 38 SER A O 18
ATOM 24891 N N . GLN A 1 39 ? -0.421 -0.690 17.904 1.00 0.00 39 GLN A N 18
ATOM 24892 C CA . GLN A 1 39 ? -1.160 -1.916 18.182 1.00 0.00 39 GLN A CA 18
ATOM 24893 C C . GLN A 1 39 ? -1.740 -1.894 19.592 1.00 0.00 39 GLN A C 18
ATOM 24894 O O . GLN A 1 39 ? -1.046 -1.564 20.554 1.00 0.00 39 GLN A O 18
ATOM 24908 N N . SER A 1 40 ? -3.016 -2.247 19.708 1.00 0.00 40 SER A N 18
ATOM 24909 C CA . SER A 1 40 ? -3.691 -2.263 21.001 1.00 0.00 40 SER A CA 18
ATOM 24910 C C . SER A 1 40 ? -4.518 -3.534 21.165 1.00 0.00 40 SER A C 18
ATOM 24911 O O . SER A 1 40 ? -4.775 -4.251 20.199 1.00 0.00 40 SER A O 18
ATOM 24919 N N . GLY A 1 41 ? -4.933 -3.808 22.399 1.00 0.00 41 GLY A N 18
ATOM 24920 C CA . GLY A 1 41 ? -5.727 -4.992 22.669 1.00 0.00 41 GLY A CA 18
ATOM 24921 C C . GLY A 1 41 ? -4.911 -6.109 23.288 1.00 0.00 41 GLY A C 18
ATOM 24922 O O . GLY A 1 41 ? -3.727 -5.949 23.588 1.00 0.00 41 GLY A O 18
ATOM 24926 N N . PRO A 1 42 ? -5.548 -7.272 23.489 1.00 0.00 42 PRO A N 18
ATOM 24927 C CA . PRO A 1 42 ? -4.892 -8.442 24.080 1.00 0.00 42 PRO A CA 18
ATOM 24928 C C . PRO A 1 42 ? -3.857 -9.059 23.146 1.00 0.00 42 PRO A C 18
ATOM 24929 O O . PRO A 1 42 ? -3.509 -8.478 22.118 1.00 0.00 42 PRO A O 18
ATOM 24940 N N . VAL A 1 43 ? -3.368 -10.240 23.509 1.00 0.00 43 VAL A N 18
ATOM 24941 C CA . VAL A 1 43 ? -2.373 -10.937 22.702 1.00 0.00 43 VAL A CA 18
ATOM 24942 C C . VAL A 1 43 ? -3.037 -11.874 21.700 1.00 0.00 43 VAL A C 18
ATOM 24943 O O . VAL A 1 43 ? -2.501 -12.126 20.620 1.00 0.00 43 VAL A O 18
ATOM 24956 N N . HIS A 1 44 ? -4.207 -12.388 22.064 1.00 0.00 44 HIS A N 18
ATOM 24957 C CA . HIS A 1 44 ? -4.946 -13.298 21.196 1.00 0.00 44 HIS A CA 18
ATOM 24958 C C . HIS A 1 44 ? -5.856 -12.523 20.246 1.00 0.00 44 HIS A C 18
ATOM 24959 O O . HIS A 1 44 ? -6.091 -12.946 19.115 1.00 0.00 44 HIS A O 18
ATOM 24974 N N . ALA A 1 45 ? -6.363 -11.388 20.715 1.00 0.00 45 ALA A N 18
ATOM 24975 C CA . ALA A 1 45 ? -7.245 -10.555 19.907 1.00 0.00 45 ALA A CA 18
ATOM 24976 C C . ALA A 1 45 ? -6.695 -9.138 19.777 1.00 0.00 45 ALA A C 18
ATOM 24977 O O . ALA A 1 45 ? -7.388 -8.152 20.030 1.00 0.00 45 ALA A O 18
ATOM 24984 N N . PRO A 1 46 ? -5.420 -9.033 19.375 1.00 0.00 46 PRO A N 18
ATOM 24985 C CA . PRO A 1 46 ? -4.749 -7.741 19.202 1.00 0.00 46 PRO A CA 18
ATOM 24986 C C . PRO A 1 46 ? -5.293 -6.959 18.011 1.00 0.00 46 PRO A C 18
ATOM 24987 O O . PRO A 1 46 ? -5.984 -7.513 17.156 1.00 0.00 46 PRO A O 18
ATOM 24998 N N . VAL A 1 47 ? -4.975 -5.669 17.961 1.00 0.00 47 VAL A N 18
ATOM 24999 C CA . VAL A 1 47 ? -5.431 -4.812 16.873 1.00 0.00 47 VAL A CA 18
ATOM 25000 C C . VAL A 1 47 ? -4.252 -4.196 16.128 1.00 0.00 47 VAL A C 18
ATOM 25001 O O . VAL A 1 47 ? -3.608 -3.270 16.621 1.00 0.00 47 VAL A O 18
ATOM 25014 N N . PHE A 1 48 ? -3.974 -4.717 14.937 1.00 0.00 48 PHE A N 18
ATOM 25015 C CA . PHE A 1 48 ? -2.872 -4.218 14.123 1.00 0.00 48 PHE A CA 18
ATOM 25016 C C . PHE A 1 48 ? -3.337 -3.088 13.211 1.00 0.00 48 PHE A C 18
ATOM 25017 O O . PHE A 1 48 ? -4.017 -3.321 12.210 1.00 0.00 48 PHE A O 18
ATOM 25034 N N . THR A 1 49 ? -2.967 -1.860 13.563 1.00 0.00 49 THR A N 18
ATOM 25035 C CA . THR A 1 49 ? -3.347 -0.692 12.778 1.00 0.00 49 THR A CA 18
ATOM 25036 C C . THR A 1 49 ? -2.298 -0.377 11.718 1.00 0.00 49 THR A C 18
ATOM 25037 O O . THR A 1 49 ? -1.212 0.111 12.033 1.00 0.00 49 THR A O 18
ATOM 25048 N N . MET A 1 50 ? -2.629 -0.657 10.462 1.00 0.00 50 MET A N 18
ATOM 25049 C CA . MET A 1 50 ? -1.714 -0.400 9.356 1.00 0.00 50 MET A CA 18
ATOM 25050 C C . MET A 1 50 ? -2.027 0.936 8.690 1.00 0.00 50 MET A C 18
ATOM 25051 O O . MET A 1 50 ? -3.052 1.556 8.973 1.00 0.00 50 MET A O 18
ATOM 25065 N N . SER A 1 51 ? -1.138 1.374 7.804 1.00 0.00 51 SER A N 18
ATOM 25066 C CA . SER A 1 51 ? -1.318 2.639 7.101 1.00 0.00 51 SER A CA 18
ATOM 25067 C C . SER A 1 51 ? -0.488 2.672 5.822 1.00 0.00 51 SER A C 18
ATOM 25068 O O . SER A 1 51 ? 0.655 2.215 5.797 1.00 0.00 51 SER A O 18
ATOM 25076 N N . VAL A 1 52 ? -1.072 3.217 4.759 1.00 0.00 52 VAL A N 18
ATOM 25077 C CA . VAL A 1 52 ? -0.387 3.312 3.476 1.00 0.00 52 VAL A CA 18
ATOM 25078 C C . VAL A 1 52 ? -0.717 4.624 2.772 1.00 0.00 52 VAL A C 18
ATOM 25079 O O . VAL A 1 52 ? -1.803 5.178 2.947 1.00 0.00 52 VAL A O 18
ATOM 25092 N N . ASP A 1 53 ? 0.225 5.115 1.976 1.00 0.00 53 ASP A N 18
ATOM 25093 C CA . ASP A 1 53 ? 0.034 6.362 1.244 1.00 0.00 53 ASP A CA 18
ATOM 25094 C C . ASP A 1 53 ? -0.128 6.096 -0.250 1.00 0.00 53 ASP A C 18
ATOM 25095 O O . ASP A 1 53 ? 0.795 5.619 -0.910 1.00 0.00 53 ASP A O 18
ATOM 25104 N N . VAL A 1 54 ? -1.309 6.406 -0.776 1.00 0.00 54 VAL A N 18
ATOM 25105 C CA . VAL A 1 54 ? -1.593 6.201 -2.191 1.00 0.00 54 VAL A CA 18
ATOM 25106 C C . VAL A 1 54 ? -2.256 7.430 -2.803 1.00 0.00 54 VAL A C 18
ATOM 25107 O O . VAL A 1 54 ? -3.227 7.959 -2.260 1.00 0.00 54 VAL A O 18
ATOM 25120 N N . ASP A 1 55 ? -1.726 7.879 -3.935 1.00 0.00 55 ASP A N 18
ATOM 25121 C CA . ASP A 1 55 ? -2.267 9.046 -4.622 1.00 0.00 55 ASP A CA 18
ATOM 25122 C C . ASP A 1 55 ? -2.482 10.199 -3.648 1.00 0.00 55 ASP A C 18
ATOM 25123 O O . ASP A 1 55 ? -3.494 10.897 -3.709 1.00 0.00 55 ASP A O 18
ATOM 25132 N N . GLY A 1 56 ? -1.523 10.393 -2.747 1.00 0.00 56 GLY A N 18
ATOM 25133 C CA . GLY A 1 56 ? -1.627 11.463 -1.771 1.00 0.00 56 GLY A CA 18
ATOM 25134 C C . GLY A 1 56 ? -2.766 11.247 -0.794 1.00 0.00 56 GLY A C 18
ATOM 25135 O O . GLY A 1 56 ? -3.339 12.205 -0.274 1.00 0.00 56 GLY A O 18
ATOM 25139 N N . THR A 1 57 ? -3.097 9.984 -0.543 1.00 0.00 57 THR A N 18
ATOM 25140 C CA . THR A 1 57 ? -4.177 9.645 0.376 1.00 0.00 57 THR A CA 18
ATOM 25141 C C . THR A 1 57 ? -3.719 8.622 1.408 1.00 0.00 57 THR A C 18
ATOM 25142 O O . THR A 1 57 ? -3.416 7.476 1.072 1.00 0.00 57 THR A O 18
ATOM 25153 N N . THR A 1 58 ? -3.670 9.041 2.669 1.00 0.00 58 THR A N 18
ATOM 25154 C CA . THR A 1 58 ? -3.248 8.160 3.751 1.00 0.00 58 THR A CA 18
ATOM 25155 C C . THR A 1 58 ? -4.419 7.343 4.283 1.00 0.00 58 THR A C 18
ATOM 25156 O O . THR A 1 58 ? -5.367 7.892 4.845 1.00 0.00 58 THR A O 18
ATOM 25167 N N . TYR A 1 59 ? -4.348 6.029 4.104 1.00 0.00 59 TYR A N 18
ATOM 25168 C CA . TYR A 1 59 ? -5.404 5.136 4.564 1.00 0.00 59 TYR A CA 18
ATOM 25169 C C . TYR A 1 59 ? -5.007 4.450 5.868 1.00 0.00 59 TYR A C 18
ATOM 25170 O O . TYR A 1 59 ? -3.829 4.395 6.219 1.00 0.00 59 TYR A O 18
ATOM 25188 N N . GLU A 1 60 ? -6.001 3.928 6.581 1.00 0.00 60 GLU A N 18
ATOM 25189 C CA . GLU A 1 60 ? -5.756 3.246 7.846 1.00 0.00 60 GLU A CA 18
ATOM 25190 C C . GLU A 1 60 ? -6.775 2.131 8.069 1.00 0.00 60 GLU A C 18
ATOM 25191 O O . GLU A 1 60 ? -7.981 2.373 8.083 1.00 0.00 60 GLU A O 18
ATOM 25203 N N . ALA A 1 61 ? -6.279 0.911 8.243 1.00 0.00 61 ALA A N 18
ATOM 25204 C CA . ALA A 1 61 ? -7.144 -0.241 8.467 1.00 0.00 61 ALA A CA 18
ATOM 25205 C C . ALA A 1 61 ? -6.625 -1.103 9.612 1.00 0.00 61 ALA A C 18
ATOM 25206 O O . ALA A 1 61 ? -5.479 -1.552 9.594 1.00 0.00 61 ALA A O 18
ATOM 25213 N N . SER A 1 62 ? -7.475 -1.330 10.608 1.00 0.00 62 SER A N 18
ATOM 25214 C CA . SER A 1 62 ? -7.101 -2.135 11.765 1.00 0.00 62 SER A CA 18
ATOM 25215 C C . SER A 1 62 ? -7.746 -3.516 11.697 1.00 0.00 62 SER A C 18
ATOM 25216 O O . SER A 1 62 ? -8.933 -3.646 11.401 1.00 0.00 62 SER A O 18
ATOM 25224 N N . GLY A 1 63 ? -6.953 -4.547 11.976 1.00 0.00 63 GLY A N 18
ATOM 25225 C CA . GLY A 1 63 ? -7.463 -5.905 11.942 1.00 0.00 63 GLY A CA 18
ATOM 25226 C C . GLY A 1 63 ? -6.905 -6.762 13.060 1.00 0.00 63 GLY A C 18
ATOM 25227 O O . GLY A 1 63 ? -6.112 -6.307 13.884 1.00 0.00 63 GLY A O 18
ATOM 25231 N N . PRO A 1 64 ? -7.325 -8.036 13.101 1.00 0.00 64 PRO A N 18
ATOM 25232 C CA . PRO A 1 64 ? -6.875 -8.985 14.123 1.00 0.00 64 PRO A CA 18
ATOM 25233 C C . PRO A 1 64 ? -5.410 -9.371 13.952 1.00 0.00 64 PRO A C 18
ATOM 25234 O O . PRO A 1 64 ? -4.740 -9.745 14.914 1.00 0.00 64 PRO A O 18
ATOM 25245 N N . SER A 1 65 ? -4.918 -9.276 12.721 1.00 0.00 65 SER A N 18
ATOM 25246 C CA . SER A 1 65 ? -3.532 -9.618 12.423 1.00 0.00 65 SER A CA 18
ATOM 25247 C C . SER A 1 65 ? -2.909 -8.592 11.481 1.00 0.00 65 SER A C 18
ATOM 25248 O O . SER A 1 65 ? -3.542 -7.601 11.118 1.00 0.00 65 SER A O 18
ATOM 25256 N N . LYS A 1 66 ? -1.663 -8.837 11.090 1.00 0.00 66 LYS A N 18
ATOM 25257 C CA . LYS A 1 66 ? -0.952 -7.937 10.190 1.00 0.00 66 LYS A CA 18
ATOM 25258 C C . LYS A 1 66 ? -1.422 -8.124 8.750 1.00 0.00 66 LYS A C 18
ATOM 25259 O O . LYS A 1 66 ? -1.604 -7.154 8.014 1.00 0.00 66 LYS A O 18
ATOM 25278 N N . LYS A 1 67 ? -1.618 -9.378 8.355 1.00 0.00 67 LYS A N 18
ATOM 25279 C CA . LYS A 1 67 ? -2.069 -9.693 7.005 1.00 0.00 67 LYS A CA 18
ATOM 25280 C C . LYS A 1 67 ? -3.436 -9.075 6.730 1.00 0.00 67 LYS A C 18
ATOM 25281 O O . LYS A 1 67 ? -3.691 -8.566 5.638 1.00 0.00 67 LYS A O 18
ATOM 25300 N N . THR A 1 68 ? -4.313 -9.122 7.728 1.00 0.00 68 THR A N 18
ATOM 25301 C CA . THR A 1 68 ? -5.654 -8.567 7.594 1.00 0.00 68 THR A CA 18
ATOM 25302 C C . THR A 1 68 ? -5.615 -7.045 7.524 1.00 0.00 68 THR A C 18
ATOM 25303 O O . THR A 1 68 ? -6.331 -6.432 6.733 1.00 0.00 68 THR A O 18
ATOM 25314 N N . ALA A 1 69 ? -4.772 -6.440 8.355 1.00 0.00 69 ALA A N 18
ATOM 25315 C CA . ALA A 1 69 ? -4.637 -4.989 8.384 1.00 0.00 69 ALA A CA 18
ATOM 25316 C C . ALA A 1 69 ? -4.235 -4.447 7.017 1.00 0.00 69 ALA A C 18
ATOM 25317 O O . ALA A 1 69 ? -4.895 -3.565 6.468 1.00 0.00 69 ALA A O 18
ATOM 25324 N N . LYS A 1 70 ? -3.146 -4.980 6.471 1.00 0.00 70 LYS A N 18
ATOM 25325 C CA . LYS A 1 70 ? -2.655 -4.550 5.167 1.00 0.00 70 LYS A CA 18
ATOM 25326 C C . LYS A 1 70 ? -3.693 -4.814 4.081 1.00 0.00 70 LYS A C 18
ATOM 25327 O O . LYS A 1 70 ? -3.862 -4.012 3.162 1.00 0.00 70 LYS A O 18
ATOM 25346 N N . LEU A 1 71 ? -4.387 -5.941 4.193 1.00 0.00 71 LEU A N 18
ATOM 25347 C CA . LEU A 1 71 ? -5.410 -6.310 3.221 1.00 0.00 71 LEU A CA 18
ATOM 25348 C C . LEU A 1 71 ? -6.562 -5.311 3.238 1.00 0.00 71 LEU A C 18
ATOM 25349 O O . LEU A 1 71 ? -6.950 -4.777 2.198 1.00 0.00 71 LEU A O 18
ATOM 25365 N N . HIS A 1 72 ? -7.104 -5.059 4.425 1.00 0.00 72 HIS A N 18
ATOM 25366 C CA . HIS A 1 72 ? -8.210 -4.121 4.578 1.00 0.00 72 HIS A CA 18
ATOM 25367 C C . HIS A 1 72 ? -7.877 -2.779 3.933 1.00 0.00 72 HIS A C 18
ATOM 25368 O O . HIS A 1 72 ? -8.624 -2.279 3.093 1.00 0.00 72 HIS A O 18
ATOM 25383 N N . VAL A 1 73 ? -6.749 -2.199 4.334 1.00 0.00 73 VAL A N 18
ATOM 25384 C CA . VAL A 1 73 ? -6.317 -0.915 3.796 1.00 0.00 73 VAL A CA 18
ATOM 25385 C C . VAL A 1 73 ? -6.518 -0.857 2.285 1.00 0.00 73 VAL A C 18
ATOM 25386 O O . VAL A 1 73 ? -7.286 -0.037 1.783 1.00 0.00 73 VAL A O 18
ATOM 25399 N N . ALA A 1 74 ? -5.822 -1.732 1.567 1.00 0.00 74 ALA A N 18
ATOM 25400 C CA . ALA A 1 74 ? -5.926 -1.782 0.114 1.00 0.00 74 ALA A CA 18
ATOM 25401 C C . ALA A 1 74 ? -7.368 -1.587 -0.340 1.00 0.00 74 ALA A C 18
ATOM 25402 O O . ALA A 1 74 ? -7.670 -0.671 -1.106 1.00 0.00 74 ALA A O 18
ATOM 25409 N N . VAL A 1 75 ? -8.256 -2.454 0.136 1.00 0.00 75 VAL A N 18
ATOM 25410 C CA . VAL A 1 75 ? -9.668 -2.377 -0.221 1.00 0.00 75 VAL A CA 18
ATOM 25411 C C . VAL A 1 75 ? -10.148 -0.930 -0.254 1.00 0.00 75 VAL A C 18
ATOM 25412 O O . VAL A 1 75 ? -10.758 -0.488 -1.228 1.00 0.00 75 VAL A O 18
ATOM 25425 N N . LYS A 1 76 ? -9.869 -0.196 0.818 1.00 0.00 76 LYS A N 18
ATOM 25426 C CA . LYS A 1 76 ? -10.270 1.203 0.913 1.00 0.00 76 LYS A CA 18
ATOM 25427 C C . LYS A 1 76 ? -9.720 2.008 -0.260 1.00 0.00 76 LYS A C 18
ATOM 25428 O O . LYS A 1 76 ? -10.471 2.664 -0.981 1.00 0.00 76 LYS A O 18
ATOM 25447 N N . VAL A 1 77 ? -8.405 1.952 -0.446 1.00 0.00 77 VAL A N 18
ATOM 25448 C CA . VAL A 1 77 ? -7.755 2.674 -1.533 1.00 0.00 77 VAL A CA 18
ATOM 25449 C C . VAL A 1 77 ? -8.497 2.468 -2.849 1.00 0.00 77 VAL A C 18
ATOM 25450 O O . VAL A 1 77 ? -8.835 3.430 -3.541 1.00 0.00 77 VAL A O 18
ATOM 25463 N N . LEU A 1 78 ? -8.746 1.209 -3.190 1.00 0.00 78 LEU A N 18
ATOM 25464 C CA . LEU A 1 78 ? -9.449 0.876 -4.425 1.00 0.00 78 LEU A CA 18
ATOM 25465 C C . LEU A 1 78 ? -10.812 1.559 -4.477 1.00 0.00 78 LEU A C 18
ATOM 25466 O O . LEU A 1 78 ? -11.171 2.171 -5.483 1.00 0.00 78 LEU A O 18
ATOM 25482 N N . GLN A 1 79 ? -11.564 1.452 -3.387 1.00 0.00 79 GLN A N 18
ATOM 25483 C CA . GLN A 1 79 ? -12.887 2.061 -3.309 1.00 0.00 79 GLN A CA 18
ATOM 25484 C C . GLN A 1 79 ? -12.798 3.576 -3.464 1.00 0.00 79 GLN A C 18
ATOM 25485 O O . GLN A 1 79 ? -13.645 4.194 -4.109 1.00 0.00 79 GLN A O 18
ATOM 25499 N N . ALA A 1 80 ? -11.768 4.167 -2.868 1.00 0.00 80 ALA A N 18
ATOM 25500 C CA . ALA A 1 80 ? -11.569 5.609 -2.941 1.00 0.00 80 ALA A CA 18
ATOM 25501 C C . ALA A 1 80 ? -11.376 6.064 -4.384 1.00 0.00 80 ALA A C 18
ATOM 25502 O O . ALA A 1 80 ? -11.969 7.052 -4.817 1.00 0.00 80 ALA A O 18
ATOM 25509 N N . MET A 1 81 ? -10.543 5.338 -5.122 1.00 0.00 81 MET A N 18
ATOM 25510 C CA . MET A 1 81 ? -10.274 5.668 -6.517 1.00 0.00 81 MET A CA 18
ATOM 25511 C C . MET A 1 81 ? -11.492 5.381 -7.389 1.00 0.00 81 MET A C 18
ATOM 25512 O O . MET A 1 81 ? -11.735 6.070 -8.379 1.00 0.00 81 MET A O 18
ATOM 25526 N N . GLY A 1 82 ? -12.256 4.359 -7.014 1.00 0.00 82 GLY A N 18
ATOM 25527 C CA . GLY A 1 82 ? -13.439 3.999 -7.773 1.00 0.00 82 GLY A CA 18
ATOM 25528 C C . GLY A 1 82 ? -13.302 2.654 -8.457 1.00 0.00 82 GLY A C 18
ATOM 25529 O O . GLY A 1 82 ? -13.824 2.451 -9.554 1.00 0.00 82 GLY A O 18
ATOM 25533 N N . TYR A 1 83 ? -12.597 1.732 -7.811 1.00 0.00 83 TYR A N 18
ATOM 25534 C CA . TYR A 1 83 ? -12.389 0.400 -8.366 1.00 0.00 83 TYR A CA 18
ATOM 25535 C C . TYR A 1 83 ? -13.241 -0.634 -7.636 1.00 0.00 83 TYR A C 18
ATOM 25536 O O . TYR A 1 83 ? -13.614 -0.460 -6.475 1.00 0.00 83 TYR A O 18
ATOM 25554 N N . PRO A 1 84 ? -13.556 -1.737 -8.330 1.00 0.00 84 PRO A N 18
ATOM 25555 C CA . PRO A 1 84 ? -14.366 -2.822 -7.769 1.00 0.00 84 PRO A CA 18
ATOM 25556 C C . PRO A 1 84 ? -13.625 -3.597 -6.685 1.00 0.00 84 PRO A C 18
ATOM 25557 O O . PRO A 1 84 ? -12.545 -4.140 -6.923 1.00 0.00 84 PRO A O 18
ATOM 25568 N N . THR A 1 85 ? -14.211 -3.647 -5.493 1.00 0.00 85 THR A N 18
ATOM 25569 C CA . THR A 1 85 ? -13.606 -4.356 -4.373 1.00 0.00 85 THR A CA 18
ATOM 25570 C C . THR A 1 85 ? -14.527 -5.454 -3.855 1.00 0.00 85 THR A C 18
ATOM 25571 O O . THR A 1 85 ? -14.098 -6.587 -3.638 1.00 0.00 85 THR A O 18
ATOM 25582 N N . GLY A 1 86 ? -15.797 -5.112 -3.659 1.00 0.00 86 GLY A N 18
ATOM 25583 C CA . GLY A 1 86 ? -16.760 -6.082 -3.168 1.00 0.00 86 GLY A CA 18
ATOM 25584 C C . GLY A 1 86 ? -16.767 -6.177 -1.656 1.00 0.00 86 GLY A C 18
ATOM 25585 O O . GLY A 1 86 ? -16.767 -7.273 -1.095 1.00 0.00 86 GLY A O 18
ATOM 25589 N N . PHE A 1 87 ? -16.771 -5.026 -0.992 1.00 0.00 87 PHE A N 18
ATOM 25590 C CA . PHE A 1 87 ? -16.775 -4.984 0.466 1.00 0.00 87 PHE A CA 18
ATOM 25591 C C . PHE A 1 87 ? -17.181 -3.602 0.969 1.00 0.00 87 PHE A C 18
ATOM 25592 O O . PHE A 1 87 ? -16.763 -2.582 0.421 1.00 0.00 87 PHE A O 18
ATOM 25609 N N . ASP A 1 88 ? -18.000 -3.577 2.015 1.00 0.00 88 ASP A N 18
ATOM 25610 C CA . ASP A 1 88 ? -18.464 -2.321 2.593 1.00 0.00 88 ASP A CA 18
ATOM 25611 C C . ASP A 1 88 ? -18.233 -2.299 4.101 1.00 0.00 88 ASP A C 18
ATOM 25612 O O . ASP A 1 88 ? -18.106 -3.347 4.734 1.00 0.00 88 ASP A O 18
ATOM 25621 N N . ALA A 1 89 ? -18.180 -1.099 4.669 1.00 0.00 89 ALA A N 18
ATOM 25622 C CA . ALA A 1 89 ? -17.966 -0.941 6.102 1.00 0.00 89 ALA A CA 18
ATOM 25623 C C . ALA A 1 89 ? -19.230 -0.444 6.795 1.00 0.00 89 ALA A C 18
ATOM 25624 O O . ALA A 1 89 ? -19.212 0.578 7.481 1.00 0.00 89 ALA A O 18
ATOM 25631 N N . ASP A 1 90 ? -20.326 -1.172 6.609 1.00 0.00 90 ASP A N 18
ATOM 25632 C CA . ASP A 1 90 ? -21.600 -0.804 7.217 1.00 0.00 90 ASP A CA 18
ATOM 25633 C C . ASP A 1 90 ? -22.048 -1.862 8.221 1.00 0.00 90 ASP A C 18
ATOM 25634 O O . ASP A 1 90 ? -23.242 -2.125 8.369 1.00 0.00 90 ASP A O 18
ATOM 25643 N N . ILE A 1 91 ? -21.083 -2.465 8.908 1.00 0.00 91 ILE A N 18
ATOM 25644 C CA . ILE A 1 91 ? -21.379 -3.493 9.897 1.00 0.00 91 ILE A CA 18
ATOM 25645 C C . ILE A 1 91 ? -22.649 -3.161 10.673 1.00 0.00 91 ILE A C 18
ATOM 25646 O O . ILE A 1 91 ? -22.937 -1.994 10.943 1.00 0.00 91 ILE A O 18
ATOM 25662 N N . SER A 1 92 ? -23.405 -4.194 11.030 1.00 0.00 92 SER A N 18
ATOM 25663 C CA . SER A 1 92 ? -24.646 -4.012 11.773 1.00 0.00 92 SER A CA 18
ATOM 25664 C C . SER A 1 92 ? -24.513 -4.552 13.193 1.00 0.00 92 SER A C 18
ATOM 25665 O O . SER A 1 92 ? -24.697 -5.744 13.436 1.00 0.00 92 SER A O 18
ATOM 25673 N N . GLY A 1 93 ? -24.192 -3.664 14.130 1.00 0.00 93 GLY A N 18
ATOM 25674 C CA . GLY A 1 93 ? -24.039 -4.070 15.515 1.00 0.00 93 GLY A CA 18
ATOM 25675 C C . GLY A 1 93 ? -24.218 -2.915 16.480 1.00 0.00 93 GLY A C 18
ATOM 25676 O O . GLY A 1 93 ? -23.914 -1.763 16.167 1.00 0.00 93 GLY A O 18
ATOM 25680 N N . PRO A 1 94 ? -24.725 -3.218 17.684 1.00 0.00 94 PRO A N 18
ATOM 25681 C CA . PRO A 1 94 ? -24.957 -2.209 18.723 1.00 0.00 94 PRO A CA 18
ATOM 25682 C C . PRO A 1 94 ? -23.656 -1.661 19.299 1.00 0.00 94 PRO A C 18
ATOM 25683 O O . PRO A 1 94 ? -22.574 -2.172 19.010 1.00 0.00 94 PRO A O 18
ATOM 25694 N N . SER A 1 95 ? -23.769 -0.620 20.118 1.00 0.00 95 SER A N 18
ATOM 25695 C CA . SER A 1 95 ? -22.601 -0.001 20.733 1.00 0.00 95 SER A CA 18
ATOM 25696 C C . SER A 1 95 ? -22.686 -0.073 22.255 1.00 0.00 95 SER A C 18
ATOM 25697 O O . SER A 1 95 ? -23.458 0.654 22.879 1.00 0.00 95 SER A O 18
ATOM 25705 N N . SER A 1 96 ? -21.887 -0.956 22.845 1.00 0.00 96 SER A N 18
ATOM 25706 C CA . SER A 1 96 ? -21.874 -1.127 24.293 1.00 0.00 96 SER A CA 18
ATOM 25707 C C . SER A 1 96 ? -21.744 0.220 24.998 1.00 0.00 96 SER A C 18
ATOM 25708 O O . SER A 1 96 ? -22.438 0.490 25.977 1.00 0.00 96 SER A O 18
ATOM 25716 N N . GLY A 1 97 ? -20.848 1.062 24.491 1.00 0.00 97 GLY A N 18
ATOM 25717 C CA . GLY A 1 97 ? -20.642 2.371 25.084 1.00 0.00 97 GLY A CA 18
ATOM 25718 C C . GLY A 1 97 ? -21.813 3.305 24.848 1.00 0.00 97 GLY A C 18
ATOM 25719 O O . GLY A 1 97 ? -21.701 4.514 25.051 1.00 0.00 97 GLY A O 18
ATOM 25723 N N . GLY A 1 1 ? 11.383 3.973 -1.041 1.00 0.00 1 GLY A N 19
ATOM 25724 C CA . GLY A 1 1 ? 12.266 2.900 -0.622 1.00 0.00 1 GLY A CA 19
ATOM 25725 C C . GLY A 1 1 ? 11.520 1.762 0.045 1.00 0.00 1 GLY A C 19
ATOM 25726 O O . GLY A 1 1 ? 10.843 1.962 1.054 1.00 0.00 1 GLY A O 19
ATOM 25730 N N . SER A 1 2 ? 11.643 0.565 -0.519 1.00 0.00 2 SER A N 19
ATOM 25731 C CA . SER A 1 2 ? 10.970 -0.609 0.025 1.00 0.00 2 SER A CA 19
ATOM 25732 C C . SER A 1 2 ? 11.594 -1.026 1.354 1.00 0.00 2 SER A C 19
ATOM 25733 O O . SER A 1 2 ? 12.596 -0.457 1.787 1.00 0.00 2 SER A O 19
ATOM 25741 N N . SER A 1 3 ? 10.993 -2.023 1.995 1.00 0.00 3 SER A N 19
ATOM 25742 C CA . SER A 1 3 ? 11.486 -2.514 3.277 1.00 0.00 3 SER A CA 19
ATOM 25743 C C . SER A 1 3 ? 11.347 -4.031 3.367 1.00 0.00 3 SER A C 19
ATOM 25744 O O . SER A 1 3 ? 10.366 -4.605 2.895 1.00 0.00 3 SER A O 19
ATOM 25752 N N . GLY A 1 4 ? 12.338 -4.675 3.976 1.00 0.00 4 GLY A N 19
ATOM 25753 C CA . GLY A 1 4 ? 12.309 -6.119 4.117 1.00 0.00 4 GLY A CA 19
ATOM 25754 C C . GLY A 1 4 ? 11.576 -6.564 5.368 1.00 0.00 4 GLY A C 19
ATOM 25755 O O . GLY A 1 4 ? 10.690 -7.416 5.306 1.00 0.00 4 GLY A O 19
ATOM 25759 N N . SER A 1 5 ? 11.948 -5.988 6.506 1.00 0.00 5 SER A N 19
ATOM 25760 C CA . SER A 1 5 ? 11.324 -6.335 7.778 1.00 0.00 5 SER A CA 19
ATOM 25761 C C . SER A 1 5 ? 10.961 -7.816 7.818 1.00 0.00 5 SER A C 19
ATOM 25762 O O . SER A 1 5 ? 9.879 -8.189 8.272 1.00 0.00 5 SER A O 19
ATOM 25770 N N . SER A 1 6 ? 11.873 -8.656 7.340 1.00 0.00 6 SER A N 19
ATOM 25771 C CA . SER A 1 6 ? 11.648 -10.097 7.318 1.00 0.00 6 SER A CA 19
ATOM 25772 C C . SER A 1 6 ? 11.656 -10.670 8.732 1.00 0.00 6 SER A C 19
ATOM 25773 O O . SER A 1 6 ? 12.693 -10.709 9.392 1.00 0.00 6 SER A O 19
ATOM 25781 N N . GLY A 1 7 ? 10.489 -11.113 9.191 1.00 0.00 7 GLY A N 19
ATOM 25782 C CA . GLY A 1 7 ? 10.383 -11.678 10.523 1.00 0.00 7 GLY A CA 19
ATOM 25783 C C . GLY A 1 7 ? 9.896 -13.114 10.507 1.00 0.00 7 GLY A C 19
ATOM 25784 O O . GLY A 1 7 ? 10.633 -14.022 10.122 1.00 0.00 7 GLY A O 19
ATOM 25788 N N . ARG A 1 8 ? 8.652 -13.320 10.927 1.00 0.00 8 ARG A N 19
ATOM 25789 C CA . ARG A 1 8 ? 8.069 -14.656 10.962 1.00 0.00 8 ARG A CA 19
ATOM 25790 C C . ARG A 1 8 ? 7.124 -14.868 9.783 1.00 0.00 8 ARG A C 19
ATOM 25791 O O . ARG A 1 8 ? 5.934 -14.560 9.864 1.00 0.00 8 ARG A O 19
ATOM 25812 N N . LYS A 1 9 ? 7.661 -15.394 8.688 1.00 0.00 9 LYS A N 19
ATOM 25813 C CA . LYS A 1 9 ? 6.866 -15.647 7.492 1.00 0.00 9 LYS A CA 19
ATOM 25814 C C . LYS A 1 9 ? 6.211 -17.024 7.555 1.00 0.00 9 LYS A C 19
ATOM 25815 O O . LYS A 1 9 ? 5.856 -17.600 6.527 1.00 0.00 9 LYS A O 19
ATOM 25834 N N . ILE A 1 10 ? 6.054 -17.543 8.768 1.00 0.00 10 ILE A N 19
ATOM 25835 C CA . ILE A 1 10 ? 5.439 -18.850 8.965 1.00 0.00 10 ILE A CA 19
ATOM 25836 C C . ILE A 1 10 ? 3.988 -18.713 9.413 1.00 0.00 10 ILE A C 19
ATOM 25837 O O . ILE A 1 10 ? 3.566 -19.336 10.389 1.00 0.00 10 ILE A O 19
ATOM 25853 N N . LEU A 1 11 ? 3.227 -17.895 8.695 1.00 0.00 11 LEU A N 19
ATOM 25854 C CA . LEU A 1 11 ? 1.821 -17.677 9.017 1.00 0.00 11 LEU A CA 19
ATOM 25855 C C . LEU A 1 11 ? 0.994 -17.490 7.749 1.00 0.00 11 LEU A C 19
ATOM 25856 O O . LEU A 1 11 ? 1.379 -16.741 6.850 1.00 0.00 11 LEU A O 19
ATOM 25872 N N . ASP A 1 12 ? -0.143 -18.173 7.684 1.00 0.00 12 ASP A N 19
ATOM 25873 C CA . ASP A 1 12 ? -1.026 -18.080 6.528 1.00 0.00 12 ASP A CA 19
ATOM 25874 C C . ASP A 1 12 ? -2.485 -18.242 6.944 1.00 0.00 12 ASP A C 19
ATOM 25875 O O . ASP A 1 12 ? -2.799 -19.005 7.857 1.00 0.00 12 ASP A O 19
ATOM 25884 N N . SER A 1 13 ? -3.372 -17.518 6.268 1.00 0.00 13 SER A N 19
ATOM 25885 C CA . SER A 1 13 ? -4.797 -17.578 6.571 1.00 0.00 13 SER A CA 19
ATOM 25886 C C . SER A 1 13 ? -5.610 -17.845 5.307 1.00 0.00 13 SER A C 19
ATOM 25887 O O . SER A 1 13 ? -5.158 -17.573 4.195 1.00 0.00 13 SER A O 19
ATOM 25895 N N . LYS A 1 14 ? -6.813 -18.378 5.487 1.00 0.00 14 LYS A N 19
ATOM 25896 C CA . LYS A 1 14 ? -7.692 -18.682 4.364 1.00 0.00 14 LYS A CA 19
ATOM 25897 C C . LYS A 1 14 ? -8.544 -17.470 3.997 1.00 0.00 14 LYS A C 19
ATOM 25898 O O . LYS A 1 14 ? -9.067 -16.780 4.871 1.00 0.00 14 LYS A O 19
ATOM 25917 N N . ALA A 1 15 ? -8.679 -17.219 2.699 1.00 0.00 15 ALA A N 19
ATOM 25918 C CA . ALA A 1 15 ? -9.471 -16.094 2.217 1.00 0.00 15 ALA A CA 19
ATOM 25919 C C . ALA A 1 15 ? -10.132 -16.419 0.882 1.00 0.00 15 ALA A C 19
ATOM 25920 O O . ALA A 1 15 ? -9.527 -17.054 0.018 1.00 0.00 15 ALA A O 19
ATOM 25927 N N . ILE A 1 16 ? -11.376 -15.981 0.721 1.00 0.00 16 ILE A N 19
ATOM 25928 C CA . ILE A 1 16 ? -12.118 -16.226 -0.509 1.00 0.00 16 ILE A CA 19
ATOM 25929 C C . ILE A 1 16 ? -12.374 -14.926 -1.265 1.00 0.00 16 ILE A C 19
ATOM 25930 O O . ILE A 1 16 ? -13.347 -14.221 -0.995 1.00 0.00 16 ILE A O 19
ATOM 25946 N N . ASP A 1 17 ? -11.497 -14.616 -2.212 1.00 0.00 17 ASP A N 19
ATOM 25947 C CA . ASP A 1 17 ? -11.629 -13.402 -3.010 1.00 0.00 17 ASP A CA 19
ATOM 25948 C C . ASP A 1 17 ? -11.340 -12.164 -2.167 1.00 0.00 17 ASP A C 19
ATOM 25949 O O . ASP A 1 17 ? -12.002 -11.135 -2.308 1.00 0.00 17 ASP A O 19
ATOM 25958 N N . LEU A 1 18 ? -10.349 -12.271 -1.289 1.00 0.00 18 LEU A N 19
ATOM 25959 C CA . LEU A 1 18 ? -9.972 -11.160 -0.421 1.00 0.00 18 LEU A CA 19
ATOM 25960 C C . LEU A 1 18 ? -8.533 -10.728 -0.684 1.00 0.00 18 LEU A C 19
ATOM 25961 O O . LEU A 1 18 ? -8.271 -9.570 -1.006 1.00 0.00 18 LEU A O 19
ATOM 25977 N N . MET A 1 19 ? -7.604 -11.669 -0.547 1.00 0.00 19 MET A N 19
ATOM 25978 C CA . MET A 1 19 ? -6.191 -11.385 -0.773 1.00 0.00 19 MET A CA 19
ATOM 25979 C C . MET A 1 19 ? -5.997 -10.575 -2.050 1.00 0.00 19 MET A C 19
ATOM 25980 O O . MET A 1 19 ? -4.979 -9.906 -2.223 1.00 0.00 19 MET A O 19
ATOM 25994 N N . ASN A 1 20 ? -6.980 -10.641 -2.943 1.00 0.00 20 ASN A N 19
ATOM 25995 C CA . ASN A 1 20 ? -6.915 -9.913 -4.205 1.00 0.00 20 ASN A CA 19
ATOM 25996 C C . ASN A 1 20 ? -6.518 -8.458 -3.975 1.00 0.00 20 ASN A C 19
ATOM 25997 O O . ASN A 1 20 ? -5.508 -7.990 -4.498 1.00 0.00 20 ASN A O 19
ATOM 26008 N N . ALA A 1 21 ? -7.320 -7.749 -3.188 1.00 0.00 21 ALA A N 19
ATOM 26009 C CA . ALA A 1 21 ? -7.052 -6.348 -2.886 1.00 0.00 21 ALA A CA 19
ATOM 26010 C C . ALA A 1 21 ? -5.552 -6.083 -2.801 1.00 0.00 21 ALA A C 19
ATOM 26011 O O . ALA A 1 21 ? -5.022 -5.223 -3.505 1.00 0.00 21 ALA A O 19
ATOM 26018 N N . LEU A 1 22 ? -4.873 -6.827 -1.934 1.00 0.00 22 LEU A N 19
ATOM 26019 C CA . LEU A 1 22 ? -3.434 -6.672 -1.755 1.00 0.00 22 LEU A CA 19
ATOM 26020 C C . LEU A 1 22 ? -2.723 -6.600 -3.103 1.00 0.00 22 LEU A C 19
ATOM 26021 O O . LEU A 1 22 ? -1.965 -5.666 -3.367 1.00 0.00 22 LEU A O 19
ATOM 26037 N N . MET A 1 23 ? -2.974 -7.590 -3.953 1.00 0.00 23 MET A N 19
ATOM 26038 C CA . MET A 1 23 ? -2.361 -7.637 -5.275 1.00 0.00 23 MET A CA 19
ATOM 26039 C C . MET A 1 23 ? -2.846 -6.478 -6.140 1.00 0.00 23 MET A C 19
ATOM 26040 O O . MET A 1 23 ? -2.072 -5.891 -6.897 1.00 0.00 23 MET A O 19
ATOM 26054 N N . ARG A 1 24 ? -4.130 -6.156 -6.024 1.00 0.00 24 ARG A N 19
ATOM 26055 C CA . ARG A 1 24 ? -4.717 -5.069 -6.798 1.00 0.00 24 ARG A CA 19
ATOM 26056 C C . ARG A 1 24 ? -4.107 -3.727 -6.400 1.00 0.00 24 ARG A C 19
ATOM 26057 O O . ARG A 1 24 ? -4.171 -2.756 -7.155 1.00 0.00 24 ARG A O 19
ATOM 26078 N N . LEU A 1 25 ? -3.518 -3.681 -5.211 1.00 0.00 25 LEU A N 19
ATOM 26079 C CA . LEU A 1 25 ? -2.897 -2.459 -4.712 1.00 0.00 25 LEU A CA 19
ATOM 26080 C C . LEU A 1 25 ? -1.478 -2.309 -5.253 1.00 0.00 25 LEU A C 19
ATOM 26081 O O . LEU A 1 25 ? -1.040 -1.206 -5.576 1.00 0.00 25 LEU A O 19
ATOM 26097 N N . ASN A 1 26 ? -0.766 -3.427 -5.349 1.00 0.00 26 ASN A N 19
ATOM 26098 C CA . ASN A 1 26 ? 0.603 -3.421 -5.852 1.00 0.00 26 ASN A CA 19
ATOM 26099 C C . ASN A 1 26 ? 0.622 -3.335 -7.376 1.00 0.00 26 ASN A C 19
ATOM 26100 O O . ASN A 1 26 ? 1.428 -2.608 -7.955 1.00 0.00 26 ASN A O 19
ATOM 26111 N N . GLN A 1 27 ? -0.272 -4.082 -8.016 1.00 0.00 27 GLN A N 19
ATOM 26112 C CA . GLN A 1 27 ? -0.357 -4.090 -9.472 1.00 0.00 27 GLN A CA 19
ATOM 26113 C C . GLN A 1 27 ? -0.314 -2.670 -10.027 1.00 0.00 27 GLN A C 19
ATOM 26114 O O . GLN A 1 27 ? 0.261 -2.425 -11.088 1.00 0.00 27 GLN A O 19
ATOM 26128 N N . ILE A 1 28 ? -0.927 -1.738 -9.304 1.00 0.00 28 ILE A N 19
ATOM 26129 C CA . ILE A 1 28 ? -0.958 -0.343 -9.725 1.00 0.00 28 ILE A CA 19
ATOM 26130 C C . ILE A 1 28 ? 0.191 0.444 -9.104 1.00 0.00 28 ILE A C 19
ATOM 26131 O O . ILE A 1 28 ? 0.791 1.302 -9.752 1.00 0.00 28 ILE A O 19
ATOM 26147 N N . ARG A 1 29 ? 0.493 0.145 -7.845 1.00 0.00 29 ARG A N 19
ATOM 26148 C CA . ARG A 1 29 ? 1.571 0.824 -7.135 1.00 0.00 29 ARG A CA 19
ATOM 26149 C C . ARG A 1 29 ? 2.579 -0.181 -6.587 1.00 0.00 29 ARG A C 19
ATOM 26150 O O . ARG A 1 29 ? 2.475 -0.647 -5.452 1.00 0.00 29 ARG A O 19
ATOM 26171 N N . PRO A 1 30 ? 3.580 -0.525 -7.412 1.00 0.00 30 PRO A N 19
ATOM 26172 C CA . PRO A 1 30 ? 4.627 -1.478 -7.032 1.00 0.00 30 PRO A CA 19
ATOM 26173 C C . PRO A 1 30 ? 5.565 -0.916 -5.969 1.00 0.00 30 PRO A C 19
ATOM 26174 O O . PRO A 1 30 ? 5.873 0.275 -5.967 1.00 0.00 30 PRO A O 19
ATOM 26185 N N . GLY A 1 31 ? 6.016 -1.782 -5.066 1.00 0.00 31 GLY A N 19
ATOM 26186 C CA . GLY A 1 31 ? 6.915 -1.352 -4.011 1.00 0.00 31 GLY A CA 19
ATOM 26187 C C . GLY A 1 31 ? 6.221 -0.492 -2.973 1.00 0.00 31 GLY A C 19
ATOM 26188 O O . GLY A 1 31 ? 6.553 0.683 -2.807 1.00 0.00 31 GLY A O 19
ATOM 26192 N N . LEU A 1 32 ? 5.255 -1.076 -2.274 1.00 0.00 32 LEU A N 19
ATOM 26193 C CA . LEU A 1 32 ? 4.511 -0.355 -1.247 1.00 0.00 32 LEU A CA 19
ATOM 26194 C C . LEU A 1 32 ? 5.083 -0.635 0.139 1.00 0.00 32 LEU A C 19
ATOM 26195 O O . LEU A 1 32 ? 5.730 -1.659 0.357 1.00 0.00 32 LEU A O 19
ATOM 26211 N N . GLN A 1 33 ? 4.839 0.280 1.071 1.00 0.00 33 GLN A N 19
ATOM 26212 C CA . GLN A 1 33 ? 5.329 0.130 2.436 1.00 0.00 33 GLN A CA 19
ATOM 26213 C C . GLN A 1 33 ? 4.225 0.424 3.446 1.00 0.00 33 GLN A C 19
ATOM 26214 O O . GLN A 1 33 ? 3.840 1.577 3.642 1.00 0.00 33 GLN A O 19
ATOM 26228 N N . TYR A 1 34 ? 3.720 -0.626 4.085 1.00 0.00 34 TYR A N 19
ATOM 26229 C CA . TYR A 1 34 ? 2.658 -0.480 5.073 1.00 0.00 34 TYR A CA 19
ATOM 26230 C C . TYR A 1 34 ? 3.236 -0.356 6.480 1.00 0.00 34 TYR A C 19
ATOM 26231 O O . TYR A 1 34 ? 3.943 -1.246 6.954 1.00 0.00 34 TYR A O 19
ATOM 26249 N N . LYS A 1 35 ? 2.929 0.753 7.143 1.00 0.00 35 LYS A N 19
ATOM 26250 C CA . LYS A 1 35 ? 3.415 0.995 8.496 1.00 0.00 35 LYS A CA 19
ATOM 26251 C C . LYS A 1 35 ? 2.311 0.756 9.522 1.00 0.00 35 LYS A C 19
ATOM 26252 O O . LYS A 1 35 ? 1.140 1.036 9.265 1.00 0.00 35 LYS A O 19
ATOM 26271 N N . LEU A 1 36 ? 2.692 0.237 10.684 1.00 0.00 36 LEU A N 19
ATOM 26272 C CA . LEU A 1 36 ? 1.735 -0.039 11.749 1.00 0.00 36 LEU A CA 19
ATOM 26273 C C . LEU A 1 36 ? 1.634 1.141 12.710 1.00 0.00 36 LEU A C 19
ATOM 26274 O O . LEU A 1 36 ? 2.406 1.246 13.665 1.00 0.00 36 LEU A O 19
ATOM 26290 N N . LEU A 1 37 ? 0.678 2.027 12.454 1.00 0.00 37 LEU A N 19
ATOM 26291 C CA . LEU A 1 37 ? 0.475 3.199 13.297 1.00 0.00 37 LEU A CA 19
ATOM 26292 C C . LEU A 1 37 ? 0.650 2.847 14.771 1.00 0.00 37 LEU A C 19
ATOM 26293 O O . LEU A 1 37 ? 1.395 3.509 15.493 1.00 0.00 37 LEU A O 19
ATOM 26309 N N . SER A 1 38 ? -0.039 1.799 15.210 1.00 0.00 38 SER A N 19
ATOM 26310 C CA . SER A 1 38 ? 0.039 1.359 16.598 1.00 0.00 38 SER A CA 19
ATOM 26311 C C . SER A 1 38 ? -0.733 0.059 16.800 1.00 0.00 38 SER A C 19
ATOM 26312 O O . SER A 1 38 ? -1.558 -0.320 15.969 1.00 0.00 38 SER A O 19
ATOM 26320 N N . GLN A 1 39 ? -0.459 -0.619 17.910 1.00 0.00 39 GLN A N 19
ATOM 26321 C CA . GLN A 1 39 ? -1.127 -1.877 18.222 1.00 0.00 39 GLN A CA 19
ATOM 26322 C C . GLN A 1 39 ? -1.611 -1.892 19.668 1.00 0.00 39 GLN A C 19
ATOM 26323 O O . GLN A 1 39 ? -0.836 -1.657 20.595 1.00 0.00 39 GLN A O 19
ATOM 26337 N N . SER A 1 40 ? -2.898 -2.170 19.853 1.00 0.00 40 SER A N 19
ATOM 26338 C CA . SER A 1 40 ? -3.487 -2.212 21.186 1.00 0.00 40 SER A CA 19
ATOM 26339 C C . SER A 1 40 ? -4.379 -3.439 21.348 1.00 0.00 40 SER A C 19
ATOM 26340 O O . SER A 1 40 ? -4.750 -4.084 20.368 1.00 0.00 40 SER A O 19
ATOM 26348 N N . GLY A 1 41 ? -4.721 -3.755 22.593 1.00 0.00 41 GLY A N 19
ATOM 26349 C CA . GLY A 1 41 ? -5.567 -4.903 22.862 1.00 0.00 41 GLY A CA 19
ATOM 26350 C C . GLY A 1 41 ? -4.803 -6.054 23.484 1.00 0.00 41 GLY A C 19
ATOM 26351 O O . GLY A 1 41 ? -3.625 -5.934 23.822 1.00 0.00 41 GLY A O 19
ATOM 26355 N N . PRO A 1 42 ? -5.479 -7.200 23.646 1.00 0.00 42 PRO A N 19
ATOM 26356 C CA . PRO A 1 42 ? -4.876 -8.400 24.234 1.00 0.00 42 PRO A CA 19
ATOM 26357 C C . PRO A 1 42 ? -3.831 -9.031 23.320 1.00 0.00 42 PRO A C 19
ATOM 26358 O O . PRO A 1 42 ? -3.620 -8.577 22.195 1.00 0.00 42 PRO A O 19
ATOM 26369 N N . VAL A 1 43 ? -3.179 -10.081 23.810 1.00 0.00 43 VAL A N 19
ATOM 26370 C CA . VAL A 1 43 ? -2.157 -10.775 23.037 1.00 0.00 43 VAL A CA 19
ATOM 26371 C C . VAL A 1 43 ? -2.786 -11.734 22.032 1.00 0.00 43 VAL A C 19
ATOM 26372 O O . VAL A 1 43 ? -2.205 -12.023 20.986 1.00 0.00 43 VAL A O 19
ATOM 26385 N N . HIS A 1 44 ? -3.978 -12.226 22.357 1.00 0.00 44 HIS A N 19
ATOM 26386 C CA . HIS A 1 44 ? -4.687 -13.152 21.482 1.00 0.00 44 HIS A CA 19
ATOM 26387 C C . HIS A 1 44 ? -5.605 -12.400 20.523 1.00 0.00 44 HIS A C 19
ATOM 26388 O O . HIS A 1 44 ? -5.952 -12.905 19.456 1.00 0.00 44 HIS A O 19
ATOM 26403 N N . ALA A 1 45 ? -5.994 -11.190 20.912 1.00 0.00 45 ALA A N 19
ATOM 26404 C CA . ALA A 1 45 ? -6.870 -10.368 20.086 1.00 0.00 45 ALA A CA 19
ATOM 26405 C C . ALA A 1 45 ? -6.289 -8.972 19.890 1.00 0.00 45 ALA A C 19
ATOM 26406 O O . ALA A 1 45 ? -6.944 -7.960 20.139 1.00 0.00 45 ALA A O 19
ATOM 26413 N N . PRO A 1 46 ? -5.029 -8.913 19.434 1.00 0.00 46 PRO A N 19
ATOM 26414 C CA . PRO A 1 46 ? -4.332 -7.646 19.194 1.00 0.00 46 PRO A CA 19
ATOM 26415 C C . PRO A 1 46 ? -4.903 -6.887 18.002 1.00 0.00 46 PRO A C 19
ATOM 26416 O O . PRO A 1 46 ? -5.396 -7.489 17.048 1.00 0.00 46 PRO A O 19
ATOM 26427 N N . VAL A 1 47 ? -4.833 -5.561 18.062 1.00 0.00 47 VAL A N 19
ATOM 26428 C CA . VAL A 1 47 ? -5.342 -4.718 16.986 1.00 0.00 47 VAL A CA 19
ATOM 26429 C C . VAL A 1 47 ? -4.201 -4.112 16.177 1.00 0.00 47 VAL A C 19
ATOM 26430 O O . VAL A 1 47 ? -3.600 -3.116 16.581 1.00 0.00 47 VAL A O 19
ATOM 26443 N N . PHE A 1 48 ? -3.907 -4.718 15.032 1.00 0.00 48 PHE A N 19
ATOM 26444 C CA . PHE A 1 48 ? -2.838 -4.238 14.164 1.00 0.00 48 PHE A CA 19
ATOM 26445 C C . PHE A 1 48 ? -3.344 -3.141 13.233 1.00 0.00 48 PHE A C 19
ATOM 26446 O O . PHE A 1 48 ? -4.032 -3.413 12.249 1.00 0.00 48 PHE A O 19
ATOM 26463 N N . THR A 1 49 ? -2.999 -1.897 13.551 1.00 0.00 49 THR A N 19
ATOM 26464 C CA . THR A 1 49 ? -3.418 -0.757 12.746 1.00 0.00 49 THR A CA 19
ATOM 26465 C C . THR A 1 49 ? -2.391 -0.439 11.666 1.00 0.00 49 THR A C 19
ATOM 26466 O O . THR A 1 49 ? -1.319 0.094 11.953 1.00 0.00 49 THR A O 19
ATOM 26477 N N . MET A 1 50 ? -2.724 -0.769 10.422 1.00 0.00 50 MET A N 19
ATOM 26478 C CA . MET A 1 50 ? -1.830 -0.516 9.299 1.00 0.00 50 MET A CA 19
ATOM 26479 C C . MET A 1 50 ? -2.196 0.787 8.595 1.00 0.00 50 MET A C 19
ATOM 26480 O O . MET A 1 50 ? -3.278 1.334 8.807 1.00 0.00 50 MET A O 19
ATOM 26494 N N . SER A 1 51 ? -1.287 1.277 7.758 1.00 0.00 51 SER A N 19
ATOM 26495 C CA . SER A 1 51 ? -1.514 2.518 7.026 1.00 0.00 51 SER A CA 19
ATOM 26496 C C . SER A 1 51 ? -0.675 2.559 5.753 1.00 0.00 51 SER A C 19
ATOM 26497 O O . SER A 1 51 ? 0.457 2.075 5.725 1.00 0.00 51 SER A O 19
ATOM 26505 N N . VAL A 1 52 ? -1.239 3.140 4.699 1.00 0.00 52 VAL A N 19
ATOM 26506 C CA . VAL A 1 52 ? -0.544 3.245 3.421 1.00 0.00 52 VAL A CA 19
ATOM 26507 C C . VAL A 1 52 ? -0.763 4.615 2.788 1.00 0.00 52 VAL A C 19
ATOM 26508 O O . VAL A 1 52 ? -1.782 5.264 3.024 1.00 0.00 52 VAL A O 19
ATOM 26521 N N . ASP A 1 53 ? 0.200 5.048 1.982 1.00 0.00 53 ASP A N 19
ATOM 26522 C CA . ASP A 1 53 ? 0.113 6.341 1.312 1.00 0.00 53 ASP A CA 19
ATOM 26523 C C . ASP A 1 53 ? 0.009 6.164 -0.199 1.00 0.00 53 ASP A C 19
ATOM 26524 O O . ASP A 1 53 ? 0.940 5.679 -0.843 1.00 0.00 53 ASP A O 19
ATOM 26533 N N . VAL A 1 54 ? -1.129 6.560 -0.760 1.00 0.00 54 VAL A N 19
ATOM 26534 C CA . VAL A 1 54 ? -1.354 6.445 -2.196 1.00 0.00 54 VAL A CA 19
ATOM 26535 C C . VAL A 1 54 ? -2.007 7.705 -2.752 1.00 0.00 54 VAL A C 19
ATOM 26536 O O . VAL A 1 54 ? -2.976 8.215 -2.189 1.00 0.00 54 VAL A O 19
ATOM 26549 N N . ASP A 1 55 ? -1.471 8.203 -3.861 1.00 0.00 55 ASP A N 19
ATOM 26550 C CA . ASP A 1 55 ? -2.002 9.403 -4.495 1.00 0.00 55 ASP A CA 19
ATOM 26551 C C . ASP A 1 55 ? -2.275 10.490 -3.460 1.00 0.00 55 ASP A C 19
ATOM 26552 O O . ASP A 1 55 ? -3.333 11.118 -3.469 1.00 0.00 55 ASP A O 19
ATOM 26561 N N . GLY A 1 56 ? -1.314 10.704 -2.567 1.00 0.00 56 GLY A N 19
ATOM 26562 C CA . GLY A 1 56 ? -1.471 11.714 -1.536 1.00 0.00 56 GLY A CA 19
ATOM 26563 C C . GLY A 1 56 ? -2.646 11.432 -0.622 1.00 0.00 56 GLY A C 19
ATOM 26564 O O . GLY A 1 56 ? -3.238 12.352 -0.056 1.00 0.00 56 GLY A O 19
ATOM 26568 N N . THR A 1 57 ? -2.989 10.155 -0.478 1.00 0.00 57 THR A N 19
ATOM 26569 C CA . THR A 1 57 ? -4.103 9.754 0.372 1.00 0.00 57 THR A CA 19
ATOM 26570 C C . THR A 1 57 ? -3.681 8.670 1.357 1.00 0.00 57 THR A C 19
ATOM 26571 O O . THR A 1 57 ? -3.518 7.507 0.985 1.00 0.00 57 THR A O 19
ATOM 26582 N N . THR A 1 58 ? -3.506 9.057 2.617 1.00 0.00 58 THR A N 19
ATOM 26583 C CA . THR A 1 58 ? -3.103 8.118 3.656 1.00 0.00 58 THR A CA 19
ATOM 26584 C C . THR A 1 58 ? -4.302 7.348 4.197 1.00 0.00 58 THR A C 19
ATOM 26585 O O . THR A 1 58 ? -5.231 7.936 4.752 1.00 0.00 58 THR A O 19
ATOM 26596 N N . TYR A 1 59 ? -4.276 6.030 4.032 1.00 0.00 59 TYR A N 19
ATOM 26597 C CA . TYR A 1 59 ? -5.363 5.180 4.503 1.00 0.00 59 TYR A CA 19
ATOM 26598 C C . TYR A 1 59 ? -5.003 4.521 5.831 1.00 0.00 59 TYR A C 19
ATOM 26599 O O . TYR A 1 59 ? -3.831 4.441 6.199 1.00 0.00 59 TYR A O 19
ATOM 26617 N N . GLU A 1 60 ? -6.020 4.050 6.545 1.00 0.00 60 GLU A N 19
ATOM 26618 C CA . GLU A 1 60 ? -5.812 3.398 7.833 1.00 0.00 60 GLU A CA 19
ATOM 26619 C C . GLU A 1 60 ? -6.872 2.329 8.080 1.00 0.00 60 GLU A C 19
ATOM 26620 O O . GLU A 1 60 ? -8.070 2.609 8.047 1.00 0.00 60 GLU A O 19
ATOM 26632 N N . ALA A 1 61 ? -6.422 1.103 8.326 1.00 0.00 61 ALA A N 19
ATOM 26633 C CA . ALA A 1 61 ? -7.331 -0.008 8.580 1.00 0.00 61 ALA A CA 19
ATOM 26634 C C . ALA A 1 61 ? -6.706 -1.022 9.531 1.00 0.00 61 ALA A C 19
ATOM 26635 O O . ALA A 1 61 ? -5.674 -1.619 9.226 1.00 0.00 61 ALA A O 19
ATOM 26642 N N . SER A 1 62 ? -7.338 -1.212 10.685 1.00 0.00 62 SER A N 19
ATOM 26643 C CA . SER A 1 62 ? -6.840 -2.152 11.683 1.00 0.00 62 SER A CA 19
ATOM 26644 C C . SER A 1 62 ? -7.642 -3.449 11.655 1.00 0.00 62 SER A C 19
ATOM 26645 O O . SER A 1 62 ? -8.812 -3.461 11.276 1.00 0.00 62 SER A O 19
ATOM 26653 N N . GLY A 1 63 ? -7.002 -4.542 12.060 1.00 0.00 63 GLY A N 19
ATOM 26654 C CA . GLY A 1 63 ? -7.670 -5.831 12.074 1.00 0.00 63 GLY A CA 19
ATOM 26655 C C . GLY A 1 63 ? -7.169 -6.732 13.185 1.00 0.00 63 GLY A C 19
ATOM 26656 O O . GLY A 1 63 ? -6.410 -6.312 14.059 1.00 0.00 63 GLY A O 19
ATOM 26660 N N . PRO A 1 64 ? -7.598 -8.002 13.160 1.00 0.00 64 PRO A N 19
ATOM 26661 C CA . PRO A 1 64 ? -7.201 -8.992 14.167 1.00 0.00 64 PRO A CA 19
ATOM 26662 C C . PRO A 1 64 ? -5.732 -9.382 14.047 1.00 0.00 64 PRO A C 19
ATOM 26663 O O . PRO A 1 64 ? -5.180 -10.037 14.932 1.00 0.00 64 PRO A O 19
ATOM 26674 N N . SER A 1 65 ? -5.104 -8.977 12.948 1.00 0.00 65 SER A N 19
ATOM 26675 C CA . SER A 1 65 ? -3.699 -9.288 12.712 1.00 0.00 65 SER A CA 19
ATOM 26676 C C . SER A 1 65 ? -3.135 -8.430 11.583 1.00 0.00 65 SER A C 19
ATOM 26677 O O . SER A 1 65 ? -3.872 -7.718 10.900 1.00 0.00 65 SER A O 19
ATOM 26685 N N . LYS A 1 66 ? -1.822 -8.503 11.393 1.00 0.00 66 LYS A N 19
ATOM 26686 C CA . LYS A 1 66 ? -1.156 -7.735 10.347 1.00 0.00 66 LYS A CA 19
ATOM 26687 C C . LYS A 1 66 ? -1.563 -8.233 8.964 1.00 0.00 66 LYS A C 19
ATOM 26688 O O . LYS A 1 66 ? -2.005 -7.455 8.117 1.00 0.00 66 LYS A O 19
ATOM 26707 N N . LYS A 1 67 ? -1.413 -9.534 8.740 1.00 0.00 67 LYS A N 19
ATOM 26708 C CA . LYS A 1 67 ? -1.768 -10.137 7.461 1.00 0.00 67 LYS A CA 19
ATOM 26709 C C . LYS A 1 67 ? -3.075 -9.557 6.930 1.00 0.00 67 LYS A C 19
ATOM 26710 O O . LYS A 1 67 ? -3.195 -9.258 5.741 1.00 0.00 67 LYS A O 19
ATOM 26729 N N . THR A 1 68 ? -4.052 -9.400 7.817 1.00 0.00 68 THR A N 19
ATOM 26730 C CA . THR A 1 68 ? -5.349 -8.856 7.438 1.00 0.00 68 THR A CA 19
ATOM 26731 C C . THR A 1 68 ? -5.294 -7.337 7.317 1.00 0.00 68 THR A C 19
ATOM 26732 O O . THR A 1 68 ? -5.666 -6.773 6.288 1.00 0.00 68 THR A O 19
ATOM 26743 N N . ALA A 1 69 ? -4.827 -6.681 8.374 1.00 0.00 69 ALA A N 19
ATOM 26744 C CA . ALA A 1 69 ? -4.721 -5.227 8.385 1.00 0.00 69 ALA A CA 19
ATOM 26745 C C . ALA A 1 69 ? -4.318 -4.696 7.013 1.00 0.00 69 ALA A C 19
ATOM 26746 O O . ALA A 1 69 ? -5.074 -3.965 6.372 1.00 0.00 69 ALA A O 19
ATOM 26753 N N . LYS A 1 70 ? -3.123 -5.067 6.569 1.00 0.00 70 LYS A N 19
ATOM 26754 C CA . LYS A 1 70 ? -2.618 -4.629 5.273 1.00 0.00 70 LYS A CA 19
ATOM 26755 C C . LYS A 1 70 ? -3.670 -4.824 4.185 1.00 0.00 70 LYS A C 19
ATOM 26756 O O . LYS A 1 70 ? -3.901 -3.935 3.364 1.00 0.00 70 LYS A O 19
ATOM 26775 N N . LEU A 1 71 ? -4.304 -5.991 4.185 1.00 0.00 71 LEU A N 19
ATOM 26776 C CA . LEU A 1 71 ? -5.333 -6.302 3.199 1.00 0.00 71 LEU A CA 19
ATOM 26777 C C . LEU A 1 71 ? -6.516 -5.349 3.327 1.00 0.00 71 LEU A C 19
ATOM 26778 O O . LEU A 1 71 ? -7.100 -4.928 2.327 1.00 0.00 71 LEU A O 19
ATOM 26794 N N . HIS A 1 72 ? -6.865 -5.010 4.564 1.00 0.00 72 HIS A N 19
ATOM 26795 C CA . HIS A 1 72 ? -7.978 -4.103 4.823 1.00 0.00 72 HIS A CA 19
ATOM 26796 C C . HIS A 1 72 ? -7.717 -2.732 4.205 1.00 0.00 72 HIS A C 19
ATOM 26797 O O . HIS A 1 72 ? -8.478 -2.267 3.357 1.00 0.00 72 HIS A O 19
ATOM 26812 N N . VAL A 1 73 ? -6.637 -2.090 4.637 1.00 0.00 73 VAL A N 19
ATOM 26813 C CA . VAL A 1 73 ? -6.275 -0.773 4.126 1.00 0.00 73 VAL A CA 19
ATOM 26814 C C . VAL A 1 73 ? -6.408 -0.717 2.608 1.00 0.00 73 VAL A C 19
ATOM 26815 O O . VAL A 1 73 ? -7.118 0.131 2.068 1.00 0.00 73 VAL A O 19
ATOM 26828 N N . ALA A 1 74 ? -5.721 -1.626 1.926 1.00 0.00 74 ALA A N 19
ATOM 26829 C CA . ALA A 1 74 ? -5.764 -1.682 0.470 1.00 0.00 74 ALA A CA 19
ATOM 26830 C C . ALA A 1 74 ? -7.199 -1.608 -0.040 1.00 0.00 74 ALA A C 19
ATOM 26831 O O . ALA A 1 74 ? -7.513 -0.812 -0.925 1.00 0.00 74 ALA A O 19
ATOM 26838 N N . VAL A 1 75 ? -8.066 -2.442 0.523 1.00 0.00 75 VAL A N 19
ATOM 26839 C CA . VAL A 1 75 ? -9.469 -2.471 0.126 1.00 0.00 75 VAL A CA 19
ATOM 26840 C C . VAL A 1 75 ? -10.062 -1.066 0.101 1.00 0.00 75 VAL A C 19
ATOM 26841 O O . VAL A 1 75 ? -10.875 -0.739 -0.763 1.00 0.00 75 VAL A O 19
ATOM 26854 N N . LYS A 1 76 ? -9.649 -0.239 1.056 1.00 0.00 76 LYS A N 19
ATOM 26855 C CA . LYS A 1 76 ? -10.137 1.132 1.144 1.00 0.00 76 LYS A CA 19
ATOM 26856 C C . LYS A 1 76 ? -9.602 1.975 -0.009 1.00 0.00 76 LYS A C 19
ATOM 26857 O O . LYS A 1 76 ? -10.329 2.781 -0.591 1.00 0.00 76 LYS A O 19
ATOM 26876 N N . VAL A 1 77 ? -8.328 1.783 -0.336 1.00 0.00 77 VAL A N 19
ATOM 26877 C CA . VAL A 1 77 ? -7.697 2.524 -1.422 1.00 0.00 77 VAL A CA 19
ATOM 26878 C C . VAL A 1 77 ? -8.400 2.259 -2.749 1.00 0.00 77 VAL A C 19
ATOM 26879 O O . VAL A 1 77 ? -8.895 3.183 -3.397 1.00 0.00 77 VAL A O 19
ATOM 26892 N N . LEU A 1 78 ? -8.442 0.993 -3.148 1.00 0.00 78 LEU A N 19
ATOM 26893 C CA . LEU A 1 78 ? -9.085 0.605 -4.399 1.00 0.00 78 LEU A CA 19
ATOM 26894 C C . LEU A 1 78 ? -10.504 1.161 -4.476 1.00 0.00 78 LEU A C 19
ATOM 26895 O O . LEU A 1 78 ? -10.896 1.748 -5.484 1.00 0.00 78 LEU A O 19
ATOM 26911 N N . GLN A 1 79 ? -11.266 0.973 -3.404 1.00 0.00 79 GLN A N 19
ATOM 26912 C CA . GLN A 1 79 ? -12.641 1.457 -3.351 1.00 0.00 79 GLN A CA 19
ATOM 26913 C C . GLN A 1 79 ? -12.699 2.961 -3.603 1.00 0.00 79 GLN A C 19
ATOM 26914 O O . GLN A 1 79 ? -13.521 3.438 -4.384 1.00 0.00 79 GLN A O 19
ATOM 26928 N N . ALA A 1 80 ? -11.820 3.701 -2.935 1.00 0.00 80 ALA A N 19
ATOM 26929 C CA . ALA A 1 80 ? -11.771 5.150 -3.088 1.00 0.00 80 ALA A CA 19
ATOM 26930 C C . ALA A 1 80 ? -11.403 5.539 -4.516 1.00 0.00 80 ALA A C 19
ATOM 26931 O O . ALA A 1 80 ? -12.020 6.426 -5.105 1.00 0.00 80 ALA A O 19
ATOM 26938 N N . MET A 1 81 ? -10.395 4.871 -5.065 1.00 0.00 81 MET A N 19
ATOM 26939 C CA . MET A 1 81 ? -9.946 5.148 -6.425 1.00 0.00 81 MET A CA 19
ATOM 26940 C C . MET A 1 81 ? -11.021 4.769 -7.440 1.00 0.00 81 MET A C 19
ATOM 26941 O O . MET A 1 81 ? -11.059 5.305 -8.547 1.00 0.00 81 MET A O 19
ATOM 26955 N N . GLY A 1 82 ? -11.893 3.843 -7.054 1.00 0.00 82 GLY A N 19
ATOM 26956 C CA . GLY A 1 82 ? -12.955 3.409 -7.942 1.00 0.00 82 GLY A CA 19
ATOM 26957 C C . GLY A 1 82 ? -12.632 2.101 -8.637 1.00 0.00 82 GLY A C 19
ATOM 26958 O O . GLY A 1 82 ? -12.896 1.942 -9.829 1.00 0.00 82 GLY A O 19
ATOM 26962 N N . TYR A 1 83 ? -12.059 1.163 -7.892 1.00 0.00 83 TYR A N 19
ATOM 26963 C CA . TYR A 1 83 ? -11.695 -0.136 -8.445 1.00 0.00 83 TYR A CA 19
ATOM 26964 C C . TYR A 1 83 ? -12.582 -1.239 -7.875 1.00 0.00 83 TYR A C 19
ATOM 26965 O O . TYR A 1 83 ? -13.158 -1.111 -6.794 1.00 0.00 83 TYR A O 19
ATOM 26983 N N . PRO A 1 84 ? -12.696 -2.349 -8.619 1.00 0.00 84 PRO A N 19
ATOM 26984 C CA . PRO A 1 84 ? -13.510 -3.497 -8.208 1.00 0.00 84 PRO A CA 19
ATOM 26985 C C . PRO A 1 84 ? -12.910 -4.238 -7.018 1.00 0.00 84 PRO A C 19
ATOM 26986 O O . PRO A 1 84 ? -11.846 -4.849 -7.126 1.00 0.00 84 PRO A O 19
ATOM 26997 N N . THR A 1 85 ? -13.598 -4.180 -5.882 1.00 0.00 85 THR A N 19
ATOM 26998 C CA . THR A 1 85 ? -13.132 -4.845 -4.672 1.00 0.00 85 THR A CA 19
ATOM 26999 C C . THR A 1 85 ? -14.084 -5.961 -4.257 1.00 0.00 85 THR A C 19
ATOM 27000 O O . THR A 1 85 ? -13.678 -7.114 -4.114 1.00 0.00 85 THR A O 19
ATOM 27011 N N . GLY A 1 86 ? -15.352 -5.612 -4.066 1.00 0.00 86 GLY A N 19
ATOM 27012 C CA . GLY A 1 86 ? -16.342 -6.597 -3.670 1.00 0.00 86 GLY A CA 19
ATOM 27013 C C . GLY A 1 86 ? -16.453 -6.734 -2.165 1.00 0.00 86 GLY A C 19
ATOM 27014 O O . GLY A 1 86 ? -16.687 -5.751 -1.460 1.00 0.00 86 GLY A O 19
ATOM 27018 N N . PHE A 1 87 ? -16.287 -7.956 -1.669 1.00 0.00 87 PHE A N 19
ATOM 27019 C CA . PHE A 1 87 ? -16.373 -8.218 -0.238 1.00 0.00 87 PHE A CA 19
ATOM 27020 C C . PHE A 1 87 ? -17.770 -7.905 0.290 1.00 0.00 87 PHE A C 19
ATOM 27021 O O . PHE A 1 87 ? -17.924 -7.267 1.332 1.00 0.00 87 PHE A O 19
ATOM 27038 N N . ASP A 1 88 ? -18.786 -8.357 -0.437 1.00 0.00 88 ASP A N 19
ATOM 27039 C CA . ASP A 1 88 ? -20.171 -8.126 -0.044 1.00 0.00 88 ASP A CA 19
ATOM 27040 C C . ASP A 1 88 ? -21.000 -9.397 -0.203 1.00 0.00 88 ASP A C 19
ATOM 27041 O O . ASP A 1 88 ? -20.961 -10.048 -1.246 1.00 0.00 88 ASP A O 19
ATOM 27050 N N . ALA A 1 89 ? -21.749 -9.743 0.839 1.00 0.00 89 ALA A N 19
ATOM 27051 C CA . ALA A 1 89 ? -22.588 -10.935 0.814 1.00 0.00 89 ALA A CA 19
ATOM 27052 C C . ALA A 1 89 ? -23.924 -10.651 0.137 1.00 0.00 89 ALA A C 19
ATOM 27053 O O . ALA A 1 89 ? -24.986 -10.919 0.700 1.00 0.00 89 ALA A O 19
ATOM 27060 N N . ASP A 1 90 ? -23.865 -10.108 -1.074 1.00 0.00 90 ASP A N 19
ATOM 27061 C CA . ASP A 1 90 ? -25.071 -9.788 -1.829 1.00 0.00 90 ASP A CA 19
ATOM 27062 C C . ASP A 1 90 ? -24.738 -9.506 -3.291 1.00 0.00 90 ASP A C 19
ATOM 27063 O O . ASP A 1 90 ? -24.072 -8.520 -3.607 1.00 0.00 90 ASP A O 19
ATOM 27072 N N . ILE A 1 91 ? -25.206 -10.378 -4.178 1.00 0.00 91 ILE A N 19
ATOM 27073 C CA . ILE A 1 91 ? -24.958 -10.222 -5.605 1.00 0.00 91 ILE A CA 19
ATOM 27074 C C . ILE A 1 91 ? -25.754 -9.054 -6.177 1.00 0.00 91 ILE A C 19
ATOM 27075 O O . ILE A 1 91 ? -26.958 -8.940 -5.951 1.00 0.00 91 ILE A O 19
ATOM 27091 N N . SER A 1 92 ? -25.073 -8.189 -6.922 1.00 0.00 92 SER A N 19
ATOM 27092 C CA . SER A 1 92 ? -25.716 -7.028 -7.525 1.00 0.00 92 SER A CA 19
ATOM 27093 C C . SER A 1 92 ? -25.002 -6.618 -8.810 1.00 0.00 92 SER A C 19
ATOM 27094 O O . SER A 1 92 ? -24.003 -7.222 -9.198 1.00 0.00 92 SER A O 19
ATOM 27102 N N . GLY A 1 93 ? -25.524 -5.586 -9.467 1.00 0.00 93 GLY A N 19
ATOM 27103 C CA . GLY A 1 93 ? -24.925 -5.113 -10.701 1.00 0.00 93 GLY A CA 19
ATOM 27104 C C . GLY A 1 93 ? -23.777 -4.153 -10.458 1.00 0.00 93 GLY A C 19
ATOM 27105 O O . GLY A 1 93 ? -23.405 -3.873 -9.318 1.00 0.00 93 GLY A O 19
ATOM 27109 N N . PRO A 1 94 ? -23.195 -3.632 -11.548 1.00 0.00 94 PRO A N 19
ATOM 27110 C CA . PRO A 1 94 ? -22.073 -2.691 -11.473 1.00 0.00 94 PRO A CA 19
ATOM 27111 C C . PRO A 1 94 ? -22.494 -1.331 -10.928 1.00 0.00 94 PRO A C 19
ATOM 27112 O O . PRO A 1 94 ? -21.653 -0.473 -10.658 1.00 0.00 94 PRO A O 19
ATOM 27123 N N . SER A 1 95 ? -23.799 -1.140 -10.768 1.00 0.00 95 SER A N 19
ATOM 27124 C CA . SER A 1 95 ? -24.331 0.118 -10.257 1.00 0.00 95 SER A CA 19
ATOM 27125 C C . SER A 1 95 ? -23.692 0.475 -8.919 1.00 0.00 95 SER A C 19
ATOM 27126 O O . SER A 1 95 ? -24.201 0.110 -7.859 1.00 0.00 95 SER A O 19
ATOM 27134 N N . SER A 1 96 ? -22.574 1.190 -8.976 1.00 0.00 96 SER A N 19
ATOM 27135 C CA . SER A 1 96 ? -21.862 1.593 -7.768 1.00 0.00 96 SER A CA 19
ATOM 27136 C C . SER A 1 96 ? -20.773 2.612 -8.094 1.00 0.00 96 SER A C 19
ATOM 27137 O O . SER A 1 96 ? -20.140 2.545 -9.147 1.00 0.00 96 SER A O 19
ATOM 27145 N N . GLY A 1 97 ? -20.562 3.555 -7.181 1.00 0.00 97 GLY A N 19
ATOM 27146 C CA . GLY A 1 97 ? -19.550 4.575 -7.389 1.00 0.00 97 GLY A CA 19
ATOM 27147 C C . GLY A 1 97 ? -20.131 5.975 -7.399 1.00 0.00 97 GLY A C 19
ATOM 27148 O O . GLY A 1 97 ? -19.741 6.821 -6.595 1.00 0.00 97 GLY A O 19
ATOM 27152 N N . GLY A 1 1 ? 7.766 -18.019 21.395 1.00 0.00 1 GLY A N 20
ATOM 27153 C CA . GLY A 1 1 ? 7.641 -16.875 20.511 1.00 0.00 1 GLY A CA 20
ATOM 27154 C C . GLY A 1 1 ? 7.094 -15.651 21.219 1.00 0.00 1 GLY A C 20
ATOM 27155 O O . GLY A 1 1 ? 6.268 -15.767 22.125 1.00 0.00 1 GLY A O 20
ATOM 27159 N N . SER A 1 2 ? 7.557 -14.475 20.808 1.00 0.00 2 SER A N 20
ATOM 27160 C CA . SER A 1 2 ? 7.113 -13.225 21.413 1.00 0.00 2 SER A CA 20
ATOM 27161 C C . SER A 1 2 ? 6.086 -12.527 20.528 1.00 0.00 2 SER A C 20
ATOM 27162 O O . SER A 1 2 ? 6.246 -12.457 19.309 1.00 0.00 2 SER A O 20
ATOM 27170 N N . SER A 1 3 ? 5.031 -12.012 21.149 1.00 0.00 3 SER A N 20
ATOM 27171 C CA . SER A 1 3 ? 3.974 -11.322 20.418 1.00 0.00 3 SER A CA 20
ATOM 27172 C C . SER A 1 3 ? 3.498 -12.157 19.234 1.00 0.00 3 SER A C 20
ATOM 27173 O O . SER A 1 3 ? 3.258 -11.634 18.147 1.00 0.00 3 SER A O 20
ATOM 27181 N N . GLY A 1 4 ? 3.365 -13.462 19.454 1.00 0.00 4 GLY A N 20
ATOM 27182 C CA . GLY A 1 4 ? 2.919 -14.351 18.397 1.00 0.00 4 GLY A CA 20
ATOM 27183 C C . GLY A 1 4 ? 2.056 -15.483 18.917 1.00 0.00 4 GLY A C 20
ATOM 27184 O O . GLY A 1 4 ? 2.529 -16.608 19.080 1.00 0.00 4 GLY A O 20
ATOM 27188 N N . SER A 1 5 ? 0.787 -15.187 19.179 1.00 0.00 5 SER A N 20
ATOM 27189 C CA . SER A 1 5 ? -0.142 -16.188 19.689 1.00 0.00 5 SER A CA 20
ATOM 27190 C C . SER A 1 5 ? -1.273 -16.436 18.695 1.00 0.00 5 SER A C 20
ATOM 27191 O O . SER A 1 5 ? -2.436 -16.553 19.079 1.00 0.00 5 SER A O 20
ATOM 27199 N N . SER A 1 6 ? -0.921 -16.515 17.416 1.00 0.00 6 SER A N 20
ATOM 27200 C CA . SER A 1 6 ? -1.905 -16.745 16.365 1.00 0.00 6 SER A CA 20
ATOM 27201 C C . SER A 1 6 ? -1.466 -17.883 15.448 1.00 0.00 6 SER A C 20
ATOM 27202 O O . SER A 1 6 ? -0.273 -18.101 15.240 1.00 0.00 6 SER A O 20
ATOM 27210 N N . GLY A 1 7 ? -2.439 -18.605 14.902 1.00 0.00 7 GLY A N 20
ATOM 27211 C CA . GLY A 1 7 ? -2.134 -19.711 14.014 1.00 0.00 7 GLY A CA 20
ATOM 27212 C C . GLY A 1 7 ? -3.343 -20.171 13.224 1.00 0.00 7 GLY A C 20
ATOM 27213 O O . GLY A 1 7 ? -3.249 -20.419 12.021 1.00 0.00 7 GLY A O 20
ATOM 27217 N N . ARG A 1 8 ? -4.481 -20.287 13.900 1.00 0.00 8 ARG A N 20
ATOM 27218 C CA . ARG A 1 8 ? -5.713 -20.723 13.253 1.00 0.00 8 ARG A CA 20
ATOM 27219 C C . ARG A 1 8 ? -6.268 -19.628 12.347 1.00 0.00 8 ARG A C 20
ATOM 27220 O O . ARG A 1 8 ? -6.455 -18.488 12.775 1.00 0.00 8 ARG A O 20
ATOM 27241 N N . LYS A 1 9 ? -6.530 -19.981 11.093 1.00 0.00 9 LYS A N 20
ATOM 27242 C CA . LYS A 1 9 ? -7.065 -19.030 10.126 1.00 0.00 9 LYS A CA 20
ATOM 27243 C C . LYS A 1 9 ? -8.181 -19.663 9.301 1.00 0.00 9 LYS A C 20
ATOM 27244 O O . LYS A 1 9 ? -8.239 -20.884 9.152 1.00 0.00 9 LYS A O 20
ATOM 27263 N N . ILE A 1 10 ? -9.063 -18.826 8.766 1.00 0.00 10 ILE A N 20
ATOM 27264 C CA . ILE A 1 10 ? -10.174 -19.304 7.954 1.00 0.00 10 ILE A CA 20
ATOM 27265 C C . ILE A 1 10 ? -10.096 -18.753 6.534 1.00 0.00 10 ILE A C 20
ATOM 27266 O O . ILE A 1 10 ? -11.053 -18.163 6.031 1.00 0.00 10 ILE A O 20
ATOM 27282 N N . LEU A 1 11 ? -8.949 -18.949 5.892 1.00 0.00 11 LEU A N 20
ATOM 27283 C CA . LEU A 1 11 ? -8.745 -18.473 4.528 1.00 0.00 11 LEU A CA 20
ATOM 27284 C C . LEU A 1 11 ? -8.565 -19.642 3.565 1.00 0.00 11 LEU A C 20
ATOM 27285 O O . LEU A 1 11 ? -9.338 -19.807 2.622 1.00 0.00 11 LEU A O 20
ATOM 27301 N N . ASP A 1 12 ? -7.540 -20.452 3.811 1.00 0.00 12 ASP A N 20
ATOM 27302 C CA . ASP A 1 12 ? -7.260 -21.608 2.968 1.00 0.00 12 ASP A CA 20
ATOM 27303 C C . ASP A 1 12 ? -8.518 -22.445 2.757 1.00 0.00 12 ASP A C 20
ATOM 27304 O O . ASP A 1 12 ? -8.883 -22.761 1.625 1.00 0.00 12 ASP A O 20
ATOM 27313 N N . SER A 1 13 ? -9.176 -22.801 3.855 1.00 0.00 13 SER A N 20
ATOM 27314 C CA . SER A 1 13 ? -10.391 -23.606 3.792 1.00 0.00 13 SER A CA 20
ATOM 27315 C C . SER A 1 13 ? -11.435 -22.943 2.899 1.00 0.00 13 SER A C 20
ATOM 27316 O O . SER A 1 13 ? -11.919 -23.542 1.938 1.00 0.00 13 SER A O 20
ATOM 27324 N N . LYS A 1 14 ? -11.779 -21.701 3.223 1.00 0.00 14 LYS A N 20
ATOM 27325 C CA . LYS A 1 14 ? -12.765 -20.954 2.452 1.00 0.00 14 LYS A CA 20
ATOM 27326 C C . LYS A 1 14 ? -12.437 -19.464 2.448 1.00 0.00 14 LYS A C 20
ATOM 27327 O O . LYS A 1 14 ? -11.605 -19.000 3.227 1.00 0.00 14 LYS A O 20
ATOM 27346 N N . ALA A 1 15 ? -13.097 -18.720 1.567 1.00 0.00 15 ALA A N 20
ATOM 27347 C CA . ALA A 1 15 ? -12.878 -17.282 1.464 1.00 0.00 15 ALA A CA 20
ATOM 27348 C C . ALA A 1 15 ? -11.460 -16.975 0.994 1.00 0.00 15 ALA A C 20
ATOM 27349 O O . ALA A 1 15 ? -10.741 -16.199 1.624 1.00 0.00 15 ALA A O 20
ATOM 27356 N N . ILE A 1 16 ? -11.064 -17.589 -0.116 1.00 0.00 16 ILE A N 20
ATOM 27357 C CA . ILE A 1 16 ? -9.733 -17.380 -0.671 1.00 0.00 16 ILE A CA 20
ATOM 27358 C C . ILE A 1 16 ? -9.757 -16.337 -1.783 1.00 0.00 16 ILE A C 20
ATOM 27359 O O . ILE A 1 16 ? -8.987 -16.417 -2.740 1.00 0.00 16 ILE A O 20
ATOM 27375 N N . ASP A 1 17 ? -10.646 -15.359 -1.649 1.00 0.00 17 ASP A N 20
ATOM 27376 C CA . ASP A 1 17 ? -10.770 -14.298 -2.642 1.00 0.00 17 ASP A CA 20
ATOM 27377 C C . ASP A 1 17 ? -10.692 -12.925 -1.981 1.00 0.00 17 ASP A C 20
ATOM 27378 O O . ASP A 1 17 ? -11.313 -11.966 -2.442 1.00 0.00 17 ASP A O 20
ATOM 27387 N N . LEU A 1 18 ? -9.926 -12.837 -0.899 1.00 0.00 18 LEU A N 20
ATOM 27388 C CA . LEU A 1 18 ? -9.767 -11.582 -0.174 1.00 0.00 18 LEU A CA 20
ATOM 27389 C C . LEU A 1 18 ? -8.357 -11.027 -0.347 1.00 0.00 18 LEU A C 20
ATOM 27390 O O . LEU A 1 18 ? -8.176 -9.860 -0.691 1.00 0.00 18 LEU A O 20
ATOM 27406 N N . MET A 1 19 ? -7.360 -11.874 -0.109 1.00 0.00 19 MET A N 20
ATOM 27407 C CA . MET A 1 19 ? -5.966 -11.469 -0.243 1.00 0.00 19 MET A CA 20
ATOM 27408 C C . MET A 1 19 ? -5.754 -10.662 -1.520 1.00 0.00 19 MET A C 20
ATOM 27409 O O . MET A 1 19 ? -4.803 -9.888 -1.625 1.00 0.00 19 MET A O 20
ATOM 27423 N N . ASN A 1 20 ? -6.646 -10.848 -2.487 1.00 0.00 20 ASN A N 20
ATOM 27424 C CA . ASN A 1 20 ? -6.555 -10.137 -3.757 1.00 0.00 20 ASN A CA 20
ATOM 27425 C C . ASN A 1 20 ? -6.284 -8.653 -3.532 1.00 0.00 20 ASN A C 20
ATOM 27426 O O . ASN A 1 20 ? -5.348 -8.090 -4.099 1.00 0.00 20 ASN A O 20
ATOM 27437 N N . ALA A 1 21 ? -7.109 -8.025 -2.700 1.00 0.00 21 ALA A N 20
ATOM 27438 C CA . ALA A 1 21 ? -6.956 -6.608 -2.397 1.00 0.00 21 ALA A CA 20
ATOM 27439 C C . ALA A 1 21 ? -5.486 -6.203 -2.389 1.00 0.00 21 ALA A C 20
ATOM 27440 O O . ALA A 1 21 ? -5.103 -5.203 -2.998 1.00 0.00 21 ALA A O 20
ATOM 27447 N N . LEU A 1 22 ? -4.666 -6.985 -1.695 1.00 0.00 22 LEU A N 20
ATOM 27448 C CA . LEU A 1 22 ? -3.237 -6.708 -1.607 1.00 0.00 22 LEU A CA 20
ATOM 27449 C C . LEU A 1 22 ? -2.615 -6.606 -2.996 1.00 0.00 22 LEU A C 20
ATOM 27450 O O . LEU A 1 22 ? -2.144 -5.543 -3.399 1.00 0.00 22 LEU A O 20
ATOM 27466 N N . MET A 1 23 ? -2.620 -7.718 -3.724 1.00 0.00 23 MET A N 20
ATOM 27467 C CA . MET A 1 23 ? -2.059 -7.752 -5.070 1.00 0.00 23 MET A CA 20
ATOM 27468 C C . MET A 1 23 ? -2.582 -6.588 -5.906 1.00 0.00 23 MET A C 20
ATOM 27469 O O . MET A 1 23 ? -1.837 -5.981 -6.676 1.00 0.00 23 MET A O 20
ATOM 27483 N N . ARG A 1 24 ? -3.865 -6.282 -5.750 1.00 0.00 24 ARG A N 20
ATOM 27484 C CA . ARG A 1 24 ? -4.486 -5.191 -6.492 1.00 0.00 24 ARG A CA 20
ATOM 27485 C C . ARG A 1 24 ? -3.734 -3.883 -6.267 1.00 0.00 24 ARG A C 20
ATOM 27486 O O . ARG A 1 24 ? -3.280 -3.244 -7.218 1.00 0.00 24 ARG A O 20
ATOM 27507 N N . LEU A 1 25 ? -3.605 -3.489 -5.005 1.00 0.00 25 LEU A N 20
ATOM 27508 C CA . LEU A 1 25 ? -2.908 -2.257 -4.655 1.00 0.00 25 LEU A CA 20
ATOM 27509 C C . LEU A 1 25 ? -1.523 -2.214 -5.293 1.00 0.00 25 LEU A C 20
ATOM 27510 O O . LEU A 1 25 ? -1.057 -1.158 -5.718 1.00 0.00 25 LEU A O 20
ATOM 27526 N N . ASN A 1 26 ? -0.872 -3.371 -5.358 1.00 0.00 26 ASN A N 20
ATOM 27527 C CA . ASN A 1 26 ? 0.459 -3.467 -5.946 1.00 0.00 26 ASN A CA 20
ATOM 27528 C C . ASN A 1 26 ? 0.400 -3.286 -7.459 1.00 0.00 26 ASN A C 20
ATOM 27529 O O . ASN A 1 26 ? 1.198 -2.549 -8.038 1.00 0.00 26 ASN A O 20
ATOM 27540 N N . GLN A 1 27 ? -0.552 -3.963 -8.094 1.00 0.00 27 GLN A N 20
ATOM 27541 C CA . GLN A 1 27 ? -0.715 -3.877 -9.540 1.00 0.00 27 GLN A CA 20
ATOM 27542 C C . GLN A 1 27 ? -0.641 -2.429 -10.011 1.00 0.00 27 GLN A C 20
ATOM 27543 O O . GLN A 1 27 ? 0.109 -2.103 -10.932 1.00 0.00 27 GLN A O 20
ATOM 27557 N N . ILE A 1 28 ? -1.424 -1.564 -9.375 1.00 0.00 28 ILE A N 20
ATOM 27558 C CA . ILE A 1 28 ? -1.445 -0.150 -9.729 1.00 0.00 28 ILE A CA 20
ATOM 27559 C C . ILE A 1 28 ? -0.244 0.582 -9.142 1.00 0.00 28 ILE A C 20
ATOM 27560 O O . ILE A 1 28 ? 0.363 1.427 -9.800 1.00 0.00 28 ILE A O 20
ATOM 27576 N N . ARG A 1 29 ? 0.095 0.251 -7.900 1.00 0.00 29 ARG A N 20
ATOM 27577 C CA . ARG A 1 29 ? 1.225 0.877 -7.224 1.00 0.00 29 ARG A CA 20
ATOM 27578 C C . ARG A 1 29 ? 2.250 -0.170 -6.797 1.00 0.00 29 ARG A C 20
ATOM 27579 O O . ARG A 1 29 ? 2.161 -0.757 -5.719 1.00 0.00 29 ARG A O 20
ATOM 27600 N N . PRO A 1 30 ? 3.248 -0.409 -7.661 1.00 0.00 30 PRO A N 20
ATOM 27601 C CA . PRO A 1 30 ? 4.309 -1.385 -7.395 1.00 0.00 30 PRO A CA 20
ATOM 27602 C C . PRO A 1 30 ? 5.249 -0.930 -6.285 1.00 0.00 30 PRO A C 20
ATOM 27603 O O . PRO A 1 30 ? 5.431 0.267 -6.063 1.00 0.00 30 PRO A O 20
ATOM 27614 N N . GLY A 1 31 ? 5.846 -1.893 -5.589 1.00 0.00 31 GLY A N 20
ATOM 27615 C CA . GLY A 1 31 ? 6.761 -1.571 -4.510 1.00 0.00 31 GLY A CA 20
ATOM 27616 C C . GLY A 1 31 ? 6.142 -0.647 -3.481 1.00 0.00 31 GLY A C 20
ATOM 27617 O O . GLY A 1 31 ? 6.492 0.532 -3.402 1.00 0.00 31 GLY A O 20
ATOM 27621 N N . LEU A 1 32 ? 5.217 -1.179 -2.690 1.00 0.00 32 LEU A N 20
ATOM 27622 C CA . LEU A 1 32 ? 4.545 -0.394 -1.661 1.00 0.00 32 LEU A CA 20
ATOM 27623 C C . LEU A 1 32 ? 5.101 -0.718 -0.278 1.00 0.00 32 LEU A C 20
ATOM 27624 O O . LEU A 1 32 ? 5.720 -1.762 -0.078 1.00 0.00 32 LEU A O 20
ATOM 27640 N N . GLN A 1 33 ? 4.874 0.184 0.672 1.00 0.00 33 GLN A N 20
ATOM 27641 C CA . GLN A 1 33 ? 5.352 -0.008 2.036 1.00 0.00 33 GLN A CA 20
ATOM 27642 C C . GLN A 1 33 ? 4.224 0.199 3.042 1.00 0.00 33 GLN A C 20
ATOM 27643 O O . GLN A 1 33 ? 3.503 1.195 2.985 1.00 0.00 33 GLN A O 20
ATOM 27657 N N . TYR A 1 34 ? 4.078 -0.749 3.961 1.00 0.00 34 TYR A N 20
ATOM 27658 C CA . TYR A 1 34 ? 3.036 -0.673 4.978 1.00 0.00 34 TYR A CA 20
ATOM 27659 C C . TYR A 1 34 ? 3.643 -0.555 6.372 1.00 0.00 34 TYR A C 20
ATOM 27660 O O . TYR A 1 34 ? 4.565 -1.291 6.726 1.00 0.00 34 TYR A O 20
ATOM 27678 N N . LYS A 1 35 ? 3.119 0.376 7.162 1.00 0.00 35 LYS A N 20
ATOM 27679 C CA . LYS A 1 35 ? 3.606 0.592 8.519 1.00 0.00 35 LYS A CA 20
ATOM 27680 C C . LYS A 1 35 ? 2.476 0.442 9.533 1.00 0.00 35 LYS A C 20
ATOM 27681 O O . LYS A 1 35 ? 1.314 0.717 9.228 1.00 0.00 35 LYS A O 20
ATOM 27700 N N . LEU A 1 36 ? 2.823 0.005 10.739 1.00 0.00 36 LEU A N 20
ATOM 27701 C CA . LEU A 1 36 ? 1.837 -0.180 11.798 1.00 0.00 36 LEU A CA 20
ATOM 27702 C C . LEU A 1 36 ? 1.805 1.029 12.728 1.00 0.00 36 LEU A C 20
ATOM 27703 O O . LEU A 1 36 ? 2.636 1.155 13.629 1.00 0.00 36 LEU A O 20
ATOM 27719 N N . LEU A 1 37 ? 0.839 1.914 12.507 1.00 0.00 37 LEU A N 20
ATOM 27720 C CA . LEU A 1 37 ? 0.696 3.112 13.327 1.00 0.00 37 LEU A CA 20
ATOM 27721 C C . LEU A 1 37 ? 0.714 2.761 14.811 1.00 0.00 37 LEU A C 20
ATOM 27722 O O . LEU A 1 37 ? 1.466 3.348 15.589 1.00 0.00 37 LEU A O 20
ATOM 27738 N N . SER A 1 38 ? -0.118 1.798 15.197 1.00 0.00 38 SER A N 20
ATOM 27739 C CA . SER A 1 38 ? -0.199 1.370 16.588 1.00 0.00 38 SER A CA 20
ATOM 27740 C C . SER A 1 38 ? -0.993 0.073 16.712 1.00 0.00 38 SER A C 20
ATOM 27741 O O . SER A 1 38 ? -1.642 -0.363 15.761 1.00 0.00 38 SER A O 20
ATOM 27749 N N . GLN A 1 39 ? -0.935 -0.539 17.890 1.00 0.00 39 GLN A N 20
ATOM 27750 C CA . GLN A 1 39 ? -1.647 -1.787 18.139 1.00 0.00 39 GLN A CA 20
ATOM 27751 C C . GLN A 1 39 ? -2.285 -1.783 19.524 1.00 0.00 39 GLN A C 20
ATOM 27752 O O . GLN A 1 39 ? -1.639 -1.439 20.514 1.00 0.00 39 GLN A O 20
ATOM 27766 N N . SER A 1 40 ? -3.555 -2.168 19.587 1.00 0.00 40 SER A N 20
ATOM 27767 C CA . SER A 1 40 ? -4.282 -2.205 20.851 1.00 0.00 40 SER A CA 20
ATOM 27768 C C . SER A 1 40 ? -5.091 -3.492 20.974 1.00 0.00 40 SER A C 20
ATOM 27769 O O . SER A 1 40 ? -5.259 -4.229 20.004 1.00 0.00 40 SER A O 20
ATOM 27777 N N . GLY A 1 41 ? -5.591 -3.756 22.178 1.00 0.00 41 GLY A N 20
ATOM 27778 C CA . GLY A 1 41 ? -6.376 -4.955 22.408 1.00 0.00 41 GLY A CA 20
ATOM 27779 C C . GLY A 1 41 ? -5.588 -6.038 23.117 1.00 0.00 41 GLY A C 20
ATOM 27780 O O . GLY A 1 41 ? -4.434 -5.844 23.502 1.00 0.00 41 GLY A O 20
ATOM 27784 N N . PRO A 1 42 ? -6.216 -7.209 23.300 1.00 0.00 42 PRO A N 20
ATOM 27785 C CA . PRO A 1 42 ? -5.584 -8.349 23.970 1.00 0.00 42 PRO A CA 20
ATOM 27786 C C . PRO A 1 42 ? -4.468 -8.967 23.134 1.00 0.00 42 PRO A C 20
ATOM 27787 O O . PRO A 1 42 ? -4.064 -8.412 22.112 1.00 0.00 42 PRO A O 20
ATOM 27798 N N . VAL A 1 43 ? -3.973 -10.119 23.575 1.00 0.00 43 VAL A N 20
ATOM 27799 C CA . VAL A 1 43 ? -2.904 -10.813 22.867 1.00 0.00 43 VAL A CA 20
ATOM 27800 C C . VAL A 1 43 ? -3.468 -11.767 21.820 1.00 0.00 43 VAL A C 20
ATOM 27801 O O . VAL A 1 43 ? -2.859 -11.987 20.772 1.00 0.00 43 VAL A O 20
ATOM 27814 N N . HIS A 1 44 ? -4.636 -12.332 22.110 1.00 0.00 44 HIS A N 20
ATOM 27815 C CA . HIS A 1 44 ? -5.283 -13.263 21.193 1.00 0.00 44 HIS A CA 20
ATOM 27816 C C . HIS A 1 44 ? -6.117 -12.515 20.157 1.00 0.00 44 HIS A C 20
ATOM 27817 O O . HIS A 1 44 ? -6.296 -12.984 19.034 1.00 0.00 44 HIS A O 20
ATOM 27832 N N . ALA A 1 45 ? -6.625 -11.349 20.544 1.00 0.00 45 ALA A N 20
ATOM 27833 C CA . ALA A 1 45 ? -7.438 -10.536 19.649 1.00 0.00 45 ALA A CA 20
ATOM 27834 C C . ALA 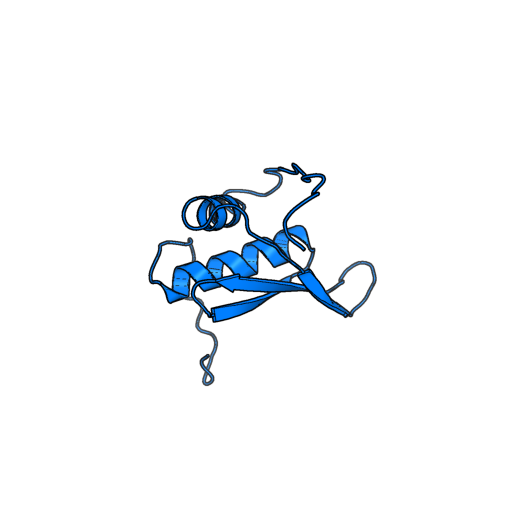A 1 45 ? -6.860 -9.132 19.506 1.00 0.00 45 ALA A C 20
ATOM 27835 O O . ALA A 1 45 ? -7.541 -8.129 19.721 1.00 0.00 45 ALA A O 20
ATOM 27842 N N . PRO A 1 46 ? -5.573 -9.055 19.135 1.00 0.00 46 PRO A N 20
ATOM 27843 C CA . PRO A 1 46 ? -4.876 -7.779 18.956 1.00 0.00 46 PRO A CA 20
ATOM 27844 C C . PRO A 1 46 ? -5.374 -7.012 17.736 1.00 0.00 46 PRO A C 20
ATOM 27845 O O . PRO A 1 46 ? -5.896 -7.602 16.789 1.00 0.00 46 PRO A O 20
ATOM 27856 N N . VAL A 1 47 ? -5.210 -5.693 17.763 1.00 0.00 47 VAL A N 20
ATOM 27857 C CA . VAL A 1 47 ? -5.643 -4.846 16.658 1.00 0.00 47 VAL A CA 20
ATOM 27858 C C . VAL A 1 47 ? -4.449 -4.216 15.949 1.00 0.00 47 VAL A C 20
ATOM 27859 O O . VAL A 1 47 ? -3.883 -3.229 16.420 1.00 0.00 47 VAL A O 20
ATOM 27872 N N . PHE A 1 48 ? -4.071 -4.794 14.814 1.00 0.00 48 PHE A N 20
ATOM 27873 C CA . PHE A 1 48 ? -2.943 -4.290 14.038 1.00 0.00 48 PHE A CA 20
ATOM 27874 C C . PHE A 1 48 ? -3.382 -3.158 13.114 1.00 0.00 48 PHE A C 20
ATOM 27875 O O . PHE A 1 48 ? -3.960 -3.396 12.052 1.00 0.00 48 PHE A O 20
ATOM 27892 N N . THR A 1 49 ? -3.103 -1.924 13.524 1.00 0.00 49 THR A N 20
ATOM 27893 C CA . THR A 1 49 ? -3.469 -0.755 12.735 1.00 0.00 49 THR A CA 20
ATOM 27894 C C . THR A 1 49 ? -2.411 -0.450 11.680 1.00 0.00 49 THR A C 20
ATOM 27895 O O . THR A 1 49 ? -1.363 0.117 11.986 1.00 0.00 49 THR A O 20
ATOM 27906 N N . MET A 1 50 ? -2.694 -0.829 10.438 1.00 0.00 50 MET A N 20
ATOM 27907 C CA . MET A 1 50 ? -1.766 -0.594 9.338 1.00 0.00 50 MET A CA 20
ATOM 27908 C C . MET A 1 50 ? -2.090 0.716 8.625 1.00 0.00 50 MET A C 20
ATOM 27909 O O . MET A 1 50 ? -3.145 1.309 8.846 1.00 0.00 50 MET A O 20
ATOM 27923 N N . SER A 1 51 ? -1.174 1.161 7.771 1.00 0.00 51 SER A N 20
ATOM 27924 C CA . SER A 1 51 ? -1.361 2.402 7.029 1.00 0.00 51 SER A CA 20
ATOM 27925 C C . SER A 1 51 ? -0.548 2.390 5.737 1.00 0.00 51 SER A C 20
ATOM 27926 O O . SER A 1 51 ? 0.522 1.786 5.668 1.00 0.00 51 SER A O 20
ATOM 27934 N N . VAL A 1 52 ? -1.066 3.063 4.714 1.00 0.00 52 VAL A N 20
ATOM 27935 C CA . VAL A 1 52 ? -0.390 3.132 3.424 1.00 0.00 52 VAL A CA 20
ATOM 27936 C C . VAL A 1 52 ? -0.621 4.481 2.754 1.00 0.00 52 VAL A C 20
ATOM 27937 O O . VAL A 1 52 ? -1.661 5.111 2.945 1.00 0.00 52 VAL A O 20
ATOM 27950 N N . ASP A 1 53 ? 0.356 4.919 1.967 1.00 0.00 53 ASP A N 20
ATOM 27951 C CA . ASP A 1 53 ? 0.259 6.194 1.266 1.00 0.00 53 ASP A CA 20
ATOM 27952 C C . ASP A 1 53 ? 0.066 5.978 -0.232 1.00 0.00 53 ASP A C 20
ATOM 27953 O O . ASP A 1 53 ? 1.013 5.663 -0.952 1.00 0.00 53 ASP A O 20
ATOM 27962 N N . VAL A 1 54 ? -1.169 6.148 -0.695 1.00 0.00 54 VAL A N 20
ATOM 27963 C CA . VAL A 1 54 ? -1.487 5.972 -2.107 1.00 0.00 54 VAL A CA 20
ATOM 27964 C C . VAL A 1 54 ? -2.283 7.156 -2.643 1.00 0.00 54 VAL A C 20
ATOM 27965 O O . VAL A 1 54 ? -3.146 7.700 -1.953 1.00 0.00 54 VAL A O 20
ATOM 27978 N N . ASP A 1 55 ? -1.989 7.549 -3.877 1.00 0.00 55 ASP A N 20
ATOM 27979 C CA . ASP A 1 55 ? -2.679 8.669 -4.508 1.00 0.00 55 ASP A CA 20
ATOM 27980 C C . ASP A 1 55 ? -2.776 9.854 -3.553 1.00 0.00 55 ASP A C 20
ATOM 27981 O O . ASP A 1 55 ? -3.855 10.406 -3.340 1.00 0.00 55 ASP A O 20
ATOM 27990 N N . GLY A 1 56 ? -1.641 10.241 -2.980 1.00 0.00 56 GLY A N 20
ATOM 27991 C CA . GLY A 1 56 ? -1.620 11.358 -2.054 1.00 0.00 56 GLY A CA 20
ATOM 27992 C C . GLY A 1 56 ? -2.680 11.239 -0.978 1.00 0.00 56 GLY A C 20
ATOM 27993 O O . GLY A 1 56 ? -3.134 12.243 -0.428 1.00 0.00 56 GLY A O 20
ATOM 27997 N N . THR A 1 57 ? -3.080 10.007 -0.676 1.00 0.00 57 THR A N 20
ATOM 27998 C CA . THR A 1 57 ? -4.096 9.760 0.339 1.00 0.00 57 THR A CA 20
ATOM 27999 C C . THR A 1 57 ? -3.636 8.697 1.330 1.00 0.00 57 THR A C 20
ATOM 28000 O O . THR A 1 57 ? -3.526 7.519 0.987 1.00 0.00 57 THR A O 20
ATOM 28011 N N . THR A 1 58 ? -3.369 9.119 2.562 1.00 0.00 58 THR A N 20
ATOM 28012 C CA . THR A 1 58 ? -2.921 8.203 3.603 1.00 0.00 58 THR A CA 20
ATOM 28013 C C . THR A 1 58 ? -4.083 7.385 4.154 1.00 0.00 58 THR A C 20
ATOM 28014 O O . THR A 1 58 ? -4.979 7.921 4.805 1.00 0.00 58 THR A O 20
ATOM 28025 N N . TYR A 1 59 ? -4.062 6.083 3.888 1.00 0.00 59 TYR A N 20
ATOM 28026 C CA . TYR A 1 59 ? -5.116 5.191 4.356 1.00 0.00 59 TYR A CA 20
ATOM 28027 C C . TYR A 1 59 ? -4.680 4.443 5.612 1.00 0.00 59 TYR A C 20
ATOM 28028 O O . TYR A 1 59 ? -3.495 4.177 5.808 1.00 0.00 59 TYR A O 20
ATOM 28046 N N . GLU A 1 60 ? -5.647 4.108 6.460 1.00 0.00 60 GLU A N 20
ATOM 28047 C CA . GLU A 1 60 ? -5.363 3.392 7.698 1.00 0.00 60 GLU A CA 20
ATOM 28048 C C . GLU A 1 60 ? -6.486 2.413 8.030 1.00 0.00 60 GLU A C 20
ATOM 28049 O O . GLU A 1 60 ? -7.641 2.808 8.191 1.00 0.00 60 GLU A O 20
ATOM 28061 N N . ALA A 1 61 ? -6.138 1.134 8.130 1.00 0.00 61 ALA A N 20
ATOM 28062 C CA . ALA A 1 61 ? -7.115 0.099 8.444 1.00 0.00 61 ALA A CA 20
ATOM 28063 C C . ALA A 1 61 ? -6.534 -0.929 9.409 1.00 0.00 61 ALA A C 20
ATOM 28064 O O . ALA A 1 61 ? -5.428 -1.431 9.205 1.00 0.00 61 ALA A O 20
ATOM 28071 N N . SER A 1 62 ? -7.286 -1.239 10.460 1.00 0.00 62 SER A N 20
ATOM 28072 C CA . SER A 1 62 ? -6.844 -2.205 11.458 1.00 0.00 62 SER A CA 20
ATOM 28073 C C . SER A 1 62 ? -7.522 -3.555 11.247 1.00 0.00 62 SER A C 20
ATOM 28074 O O . SER A 1 62 ? -8.525 -3.655 10.540 1.00 0.00 62 SER A O 20
ATOM 28082 N N . GLY A 1 63 ? -6.967 -4.593 11.865 1.00 0.00 63 GLY A N 20
ATOM 28083 C CA . GLY A 1 63 ? -7.530 -5.924 11.732 1.00 0.00 63 GLY A CA 20
ATOM 28084 C C . GLY A 1 63 ? -7.115 -6.845 12.862 1.00 0.00 63 GLY A C 20
ATOM 28085 O O . GLY A 1 63 ? -6.366 -6.461 13.761 1.00 0.00 63 GLY A O 20
ATOM 28089 N N . PRO A 1 64 ? -7.607 -8.092 12.826 1.00 0.00 64 PRO A N 20
ATOM 28090 C CA . PRO A 1 64 ? -7.297 -9.096 13.848 1.00 0.00 64 PRO A CA 20
ATOM 28091 C C . PRO A 1 64 ? -5.846 -9.562 13.781 1.00 0.00 64 PRO A C 20
ATOM 28092 O O . PRO A 1 64 ? -5.291 -10.038 14.771 1.00 0.00 64 PRO A O 20
ATOM 28103 N N . SER A 1 65 ? -5.238 -9.422 12.607 1.00 0.00 65 SER A N 20
ATOM 28104 C CA . SER A 1 65 ? -3.853 -9.832 12.410 1.00 0.00 65 SER A CA 20
ATOM 28105 C C . SER A 1 65 ? -3.145 -8.902 11.429 1.00 0.00 65 SER A C 20
ATOM 28106 O O . SER A 1 65 ? -3.700 -8.535 10.393 1.00 0.00 65 SER A O 20
ATOM 28114 N N . LYS A 1 66 ? -1.916 -8.524 11.763 1.00 0.00 66 LYS A N 20
ATOM 28115 C CA . LYS A 1 66 ? -1.130 -7.639 10.913 1.00 0.00 66 LYS A CA 20
ATOM 28116 C C . LYS A 1 66 ? -1.336 -7.974 9.439 1.00 0.00 66 LYS A C 20
ATOM 28117 O O . LYS A 1 66 ? -1.541 -7.085 8.612 1.00 0.00 66 LYS A O 20
ATOM 28136 N N . LYS A 1 67 ? -1.283 -9.262 9.117 1.00 0.00 67 LYS A N 20
ATOM 28137 C CA . LYS A 1 67 ? -1.468 -9.715 7.744 1.00 0.00 67 LYS A CA 20
ATOM 28138 C C . LYS A 1 67 ? -2.718 -9.095 7.129 1.00 0.00 67 LYS A C 20
ATOM 28139 O O . LYS A 1 67 ? -2.633 -8.299 6.193 1.00 0.00 67 LYS A O 20
ATOM 28158 N N . THR A 1 68 ? -3.879 -9.462 7.662 1.00 0.00 68 THR A N 20
ATOM 28159 C CA . THR A 1 68 ? -5.147 -8.942 7.166 1.00 0.00 68 THR A CA 20
ATOM 28160 C C . THR A 1 68 ? -5.152 -7.417 7.164 1.00 0.00 68 THR A C 20
ATOM 28161 O O . THR A 1 68 ? -5.660 -6.790 6.235 1.00 0.00 68 THR A O 20
ATOM 28172 N N . ALA A 1 69 ? -4.583 -6.827 8.210 1.00 0.00 69 ALA A N 20
ATOM 28173 C CA . ALA A 1 69 ? -4.520 -5.375 8.327 1.00 0.00 69 ALA A CA 20
ATOM 28174 C C . ALA A 1 69 ? -4.068 -4.738 7.017 1.00 0.00 69 ALA A C 20
ATOM 28175 O O . ALA A 1 69 ? -4.774 -3.911 6.440 1.00 0.00 69 ALA A O 20
ATOM 28182 N N . LYS A 1 70 ? -2.885 -5.128 6.553 1.00 0.00 70 LYS A N 20
ATOM 28183 C CA . LYS A 1 70 ? -2.338 -4.595 5.311 1.00 0.00 70 LYS A CA 20
ATOM 28184 C C . LYS A 1 70 ? -3.337 -4.743 4.168 1.00 0.00 70 LYS A C 20
ATOM 28185 O O . LYS A 1 70 ? -3.462 -3.858 3.321 1.00 0.00 70 LYS A O 20
ATOM 28204 N N . LEU A 1 71 ? -4.047 -5.866 4.151 1.00 0.00 71 LEU A N 20
ATOM 28205 C CA . LEU A 1 71 ? -5.038 -6.129 3.113 1.00 0.00 71 LEU A CA 20
ATOM 28206 C C . LEU A 1 71 ? -6.191 -5.133 3.195 1.00 0.00 71 LEU A C 20
ATOM 28207 O O . LEU A 1 71 ? -6.573 -4.527 2.194 1.00 0.00 71 LEU A O 20
ATOM 28223 N N . HIS A 1 72 ? -6.739 -4.968 4.394 1.00 0.00 72 HIS A N 20
ATOM 28224 C CA . HIS A 1 72 ? -7.846 -4.043 4.608 1.00 0.00 72 HIS A CA 20
ATOM 28225 C C . HIS A 1 72 ? -7.529 -2.670 4.022 1.00 0.00 72 HIS A C 20
ATOM 28226 O O . HIS A 1 72 ? -8.289 -2.138 3.213 1.00 0.00 72 HIS A O 20
ATOM 28241 N N . VAL A 1 73 ? -6.400 -2.102 4.436 1.00 0.00 73 VAL A N 20
ATOM 28242 C CA . VAL A 1 73 ? -5.982 -0.792 3.952 1.00 0.00 73 VAL A CA 20
ATOM 28243 C C . VAL A 1 73 ? -6.161 -0.681 2.442 1.00 0.00 73 VAL A C 20
ATOM 28244 O O . VAL A 1 73 ? -6.694 0.308 1.941 1.00 0.00 73 VAL A O 20
ATOM 28257 N N . ALA A 1 74 ? -5.711 -1.704 1.722 1.00 0.00 74 ALA A N 20
ATOM 28258 C CA . ALA A 1 74 ? -5.824 -1.723 0.269 1.00 0.00 74 ALA A CA 20
ATOM 28259 C C . ALA A 1 74 ? -7.280 -1.619 -0.170 1.00 0.00 74 ALA A C 20
ATOM 28260 O O . ALA A 1 74 ? -7.619 -0.827 -1.050 1.00 0.00 74 ALA A O 20
ATOM 28267 N N . VAL A 1 75 ? -8.139 -2.425 0.447 1.00 0.00 75 VAL A N 20
ATOM 28268 C CA . VAL A 1 75 ? -9.560 -2.424 0.119 1.00 0.00 75 VAL A CA 20
ATOM 28269 C C . VAL A 1 75 ? -10.112 -1.003 0.077 1.00 0.00 75 VAL A C 20
ATOM 28270 O O . VAL A 1 75 ? -10.849 -0.639 -0.840 1.00 0.00 75 VAL A O 20
ATOM 28283 N N . LYS A 1 76 ? -9.751 -0.204 1.075 1.00 0.00 76 LYS A N 20
ATOM 28284 C CA . LYS A 1 76 ? -10.209 1.178 1.152 1.00 0.00 76 LYS A CA 20
ATOM 28285 C C . LYS A 1 76 ? -9.742 1.975 -0.062 1.00 0.00 76 LYS A C 20
ATOM 28286 O O . LYS A 1 76 ? -10.549 2.582 -0.766 1.00 0.00 76 LYS A O 20
ATOM 28305 N N . VAL A 1 77 ? -8.435 1.966 -0.304 1.00 0.00 77 VAL A N 20
ATOM 28306 C CA . VAL A 1 77 ? -7.862 2.685 -1.435 1.00 0.00 77 VAL A CA 20
ATOM 28307 C C . VAL A 1 77 ? -8.651 2.419 -2.712 1.00 0.00 77 VAL A C 20
ATOM 28308 O O . VAL A 1 77 ? -9.024 3.348 -3.430 1.00 0.00 77 VAL A O 20
ATOM 28321 N N . LEU A 1 78 ? -8.902 1.145 -2.991 1.00 0.00 78 LEU A N 20
ATOM 28322 C CA . LEU A 1 78 ? -9.648 0.755 -4.182 1.00 0.00 78 LEU A CA 20
ATOM 28323 C C . LEU A 1 78 ? -11.036 1.388 -4.187 1.00 0.00 78 LEU A C 20
ATOM 28324 O O . LEU A 1 78 ? -11.489 1.903 -5.209 1.00 0.00 78 LEU A O 20
ATOM 28340 N N . GLN A 1 79 ? -11.703 1.348 -3.039 1.00 0.00 79 GLN A N 20
ATOM 28341 C CA . GLN A 1 79 ? -13.039 1.919 -2.911 1.00 0.00 79 GLN A CA 20
ATOM 28342 C C . GLN A 1 79 ? -13.026 3.409 -3.235 1.00 0.00 79 GLN A C 20
ATOM 28343 O O . GLN A 1 79 ? -13.967 3.933 -3.831 1.00 0.00 79 GLN A O 20
ATOM 28357 N N . ALA A 1 80 ? -11.955 4.087 -2.836 1.00 0.00 80 ALA A N 20
ATOM 28358 C CA . ALA A 1 80 ? -11.820 5.517 -3.085 1.00 0.00 80 ALA A CA 20
ATOM 28359 C C . ALA A 1 80 ? -11.667 5.803 -4.575 1.00 0.00 80 ALA A C 20
ATOM 28360 O O . ALA A 1 80 ? -12.301 6.712 -5.110 1.00 0.00 80 ALA A O 20
ATOM 28367 N N . MET A 1 81 ? -10.822 5.022 -5.239 1.00 0.00 81 MET A N 20
ATOM 28368 C CA . MET A 1 81 ? -10.587 5.192 -6.669 1.00 0.00 81 MET A CA 20
ATOM 28369 C C . MET A 1 81 ? -11.825 4.808 -7.472 1.00 0.00 81 MET A C 20
ATOM 28370 O O . MET A 1 81 ? -12.048 5.318 -8.569 1.00 0.00 81 MET A O 20
ATOM 28384 N N . GLY A 1 82 ? -12.629 3.904 -6.918 1.00 0.00 82 GLY A N 20
ATOM 28385 C CA . GLY A 1 82 ? -13.834 3.467 -7.598 1.00 0.00 82 GLY A CA 20
ATOM 28386 C C . GLY A 1 82 ? -13.679 2.098 -8.229 1.00 0.00 82 GLY A C 20
ATOM 28387 O O . GLY A 1 82 ? -14.213 1.840 -9.309 1.00 0.00 82 GLY A O 20
ATOM 28391 N N . TYR A 1 83 ? -12.947 1.217 -7.556 1.00 0.00 83 TYR A N 20
ATOM 28392 C CA . TYR A 1 83 ? -12.720 -0.132 -8.059 1.00 0.00 83 TYR A CA 20
ATOM 28393 C C . TYR A 1 83 ? -13.509 -1.156 -7.249 1.00 0.00 83 TYR A C 20
ATOM 28394 O O . TYR A 1 83 ? -13.794 -0.963 -6.066 1.00 0.00 83 TYR A O 20
ATOM 28412 N N . PRO A 1 84 ? -13.870 -2.272 -7.898 1.00 0.00 84 PRO A N 20
ATOM 28413 C CA . PRO A 1 84 ? -14.630 -3.350 -7.258 1.00 0.00 84 PRO A CA 20
ATOM 28414 C C . PRO A 1 84 ? -13.804 -4.104 -6.220 1.00 0.00 84 PRO A C 20
ATOM 28415 O O . PRO A 1 84 ? -12.846 -4.800 -6.559 1.00 0.00 84 PRO A O 20
ATOM 28426 N N . THR A 1 85 ? -14.181 -3.961 -4.954 1.00 0.00 85 THR A N 20
ATOM 28427 C CA . THR A 1 85 ? -13.476 -4.628 -3.867 1.00 0.00 85 THR A CA 20
ATOM 28428 C C . THR A 1 85 ? -14.197 -5.902 -3.442 1.00 0.00 85 THR A C 20
ATOM 28429 O O . THR A 1 85 ? -13.577 -6.951 -3.273 1.00 0.00 85 THR A O 20
ATOM 28440 N N . GLY A 1 86 ? -15.512 -5.803 -3.273 1.00 0.00 86 GLY A N 20
ATOM 28441 C CA . GLY A 1 86 ? -16.297 -6.956 -2.870 1.00 0.00 86 GLY A CA 20
ATOM 28442 C C . GLY A 1 86 ? -15.896 -7.482 -1.506 1.00 0.00 86 GLY A C 20
ATOM 28443 O O . GLY A 1 86 ? -15.165 -8.467 -1.402 1.00 0.00 86 GLY A O 20
ATOM 28447 N N . PHE A 1 87 ? -16.375 -6.824 -0.455 1.00 0.00 87 PHE A N 20
ATOM 28448 C CA . PHE A 1 87 ? -16.060 -7.229 0.909 1.00 0.00 87 PHE A CA 20
ATOM 28449 C C . PHE A 1 87 ? -16.901 -6.449 1.916 1.00 0.00 87 PHE A C 20
ATOM 28450 O O . PHE A 1 87 ? -17.001 -5.225 1.841 1.00 0.00 87 PHE A O 20
ATOM 28467 N N . ASP A 1 88 ? -17.504 -7.168 2.856 1.00 0.00 88 ASP A N 20
ATOM 28468 C CA . ASP A 1 88 ? -18.337 -6.545 3.879 1.00 0.00 88 ASP A CA 20
ATOM 28469 C C . ASP A 1 88 ? -18.260 -7.322 5.189 1.00 0.00 88 ASP A C 20
ATOM 28470 O O . ASP A 1 88 ? -17.706 -8.420 5.240 1.00 0.00 88 ASP A O 20
ATOM 28479 N N . ALA A 1 89 ? -18.820 -6.745 6.247 1.00 0.00 89 ALA A N 20
ATOM 28480 C CA . ALA A 1 89 ? -18.816 -7.383 7.558 1.00 0.00 89 ALA A CA 20
ATOM 28481 C C . ALA A 1 89 ? -20.233 -7.732 8.003 1.00 0.00 89 ALA A C 20
ATOM 28482 O O . ALA A 1 89 ? -20.591 -7.548 9.166 1.00 0.00 89 ALA A O 20
ATOM 28489 N N . ASP A 1 90 ? -21.034 -8.234 7.070 1.00 0.00 90 ASP A N 20
ATOM 28490 C CA . ASP A 1 90 ? -22.412 -8.608 7.366 1.00 0.00 90 ASP A CA 20
ATOM 28491 C C . ASP A 1 90 ? -22.608 -10.114 7.224 1.00 0.00 90 ASP A C 20
ATOM 28492 O O . ASP A 1 90 ? -23.622 -10.570 6.694 1.00 0.00 90 ASP A O 20
ATOM 28501 N N . ILE A 1 91 ? -21.633 -10.880 7.701 1.00 0.00 91 ILE A N 20
ATOM 28502 C CA . ILE A 1 91 ? -21.699 -12.335 7.627 1.00 0.00 91 ILE A CA 20
ATOM 28503 C C . ILE A 1 91 ? -23.031 -12.852 8.161 1.00 0.00 91 ILE A C 20
ATOM 28504 O O . ILE A 1 91 ? -23.737 -12.149 8.884 1.00 0.00 91 ILE A O 20
ATOM 28520 N N . SER A 1 92 ? -23.367 -14.087 7.800 1.00 0.00 92 SER A N 20
ATOM 28521 C CA . SER A 1 92 ? -24.615 -14.699 8.242 1.00 0.00 92 SER A CA 20
ATOM 28522 C C . SER A 1 92 ? -24.493 -15.209 9.674 1.00 0.00 92 SER A C 20
ATOM 28523 O O . SER A 1 92 ? -23.441 -15.701 10.082 1.00 0.00 92 SER A O 20
ATOM 28531 N N . GLY A 1 93 ? -25.577 -15.088 10.434 1.00 0.00 93 GLY A N 20
ATOM 28532 C CA . GLY A 1 93 ? -25.572 -15.541 11.812 1.00 0.00 93 GLY A CA 20
ATOM 28533 C C . GLY A 1 93 ? -25.292 -14.418 12.791 1.00 0.00 93 GLY A C 20
ATOM 28534 O O . GLY A 1 93 ? -24.155 -14.200 13.210 1.00 0.00 93 GLY A O 20
ATOM 28538 N N . PRO A 1 94 ? -26.346 -13.680 13.169 1.00 0.00 94 PRO A N 20
ATOM 28539 C CA . PRO A 1 94 ? -26.233 -12.560 14.107 1.00 0.00 94 PRO A CA 20
ATOM 28540 C C . PRO A 1 94 ? -25.923 -13.022 15.527 1.00 0.00 94 PRO A C 20
ATOM 28541 O O . PRO A 1 94 ? -26.693 -13.772 16.127 1.00 0.00 94 PRO A O 20
ATOM 28552 N N . SER A 1 95 ? -24.792 -12.569 16.058 1.00 0.00 95 SER A N 20
ATOM 28553 C CA . SER A 1 95 ? -24.380 -12.940 17.407 1.00 0.00 95 SER A CA 20
ATOM 28554 C C . SER A 1 95 ? -23.469 -11.873 18.008 1.00 0.00 95 SER A C 20
ATOM 28555 O O . SER A 1 95 ? -22.919 -11.036 17.293 1.00 0.00 95 SER A O 20
ATOM 28563 N N . SER A 1 96 ? -23.316 -11.911 19.328 1.00 0.00 96 SER A N 20
ATOM 28564 C CA . SER A 1 96 ? -22.476 -10.946 20.028 1.00 0.00 96 SER A CA 20
ATOM 28565 C C . SER A 1 96 ? -21.001 -11.315 19.898 1.00 0.00 96 SER A C 20
ATOM 28566 O O . SER A 1 96 ? -20.660 -12.457 19.594 1.00 0.00 96 SER A O 20
ATOM 28574 N N . GLY A 1 97 ? -20.130 -10.338 20.132 1.00 0.00 97 GLY A N 20
ATOM 28575 C CA . GLY A 1 97 ? -18.702 -10.579 20.036 1.00 0.00 97 GLY A CA 20
ATOM 28576 C C . GLY A 1 97 ? -17.941 -10.029 21.226 1.00 0.00 97 GLY A C 20
ATOM 28577 O O . GLY A 1 97 ? -18.473 -9.959 22.334 1.00 0.00 97 GLY A O 20
#

GO terms:
  GO:0005634 nucleus (C, IDA)
  GO:0005515 protein binding (F, IPI)
  GO:0003723 RNA binding (F, HDA)

InterPro domains:
  IPR006561 DZF domain [PS51703] (5-363)
  IPR006561 DZF domain [SM00572] (81-334)
  IPR014720 Double-stranded RNA-binding domain [PF00035] (396-449)
  IPR014720 Double-stranded RNA-binding domain [PF00035] (513-574)
  IPR014720 Double-stranded RNA-binding domain [PS50137] (387-453)
  IPR014720 Double-stranded RNA-binding domain [PS50137] (510-576)
  IPR014720 Double-stranded RNA-binding domain [SM00358] (388-452)
  IPR014720 Double-stranded RNA-binding domain [SM00358] (511-575)
  IPR043519 Nucleotidyltransferase superfamily [G3DSA:3.30.460.10] (21-214)
  IPR044472 STRBP, first double-stranded RNA binding domain [cd19909] (384-467)
  IPR049401 DZF domain, N-terminal [PF07528] (9-213)
  IPR049402 DZF domain, C-terminal [PF20965] (217-336)